Protein 2WYH (pdb70)

Secondary structure (DSSP, 8-state):
-HHHHS--PPPP-EEEEEEEB-B--SSSSS-HHHHHHHHHHHHHHHHHHHHH-TT---EE-TTBTHHHHHHHHH-GGGHHHHHHHHHTTSEE--SBSS-B-STTS-HHHHHHHHHHHHHHHHHHT---SSEEESS-SSB-TTHHHHHHTTT--EEEE-SS-EE--SSS---TT-TTEESSSEEEEE-TT--EEEEEE-TT-TTTT-S--SSHHHHHHHHHHHHHHHHHH-SSSEEEEEE--BTPPP-TTHHHHHHHHHHH-TTEEEEE--HHHHHHHHHHHS-S---EEES-BS-TTS-SSSS-GGGGGTTHHHHHHHHHHHHIIIIIIHHHHHHHHHHHS---HHHHHHHHHHHHTT-BHHHHTT-S-HHHHHHHHHHHHHHHHHHHHHHHHHHHHHHHTB--TTS-TTSEEEEEEE-SSS-EEEEEEEEEEEEEEE-TTS-HHHHHHHHHHHHHT--SEEEEE-TT--B-TT-EEEEEEEEEEEE--SSS--EEEEEEEEEEEEEEEE-TTEEEEEEEEEE----SEETTTTEEE-SSEEEEE-TTS-EEEEETTT--EEEEESEEEEEE--S-SS---PPTT---EEGGGSEEEEEEEEE-SSEEEEEEEEEEEEESSB-THHHHHHHTT--GGG----B-S-EEEEEEEEEEEEETT-SPEEEEEEEEE---SEEEEEEEE-----SEEEEEETTEEEEEESS--TTT---S---EE-SSEEEEE-SSEEEEEEESS--EEEEETTTTEEEEEEEEE-SB--TTS--B-GGGG--EEEEEEEEEEEEETTTHHHHHHHHHHTTSPPEEEE--S---SB-SEEES-B---TTEEEEEEEE-TTT-PEEEEEEES-SS--EE---B-TTEEEEEE-TT--B-SPPPPSEEPTT-EEEEEEEE-/-EEEEEEEB-B--SSSSS-HHHHHHHHHHHHHHHHHHHHH-TT---EE-TTBTHHHHHHHHH-GGGHHHHHHHHHTTSEE--SBSS-B-STTS-HHHHHHHHHHHHHHHHHHT---SSEEESS-SSB-TTHHHHHHTTT--EEEE-SS-EEPPTTS------TTEESSSEEEEE-TT--EEEEEE-TT-TTTT-S--SSHHHHHHHHHHHHHHHHTT-SSSEEEEEE--BTPPP-TTHHHHHHHHHHH-TTEEEEE--HHHHHHHHHHH--S-PPEEES-BS-TTS-SSSS-GGGGGTTHHHHHHHHHHHHIIIIIIHHHHHHHHHHHS---HHHHHHHHHHHHTT-BHHHHTT-S-HHHHHHHHHHHHHHHHHHHHHHHHHHHHHHHHB--TTS-TTSEEEEEEE-SSS-EEEEEEEEEEEEEEE-TTS-HHHHHHHHHHHHHH--S-EEEE-TT--B-TT-EEEEEEEEEEEE--SSS--EEEEEEEEEEEEEEEE-TTEEEEEEEEE---SEETTTTEEE-SSEEEEE-TTS-EEEEETTT--EEEEESEEEEEE--S-SS---PPTT---EEGGGSEEEEEEEEE-SSEEEEEEEEEEEEESSB-HHHHHHHHTT--GGG----B-S-EEEEEEEEEEEEETT-SPEEEEEEEEE---SEEEEEEEE---S-SEEEEEETTEEEEEESS--TTT---S---EE-SSEEEEE-SSEEEEEEESS--EEEEETTTTEEEEEEEEE-SB--TTS--B-GGGG--EEEEEEEEEEEEETTTHHHHHHHHHHTTSPPEEEE--S---SB-SEEES-B---TTEEEEEEEE-TTT--EEEEEEES-SS--EE---B-TTEEEEEE-TT--B-SPPPPSEEPTT-EEEEEEEE-

Foldseek 3Di:
DVCVVVPDDDDAFFEEAEAAEAQEQCAFQHANVVSLVLLLVQVVLLLVLVVVPVQQQAHEYQQALCSVVSNCVPVVVCVVSQLVCVVSHRYAYHQFNFAFQFQLAALVLLLVRNLVSPVSCVVSVHHFQEAEHAEHLKDFQCVLQSSVLSVHQEYEYEDFAAAAFPPDDDDPPDLRYWPAQWAWEAHLLGRTGIYGYPNVGLCLQEPQDLDQVSNCVSCVVSVCSQNRHHQWSYGYHRHYYHSGRTPSCVVSSQVSNCVVDVRYHYGHHHNNVSVVVCVVTPDPHTHYRHGMRQNLFAQQFFSLQLLLFFPLVLSLLSLLLQCLLFQQLFLLQLVLCVQVVDHPPVLSSVLSSLSCVCGHHSRSSNLRFQNRVVVNSVSSVVSNVSSVVNRQVSLCSVVQFAFQQLDDQQKWKKKWWQRFAFKDWDWAWDKDFNDWQWCPVHDVVVSVVVVVVVVVPDDFDKFKFASNRDTDPPKAFPDWDWDWDWDPDPPDHIIITITTMIIIIHGDIAGHGKMFMMIMHTDHDDKQADPVQCWGDACAWIWHQDPLRAIWIAGNVPRDIFPRFWKKKKFFFLAASRGGDGAVPIDIDIQSPADWDKDWPDIGLFKTKIKIKGKDKDFQEKDPQSVVCLQVQPHRVVDRIHGDPDIDIWMKIKIWMDGHPDLKIKIKIKTFDRGARMWMKIKGQDQAPDQWKFAAGNLERDIDGLDRDPVHHNPPFDKHFHDFWIKDDNQFKIKIKGWNSQTIWHQPPVRRMIMTTQHGHHFASHDPHRSGHNCSRVGTMGMIMMIMGIDGPVCVLVSVSCSVSVSPHTDMDIDRNDGHPHHNIDRQKDQRDSQKGKRHFRADPPPRFTKTKIWGHASPDKAFGGIDGPQKDKAWHRSSRHGDPDHDDRMARRSDMTMITIDGD/DFEEEEAAEAQEQCAFQHANVVSLVLLLVQVVLLLVLVVVPVQQQAHEYQQALCSVVSNCVPVVVCVVSVLVCVVSRRYAYHLFNFQFQFQLAALVLLLVRNLVSPVSCVVSVHHFQEAENAEHLWFFLCVLQSSVLSVHQEYEYADQAAEDFLPDDDPCPDLRYWNAQWAFEAHLLRRTGIYRYPNVGLQLQEPQDLDQVSNVVSCVVSVVSQVRHHQFSYGYHRHYYHSGRTPSCVVSSQVSVCVVDVPYHYGHHHNNVSVVVCVVTHDPPTHYHHGIRQNLQAQQFFSLQLLLFFPLVLSLLSLLLQCLLFQQQFLLQLVLCVQVVDHPPVLSSVLSSLSCVQGHHSRSSNQRFQSSVVVNVVSSVVSNVSSVVNRQVSLCSVQQFAQQQLDDQQKWKKKWWQSFAFKDWDFDKDKDFNDWQWCPVHDLVVSVVVVVVCVVPDDFDKFKFASNRDTDPPKAWPDWDWDWDWDPDPPDHIIITITTIIIIIHGDIAGHGKMFMMIMHTDPKQADPVQCWGDAPAWIWHQDPLRAIWIAGNPVRDIFGRFWKKWKFFFLAASRGGDGAVVIDIDIQSVFDWDKDWPDIDLFKTKIKIKGKDKDQQEKDPQSVVCLQVQPPRVPDNIHGDPDIDIWMKIKIWMDGHVDLKIKIKIKTFRRGARMWMKIKGQDQAPDQWKWAAGNLERDIDGLDRDPVHHNPPFNKDFHDFWIWDDRQFKIKIKGWNSQTIWHQPPVRRMIITTQHGHHFASHDPHRRGHNCSRVGTMDMIMMIMGIDTPVCVLVSVSCSVSVSPHIDMDIDRNDGHPDHSIDRQKDFRDSQKGKRHFRADPPPRFTKTKIWGHASPDKAFGGIGGPQKDKFWHRSSRHGDPDDDDRIARRSDITMITIDGD

InterPro domains:
  IPR000602 Glycoside hydrolase family 38, N-terminal domain [PF01074] (5-272)
  IPR011013 Galactose mutarotase-like domain superfamily [SSF74650] (400-879)
  IPR011330 Glycoside hydrolase/deacetylase, beta/alpha-barrel [SSF88713] (4-272)
  IPR011682 Glycosyl hydrolase family 38, C-terminal [PF07748] (532-758)
  IPR015341 Glycoside hydrolase family 38, central domain [PF09261] (296-388)
  IPR015341 Glycoside hydrolase family 38, central domain [SM00872] (297-370)
  IPR027291 Glycoside hydrolase 38, N-terminal domain superfamily [G3DSA:3.20.110.10] (1-288)
  IPR028995 Glycoside hydrolase families 57/38, central domain superfamily [SSF88688] (298-391)
  IPR037094 Glycoside hydrolase family 38, central domain superfamily [G3DSA:1.20.1270.50] (295-395)
  IPR041147 Glycosyl hydrolases family 38, C-terminal domain [PF17677] (831-896)
  IPR041509 Glycosyl hydrolases 38, beta-1 domain [PF18438] (400-510)

Nearest PDB structures (foldseek):
  2wyh-assembly1_B  TM=1.001E+00  e=0.000E+00  Streptococcus pyogenes M1 GAS
  2wyh-assembly1_A  TM=9.999E-01  e=0.000E+00  Streptococcus pyogenes M1 GAS
  2wyi-assembly1_B  TM=9.998E-01  e=0.000E+00  Streptococcus pyogenes M1 GAS
  2wyi-assembly1_A  TM=9.996E-01  e=0.000E+00  Streptococcus pyogenes M1 GAS
  5kbp-assembly1_B  TM=9.771E-01  e=0.000E+00  Enterococcus faecalis V583

Sequence (1796 aa):
GLEVLFQGPAMATKKVHIISHSHWDREWYMAYEQHHMRLINLIDDLLEVFQTDPDFHSFHLDGQTIILDDYLKVRPEREPEIRQAIASGKLRIGPFYILQDDFLTSSESNVRNMLIGKEDCDRWGASVPLGYFPDTFGNMGQTPQLMLKAGLQAAAFGRGIRPTGFNNQVDTSEKYSSQFSEISWQGPDNSRILGLLFANWYSNGNEIPTTEAEARLFWDKKLADAERRFASTKHLLMMNGCDHQPVQLDVTKAIALANQLYPDYEFVHSCFEDYLADLADDLPENLSTVQGEITSQETDGWYTLANTASARIYLKQANTRVSRQLENITEPLAAMAYEVTSTYPHDQLRYAWKTLMQNHPHDSICGCSVDSVHREMMTRFEKAYEEVGHYLAKEAAKQIADAIDTRDFPMDSQPFVLFNTSGHSKTSVAELSLTWKKKYHFGQRFPKEVYQEAQEYLARLSQSFQIIDTSGQVRPEAEILGTSIAFDYDLPKRSFREPYFAIKVRLRLPITLPAMSWKTLALKLGNTVSLYDDSNQCCLENGFLKVMIQTDGRLTITDKQSGLIYQDLLRFEDCGDIGNEYISRQPNHDQPFYADQGTIKLNNIISNTAQVAELEIQQTFAIPISADKLLQAEMEAVIDITERQARRSQEKAELTLTTLIRMEKNNNPRLQFTTRFDNQMTNHRLRVLFPTHLKTDHHHLADSIFETVKRPNHPDATFWKNPSNPQHQECFVSLFDGENGVTIGNYGLNEYEILPDTNTIAITLLRSVGEMGDWGYFPTPEAQCLGKHSLSYSFESITKQTQFASYWRAQEGQVPVITTQTNQHEGTLAAEYSYLTGTNNDQVALTAFKRRLADNALITRSYNLSNDKTCDFSLSLPNYNAKVTNLLEKKDSKQSTPSQLGKAEILTLAWKKQTKKVHIISHSHWDREWYMAYEQHHMRLINLIDDLLEVFQTDPDFHSFHLDGQTIILDDYLKVRPEREPEIRQAIASGKLRIGPFYILQDDFLTSSESNVRNMLIGKEDCDRWGASVPLGYFPDTFGNMGQTPQLMLKAGLQAAAFGRGIRPTGFNNQVDTSEKYSSQFSEISWQGPDNSRILGLLFANWYSNGNEIPTTEAEARLFWDKKLADAERFASTKHLLMMNGCDHQPVQLDVTKAIALANQLYPDYEFVHSCFEDYLADLADDLPENLSTVQGEITSQETDGWYTLANTASARIYLKQANTRVSRQLENITEPLAAMAYEVTSTYPHDQLRYAWKTLMQNHPHDSICGCSVDSVHREMMTRFEKAYEEVGHYLAKEAAKQIADAIDTRDFPMDSQPFVLFNTSGHSKTSVAELSLTWKKYHFGQRFPKEVYQEAQEYLARLSQSFQIIDTSGQVRPEAEILGTSIAFDYDLPKRSFREPYFAIKVRLRRLPITLPAMSWKTLALKLGVSLYDDSNQCCLENGFLKVMIQTDGRLTITDKQSGLIYQDLLRFEDCGDIGNEYISRQPNHDQQPFYADQGTIKLNIISNTAQVAELEIQQTFAIPISADKLLQAEMEAVIDITERQARRSQEKAELTLTTLIRMEKNNPRLQFTTRFDNQMTNHRLRVLFPTHLKTDHHLADSIFETVKRPNHPDATFWKNPSNPQHQECFVSLFDGENGVTIGNYGLNEYEILPDTNTIAITLLRRSVGEMGDWGYFPTPEAQCLGKHSLSYSFESITKQTQFASYWRAQEGQVPVITTQTNNQHEGTLAAEYSYLTGTNDQVALTAFKRRLADNALITRSYNLSNDKTCDFSLSLPNYNAKVTNLLEKDSKQSTPSQLGKAEILTLAWKKQ

Organism: Streptococcus pyogenes serotype M1 (NCBI:txid301447)

Structure (mmCIF, N/CA/C/O backbone):
data_2WYH
#
_entry.id   2WYH
#
_cell.length_a   92.573
_cell.length_b   88.502
_cell.length_c   134.688
_cell.angle_alpha   90.00
_cell.angle_beta   108.97
_cell.angle_gamma   90.00
#
_symmetry.space_group_name_H-M   'P 1 21 1'
#
loop_
_entity.id
_entity.type
_entity.pdbx_description
1 polymer ALPHA-MANNOSIDASE
2 non-polymer 'ZINC ION'
3 non-polymer GLYCEROL
4 non-polymer 2-AMINO-2-HYDROXYMETHYL-PROPANE-1,3-DIOL
5 water water
#
loop_
_atom_site.group_PDB
_atom_site.id
_atom_site.type_symbol
_atom_site.label_atom_id
_atom_site.label_alt_id
_atom_site.label_comp_id
_atom_site.label_asym_id
_atom_site.label_entity_id
_atom_site.label_seq_id
_atom_site.pdbx_PDB_ins_code
_atom_site.Cartn_x
_atom_site.Cartn_y
_atom_site.Cartn_z
_atom_site.occupancy
_atom_site.B_iso_or_equiv
_atom_site.auth_seq_id
_atom_site.auth_comp_id
_atom_site.auth_asym_id
_atom_site.auth_atom_id
_atom_site.pdbx_PDB_model_num
ATOM 1 N N . GLY A 1 13 ? 20.436 10.050 27.240 1.00 33.31 -9 GLY A N 1
ATOM 2 C CA . GLY A 1 13 ? 19.756 9.508 26.030 1.00 33.38 -9 GLY A CA 1
ATOM 3 C C . GLY A 1 13 ? 20.125 10.283 24.779 1.00 33.36 -9 GLY A C 1
ATOM 4 O O . GLY A 1 13 ? 20.770 9.753 23.874 1.00 33.51 -9 GLY A O 1
ATOM 5 N N . LEU A 1 14 ? 19.713 11.544 24.732 1.00 33.08 -8 LEU A N 1
ATOM 6 C CA . LEU A 1 14 ? 20.003 12.411 23.594 1.00 32.82 -8 LEU A CA 1
ATOM 7 C C . LEU A 1 14 ? 21.461 12.873 23.602 1.00 32.58 -8 LEU A C 1
ATOM 8 O O . LEU A 1 14 ? 22.021 13.212 22.556 1.00 32.52 -8 LEU A O 1
ATOM 13 N N . GLU A 1 15 ? 22.058 12.880 24.793 1.00 32.25 -7 GLU A N 1
ATOM 14 C CA . GLU A 1 15 ? 23.464 13.228 24.986 1.00 32.06 -7 GLU A CA 1
ATOM 15 C C . GLU A 1 15 ? 24.414 12.265 24.257 1.00 31.74 -7 GLU A C 1
ATOM 16 O O . GLU A 1 15 ? 25.549 12.626 23.942 1.00 31.89 -7 GLU A O 1
ATOM 18 N N . VAL A 1 16 ? 23.945 11.050 23.979 1.00 31.23 -6 VAL A N 1
ATOM 19 C CA . VAL A 1 16 ? 24.784 10.049 23.310 1.00 30.43 -6 VAL A CA 1
ATOM 20 C C . VAL A 1 16 ? 24.985 10.328 21.810 1.00 29.56 -6 VAL A C 1
ATOM 21 O O . VAL A 1 16 ? 26.086 10.127 21.300 1.00 29.83 -6 VAL A O 1
ATOM 25 N N . LEU A 1 17 ? 23.954 10.803 21.111 1.00 28.36 -5 LEU A N 1
ATOM 26 C CA . LEU A 1 17 ? 24.138 11.203 19.709 1.00 27.17 -5 LEU A CA 1
ATOM 27 C C . LEU A 1 17 ? 24.442 12.691 19.495 1.00 25.99 -5 LEU A C 1
ATOM 28 O O . LEU A 1 17 ? 24.829 13.084 18.397 1.00 25.72 -5 LEU A O 1
ATOM 33 N N . PHE A 1 18 ? 24.281 13.506 20.540 1.00 24.44 -4 PHE A N 1
ATOM 34 C CA . PHE A 1 18 ? 24.669 14.923 20.487 1.00 23.04 -4 PHE A CA 1
ATOM 35 C C . PHE A 1 18 ? 25.455 15.294 21.747 1.00 22.58 -4 PHE A C 1
ATOM 36 O O . PHE A 1 18 ? 24.938 15.947 22.655 1.00 22.21 -4 PHE A O 1
ATOM 44 N N . GLN A 1 19 ? 26.712 14.864 21.789 1.00 21.78 -3 GLN A N 1
ATOM 45 C CA . GLN A 1 19 ? 27.534 14.972 22.996 1.00 21.16 -3 GLN A CA 1
ATOM 46 C C . GLN A 1 19 ? 27.972 16.407 23.289 1.00 20.73 -3 GLN A C 1
ATOM 47 O O . GLN A 1 19 ? 28.390 17.133 22.381 1.00 20.59 -3 GLN A O 1
ATOM 49 N N . GLY A 1 20 ? 27.849 16.811 24.553 1.00 20.16 -2 GLY A N 1
ATOM 50 C CA . GLY A 1 20 ? 28.359 18.102 25.017 1.00 19.77 -2 GLY A CA 1
ATOM 51 C C . GLY A 1 20 ? 29.670 17.904 25.765 1.00 19.45 -2 GLY A C 1
ATOM 52 O O . GLY A 1 20 ? 30.158 16.780 25.851 1.00 19.25 -2 GLY A O 1
ATOM 53 N N . PRO A 1 21 ? 30.256 18.993 26.305 1.00 19.31 -1 PRO A N 1
ATOM 54 C CA . PRO A 1 21 ? 31.498 18.880 27.087 1.00 18.72 -1 PRO A CA 1
ATOM 55 C C . PRO A 1 21 ? 31.372 17.989 28.324 1.00 18.31 -1 PRO A C 1
ATOM 56 O O . PRO A 1 21 ? 30.347 18.014 29.019 1.00 17.89 -1 PRO A O 1
ATOM 60 N N . ALA A 1 22 ? 32.412 17.196 28.573 1.00 17.67 0 ALA A N 1
ATOM 61 C CA . ALA A 1 22 ? 32.519 16.402 29.790 1.00 17.35 0 ALA A CA 1
ATOM 62 C C . ALA A 1 22 ? 32.718 17.371 30.963 1.00 16.89 0 ALA A C 1
ATOM 63 O O . ALA A 1 22 ? 33.594 18.240 30.921 1.00 17.08 0 ALA A O 1
ATOM 65 N N . MET A 1 23 ? 31.883 17.243 31.988 1.00 16.30 1 MET A N 1
ATOM 66 C CA . MET A 1 23 ? 31.914 18.174 33.117 1.00 15.61 1 MET A CA 1
ATOM 67 C C . MET A 1 23 ? 32.589 17.567 34.333 1.00 15.70 1 MET A C 1
ATOM 68 O O . MET A 1 23 ? 32.499 16.357 34.556 1.00 15.50 1 MET A O 1
ATOM 73 N N . ALA A 1 24 ? 33.261 18.412 35.115 1.00 15.36 2 ALA A N 1
ATOM 74 C CA . ALA A 1 24 ? 33.929 17.985 36.342 1.00 15.74 2 ALA A CA 1
ATOM 75 C C . ALA A 1 24 ? 32.924 17.836 37.486 1.00 15.89 2 ALA A C 1
ATOM 76 O O . ALA A 1 24 ? 31.833 18.405 37.447 1.00 15.34 2 ALA A O 1
ATOM 78 N N . THR A 1 25 ? 33.283 17.048 38.492 1.00 16.32 3 THR A N 1
ATOM 79 C CA . THR A 1 25 ? 32.439 16.875 39.666 1.00 16.93 3 THR A CA 1
ATOM 80 C C . THR A 1 25 ? 33.293 17.123 40.906 1.00 16.79 3 THR A C 1
ATOM 81 O O . THR A 1 25 ? 34.525 17.070 40.833 1.00 17.06 3 THR A O 1
ATOM 85 N N . LYS A 1 26 ? 32.649 17.407 42.036 1.00 16.22 4 LYS A N 1
ATOM 86 C CA . LYS A 1 26 ? 33.343 17.439 43.312 1.00 15.40 4 LYS A CA 1
ATOM 87 C C . LYS A 1 26 ? 33.011 16.138 44.030 1.00 15.02 4 LYS A C 1
ATOM 88 O O . LYS A 1 26 ? 31.953 15.547 43.790 1.00 14.90 4 LYS A O 1
ATOM 94 N N . LYS A 1 27 ? 33.917 15.688 44.893 1.00 14.11 5 LYS A N 1
ATOM 95 C CA . LYS A 1 27 ? 33.662 14.508 45.716 1.00 14.09 5 LYS A CA 1
ATOM 96 C C . LYS A 1 27 ? 33.593 14.923 47.179 1.00 13.94 5 LYS A C 1
ATOM 97 O O . LYS A 1 27 ? 34.557 15.469 47.734 1.00 13.44 5 LYS A O 1
ATOM 103 N N . VAL A 1 28 ? 32.434 14.678 47.789 1.00 14.16 6 VAL A N 1
ATOM 104 C CA . VAL A 1 28 ? 32.159 15.112 49.145 1.00 13.46 6 VAL A CA 1
ATOM 105 C C . VAL A 1 28 ? 32.300 13.915 50.085 1.00 13.57 6 VAL A C 1
ATOM 106 O O . VAL A 1 28 ? 31.425 13.063 50.137 1.00 13.55 6 VAL A O 1
ATOM 110 N N . HIS A 1 29 ? 33.419 13.867 50.810 1.00 13.47 7 HIS A N 1
ATOM 111 C CA . HIS A 1 29 ? 33.722 12.798 51.759 1.00 13.71 7 HIS A CA 1
ATOM 112 C C . HIS A 1 29 ? 33.076 13.110 53.106 1.00 13.58 7 HIS A C 1
ATOM 113 O O . HIS A 1 29 ? 33.496 14.048 53.791 1.00 13.76 7 HIS A O 1
ATOM 120 N N . ILE A 1 30 ? 32.054 12.338 53.469 1.00 13.03 8 ILE A N 1
ATOM 121 C CA . ILE A 1 30 ? 31.382 12.500 54.750 1.00 13.49 8 ILE A CA 1
ATOM 122 C C . ILE A 1 30 ? 32.022 11.507 55.714 1.00 13.12 8 ILE A C 1
ATOM 123 O O . ILE A 1 30 ? 31.903 10.294 55.524 1.00 12.51 8 ILE A O 1
ATOM 128 N N . ILE A 1 31 ? 32.714 12.028 56.724 1.00 12.93 9 ILE A N 1
ATOM 129 C CA . ILE A 1 31 ? 33.313 11.180 57.751 1.00 12.68 9 ILE A CA 1
ATOM 130 C C . ILE A 1 31 ? 32.567 11.335 59.075 1.00 12.67 9 ILE A C 1
ATOM 131 O O . ILE A 1 31 ? 32.634 12.392 59.735 1.00 12.77 9 ILE A O 1
ATOM 136 N N . SER A 1 32 ? 31.859 10.273 59.455 1.00 12.10 10 SER A N 1
ATOM 137 C CA . SER A 1 32 ? 31.146 10.245 60.726 1.00 12.15 10 SER A CA 1
ATOM 138 C C . SER A 1 32 ? 32.123 9.993 61.859 1.00 11.97 10 SER A C 1
ATOM 139 O O . SER A 1 32 ? 33.017 9.146 61.758 1.00 11.81 10 SER A O 1
ATOM 142 N N . HIS A 1 33 ? 31.964 10.754 62.932 1.00 12.20 11 HIS A N 1
ATOM 143 C CA . HIS A 1 33 ? 32.884 10.664 64.050 1.00 12.38 11 HIS A CA 1
ATOM 144 C C . HIS A 1 33 ? 32.217 11.222 65.294 1.00 12.36 11 HIS A C 1
ATOM 145 O O . HIS A 1 33 ? 31.116 11.776 65.223 1.00 11.58 11 HIS A O 1
ATOM 152 N N . SER A 1 34 ? 32.883 11.060 66.429 1.00 12.15 12 SER A N 1
ATOM 153 C CA . SER A 1 34 ? 32.521 11.801 67.630 1.00 12.46 12 SER A CA 1
ATOM 154 C C . SER A 1 34 ? 33.811 12.239 68.273 1.00 12.82 12 SER A C 1
ATOM 155 O O . SER A 1 34 ? 34.731 11.442 68.427 1.00 12.75 12 SER A O 1
ATOM 158 N N . HIS A 1 35 ? 33.905 13.517 68.616 1.00 13.21 13 HIS A N 1
ATOM 159 C CA . HIS A 1 35 ? 35.075 13.981 69.312 1.00 13.37 13 HIS A CA 1
ATOM 160 C C . HIS A 1 35 ? 34.808 13.742 70.790 1.00 13.95 13 HIS A C 1
ATOM 161 O O . HIS A 1 35 ? 34.001 14.457 71.410 1.00 14.00 13 HIS A O 1
ATOM 168 N N . TRP A 1 36 ? 35.444 12.704 71.338 1.00 13.76 14 TRP A N 1
ATOM 169 C CA . TRP A 1 36 ? 35.091 12.225 72.676 1.00 14.32 14 TRP A CA 1
ATOM 170 C C . TRP A 1 36 ? 36.125 12.567 73.752 1.00 14.88 14 TRP A C 1
ATOM 171 O O . TRP A 1 36 ? 36.991 11.747 74.100 1.00 14.86 14 TRP A O 1
ATOM 182 N N . ASP A 1 37 ? 36.041 13.795 74.268 1.00 15.03 15 ASP A N 1
ATOM 183 C CA . ASP A 1 37 ? 36.838 14.177 75.432 1.00 15.06 15 ASP A CA 1
ATOM 184 C C . ASP A 1 37 ? 36.539 13.170 76.532 1.00 14.19 15 ASP A C 1
ATOM 185 O O . ASP A 1 37 ? 35.373 12.971 76.912 1.00 14.28 15 ASP A O 1
ATOM 190 N N . ARG A 1 38 ? 37.578 12.497 77.012 1.00 13.54 16 ARG A N 1
ATOM 191 C CA . ARG A 1 38 ? 37.379 11.365 77.937 1.00 13.01 16 ARG A CA 1
ATOM 192 C C . ARG A 1 38 ? 36.658 11.804 79.215 1.00 13.10 16 ARG A C 1
ATOM 193 O O . ARG A 1 38 ? 35.807 11.065 79.757 1.00 13.21 16 ARG A O 1
ATOM 201 N N . GLU A 1 39 ? 37.001 13.005 79.681 1.00 12.63 17 GLU A N 1
ATOM 202 C CA . GLU A 1 39 ? 36.433 13.591 80.901 1.00 12.71 17 GLU A CA 1
ATOM 203 C C . GLU A 1 39 ? 36.596 15.101 80.778 1.00 12.72 17 GLU A C 1
ATOM 204 O O . GLU A 1 39 ? 37.623 15.572 80.278 1.00 13.52 17 GLU A O 1
ATOM 210 N N . TRP A 1 40 ? 35.595 15.870 81.190 1.00 12.59 18 TRP A N 1
ATOM 211 C CA . TRP A 1 40 ? 35.662 17.323 80.969 1.00 12.60 18 TRP A CA 1
ATOM 212 C C . TRP A 1 40 ? 34.697 18.071 81.877 1.00 12.59 18 TRP A C 1
ATOM 213 O O . TRP A 1 40 ? 34.995 18.255 83.068 1.00 12.05 18 TRP A O 1
ATOM 224 N N . TYR A 1 41 ? 33.548 18.498 81.346 1.00 12.33 19 TYR A N 1
ATOM 225 C CA . TYR A 1 41 ? 32.603 19.267 82.161 1.00 11.98 19 TYR A CA 1
ATOM 226 C C . TYR A 1 41 ? 31.774 18.361 83.068 1.00 12.35 19 TYR A C 1
ATOM 227 O O . TYR A 1 41 ? 31.011 18.850 83.905 1.00 12.48 19 TYR A O 1
ATOM 236 N N . MET A 1 42 ? 31.931 17.046 82.900 1.00 11.86 20 MET A N 1
ATOM 237 C CA . MET A 1 42 ? 31.387 16.060 83.855 1.00 12.25 20 MET A CA 1
ATOM 238 C C . MET A 1 42 ? 32.508 15.115 84.273 1.00 12.21 20 MET A C 1
ATOM 239 O O . MET A 1 42 ? 33.559 15.080 83.649 1.00 12.20 20 MET A O 1
ATOM 244 N N . ALA A 1 43 ? 32.279 14.348 85.332 1.00 13.02 21 ALA A N 1
ATOM 245 C CA . ALA A 1 43 ? 33.256 13.369 85.764 1.00 13.24 21 ALA A CA 1
ATOM 246 C C . ALA A 1 43 ? 33.403 12.316 84.680 1.00 12.97 21 ALA A C 1
ATOM 247 O O . ALA A 1 43 ? 32.482 12.110 83.881 1.00 12.80 21 ALA A O 1
ATOM 249 N N . TYR A 1 44 ? 34.559 11.659 84.638 1.00 13.03 22 TYR A N 1
ATOM 250 C CA . TYR A 1 44 ? 34.771 10.578 83.663 1.00 12.82 22 TYR A CA 1
ATOM 251 C C . TYR A 1 44 ? 33.567 9.638 83.493 1.00 12.72 22 TYR A C 1
ATOM 252 O O . TYR A 1 44 ? 33.124 9.401 82.365 1.00 12.29 22 TYR A O 1
ATOM 261 N N . GLU A 1 45 ? 33.050 9.094 84.595 1.00 12.44 23 GLU A N 1
ATOM 262 C CA . GLU A 1 45 ? 31.983 8.080 84.501 1.00 12.25 23 GLU A CA 1
ATOM 263 C C . GLU A 1 45 ? 30.705 8.596 83.830 1.00 12.52 23 GLU A C 1
ATOM 264 O O . GLU A 1 45 ? 29.992 7.827 83.201 1.00 12.24 23 GLU A O 1
ATOM 270 N N . GLN A 1 46 ? 30.402 9.882 83.988 1.00 12.65 24 GLN A N 1
ATOM 271 C CA . GLN A 1 46 ? 29.228 10.472 83.315 1.00 13.65 24 GLN A CA 1
ATOM 272 C C . GLN A 1 46 ? 29.409 10.471 81.795 1.00 13.53 24 GLN A C 1
ATOM 273 O O . GLN A 1 46 ? 28.465 10.188 81.036 1.00 13.09 24 GLN A O 1
ATOM 279 N N . HIS A 1 47 ? 30.622 10.784 81.348 1.00 12.82 25 HIS A N 1
ATOM 280 C CA . HIS A 1 47 ? 30.919 10.735 79.919 1.00 12.64 25 H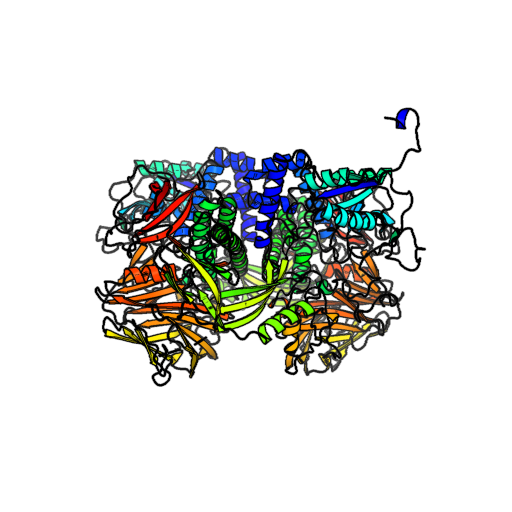IS A CA 1
ATOM 281 C C . HIS A 1 47 ? 30.980 9.267 79.458 1.00 12.21 25 HIS A C 1
ATOM 282 O O . HIS A 1 47 ? 30.503 8.924 78.378 1.00 11.27 25 HIS A O 1
ATOM 289 N N . HIS A 1 48 ? 31.587 8.429 80.299 1.00 11.69 26 HIS A N 1
ATOM 290 C CA . HIS A 1 48 ? 31.803 7.000 80.051 1.00 11.93 26 HIS A CA 1
ATOM 291 C C . HIS A 1 48 ? 30.471 6.287 79.778 1.00 11.41 26 HIS A C 1
ATOM 292 O O . HIS A 1 48 ? 30.381 5.473 78.862 1.00 10.99 26 HIS A O 1
ATOM 299 N N . MET A 1 49 ? 29.440 6.597 80.563 1.00 10.99 27 MET A N 1
ATOM 300 C CA . MET A 1 49 ? 28.133 5.942 80.356 1.00 11.68 27 MET A CA 1
ATOM 301 C C . MET A 1 49 ? 27.517 6.330 79.008 1.00 11.92 27 MET A C 1
ATOM 302 O O . MET A 1 49 ? 26.884 5.497 78.349 1.00 12.04 27 MET A O 1
ATOM 307 N N . ARG A 1 50 ? 27.767 7.564 78.580 1.00 11.58 28 ARG A N 1
ATOM 308 C CA . ARG A 1 50 ? 27.288 8.036 77.281 1.00 12.36 28 ARG A CA 1
ATOM 309 C C . ARG A 1 50 ? 28.124 7.463 76.130 1.00 12.65 28 ARG A C 1
ATOM 310 O O . ARG A 1 50 ? 27.615 7.308 75.018 1.00 13.25 28 ARG A O 1
ATOM 318 N N . LEU A 1 51 ? 29.395 7.145 76.403 1.00 12.48 29 LEU A N 1
ATOM 319 C CA . LEU A 1 51 ? 30.242 6.422 75.443 1.00 12.73 29 LEU A CA 1
ATOM 320 C C . LEU A 1 51 ? 29.707 5.017 75.193 1.00 12.58 29 LEU A C 1
ATOM 321 O O . LEU A 1 51 ? 29.730 4.522 74.055 1.00 12.51 29 LEU A O 1
ATOM 326 N N . ILE A 1 52 ? 29.237 4.366 76.256 1.00 11.95 30 ILE A N 1
ATOM 327 C CA . ILE A 1 52 ? 28.600 3.053 76.098 1.00 11.63 30 ILE A CA 1
ATOM 328 C C . ILE A 1 52 ? 27.426 3.178 75.128 1.00 11.78 30 ILE A C 1
ATOM 329 O O . ILE A 1 52 ? 27.289 2.363 74.208 1.00 11.12 30 ILE A O 1
ATOM 334 N N . ASN A 1 53 ? 26.600 4.211 75.319 1.00 11.81 31 ASN A N 1
ATOM 335 C CA . ASN A 1 53 ? 25.490 4.489 74.394 1.00 11.82 31 ASN A CA 1
ATOM 336 C C . ASN A 1 53 ? 25.951 4.675 72.951 1.00 12.12 31 ASN A C 1
ATOM 337 O O . ASN A 1 53 ? 25.357 4.102 72.032 1.00 11.51 31 ASN A O 1
ATOM 342 N N . LEU A 1 54 ? 27.007 5.471 72.754 1.00 12.36 32 LEU A N 1
ATOM 343 C CA . LEU A 1 54 ? 27.557 5.689 71.400 1.00 12.74 32 LEU A CA 1
ATOM 344 C C . LEU A 1 54 ? 27.972 4.376 70.719 1.00 12.77 32 LEU A C 1
ATOM 345 O O . LEU A 1 54 ? 27.554 4.089 69.593 1.00 12.23 32 LEU A O 1
ATOM 350 N N . ILE A 1 55 ? 28.806 3.589 71.391 1.00 12.84 33 ILE A N 1
ATOM 351 C CA . ILE A 1 55 ? 29.263 2.345 70.779 1.00 13.75 33 ILE A CA 1
ATOM 352 C C . ILE A 1 55 ? 28.091 1.367 70.580 1.00 12.99 33 ILE A C 1
ATOM 353 O O . ILE A 1 55 ? 28.013 0.714 69.536 1.00 13.14 33 ILE A O 1
ATOM 358 N N . ASP A 1 56 ? 27.174 1.295 71.547 1.00 13.11 34 ASP A N 1
ATOM 359 C CA . ASP A 1 56 ? 25.965 0.445 71.413 1.00 13.02 34 ASP A CA 1
ATOM 360 C C . ASP A 1 56 ? 25.194 0.806 70.133 1.00 13.09 34 ASP A C 1
ATOM 361 O O . ASP A 1 56 ? 24.815 -0.075 69.353 1.00 12.74 34 ASP A O 1
ATOM 366 N N . ASP A 1 57 ? 24.958 2.103 69.936 1.00 13.15 35 ASP A N 1
ATOM 367 C CA . ASP A 1 57 ? 24.255 2.600 68.749 1.00 13.41 35 ASP A CA 1
ATOM 368 C C . ASP A 1 57 ? 25.003 2.241 67.475 1.00 13.39 35 ASP A C 1
ATOM 369 O O . ASP A 1 57 ? 24.377 1.877 66.463 1.00 13.48 35 ASP A O 1
ATOM 374 N N . LEU A 1 58 ? 26.333 2.361 67.525 1.00 13.05 36 LEU A N 1
ATOM 375 C CA . LEU A 1 58 ? 27.191 2.013 66.390 1.00 13.32 36 LEU A CA 1
ATOM 376 C C . LEU A 1 58 ? 27.075 0.540 65.994 1.00 13.48 36 LEU A C 1
ATOM 377 O O . LEU A 1 58 ? 26.830 0.216 64.816 1.00 12.87 36 LEU A O 1
ATOM 382 N N . LEU A 1 59 ? 27.245 -0.347 66.970 1.00 13.45 37 LEU A N 1
ATOM 383 C CA . LEU A 1 59 ? 27.100 -1.786 66.718 1.00 14.31 37 LEU A CA 1
ATOM 384 C C . LEU A 1 59 ? 25.727 -2.138 66.160 1.00 14.84 37 LEU A C 1
ATOM 385 O O . LEU A 1 59 ? 25.614 -2.991 65.276 1.00 15.72 37 LEU A O 1
ATOM 390 N N . GLU A 1 60 ? 24.693 -1.467 66.659 1.00 15.35 38 GLU A N 1
ATOM 391 C CA . GLU A 1 60 ? 23.336 -1.652 66.151 1.00 16.42 38 GLU A CA 1
ATOM 392 C C . GLU A 1 60 ? 23.175 -1.154 64.703 1.00 16.04 38 GLU A C 1
ATOM 393 O O . GLU A 1 60 ? 22.574 -1.852 63.877 1.00 15.98 38 GLU A O 1
ATOM 399 N N . VAL A 1 61 ? 23.715 0.028 64.390 1.00 15.66 39 VAL A N 1
ATOM 400 C CA . VAL A 1 61 ? 23.576 0.575 63.037 1.00 15.87 39 VAL A CA 1
ATOM 401 C C . VAL A 1 61 ? 24.330 -0.278 62.001 1.00 15.56 39 VAL A C 1
ATOM 402 O O . VAL A 1 61 ? 23.856 -0.430 60.869 1.00 15.25 39 VAL A O 1
ATOM 406 N N . PHE A 1 62 ? 25.467 -0.854 62.406 1.00 15.36 40 PHE A N 1
ATOM 407 C CA . PHE A 1 62 ? 26.240 -1.727 61.526 1.00 15.67 40 PHE A CA 1
ATOM 408 C C . PHE A 1 62 ? 25.418 -2.947 61.108 1.00 16.50 40 PHE A C 1
ATOM 409 O O . PHE A 1 62 ? 25.610 -3.487 60.011 1.00 15.94 40 PHE A O 1
ATOM 417 N N . GLN A 1 63 ? 24.509 -3.380 61.982 1.00 16.85 41 GLN A N 1
ATOM 418 C CA . GLN A 1 63 ? 23.686 -4.561 61.708 1.00 18.25 41 GLN A CA 1
ATOM 419 C C . GLN A 1 63 ? 22.418 -4.240 60.916 1.00 18.01 41 GLN A C 1
ATOM 420 O O . GLN A 1 63 ? 21.864 -5.121 60.262 1.00 18.66 41 GLN A O 1
ATOM 426 N N . THR A 1 64 ? 21.973 -2.987 60.963 1.00 17.70 42 THR A N 1
ATOM 427 C CA . THR A 1 64 ? 20.690 -2.599 60.373 1.00 17.54 42 THR A CA 1
ATOM 428 C C . THR A 1 64 ? 20.807 -1.795 59.076 1.00 17.30 42 THR A C 1
ATOM 429 O O . THR A 1 64 ? 19.875 -1.780 58.271 1.00 17.03 42 THR A O 1
ATOM 433 N N . ASP A 1 65 ? 21.941 -1.132 58.870 1.00 16.40 43 ASP A N 1
ATOM 434 C CA . ASP A 1 65 ? 22.110 -0.268 57.695 1.00 16.09 43 ASP A CA 1
ATOM 435 C C . ASP A 1 65 ? 23.359 -0.662 56.910 1.00 15.92 43 ASP A C 1
ATOM 436 O O . ASP A 1 65 ? 24.470 -0.294 57.300 1.00 15.47 43 ASP A O 1
ATOM 441 N N . PRO A 1 66 ? 23.177 -1.404 55.795 1.00 16.10 44 PRO A N 1
ATOM 442 C CA . PRO A 1 66 ? 24.275 -1.900 54.964 1.00 16.03 44 PRO A CA 1
ATOM 443 C C . PRO A 1 66 ? 25.056 -0.776 54.284 1.00 15.91 44 PRO A C 1
ATOM 444 O O . PRO A 1 66 ? 26.192 -0.994 53.850 1.00 15.99 44 PRO A O 1
ATOM 448 N N . ASP A 1 67 ? 24.456 0.411 54.204 1.00 15.63 45 ASP A N 1
ATOM 449 C CA . ASP A 1 67 ? 25.090 1.572 53.549 1.00 15.79 45 ASP A CA 1
ATOM 450 C C . ASP A 1 67 ? 25.936 2.456 54.473 1.00 15.53 45 ASP A C 1
ATOM 451 O O . ASP A 1 67 ? 26.632 3.365 53.997 1.00 15.33 45 ASP A O 1
ATOM 456 N N . PHE A 1 68 ? 25.851 2.209 55.781 1.00 15.03 46 PHE A N 1
ATOM 457 C CA . PHE A 1 68 ? 26.689 2.896 56.766 1.00 14.84 46 PHE A CA 1
ATOM 458 C C . PHE A 1 68 ? 28.104 2.313 56.657 1.00 15.20 46 PHE A C 1
ATOM 459 O O . PHE A 1 68 ? 28.350 1.168 57.046 1.00 15.80 46 PHE A O 1
ATOM 467 N N . HIS A 1 69 ? 29.022 3.112 56.124 1.00 15.25 47 HIS A N 1
ATOM 468 C CA . HIS A 1 69 ? 30.359 2.657 55.725 1.00 15.58 47 HIS A CA 1
ATOM 469 C C . HIS A 1 69 ? 31.315 2.469 56.904 1.00 14.82 47 HIS A C 1
ATOM 470 O O . HIS A 1 69 ? 31.931 1.406 57.047 1.00 13.81 47 HIS A O 1
ATOM 477 N N . SER A 1 70 ? 31.468 3.515 57.711 1.00 13.96 48 SER A N 1
ATOM 478 C CA . SER A 1 70 ? 32.395 3.490 58.844 1.00 13.86 48 SER A CA 1
ATOM 479 C C . SER A 1 70 ? 32.150 4.645 59.808 1.00 13.54 48 SER A C 1
ATOM 480 O O . SER A 1 70 ? 31.397 5.578 59.517 1.00 13.41 48 SER A O 1
ATOM 483 N N . PHE A 1 71 ? 32.818 4.567 60.956 1.00 13.28 49 PHE A N 1
ATOM 484 C CA . PHE A 1 71 ? 32.803 5.609 61.958 1.00 12.96 49 PHE A CA 1
ATOM 485 C C . PHE A 1 71 ? 34.224 5.811 62.502 1.00 13.10 49 PHE A C 1
ATOM 486 O O . PHE A 1 71 ? 34.906 4.844 62.864 1.00 12.54 49 PHE A O 1
ATOM 494 N N . HIS A 1 72 ? 34.661 7.069 62.548 1.00 12.41 50 HIS A N 1
ATOM 495 C CA . HIS A 1 72 ? 36.009 7.400 62.986 1.00 12.34 50 HIS A CA 1
ATOM 496 C C . HIS A 1 72 ? 36.055 7.624 64.494 1.00 12.72 50 HIS A C 1
ATOM 497 O O . HIS A 1 72 ? 35.489 8.599 65.008 1.00 13.19 50 HIS A O 1
ATOM 504 N N . LEU A 1 73 ? 36.725 6.723 65.212 1.00 12.61 51 LEU A N 1
ATOM 505 C CA . LEU A 1 73 ? 36.723 6.797 66.676 1.00 12.67 51 LEU A CA 1
ATOM 506 C C . LEU A 1 73 ? 37.764 7.754 67.248 1.00 12.72 51 LEU A C 1
ATOM 507 O O . LEU A 1 73 ? 38.520 7.373 68.140 1.00 12.48 51 LEU A O 1
ATOM 512 N N . ASP A 1 74 ? 37.800 8.979 66.711 1.00 12.31 52 ASP A N 1
ATOM 513 C CA . ASP A 1 74 ? 38.483 10.119 67.327 1.00 12.57 52 ASP A CA 1
ATOM 514 C C . ASP A 1 74 ? 39.988 9.905 67.567 1.00 12.18 52 ASP A C 1
ATOM 515 O O . ASP A 1 74 ? 40.570 10.515 68.456 1.00 12.81 52 ASP A O 1
ATOM 520 N N . GLY A 1 75 ? 40.600 9.038 66.765 1.00 12.08 53 GLY A N 1
ATOM 521 C CA . GLY A 1 75 ? 42.043 8.828 66.784 1.00 11.99 53 GLY A CA 1
ATOM 522 C C . GLY A 1 75 ? 42.624 8.199 68.046 1.00 12.56 53 GLY A C 1
ATOM 523 O O . GLY A 1 75 ? 43.840 8.133 68.186 1.00 13.06 53 GLY A O 1
ATOM 524 N N . GLN A 1 76 ? 41.770 7.723 68.955 1.00 12.34 54 GLN A N 1
ATOM 525 C CA . GLN A 1 76 ? 42.229 7.283 70.272 1.00 12.22 54 GLN A CA 1
ATOM 526 C C . GLN A 1 76 ? 41.748 5.889 70.649 1.00 12.62 54 GLN A C 1
ATOM 527 O O . GLN A 1 76 ? 40.545 5.639 70.758 1.00 12.50 54 GLN A O 1
ATOM 533 N N . THR A 1 77 ? 42.700 4.979 70.836 1.00 12.45 55 THR A N 1
ATOM 534 C CA . THR A 1 77 ? 42.375 3.574 71.100 1.00 12.03 55 THR A CA 1
ATOM 535 C C . THR A 1 77 ? 41.837 3.322 72.503 1.00 12.20 55 THR A C 1
ATOM 536 O O . THR A 1 77 ? 41.221 2.280 72.733 1.00 12.53 55 THR A O 1
ATOM 540 N N . ILE A 1 78 ? 42.045 4.260 73.432 1.00 12.47 56 ILE A N 1
ATOM 541 C CA . ILE A 1 78 ? 41.522 4.098 74.805 1.00 12.02 56 ILE A CA 1
ATOM 542 C C . ILE A 1 78 ? 40.001 3.856 74.817 1.00 12.04 56 ILE A C 1
ATOM 543 O O . ILE A 1 78 ? 39.491 3.132 75.668 1.00 11.48 56 ILE A O 1
ATOM 548 N N . ILE A 1 79 ? 39.296 4.435 73.842 1.00 11.65 57 ILE A N 1
ATOM 549 C CA . ILE A 1 79 ? 37.845 4.290 73.735 1.00 11.89 57 ILE A CA 1
ATOM 550 C C . ILE A 1 79 ? 37.421 2.817 73.715 1.00 11.81 57 ILE A C 1
ATOM 551 O O . ILE A 1 79 ? 36.444 2.445 74.344 1.00 11.34 57 ILE A O 1
ATOM 556 N N . LEU A 1 80 ? 38.168 1.981 73.000 1.00 12.35 58 LEU A N 1
ATOM 557 C CA . LEU A 1 80 ? 37.858 0.553 72.968 1.00 13.17 58 LEU A CA 1
ATOM 558 C C . LEU A 1 80 ? 37.948 -0.109 74.343 1.00 13.20 58 LEU A C 1
ATOM 559 O O . LEU A 1 80 ? 37.060 -0.891 74.703 1.00 13.68 58 LEU A O 1
ATOM 564 N N . ASP A 1 81 ? 39.015 0.187 75.087 1.00 13.45 59 ASP A N 1
ATOM 565 C CA . ASP A 1 81 ? 39.192 -0.340 76.452 1.00 13.83 59 ASP A CA 1
ATOM 566 C C . ASP A 1 81 ? 38.064 0.147 77.353 1.00 13.35 59 ASP A C 1
ATOM 567 O O . ASP A 1 81 ? 37.503 -0.626 78.136 1.00 12.92 59 ASP A O 1
ATOM 572 N N . ASP A 1 82 ? 37.730 1.431 77.236 1.00 12.88 60 ASP A N 1
ATOM 573 C CA . ASP A 1 82 ? 36.673 2.014 78.058 1.00 12.55 60 ASP A CA 1
ATOM 574 C C . ASP A 1 82 ? 35.326 1.313 77.828 1.00 12.31 60 ASP A C 1
ATOM 575 O O . ASP A 1 82 ? 34.588 1.031 78.775 1.00 12.21 60 ASP A O 1
ATOM 580 N N . TYR A 1 83 ? 35.013 1.028 76.570 1.00 11.98 61 TYR A N 1
ATOM 581 C CA . TYR A 1 83 ? 33.781 0.320 76.254 1.00 11.82 61 TYR A CA 1
ATOM 582 C C . TYR A 1 83 ? 33.792 -1.096 76.844 1.00 12.10 61 TYR A C 1
ATOM 583 O O . TYR A 1 83 ? 32.846 -1.512 77.523 1.00 11.99 61 TYR A O 1
ATOM 592 N N . LEU A 1 84 ? 34.874 -1.822 76.591 1.00 12.25 62 LEU A N 1
ATOM 593 C CA . LEU A 1 84 ? 34.960 -3.224 76.963 1.00 13.14 62 LEU A CA 1
ATOM 594 C C . LEU A 1 84 ? 35.090 -3.424 78.474 1.00 13.78 62 LEU A C 1
ATOM 595 O O . LEU A 1 84 ? 34.738 -4.485 78.983 1.00 13.51 62 LEU A O 1
ATOM 600 N N . LYS A 1 85 ? 35.552 -2.400 79.193 1.00 14.47 63 LYS A N 1
ATOM 601 C CA . LYS A 1 85 ? 35.520 -2.431 80.662 1.00 14.96 63 LYS A CA 1
ATOM 602 C C . LYS A 1 85 ? 34.084 -2.591 81.178 1.00 14.58 63 LYS A C 1
ATOM 603 O O . LYS A 1 85 ? 33.857 -3.250 82.185 1.00 14.10 63 LYS A O 1
ATOM 609 N N . VAL A 1 86 ? 33.115 -2.041 80.453 1.00 13.29 64 VAL A N 1
ATOM 610 C CA . VAL A 1 86 ? 31.705 -2.164 80.831 1.00 12.94 64 VAL A CA 1
ATOM 611 C C . VAL A 1 86 ? 31.013 -3.357 80.168 1.00 12.86 64 VAL A C 1
ATOM 612 O O . VAL A 1 86 ? 30.216 -4.056 80.806 1.00 11.94 64 VAL A O 1
ATOM 616 N N . ARG A 1 87 ? 31.317 -3.575 78.891 1.00 12.37 65 ARG A N 1
ATOM 617 C CA . ARG A 1 87 ? 30.693 -4.645 78.115 1.00 13.05 65 ARG A CA 1
ATOM 618 C C . ARG A 1 87 ? 31.747 -5.620 77.567 1.00 13.55 65 ARG A C 1
ATOM 619 O O . ARG A 1 87 ? 31.916 -5.730 76.356 1.00 13.20 65 ARG A O 1
ATOM 627 N N . PRO A 1 88 ? 32.455 -6.340 78.465 1.00 13.91 66 PRO A N 1
ATOM 628 C CA . PRO A 1 88 ? 33.524 -7.231 78.007 1.00 14.82 66 PRO A CA 1
ATOM 629 C C . PRO A 1 88 ? 33.006 -8.320 77.086 1.00 15.13 66 PRO A C 1
ATOM 630 O O . PRO A 1 88 ? 33.754 -8.791 76.242 1.00 15.45 66 PRO A O 1
ATOM 634 N N . GLU A 1 89 ? 31.727 -8.680 77.230 1.00 15.48 67 GLU A N 1
ATOM 635 C CA . GLU A 1 89 ? 31.085 -9.642 76.344 1.00 15.76 67 GLU A CA 1
ATOM 636 C C . GLU A 1 89 ? 30.974 -9.193 74.871 1.00 16.18 67 GLU A C 1
ATOM 637 O O . GLU A 1 89 ? 30.705 -10.010 74.003 1.00 16.13 67 GLU A O 1
ATOM 643 N N . ARG A 1 90 ? 31.190 -7.911 74.592 1.00 16.53 68 ARG A N 1
ATOM 644 C CA . ARG A 1 90 ? 31.076 -7.403 73.214 1.00 17.00 68 ARG A CA 1
ATOM 645 C C . ARG A 1 90 ? 32.389 -7.449 72.454 1.00 16.55 68 ARG A C 1
ATOM 646 O O . ARG A 1 90 ? 32.454 -6.971 71.328 1.00 16.13 68 ARG A O 1
ATOM 654 N N . GLU A 1 91 ? 33.433 -8.004 73.064 1.00 16.88 69 GLU A N 1
ATOM 655 C CA . GLU A 1 91 ? 34.741 -8.065 72.392 1.00 17.34 69 GLU A CA 1
ATOM 656 C C . GLU A 1 91 ? 34.718 -8.676 70.972 1.00 17.17 69 GLU A C 1
ATOM 657 O O . GLU A 1 91 ? 35.308 -8.086 70.055 1.00 16.48 69 GLU A O 1
ATOM 663 N N . PRO A 1 92 ? 34.056 -9.850 70.784 1.00 16.98 70 PRO A N 1
ATOM 664 C CA . PRO A 1 92 ? 33.956 -10.395 69.419 1.00 16.73 70 PRO A CA 1
ATOM 665 C C . PRO A 1 92 ? 33.312 -9.408 68.440 1.00 16.71 70 PRO A C 1
ATOM 666 O O . PRO A 1 92 ? 33.795 -9.250 67.312 1.00 16.23 70 PRO A O 1
ATOM 670 N N . GLU A 1 93 ? 32.252 -8.734 68.878 1.00 16.66 71 GLU A N 1
ATOM 671 C CA . GLU A 1 93 ? 31.535 -7.799 68.005 1.00 17.26 71 GLU A CA 1
ATOM 672 C C . GLU A 1 93 ? 32.404 -6.586 67.657 1.00 16.51 71 GLU A C 1
ATOM 673 O O . GLU A 1 93 ? 32.417 -6.136 66.512 1.00 16.51 71 GLU A O 1
ATOM 679 N N . ILE A 1 94 ? 33.130 -6.077 68.652 1.00 16.26 72 ILE A N 1
ATOM 680 C CA . ILE A 1 94 ? 34.089 -4.986 68.467 1.00 15.83 72 ILE A CA 1
ATOM 681 C C . ILE A 1 94 ? 35.192 -5.402 67.482 1.00 16.02 72 ILE A C 1
ATOM 682 O O . ILE A 1 94 ? 35.509 -4.653 66.545 1.00 15.80 72 ILE A O 1
ATOM 687 N N . ARG A 1 95 ? 35.754 -6.595 67.686 1.00 15.76 73 ARG A N 1
ATOM 688 C CA . ARG A 1 95 ? 36.797 -7.123 66.793 1.00 16.85 73 ARG A CA 1
ATOM 689 C C . ARG A 1 95 ? 36.293 -7.232 65.352 1.00 16.46 73 ARG A C 1
ATOM 690 O O . ARG A 1 95 ? 36.997 -6.848 64.404 1.00 16.10 73 ARG A O 1
ATOM 698 N N . GLN A 1 96 ? 35.070 -7.729 65.190 1.00 16.68 74 GLN A N 1
ATOM 699 C CA . GLN A 1 96 ? 34.499 -7.878 63.848 1.00 17.29 74 GLN A CA 1
ATOM 700 C C . GLN A 1 96 ? 34.242 -6.526 63.168 1.00 16.62 74 GLN A C 1
ATOM 701 O O . GLN A 1 96 ? 34.495 -6.367 61.971 1.00 16.30 74 GLN A O 1
ATOM 707 N N . ALA A 1 97 ? 33.765 -5.547 63.932 1.00 16.55 75 ALA A N 1
ATOM 708 C CA . ALA A 1 97 ? 33.541 -4.208 63.382 1.00 15.99 75 ALA A CA 1
ATOM 709 C C . ALA A 1 97 ? 34.863 -3.551 62.948 1.00 15.71 75 ALA A C 1
ATOM 710 O O . ALA A 1 97 ? 34.903 -2.797 61.977 1.00 16.17 75 ALA A O 1
ATOM 712 N N . ILE A 1 98 ? 35.942 -3.839 63.667 1.00 15.28 76 ILE A N 1
ATOM 713 C CA . ILE A 1 98 ? 37.251 -3.299 63.315 1.00 15.58 76 ILE A CA 1
ATOM 714 C C . ILE A 1 98 ? 37.788 -4.000 62.059 1.00 15.99 76 ILE A C 1
ATOM 715 O O . ILE A 1 98 ? 38.228 -3.338 61.106 1.00 16.36 76 ILE A O 1
ATOM 720 N N . ALA A 1 99 ? 37.711 -5.328 62.053 1.00 16.18 77 ALA A N 1
ATOM 721 C CA . ALA A 1 99 ? 38.145 -6.149 60.914 1.00 16.66 77 ALA A CA 1
ATOM 722 C C . ALA A 1 99 ? 37.416 -5.804 59.611 1.00 16.94 77 ALA A C 1
ATOM 723 O O . ALA A 1 99 ? 38.036 -5.767 58.544 1.00 17.53 77 ALA A O 1
ATOM 725 N N . SER A 1 100 ? 36.108 -5.547 59.697 1.00 16.74 78 SER A N 1
ATOM 726 C CA . SER A 1 100 ? 35.318 -5.164 58.524 1.00 16.63 78 SER A CA 1
ATOM 727 C C . SER A 1 100 ? 35.517 -3.697 58.097 1.00 16.43 78 SER A C 1
ATOM 728 O O . SER A 1 100 ? 35.062 -3.301 57.025 1.00 16.63 78 SER A O 1
ATOM 731 N N . GLY A 1 101 ? 36.169 -2.902 58.940 1.00 15.69 79 GLY A N 1
ATOM 732 C CA . GLY A 1 101 ? 36.444 -1.496 58.639 1.00 15.27 79 GLY A CA 1
ATOM 733 C C . GLY A 1 101 ? 35.353 -0.516 59.056 1.00 14.86 79 GLY A C 1
ATOM 734 O O . GLY A 1 101 ? 35.440 0.686 58.757 1.00 14.27 79 GLY A O 1
ATOM 735 N N . LYS A 1 102 ? 34.330 -1.012 59.751 1.00 13.99 80 LYS A N 1
ATOM 736 C CA . LYS A 1 102 ? 33.221 -0.150 60.165 1.00 14.28 80 LYS A CA 1
ATOM 737 C C . LYS A 1 102 ? 33.581 0.725 61.369 1.00 14.15 80 LYS A C 1
ATOM 738 O O . LYS A 1 102 ? 33.029 1.814 61.521 1.00 14.48 80 LYS A O 1
ATOM 744 N N . LEU A 1 103 ? 34.508 0.257 62.216 1.00 14.04 81 LEU A N 1
ATOM 745 C CA . LEU A 1 103 ? 35.097 1.122 63.245 1.00 13.95 81 LEU A CA 1
ATOM 746 C C . LEU A 1 103 ? 36.531 1.437 62.872 1.00 13.39 81 LEU A C 1
ATOM 747 O O . LEU A 1 103 ? 37.356 0.537 62.763 1.00 13.25 81 LEU A O 1
ATOM 752 N N . ARG A 1 104 ? 36.826 2.714 62.684 1.00 12.85 82 ARG A N 1
ATOM 753 C CA . ARG A 1 104 ? 38.172 3.123 62.304 1.00 12.61 82 ARG A CA 1
ATOM 754 C C . ARG A 1 104 ? 38.881 3.646 63.540 1.00 12.71 82 ARG A C 1
ATOM 755 O O . ARG A 1 104 ? 38.445 4.624 64.146 1.00 12.98 82 ARG A O 1
ATOM 763 N N . ILE A 1 105 ? 39.979 2.987 63.905 1.00 12.36 83 ILE A N 1
ATOM 764 C CA . ILE A 1 105 ? 40.597 3.189 65.221 1.00 11.84 83 ILE A CA 1
ATOM 765 C C . ILE A 1 105 ? 42.027 3.727 65.196 1.00 12.10 83 ILE A C 1
ATOM 766 O O . ILE A 1 105 ? 42.780 3.496 64.247 1.00 12.44 83 ILE A O 1
ATOM 771 N N . GLY A 1 106 ? 42.379 4.420 66.280 1.00 11.81 84 GLY A N 1
ATOM 772 C CA . GLY A 1 106 ? 43.689 5.037 66.503 1.00 11.58 84 GLY A CA 1
ATOM 773 C C . GLY A 1 106 ? 44.129 6.000 65.414 1.00 11.52 84 GLY A C 1
ATOM 774 O O . GLY A 1 106 ? 43.254 6.604 64.775 1.00 11.05 84 GLY A O 1
ATOM 775 N N . PRO A 1 107 ? 45.384 6.467 65.539 1.00 11.30 85 PRO A N 1
ATOM 776 C CA . PRO A 1 107 ? 46.512 5.557 65.684 1.00 11.73 85 PRO A CA 1
ATOM 777 C C . PRO A 1 107 ? 47.115 5.859 67.079 1.00 11.79 85 PRO A C 1
ATOM 778 O O . PRO A 1 107 ? 48.132 5.281 67.423 1.00 12.85 85 PRO A O 1
ATOM 782 N N . PHE A 1 108 ? 46.521 6.785 67.844 1.00 11.39 86 PHE A N 1
ATOM 783 C CA . PHE A 1 108 ? 47.034 7.147 69.179 1.00 11.45 86 PHE A CA 1
ATOM 784 C C . PHE A 1 108 ? 46.279 6.404 70.285 1.00 11.44 86 PHE A C 1
ATOM 785 O O . PHE A 1 108 ? 45.217 5.865 70.045 1.00 11.60 86 PHE A O 1
ATOM 793 N N . TYR A 1 109 ? 46.827 6.400 71.497 1.00 11.61 87 TYR A N 1
ATOM 794 C CA . TYR A 1 109 ? 46.113 5.873 72.673 1.00 11.59 87 TYR A CA 1
ATOM 795 C C . TYR A 1 109 ? 45.124 6.928 73.178 1.00 11.93 87 TYR A C 1
ATOM 796 O O . TYR A 1 109 ? 43.955 6.623 73.417 1.00 12.06 87 TYR A O 1
ATOM 805 N N . ILE A 1 110 ? 45.599 8.164 73.322 1.00 12.46 88 ILE A N 1
ATOM 806 C CA . ILE A 1 110 ? 44.762 9.279 73.793 1.00 12.49 88 ILE A CA 1
ATOM 807 C C . ILE A 1 110 ? 45.033 10.512 72.935 1.00 12.41 88 ILE A C 1
ATOM 808 O O . ILE A 1 110 ? 45.976 10.517 72.152 1.00 13.05 88 ILE A O 1
ATOM 813 N N . LEU A 1 111 ? 44.210 11.550 73.077 1.00 12.58 89 LEU A N 1
ATOM 814 C CA . LEU A 1 111 ? 44.459 12.834 72.401 1.00 12.33 89 LEU A CA 1
ATOM 815 C C . LEU A 1 111 ? 45.010 13.838 73.402 1.00 12.50 89 LEU A C 1
ATOM 816 O O . LEU A 1 111 ? 44.266 14.419 74.201 1.00 12.42 89 LEU A O 1
ATOM 821 N N . GLN A 1 112 ? 46.326 14.032 73.349 1.00 12.69 90 GLN A N 1
ATOM 822 C CA . GLN A 1 112 ? 47.049 14.757 74.387 1.00 12.90 90 GLN A CA 1
ATOM 823 C C . GLN A 1 112 ? 46.966 16.271 74.243 1.00 13.14 90 GLN A C 1
ATOM 824 O O . GLN A 1 112 ? 46.545 16.803 73.207 1.00 12.83 90 GLN A O 1
ATOM 830 N N . ASP A 1 113 ? 47.375 16.972 75.294 1.00 13.10 91 ASP A N 1
ATOM 831 C CA . ASP A 1 113 ? 47.949 18.284 75.061 1.00 13.43 91 ASP A CA 1
ATOM 832 C C . ASP A 1 113 ? 49.422 18.036 74.751 1.00 13.39 91 ASP A C 1
ATOM 833 O O . ASP A 1 113 ? 50.093 17.329 75.500 1.00 14.11 91 ASP A O 1
ATOM 838 N N . ASP A 1 114 ? 49.923 18.598 73.649 1.00 13.81 92 ASP A N 1
ATOM 839 C CA . ASP A 1 114 ? 51.324 18.389 73.228 1.00 14.02 92 ASP A CA 1
ATOM 840 C C . ASP A 1 114 ? 52.315 18.951 74.256 1.00 14.16 92 ASP A C 1
ATOM 841 O O . ASP A 1 114 ? 53.234 18.261 74.700 1.00 14.31 92 ASP A O 1
ATOM 846 N N . PHE A 1 115 ? 52.134 20.227 74.593 1.00 13.87 93 PHE A N 1
ATOM 847 C CA . PHE A 1 115 ? 53.145 20.988 75.324 1.00 13.76 93 PHE A CA 1
ATOM 848 C C . PHE A 1 115 ? 53.255 20.636 76.803 1.00 13.24 93 PHE A C 1
ATOM 849 O O . PHE A 1 115 ? 54.324 20.817 77.400 1.00 12.52 93 PHE A O 1
ATOM 857 N N . LEU A 1 116 ? 52.162 20.118 77.368 1.00 13.02 94 LEU A N 1
ATOM 858 C CA . LEU A 1 116 ? 52.060 19.852 78.797 1.00 12.54 94 LEU A CA 1
ATOM 859 C C . LEU A 1 116 ? 52.301 18.382 79.167 1.00 12.88 94 LEU A C 1
ATOM 860 O O . LEU A 1 116 ? 52.260 18.015 80.350 1.00 12.72 94 LEU A O 1
ATOM 865 N N . THR A 1 117 ? 52.551 17.547 78.157 1.00 11.98 95 THR A N 1
ATOM 866 C CA . THR A 1 117 ? 52.987 16.171 78.378 1.00 11.95 95 THR A CA 1
ATOM 867 C C . THR A 1 117 ? 54.481 16.113 78.014 1.00 11.74 95 THR A C 1
ATOM 868 O O . THR A 1 117 ? 54.958 16.911 77.198 1.00 11.79 95 THR A O 1
ATOM 872 N N . SER A 1 118 ? 55.217 15.196 78.626 1.00 10.95 96 SER A N 1
ATOM 873 C CA . SER A 1 118 ? 56.664 15.104 78.391 1.00 11.24 96 SER A CA 1
ATOM 874 C C . SER A 1 118 ? 56.986 14.765 76.930 1.00 11.01 96 SER A C 1
ATOM 875 O O . SER A 1 118 ? 56.147 14.209 76.203 1.00 11.06 96 SER A O 1
ATOM 878 N N . SER A 1 119 ? 58.198 15.108 76.499 1.00 10.93 97 SER A N 1
ATOM 879 C CA . SER A 1 119 ? 58.665 14.716 75.162 1.00 11.01 97 SER A CA 1
ATOM 880 C C . SER A 1 119 ? 58.439 13.211 74.920 1.00 10.75 97 SER A C 1
ATOM 881 O O . SER A 1 119 ? 57.845 12.804 73.908 1.00 10.04 97 SER A O 1
ATOM 884 N N . GLU A 1 120 ? 58.878 12.386 75.870 1.00 10.72 98 GLU A N 1
ATOM 885 C CA . GLU A 1 120 ? 58.712 10.934 75.757 1.00 10.70 98 GLU A CA 1
ATOM 886 C C . GLU A 1 120 ? 57.238 10.489 75.719 1.00 11.14 98 GLU A C 1
ATOM 887 O O . GLU A 1 120 ? 56.888 9.561 74.986 1.00 11.19 98 GLU A O 1
ATOM 893 N N . SER A 1 121 ? 56.397 11.152 76.510 1.00 10.90 99 SER A N 1
ATOM 894 C CA . SER A 1 121 ? 54.968 10.833 76.589 1.00 11.10 99 SER A CA 1
ATOM 895 C C . SER A 1 121 ? 54.295 10.990 75.228 1.00 11.36 99 SER A C 1
ATOM 896 O O . SER A 1 121 ? 53.395 10.217 74.887 1.00 11.47 99 SER A O 1
ATOM 899 N N . ASN A 1 122 ? 54.732 11.998 74.467 1.00 11.73 100 ASN A N 1
ATOM 900 C CA . ASN A 1 122 ? 54.247 12.218 73.108 1.00 12.32 100 ASN A CA 1
ATOM 901 C C . ASN A 1 122 ? 54.569 11.035 72.194 1.00 12.87 100 ASN A C 1
ATOM 902 O O . ASN A 1 122 ? 53.784 10.722 71.287 1.00 13.69 100 ASN A O 1
ATOM 907 N N . VAL A 1 123 ? 55.719 10.392 72.431 1.00 12.23 101 VAL A N 1
ATOM 908 C CA . VAL A 1 123 ? 56.080 9.134 71.746 1.00 12.07 101 VAL A CA 1
ATOM 909 C C . VAL A 1 123 ? 55.350 7.917 72.337 1.00 11.96 101 VAL A C 1
ATOM 910 O O . VAL A 1 123 ? 54.923 7.038 71.589 1.00 12.01 101 VAL A O 1
ATOM 914 N N . ARG A 1 124 ? 55.221 7.843 73.668 1.00 12.05 102 ARG A N 1
ATOM 915 C CA . ARG A 1 124 ? 54.590 6.654 74.272 1.00 11.65 102 ARG A CA 1
ATOM 916 C C . ARG A 1 124 ? 53.111 6.542 73.882 1.00 12.21 102 ARG A C 1
ATOM 917 O O . ARG A 1 124 ? 52.559 5.432 73.799 1.00 12.59 102 ARG A O 1
ATOM 925 N N . ASN A 1 125 ? 52.472 7.692 73.661 1.00 12.30 103 ASN A N 1
ATOM 926 C CA . ASN A 1 125 ? 51.099 7.737 73.156 1.00 12.70 103 ASN A CA 1
ATOM 927 C C . ASN A 1 125 ? 51.018 6.958 71.839 1.00 12.97 103 ASN A C 1
ATOM 928 O O . ASN A 1 125 ? 50.092 6.171 71.624 1.00 12.71 103 ASN A O 1
ATOM 933 N N . MET A 1 126 ? 52.014 7.142 70.980 1.00 12.96 104 MET A N 1
ATOM 934 C CA . MET A 1 126 ? 52.018 6.484 69.670 1.00 13.75 104 MET A CA 1
ATOM 935 C C . MET A 1 126 ? 52.403 5.008 69.775 1.00 13.94 104 MET A C 1
ATOM 936 O O . MET A 1 126 ? 51.892 4.177 69.037 1.00 13.82 104 MET A O 1
ATOM 941 N N . LEU A 1 127 ? 53.295 4.697 70.713 1.00 14.26 105 LEU A N 1
ATOM 942 C CA . LEU A 1 127 ? 53.754 3.331 70.939 1.00 14.88 105 LEU A CA 1
ATOM 943 C C . LEU A 1 127 ? 52.601 2.444 71.430 1.00 14.81 105 LEU A C 1
ATOM 944 O O . LEU A 1 127 ? 52.364 1.349 70.894 1.00 14.71 105 LEU A O 1
ATOM 949 N N . ILE A 1 128 ? 51.888 2.926 72.447 1.00 14.24 106 ILE A N 1
ATOM 950 C CA . ILE A 1 128 ? 50.725 2.216 72.994 1.00 14.26 106 ILE A CA 1
ATOM 951 C C . ILE A 1 128 ? 49.578 2.163 71.981 1.00 13.75 106 ILE A C 1
ATOM 952 O O . ILE A 1 128 ? 48.929 1.128 71.831 1.00 14.02 106 ILE A O 1
ATOM 957 N N . GLY A 1 129 ? 49.345 3.269 71.278 1.00 13.31 107 GLY A N 1
ATOM 958 C CA . GLY A 1 129 ? 48.322 3.310 70.225 1.00 13.36 107 GLY A CA 1
ATOM 959 C C . GLY A 1 129 ? 48.587 2.297 69.124 1.00 13.43 107 GLY A C 1
ATOM 960 O O . GLY A 1 129 ? 47.675 1.581 68.680 1.00 12.90 107 GLY A O 1
ATOM 961 N N . LYS A 1 130 ? 49.844 2.233 68.686 1.00 13.23 108 LYS A N 1
ATOM 962 C CA . LYS A 1 130 ? 50.261 1.261 67.677 1.00 13.99 108 LYS A CA 1
ATOM 963 C C . LYS A 1 130 ? 50.096 -0.167 68.199 1.00 14.36 108 LYS A C 1
ATOM 964 O O . LYS A 1 130 ? 49.622 -1.051 67.477 1.00 14.30 108 LYS A O 1
ATOM 970 N N . GLU A 1 131 ? 50.489 -0.389 69.452 1.00 14.82 109 GLU A N 1
ATOM 971 C CA . GLU A 1 131 ? 50.337 -1.699 70.076 1.00 15.28 109 GLU A CA 1
ATOM 972 C C . GLU A 1 131 ? 48.866 -2.137 70.116 1.00 15.04 109 GLU A C 1
ATOM 973 O O . GLU A 1 131 ? 48.554 -3.280 69.772 1.00 15.36 109 GLU A O 1
ATOM 979 N N . ASP A 1 132 ? 47.979 -1.233 70.527 1.00 14.63 110 ASP A N 1
ATOM 980 C CA . ASP A 1 132 ? 46.535 -1.502 70.529 1.00 14.73 110 ASP A CA 1
ATOM 981 C C . ASP A 1 132 ? 46.006 -1.785 69.119 1.00 14.56 110 ASP A C 1
ATOM 982 O O . ASP A 1 132 ? 45.225 -2.726 68.914 1.00 14.68 110 ASP A O 1
ATOM 987 N N . CYS A 1 133 ? 46.424 -0.964 68.153 1.00 14.48 111 CYS A N 1
ATOM 988 C CA . CYS A 1 133 ? 46.033 -1.149 66.755 1.00 14.69 111 CYS A CA 1
ATOM 989 C C . CYS A 1 133 ? 46.490 -2.503 66.191 1.00 14.81 111 CYS A C 1
ATOM 990 O O . CYS A 1 133 ? 45.729 -3.164 65.475 1.00 14.29 111 CYS A O 1
ATOM 993 N N . ASP A 1 134 ? 47.720 -2.906 66.522 1.00 15.01 112 ASP A N 1
ATOM 994 C CA . ASP A 1 134 ? 48.251 -4.208 66.092 1.00 16.28 112 ASP A CA 1
ATOM 995 C C . ASP A 1 134 ? 47.394 -5.331 66.675 1.00 16.34 112 ASP A C 1
ATOM 996 O O . ASP A 1 134 ? 47.040 -6.269 65.976 1.00 16.56 112 ASP A O 1
ATOM 1001 N N . ARG A 1 135 ? 47.055 -5.222 67.957 1.00 16.99 113 ARG A N 1
ATOM 1002 C CA . ARG A 1 135 ? 46.207 -6.222 68.625 1.00 17.70 113 ARG A CA 1
ATOM 1003 C C . ARG A 1 135 ? 44.817 -6.342 67.981 1.00 17.12 113 ARG A C 1
ATOM 1004 O O . ARG A 1 135 ? 44.304 -7.448 67.803 1.00 16.50 113 ARG A O 1
ATOM 1012 N N . TRP A 1 136 ? 44.210 -5.207 67.638 1.00 17.04 114 TRP A N 1
ATOM 1013 C CA . TRP A 1 136 ? 42.878 -5.197 67.025 1.00 16.50 114 TRP A CA 1
ATOM 1014 C C . TRP A 1 136 ? 42.926 -5.532 65.539 1.00 16.67 114 TRP A C 1
ATOM 1015 O O . TRP A 1 136 ? 41.953 -6.019 64.987 1.00 16.68 114 TRP A O 1
ATOM 1026 N N . GLY A 1 137 ? 44.060 -5.249 64.898 1.00 16.16 115 GLY A N 1
ATOM 1027 C CA . GLY A 1 137 ? 44.272 -5.590 63.486 1.00 16.02 115 GLY A CA 1
ATOM 1028 C C . GLY A 1 137 ? 43.972 -4.499 62.473 1.00 15.70 115 GLY A C 1
ATOM 1029 O O . GLY A 1 137 ? 43.824 -4.783 61.294 1.00 15.67 115 GLY A O 1
ATOM 1030 N N . ALA A 1 138 ? 43.892 -3.248 62.925 1.00 15.83 116 ALA A N 1
ATOM 1031 C CA . ALA A 1 138 ? 43.629 -2.115 62.030 1.00 15.41 116 ALA A CA 1
ATOM 1032 C C . ALA A 1 138 ? 44.035 -0.802 62.676 1.00 15.70 116 ALA A C 1
ATOM 1033 O O . ALA A 1 138 ? 44.143 -0.696 63.901 1.00 15.54 116 ALA A O 1
ATOM 1035 N N . SER A 1 139 ? 44.258 0.205 61.840 1.00 15.66 117 SER A N 1
ATOM 1036 C CA . SER A 1 139 ? 44.639 1.519 62.313 1.00 16.16 117 SER A CA 1
ATOM 1037 C C . SER A 1 139 ? 44.068 2.554 61.341 1.00 15.95 117 SER A C 1
ATOM 1038 O O . SER A 1 139 ? 43.311 2.204 60.431 1.00 17.19 117 SER A O 1
ATOM 1041 N N . VAL A 1 140 ? 44.398 3.819 61.560 1.00 15.16 118 VAL A N 1
ATOM 1042 C CA . VAL A 1 140 ? 44.090 4.893 60.623 1.00 14.17 118 VAL A CA 1
ATOM 1043 C C . VAL A 1 140 ? 45.408 5.632 60.403 1.00 14.31 118 VAL A C 1
ATOM 1044 O O . VAL A 1 140 ? 46.031 6.053 61.381 1.00 14.13 118 VAL A O 1
ATOM 1048 N N . PRO A 1 141 ? 45.833 5.808 59.131 1.00 14.66 119 PRO A N 1
ATOM 1049 C CA . PRO A 1 141 ? 47.156 6.416 58.863 1.00 14.66 119 PRO A CA 1
ATOM 1050 C C . PRO A 1 141 ? 47.156 7.953 58.971 1.00 14.78 119 PRO A C 1
ATOM 1051 O O . PRO A 1 141 ? 47.537 8.651 58.025 1.00 14.66 119 PRO A O 1
ATOM 1055 N N . LEU A 1 142 ? 46.724 8.472 60.117 1.00 14.14 120 LEU A N 1
ATOM 1056 C CA . LEU A 1 142 ? 46.582 9.917 60.287 1.00 13.91 120 LEU A CA 1
ATOM 1057 C C . LEU A 1 142 ? 46.837 10.330 61.725 1.00 13.67 120 LEU A C 1
ATOM 1058 O O . LEU A 1 142 ? 46.078 9.947 62.629 1.00 13.84 120 LEU A O 1
ATOM 1063 N N . GLY A 1 143 ? 47.898 11.110 61.944 1.00 13.49 121 GLY A N 1
ATOM 1064 C CA . GLY A 1 143 ? 48.092 11.766 63.247 1.00 13.05 121 GLY A CA 1
ATOM 1065 C C . GLY A 1 143 ? 46.895 12.656 63.535 1.00 13.11 121 GLY A C 1
ATOM 1066 O O . GLY A 1 143 ? 46.453 13.403 62.666 1.00 12.34 121 GLY A O 1
ATOM 1067 N N . TYR A 1 144 ? 46.366 12.582 64.751 1.00 12.85 122 TYR A N 1
ATOM 1068 C CA . TYR A 1 144 ? 45.073 13.193 65.021 1.00 13.10 122 TYR A CA 1
ATOM 1069 C C . TYR A 1 144 ? 45.175 14.208 66.154 1.00 13.22 122 TYR A C 1
ATOM 1070 O O . TYR A 1 144 ? 45.358 13.848 67.318 1.00 13.61 122 TYR A O 1
ATOM 1079 N N . PHE A 1 145 ? 45.081 15.481 65.785 1.00 13.24 123 PHE A N 1
ATOM 1080 C CA . PHE A 1 145 ? 45.153 16.597 66.731 1.00 13.51 123 PHE A CA 1
ATOM 1081 C C . PHE A 1 145 ? 44.009 17.591 66.497 1.00 13.97 123 PHE A C 1
ATOM 1082 O O . PHE A 1 145 ? 44.254 18.776 66.282 1.00 13.96 123 PHE A O 1
ATOM 1090 N N . PRO A 1 146 ? 42.749 17.118 66.542 1.00 14.30 124 PRO A N 1
ATOM 1091 C CA . PRO A 1 146 ? 41.626 17.968 66.116 1.00 14.92 124 PRO A CA 1
ATOM 1092 C C . PRO A 1 146 ? 41.439 19.258 66.927 1.00 15.50 124 PRO A C 1
ATOM 1093 O O . PRO A 1 146 ? 41.051 20.287 66.358 1.00 15.98 124 PRO A O 1
ATOM 1097 N N . ASP A 1 147 ? 41.731 19.208 68.223 1.00 15.83 125 ASP A N 1
ATOM 1098 C CA . ASP A 1 147 ? 41.369 20.284 69.141 1.00 17.23 125 ASP A CA 1
ATOM 1099 C C . ASP A 1 147 ? 42.555 20.818 69.966 1.00 16.80 125 ASP A C 1
ATOM 1100 O O . ASP A 1 147 ? 42.389 21.738 70.774 1.00 16.60 125 ASP A O 1
ATOM 1105 N N . THR A 1 148 ? 43.737 20.239 69.760 1.00 16.24 126 THR A N 1
ATOM 1106 C CA . THR A 1 148 ? 44.928 20.536 70.566 1.00 15.55 126 THR A CA 1
ATOM 1107 C C . THR A 1 148 ? 45.232 22.040 70.685 1.00 15.38 126 THR A C 1
ATOM 1108 O O . THR A 1 148 ? 45.240 22.759 69.675 1.00 14.92 126 THR A O 1
ATOM 1112 N N . PHE A 1 149 ? 45.498 22.514 71.905 1.00 14.62 127 PHE A N 1
ATOM 1113 C CA . PHE A 1 149 ? 45.685 23.957 72.123 1.00 14.75 127 PHE A CA 1
ATOM 1114 C C . PHE A 1 149 ? 47.137 24.359 71.851 1.00 14.74 127 PHE A C 1
ATOM 1115 O O . PHE A 1 149 ? 47.903 24.615 72.780 1.00 14.84 127 PHE A O 1
ATOM 1123 N N . GLY A 1 150 ? 47.496 24.440 70.572 1.00 14.74 128 GLY A N 1
ATOM 1124 C CA . GLY A 1 150 ? 48.889 24.615 70.178 1.00 14.47 128 GLY A CA 1
ATOM 1125 C C . GLY A 1 150 ? 49.498 23.286 69.760 1.00 14.51 128 GLY A C 1
ATOM 1126 O O . GLY A 1 150 ? 49.384 22.279 70.475 1.00 15.10 128 GLY A O 1
ATOM 1127 N N . ASN A 1 151 ? 50.131 23.283 68.594 1.00 14.11 129 ASN A N 1
ATOM 1128 C CA . ASN A 1 151 ? 50.764 22.087 68.046 1.00 13.81 129 ASN A CA 1
ATOM 1129 C C . ASN A 1 151 ? 52.281 22.215 68.063 1.00 13.45 129 ASN A C 1
ATOM 1130 O O . ASN A 1 151 ? 52.841 23.197 67.574 1.00 13.66 129 ASN A O 1
ATOM 1135 N N . MET A 1 152 ? 52.927 21.216 68.649 1.00 13.24 130 MET A N 1
ATOM 1136 C CA . MET A 1 152 ? 54.369 21.192 68.814 1.00 13.32 130 MET A CA 1
ATOM 1137 C C . MET A 1 152 ? 55.095 21.240 67.471 1.00 13.12 130 MET A C 1
ATOM 1138 O O . MET A 1 152 ? 54.654 20.629 66.488 1.00 13.24 130 MET A O 1
ATOM 1143 N N . GLY A 1 153 ? 56.213 21.963 67.455 1.00 12.84 131 GLY A N 1
ATOM 1144 C CA . GLY A 1 153 ? 57.003 22.185 66.252 1.00 12.34 131 GLY A CA 1
ATOM 1145 C C . GLY A 1 153 ? 57.558 20.917 65.639 1.00 12.30 131 GLY A C 1
ATOM 1146 O O . GLY A 1 153 ? 57.763 20.853 64.438 1.00 11.87 131 GLY A O 1
ATOM 1147 N N . GLN A 1 154 ? 57.767 19.894 66.459 1.00 12.24 132 GLN A N 1
ATOM 1148 C CA . GLN A 1 154 ? 58.304 18.622 65.965 1.00 11.71 132 GLN A CA 1
ATOM 1149 C C . GLN A 1 154 ? 57.253 17.648 65.429 1.00 11.52 132 GLN A C 1
ATOM 1150 O O . GLN A 1 154 ? 57.588 16.504 65.095 1.00 11.57 132 GLN A O 1
ATOM 1156 N N . THR A 1 155 ? 55.992 18.075 65.333 1.00 11.35 133 THR A N 1
ATOM 1157 C CA . THR A 1 155 ? 54.934 17.181 64.820 1.00 10.95 133 THR A CA 1
ATOM 1158 C C . THR A 1 155 ? 55.326 16.455 63.509 1.00 11.25 133 THR A C 1
ATOM 1159 O O . THR A 1 155 ? 55.079 15.252 63.381 1.00 11.61 133 THR A O 1
ATOM 1163 N N . PRO A 1 156 ? 55.948 17.171 62.541 1.00 10.69 134 PRO A N 1
ATOM 1164 C CA . PRO A 1 156 ? 56.312 16.485 61.299 1.00 10.77 134 PRO A CA 1
ATOM 1165 C C . PRO A 1 156 ? 57.309 15.316 61.468 1.00 10.93 134 PRO A C 1
ATOM 1166 O O . PRO A 1 156 ? 57.062 14.227 60.935 1.00 10.26 134 PRO A O 1
ATOM 1170 N N . GLN A 1 157 ? 58.404 15.535 62.200 1.00 10.76 135 GLN A N 1
ATOM 1171 C CA . GLN A 1 157 ? 59.355 14.460 62.515 1.00 11.36 135 GLN A CA 1
ATOM 1172 C C . GLN A 1 157 ? 58.701 13.329 63.325 1.00 11.61 135 GLN A C 1
ATOM 1173 O O . GLN A 1 157 ? 58.896 12.150 63.032 1.00 11.72 135 GLN A O 1
ATOM 1179 N N . LEU A 1 158 ? 57.935 13.702 64.342 1.00 12.05 136 LEU A N 1
ATOM 1180 C CA . LEU A 1 158 ? 57.263 12.733 65.207 1.00 12.14 136 LEU A CA 1
ATOM 1181 C C . LEU A 1 158 ? 56.305 11.848 64.422 1.00 12.56 136 LEU A C 1
ATOM 1182 O O . LEU A 1 158 ? 56.232 10.657 64.684 1.00 12.53 136 LEU A O 1
ATOM 1187 N N . MET A 1 159 ? 55.589 12.427 63.455 1.00 12.24 137 MET A N 1
ATOM 1188 C CA . MET A 1 159 ? 54.695 11.641 62.597 1.00 12.57 137 MET A CA 1
ATOM 1189 C C . MET A 1 159 ? 55.502 10.722 61.675 1.00 12.68 137 MET A C 1
ATOM 1190 O O . MET A 1 159 ? 55.254 9.511 61.637 1.00 12.84 137 MET A O 1
ATOM 1195 N N . LEU A 1 160 ? 56.461 11.288 60.935 1.00 12.10 138 LEU A N 1
ATOM 1196 C CA . LEU A 1 160 ? 57.220 10.495 59.951 1.00 12.56 138 LEU A CA 1
ATOM 1197 C C . LEU A 1 160 ? 57.939 9.302 60.560 1.00 12.63 138 LEU A C 1
ATOM 1198 O O . LEU A 1 160 ? 57.939 8.212 59.981 1.00 12.39 138 LEU A O 1
ATOM 1203 N N . LYS A 1 161 ? 58.540 9.516 61.726 1.00 12.67 139 LYS A N 1
ATOM 1204 C CA . LYS A 1 161 ? 59.293 8.470 62.406 1.00 13.21 139 LYS A CA 1
ATOM 1205 C C . LYS A 1 161 ? 58.400 7.595 63.290 1.00 13.12 139 LYS A C 1
ATOM 1206 O O . LYS A 1 161 ? 58.887 6.728 64.016 1.00 13.06 139 LYS A O 1
ATOM 1212 N N . ALA A 1 162 ? 57.088 7.817 63.215 1.00 13.40 140 ALA A N 1
ATOM 1213 C CA . ALA A 1 162 ? 56.132 6.827 63.714 1.00 13.58 140 ALA A CA 1
ATOM 1214 C C . ALA A 1 162 ? 55.297 6.267 62.563 1.00 13.42 140 ALA A C 1
ATOM 1215 O O . ALA A 1 162 ? 54.226 5.687 62.775 1.00 13.40 140 ALA A O 1
ATOM 1217 N N . GLY A 1 163 ? 55.811 6.430 61.344 1.00 13.32 141 GLY A N 1
ATOM 1218 C CA . GLY A 1 163 ? 55.215 5.836 60.148 1.00 13.53 141 GLY A CA 1
ATOM 1219 C C . GLY A 1 163 ? 53.943 6.516 59.677 1.00 13.95 141 GLY A C 1
ATOM 1220 O O . GLY A 1 163 ? 53.115 5.888 59.011 1.00 14.17 141 GLY A O 1
ATOM 1221 N N . LEU A 1 164 ? 53.779 7.787 60.035 1.00 13.51 142 LEU A N 1
ATOM 1222 C CA . LEU A 1 164 ? 52.604 8.576 59.622 1.00 14.24 142 LEU A CA 1
ATOM 1223 C C . LEU A 1 164 ? 53.042 9.762 58.749 1.00 14.38 142 LEU A C 1
ATOM 1224 O O . LEU A 1 164 ? 54.028 10.423 59.058 1.00 14.76 142 LEU A O 1
ATOM 1229 N N . GLN A 1 165 ? 52.333 10.008 57.647 1.00 14.97 143 GLN A N 1
ATOM 1230 C CA . GLN A 1 165 ? 52.749 11.048 56.687 1.00 15.46 143 GLN A CA 1
ATOM 1231 C C . GLN A 1 165 ? 51.788 12.235 56.627 1.00 15.19 143 GLN A C 1
ATOM 1232 O O . GLN A 1 165 ? 51.944 13.129 55.793 1.00 14.50 143 GLN A O 1
ATOM 1238 N N . ALA A 1 166 ? 50.819 12.244 57.539 1.00 14.88 144 ALA A N 1
ATOM 1239 C CA . ALA A 1 166 ? 49.781 13.270 57.582 1.00 15.02 144 ALA A CA 1
ATOM 1240 C C . ALA A 1 166 ? 49.316 13.471 59.009 1.00 14.64 144 ALA A C 1
ATOM 1241 O O . ALA A 1 166 ? 49.353 12.540 59.807 1.00 14.91 144 ALA A O 1
ATOM 1243 N N . ALA A 1 167 ? 48.879 14.687 59.320 1.00 14.43 145 ALA A N 1
ATOM 1244 C CA . ALA A 1 167 ? 48.258 14.986 60.607 1.00 14.31 145 ALA A CA 1
ATOM 1245 C C . ALA A 1 167 ? 47.093 15.954 60.402 1.00 14.27 145 ALA A C 1
ATOM 1246 O O . ALA A 1 167 ? 47.194 16.906 59.616 1.00 13.95 145 ALA A O 1
ATOM 1248 N N . ALA A 1 168 ? 45.987 15.714 61.103 1.00 13.72 146 ALA A N 1
ATOM 1249 C CA . ALA A 1 168 ? 44.861 16.636 61.063 1.00 14.06 146 ALA A CA 1
ATOM 1250 C C . ALA A 1 168 ? 44.793 17.460 62.348 1.00 14.35 146 ALA A C 1
ATOM 1251 O O . ALA A 1 168 ? 45.004 16.941 63.458 1.00 13.51 146 ALA A O 1
ATOM 1253 N N . PHE A 1 169 ? 44.517 18.752 62.186 1.00 14.55 147 PHE A N 1
ATOM 1254 C CA . PHE A 1 169 ? 44.446 19.665 63.325 1.00 15.22 147 PHE A CA 1
ATOM 1255 C C . PHE A 1 169 ? 43.457 20.798 63.061 1.00 15.38 147 PHE A C 1
ATOM 1256 O O . PHE A 1 169 ? 43.147 21.113 61.906 1.00 15.40 147 PHE A O 1
ATOM 1264 N N . GLY A 1 170 ? 42.989 21.424 64.137 1.00 15.84 148 GLY A N 1
ATOM 1265 C CA . GLY A 1 170 ? 41.925 22.428 64.034 1.00 16.30 148 GLY A CA 1
ATOM 1266 C C . GLY A 1 170 ? 42.290 23.866 64.365 1.00 16.46 148 GLY A C 1
ATOM 1267 O O . GLY A 1 170 ? 41.584 24.781 63.948 1.00 17.16 148 GLY A O 1
ATOM 1268 N N . ARG A 1 171 ? 43.378 24.082 65.105 1.00 16.40 149 ARG A N 1
ATOM 1269 C CA . ARG A 1 171 ? 43.677 25.427 65.630 1.00 16.87 149 ARG A CA 1
ATOM 1270 C C . ARG A 1 171 ? 44.981 26.007 65.086 1.00 17.24 149 ARG A C 1
ATOM 1271 O O . ARG A 1 171 ? 45.964 25.290 64.941 1.00 17.17 149 ARG A O 1
ATOM 1279 N N . GLY A 1 172 ? 44.975 27.300 64.776 1.00 17.73 150 GLY A N 1
ATOM 1280 C CA . GLY A 1 172 ? 46.223 28.051 64.598 1.00 18.16 150 GLY A CA 1
ATOM 1281 C C . GLY A 1 172 ? 46.633 28.433 63.189 1.00 18.67 150 GLY A C 1
ATOM 1282 O O . GLY A 1 172 ? 47.624 29.130 63.001 1.00 18.09 150 GLY A O 1
ATOM 1283 N N . ILE A 1 173 ? 45.888 27.972 62.194 1.00 19.17 151 ILE A N 1
ATOM 1284 C CA . ILE A 1 173 ? 46.177 28.358 60.815 1.00 19.95 151 ILE A CA 1
ATOM 1285 C C . ILE A 1 173 ? 44.945 29.033 60.225 1.00 21.08 151 ILE A C 1
ATOM 1286 O O . ILE A 1 173 ? 43.821 28.535 60.376 1.00 21.43 151 ILE A O 1
ATOM 1291 N N . ARG A 1 174 ? 45.158 30.173 59.570 1.00 22.51 152 ARG A N 1
ATOM 1292 C CA . ARG A 1 174 ? 44.072 30.904 58.911 1.00 23.71 152 ARG A CA 1
ATOM 1293 C C . ARG A 1 174 ? 44.115 30.649 57.406 1.00 23.94 152 ARG A C 1
ATOM 1294 O O . ARG A 1 174 ? 45.031 31.111 56.717 1.00 24.17 152 ARG A O 1
ATOM 1302 N N . PRO A 1 175 ? 43.136 29.881 56.891 1.00 24.23 153 PRO A N 1
ATOM 1303 C CA . PRO A 1 175 ? 43.111 29.650 55.456 1.00 24.40 153 PRO A CA 1
ATOM 1304 C C . PRO A 1 175 ? 42.514 30.867 54.755 1.00 24.34 153 PRO A C 1
ATOM 1305 O O . PRO A 1 175 ? 41.557 31.468 55.243 1.00 24.12 153 PRO A O 1
ATOM 1309 N N . THR A 1 176 ? 43.105 31.234 53.632 1.00 24.45 154 THR A N 1
ATOM 1310 C CA . THR A 1 176 ? 42.599 32.335 52.831 1.00 24.84 154 THR A CA 1
ATOM 1311 C C . THR A 1 176 ? 42.128 31.682 51.541 1.00 25.10 154 THR A C 1
ATOM 1312 O O . THR A 1 176 ? 42.531 30.574 51.236 1.00 25.79 154 THR A O 1
ATOM 1316 N N . GLY A 1 177 ? 41.269 32.320 50.772 1.00 25.05 155 GLY A N 1
ATOM 1317 C CA . GLY A 1 177 ? 40.775 31.602 49.586 1.00 24.74 155 GLY A CA 1
ATOM 1318 C C . GLY A 1 177 ? 41.785 31.382 48.464 1.00 24.12 155 GLY A C 1
ATOM 1319 O O . GLY A 1 177 ? 43.003 31.536 48.646 1.00 23.97 155 GLY A O 1
ATOM 1320 N N . PHE A 1 178 ? 41.267 31.003 47.300 1.00 23.51 156 PHE A N 1
ATOM 1321 C CA . PHE A 1 178 ? 42.040 30.986 46.066 1.00 23.03 156 PHE A CA 1
ATOM 1322 C C . PHE A 1 178 ? 41.741 32.254 45.264 1.00 23.00 156 PHE A C 1
ATOM 1323 O O . PHE A 1 178 ? 42.067 32.333 44.077 1.00 22.53 156 PHE A O 1
ATOM 1331 N N . ASN A 1 179 ? 41.113 33.231 45.926 1.00 22.80 157 ASN A N 1
ATOM 1332 C CA . ASN A 1 179 ? 40.699 34.496 45.306 1.00 22.84 157 ASN A CA 1
ATOM 1333 C C . ASN A 1 179 ? 41.555 35.706 45.679 1.00 23.40 157 ASN A C 1
ATOM 1334 O O . ASN A 1 179 ? 41.515 36.724 44.998 1.00 23.35 157 ASN A O 1
ATOM 1339 N N . ASN A 1 180 ? 42.304 35.611 46.770 1.00 24.38 158 ASN A N 1
ATOM 1340 C CA . ASN A 1 180 ? 43.119 36.744 47.221 1.00 25.39 158 ASN A CA 1
ATOM 1341 C C . ASN A 1 180 ? 44.624 36.473 47.188 1.00 25.75 158 ASN A C 1
ATOM 1342 O O . ASN A 1 180 ? 45.070 35.341 47.408 1.00 25.43 158 ASN A O 1
ATOM 1347 N N . GLN A 1 181 ? 45.392 37.520 46.885 1.00 26.23 159 GLN A N 1
ATOM 1348 C CA . GLN A 1 181 ? 46.850 37.477 46.968 1.00 26.82 159 GLN A CA 1
ATOM 1349 C C . GLN A 1 181 ? 47.253 37.033 48.375 1.00 27.02 159 GLN A C 1
ATOM 1350 O O . GLN A 1 181 ? 46.770 37.585 49.368 1.00 27.15 159 GLN A O 1
ATOM 1352 N N . VAL A 1 182 ? 48.102 36.011 48.460 1.00 27.37 160 VAL A N 1
ATOM 1353 C CA . VAL A 1 182 ? 48.616 35.553 49.748 1.00 27.39 160 VAL A CA 1
ATOM 1354 C C . VAL A 1 182 ? 49.556 36.624 50.313 1.00 27.39 160 VAL A C 1
ATOM 1355 O O . VAL A 1 182 ? 50.343 37.213 49.566 1.00 27.68 160 VAL A O 1
ATOM 1357 N N . ASP A 1 183 ? 49.444 36.890 51.615 1.00 26.84 161 ASP A N 1
ATOM 1358 C CA . ASP A 1 183 ? 50.311 37.851 52.298 1.00 26.43 161 ASP A CA 1
ATOM 1359 C C . ASP A 1 183 ? 51.531 37.120 52.842 1.00 26.12 161 ASP A C 1
ATOM 1360 O O . ASP A 1 183 ? 51.411 36.318 53.768 1.00 26.06 161 ASP A O 1
ATOM 1365 N N . THR A 1 184 ? 52.699 37.424 52.274 1.00 25.48 162 THR A N 1
ATOM 1366 C CA . THR A 1 184 ? 53.940 36.701 52.572 1.00 25.42 162 THR A CA 1
ATOM 1367 C C . THR A 1 184 ? 54.475 36.935 53.994 1.00 25.09 162 THR A C 1
ATOM 1368 O O . THR A 1 184 ? 55.271 36.141 54.494 1.00 25.66 162 THR A O 1
ATOM 1372 N N . SER A 1 185 ? 54.023 38.004 54.645 1.00 24.37 163 SER A N 1
ATOM 1373 C CA . SER A 1 185 ? 54.381 38.268 56.044 1.00 23.60 163 SER A CA 1
ATOM 1374 C C . SER A 1 185 ? 53.584 37.418 57.057 1.00 23.13 163 SER A C 1
ATOM 1375 O O . SER A 1 185 ? 53.941 37.346 58.236 1.00 22.53 163 SER A O 1
ATOM 1378 N N . GLU A 1 186 ? 52.506 36.781 56.599 1.00 22.37 164 GLU A N 1
ATOM 1379 C CA . GLU A 1 186 ? 51.678 35.966 57.483 1.00 21.59 164 GLU A CA 1
ATOM 1380 C C . GLU A 1 186 ? 52.179 34.527 57.533 1.00 21.18 164 GLU A C 1
ATOM 1381 O O . GLU A 1 186 ? 51.902 33.718 56.639 1.00 21.29 164 GLU A O 1
ATOM 1387 N N . LYS A 1 187 ? 52.934 34.217 58.587 1.00 20.31 165 LYS A N 1
ATOM 1388 C CA . LYS A 1 187 ? 53.588 32.917 58.707 1.00 19.46 165 LYS A CA 1
ATOM 1389 C C . LYS A 1 187 ? 52.588 31.795 58.988 1.00 18.89 165 LYS A C 1
ATOM 1390 O O . LYS A 1 187 ? 52.874 30.633 58.728 1.00 18.29 165 LYS A O 1
ATOM 1392 N N . TYR A 1 188 ? 51.420 32.158 59.515 1.00 18.50 166 TYR A N 1
ATOM 1393 C CA . TYR A 1 188 ? 50.412 31.184 59.946 1.00 18.50 166 TYR A CA 1
ATOM 1394 C C . TYR A 1 188 ? 49.098 31.319 59.187 1.00 18.80 166 TYR A C 1
ATOM 1395 O O . TYR A 1 188 ? 48.034 30.899 59.655 1.00 18.66 166 TYR A O 1
ATOM 1404 N N . SER A 1 189 ? 49.194 31.915 58.000 1.00 19.45 167 SER A N 1
ATOM 1405 C CA . SER A 1 189 ? 48.130 31.838 57.017 1.00 20.04 167 SER A CA 1
ATOM 1406 C C . SER A 1 189 ? 48.447 30.749 55.997 1.00 20.67 167 SER A C 1
ATOM 1407 O O . SER A 1 189 ? 49.607 30.413 55.754 1.00 21.04 167 SER A O 1
ATOM 1410 N N . SER A 1 190 ? 47.393 30.193 55.416 1.00 21.16 168 SER A N 1
ATOM 1411 C CA . SER A 1 190 ? 47.517 29.183 54.393 1.00 21.65 168 SER A CA 1
ATOM 1412 C C . SER A 1 190 ? 46.565 29.552 53.266 1.00 21.70 168 SER A C 1
ATOM 1413 O O . SER A 1 190 ? 45.579 30.255 53.487 1.00 22.15 168 SER A O 1
ATOM 1416 N N . GLN A 1 191 ? 46.865 29.098 52.056 1.00 21.54 169 GLN A N 1
ATOM 1417 C CA . GLN A 1 191 ? 45.916 29.255 50.963 1.00 21.29 169 GLN A CA 1
ATOM 1418 C C . GLN A 1 191 ? 44.760 28.263 51.145 1.00 20.55 169 GLN A C 1
ATOM 1419 O O . GLN A 1 191 ? 43.588 28.640 51.104 1.00 20.51 169 GLN A O 1
ATOM 1425 N N . PHE A 1 192 ? 45.101 27.003 51.395 1.00 19.23 170 PHE A N 1
ATOM 1426 C CA . PHE A 1 192 ? 44.112 25.940 51.418 1.00 17.93 170 PHE A CA 1
ATOM 1427 C C . PHE A 1 192 ? 44.004 25.240 52.775 1.00 17.32 170 PHE A C 1
ATOM 1428 O O . PHE A 1 192 ? 44.754 25.551 53.711 1.00 17.21 170 PHE A O 1
ATOM 1436 N N . SER A 1 193 ? 43.067 24.297 52.875 1.00 16.48 171 SER A N 1
ATOM 1437 C CA . SER A 1 193 ? 42.902 23.484 54.079 1.00 15.65 171 SER A CA 1
ATOM 1438 C C . SER A 1 193 ? 43.898 22.325 54.088 1.00 15.59 171 SER A C 1
ATOM 1439 O O . SER A 1 193 ? 43.894 21.509 55.010 1.00 16.05 171 SER A O 1
ATOM 1442 N N . GLU A 1 194 ? 44.723 22.248 53.043 1.00 15.16 172 GLU A N 1
ATOM 1443 C CA . GLU A 1 194 ? 45.814 21.278 52.969 1.00 15.12 172 GLU A CA 1
ATOM 1444 C C . GLU A 1 194 ? 47.129 22.040 52.868 1.00 14.92 172 GLU A C 1
ATOM 1445 O O . GLU A 1 194 ? 47.265 22.946 52.041 1.00 15.31 172 GLU A O 1
ATOM 1451 N N . ILE A 1 195 ? 48.093 21.675 53.711 1.00 14.69 173 ILE A N 1
ATOM 1452 C CA . ILE A 1 195 ? 49.386 22.364 53.758 1.00 14.12 173 ILE A CA 1
ATOM 1453 C C . ILE A 1 195 ? 50.551 21.383 53.793 1.00 13.99 173 ILE A C 1
ATOM 1454 O O . ILE A 1 195 ? 50.370 20.197 54.095 1.00 13.41 173 ILE A O 1
ATOM 1459 N N . SER A 1 196 ? 51.737 21.892 53.470 1.00 13.49 174 SER A N 1
ATOM 1460 C CA . SER A 1 196 ? 52.974 21.221 53.807 1.00 13.62 174 SER A CA 1
ATOM 1461 C C . SER A 1 196 ? 53.469 21.763 55.149 1.00 13.65 174 SER A C 1
ATOM 1462 O O . SER A 1 196 ? 53.797 22.945 55.276 1.00 13.88 174 SER A O 1
ATOM 1465 N N . TRP A 1 197 ? 53.523 20.891 56.148 1.00 13.29 175 TRP A N 1
ATOM 1466 C CA . TRP A 1 197 ? 53.957 21.278 57.484 1.00 13.25 175 TRP A CA 1
ATOM 1467 C C . TRP A 1 197 ? 55.409 20.817 57.652 1.00 13.74 175 TRP A C 1
ATOM 1468 O O . TRP A 1 197 ? 55.673 19.616 57.684 1.00 13.91 175 TRP A O 1
ATOM 1479 N N . GLN A 1 198 ? 56.335 21.776 57.736 1.00 13.98 176 GLN A N 1
ATOM 1480 C CA . GLN A 1 198 ? 57.775 21.510 57.813 1.00 14.20 176 GLN A CA 1
ATOM 1481 C C . GLN A 1 198 ? 58.318 21.778 59.222 1.00 14.25 176 GLN A C 1
ATOM 1482 O O . GLN A 1 198 ? 58.102 22.847 59.781 1.00 14.63 176 GLN A O 1
ATOM 1488 N N . GLY A 1 199 ? 59.013 20.793 59.783 1.00 14.15 177 GLY A N 1
ATOM 1489 C CA . GLY A 1 199 ? 59.569 20.873 61.132 1.00 13.63 177 GLY A CA 1
ATOM 1490 C C . GLY A 1 199 ? 60.998 21.387 61.156 1.00 13.81 177 GLY A C 1
ATOM 1491 O O . GLY A 1 199 ? 61.609 21.564 60.099 1.00 13.45 177 GLY A O 1
ATOM 1492 N N . PRO A 1 200 ? 61.547 21.624 62.365 1.00 13.62 178 PRO A N 1
ATOM 1493 C CA . PRO A 1 200 ? 62.896 22.191 62.509 1.00 13.63 178 PRO A CA 1
ATOM 1494 C C . PRO A 1 200 ? 64.009 21.300 61.983 1.00 13.20 178 PRO A C 1
ATOM 1495 O O . PRO A 1 200 ? 65.119 21.776 61.810 1.00 13.66 178 PRO A O 1
ATOM 1499 N N . ASP A 1 201 ? 63.725 20.018 61.776 1.00 13.20 179 ASP A N 1
ATOM 1500 C CA . ASP A 1 201 ? 64.702 19.076 61.236 1.00 13.57 179 ASP A CA 1
ATOM 1501 C C . ASP A 1 201 ? 64.502 18.915 59.728 1.00 14.03 179 ASP A C 1
ATOM 1502 O O . ASP A 1 201 ? 65.167 18.111 59.077 1.00 13.73 179 ASP A O 1
ATOM 1507 N N . ASN A 1 202 ? 63.551 19.666 59.194 1.00 14.76 180 ASN A N 1
ATOM 1508 C CA . ASN A 1 202 ? 63.211 19.623 57.773 1.00 15.69 180 ASN A CA 1
ATOM 1509 C C . ASN A 1 202 ? 62.306 18.484 57.332 1.00 15.28 180 ASN A C 1
ATOM 1510 O O . ASN A 1 202 ? 62.073 18.305 56.142 1.00 15.50 180 ASN A O 1
ATOM 1515 N N . SER A 1 203 ? 61.796 17.719 58.283 1.00 14.48 181 SER A N 1
ATOM 1516 C CA . SER A 1 203 ? 60.725 16.780 57.991 1.00 14.11 181 SER A CA 1
ATOM 1517 C C . SER A 1 203 ? 59.487 17.548 57.508 1.00 13.58 181 SER A C 1
ATOM 1518 O O . SER A 1 203 ? 59.151 18.595 58.055 1.00 12.97 181 SER A O 1
ATOM 1521 N N . ARG A 1 204 ? 58.826 17.025 56.479 1.00 13.61 182 ARG A N 1
ATOM 1522 C CA . ARG A 1 204 ? 57.564 17.576 55.991 1.00 13.84 182 ARG A CA 1
ATOM 1523 C C . ARG A 1 204 ? 56.484 16.505 56.034 1.00 14.06 182 ARG A C 1
ATOM 1524 O O . ARG A 1 204 ? 56.725 15.347 55.677 1.00 13.94 182 ARG A O 1
ATOM 1532 N N . ILE A 1 205 ? 55.291 16.908 56.458 1.00 13.69 183 ILE A N 1
ATOM 1533 C CA . ILE A 1 205 ? 54.111 16.060 56.369 1.00 13.70 183 ILE A CA 1
ATOM 1534 C C . ILE A 1 205 ? 52.962 16.834 55.733 1.00 13.67 183 ILE A C 1
ATOM 1535 O O . ILE A 1 205 ? 52.998 18.070 55.638 1.00 13.30 183 ILE A O 1
ATOM 1540 N N . LEU A 1 206 ? 51.950 16.099 55.289 1.00 13.81 184 LEU A N 1
ATOM 1541 C CA . LEU A 1 206 ? 50.693 16.711 54.883 1.00 13.95 184 LEU A CA 1
ATOM 1542 C C . LEU A 1 206 ? 49.978 17.202 56.137 1.00 14.10 184 LEU A C 1
ATOM 1543 O O . LEU A 1 206 ? 49.778 16.438 57.079 1.00 13.60 184 LEU A O 1
ATOM 1548 N N . GLY A 1 207 ? 49.638 18.487 56.162 1.00 13.77 185 GLY A N 1
ATOM 1549 C CA . GLY A 1 207 ? 48.800 19.035 57.223 1.00 14.65 185 GLY A CA 1
ATOM 1550 C C . GLY A 1 207 ? 47.370 19.169 56.728 1.00 14.53 185 GLY A C 1
ATOM 1551 O O . GLY A 1 207 ? 47.121 19.824 55.724 1.00 14.63 185 GLY A O 1
ATOM 1552 N N . LEU A 1 208 ? 46.443 18.530 57.433 1.00 14.78 186 LEU A N 1
ATOM 1553 C CA . LEU A 1 208 ? 45.022 18.603 57.125 1.00 15.24 186 LEU A CA 1
ATOM 1554 C C . LEU A 1 208 ? 44.320 19.506 58.127 1.00 15.06 186 LEU A C 1
ATOM 1555 O O . LEU A 1 208 ? 44.113 19.129 59.286 1.00 14.62 186 LEU A O 1
ATOM 1560 N N . LEU A 1 209 ? 43.946 20.696 57.676 1.00 14.54 187 LEU A N 1
ATOM 1561 C CA . LEU A 1 209 ? 43.349 21.679 58.560 1.00 14.67 187 LEU A CA 1
ATOM 1562 C C . LEU A 1 209 ? 41.831 21.559 58.557 1.00 14.29 187 LEU A C 1
ATOM 1563 O O . LEU A 1 209 ? 41.220 21.555 57.498 1.00 14.51 187 LEU A O 1
ATOM 1568 N N . PHE A 1 210 ? 41.227 21.468 59.736 1.00 14.15 188 PHE A N 1
ATOM 1569 C CA . PHE A 1 210 ? 39.775 21.567 59.852 1.00 13.91 188 PHE A CA 1
ATOM 1570 C C . PHE A 1 210 ? 39.379 23.038 59.730 1.00 13.98 188 PHE A C 1
ATOM 1571 O O . PHE A 1 210 ? 39.022 23.689 60.708 1.00 14.08 188 PHE A O 1
ATOM 1579 N N . ALA A 1 211 ? 39.452 23.536 58.500 1.00 13.55 189 ALA A N 1
ATOM 1580 C CA . ALA A 1 211 ? 39.270 24.953 58.203 1.00 13.55 189 ALA A CA 1
ATOM 1581 C C . ALA A 1 211 ? 37.882 25.455 58.587 1.00 13.59 189 ALA A C 1
ATOM 1582 O O . ALA A 1 211 ? 37.706 26.634 58.855 1.00 13.43 189 ALA A O 1
ATOM 1584 N N . ASN A 1 212 ? 36.908 24.548 58.586 1.00 13.16 190 ASN A N 1
ATOM 1585 C CA . ASN A 1 212 ? 35.548 24.848 58.997 1.00 13.21 190 ASN A CA 1
ATOM 1586 C C . ASN A 1 212 ? 35.170 24.087 60.283 1.00 13.49 190 ASN A C 1
ATOM 1587 O O . ASN A 1 212 ? 33.993 23.886 60.579 1.00 12.89 190 ASN A O 1
ATOM 1592 N N . TRP A 1 213 ? 36.197 23.711 61.046 1.00 13.60 191 TRP A N 1
ATOM 1593 C CA . TRP A 1 213 ? 36.070 22.949 62.296 1.00 14.45 191 TRP A CA 1
ATOM 1594 C C . TRP A 1 213 ? 35.680 21.491 62.051 1.00 14.53 191 TRP A C 1
ATOM 1595 O O . TRP A 1 213 ? 35.231 21.132 60.962 1.00 14.61 191 TRP A O 1
ATOM 1606 N N . TYR A 1 214 ? 35.882 20.641 63.057 1.00 14.77 192 TYR A N 1
ATOM 1607 C CA . TYR A 1 214 ? 35.558 19.217 62.924 1.00 15.02 192 TYR A CA 1
ATOM 1608 C C . TYR A 1 214 ? 34.054 18.945 63.071 1.00 14.81 192 TYR A C 1
ATOM 1609 O O . TYR A 1 214 ? 33.629 17.801 63.205 1.00 15.83 192 TYR A O 1
ATOM 1618 N N . SER A 1 215 ? 33.258 20.006 63.053 1.00 14.48 193 SER A N 1
ATOM 1619 C CA . SER A 1 215 ? 31.814 19.889 63.137 1.00 13.66 193 SER A CA 1
ATOM 1620 C C . SER A 1 215 ? 31.086 20.371 61.878 1.00 13.28 193 SER A C 1
ATOM 1621 O O . SER A 1 215 ? 29.855 20.441 61.878 1.00 12.60 193 SER A O 1
ATOM 1624 N N . ASN A 1 216 ? 31.831 20.712 60.824 1.00 12.76 194 ASN A N 1
ATOM 1625 C CA . ASN A 1 216 ? 31.217 21.275 59.617 1.00 12.90 194 ASN A CA 1
ATOM 1626 C C . ASN A 1 216 ? 30.119 20.403 58.990 1.00 12.49 194 ASN A C 1
ATOM 1627 O O . ASN A 1 216 ? 29.166 20.926 58.422 1.00 12.27 194 ASN A O 1
ATOM 1632 N N . GLY A 1 217 ? 30.247 19.082 59.114 1.00 12.40 195 GLY A N 1
ATOM 1633 C CA . GLY A 1 217 ? 29.223 18.158 58.602 1.00 12.11 195 GLY A CA 1
ATOM 1634 C C . GLY A 1 217 ? 28.286 17.560 59.651 1.00 12.02 195 GLY A C 1
ATOM 1635 O O . GLY A 1 217 ? 27.632 16.560 59.391 1.00 12.60 195 GLY A O 1
ATOM 1636 N N . ASN A 1 218 ? 28.201 18.173 60.830 1.00 12.03 196 ASN A N 1
ATOM 1637 C CA . ASN A 1 218 ? 27.353 17.663 61.922 1.00 11.73 196 ASN A CA 1
ATOM 1638 C C . ASN A 1 218 ? 25.857 17.725 61.602 1.00 12.10 196 ASN A C 1
ATOM 1639 O O . ASN A 1 218 ? 25.409 18.672 60.976 1.00 12.40 196 ASN A O 1
ATOM 1644 N N . GLU A 1 219 ? 25.095 16.707 62.016 1.00 11.41 197 GLU A N 1
ATOM 1645 C CA . GLU A 1 219 ? 23.626 16.716 61.902 1.00 11.68 197 GLU A CA 1
ATOM 1646 C C . GLU A 1 219 ? 23.115 17.125 60.516 1.00 11.50 197 GLU A C 1
ATOM 1647 O O . GLU A 1 219 ? 22.410 18.125 60.373 1.00 11.46 197 GLU A O 1
ATOM 1653 N N . ILE A 1 220 ? 23.466 16.335 59.505 1.00 11.64 198 ILE A N 1
ATOM 1654 C CA . ILE A 1 220 ? 23.051 16.600 58.123 1.00 11.23 198 ILE A CA 1
ATOM 1655 C C . ILE A 1 220 ? 21.547 16.351 57.980 1.00 11.47 198 ILE A C 1
ATOM 1656 O O . ILE A 1 220 ? 21.059 15.278 58.348 1.00 11.23 198 ILE A O 1
ATOM 1661 N N . PRO A 1 221 ? 20.804 17.345 57.455 1.00 11.92 199 PRO A N 1
ATOM 1662 C CA . PRO A 1 221 ? 19.359 17.184 57.327 1.00 12.11 199 PRO A CA 1
ATOM 1663 C C . PRO A 1 221 ? 18.966 16.060 56.364 1.00 12.53 199 PRO A C 1
ATOM 1664 O O . PRO A 1 221 ? 19.725 15.720 55.447 1.00 12.30 199 PRO A O 1
ATOM 1668 N N . THR A 1 222 ? 17.778 15.510 56.602 1.00 12.59 200 THR A N 1
ATOM 1669 C CA . THR A 1 222 ? 17.207 14.430 55.819 1.00 12.80 200 THR A CA 1
ATOM 1670 C C . THR A 1 222 ? 15.906 14.881 55.135 1.00 13.21 200 THR A C 1
ATOM 1671 O O . THR A 1 222 ? 15.154 14.054 54.622 1.00 12.97 200 THR A O 1
ATOM 1675 N N . THR A 1 223 ? 15.649 16.192 55.140 1.00 13.38 201 THR A N 1
ATOM 1676 C CA . THR A 1 223 ? 14.466 16.768 54.501 1.00 14.06 201 THR A CA 1
ATOM 1677 C C . THR A 1 223 ? 14.931 17.865 53.541 1.00 14.44 201 THR A C 1
ATOM 1678 O O . THR A 1 223 ? 15.834 18.644 53.865 1.00 14.36 201 THR A O 1
ATOM 1682 N N . GLU A 1 224 ? 14.326 17.909 52.359 1.00 14.26 202 GLU A N 1
ATOM 1683 C CA . GLU A 1 224 ? 14.879 18.683 51.245 1.00 14.87 202 GLU A CA 1
ATOM 1684 C C . GLU A 1 224 ? 15.158 20.159 51.547 1.00 14.42 202 GLU A C 1
ATOM 1685 O O . GLU A 1 224 ? 16.270 20.634 51.309 1.00 14.57 202 GLU A O 1
ATOM 1691 N N . ALA A 1 225 ? 14.150 20.880 52.037 1.00 14.45 203 ALA A N 1
ATOM 1692 C CA . ALA A 1 225 ? 14.281 22.320 52.314 1.00 14.33 203 ALA A CA 1
ATOM 1693 C C . ALA A 1 225 ? 15.477 22.640 53.214 1.00 14.13 203 ALA A C 1
ATOM 1694 O O . ALA A 1 225 ? 16.304 23.507 52.899 1.00 13.79 203 ALA A O 1
ATOM 1696 N N . GLU A 1 226 ? 15.569 21.922 54.324 1.00 13.72 204 GLU A N 1
ATOM 1697 C CA . GLU A 1 226 ? 16.666 22.074 55.271 1.00 14.04 204 GLU A CA 1
ATOM 1698 C C . GLU A 1 226 ? 18.010 21.603 54.696 1.00 13.54 204 GLU A C 1
ATOM 1699 O O . GLU A 1 226 ? 19.050 22.209 54.969 1.00 13.63 204 GLU A O 1
ATOM 1705 N N . ALA A 1 227 ? 17.989 20.534 53.898 1.00 13.03 205 ALA A N 1
ATOM 1706 C CA . ALA A 1 227 ? 19.218 20.037 53.271 1.00 12.90 205 ALA A CA 1
ATOM 1707 C C . ALA A 1 227 ? 19.791 21.063 52.284 1.00 13.00 205 ALA A C 1
ATOM 1708 O O . ALA A 1 227 ? 21.015 21.255 52.207 1.00 12.78 205 ALA A O 1
ATOM 1710 N N . ARG A 1 228 ? 18.904 21.735 51.551 1.00 12.62 206 ARG A N 1
ATOM 1711 C CA . ARG A 1 228 ? 19.326 22.794 50.627 1.00 13.29 206 ARG A CA 1
ATOM 1712 C C . ARG A 1 228 ? 20.063 23.913 51.351 1.00 13.07 206 ARG A C 1
ATOM 1713 O O . ARG A 1 228 ? 21.173 24.257 50.973 1.00 13.04 206 ARG A O 1
ATOM 1721 N N . LEU A 1 229 ? 19.450 24.456 52.401 1.00 13.02 207 LEU A N 1
ATOM 1722 C CA . LEU A 1 229 ? 20.077 25.483 53.234 1.00 13.44 207 LEU A CA 1
ATOM 1723 C C . LEU A 1 229 ? 21.435 25.032 53.783 1.00 13.64 207 LEU A C 1
ATOM 1724 O O . LEU A 1 229 ? 22.419 25.782 53.748 1.00 14.12 207 LEU A O 1
ATOM 1729 N N . PHE A 1 230 ? 21.474 23.802 54.282 1.00 13.20 208 PHE A N 1
ATOM 1730 C CA . PHE A 1 230 ? 22.677 23.211 54.855 1.00 13.56 208 PHE A CA 1
ATOM 1731 C C . PHE A 1 230 ? 23.802 23.113 53.823 1.00 13.26 208 PHE A C 1
ATOM 1732 O O . PHE A 1 230 ? 24.864 23.719 53.994 1.00 13.50 208 PHE A O 1
ATOM 1740 N N . TRP A 1 231 ? 23.557 22.355 52.754 1.00 13.09 209 TRP A N 1
ATOM 1741 C CA . TRP A 1 231 ? 24.588 22.091 51.746 1.00 12.69 209 TRP A CA 1
ATOM 1742 C C . TRP A 1 231 ? 25.013 23.318 50.953 1.00 12.70 209 TRP A C 1
ATOM 1743 O O . TRP A 1 231 ? 26.184 23.426 50.586 1.00 12.72 209 TRP A O 1
ATOM 1754 N N . ASP A 1 232 ? 24.086 24.245 50.692 1.00 12.82 210 ASP A N 1
ATOM 1755 C CA . ASP A 1 232 ? 24.454 25.460 49.953 1.00 13.19 210 ASP A CA 1
ATOM 1756 C C . ASP A 1 232 ? 25.540 26.186 50.752 1.00 13.59 210 ASP A C 1
ATOM 1757 O O . ASP A 1 232 ? 26.528 26.653 50.185 1.00 13.31 210 ASP A O 1
ATOM 1762 N N . LYS A 1 233 ? 25.377 26.227 52.079 1.00 13.72 211 LYS A N 1
ATOM 1763 C CA . LYS A 1 233 ? 26.379 26.836 52.948 1.00 14.09 211 LYS A CA 1
ATOM 1764 C C . LYS A 1 233 ? 27.634 25.963 53.063 1.00 13.39 211 LYS A C 1
ATOM 1765 O O . LYS A 1 233 ? 28.749 26.437 52.827 1.00 12.94 211 LYS A O 1
ATOM 1771 N N . LYS A 1 234 ? 27.442 24.690 53.400 1.00 12.92 212 LYS A N 1
ATOM 1772 C CA . LYS A 1 234 ? 28.568 23.796 53.710 1.00 12.71 212 LYS A CA 1
ATOM 1773 C C . LYS A 1 234 ? 29.482 23.530 52.519 1.00 12.58 212 LYS A C 1
ATOM 1774 O O . LYS A 1 234 ? 30.708 23.505 52.668 1.00 12.68 212 LYS A O 1
ATOM 1780 N N . LEU A 1 235 ? 28.895 23.336 51.336 1.00 12.45 213 LEU A N 1
ATOM 1781 C CA . LEU A 1 235 ? 29.702 23.105 50.143 1.00 11.92 213 LEU A CA 1
ATOM 1782 C C . LEU A 1 235 ? 30.565 24.333 49.829 1.00 11.97 213 LEU A C 1
ATOM 1783 O O . LEU A 1 235 ? 31.766 24.207 49.566 1.00 11.59 213 LEU A O 1
ATOM 1788 N N . ALA A 1 236 ? 29.944 25.512 49.868 1.00 11.99 214 ALA A N 1
ATOM 1789 C CA . ALA A 1 236 ? 30.656 26.777 49.661 1.00 12.09 214 ALA A CA 1
ATOM 1790 C C . ALA A 1 236 ? 31.769 26.944 50.696 1.00 12.27 214 ALA A C 1
ATOM 1791 O O . ALA A 1 236 ? 32.895 27.346 50.354 1.00 11.98 214 ALA A O 1
ATOM 1793 N N . ASP A 1 237 ? 31.468 26.607 51.953 1.00 12.15 215 ASP A N 1
ATOM 1794 C CA . ASP A 1 237 ? 32.456 26.733 53.025 1.00 12.61 215 ASP A CA 1
ATOM 1795 C C . ASP A 1 237 ? 33.683 25.857 52.742 1.00 12.74 215 ASP A C 1
ATOM 1796 O O . ASP A 1 237 ? 34.824 26.302 52.870 1.00 12.97 215 ASP A O 1
ATOM 1801 N N . ALA A 1 238 ? 33.437 24.614 52.345 1.00 12.81 216 ALA A N 1
ATOM 1802 C CA . ALA A 1 238 ? 34.517 23.658 52.106 1.00 13.34 216 ALA A CA 1
ATOM 1803 C C . ALA A 1 238 ? 35.313 23.992 50.828 1.00 13.62 216 ALA A C 1
ATOM 1804 O O . ALA A 1 238 ? 36.554 23.970 50.834 1.00 13.34 216 ALA A O 1
ATOM 1806 N N . GLU A 1 239 ? 34.597 24.312 49.745 1.00 14.18 217 GLU A N 1
ATOM 1807 C CA . GLU A 1 239 ? 35.218 24.680 48.468 1.00 14.93 217 GLU A CA 1
ATOM 1808 C C . GLU A 1 239 ? 36.096 25.910 48.592 1.00 14.96 217 GLU A C 1
ATOM 1809 O O . GLU A 1 239 ? 37.065 26.048 47.852 1.00 15.59 217 GLU A O 1
ATOM 1815 N N . ARG A 1 240 ? 35.728 26.795 49.519 1.00 14.84 218 ARG A N 1
ATOM 1816 C CA A ARG A 1 240 ? 36.466 28.023 49.807 0.50 15.01 218 ARG A CA 1
ATOM 1817 C CA B ARG A 1 240 ? 36.478 28.025 49.758 0.50 14.56 218 ARG A CA 1
ATOM 1818 C C . ARG A 1 240 ? 37.960 27.733 49.993 1.00 14.80 218 ARG A C 1
ATOM 1819 O O . ARG A 1 240 ? 38.816 28.468 49.494 1.00 14.89 218 ARG A O 1
ATOM 1834 N N . PHE A 1 241 ? 38.267 26.649 50.710 1.00 14.35 219 PHE A N 1
ATOM 1835 C CA . PHE A 1 241 ? 39.667 26.351 51.056 1.00 14.39 219 PHE A CA 1
ATOM 1836 C C . PHE A 1 241 ? 40.273 25.055 50.491 1.00 14.49 219 PHE A C 1
ATOM 1837 O O . PHE A 1 241 ? 41.470 24.797 50.672 1.00 14.56 219 PHE A O 1
ATOM 1845 N N . ALA A 1 242 ? 39.471 24.237 49.821 1.00 14.24 220 ALA A N 1
ATOM 1846 C CA . ALA A 1 242 ? 39.962 22.948 49.322 1.00 13.96 220 ALA A CA 1
ATOM 1847 C C . ALA A 1 242 ? 40.931 23.115 48.147 1.00 13.82 220 ALA A C 1
ATOM 1848 O O . ALA A 1 242 ? 40.640 23.845 47.200 1.00 13.61 220 ALA A O 1
ATOM 1850 N N . SER A 1 243 ? 42.083 22.446 48.206 1.00 13.73 221 SER A N 1
ATOM 1851 C CA . SER A 1 243 ? 43.041 22.507 47.092 1.00 13.71 221 SER A CA 1
ATOM 1852 C C . SER A 1 243 ? 42.704 21.500 45.992 1.00 13.87 221 SER A C 1
ATOM 1853 O O . SER A 1 243 ? 43.320 21.509 44.928 1.00 13.93 221 SER A O 1
ATOM 1856 N N . THR A 1 244 ? 41.756 20.609 46.265 1.00 13.75 222 THR A N 1
ATOM 1857 C CA . THR A 1 244 ? 41.386 19.557 45.309 1.00 13.62 222 THR A CA 1
ATOM 1858 C C . THR A 1 244 ? 39.870 19.471 45.197 1.00 13.67 222 THR A C 1
ATOM 1859 O O . THR A 1 244 ? 39.155 20.143 45.939 1.00 13.05 222 THR A O 1
ATOM 1863 N N . LYS A 1 245 ? 39.386 18.614 44.295 1.00 13.75 223 LYS A N 1
ATOM 1864 C CA . LYS A 1 245 ? 37.946 18.328 44.184 1.00 13.98 223 LYS A CA 1
ATOM 1865 C C . LYS A 1 245 ? 37.365 17.583 45.404 1.00 13.84 223 LYS A C 1
ATOM 1866 O O . LYS A 1 245 ? 36.151 17.379 45.491 1.00 13.53 223 LYS A O 1
ATOM 1872 N N . HIS A 1 246 ? 38.227 17.176 46.337 1.00 13.78 224 HIS A N 1
ATOM 1873 C CA . HIS A 1 246 ? 37.794 16.366 47.482 1.00 13.50 224 HIS A CA 1
ATOM 1874 C C . HIS A 1 246 ? 37.450 17.211 48.712 1.00 13.27 224 HIS A C 1
ATOM 1875 O O . HIS A 1 246 ? 38.328 17.782 49.352 1.00 13.28 224 HIS A O 1
ATOM 1882 N N . LEU A 1 247 ? 36.159 17.278 49.025 1.00 12.87 225 LEU A N 1
ATOM 1883 C CA . LEU A 1 247 ? 35.662 18.089 50.134 1.00 12.96 225 LEU A CA 1
ATOM 1884 C C . LEU A 1 247 ? 35.504 17.238 51.391 1.00 13.22 225 LEU A C 1
ATOM 1885 O O . LEU A 1 247 ? 34.886 16.171 51.352 1.00 13.42 225 LEU A O 1
ATOM 1890 N N . LEU A 1 248 ? 36.056 17.723 52.503 1.00 13.01 226 LEU A N 1
ATOM 1891 C CA . LEU A 1 248 ? 35.976 17.010 53.783 1.00 12.82 226 LEU A CA 1
ATOM 1892 C C . LEU A 1 248 ? 34.838 17.526 54.654 1.00 12.59 226 LEU A C 1
ATOM 1893 O O . LEU A 1 248 ? 34.874 18.664 55.140 1.00 12.21 226 LEU A O 1
ATOM 1898 N N . MET A 1 249 ? 33.830 16.678 54.852 1.00 12.73 227 MET A N 1
ATOM 1899 C CA . MET A 1 249 ? 32.689 17.018 55.700 1.00 12.45 227 MET A CA 1
ATOM 1900 C C . MET A 1 249 ? 32.722 16.178 56.965 1.00 12.66 227 MET A C 1
ATOM 1901 O O . MET A 1 249 ? 32.515 14.966 56.918 1.00 12.89 227 MET A O 1
ATOM 1906 N N . MET A 1 250 ? 32.985 16.828 58.093 1.00 12.57 228 MET A N 1
ATOM 1907 C CA . MET A 1 250 ? 33.129 16.113 59.359 1.00 12.70 228 MET A CA 1
ATOM 1908 C C . MET A 1 250 ? 31.774 15.987 60.055 1.00 12.25 228 MET A C 1
ATOM 1909 O O . MET A 1 250 ? 31.265 16.944 60.635 1.00 12.39 228 MET A O 1
ATOM 1914 N N . ASN A 1 251 ? 31.211 14.786 59.962 1.00 12.16 229 ASN A N 1
ATOM 1915 C CA . ASN A 1 251 ? 29.889 14.451 60.498 1.00 11.95 229 ASN A CA 1
ATOM 1916 C C . ASN A 1 251 ? 29.973 14.033 61.974 1.00 12.04 229 ASN A C 1
ATOM 1917 O O . ASN A 1 251 ? 29.912 12.854 62.320 1.00 11.38 229 ASN A O 1
ATOM 1922 N N . GLY A 1 252 ? 30.116 15.033 62.840 1.00 12.41 230 GLY A N 1
ATOM 1923 C CA . GLY A 1 252 ? 30.293 14.810 64.269 1.00 12.60 230 GLY A CA 1
ATOM 1924 C C . GLY A 1 252 ? 30.577 16.117 64.992 1.00 13.26 230 GLY A C 1
ATOM 1925 O O . GLY A 1 252 ? 30.579 17.190 64.375 1.00 13.84 230 GLY A O 1
ATOM 1926 N N . CYS A 1 253 ? 30.794 16.018 66.298 1.00 12.99 231 CYS A N 1
ATOM 1927 C CA . CYS A 1 253 ? 31.102 17.156 67.172 1.00 13.55 231 CYS A CA 1
ATOM 1928 C C . CYS A 1 253 ? 31.437 16.610 68.561 1.00 13.47 231 CYS A C 1
ATOM 1929 O O . CYS A 1 253 ? 31.554 15.395 68.728 1.00 12.62 231 CYS A O 1
ATOM 1932 N N . ASP A 1 254 ? 31.587 17.505 69.546 1.00 13.92 232 ASP A N 1
ATOM 1933 C CA . ASP A 1 254 ? 31.954 17.124 70.915 1.00 14.29 232 ASP A CA 1
ATOM 1934 C C . ASP A 1 254 ? 30.890 16.214 71.500 1.00 14.00 232 ASP A C 1
ATOM 1935 O O . ASP A 1 254 ? 29.733 16.614 71.609 1.00 14.11 232 ASP A O 1
ATOM 1940 N N . HIS A 1 255 ? 31.286 15.006 71.897 1.00 13.70 233 HIS A N 1
ATOM 1941 C CA . HIS A 1 255 ? 30.369 14.026 72.497 1.00 13.38 233 HIS A CA 1
ATOM 1942 C C . HIS A 1 255 ? 29.091 13.847 71.673 1.00 13.08 233 HIS A C 1
ATOM 1943 O O . HIS A 1 255 ? 28.018 13.608 72.209 1.00 12.14 233 HIS A O 1
ATOM 1950 N N . GLN A 1 256 ? 29.228 13.976 70.360 1.00 12.92 234 GLN A N 1
ATOM 1951 C CA . GLN A 1 256 ? 28.097 13.866 69.456 1.00 13.03 234 GLN A CA 1
ATOM 1952 C C . GLN A 1 256 ? 27.660 12.420 69.312 1.00 12.87 234 GLN A C 1
ATOM 1953 O O . GLN A 1 256 ? 28.491 11.554 69.036 1.00 13.06 234 GLN A O 1
ATOM 1959 N N . PRO A 1 257 ? 26.352 12.154 69.492 1.00 12.83 235 PRO A N 1
ATOM 1960 C CA . PRO A 1 257 ? 25.822 10.823 69.191 1.00 12.57 235 PRO A CA 1
ATOM 1961 C C . PRO A 1 257 ? 25.953 10.531 67.706 1.00 12.73 235 PRO A C 1
ATOM 1962 O O . PRO A 1 257 ? 25.983 11.463 66.896 1.00 12.55 235 PRO A O 1
ATOM 1966 N N . VAL A 1 258 ? 26.015 9.257 67.349 1.00 12.49 236 VAL A N 1
ATOM 1967 C CA . VAL A 1 258 ? 26.084 8.892 65.938 1.00 13.21 236 VAL A CA 1
ATOM 1968 C C . VAL A 1 258 ? 24.797 9.349 65.242 1.00 13.33 236 VAL A C 1
ATOM 1969 O O . VAL A 1 258 ? 23.706 9.250 65.801 1.00 13.74 236 VAL A O 1
ATOM 1973 N N . GLN A 1 259 ? 24.939 9.891 64.040 1.00 13.05 237 GLN A N 1
ATOM 1974 C CA . GLN A 1 259 ? 23.774 10.251 63.265 1.00 13.01 237 GLN A CA 1
ATOM 1975 C C . GLN A 1 259 ? 23.246 8.995 62.582 1.00 12.96 237 GLN A C 1
ATOM 1976 O O . GLN A 1 259 ? 23.780 8.543 61.568 1.00 12.15 237 GLN A O 1
ATOM 1982 N N . LEU A 1 260 ? 22.181 8.448 63.152 1.00 13.29 238 LEU A N 1
ATOM 1983 C CA . LEU A 1 260 ? 21.660 7.144 62.743 1.00 13.43 238 LEU A CA 1
ATOM 1984 C C . LEU A 1 260 ? 21.101 7.144 61.322 1.00 13.63 238 LEU A C 1
ATOM 1985 O O . LEU A 1 260 ? 21.104 6.115 60.650 1.00 13.04 238 LEU A O 1
ATOM 1990 N N . ASP A 1 261 ? 20.650 8.311 60.865 1.00 13.96 239 ASP A N 1
ATOM 1991 C CA . ASP A 1 261 ? 20.060 8.450 59.530 1.00 14.34 239 ASP A CA 1
ATOM 1992 C C . ASP A 1 261 ? 20.981 9.164 58.533 1.00 14.52 239 ASP A C 1
ATOM 1993 O O . ASP A 1 261 ? 20.510 9.800 57.590 1.00 14.27 239 ASP A O 1
ATOM 1998 N N . VAL A 1 262 ? 22.293 9.048 58.725 1.00 14.73 240 VAL A N 1
ATOM 1999 C CA . VAL A 1 262 ? 23.238 9.704 57.820 1.00 14.55 240 VAL A CA 1
ATOM 2000 C C . VAL A 1 262 ? 23.147 9.156 56.387 1.00 14.70 240 VAL A C 1
ATOM 2001 O O . VAL A 1 262 ? 23.341 9.900 55.424 1.00 14.36 240 VAL A O 1
ATOM 2005 N N . THR A 1 263 ? 22.832 7.867 56.253 1.00 14.70 241 THR A N 1
ATOM 2006 C CA . THR A 1 263 ? 22.671 7.248 54.927 1.00 15.05 241 THR A CA 1
ATOM 2007 C C . THR A 1 263 ? 21.574 7.931 54.122 1.00 14.49 241 THR A C 1
ATOM 2008 O O . THR A 1 263 ? 21.780 8.271 52.949 1.00 14.11 241 THR A O 1
ATOM 2012 N N . LYS A 1 264 ? 20.411 8.121 54.751 1.00 14.19 242 LYS A N 1
ATOM 2013 C CA . LYS A 1 264 ? 19.304 8.869 54.152 1.00 14.03 242 LYS A CA 1
ATOM 2014 C C . LYS A 1 264 ? 19.721 10.292 53.746 1.00 13.54 242 LYS A C 1
ATOM 2015 O O . LYS A 1 264 ? 19.370 10.764 52.656 1.00 13.20 242 LYS A O 1
ATOM 2021 N N . ALA A 1 265 ? 20.455 10.962 54.633 1.00 12.90 243 ALA A N 1
ATOM 2022 C CA . ALA A 1 265 ? 20.965 12.312 54.377 1.00 13.21 243 ALA A CA 1
ATOM 2023 C C . ALA A 1 265 ? 21.902 12.354 53.173 1.00 12.77 243 ALA A C 1
ATOM 2024 O O . ALA A 1 265 ? 21.793 13.249 52.345 1.00 12.79 243 ALA A O 1
ATOM 2026 N N . ILE A 1 266 ? 22.818 11.390 53.087 1.00 13.04 244 ILE A N 1
ATOM 2027 C CA . ILE A 1 266 ? 23.731 11.285 51.941 1.00 12.63 244 ILE A CA 1
ATOM 2028 C C . ILE A 1 266 ? 22.971 10.985 50.636 1.00 13.08 244 ILE A C 1
ATOM 2029 O O . ILE A 1 266 ? 23.255 11.589 49.602 1.00 12.96 244 ILE A O 1
ATOM 2034 N N . ALA A 1 267 ? 21.995 10.076 50.692 1.00 13.00 245 ALA A N 1
ATOM 2035 C CA . ALA A 1 267 ? 21.151 9.768 49.520 1.00 13.32 245 ALA A CA 1
ATOM 2036 C C . ALA A 1 267 ? 20.433 11.018 48.997 1.00 13.22 245 ALA A C 1
ATOM 2037 O O . ALA A 1 267 ? 20.424 11.295 47.791 1.00 12.85 245 ALA A O 1
ATOM 2039 N N . LEU A 1 268 ? 19.853 11.779 49.920 1.00 13.27 246 LEU A N 1
ATOM 2040 C CA . LEU A 1 268 ? 19.157 13.022 49.578 1.00 13.52 246 LEU A CA 1
ATOM 2041 C C . LEU A 1 268 ? 20.113 14.032 48.949 1.00 13.25 246 LEU A C 1
ATOM 2042 O O . LEU A 1 268 ? 19.773 14.686 47.960 1.00 13.30 246 LEU A O 1
ATOM 2047 N N . ALA A 1 269 ? 21.310 14.147 49.518 1.00 13.63 247 ALA A N 1
ATOM 2048 C CA . ALA A 1 269 ? 22.305 15.095 49.019 1.00 13.88 247 ALA A CA 1
ATOM 2049 C C . ALA A 1 269 ? 22.678 14.762 47.575 1.00 14.37 247 ALA A C 1
ATOM 2050 O O . ALA A 1 269 ? 22.727 15.653 46.722 1.00 14.60 247 ALA A O 1
ATOM 2052 N N . ASN A 1 270 ? 22.905 13.474 47.301 1.00 14.63 248 ASN A N 1
ATOM 2053 C CA . ASN A 1 270 ? 23.199 13.001 45.944 1.00 14.95 248 ASN A CA 1
ATOM 2054 C C . ASN A 1 270 ? 22.105 13.317 44.916 1.00 15.88 248 ASN A C 1
ATOM 2055 O O . ASN A 1 270 ? 22.414 13.638 43.765 1.00 16.01 248 ASN A O 1
ATOM 2060 N N . GLN A 1 271 ? 20.844 13.230 45.338 1.00 16.54 249 GLN A N 1
ATOM 2061 C CA . GLN A 1 271 ? 19.702 13.619 44.498 1.00 17.64 249 GLN A CA 1
ATOM 2062 C C . GLN A 1 271 ? 19.679 15.118 44.203 1.00 17.47 249 GLN A C 1
ATOM 2063 O O . GLN A 1 271 ? 19.463 15.526 43.071 1.00 17.44 249 GLN A O 1
ATOM 2069 N N . LEU A 1 272 ? 19.910 15.928 45.230 1.00 17.58 250 LEU A N 1
ATOM 2070 C CA . LEU A 1 272 ? 19.795 17.379 45.117 1.00 17.88 250 LEU A CA 1
ATOM 2071 C C . LEU A 1 272 ? 20.932 18.042 44.334 1.00 17.96 250 LEU A C 1
ATOM 2072 O O . LEU A 1 272 ? 20.734 19.099 43.735 1.00 18.17 250 LEU A O 1
ATOM 2077 N N . TYR A 1 273 ? 22.108 17.415 44.330 1.00 17.98 251 TYR A N 1
ATOM 2078 C CA . TYR A 1 273 ? 23.303 18.002 43.714 1.00 18.05 251 TYR A CA 1
ATOM 2079 C C . TYR A 1 273 ? 23.968 17.057 42.702 1.00 18.18 251 TYR A C 1
ATOM 2080 O O . TYR A 1 273 ? 24.875 16.305 43.061 1.00 17.85 251 TYR A O 1
ATOM 2089 N N . PRO A 1 274 ? 23.535 17.116 41.422 1.00 18.59 252 PRO A N 1
ATOM 2090 C CA . PRO A 1 274 ? 24.091 16.275 40.347 1.00 18.83 252 PRO A CA 1
ATOM 2091 C C . PRO A 1 274 ? 25.604 16.430 40.117 1.00 19.05 252 PRO A C 1
ATOM 2092 O O . PRO A 1 274 ? 26.248 15.493 39.648 1.00 18.97 252 PRO A O 1
ATOM 2096 N N . ASP A 1 275 ? 26.158 17.597 40.427 1.00 19.13 253 ASP A N 1
ATOM 2097 C CA . ASP A 1 275 ? 27.584 17.866 40.184 1.00 19.74 253 ASP A CA 1
ATOM 2098 C C . ASP A 1 275 ? 28.497 17.429 41.340 1.00 19.23 253 ASP A C 1
ATOM 2099 O O . ASP A 1 275 ? 29.707 17.649 41.296 1.00 19.14 253 ASP A O 1
ATOM 2104 N N . TYR A 1 276 ? 27.913 16.801 42.359 1.00 18.52 254 TYR A N 1
ATOM 2105 C CA . TYR A 1 276 ? 28.639 16.434 43.578 1.00 17.94 254 TYR A CA 1
ATOM 2106 C C . TYR A 1 276 ? 28.406 14.972 43.913 1.00 17.66 254 TYR A C 1
ATOM 2107 O O . TYR A 1 276 ? 27.267 14.516 43.986 1.00 17.84 254 TYR A O 1
ATOM 2116 N N . GLU A 1 277 ? 29.493 14.242 44.109 1.00 17.03 255 GLU A N 1
ATOM 2117 C CA . GLU A 1 277 ? 29.413 12.852 44.511 1.00 16.75 255 GLU A CA 1
ATOM 2118 C C . GLU A 1 277 ? 29.576 12.772 46.040 1.00 16.07 255 GLU A C 1
ATOM 2119 O O . GLU A 1 277 ? 30.688 12.913 46.564 1.00 15.78 255 GLU A O 1
ATOM 2125 N N . PHE A 1 278 ? 28.464 12.575 46.750 1.00 15.21 256 PHE A N 1
ATOM 2126 C CA . PHE A 1 278 ? 28.503 12.427 48.213 1.00 14.73 256 PHE A CA 1
ATOM 2127 C C . PHE A 1 278 ? 28.754 10.981 48.578 1.00 14.71 256 PHE A C 1
ATOM 2128 O O . PHE A 1 278 ? 28.023 10.095 48.141 1.00 14.31 256 PHE A O 1
ATOM 2136 N N . VAL A 1 279 ? 29.793 10.741 49.370 1.00 14.37 257 VAL A N 1
ATOM 2137 C CA . VAL A 1 279 ? 30.128 9.382 49.789 1.00 14.53 257 VAL A CA 1
ATOM 2138 C C . VAL A 1 279 ? 30.394 9.295 51.289 1.00 14.34 257 VAL A C 1
ATOM 2139 O O . VAL A 1 279 ? 31.076 10.150 51.862 1.00 14.56 257 VAL A O 1
ATOM 2143 N N . HIS A 1 280 ? 29.848 8.263 51.919 1.00 14.04 258 HIS A N 1
ATOM 2144 C CA . HIS A 1 280 ? 30.186 7.968 53.301 1.00 14.33 258 HIS A CA 1
ATOM 2145 C C . HIS A 1 280 ? 31.590 7.383 53.327 1.00 14.63 258 HIS A C 1
ATOM 2146 O O . HIS A 1 280 ? 31.819 6.270 52.862 1.00 15.07 258 HIS A O 1
ATOM 2153 N N . SER A 1 281 ? 32.524 8.150 53.871 1.00 14.15 259 SER A N 1
ATOM 2154 C CA . SER A 1 281 ? 33.938 7.897 53.648 1.00 13.96 259 SER A CA 1
ATOM 2155 C C . SER A 1 281 ? 34.706 7.680 54.958 1.00 13.60 259 SER A C 1
ATOM 2156 O O . SER A 1 281 ? 34.117 7.466 56.018 1.00 13.00 259 SER A O 1
ATOM 2159 N N . CYS A 1 282 ? 36.028 7.726 54.865 1.00 13.64 260 CYS A N 1
ATOM 2160 C CA . CYS A 1 282 ? 36.908 7.538 56.015 1.00 13.63 260 CYS A CA 1
ATOM 2161 C C . CYS A 1 282 ? 38.221 8.224 55.682 1.00 13.26 260 CYS A C 1
ATOM 2162 O O . CYS A 1 282 ? 38.493 8.507 54.521 1.00 12.35 260 CYS A O 1
ATOM 2165 N N . PHE A 1 283 ? 39.032 8.485 56.700 1.00 13.17 261 PHE A N 1
ATOM 2166 C CA . PHE A 1 283 ? 40.285 9.205 56.481 1.00 13.21 261 PHE A CA 1
ATOM 2167 C C . PHE A 1 283 ? 41.273 8.496 55.574 1.00 13.24 261 PHE A C 1
ATOM 2168 O O . PHE A 1 283 ? 41.983 9.142 54.810 1.00 13.49 261 PHE A O 1
ATOM 2176 N N . GLU A 1 284 ? 41.315 7.174 55.637 1.00 13.80 262 GLU A N 1
ATOM 2177 C CA . GLU A 1 284 ? 42.263 6.440 54.808 1.00 14.27 262 GLU A CA 1
ATOM 2178 C C . GLU A 1 284 ? 41.947 6.682 53.335 1.00 14.27 262 GLU A C 1
ATOM 2179 O O . GLU A 1 284 ? 42.846 6.970 52.531 1.00 13.70 262 GLU A O 1
ATOM 2185 N N . ASP A 1 285 ? 40.663 6.594 52.998 1.00 14.30 263 ASP A N 1
ATOM 2186 C CA . ASP A 1 285 ? 40.209 6.790 51.619 1.00 14.62 263 ASP A CA 1
ATOM 2187 C C . ASP A 1 285 ? 40.396 8.236 51.168 1.00 14.98 263 ASP A C 1
ATOM 2188 O O . ASP A 1 285 ? 40.780 8.486 50.021 1.00 15.17 263 ASP A O 1
ATOM 2193 N N . TYR A 1 286 ? 40.101 9.172 52.072 1.00 15.30 264 TYR A N 1
ATOM 2194 C CA . TYR A 1 286 ? 40.268 10.596 51.816 1.00 15.42 264 TYR A CA 1
ATOM 2195 C C . TYR A 1 286 ? 41.718 10.913 51.467 1.00 15.36 264 TYR A C 1
ATOM 2196 O O . TYR A 1 286 ? 41.976 11.634 50.509 1.00 15.56 264 TYR A O 1
ATOM 2205 N N . LEU A 1 287 ? 42.653 10.361 52.243 1.00 15.24 265 LEU A N 1
ATOM 2206 C CA . LEU A 1 287 ? 44.091 10.561 52.018 1.00 15.03 265 LEU A CA 1
ATOM 2207 C C . LEU A 1 287 ? 44.581 9.924 50.720 1.00 14.83 265 LEU A C 1
ATOM 2208 O O . LEU A 1 287 ? 45.443 10.494 50.044 1.00 14.34 265 LEU A O 1
ATOM 2213 N N . ALA A 1 288 ? 44.045 8.749 50.382 1.00 14.87 266 ALA A N 1
ATOM 2214 C CA . ALA A 1 288 ? 44.339 8.100 49.092 1.00 15.47 266 ALA A CA 1
ATOM 2215 C C . ALA A 1 288 ? 43.935 8.989 47.915 1.00 15.81 266 ALA A C 1
ATOM 2216 O O . ALA A 1 288 ? 44.708 9.178 46.972 1.00 15.84 266 ALA A O 1
ATOM 2218 N N . ASP A 1 289 ? 42.726 9.544 47.978 1.00 16.58 267 ASP A N 1
ATOM 2219 C CA . ASP A 1 289 ? 42.239 10.471 46.945 1.00 16.89 267 ASP A CA 1
ATOM 2220 C C . ASP A 1 289 ? 43.089 11.732 46.842 1.00 17.57 267 ASP A C 1
ATOM 2221 O O . ASP A 1 289 ? 43.349 12.224 45.740 1.00 17.08 267 ASP A O 1
ATOM 2226 N N . LEU A 1 290 ? 43.503 12.258 47.993 1.00 18.03 268 LEU A N 1
ATOM 2227 C CA . LEU A 1 290 ? 44.400 13.416 48.033 1.00 18.61 268 LEU A CA 1
ATOM 2228 C C . LEU A 1 290 ? 45.755 13.108 47.404 1.00 19.36 268 LEU A C 1
ATOM 2229 O O . LEU A 1 290 ? 46.302 13.942 46.676 1.00 19.55 268 LEU A O 1
ATOM 2234 N N . ALA A 1 291 ? 46.291 11.913 47.669 1.00 19.87 269 ALA A N 1
ATOM 2235 C CA . ALA A 1 291 ? 47.560 11.494 47.061 1.00 20.43 269 ALA A CA 1
ATOM 2236 C C . ALA A 1 291 ? 47.504 11.602 45.529 1.00 20.98 269 ALA A C 1
ATOM 2237 O O . ALA A 1 291 ? 48.463 12.059 44.893 1.00 21.03 269 ALA A O 1
ATOM 2239 N N . ASP A 1 292 ? 46.374 11.207 44.947 1.00 21.48 270 ASP A N 1
ATOM 2240 C CA . ASP A 1 292 ? 46.173 11.305 43.497 1.00 22.02 270 ASP A CA 1
ATOM 2241 C C . ASP A 1 292 ? 46.074 12.751 42.991 1.00 21.79 270 ASP A C 1
ATOM 2242 O O . ASP A 1 292 ? 46.583 13.058 41.911 1.00 21.70 270 ASP A O 1
ATOM 2247 N N . ASP A 1 293 ? 45.409 13.623 43.758 1.00 21.38 271 ASP A N 1
ATOM 2248 C CA . ASP A 1 293 ? 44.975 14.933 43.238 1.00 21.28 271 ASP A CA 1
ATOM 2249 C C . ASP A 1 293 ? 45.597 16.191 43.853 1.00 21.07 271 ASP A C 1
ATOM 2250 O O . ASP A 1 293 ? 45.390 17.292 43.324 1.00 20.72 271 ASP A O 1
ATOM 2255 N N . LEU A 1 294 ? 46.330 16.051 44.959 1.00 20.87 272 LEU A N 1
ATOM 2256 C CA . LEU A 1 294 ? 46.982 17.205 45.588 1.00 21.35 272 LEU A CA 1
ATOM 2257 C C . LEU A 1 294 ? 47.938 17.897 44.623 1.00 21.88 272 LEU A C 1
ATOM 2258 O O . LEU A 1 294 ? 48.628 17.231 43.863 1.00 21.06 272 LEU A O 1
ATOM 2263 N N . PRO A 1 295 ? 47.975 19.239 44.639 1.00 23.00 273 PRO A N 1
ATOM 2264 C CA . PRO A 1 295 ? 48.987 19.872 43.795 1.00 23.99 273 PRO A CA 1
ATOM 2265 C C . PRO A 1 295 ? 50.392 19.578 44.334 1.00 24.96 273 PRO A C 1
ATOM 2266 O O . PRO A 1 295 ? 50.556 19.366 45.540 1.00 25.35 273 PRO A O 1
ATOM 2270 N N . GLU A 1 296 ? 51.377 19.524 43.435 1.00 25.99 274 GLU A N 1
ATOM 2271 C CA . GLU A 1 296 ? 52.772 19.191 43.780 1.00 26.83 274 GLU A CA 1
ATOM 2272 C C . GLU A 1 296 ? 53.359 20.085 44.880 1.00 27.27 274 GLU A C 1
ATOM 2273 O O . GLU A 1 296 ? 54.158 19.628 45.704 1.00 27.68 274 GLU A O 1
ATOM 2275 N N . ASN A 1 297 ? 52.952 21.352 44.890 1.00 27.51 275 ASN A N 1
ATOM 2276 C CA . ASN A 1 297 ? 53.409 22.308 45.891 1.00 27.47 275 ASN A CA 1
ATOM 2277 C C . ASN A 1 297 ? 52.232 22.967 46.603 1.00 26.90 275 ASN A C 1
ATOM 2278 O O . ASN A 1 297 ? 51.301 23.447 45.947 1.00 27.27 275 ASN A O 1
ATOM 2283 N N . LEU A 1 298 ? 52.279 22.955 47.940 1.00 25.52 276 LEU A N 1
ATOM 2284 C CA . LEU A 1 298 ? 51.290 23.627 48.808 1.00 24.16 276 LEU A CA 1
ATOM 2285 C C . LEU A 1 298 ? 51.980 24.679 49.671 1.00 23.19 276 LEU A C 1
ATOM 2286 O O . LEU A 1 298 ? 53.199 24.609 49.862 1.00 23.29 276 LEU A O 1
ATOM 2291 N N . SER A 1 299 ? 51.205 25.620 50.218 1.00 22.04 277 SER A N 1
ATOM 2292 C CA . SER A 1 299 ? 51.708 26.528 51.264 1.00 21.42 277 SER A CA 1
ATOM 2293 C C . SER A 1 299 ? 52.486 25.748 52.323 1.00 20.61 277 SER A C 1
ATOM 2294 O O . SER A 1 299 ? 52.033 24.698 52.799 1.00 20.55 277 SER A O 1
ATOM 2297 N N . THR A 1 300 ? 53.655 26.266 52.684 1.00 19.83 278 THR A N 1
ATOM 2298 C CA . THR A 1 300 ? 54.441 25.703 53.779 1.00 19.15 278 THR A CA 1
ATOM 2299 C C . THR A 1 300 ? 54.180 26.464 55.090 1.00 18.55 278 THR A C 1
ATOM 2300 O O . THR A 1 300 ? 54.137 27.699 55.114 1.00 18.32 278 THR A O 1
ATOM 2304 N N . VAL A 1 301 ? 53.973 25.715 56.165 1.00 17.70 279 VAL A N 1
ATOM 2305 C CA . VAL A 1 301 ? 54.014 26.264 57.523 1.00 16.71 279 VAL A CA 1
ATOM 2306 C C . VAL A 1 301 ? 55.228 25.644 58.214 1.00 16.42 279 VAL A C 1
ATOM 2307 O O . VAL A 1 301 ? 55.417 24.425 58.172 1.00 16.06 279 VAL A O 1
ATOM 2311 N N . GLN A 1 302 ? 56.051 26.484 58.835 1.00 16.28 280 GLN A N 1
ATOM 2312 C CA . GLN A 1 302 ? 57.279 26.017 59.468 1.00 15.91 280 GLN A CA 1
ATOM 2313 C C . GLN A 1 302 ? 57.156 26.054 60.990 1.00 16.00 280 GLN A C 1
ATOM 2314 O O . GLN A 1 302 ? 56.782 27.081 61.565 1.00 16.22 280 GLN A O 1
ATOM 2316 N N . GLY A 1 303 ? 57.431 24.917 61.629 1.00 15.56 281 GLY A N 1
ATOM 2317 C CA . GLY A 1 303 ? 57.532 24.831 63.085 1.00 15.34 281 GLY A CA 1
ATOM 2318 C C . GLY A 1 303 ? 56.227 24.786 63.870 1.00 15.48 281 GLY A C 1
ATOM 2319 O O . GLY A 1 303 ? 55.191 24.304 63.377 1.00 15.15 281 GLY A O 1
ATOM 2320 N N . GLU A 1 304 ? 56.280 25.300 65.096 1.00 14.68 282 GLU A N 1
ATOM 2321 C CA . GLU A 1 304 ? 55.152 25.216 66.010 1.00 14.88 282 GLU A CA 1
ATOM 2322 C C . GLU A 1 304 ? 53.991 26.126 65.594 1.00 15.00 282 GLU A C 1
ATOM 2323 O O . GLU A 1 304 ? 54.187 27.201 65.010 1.00 15.19 282 GLU A O 1
ATOM 2329 N N . ILE A 1 305 ? 52.785 25.656 65.875 1.00 14.85 283 ILE A N 1
ATOM 2330 C CA . ILE A 1 305 ? 51.549 26.371 65.554 1.00 14.90 283 ILE A CA 1
ATOM 2331 C C . ILE A 1 305 ? 50.847 26.650 66.874 1.00 15.11 283 ILE A C 1
ATOM 2332 O O . ILE A 1 305 ? 50.223 25.750 67.465 1.00 15.27 283 ILE A O 1
ATOM 2337 N N . THR A 1 306 ? 50.983 27.888 67.350 1.00 14.84 284 THR A N 1
ATOM 2338 C CA . THR A 1 306 ? 50.545 28.255 68.690 1.00 14.69 284 THR A CA 1
ATOM 2339 C C . THR A 1 306 ? 49.605 29.456 68.697 1.00 14.63 284 THR A C 1
ATOM 2340 O O . THR A 1 306 ? 49.429 30.105 69.737 1.00 14.45 284 THR A O 1
ATOM 2344 N N . SER A 1 307 ? 48.987 29.725 67.544 1.00 13.99 285 SER A N 1
ATOM 2345 C CA . SER A 1 307 ? 48.093 30.876 67.359 1.00 13.82 285 SER A CA 1
ATOM 2346 C C . SER A 1 307 ? 48.811 32.234 67.507 1.00 14.10 285 SER A C 1
ATOM 2347 O O . SER A 1 307 ? 48.238 33.201 68.005 1.00 14.17 285 SER A O 1
ATOM 2350 N N . GLN A 1 308 ? 50.059 32.290 67.038 1.00 14.16 286 GLN A N 1
ATOM 2351 C CA . GLN A 1 308 ? 50.870 33.519 67.058 1.00 14.49 286 GLN A CA 1
ATOM 2352 C C . GLN A 1 308 ? 50.185 34.689 66.335 1.00 14.50 286 GLN A C 1
ATOM 2353 O O . GLN A 1 308 ? 50.304 35.833 66.750 1.00 14.44 286 GLN A O 1
ATOM 2359 N N . GLU A 1 309 ? 49.471 34.394 65.257 1.00 14.65 287 GLU A N 1
ATOM 2360 C CA . GLU A 1 309 ? 48.870 35.450 64.447 1.00 15.35 287 GLU A CA 1
ATOM 2361 C C . GLU A 1 309 ? 47.368 35.603 64.691 1.00 15.66 287 GLU A C 1
ATOM 2362 O O . GLU A 1 309 ? 46.566 35.633 63.755 1.00 16.01 287 GLU A O 1
ATOM 2368 N N . THR A 1 310 ? 47.015 35.720 65.971 1.00 15.31 288 THR A N 1
ATOM 2369 C CA . THR A 1 310 ? 45.647 35.950 66.410 1.00 15.09 288 THR A CA 1
ATOM 2370 C C . THR A 1 310 ? 45.679 37.061 67.435 1.00 15.39 288 THR A C 1
ATOM 2371 O O . THR A 1 310 ? 46.747 37.607 67.728 1.00 15.21 288 THR A O 1
ATOM 2375 N N . ASP A 1 311 ? 44.521 37.389 67.995 1.00 15.49 289 ASP A N 1
ATOM 2376 C CA . ASP A 1 311 ? 44.458 38.409 69.034 1.00 16.05 289 ASP A CA 1
ATOM 2377 C C . ASP A 1 311 ? 45.088 37.973 70.356 1.00 15.95 289 ASP A C 1
ATOM 2378 O O . ASP A 1 311 ? 45.317 38.790 71.226 1.00 16.11 289 ASP A O 1
ATOM 2383 N N . GLY A 1 312 ? 45.355 36.680 70.490 1.00 15.96 290 GLY A N 1
ATOM 2384 C CA . GLY A 1 312 ? 46.082 36.151 71.642 1.00 16.61 290 GLY A CA 1
ATOM 2385 C C . GLY A 1 312 ? 45.215 35.915 72.865 1.00 16.62 290 GLY A C 1
ATOM 2386 O O . GLY A 1 312 ? 45.717 35.552 73.932 1.00 16.97 290 GLY A O 1
ATOM 2387 N N . TRP A 1 313 ? 43.911 36.120 72.698 1.00 16.14 291 TRP A N 1
ATOM 2388 C CA . TRP A 1 313 ? 42.960 35.987 73.784 1.00 15.93 291 TRP A CA 1
ATOM 2389 C C . TRP A 1 313 ? 42.409 34.578 73.935 1.00 15.59 291 TRP A C 1
ATOM 2390 O O . TRP A 1 313 ? 41.996 34.202 75.023 1.00 15.19 291 TRP A O 1
ATOM 2401 N N . TYR A 1 314 ? 42.415 33.806 72.848 1.00 15.44 292 TYR A N 1
ATOM 2402 C CA . TYR A 1 314 ? 41.777 32.480 72.825 1.00 15.63 292 TYR A CA 1
ATOM 2403 C C . TYR A 1 314 ? 42.730 31.367 72.381 1.00 14.97 292 TYR A C 1
ATOM 2404 O O . TYR A 1 314 ? 42.305 30.376 71.792 1.00 14.93 292 TYR A O 1
ATOM 2413 N N . THR A 1 315 ? 44.015 31.539 72.693 1.00 14.25 293 THR A N 1
ATOM 2414 C CA . THR A 1 315 ? 45.028 30.515 72.464 1.00 13.75 293 THR A CA 1
ATOM 2415 C C . THR A 1 315 ? 44.904 29.391 73.500 1.00 13.26 293 THR A C 1
ATOM 2416 O O . THR A 1 315 ? 45.353 28.271 73.265 1.00 12.83 293 THR A O 1
ATOM 2420 N N . LEU A 1 316 ? 44.304 29.722 74.646 1.00 12.99 294 LEU A N 1
ATOM 2421 C CA . LEU A 1 316 ? 44.108 28.791 75.769 1.00 13.01 294 LEU A CA 1
ATOM 2422 C C . LEU A 1 316 ? 45.437 28.372 76.407 1.00 12.93 294 LEU A C 1
ATOM 2423 O O . LEU A 1 316 ? 45.527 27.330 77.081 1.00 13.42 294 LEU A O 1
ATOM 2428 N N . ALA A 1 317 ? 46.456 29.211 76.220 1.00 12.38 295 ALA A N 1
ATOM 2429 C CA . ALA A 1 317 ? 47.807 28.911 76.707 1.00 12.42 295 ALA A CA 1
ATOM 2430 C C . ALA A 1 317 ? 47.894 28.901 78.230 1.00 12.13 295 ALA A C 1
ATOM 2431 O O . ALA A 1 317 ? 48.736 28.191 78.803 1.00 12.71 295 ALA A O 1
ATOM 2433 N N . ASN A 1 318 ? 47.023 29.672 78.887 1.00 11.51 296 ASN A N 1
ATOM 2434 C CA . ASN A 1 318 ? 46.978 29.703 80.355 1.00 11.09 296 ASN A CA 1
ATOM 2435 C C . ASN A 1 318 ? 46.533 28.383 81.006 1.00 11.05 296 ASN A C 1
ATOM 2436 O O . ASN A 1 318 ? 46.580 28.249 82.226 1.00 10.58 296 ASN A O 1
ATOM 2441 N N . THR A 1 319 ? 46.123 27.400 80.199 1.00 11.52 297 THR A N 1
ATOM 2442 C CA . THR A 1 319 ? 45.980 26.034 80.722 1.00 12.24 297 THR A CA 1
ATOM 2443 C C . THR A 1 319 ? 47.306 25.533 81.327 1.00 11.96 297 THR A C 1
ATOM 2444 O O . THR A 1 319 ? 47.307 24.705 82.228 1.00 12.57 297 THR A O 1
ATOM 2448 N N . ALA A 1 320 ? 48.425 26.058 80.840 1.00 11.87 298 ALA A N 1
ATOM 2449 C CA . ALA A 1 320 ? 49.750 25.726 81.389 1.00 11.81 298 ALA A CA 1
ATOM 2450 C C . ALA A 1 320 ? 49.869 25.998 82.906 1.00 12.05 298 ALA A C 1
ATOM 2451 O O . ALA A 1 320 ? 50.572 25.275 83.619 1.00 12.24 298 ALA A O 1
ATOM 2453 N N . SER A 1 321 ? 49.161 27.015 83.398 1.00 11.73 299 SER A N 1
ATOM 2454 C CA . SER A 1 321 ? 49.196 27.350 84.831 1.00 11.66 299 SER A CA 1
ATOM 2455 C C . SER A 1 321 ? 47.900 27.021 85.592 1.00 11.63 299 SER A C 1
ATOM 2456 O O . SER A 1 321 ? 47.789 27.310 86.798 1.00 11.76 299 SER A O 1
ATOM 2459 N N . ALA A 1 322 ? 46.920 26.423 84.915 1.00 11.26 300 ALA A N 1
ATOM 2460 C CA . ALA A 1 322 ? 45.739 25.934 85.631 1.00 11.66 300 ALA A CA 1
ATOM 2461 C C . ALA A 1 322 ? 46.158 24.740 86.489 1.00 11.34 300 ALA A C 1
ATOM 2462 O O . ALA A 1 322 ? 46.858 23.846 86.006 1.00 11.80 300 ALA A O 1
ATOM 2464 N N . ARG A 1 323 ? 45.766 24.748 87.761 1.00 11.16 301 ARG A N 1
ATOM 2465 C CA . ARG A 1 323 ? 46.049 23.625 88.673 1.00 10.73 301 ARG A CA 1
ATOM 2466 C C . ARG A 1 323 ? 47.476 23.092 88.491 1.00 10.85 301 ARG A C 1
ATOM 2467 O O . ARG A 1 323 ? 47.697 21.965 87.996 1.00 10.45 301 ARG A O 1
ATOM 2475 N N . ILE A 1 324 ? 48.444 23.935 88.848 1.00 10.88 302 ILE A N 1
ATOM 2476 C CA . ILE A 1 324 ? 49.865 23.607 88.700 1.00 10.85 302 ILE A CA 1
ATOM 2477 C C . ILE A 1 324 ? 50.224 22.306 89.436 1.00 10.84 302 ILE A C 1
ATOM 2478 O O . ILE A 1 324 ? 51.051 21.538 88.960 1.00 11.07 302 ILE A O 1
ATOM 2483 N N . TYR A 1 325 ? 49.574 22.044 90.568 1.00 11.33 303 TYR A N 1
ATOM 2484 C CA . TYR A 1 325 ? 49.768 20.750 91.272 1.00 11.31 303 TYR A CA 1
ATOM 2485 C C . TYR A 1 325 ? 49.653 19.507 90.353 1.00 11.23 303 TYR A C 1
ATOM 2486 O O . TYR A 1 325 ? 50.399 18.540 90.527 1.00 10.97 303 TYR A O 1
ATOM 2495 N N . LEU A 1 326 ? 48.736 19.537 89.378 1.00 10.79 304 LEU A N 1
ATOM 2496 C CA . LEU A 1 326 ? 48.649 18.463 88.361 1.00 10.90 304 LEU A CA 1
ATOM 2497 C C . LEU A 1 326 ? 49.911 18.332 87.511 1.00 11.31 304 LEU A C 1
ATOM 2498 O O . LEU A 1 326 ? 50.349 17.215 87.203 1.00 10.97 304 LEU A O 1
ATOM 2503 N N . LYS A 1 327 ? 50.477 19.473 87.105 1.00 11.22 305 LYS A N 1
ATOM 2504 C CA . LYS A 1 327 ? 51.655 19.464 86.236 1.00 11.21 305 LYS A CA 1
ATOM 2505 C C . LYS A 1 327 ? 52.882 18.971 87.004 1.00 11.26 305 LYS A C 1
ATOM 2506 O O . LYS A 1 327 ? 53.734 18.259 86.457 1.00 11.66 305 LYS A O 1
ATOM 2512 N N . GLN A 1 328 ? 52.965 19.352 88.276 1.00 11.24 306 GLN A N 1
ATOM 2513 C CA . GLN A 1 328 ? 54.026 18.876 89.157 1.00 11.45 306 GLN A CA 1
ATOM 2514 C C . GLN A 1 328 ? 53.945 17.361 89.356 1.00 11.67 306 GLN A C 1
ATOM 2515 O O . GLN A 1 328 ? 54.961 16.662 89.274 1.00 10.86 306 GLN A O 1
ATOM 2521 N N . ALA A 1 329 ? 52.735 16.864 89.623 1.00 11.33 307 ALA A N 1
ATOM 2522 C CA . ALA A 1 329 ? 52.508 15.430 89.773 1.00 11.22 307 ALA A CA 1
ATOM 2523 C C . ALA A 1 329 ? 52.897 14.715 88.478 1.00 11.56 307 ALA A C 1
ATOM 2524 O O . ALA A 1 329 ? 53.613 13.705 88.495 1.00 11.19 307 ALA A O 1
ATOM 2526 N N . ASN A 1 330 ? 52.456 15.270 87.352 1.00 11.00 308 ASN A N 1
ATOM 2527 C CA . ASN A 1 330 ? 52.787 14.696 86.048 1.00 11.46 308 ASN A CA 1
ATOM 2528 C C . ASN A 1 330 ? 54.286 14.624 85.800 1.00 11.47 308 ASN A C 1
ATOM 2529 O O . ASN A 1 330 ? 54.794 13.619 85.306 1.00 11.77 308 ASN A O 1
ATOM 2534 N N . THR A 1 331 ? 54.989 15.698 86.150 1.00 11.59 309 THR A N 1
ATOM 2535 C CA . THR A 1 331 ? 56.443 15.745 86.007 1.00 11.95 309 THR A CA 1
ATOM 2536 C C . THR A 1 331 ? 57.100 14.673 86.868 1.00 12.21 309 THR A C 1
ATOM 2537 O O . THR A 1 331 ? 58.030 13.986 86.413 1.00 12.02 309 THR A O 1
ATOM 2541 N N . ARG A 1 332 ? 56.612 14.529 88.102 1.00 12.75 310 ARG A N 1
ATOM 2542 C CA . ARG A 1 332 ? 57.156 13.516 89.018 1.00 13.36 310 ARG A CA 1
ATOM 2543 C C . ARG A 1 332 ? 57.016 12.103 88.449 1.00 12.85 310 ARG A C 1
ATOM 2544 O O . ARG A 1 332 ? 57.977 11.333 88.451 1.00 13.13 310 ARG A O 1
ATOM 2552 N N . VAL A 1 333 ? 55.827 11.758 87.963 1.00 11.98 311 VAL A N 1
ATOM 2553 C CA . VAL A 1 333 ? 55.618 10.412 87.427 1.00 11.51 311 VAL A CA 1
ATOM 2554 C C . VAL A 1 333 ? 56.411 10.203 86.120 1.00 11.32 311 VAL A C 1
ATOM 2555 O O . VAL A 1 333 ? 56.993 9.126 85.905 1.00 11.07 311 VAL A O 1
ATOM 2559 N N . SER A 1 334 ? 56.433 11.228 85.262 1.00 11.10 312 SER A N 1
ATOM 2560 C CA . SER A 1 334 ? 57.156 11.169 83.990 1.00 11.51 312 SER A CA 1
ATOM 2561 C C . SER A 1 334 ? 58.648 10.922 84.209 1.00 11.24 312 SER A C 1
ATOM 2562 O O . SER A 1 334 ? 59.224 10.061 83.558 1.00 11.11 312 SER A O 1
ATOM 2565 N N . ARG A 1 335 ? 59.257 11.665 85.137 1.00 10.98 313 ARG A N 1
ATOM 2566 C CA . ARG A 1 335 ? 60.661 11.448 85.475 1.00 10.84 313 ARG A CA 1
ATOM 2567 C C . ARG A 1 335 ? 60.879 10.069 86.085 1.00 11.09 313 ARG A C 1
ATOM 2568 O O . ARG A 1 335 ? 61.874 9.408 85.771 1.00 10.42 313 ARG A O 1
ATOM 2576 N N . GLN A 1 336 ? 59.956 9.645 86.956 1.00 10.62 314 GLN A N 1
ATOM 2577 C CA . GLN A 1 336 ? 60.038 8.317 87.574 1.00 10.93 314 GLN A CA 1
ATOM 2578 C C . GLN A 1 336 ? 60.112 7.241 86.495 1.00 10.63 314 GLN A C 1
ATOM 2579 O O . GLN A 1 336 ? 61.028 6.431 86.485 1.00 10.51 314 GLN A O 1
ATOM 2585 N N . LEU A 1 337 ? 59.164 7.250 85.570 1.00 10.68 315 LEU A N 1
ATOM 2586 C CA . LEU A 1 337 ? 59.147 6.205 84.537 1.00 10.90 315 LEU A CA 1
ATOM 2587 C C . LEU A 1 337 ? 60.286 6.313 83.533 1.00 11.25 315 LEU A C 1
ATOM 2588 O O . LEU A 1 337 ? 60.975 5.317 83.255 1.00 11.73 315 LEU A O 1
ATOM 2593 N N . GLU A 1 338 ? 60.482 7.511 82.976 1.00 10.84 316 GLU A N 1
ATOM 2594 C CA . GLU A 1 338 ? 61.441 7.699 81.886 1.00 10.61 316 GLU A CA 1
ATOM 2595 C C . GLU A 1 338 ? 62.893 7.642 82.328 1.00 10.85 316 GLU A C 1
ATOM 2596 O O . GLU A 1 338 ? 63.719 7.044 81.648 1.00 10.67 316 GLU A O 1
ATOM 2602 N N . ASN A 1 339 ? 63.194 8.274 83.458 1.00 11.05 317 ASN A N 1
ATOM 2603 C CA . ASN A 1 339 ? 64.575 8.541 83.851 1.00 11.84 317 ASN A CA 1
ATOM 2604 C C . ASN A 1 339 ? 65.069 7.798 85.101 1.00 12.01 317 ASN A C 1
ATOM 2605 O O . ASN A 1 339 ? 66.215 7.956 85.486 1.00 12.74 317 ASN A O 1
ATOM 2610 N N . ILE A 1 340 ? 64.210 7.008 85.736 1.00 11.98 318 ILE A N 1
ATOM 2611 C CA . ILE A 1 340 ? 64.649 6.213 86.897 1.00 12.00 318 ILE A CA 1
ATOM 2612 C C . ILE A 1 340 ? 64.334 4.735 86.681 1.00 11.57 318 ILE A C 1
ATOM 2613 O O . ILE A 1 340 ? 65.229 3.903 86.584 1.00 10.95 318 ILE A O 1
ATOM 2618 N N . THR A 1 341 ? 63.045 4.430 86.592 1.00 11.47 319 THR A N 1
ATOM 2619 C CA . THR A 1 341 ? 62.575 3.055 86.430 1.00 11.25 319 THR A CA 1
ATOM 2620 C C . THR A 1 341 ? 63.115 2.385 85.163 1.00 10.94 319 THR A C 1
ATOM 2621 O O . THR A 1 341 ? 63.740 1.332 85.223 1.00 10.80 319 THR A O 1
ATOM 2625 N N . GLU A 1 342 ? 62.875 3.007 84.013 1.00 11.13 320 GLU A N 1
ATOM 2626 C CA . GLU A 1 342 ? 63.297 2.416 82.745 1.00 11.00 320 GLU A CA 1
ATOM 2627 C C . GLU A 1 342 ? 64.820 2.222 82.642 1.00 11.55 320 GLU A C 1
ATOM 2628 O O . GLU A 1 342 ? 65.261 1.126 82.336 1.00 11.38 320 GLU A O 1
ATOM 2634 N N . PRO A 1 343 ? 65.626 3.274 82.913 1.00 11.57 321 PRO A N 1
ATOM 2635 C CA . PRO A 1 343 ? 67.081 3.067 82.857 1.00 11.42 321 PRO A CA 1
ATOM 2636 C C . PRO A 1 343 ? 67.581 1.964 83.805 1.00 11.58 321 PRO A C 1
ATOM 2637 O O . PRO A 1 343 ? 68.401 1.137 83.400 1.00 11.36 321 PRO A O 1
ATOM 2641 N N . LEU A 1 344 ? 67.091 1.945 85.048 1.00 11.13 322 LEU A N 1
ATOM 2642 C CA . LEU A 1 344 ? 67.502 0.899 86.000 1.00 11.20 322 LEU A CA 1
ATOM 2643 C C . LEU A 1 344 ? 67.118 -0.501 85.530 1.00 11.44 322 LEU A C 1
ATOM 2644 O O . LEU A 1 344 ? 67.947 -1.409 85.545 1.00 11.45 322 LEU A O 1
ATOM 2649 N N . ALA A 1 345 ? 65.870 -0.672 85.103 1.00 11.20 323 ALA A N 1
ATOM 2650 C CA . ALA A 1 345 ? 65.413 -1.981 84.618 1.00 11.75 323 ALA A CA 1
ATOM 2651 C C . ALA A 1 345 ? 66.159 -2.404 83.352 1.00 11.51 323 ALA A C 1
ATOM 2652 O O . ALA A 1 345 ? 66.480 -3.584 83.186 1.00 12.22 323 ALA A O 1
ATOM 2654 N N . ALA A 1 346 ? 66.448 -1.444 82.472 1.00 11.48 324 ALA A N 1
ATOM 2655 C CA . ALA A 1 346 ? 67.220 -1.727 81.262 1.00 11.26 324 ALA A CA 1
ATOM 2656 C C . ALA A 1 346 ? 68.589 -2.294 81.617 1.00 11.27 324 ALA A C 1
ATOM 2657 O O . ALA A 1 346 ? 69.041 -3.254 81.006 1.00 10.93 324 ALA A O 1
ATOM 2659 N N . MET A 1 347 ? 69.248 -1.707 82.612 1.00 11.36 325 MET A N 1
ATOM 2660 C CA . MET A 1 347 ? 70.547 -2.216 83.039 1.00 11.68 325 MET A CA 1
ATOM 2661 C C . MET A 1 347 ? 70.416 -3.536 83.797 1.00 12.04 325 MET A C 1
ATOM 2662 O O . MET A 1 347 ? 71.233 -4.446 83.605 1.00 12.04 325 MET A O 1
ATOM 2667 N N . ALA A 1 348 ? 69.380 -3.642 84.633 1.00 11.83 326 ALA A N 1
ATOM 2668 C CA . ALA A 1 348 ? 69.173 -4.829 85.473 1.00 13.15 326 ALA A CA 1
ATOM 2669 C C . ALA A 1 348 ? 68.956 -6.090 84.635 1.00 13.64 326 ALA A C 1
ATOM 2670 O O . ALA A 1 348 ? 69.229 -7.203 85.097 1.00 14.60 326 ALA A O 1
ATOM 2672 N N . TYR A 1 349 ? 68.480 -5.903 83.406 1.00 14.10 327 TYR A N 1
ATOM 2673 C CA . TYR A 1 349 ? 68.255 -7.007 82.469 1.00 15.12 327 TYR A CA 1
ATOM 2674 C C . TYR A 1 349 ? 69.541 -7.814 82.195 1.00 15.91 327 TYR A C 1
ATOM 2675 O O . TYR A 1 349 ? 69.492 -9.024 81.981 1.00 15.94 327 TYR A O 1
ATOM 2684 N N . GLU A 1 350 ? 70.687 -7.141 82.216 1.00 16.89 328 GLU A N 1
ATOM 2685 C CA . GLU A 1 350 ? 71.970 -7.806 82.002 1.00 17.84 328 GLU A CA 1
ATOM 2686 C C . GLU A 1 350 ? 72.229 -8.899 83.049 1.00 17.74 328 GLU A C 1
ATOM 2687 O O . GLU A 1 350 ? 72.905 -9.892 82.762 1.00 17.84 328 GLU A O 1
ATOM 2693 N N . VAL A 1 351 ? 71.680 -8.690 84.244 1.00 17.17 329 VAL A N 1
ATOM 2694 C CA . VAL A 1 351 ? 71.797 -9.573 85.406 1.00 17.68 329 VAL A CA 1
ATOM 2695 C C . VAL A 1 351 ? 70.678 -10.632 85.451 1.00 17.23 329 VAL A C 1
ATOM 2696 O O . VAL A 1 351 ? 70.928 -11.814 85.717 1.00 16.94 329 VAL A O 1
ATOM 2700 N N . THR A 1 352 ? 69.445 -10.201 85.189 1.00 16.55 330 THR A N 1
ATOM 2701 C CA . THR A 1 352 ? 68.272 -11.043 85.426 1.00 15.84 330 THR A CA 1
ATOM 2702 C C . THR A 1 352 ? 67.716 -11.728 84.174 1.00 15.99 330 THR A C 1
ATOM 2703 O O . THR A 1 352 ? 66.931 -12.671 84.286 1.00 15.95 330 THR A O 1
ATOM 2707 N N . SER A 1 353 ? 68.102 -11.241 82.994 1.00 15.83 331 SER A N 1
ATOM 2708 C CA . SER A 1 353 ? 67.519 -11.672 81.707 1.00 16.22 331 SER A CA 1
ATOM 2709 C C . SER A 1 353 ? 66.002 -11.472 81.628 1.00 16.04 331 SER A C 1
ATOM 2710 O O . SER A 1 353 ? 65.320 -12.172 80.879 1.00 15.80 331 SER A O 1
ATOM 2713 N N . THR A 1 354 ? 65.480 -10.524 82.406 1.00 15.47 332 THR A N 1
ATOM 2714 C CA . THR A 1 354 ? 64.061 -10.153 82.332 1.00 15.24 332 THR A CA 1
ATOM 2715 C C . THR A 1 354 ? 63.854 -8.660 82.617 1.00 14.58 332 THR A C 1
ATOM 2716 O O . THR A 1 354 ? 64.671 -8.018 83.289 1.00 13.98 332 THR A O 1
ATOM 2720 N N . TYR A 1 355 ? 62.762 -8.119 82.079 1.00 13.83 333 TYR A N 1
ATOM 2721 C CA . TYR A 1 355 ? 62.466 -6.686 82.136 1.00 12.97 333 TYR A CA 1
ATOM 2722 C C . TYR A 1 355 ? 60.962 -6.580 82.289 1.00 12.39 333 TYR A C 1
ATOM 2723 O O . TYR A 1 355 ? 60.223 -7.345 81.670 1.00 12.81 333 TYR A O 1
ATOM 2732 N N . PRO A 1 356 ? 60.496 -5.653 83.130 1.00 12.02 334 PRO A N 1
ATOM 2733 C CA . PRO A 1 356 ? 59.075 -5.644 83.488 1.00 11.33 334 PRO A CA 1
ATOM 2734 C C . PRO A 1 356 ? 58.169 -4.971 82.444 1.00 11.03 334 PRO A C 1
ATOM 2735 O O . PRO A 1 356 ? 57.500 -3.972 82.747 1.00 10.20 334 PRO A O 1
ATOM 2739 N N . HIS A 1 357 ? 58.138 -5.527 81.228 1.00 10.57 335 HIS A N 1
ATOM 2740 C CA . HIS A 1 357 ? 57.380 -4.941 80.112 1.00 11.05 335 HIS A CA 1
ATOM 2741 C C . HIS A 1 357 ? 55.898 -4.749 80.461 1.00 10.94 335 HIS A C 1
ATOM 2742 O O . HIS A 1 357 ? 55.353 -3.674 80.216 1.00 10.46 335 HIS A O 1
ATOM 2749 N N . ASP A 1 358 ? 55.256 -5.784 81.033 1.00 10.80 336 ASP A N 1
ATOM 2750 C CA . ASP A 1 358 ? 53.812 -5.736 81.312 1.00 10.56 336 ASP A CA 1
ATOM 2751 C C . ASP A 1 358 ? 53.520 -4.691 82.388 1.00 10.58 336 ASP A C 1
ATOM 2752 O O . ASP A 1 358 ? 52.587 -3.896 82.250 1.00 10.48 336 ASP A O 1
ATOM 2757 N N . GLN A 1 359 ? 54.313 -4.692 83.460 1.00 10.59 337 GLN A N 1
ATOM 2758 C CA . GLN A 1 359 ? 54.105 -3.724 84.544 1.00 11.01 337 GLN A CA 1
ATOM 2759 C C . GLN A 1 359 ? 54.365 -2.289 84.068 1.00 11.11 337 GLN A C 1
ATOM 2760 O O . GLN A 1 359 ? 53.652 -1.360 84.448 1.00 10.77 337 GLN A O 1
ATOM 2766 N N . LEU A 1 360 ? 55.393 -2.110 83.243 1.00 11.52 338 LEU A N 1
ATOM 2767 C CA . LEU A 1 360 ? 55.662 -0.797 82.652 1.00 11.89 338 LEU A CA 1
ATOM 2768 C C . LEU A 1 360 ? 54.533 -0.323 81.743 1.00 12.13 338 LEU A C 1
ATOM 2769 O O . LEU A 1 360 ? 54.165 0.854 81.772 1.00 12.97 338 LEU A O 1
ATOM 2774 N N . ARG A 1 361 ? 53.981 -1.227 80.938 1.00 12.54 339 ARG A N 1
ATOM 2775 C CA . ARG A 1 361 ? 52.847 -0.867 80.081 1.00 12.37 339 ARG A CA 1
ATOM 2776 C C . ARG A 1 361 ? 51.665 -0.399 80.927 1.00 12.18 339 ARG A C 1
ATOM 2777 O O . ARG A 1 361 ? 51.039 0.616 80.622 1.00 11.59 339 ARG A O 1
ATOM 2785 N N . TYR A 1 362 ? 51.379 -1.133 82.003 1.00 11.63 340 TYR A N 1
ATOM 2786 C CA . TYR A 1 362 ? 50.300 -0.782 82.923 1.00 11.68 340 TYR A CA 1
ATOM 2787 C C . TYR A 1 362 ? 50.509 0.615 83.531 1.00 11.60 340 TYR A C 1
ATOM 2788 O O . TYR A 1 362 ? 49.575 1.445 83.579 1.00 11.33 340 TYR A O 1
ATOM 2797 N N . ALA A 1 363 ? 51.737 0.883 83.972 1.00 11.09 341 ALA A N 1
ATOM 2798 C CA . ALA A 1 363 ? 52.089 2.181 84.560 1.00 11.19 341 ALA A CA 1
ATOM 2799 C C . ALA A 1 363 ? 51.896 3.307 83.551 1.00 11.30 341 ALA A C 1
ATOM 2800 O O . ALA A 1 363 ? 51.333 4.370 83.878 1.00 11.72 341 ALA A O 1
ATOM 2802 N N . TRP A 1 364 ? 52.361 3.072 82.328 1.00 11.40 342 TRP A N 1
ATOM 2803 C CA . TRP A 1 364 ? 52.269 4.078 81.275 1.00 11.89 342 TRP A CA 1
ATOM 2804 C C . TRP A 1 364 ? 50.820 4.343 80.869 1.00 12.01 342 TRP A C 1
ATOM 2805 O O . TRP A 1 364 ? 50.432 5.502 80.699 1.00 12.94 342 TRP A O 1
ATOM 2816 N N . LYS A 1 365 ? 50.025 3.285 80.713 1.00 12.04 343 LYS A N 1
ATOM 2817 C CA . LYS A 1 365 ? 48.599 3.459 80.375 1.00 12.55 343 LYS A CA 1
ATOM 2818 C C . LYS A 1 365 ? 47.855 4.200 81.487 1.00 11.92 343 LYS A C 1
ATOM 2819 O O . LYS A 1 365 ? 47.034 5.067 81.218 1.00 12.20 343 LYS A O 1
ATOM 2825 N N . THR A 1 366 ? 48.160 3.866 82.738 1.00 11.78 344 THR A N 1
ATOM 2826 C CA . THR A 1 366 ? 47.634 4.605 83.889 1.00 11.42 344 THR A CA 1
ATOM 2827 C C . THR A 1 366 ? 47.990 6.092 83.839 1.00 11.58 344 THR A C 1
ATOM 2828 O O . THR A 1 366 ? 47.103 6.952 83.988 1.00 11.61 344 THR A O 1
ATOM 2832 N N . LEU A 1 367 ? 49.270 6.404 83.622 1.00 10.58 345 LEU A N 1
ATOM 2833 C CA . LEU A 1 367 ? 49.696 7.803 83.557 1.00 11.04 345 LEU A CA 1
ATOM 2834 C C . LEU A 1 367 ? 49.021 8.531 82.393 1.00 11.20 345 LEU A C 1
ATOM 2835 O O . LEU A 1 367 ? 48.505 9.645 82.553 1.00 11.12 345 LEU A O 1
ATOM 2840 N N . MET A 1 368 ? 49.018 7.898 81.229 1.00 10.88 346 MET A N 1
ATOM 2841 C CA . MET A 1 368 ? 48.465 8.548 80.029 1.00 11.15 346 MET A CA 1
ATOM 2842 C C . MET A 1 368 ? 46.936 8.721 80.045 1.00 11.10 346 MET A C 1
ATOM 2843 O O . MET A 1 368 ? 46.395 9.469 79.241 1.00 11.37 346 MET A O 1
ATOM 2848 N N . GLN A 1 369 ? 46.247 8.049 80.965 1.00 10.91 347 GLN A N 1
ATOM 2849 C CA . GLN A 1 369 ? 44.840 8.370 81.239 1.00 11.72 347 GLN A CA 1
ATOM 2850 C C . GLN A 1 369 ? 44.678 9.792 81.796 1.00 12.03 347 GLN A C 1
ATOM 2851 O O . GLN A 1 369 ? 43.576 10.353 81.787 1.00 12.25 347 GLN A O 1
ATOM 2857 N N . ASN A 1 370 ? 45.783 10.363 82.273 1.00 11.90 348 ASN A N 1
ATOM 2858 C CA . ASN A 1 370 ? 45.817 11.758 82.692 1.00 12.02 348 ASN A CA 1
ATOM 2859 C C . ASN A 1 370 ? 46.286 12.695 81.586 1.00 12.22 348 ASN A C 1
ATOM 2860 O O . ASN A 1 370 ? 46.342 13.893 81.792 1.00 12.76 348 ASN A O 1
ATOM 2865 N N . HIS A 1 371 ? 46.617 12.154 80.416 1.00 11.91 349 HIS A N 1
ATOM 2866 C CA . HIS A 1 371 ? 47.151 12.970 79.327 1.00 11.82 349 HIS A CA 1
ATOM 2867 C C . HIS A 1 371 ? 46.167 13.513 78.267 1.00 12.01 349 HIS A C 1
ATOM 2868 O O . HIS A 1 371 ? 46.548 14.383 77.484 1.00 11.94 349 HIS A O 1
ATOM 2875 N N . PRO A 1 372 ? 44.907 13.033 78.238 1.00 12.28 350 PRO A N 1
ATOM 2876 C CA . PRO A 1 372 ? 43.951 13.713 77.345 1.00 12.85 350 PRO A CA 1
ATOM 2877 C C . PRO A 1 372 ? 43.938 15.216 77.640 1.00 13.41 350 PRO A C 1
ATOM 2878 O O . PRO A 1 372 ? 44.017 15.608 78.796 1.00 12.90 350 PRO A O 1
ATOM 2882 N N . HIS A 1 373 ? 43.872 16.041 76.598 1.00 13.67 351 HIS A N 1
ATOM 2883 C CA . HIS A 1 373 ? 44.060 17.489 76.750 1.00 14.38 351 HIS A CA 1
ATOM 2884 C C . HIS A 1 373 ? 43.274 18.137 77.894 1.00 13.69 351 HIS A C 1
ATOM 2885 O O . HIS A 1 373 ? 43.842 18.911 78.658 1.00 13.61 351 HIS A O 1
ATOM 2892 N N . ASP A 1 374 ? 41.992 17.800 78.038 1.00 13.05 352 ASP A N 1
ATOM 2893 C CA . ASP A 1 374 ? 41.169 18.419 79.077 1.00 13.13 352 ASP A CA 1
ATOM 2894 C C . ASP A 1 374 ? 41.584 17.997 80.485 1.00 12.88 352 ASP A C 1
ATOM 2895 O O . ASP A 1 374 ? 41.288 18.700 81.453 1.00 12.77 352 ASP A O 1
ATOM 2900 N N . SER A 1 375 ? 42.272 16.860 80.582 1.00 12.05 353 SER A N 1
ATOM 2901 C CA . SER A 1 375 ? 42.710 16.332 81.870 1.00 11.77 353 SER A CA 1
ATOM 2902 C C . SER A 1 375 ? 43.969 17.084 82.292 1.00 11.99 353 SER A C 1
ATOM 2903 O O . SER A 1 375 ? 43.943 17.846 83.251 1.00 12.09 353 SER A O 1
ATOM 2906 N N . ILE A 1 376 ? 45.055 16.888 81.550 1.00 12.16 354 ILE A N 1
ATOM 2907 C CA . ILE A 1 376 ? 46.346 17.516 81.877 1.00 12.18 354 ILE A CA 1
ATOM 2908 C C . ILE A 1 376 ? 46.298 19.063 81.829 1.00 12.63 354 ILE A C 1
ATOM 2909 O O . ILE A 1 376 ? 46.991 19.730 82.602 1.00 12.51 354 ILE A O 1
ATOM 2914 N N . CYS A 1 377 ? 45.442 19.626 80.972 1.00 12.57 355 CYS A N 1
ATOM 2915 C CA . CYS A 1 377 ? 45.290 21.090 80.886 1.00 13.10 355 CYS A CA 1
ATOM 2916 C C . CYS A 1 377 ? 44.666 21.728 82.124 1.00 12.83 355 CYS A C 1
ATOM 2917 O O . CYS A 1 377 ? 44.719 22.940 82.278 1.00 12.74 355 CYS A O 1
ATOM 2920 N N . GLY A 1 378 ? 44.061 20.915 82.989 1.00 12.59 356 GLY A N 1
ATOM 2921 C CA . GLY A 1 378 ? 43.431 21.427 84.207 1.00 12.38 356 GLY A CA 1
ATOM 2922 C C . GLY A 1 378 ? 42.170 22.225 83.915 1.00 12.47 356 GLY A C 1
ATOM 2923 O O . GLY A 1 378 ? 41.768 23.049 84.719 1.00 12.79 356 GLY A O 1
ATOM 2924 N N . CYS A 1 379 ? 41.553 21.978 82.760 1.00 12.96 357 CYS A N 1
ATOM 2925 C CA . CYS A 1 379 ? 40.392 22.738 82.314 1.00 12.96 357 CYS A CA 1
ATOM 2926 C C . CYS A 1 379 ? 39.098 21.901 82.339 1.00 13.14 357 CYS A C 1
ATOM 2927 O O . CYS A 1 379 ? 38.229 22.053 81.480 1.00 13.00 357 CYS A O 1
ATOM 2930 N N . SER A 1 380 ? 38.987 21.025 83.344 1.00 13.27 358 SER A N 1
ATOM 2931 C CA . SER A 1 380 ? 37.757 20.266 83.615 1.00 13.17 358 SER A CA 1
ATOM 2932 C C . SER A 1 380 ? 37.151 20.644 84.983 1.00 13.32 358 SER A C 1
ATOM 2933 O O . SER A 1 380 ? 37.596 21.603 85.622 1.00 13.52 358 SER A O 1
ATOM 2936 N N . VAL A 1 381 ? 36.135 19.900 85.427 1.00 13.38 359 VAL A N 1
ATOM 2937 C CA . VAL A 1 381 ? 35.488 20.173 86.713 1.00 12.96 359 VAL A CA 1
ATOM 2938 C C . VAL A 1 381 ? 36.257 19.520 87.862 1.00 13.00 359 VAL A C 1
ATOM 2939 O O . VAL A 1 381 ? 37.167 18.731 87.619 1.00 13.18 359 VAL A O 1
ATOM 2943 N N . ASP A 1 382 ? 35.904 19.864 89.104 1.00 13.06 360 ASP A N 1
ATOM 2944 C CA . ASP A 1 382 ? 36.676 19.438 90.286 1.00 12.95 360 ASP A CA 1
ATOM 2945 C C . ASP A 1 382 ? 36.827 17.916 90.398 1.00 13.03 360 ASP A C 1
ATOM 2946 O O . ASP A 1 382 ? 37.916 17.423 90.696 1.00 12.71 360 ASP A O 1
ATOM 2951 N N . SER A 1 383 ? 35.745 17.176 90.137 1.00 12.72 361 SER A N 1
ATOM 2952 C CA . SER A 1 383 ? 35.763 15.717 90.273 1.00 12.62 361 SER A CA 1
ATOM 2953 C C . SER A 1 383 ? 36.814 15.065 89.378 1.00 12.65 361 SER A C 1
ATOM 2954 O O . SER A 1 383 ? 37.437 14.082 89.772 1.00 11.73 361 SER A O 1
ATOM 2957 N N . VAL A 1 384 ? 36.975 15.614 88.170 1.00 12.23 362 VAL A N 1
ATOM 2958 C CA . VAL A 1 384 ? 37.898 15.086 87.174 1.00 12.03 362 VAL A CA 1
ATOM 2959 C C . VAL A 1 384 ? 39.327 15.185 87.696 1.00 12.05 362 VAL A C 1
ATOM 2960 O O . VAL A 1 384 ? 40.102 14.223 87.626 1.00 11.84 362 VAL A O 1
ATOM 2964 N N . HIS A 1 385 ? 39.676 16.345 88.238 1.00 11.09 363 HIS A N 1
ATOM 2965 C CA . HIS A 1 385 ? 41.043 16.546 88.672 1.00 11.50 363 HIS A CA 1
ATOM 2966 C C . HIS A 1 385 ? 41.413 15.806 89.967 1.00 11.73 363 HIS A C 1
ATOM 2967 O O . HIS A 1 385 ? 42.566 15.402 90.132 1.00 12.06 363 HIS A O 1
ATOM 2974 N N . ARG A 1 386 ? 40.428 15.583 90.837 1.00 11.77 364 ARG A N 1
ATOM 2975 C CA . ARG A 1 386 ? 40.592 14.667 91.986 1.00 11.89 364 ARG A CA 1
ATOM 2976 C C . ARG A 1 386 ? 40.878 13.239 91.506 1.00 11.94 364 ARG A C 1
ATOM 2977 O O . ARG A 1 386 ? 41.759 12.567 92.030 1.00 12.57 364 ARG A O 1
ATOM 2985 N N . GLU A 1 387 ? 40.142 12.780 90.497 1.00 11.68 365 GLU A N 1
ATOM 2986 C CA . GLU A 1 387 ? 40.372 11.435 89.962 1.00 11.86 365 GLU A CA 1
ATOM 2987 C C . GLU A 1 387 ? 41.779 11.310 89.384 1.00 11.57 365 GLU A C 1
ATOM 2988 O O . GLU A 1 387 ? 42.447 10.293 89.590 1.00 11.55 365 GLU A O 1
ATOM 2994 N N . MET A 1 388 ? 42.224 12.359 88.690 1.00 11.03 366 MET A N 1
ATOM 2995 C CA . MET A 1 388 ? 43.563 12.406 88.094 1.00 10.82 366 MET A CA 1
ATOM 2996 C C . MET A 1 388 ? 44.668 12.238 89.123 1.00 10.84 366 MET A C 1
ATOM 2997 O O . MET A 1 388 ? 45.668 11.581 88.863 1.00 10.50 366 MET A O 1
ATOM 3002 N N . MET A 1 389 ? 44.517 12.873 90.280 1.00 10.98 367 MET A N 1
ATOM 3003 C CA . MET A 1 389 ? 45.534 12.744 91.313 1.00 11.24 367 MET A CA 1
ATOM 3004 C C . MET A 1 389 ? 45.722 11.277 91.752 1.00 11.49 367 MET A C 1
ATOM 3005 O O . MET A 1 389 ? 46.843 10.830 91.999 1.00 11.02 367 MET A O 1
ATOM 3010 N N . THR A 1 390 ? 44.621 10.538 91.833 1.00 11.28 368 THR A N 1
ATOM 3011 C CA . THR A 1 390 ? 44.656 9.105 92.151 1.00 11.24 368 THR A CA 1
ATOM 3012 C C . THR A 1 390 ? 45.430 8.305 91.086 1.00 10.79 368 THR A C 1
ATOM 3013 O O . THR A 1 390 ? 46.295 7.485 91.413 1.00 10.14 368 THR A O 1
ATOM 3017 N N . ARG A 1 391 ? 45.139 8.571 89.813 1.00 10.87 369 ARG A N 1
ATOM 3018 C CA . ARG A 1 391 ? 45.877 7.956 88.705 1.00 11.35 369 ARG A CA 1
ATOM 3019 C C . ARG A 1 391 ? 47.378 8.263 88.738 1.00 11.55 369 ARG A C 1
ATOM 3020 O O . ARG A 1 391 ? 48.190 7.368 88.488 1.00 11.49 369 ARG A O 1
ATOM 3028 N N . PHE A 1 392 ? 47.745 9.516 89.018 1.00 11.66 370 PHE A N 1
ATOM 3029 C CA . PHE A 1 392 ? 49.176 9.864 89.177 1.00 11.78 370 PHE A CA 1
ATOM 3030 C C . PHE A 1 392 ? 49.796 9.030 90.290 1.00 12.16 370 PHE A C 1
ATOM 3031 O O . PHE A 1 392 ? 50.900 8.495 90.129 1.00 11.67 370 PHE A O 1
ATOM 3039 N N . GLU A 1 393 ? 49.117 8.953 91.437 1.00 11.90 371 GLU A N 1
ATOM 3040 C CA . GLU A 1 393 ? 49.650 8.143 92.558 1.00 12.89 371 GLU A CA 1
ATOM 3041 C C . GLU A 1 393 ? 49.854 6.684 92.150 1.00 12.36 371 GLU A C 1
ATOM 3042 O O . GLU A 1 393 ? 50.891 6.086 92.463 1.00 11.98 371 GLU A O 1
ATOM 3048 N N . LYS A 1 394 ? 48.866 6.116 91.454 1.00 11.54 372 LYS A N 1
ATOM 3049 C CA . LYS A 1 394 ? 48.916 4.712 91.035 1.00 11.52 372 LYS A CA 1
ATOM 3050 C C . LYS A 1 394 ? 50.103 4.442 90.101 1.00 11.05 372 LYS A C 1
ATOM 3051 O O . LYS A 1 394 ? 50.863 3.501 90.312 1.00 11.11 372 LYS A O 1
ATOM 3057 N N . ALA A 1 395 ? 50.258 5.284 89.081 1.00 11.38 373 ALA A N 1
ATOM 3058 C CA . ALA A 1 395 ? 51.347 5.152 88.111 1.00 11.07 373 ALA A CA 1
ATOM 3059 C C . ALA A 1 395 ? 52.710 5.310 88.784 1.00 11.36 373 ALA A C 1
ATOM 3060 O O . ALA A 1 395 ? 53.654 4.540 88.520 1.00 10.06 373 ALA A O 1
ATOM 3062 N N . TYR A 1 396 ? 52.797 6.297 89.676 1.00 11.46 374 TYR A N 1
ATOM 3063 C CA . TYR A 1 396 ? 54.016 6.524 90.435 1.00 11.77 374 TYR A CA 1
ATOM 3064 C C . TYR A 1 396 ? 54.403 5.305 91.278 1.00 11.48 374 TYR A C 1
ATOM 3065 O O . TYR A 1 396 ? 55.565 4.882 91.261 1.00 11.52 374 TYR A O 1
ATOM 3074 N N . GLU A 1 397 ? 53.443 4.756 92.029 1.00 10.88 375 GLU A N 1
ATOM 3075 C CA A GLU A 1 397 ? 53.668 3.597 92.893 0.50 10.92 375 GLU A CA 1
ATOM 3076 C CA B GLU A 1 397 ? 53.799 3.647 92.902 0.50 11.25 375 GLU A CA 1
ATOM 3077 C C . GLU A 1 397 ? 54.251 2.427 92.085 1.00 10.97 375 GLU A C 1
ATOM 3078 O O . GLU A 1 397 ? 55.219 1.762 92.486 1.00 11.17 375 GLU A O 1
ATOM 3089 N N . VAL A 1 398 ? 53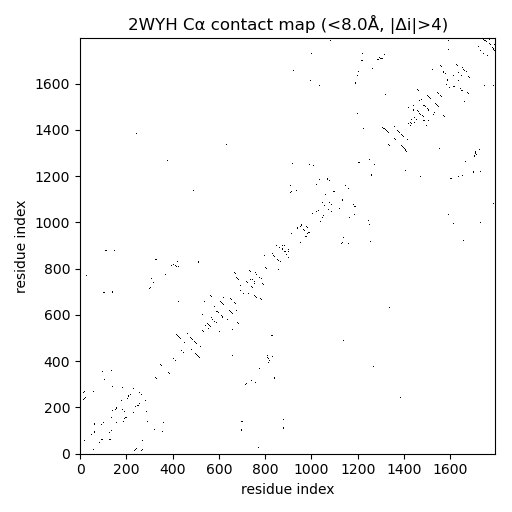.633 2.167 90.933 1.00 10.79 376 VAL A N 1
ATOM 3090 C CA . VAL A 1 398 ? 54.117 1.081 90.061 1.00 10.65 376 VAL A CA 1
ATOM 3091 C C . VAL A 1 398 ? 55.573 1.359 89.629 1.00 10.68 376 VAL A C 1
ATOM 3092 O O . VAL A 1 398 ? 56.435 0.505 89.793 1.00 10.63 376 VAL A O 1
ATOM 3096 N N . GLY A 1 399 ? 55.830 2.557 89.092 1.00 10.96 377 GLY A N 1
ATOM 3097 C CA . GLY A 1 399 ? 57.186 2.949 88.678 1.00 11.35 377 GLY A CA 1
ATOM 3098 C C . GLY A 1 399 ? 58.190 2.874 89.820 1.00 11.79 377 GLY A C 1
ATOM 3099 O O . GLY A 1 399 ? 59.309 2.358 89.658 1.00 11.91 377 GLY A O 1
ATOM 3100 N N . HIS A 1 400 ? 57.785 3.371 90.985 1.00 11.92 378 HIS A N 1
ATOM 3101 C CA . HIS A 1 400 ? 58.661 3.372 92.155 1.00 12.45 378 HIS A CA 1
ATOM 3102 C C . HIS A 1 400 ? 59.013 1.962 92.639 1.00 12.13 378 HIS A C 1
ATOM 3103 O O . HIS A 1 400 ? 60.179 1.680 92.935 1.00 11.80 378 HIS A O 1
ATOM 3110 N N . TYR A 1 401 ? 58.014 1.079 92.701 1.00 12.08 379 TYR A N 1
ATOM 3111 C CA . TYR A 1 401 ? 58.259 -0.339 92.997 1.00 12.18 379 TYR A CA 1
ATOM 3112 C C . TYR A 1 401 ? 59.287 -0.963 92.050 1.00 12.05 379 TYR A C 1
ATOM 3113 O O . TYR A 1 401 ? 60.228 -1.616 92.494 1.00 11.44 379 TYR A O 1
ATOM 3122 N N . LEU A 1 402 ? 59.096 -0.752 90.747 1.00 12.02 380 LEU A N 1
ATOM 3123 C CA . LEU A 1 402 ? 59.956 -1.378 89.733 1.00 11.97 380 LEU A CA 1
ATOM 3124 C C . LEU A 1 402 ? 61.391 -0.845 89.769 1.00 12.11 380 LEU A C 1
ATOM 3125 O O . LEU A 1 402 ? 62.344 -1.601 89.543 1.00 12.21 380 LEU A O 1
ATOM 3130 N N . ALA A 1 403 ? 61.540 0.448 90.058 1.00 12.14 381 ALA A N 1
ATOM 3131 C CA . ALA A 1 403 ? 62.871 1.078 90.133 1.00 11.99 381 ALA A CA 1
ATOM 3132 C C . ALA A 1 403 ? 63.647 0.549 91.331 1.00 12.18 381 ALA A C 1
ATOM 3133 O O . ALA A 1 403 ? 64.835 0.251 91.222 1.00 11.47 381 ALA A O 1
ATOM 3135 N N . LYS A 1 404 ? 62.961 0.426 92.464 1.00 12.57 382 LYS A N 1
ATOM 3136 C CA . LYS A 1 404 ? 63.569 -0.122 93.677 1.00 14.09 382 LYS A CA 1
ATOM 3137 C C . LYS A 1 404 ? 64.048 -1.555 93.458 1.00 13.74 382 LYS A C 1
ATOM 3138 O O . LYS A 1 404 ? 65.174 -1.894 93.836 1.00 13.02 382 LYS A O 1
ATOM 3144 N N . GLU A 1 405 ? 63.195 -2.380 92.842 1.00 13.94 383 GLU A N 1
ATOM 3145 C CA . GLU A 1 405 ? 63.550 -3.754 92.464 1.00 13.69 383 GLU A CA 1
ATOM 3146 C C . GLU A 1 405 ? 64.754 -3.803 91.523 1.00 13.72 383 GLU A C 1
ATOM 3147 O O . GLU A 1 405 ? 65.690 -4.581 91.750 1.00 13.08 383 GLU A O 1
ATOM 3153 N N . ALA A 1 406 ? 64.745 -2.956 90.487 1.00 13.24 384 ALA A N 1
ATOM 3154 C CA . ALA A 1 406 ? 65.839 -2.940 89.510 1.00 12.72 384 ALA A CA 1
ATOM 3155 C C . ALA A 1 406 ? 67.174 -2.542 90.141 1.00 12.74 384 ALA A C 1
ATOM 3156 O O . ALA A 1 406 ? 68.199 -3.166 89.869 1.00 12.33 384 ALA A O 1
ATOM 3158 N N . ALA A 1 407 ? 67.156 -1.502 90.974 1.00 12.68 385 ALA A N 1
ATOM 3159 C CA . ALA A 1 407 ? 68.371 -1.071 91.674 1.00 13.71 385 ALA A CA 1
ATOM 3160 C C . ALA A 1 407 ? 68.933 -2.172 92.582 1.00 14.14 385 ALA A C 1
ATOM 3161 O O . ALA A 1 407 ? 70.156 -2.355 92.669 1.00 14.49 385 ALA A O 1
ATOM 3163 N N . LYS A 1 408 ? 68.040 -2.902 93.247 1.00 14.64 386 LYS A N 1
ATOM 3164 C CA . LYS A 1 408 ? 68.445 -4.012 94.121 1.00 15.56 386 LYS A CA 1
ATOM 3165 C C . LYS A 1 408 ? 69.003 -5.180 93.323 1.00 15.21 386 LYS A C 1
ATOM 3166 O O . LYS A 1 408 ? 69.943 -5.834 93.759 1.00 15.48 386 LYS A O 1
ATOM 3172 N N . GLN A 1 409 ? 68.417 -5.449 92.161 1.00 14.87 387 GLN A N 1
ATOM 3173 C CA . GLN A 1 409 ? 68.908 -6.523 91.303 1.00 14.25 387 GLN A CA 1
ATOM 3174 C C . GLN A 1 409 ? 70.335 -6.222 90.843 1.00 14.06 387 GLN A C 1
ATOM 3175 O O . GLN A 1 409 ? 71.196 -7.101 90.838 1.00 13.40 387 GLN A O 1
ATOM 3181 N N . ILE A 1 410 ? 70.584 -4.971 90.467 1.00 13.75 388 ILE A N 1
ATOM 3182 C CA . ILE A 1 410 ? 71.932 -4.550 90.076 1.00 13.45 388 ILE A CA 1
ATOM 3183 C C . ILE A 1 410 ? 72.914 -4.632 91.258 1.00 13.76 388 ILE A C 1
ATOM 3184 O O . ILE A 1 410 ? 73.982 -5.232 91.133 1.00 13.78 388 ILE A O 1
ATOM 3189 N N . ALA A 1 411 ? 72.547 -4.037 92.394 1.00 13.94 389 ALA A N 1
ATOM 3190 C CA . ALA A 1 411 ? 73.414 -4.025 93.571 1.00 14.68 389 ALA A CA 1
ATOM 3191 C C . ALA A 1 411 ? 73.738 -5.438 94.039 1.00 15.25 389 ALA A C 1
ATOM 3192 O O . ALA A 1 411 ? 74.883 -5.744 94.401 1.00 15.66 389 ALA A O 1
ATOM 3194 N N . ASP A 1 412 ? 72.737 -6.315 94.016 1.00 15.45 390 ASP A N 1
ATOM 3195 C CA . ASP A 1 412 ? 72.954 -7.671 94.502 1.00 15.75 390 ASP A CA 1
ATOM 3196 C C . ASP A 1 412 ? 73.920 -8.473 93.626 1.00 15.71 390 ASP A C 1
ATOM 3197 O O . ASP A 1 412 ? 74.532 -9.424 94.111 1.00 15.13 390 ASP A O 1
ATOM 3202 N N . ALA A 1 413 ? 74.076 -8.057 92.367 1.00 15.39 391 ALA A N 1
ATOM 3203 C CA . ALA A 1 413 ? 74.987 -8.702 91.409 1.00 15.83 391 ALA A CA 1
ATOM 3204 C C . ALA A 1 413 ? 76.388 -8.075 91.366 1.00 16.10 391 ALA A C 1
ATOM 3205 O O . ALA A 1 413 ? 77.269 -8.565 90.650 1.00 16.00 391 ALA A O 1
ATOM 3207 N N . ILE A 1 414 ? 76.579 -6.985 92.106 1.00 15.82 392 ILE A N 1
ATOM 3208 C CA . ILE A 1 414 ? 77.877 -6.299 92.159 1.00 16.01 392 ILE A CA 1
ATOM 3209 C C . ILE A 1 414 ? 78.801 -7.032 93.118 1.00 16.49 392 ILE A C 1
ATOM 3210 O O . ILE A 1 414 ? 78.367 -7.428 94.200 1.00 16.51 392 ILE A O 1
ATOM 3215 N N . ASP A 1 415 ? 80.065 -7.206 92.722 1.00 16.81 393 ASP A N 1
ATOM 3216 C CA . ASP A 1 415 ? 81.089 -7.759 93.617 1.00 16.98 393 ASP A CA 1
ATOM 3217 C C . ASP A 1 415 ? 81.475 -6.697 94.646 1.00 16.85 393 ASP A C 1
ATOM 3218 O O . ASP A 1 415 ? 82.188 -5.736 94.334 1.00 16.22 393 ASP A O 1
ATOM 3223 N N . THR A 1 416 ? 80.973 -6.875 95.867 1.00 16.59 394 THR A N 1
ATOM 3224 C CA . THR A 1 416 ? 81.178 -5.911 96.947 1.00 16.50 394 THR A CA 1
ATOM 3225 C C . THR A 1 416 ? 82.204 -6.400 97.983 1.00 16.63 394 THR A C 1
ATOM 3226 O O . THR A 1 416 ? 82.246 -5.899 99.113 1.00 15.77 394 THR A O 1
ATOM 3230 N N . ARG A 1 417 ? 83.045 -7.358 97.595 1.00 17.05 395 ARG A N 1
ATOM 3231 C CA . ARG A 1 417 ? 83.983 -7.963 98.541 1.00 17.74 395 ARG A CA 1
ATOM 3232 C C . ARG A 1 417 ? 85.107 -7.043 99.027 1.00 18.13 395 ARG A C 1
ATOM 3233 O O . ARG A 1 417 ? 85.718 -7.327 100.062 1.00 17.92 395 ARG A O 1
ATOM 3241 N N . ASP A 1 418 ? 85.367 -5.950 98.304 1.00 18.23 396 ASP A N 1
ATOM 3242 C CA . ASP A 1 418 ? 86.410 -4.977 98.688 1.00 18.90 396 ASP A CA 1
ATOM 3243 C C . ASP A 1 418 ? 86.083 -4.238 99.973 1.00 19.10 396 ASP A C 1
ATOM 3244 O O . ASP A 1 418 ? 86.950 -3.583 100.546 1.00 19.15 396 ASP A O 1
ATOM 3249 N N . PHE A 1 419 ? 84.827 -4.310 100.408 1.00 19.33 397 PHE A N 1
ATOM 3250 C CA . PHE A 1 419 ? 84.409 -3.629 101.629 1.00 19.79 397 PHE A CA 1
ATOM 3251 C C . PHE A 1 419 ? 84.521 -4.556 102.839 1.00 20.71 397 PHE A C 1
ATOM 3252 O O . PHE A 1 419 ? 84.156 -5.730 102.740 1.00 21.02 397 PHE A O 1
ATOM 3260 N N . PRO A 1 420 ? 85.029 -4.031 103.976 1.00 21.43 398 PRO A N 1
ATOM 3261 C CA . PRO A 1 420 ? 85.163 -4.841 105.194 1.00 22.03 398 PRO A CA 1
ATOM 3262 C C . PRO A 1 420 ? 83.812 -5.235 105.792 1.00 22.64 398 PRO A C 1
ATOM 3263 O O . PRO A 1 420 ? 82.805 -4.541 105.587 1.00 22.36 398 PRO A O 1
ATOM 3267 N N . MET A 1 421 ? 83.795 -6.350 106.521 1.00 23.06 399 MET A N 1
ATOM 3268 C CA . MET A 1 421 ? 82.539 -6.917 107.023 1.00 23.99 399 MET A CA 1
ATOM 3269 C C . MET A 1 421 ? 81.827 -6.035 108.044 1.00 23.38 399 MET A C 1
ATOM 3270 O O . MET A 1 421 ? 80.629 -6.187 108.257 1.00 23.55 399 MET A O 1
ATOM 3275 N N . ASP A 1 422 ? 82.564 -5.112 108.655 1.00 22.84 400 ASP A N 1
ATOM 3276 C CA . ASP A 1 422 ? 81.990 -4.150 109.597 1.00 22.59 400 ASP A CA 1
ATOM 3277 C C . ASP A 1 422 ? 81.499 -2.866 108.904 1.00 21.72 400 ASP A C 1
ATOM 3278 O O . ASP A 1 422 ? 81.275 -1.839 109.560 1.00 22.37 400 ASP A O 1
ATOM 3283 N N . SER A 1 423 ? 81.352 -2.914 107.580 1.00 19.96 401 SER A N 1
ATOM 3284 C CA . SER A 1 423 ? 80.825 -1.771 106.840 1.00 18.00 401 SER A CA 1
ATOM 3285 C C . SER A 1 423 ? 79.529 -2.125 106.110 1.00 17.22 401 SER A C 1
ATOM 3286 O O . SER A 1 423 ? 79.226 -3.305 105.909 1.00 16.81 401 SER A O 1
ATOM 3289 N N . GLN A 1 424 ? 78.766 -1.099 105.739 1.00 15.73 402 GLN A N 1
ATOM 3290 C CA . GLN A 1 424 ? 77.493 -1.287 105.034 1.00 15.30 402 GLN A CA 1
ATOM 3291 C C . GLN A 1 424 ? 77.579 -0.716 103.618 1.00 14.32 402 GLN A C 1
ATOM 3292 O O . GLN A 1 424 ? 77.520 0.493 103.432 1.00 14.22 402 GLN A O 1
ATOM 3298 N N . PRO A 1 425 ? 77.761 -1.588 102.617 1.00 13.83 403 PRO A N 1
ATOM 3299 C CA . PRO A 1 425 ? 77.837 -1.079 101.258 1.00 13.35 403 PRO A CA 1
ATOM 3300 C C . PRO A 1 425 ? 76.538 -0.447 100.776 1.00 13.45 403 PRO A C 1
ATOM 3301 O O . PRO A 1 425 ? 75.431 -0.851 101.187 1.00 13.26 403 PRO A O 1
ATOM 3305 N N . PHE A 1 426 ? 76.692 0.568 99.935 1.00 12.98 404 PHE A N 1
ATOM 3306 C CA . PHE A 1 426 ? 75.570 1.137 99.205 1.00 13.13 404 PHE A CA 1
ATOM 3307 C C . PHE A 1 426 ? 76.044 1.566 97.822 1.00 12.93 404 PHE A C 1
ATOM 3308 O O . PHE A 1 426 ? 77.215 1.920 97.634 1.00 12.94 404 PHE A O 1
ATOM 3316 N N . VAL A 1 427 ? 75.131 1.493 96.858 1.00 12.96 405 VAL A N 1
ATOM 3317 C CA . VAL A 1 427 ? 75.423 1.818 95.469 1.00 13.02 405 VAL A CA 1
ATOM 3318 C C . VAL A 1 427 ? 74.690 3.098 95.107 1.00 12.90 405 VAL A C 1
ATOM 3319 O O . VAL A 1 427 ? 73.519 3.281 95.462 1.00 13.07 405 VAL A O 1
ATOM 3323 N N . LEU A 1 428 ? 75.395 3.997 94.431 1.00 13.23 406 LEU A N 1
ATOM 3324 C CA . LEU A 1 428 ? 74.796 5.244 93.942 1.00 13.12 406 LEU A CA 1
ATOM 3325 C C . LEU A 1 428 ? 74.714 5.190 92.423 1.00 13.41 406 LEU A C 1
ATOM 3326 O O . LEU A 1 428 ? 75.705 4.843 91.760 1.00 12.56 406 LEU A O 1
ATOM 3331 N N . PHE A 1 429 ? 73.540 5.541 91.888 1.00 12.77 407 PHE A N 1
ATOM 3332 C CA . PHE A 1 429 ? 73.277 5.510 90.445 1.00 12.80 407 PHE A CA 1
ATOM 3333 C C . PHE A 1 429 ? 72.992 6.908 89.913 1.00 12.71 407 PHE A C 1
ATOM 3334 O O . PHE A 1 429 ? 72.185 7.646 90.494 1.00 13.05 407 PHE A O 1
ATOM 3342 N N . ASN A 1 430 ? 73.631 7.255 88.797 1.00 12.24 408 ASN A N 1
ATOM 3343 C CA . ASN A 1 430 ? 73.183 8.364 87.960 1.00 11.77 408 ASN A CA 1
ATOM 3344 C C . ASN A 1 430 ? 72.493 7.776 86.735 1.00 11.51 408 ASN A C 1
ATOM 3345 O O . ASN A 1 430 ? 73.135 7.175 85.881 1.00 11.04 408 ASN A O 1
ATOM 3350 N N . THR A 1 431 ? 71.175 7.939 86.677 1.00 11.36 409 THR A N 1
ATOM 3351 C CA . THR A 1 431 ? 70.350 7.338 85.625 1.00 11.29 409 THR A CA 1
ATOM 3352 C C . THR A 1 431 ? 70.064 8.332 84.491 1.00 11.64 409 THR A C 1
ATOM 3353 O O . THR A 1 431 ? 69.189 8.085 83.639 1.00 11.73 409 THR A O 1
ATOM 3357 N N . SER A 1 432 ? 70.792 9.452 84.490 1.00 11.86 410 SER A N 1
ATOM 3358 C CA . SER A 1 432 ? 70.655 10.503 83.464 1.00 12.17 410 SER A CA 1
ATOM 3359 C C . SER A 1 432 ? 71.724 10.403 82.373 1.00 12.46 410 SER A C 1
ATOM 3360 O O . SER A 1 432 ? 72.699 9.657 82.515 1.00 12.56 410 SER A O 1
ATOM 3363 N N . GLY A 1 433 ? 71.543 11.169 81.295 1.00 12.54 411 GLY A N 1
ATOM 3364 C CA . GLY A 1 433 ? 72.395 11.065 80.105 1.00 12.86 411 GLY A CA 1
ATOM 3365 C C . GLY A 1 433 ? 73.690 11.864 80.074 1.00 13.21 411 GLY A C 1
ATOM 3366 O O . GLY A 1 433 ? 74.470 11.727 79.135 1.00 13.13 411 GLY A O 1
ATOM 3367 N N . HIS A 1 434 ? 73.911 12.708 81.079 1.00 13.36 412 HIS A N 1
ATOM 3368 C CA . HIS A 1 434 ? 75.182 13.417 81.226 1.00 13.70 412 HIS A CA 1
ATOM 3369 C C . HIS A 1 434 ? 75.728 13.229 82.647 1.00 13.99 412 HIS A C 1
ATOM 3370 O O . HIS A 1 434 ? 75.040 12.695 83.522 1.00 13.80 412 HIS A O 1
ATOM 3377 N N . SER A 1 435 ? 76.967 13.664 82.868 1.00 14.36 413 SER A N 1
ATOM 3378 C CA . SER A 1 435 ? 77.571 13.656 84.199 1.00 14.81 413 SER A CA 1
ATOM 3379 C C . SER A 1 435 ? 76.670 14.371 85.207 1.00 15.02 413 SER A C 1
ATOM 3380 O O . SER A 1 435 ? 76.053 15.391 84.889 1.00 15.41 413 SER A O 1
ATOM 3383 N N . LYS A 1 436 ? 76.575 13.823 86.416 1.00 14.98 414 LYS A N 1
ATOM 3384 C CA . LYS A 1 436 ? 75.723 14.403 87.450 1.00 15.30 414 LYS A CA 1
ATOM 3385 C C . LYS A 1 436 ? 76.576 14.753 88.661 1.00 15.78 414 LYS A C 1
ATOM 3386 O O . LYS A 1 436 ? 77.107 13.864 89.329 1.00 14.92 414 LYS A O 1
ATOM 3392 N N . THR A 1 437 ? 76.745 16.053 88.890 1.00 16.33 415 THR A N 1
ATOM 3393 C CA . THR A 1 437 ? 77.389 16.555 90.093 1.00 17.27 415 THR A CA 1
ATOM 3394 C C . THR A 1 437 ? 76.310 17.041 91.047 1.00 17.63 415 THR A C 1
ATOM 3395 O O . THR A 1 437 ? 75.535 17.939 90.718 1.00 17.29 415 THR A O 1
ATOM 3399 N N . SER A 1 438 ? 76.240 16.439 92.228 1.00 18.62 416 SER A N 1
ATOM 3400 C CA . SER A 1 438 ? 75.273 16.882 93.231 1.00 19.83 416 SER A CA 1
ATOM 3401 C C . SER A 1 438 ? 75.721 16.545 94.646 1.00 20.18 416 SER A C 1
ATOM 3402 O O . SER A 1 438 ? 76.696 15.813 94.841 1.00 20.14 416 SER A O 1
ATOM 3405 N N . VAL A 1 439 ? 75.029 17.122 95.627 1.00 20.66 417 VAL A N 1
ATOM 3406 C CA . VAL A 1 439 ? 75.234 16.761 97.021 1.00 20.85 417 VAL A CA 1
ATOM 3407 C C . VAL A 1 439 ? 74.042 15.898 97.393 1.00 21.17 417 VAL A C 1
ATOM 3408 O O . VAL A 1 439 ? 72.945 16.414 97.674 1.00 21.89 417 VAL A O 1
ATOM 3412 N N . ALA A 1 440 ? 74.257 14.584 97.351 1.00 20.57 418 ALA A N 1
ATOM 3413 C CA . ALA A 1 440 ? 73.210 13.608 97.608 1.00 20.35 418 ALA A CA 1
ATOM 3414 C C . ALA A 1 440 ? 72.780 13.668 99.070 1.00 20.12 418 ALA A C 1
ATOM 3415 O O . ALA A 1 440 ? 73.624 13.705 99.967 1.00 19.93 418 ALA A O 1
ATOM 3417 N N . GLU A 1 441 ? 71.469 13.704 99.294 1.00 19.64 419 GLU A N 1
ATOM 3418 C CA . GLU A 1 441 ? 70.907 13.741 100.634 1.00 19.16 419 GLU A CA 1
ATOM 3419 C C . GLU A 1 441 ? 70.431 12.339 100.991 1.00 18.92 419 GLU A C 1
ATOM 3420 O O . GLU A 1 441 ? 69.413 11.878 100.483 1.00 18.37 419 GLU A O 1
ATOM 3426 N N . LEU A 1 442 ? 71.170 11.671 101.873 1.00 18.49 420 LEU A N 1
ATOM 3427 C CA . LEU A 1 442 ? 70.977 10.241 102.116 1.00 18.23 420 LEU A CA 1
ATOM 3428 C C . LEU A 1 442 ? 70.488 9.943 103.520 1.00 18.06 420 LEU A C 1
ATOM 3429 O O . LEU A 1 442 ? 70.760 10.697 104.459 1.00 17.74 420 LEU A O 1
ATOM 3434 N N . SER A 1 443 ? 69.770 8.830 103.645 1.00 17.91 421 SER A N 1
ATOM 3435 C CA . SER A 1 443 ? 69.435 8.247 104.933 1.00 18.36 421 SER A CA 1
ATOM 3436 C C . SER A 1 443 ? 69.709 6.740 104.864 1.00 17.87 421 SER A C 1
ATOM 3437 O O . SER A 1 443 ? 68.937 5.990 104.267 1.00 18.40 421 SER A O 1
ATOM 3440 N N . LEU A 1 444 ? 70.815 6.307 105.459 1.00 16.48 422 LEU A N 1
ATOM 3441 C CA . LEU A 1 444 ? 71.261 4.921 105.339 1.00 16.02 422 LEU A CA 1
ATOM 3442 C C . LEU A 1 444 ? 70.933 4.105 106.581 1.00 15.45 422 LEU A C 1
ATOM 3443 O O . LEU A 1 444 ? 70.904 4.640 107.680 1.00 15.04 422 LEU A O 1
ATOM 3448 N N . THR A 1 445 ? 70.695 2.808 106.395 1.00 15.09 423 THR A N 1
ATOM 3449 C CA . THR A 1 445 ? 70.477 1.899 107.528 1.00 14.63 423 THR A CA 1
ATOM 3450 C C . THR A 1 445 ? 71.798 1.266 107.945 1.00 14.61 423 THR A C 1
ATOM 3451 O O . THR A 1 445 ? 72.402 0.485 107.196 1.00 14.69 423 THR A O 1
ATOM 3455 N N . TRP A 1 446 ? 72.229 1.620 109.149 1.00 14.20 424 TRP A N 1
ATOM 3456 C CA . TRP A 1 446 ? 73.470 1.123 109.734 1.00 14.57 424 TRP A CA 1
ATOM 3457 C C . TRP A 1 446 ? 73.323 -0.281 110.312 1.00 14.55 424 TRP A C 1
ATOM 3458 O O . TRP A 1 446 ? 74.161 -1.151 110.052 1.00 14.40 424 TRP A O 1
ATOM 3469 N N . LYS A 1 447 ? 72.264 -0.487 111.097 1.00 14.18 425 LYS A N 1
ATOM 3470 C CA A LYS A 1 447 ? 72.010 -1.773 111.745 0.50 14.73 425 LYS A CA 1
ATOM 3471 C CA B LYS A 1 447 ? 72.018 -1.753 111.787 0.50 14.67 425 LYS A CA 1
ATOM 3472 C C . LYS A 1 447 ? 70.511 -1.986 111.907 1.00 14.59 425 LYS A C 1
ATOM 3473 O O . LYS A 1 447 ? 69.747 -1.032 111.985 1.00 14.34 425 LYS A O 1
ATOM 3484 N N . LYS A 1 448 ? 70.104 -3.251 111.948 1.00 14.72 426 LYS A N 1
ATOM 3485 C CA . LYS A 1 448 ? 68.696 -3.614 112.096 1.00 14.99 426 LYS A CA 1
ATOM 3486 C C . LYS A 1 448 ? 68.503 -4.441 113.365 1.00 15.34 426 LYS A C 1
ATOM 3487 O O . LYS A 1 448 ? 69.255 -5.387 113.618 1.00 15.82 426 LYS A O 1
ATOM 3493 N N . TYR A 1 449 ? 67.528 -4.056 114.182 1.00 15.37 427 TYR A N 1
ATOM 3494 C CA . TYR A 1 449 ? 67.142 -4.835 115.363 1.00 15.57 427 TYR A CA 1
ATOM 3495 C C . TYR A 1 449 ? 65.762 -5.423 115.120 1.00 15.94 427 TYR A C 1
ATOM 3496 O O . TYR A 1 449 ? 64.740 -4.733 115.273 1.00 15.57 427 TYR A O 1
ATOM 3505 N N . HIS A 1 450 ? 65.736 -6.691 114.720 1.00 16.16 428 HIS A N 1
ATOM 3506 C CA . HIS A 1 450 ? 64.480 -7.360 114.382 1.00 17.08 428 HIS A CA 1
ATOM 3507 C C . HIS A 1 450 ? 63.600 -7.620 115.610 1.00 17.82 428 HIS A C 1
ATOM 3508 O O . HIS A 1 450 ? 64.107 -7.880 116.704 1.00 17.34 428 HIS A O 1
ATOM 3515 N N . PHE A 1 451 ? 62.286 -7.533 115.414 1.00 18.77 429 PHE A N 1
ATOM 3516 C CA . PHE A 1 451 ? 61.304 -7.762 116.478 1.00 20.09 429 PHE A CA 1
ATOM 3517 C C . PHE A 1 451 ? 61.413 -9.174 117.044 1.00 21.37 429 PHE A C 1
ATOM 3518 O O . PHE A 1 451 ? 61.491 -9.358 118.265 1.00 21.16 429 PHE A O 1
ATOM 3526 N N . GLY A 1 452 ? 61.441 -10.170 116.158 1.00 22.69 430 GLY A N 1
ATOM 3527 C CA . GLY A 1 452 ? 61.440 -11.567 116.586 1.00 24.35 430 GLY A CA 1
ATOM 3528 C C . GLY A 1 452 ? 60.209 -11.858 117.432 1.00 25.33 430 GLY A C 1
ATOM 3529 O O . GLY A 1 452 ? 59.090 -11.494 117.059 1.00 25.38 430 GLY A O 1
ATOM 3530 N N . GLN A 1 453 ? 60.420 -12.484 118.585 1.00 26.44 431 GLN A N 1
ATOM 3531 C CA . GLN A 1 453 ? 59.317 -12.825 119.483 1.00 27.42 431 GLN A CA 1
ATOM 3532 C C . GLN A 1 453 ? 59.347 -11.955 120.744 1.00 27.81 431 GLN A C 1
ATOM 3533 O O . GLN A 1 453 ? 58.696 -12.273 121.747 1.00 28.12 431 GLN A O 1
ATOM 3535 N N . ARG A 1 454 ? 60.099 -10.855 120.687 1.00 27.80 432 ARG A N 1
ATOM 3536 C CA . ARG A 1 454 ? 60.200 -9.932 121.823 1.00 27.58 432 ARG A CA 1
ATOM 3537 C C . ARG A 1 454 ? 59.136 -8.833 121.698 1.00 26.57 432 ARG A C 1
ATOM 3538 O O . ARG A 1 454 ? 58.553 -8.642 120.629 1.00 26.51 432 ARG A O 1
ATOM 3546 N N . PHE A 1 455 ? 58.880 -8.122 122.794 1.00 25.73 433 PHE A N 1
ATOM 3547 C CA . PHE A 1 455 ? 58.060 -6.911 122.744 1.00 24.69 433 PHE A CA 1
ATOM 3548 C C . PHE A 1 455 ? 58.881 -5.832 122.050 1.00 23.37 433 PHE A C 1
ATOM 3549 O O . PHE A 1 455 ? 60.030 -5.608 122.421 1.00 22.85 433 PHE A O 1
ATOM 3557 N N . PRO A 1 456 ? 58.305 -5.169 121.028 1.00 22.35 434 PRO A N 1
ATOM 3558 C CA . PRO A 1 456 ? 59.019 -4.109 120.306 1.00 21.82 434 PRO A CA 1
ATOM 3559 C C . PRO A 1 456 ? 59.732 -3.104 121.232 1.00 21.57 434 PRO A C 1
ATOM 3560 O O . PRO A 1 456 ? 60.872 -2.731 120.969 1.00 21.01 434 PRO A O 1
ATOM 3564 N N . LYS A 1 457 ? 59.060 -2.699 122.310 1.00 21.40 435 LYS A N 1
ATOM 3565 C CA . LYS A 1 457 ? 59.611 -1.789 123.326 1.00 21.71 435 LYS A CA 1
ATOM 3566 C C . LYS A 1 457 ? 61.006 -2.183 123.831 1.00 21.40 435 LYS A C 1
ATOM 3567 O O . LYS A 1 457 ? 61.877 -1.322 124.023 1.00 21.01 435 LYS A O 1
ATOM 3573 N N . GLU A 1 458 ? 61.199 -3.481 124.056 1.00 21.30 436 GLU A N 1
ATOM 3574 C CA . GLU A 1 458 ? 62.482 -4.023 124.501 1.00 21.39 436 GLU A CA 1
ATOM 3575 C C . GLU A 1 458 ? 63.542 -3.935 123.404 1.00 20.67 436 GLU A C 1
ATOM 3576 O O . GLU A 1 458 ? 64.703 -3.622 123.673 1.00 20.55 436 GLU A O 1
ATOM 3582 N N . VAL A 1 459 ? 63.127 -4.215 122.170 1.00 20.14 437 VAL A N 1
ATOM 3583 C CA . VAL A 1 459 ? 63.991 -4.102 120.998 1.00 19.88 437 VAL A CA 1
ATOM 3584 C C . VAL A 1 459 ? 64.347 -2.631 120.760 1.00 19.69 437 VAL A C 1
ATOM 3585 O O . VAL A 1 459 ? 65.491 -2.303 120.441 1.00 19.22 437 VAL A O 1
ATOM 3589 N N . TYR A 1 460 ? 63.362 -1.753 120.928 1.00 19.47 438 TYR A N 1
ATOM 3590 C CA . TYR A 1 460 ? 63.590 -0.310 120.842 1.00 20.02 438 TYR A CA 1
ATOM 3591 C C . TYR A 1 460 ? 64.663 0.142 121.842 1.00 20.17 438 TYR A C 1
ATOM 3592 O O . TYR A 1 460 ? 65.596 0.857 121.475 1.00 19.93 438 TYR A O 1
ATOM 3601 N N . GLN A 1 461 ? 64.539 -0.307 123.090 1.00 20.98 439 GLN A N 1
ATOM 3602 C CA . GLN A 1 461 ? 65.508 0.032 124.139 1.00 21.85 439 GLN A CA 1
ATOM 3603 C C . GLN A 1 461 ? 66.926 -0.408 123.801 1.00 21.62 439 GLN A C 1
ATOM 3604 O O . GLN A 1 461 ? 67.875 0.319 124.066 1.00 21.52 439 GLN A O 1
ATOM 3610 N N . GLU A 1 462 ? 67.061 -1.606 123.232 1.00 21.81 440 GLU A N 1
ATOM 3611 C CA . GLU A 1 462 ? 68.363 -2.118 122.827 1.00 22.21 440 GLU A CA 1
ATOM 3612 C C . GLU A 1 462 ? 69.018 -1.199 121.792 1.00 21.94 440 GLU A C 1
ATOM 3613 O O . GLU A 1 462 ? 70.208 -0.905 121.889 1.00 21.62 440 GLU A O 1
ATOM 3619 N N . ALA A 1 463 ? 68.237 -0.727 120.820 1.00 21.70 441 ALA A N 1
ATOM 3620 C CA . ALA A 1 463 ? 68.765 0.175 119.794 1.00 22.17 441 ALA A CA 1
ATOM 3621 C C . ALA A 1 463 ? 69.189 1.513 120.396 1.00 22.34 441 ALA A C 1
ATOM 3622 O O . ALA A 1 463 ? 70.249 2.054 120.048 1.00 22.55 441 ALA A O 1
ATOM 3624 N N . GLN A 1 464 ? 68.369 2.032 121.306 1.00 22.79 442 GLN A N 1
ATOM 3625 C CA . GLN A 1 464 ? 68.688 3.265 122.028 1.00 23.24 442 GLN A CA 1
ATOM 3626 C C . GLN A 1 464 ? 70.016 3.153 122.766 1.00 23.45 442 GLN A C 1
ATOM 3627 O O . GLN A 1 464 ? 70.851 4.053 122.691 1.00 23.43 442 GLN A O 1
ATOM 3633 N N . GLU A 1 465 ? 70.193 2.050 123.489 1.00 23.63 443 GLU A N 1
ATOM 3634 C CA . GLU A 1 465 ? 71.407 1.830 124.266 1.00 24.27 443 GLU A CA 1
ATOM 3635 C C . GLU A 1 465 ? 72.628 1.730 123.361 1.00 23.99 443 GLU A C 1
ATOM 3636 O O . GLU A 1 465 ? 73.716 2.184 123.728 1.00 23.55 443 GLU A O 1
ATOM 3642 N N . TYR A 1 466 ? 72.443 1.147 122.176 1.00 23.73 444 TYR A N 1
ATOM 3643 C CA . TYR A 1 466 ? 73.513 1.101 121.186 1.00 23.75 444 TYR A CA 1
ATOM 3644 C C . TYR A 1 466 ? 73.974 2.500 120.777 1.00 23.69 444 TYR A C 1
ATOM 3645 O O . TYR A 1 466 ? 75.169 2.786 120.786 1.00 23.39 444 TYR A O 1
ATOM 3654 N N . LEU A 1 467 ? 73.023 3.361 120.426 1.00 24.13 445 LEU A N 1
ATOM 3655 C CA . LEU A 1 467 ? 73.320 4.744 120.050 1.00 24.76 445 LEU A CA 1
ATOM 3656 C C . LEU A 1 467 ? 73.915 5.540 121.192 1.00 25.14 445 LEU A C 1
ATOM 3657 O O . LEU A 1 467 ? 74.812 6.353 120.977 1.00 25.24 445 LEU A O 1
ATOM 3662 N N . ALA A 1 468 ? 73.415 5.301 122.403 1.00 25.52 446 ALA A N 1
ATOM 3663 C CA . ALA A 1 468 ? 73.918 5.974 123.598 1.00 26.10 446 ALA A CA 1
ATOM 3664 C C . ALA A 1 468 ? 75.391 5.645 123.855 1.00 26.37 446 ALA A C 1
ATOM 3665 O O . ALA A 1 468 ? 76.157 6.511 124.265 1.00 26.55 446 ALA A O 1
ATOM 3667 N N . ARG A 1 469 ? 75.779 4.397 123.595 1.00 26.85 447 ARG A N 1
ATOM 3668 C CA . ARG A 1 469 ? 77.135 3.914 123.875 1.00 26.88 447 ARG A CA 1
ATOM 3669 C C . ARG A 1 469 ? 78.120 4.174 122.727 1.00 27.28 447 ARG A C 1
ATOM 3670 O O . ARG A 1 469 ? 79.310 3.854 122.832 1.00 27.35 447 ARG A O 1
ATOM 3672 N N . LEU A 1 470 ? 77.629 4.758 121.635 1.00 27.39 448 LEU A N 1
ATOM 3673 C CA . LEU A 1 470 ? 78.440 4.961 120.441 1.00 27.62 448 LEU A CA 1
ATOM 3674 C C . LEU A 1 470 ? 79.490 6.030 120.701 1.00 27.53 448 LEU A C 1
ATOM 3675 O O . LEU A 1 470 ? 79.156 7.139 121.117 1.00 27.72 448 LEU A O 1
ATOM 3680 N N . SER A 1 471 ? 80.754 5.696 120.463 1.00 27.27 449 SER A N 1
ATOM 3681 C CA . SER A 1 471 ? 81.826 6.670 120.638 1.00 27.47 449 SER A CA 1
ATOM 3682 C C . SER A 1 471 ? 82.506 7.062 119.324 1.00 27.16 449 SER A C 1
ATOM 3683 O O . SER A 1 471 ? 83.047 8.159 119.224 1.00 27.89 449 SER A O 1
ATOM 3686 N N . GLN A 1 472 ? 82.460 6.182 118.325 1.00 26.41 450 GLN A N 1
ATOM 3687 C CA . GLN A 1 472 ? 83.062 6.447 117.013 1.00 25.39 450 GLN A CA 1
ATOM 3688 C C . GLN A 1 472 ? 82.147 7.266 116.091 1.00 24.44 450 GLN A C 1
ATOM 3689 O O . GLN A 1 472 ? 80.946 7.393 116.348 1.00 24.20 450 GLN A O 1
ATOM 3695 N N . SER A 1 473 ? 82.722 7.801 115.013 1.00 23.13 451 SER A N 1
ATOM 3696 C CA . SER A 1 473 ? 81.980 8.617 114.048 1.00 22.36 451 SER A CA 1
ATOM 3697 C C . SER A 1 473 ? 81.749 7.841 112.768 1.00 21.20 451 SER A C 1
ATOM 3698 O O . SER A 1 473 ? 82.576 7.006 112.382 1.00 20.90 451 SER A O 1
ATOM 3701 N N . PHE A 1 474 ? 80.637 8.129 112.098 1.00 19.85 452 PHE A N 1
ATOM 3702 C CA . PHE A 1 474 ? 80.364 7.511 110.807 1.00 18.68 452 PHE A CA 1
ATOM 3703 C C . PHE A 1 474 ? 81.181 8.151 109.694 1.00 18.61 452 PHE A C 1
ATOM 3704 O O . PHE A 1 474 ? 81.387 9.363 109.691 1.00 18.19 452 PHE A O 1
ATOM 3712 N N . GLN A 1 475 ? 81.662 7.310 108.775 1.00 17.63 453 GLN A N 1
ATOM 3713 C CA . GLN A 1 475 ? 82.464 7.729 107.629 1.00 16.97 453 GLN A CA 1
ATOM 3714 C C . GLN A 1 475 ? 82.011 6.945 106.404 1.00 16.00 453 GLN A C 1
ATOM 3715 O O . GLN A 1 475 ? 81.475 5.839 106.526 1.00 15.54 453 GLN A O 1
ATOM 3721 N N . ILE A 1 476 ? 82.265 7.518 105.233 1.00 15.24 454 ILE A N 1
ATOM 3722 C CA . ILE A 1 476 ? 81.966 6.897 103.946 1.00 14.11 454 ILE A CA 1
ATOM 3723 C C . ILE A 1 476 ? 83.298 6.537 103.291 1.00 14.15 454 ILE A C 1
ATOM 3724 O O . ILE A 1 476 ? 84.192 7.368 103.204 1.00 13.93 454 ILE A O 1
ATOM 3729 N N . ILE A 1 477 ? 83.418 5.294 102.840 1.00 14.08 455 ILE A N 1
ATOM 3730 C CA . ILE A 1 477 ? 84.645 4.806 102.189 1.00 14.19 455 ILE A CA 1
ATOM 3731 C C . ILE A 1 477 ? 84.371 4.237 100.802 1.00 14.61 455 ILE A C 1
ATOM 3732 O O . ILE A 1 477 ? 83.241 3.839 100.488 1.00 13.45 455 ILE A O 1
ATOM 3737 N N . ASP A 1 478 ? 85.423 4.176 99.985 1.00 15.11 456 ASP A N 1
ATOM 3738 C CA . ASP A 1 478 ? 85.342 3.512 98.693 1.00 15.79 456 ASP A CA 1
ATOM 3739 C C . ASP A 1 478 ? 85.982 2.128 98.744 1.00 16.03 456 ASP A C 1
ATOM 3740 O O . ASP A 1 478 ? 86.293 1.612 99.833 1.00 15.93 456 ASP A O 1
ATOM 3745 N N . THR A 1 479 ? 86.178 1.530 97.571 1.00 15.98 457 THR A N 1
ATOM 3746 C CA . THR A 1 479 ? 86.671 0.170 97.490 1.00 16.68 457 THR A CA 1
ATOM 3747 C C . THR A 1 479 ? 88.111 0.036 97.975 1.00 17.02 457 THR A C 1
ATOM 3748 O O . THR A 1 479 ? 88.532 -1.045 98.383 1.00 16.93 457 THR A O 1
ATOM 3752 N N . SER A 1 480 ? 88.867 1.126 97.913 1.00 17.09 458 SER A N 1
ATOM 3753 C CA . SER A 1 480 ? 90.259 1.115 98.387 1.00 17.49 458 SER A CA 1
ATOM 3754 C C . SER A 1 480 ? 90.343 1.434 99.881 1.00 17.03 458 SER A C 1
ATOM 3755 O O . SER A 1 480 ? 91.433 1.509 100.449 1.00 17.04 458 SER A O 1
ATOM 3758 N N . GLY A 1 481 ? 89.193 1.631 100.516 1.00 16.68 459 GLY A N 1
ATOM 3759 C CA . GLY A 1 481 ? 89.151 1.936 101.937 1.00 16.32 459 GLY A CA 1
ATOM 3760 C C . GLY A 1 481 ? 89.352 3.410 102.256 1.00 16.52 459 GLY A C 1
ATOM 3761 O O . GLY A 1 481 ? 89.332 3.801 103.423 1.00 16.28 459 GLY A O 1
ATOM 3762 N N . GLN A 1 482 ? 89.538 4.234 101.227 1.00 16.40 460 GLN A N 1
ATOM 3763 C CA . GLN A 1 482 ? 89.716 5.669 101.437 1.00 16.96 460 GLN A CA 1
ATOM 3764 C C . GLN A 1 482 ? 88.425 6.351 101.889 1.00 16.92 460 GLN A C 1
ATOM 3765 O O . GLN A 1 482 ? 87.382 6.199 101.259 1.00 16.08 460 GLN A O 1
ATOM 3771 N N . VAL A 1 483 ? 88.534 7.104 102.982 1.00 17.27 461 VAL A N 1
ATOM 3772 C CA . VAL A 1 483 ? 87.462 7.940 103.513 1.00 17.55 461 VAL A CA 1
ATOM 3773 C C . VAL A 1 483 ? 87.217 9.159 102.625 1.00 18.25 461 VAL A C 1
ATOM 3774 O O . VAL A 1 483 ? 88.159 9.757 102.089 1.00 17.41 461 VAL A O 1
ATOM 3778 N N . ARG A 1 484 ? 85.941 9.505 102.473 1.00 18.59 462 ARG A N 1
ATOM 3779 C CA . ARG A 1 484 ? 85.519 10.692 101.748 1.00 19.73 462 ARG A CA 1
ATOM 3780 C C . ARG A 1 484 ? 85.296 11.819 102.753 1.00 20.01 462 ARG A C 1
ATOM 3781 O O . ARG A 1 484 ? 84.268 11.847 103.419 1.00 19.70 462 ARG A O 1
ATOM 3789 N N . PRO A 1 485 ? 86.255 12.758 102.856 1.00 21.07 463 PRO A N 1
ATOM 3790 C CA . PRO A 1 485 ? 86.167 13.798 103.877 1.00 21.53 463 PRO A CA 1
ATOM 3791 C C . PRO A 1 485 ? 85.054 14.832 103.636 1.00 21.38 463 PRO A C 1
ATOM 3792 O O . PRO A 1 485 ? 84.595 15.440 104.595 1.00 21.63 463 PRO A O 1
ATOM 3796 N N . GLU A 1 486 ? 84.617 15.014 102.389 1.00 21.80 464 GLU A N 1
ATOM 3797 C CA . GLU A 1 486 ? 83.510 15.949 102.072 1.00 22.36 464 GLU A CA 1
ATOM 3798 C C . GLU A 1 486 ? 82.151 15.522 102.652 1.00 21.55 464 GLU A C 1
ATOM 3799 O O . GLU A 1 486 ? 81.252 16.354 102.800 1.00 21.53 464 GLU A O 1
ATOM 3805 N N . ALA A 1 487 ? 81.989 14.237 102.955 1.00 20.74 465 ALA A N 1
ATOM 3806 C CA . ALA A 1 487 ? 80.718 13.732 103.483 1.00 20.29 465 ALA A CA 1
ATOM 3807 C C . ALA A 1 487 ? 80.401 14.390 104.821 1.00 20.24 465 ALA A C 1
ATOM 3808 O O . ALA A 1 487 ? 81.306 14.636 105.615 1.00 19.98 465 ALA A O 1
ATOM 3810 N N . GLU A 1 488 ? 79.126 14.694 105.057 1.00 19.69 466 GLU A N 1
ATOM 3811 C CA . GLU A 1 488 ? 78.700 15.330 106.299 1.00 19.81 466 GLU A CA 1
ATOM 3812 C C . GLU A 1 488 ? 77.614 14.516 107.006 1.00 19.46 466 GLU A C 1
ATOM 3813 O O . GLU A 1 488 ? 76.491 14.431 106.513 1.00 19.22 466 GLU A O 1
ATOM 3819 N N . ILE A 1 489 ? 77.951 13.940 108.157 1.00 19.22 467 ILE A N 1
ATOM 3820 C CA . ILE A 1 489 ? 76.963 13.230 108.984 1.00 19.02 467 ILE A CA 1
ATOM 3821 C C . ILE A 1 489 ? 76.056 14.260 109.657 1.00 19.73 467 ILE A C 1
ATOM 3822 O O . ILE A 1 489 ? 76.517 15.052 110.486 1.00 19.66 467 ILE A O 1
ATOM 3827 N N . LEU A 1 490 ? 74.777 14.250 109.298 1.00 19.63 468 LEU A N 1
ATOM 3828 C CA . LEU A 1 490 ? 73.805 15.199 109.855 1.00 20.24 468 LEU A CA 1
ATOM 3829 C C . LEU A 1 490 ? 73.174 14.727 111.156 1.00 20.41 468 LEU A C 1
ATOM 3830 O O . LEU A 1 490 ? 72.823 15.544 112.020 1.00 20.58 468 LEU A O 1
ATOM 3835 N N . GLY A 1 491 ? 73.004 13.414 111.289 1.00 20.26 469 GLY A N 1
ATOM 3836 C CA . GLY A 1 491 ? 72.450 12.850 112.519 1.00 19.79 469 GLY A CA 1
ATOM 3837 C C . GLY A 1 491 ? 72.201 11.358 112.462 1.00 19.48 469 GLY A C 1
ATOM 3838 O O . GLY A 1 491 ? 72.331 10.718 111.409 1.00 19.13 469 GLY A O 1
ATOM 3839 N N . THR A 1 492 ? 71.849 10.807 113.617 1.00 19.14 470 THR A N 1
ATOM 3840 C CA . THR A 1 492 ? 71.486 9.403 113.736 1.00 19.13 470 THR A CA 1
ATOM 3841 C C . THR A 1 492 ? 70.117 9.352 114.381 1.00 18.98 470 THR A C 1
ATOM 3842 O O . THR A 1 492 ? 69.731 10.278 115.115 1.00 19.40 470 THR A O 1
ATOM 3846 N N . SER A 1 493 ? 69.380 8.279 114.115 1.00 18.49 471 SER A N 1
ATOM 3847 C CA . SER A 1 493 ? 68.060 8.095 114.693 1.00 18.18 471 SER A CA 1
ATOM 3848 C C . SER A 1 493 ? 67.670 6.627 114.715 1.00 17.99 471 SER A C 1
ATOM 3849 O O . SER A 1 493 ? 68.356 5.779 114.154 1.00 18.01 471 SER A O 1
ATOM 3852 N N . ILE A 1 494 ? 66.563 6.341 115.385 1.00 17.56 472 ILE A N 1
ATOM 3853 C CA . ILE A 1 494 ? 65.973 5.015 115.363 1.00 17.34 472 ILE A CA 1
ATOM 3854 C C . ILE A 1 494 ? 64.646 5.152 114.646 1.00 17.12 472 ILE A C 1
ATOM 3855 O O . ILE A 1 494 ? 63.864 6.030 114.968 1.00 16.46 472 ILE A O 1
ATOM 3860 N N . ALA A 1 495 ? 64.408 4.295 113.661 1.00 16.89 473 ALA A N 1
ATOM 3861 C CA . ALA A 1 495 ? 63.150 4.313 112.935 1.00 16.61 473 ALA A CA 1
ATOM 3862 C C . ALA A 1 495 ? 62.664 2.897 112.665 1.00 16.59 473 ALA A C 1
ATOM 3863 O O . ALA A 1 495 ? 63.435 2.041 112.208 1.00 16.18 473 ALA A O 1
ATOM 3865 N N . PHE A 1 496 ? 61.379 2.662 112.933 1.00 15.90 474 PHE A N 1
ATOM 3866 C CA . PHE A 1 496 ? 60.718 1.438 112.477 1.00 15.24 474 PHE A CA 1
ATOM 3867 C C . PHE A 1 496 ? 60.871 1.302 110.966 1.00 14.90 474 PHE A C 1
ATOM 3868 O O . PHE A 1 496 ? 60.750 2.271 110.226 1.00 15.05 474 PHE A O 1
ATOM 3876 N N . ASP A 1 497 ? 61.144 0.090 110.511 1.00 14.67 475 ASP A N 1
ATOM 3877 C CA . ASP A 1 497 ? 61.193 -0.194 109.086 1.00 13.96 475 ASP A CA 1
ATOM 3878 C C . ASP A 1 497 ? 60.924 -1.680 108.920 1.00 12.90 475 ASP A C 1
ATOM 3879 O O . ASP A 1 497 ? 60.770 -2.407 109.900 1.00 12.61 475 ASP A O 1
ATOM 3884 N N . TYR A 1 498 ? 60.851 -2.130 107.677 1.00 12.55 476 TYR A N 1
ATOM 3885 C CA . TYR A 1 498 ? 60.515 -3.511 107.403 1.00 12.33 476 TYR A CA 1
ATOM 3886 C C . TYR A 1 498 ? 61.005 -3.918 106.025 1.00 12.09 476 TYR A C 1
ATOM 3887 O O . TYR A 1 498 ? 61.135 -3.082 105.123 1.00 12.50 476 TYR A O 1
ATOM 3896 N N . ASP A 1 499 ? 61.299 -5.203 105.883 1.00 11.76 477 ASP A N 1
ATOM 3897 C CA . ASP A 1 499 ? 61.688 -5.784 104.610 1.00 11.76 477 ASP A CA 1
ATOM 3898 C C . ASP A 1 499 ? 60.605 -6.772 104.159 1.00 11.35 477 ASP A C 1
ATOM 3899 O O . ASP A 1 499 ? 59.969 -7.427 104.983 1.00 11.04 477 ASP A O 1
ATOM 3904 N N . LEU A 1 500 ? 60.429 -6.873 102.848 1.00 10.80 478 LEU A N 1
ATOM 3905 C CA . LEU A 1 500 ? 59.457 -7.785 102.259 1.00 10.58 478 LEU A CA 1
ATOM 3906 C C . LEU A 1 500 ? 60.182 -8.780 101.351 1.00 11.19 478 LEU A C 1
ATOM 3907 O O . LEU A 1 500 ? 60.253 -8.572 100.147 1.00 11.53 478 LEU A O 1
ATOM 3912 N N . PRO A 1 501 ? 60.717 -9.872 101.933 1.00 11.43 479 PRO A N 1
ATOM 3913 C CA . PRO A 1 501 ? 61.455 -10.863 101.143 1.00 11.96 479 PRO A CA 1
ATOM 3914 C C . PRO A 1 501 ? 60.609 -11.494 100.037 1.00 12.36 479 PRO A C 1
ATOM 3915 O O . PRO A 1 501 ? 59.370 -11.554 100.148 1.00 11.89 479 PRO A O 1
ATOM 3919 N N . LYS A 1 502 ? 61.283 -11.963 98.987 1.00 12.58 480 LYS A N 1
ATOM 3920 C CA . LYS A 1 502 ? 60.632 -12.678 97.889 1.00 13.25 480 LYS A CA 1
ATOM 3921 C C . LYS A 1 502 ? 60.045 -14.024 98.280 1.00 12.90 480 LYS A C 1
ATOM 3922 O O . LYS A 1 502 ? 59.074 -14.471 97.671 1.00 13.18 480 LYS A O 1
ATOM 3928 N N . ARG A 1 503 ? 60.644 -14.680 99.268 1.00 12.72 481 ARG A N 1
ATOM 3929 C CA . ARG A 1 503 ? 60.321 -16.075 99.555 1.00 12.99 481 ARG A CA 1
ATOM 3930 C C . ARG A 1 503 ? 59.895 -16.348 100.986 1.00 13.09 481 ARG A C 1
ATOM 3931 O O . ARG A 1 503 ? 59.808 -17.505 101.388 1.00 13.83 481 ARG A O 1
ATOM 3939 N N . SER A 1 504 ? 59.646 -15.298 101.761 1.00 12.78 482 SER A N 1
ATOM 3940 C CA . SER A 1 504 ? 59.200 -15.476 103.140 1.00 13.05 482 SER A CA 1
ATOM 3941 C C . SER A 1 504 ? 58.428 -14.258 103.654 1.00 12.85 482 SER A C 1
ATOM 3942 O O . SER A 1 504 ? 58.207 -13.296 102.917 1.00 12.45 482 SER A O 1
ATOM 3945 N N . PHE A 1 505 ? 58.037 -14.322 104.927 1.00 12.69 483 PHE A N 1
ATOM 3946 C CA . PHE A 1 505 ? 57.132 -13.357 105.548 1.00 12.36 483 PHE A CA 1
ATOM 3947 C C . PHE A 1 505 ? 57.807 -11.998 105.763 1.00 12.12 483 PHE A C 1
ATOM 3948 O O . PHE A 1 505 ? 59.037 -11.919 105.829 1.00 11.57 483 PHE A O 1
ATOM 3956 N N . ARG A 1 506 ? 57.002 -10.938 105.877 1.00 11.61 484 ARG A N 1
ATOM 3957 C CA . ARG A 1 506 ? 57.507 -9.594 106.216 1.00 11.68 484 ARG A CA 1
ATOM 3958 C C . ARG A 1 506 ? 58.403 -9.598 107.455 1.00 11.72 484 ARG A C 1
ATOM 3959 O O . ARG A 1 506 ? 58.185 -10.389 108.384 1.00 11.22 484 ARG A O 1
ATOM 3967 N N . GLU A 1 507 ? 59.396 -8.707 107.464 1.00 11.83 485 GLU A N 1
ATOM 3968 C CA . GLU A 1 507 ? 60.399 -8.664 108.533 1.00 12.77 485 GLU A CA 1
ATOM 3969 C C . GLU A 1 507 ? 60.493 -7.265 109.151 1.00 12.73 485 GLU A C 1
ATOM 3970 O O . GLU A 1 507 ? 61.167 -6.384 108.616 1.00 13.43 485 GLU A O 1
ATOM 3976 N N . PRO A 1 508 ? 59.794 -7.057 110.273 1.00 13.13 486 PRO A N 1
ATOM 3977 C CA . PRO A 1 508 ? 59.794 -5.766 110.950 1.00 12.94 486 PRO A CA 1
ATOM 3978 C C . PRO A 1 508 ? 61.051 -5.582 111.789 1.00 12.75 486 PRO A C 1
ATOM 3979 O O . PRO A 1 508 ? 61.560 -6.551 112.365 1.00 12.35 486 PRO A O 1
ATOM 3983 N N . TYR A 1 509 ? 61.533 -4.343 111.875 1.00 12.68 487 TYR A N 1
ATOM 3984 C CA . TYR A 1 509 ? 62.705 -4.033 112.713 1.00 12.89 487 TYR A CA 1
ATOM 3985 C C . TYR A 1 509 ? 62.784 -2.562 113.104 1.00 12.92 487 TYR A C 1
ATOM 3986 O O . TYR A 1 509 ? 62.102 -1.709 112.520 1.00 12.93 487 TYR A O 1
ATOM 3995 N N . PHE A 1 510 ? 63.613 -2.275 114.108 1.00 13.31 488 PHE A N 1
ATOM 3996 C CA . PHE A 1 510 ? 64.042 -0.909 114.361 1.00 13.59 488 PHE A CA 1
ATOM 3997 C C . PHE A 1 510 ? 65.418 -0.744 113.741 1.00 13.77 488 PHE A C 1
ATOM 3998 O O . PHE A 1 510 ? 66.329 -1.521 114.023 1.00 13.86 488 PHE A O 1
ATOM 4006 N N . ALA A 1 511 ? 65.535 0.236 112.853 1.00 14.11 489 ALA A N 1
ATOM 4007 C CA . ALA A 1 511 ? 66.781 0.512 112.159 1.00 14.10 489 ALA A CA 1
ATOM 4008 C C . ALA A 1 511 ? 67.504 1.681 112.814 1.00 14.49 489 ALA A C 1
ATOM 4009 O O . ALA A 1 511 ? 66.872 2.675 113.170 1.00 14.63 489 ALA A O 1
ATOM 4011 N N . ILE A 1 512 ? 68.820 1.546 112.974 1.00 14.19 490 ILE A N 1
ATOM 4012 C CA . ILE A 1 512 ? 69.690 2.689 113.241 1.00 14.78 490 ILE A CA 1
ATOM 4013 C C . ILE A 1 512 ? 69.915 3.366 111.893 1.00 14.63 490 ILE A C 1
ATOM 4014 O O . ILE A 1 512 ? 70.494 2.770 110.972 1.00 15.00 490 ILE A O 1
ATOM 4019 N N . LYS A 1 513 ? 69.436 4.595 111.771 1.00 14.63 491 LYS A N 1
ATOM 4020 C CA . LYS A 1 513 ? 69.515 5.323 110.508 1.00 15.03 491 LYS A CA 1
ATOM 4021 C C . LYS A 1 513 ? 70.562 6.426 110.601 1.00 14.98 491 LYS A C 1
ATOM 4022 O O . LYS A 1 513 ? 70.618 7.155 111.599 1.00 14.93 491 LYS A O 1
ATOM 4028 N N . VAL A 1 514 ? 71.390 6.537 109.567 1.00 14.76 492 VAL A N 1
ATOM 4029 C CA . VAL A 1 514 ? 72.393 7.596 109.499 1.00 14.95 492 VAL A CA 1
ATOM 4030 C C . VAL A 1 514 ? 72.021 8.534 108.372 1.00 15.26 492 VAL A C 1
ATOM 4031 O O . VAL A 1 514 ? 71.948 8.133 107.213 1.00 14.83 492 VAL A O 1
ATOM 4035 N N . ARG A 1 515 ? 71.768 9.784 108.742 1.00 16.05 493 ARG A N 1
ATOM 4036 C CA . ARG A 1 515 ? 71.389 10.831 107.809 1.00 16.57 493 ARG A CA 1
ATOM 4037 C C . ARG A 1 515 ? 72.651 11.612 107.449 1.00 16.58 493 ARG A C 1
ATOM 4038 O O . ARG A 1 515 ? 73.398 12.039 108.335 1.00 16.79 493 ARG A O 1
ATOM 4046 N N . LEU A 1 516 ? 72.900 11.787 106.155 1.00 16.44 494 LEU A N 1
ATOM 4047 C CA . LEU A 1 516 ? 74.131 12.440 105.717 1.00 17.01 494 LEU A CA 1
ATOM 4048 C C . LEU A 1 516 ? 73.995 13.060 104.333 1.00 17.06 494 LEU A C 1
ATOM 4049 O O . LEU A 1 516 ? 73.089 12.701 103.565 1.00 16.88 494 LEU A O 1
ATOM 4054 N N . ARG A 1 517 ? 74.909 13.980 104.030 1.00 16.95 495 ARG A N 1
ATOM 4055 C CA . ARG A 1 517 ? 75.052 14.520 102.685 1.00 17.60 495 ARG A CA 1
ATOM 4056 C C . ARG A 1 517 ? 76.360 14.039 102.099 1.00 17.24 495 ARG A C 1
ATOM 4057 O O . ARG A 1 517 ? 77.387 14.010 102.789 1.00 17.03 495 ARG A O 1
ATOM 4065 N N . LEU A 1 518 ? 76.312 13.683 100.822 1.00 17.19 496 LEU A N 1
ATOM 4066 C CA . LEU A 1 518 ? 77.462 13.161 100.123 1.00 17.18 496 LEU A CA 1
ATOM 4067 C C . LEU A 1 518 ? 77.637 13.888 98.796 1.00 17.13 496 LEU A C 1
ATOM 4068 O O . LEU A 1 518 ? 76.924 13.603 97.830 1.00 17.36 496 LEU A O 1
ATOM 4073 N N . PRO A 1 519 ? 78.590 14.833 98.745 1.00 16.70 497 PRO A N 1
ATOM 4074 C CA . PRO A 1 519 ? 78.957 15.438 97.469 1.00 16.69 497 PRO A CA 1
ATOM 4075 C C . PRO A 1 519 ? 79.530 14.349 96.577 1.00 16.59 497 PRO A C 1
ATOM 4076 O O . PRO A 1 519 ? 80.378 13.580 97.028 1.00 16.13 497 PRO A O 1
ATOM 4080 N N . ILE A 1 520 ? 79.057 14.268 95.337 1.00 16.44 498 ILE A N 1
ATOM 4081 C CA . ILE A 1 520 ? 79.516 13.218 94.421 1.00 16.68 498 ILE A CA 1
ATOM 4082 C C . ILE A 1 520 ? 79.324 13.623 92.958 1.00 16.71 498 ILE A C 1
ATOM 4083 O O . ILE A 1 520 ? 78.359 14.306 92.610 1.00 16.86 498 ILE A O 1
ATOM 4088 N N . THR A 1 521 ? 80.273 13.228 92.115 1.00 16.32 499 THR A N 1
ATOM 4089 C CA . THR A 1 521 ? 80.118 13.369 90.676 1.00 16.05 499 THR A CA 1
ATOM 4090 C C . THR A 1 521 ? 80.109 11.976 90.054 1.00 15.81 499 THR A C 1
ATOM 4091 O O . THR A 1 521 ? 81.030 11.170 90.277 1.00 15.10 499 THR A O 1
ATOM 4095 N N . LEU A 1 522 ? 79.050 11.693 89.298 1.00 15.28 500 LEU A N 1
ATOM 4096 C CA . LEU A 1 522 ? 78.858 10.398 88.658 1.00 14.90 500 LEU A CA 1
ATOM 4097 C C . LEU A 1 522 ? 78.747 10.578 87.147 1.00 14.97 500 LEU A C 1
ATOM 4098 O O . LEU A 1 522 ? 77.956 11.417 86.690 1.00 15.24 500 LEU A O 1
ATOM 4103 N N . PRO A 1 523 ? 79.519 9.791 86.361 1.00 14.62 501 PRO A N 1
ATOM 4104 C CA . PRO A 1 523 ? 79.365 9.875 84.905 1.00 14.35 501 PRO A CA 1
ATOM 4105 C C . PRO A 1 523 ? 77.954 9.482 84.459 1.00 14.06 501 PRO A C 1
ATOM 4106 O O . PRO A 1 523 ? 77.191 8.897 85.239 1.00 13.45 501 PRO A O 1
ATOM 4110 N N . ALA A 1 524 ? 77.602 9.834 83.224 1.00 13.45 502 ALA A N 1
ATOM 4111 C CA . ALA A 1 524 ? 76.305 9.461 82.650 1.00 12.80 502 ALA A CA 1
ATOM 4112 C C . ALA A 1 524 ? 76.026 7.969 82.805 1.00 12.58 502 ALA A C 1
ATOM 4113 O O . ALA A 1 524 ? 76.916 7.154 82.597 1.00 12.77 502 ALA A O 1
ATOM 4115 N N . MET A 1 525 ? 74.786 7.628 83.160 1.00 12.58 503 MET A N 1
ATOM 4116 C CA . MET A 1 525 ? 74.313 6.233 83.214 1.00 12.88 503 MET A CA 1
ATOM 4117 C C . MET A 1 525 ? 75.332 5.299 83.873 1.00 13.35 503 MET A C 1
ATOM 4118 O O . MET A 1 525 ? 75.787 4.319 83.266 1.00 13.13 503 MET A O 1
ATOM 4123 N N . SER A 1 526 ? 75.679 5.618 85.121 1.00 13.83 504 SER A N 1
ATOM 4124 C CA . SER A 1 526 ? 76.759 4.944 85.834 1.00 14.56 504 SER A CA 1
ATOM 4125 C C . SER A 1 526 ? 76.369 4.623 87.254 1.00 14.46 504 SER A C 1
ATOM 4126 O O . SER A 1 526 ? 75.441 5.217 87.807 1.00 14.92 504 SER A O 1
ATOM 4129 N N . TRP A 1 527 ? 77.098 3.692 87.854 1.00 14.43 505 TRP A N 1
ATOM 4130 C CA . TRP A 1 527 ? 76.998 3.487 89.293 1.00 14.79 505 TRP A CA 1
ATOM 4131 C C . TRP A 1 527 ? 78.379 3.479 89.955 1.00 14.78 505 TRP A C 1
ATOM 4132 O O . TRP A 1 527 ? 79.406 3.270 89.296 1.00 14.82 505 TRP A O 1
ATOM 4143 N N . LYS A 1 528 ? 78.377 3.734 91.258 1.00 14.84 506 LYS A N 1
ATOM 4144 C CA . LYS A 1 528 ? 79.562 3.639 92.093 1.00 15.21 506 LYS A CA 1
ATOM 4145 C C . LYS A 1 528 ? 79.155 3.093 93.454 1.00 14.50 506 LYS A C 1
ATOM 4146 O O . LYS A 1 528 ? 78.162 3.525 94.035 1.00 14.24 506 LYS A O 1
ATOM 4152 N N . THR A 1 529 ? 79.932 2.143 93.955 1.00 14.00 507 THR A N 1
ATOM 4153 C CA . THR A 1 529 ? 79.656 1.548 95.257 1.00 13.48 507 THR A CA 1
ATOM 4154 C C . THR A 1 529 ? 80.579 2.146 96.309 1.00 13.56 507 THR A C 1
ATOM 4155 O O . THR A 1 529 ? 81.796 2.246 96.102 1.00 13.11 507 THR A O 1
ATOM 4159 N N . LEU A 1 530 ? 79.976 2.554 97.423 1.00 13.24 508 LEU A N 1
ATOM 4160 C CA . LEU A 1 530 ? 80.694 3.052 98.594 1.00 13.53 508 LEU A CA 1
ATOM 4161 C C . LEU A 1 530 ? 80.226 2.231 99.800 1.00 13.31 508 LEU A C 1
ATOM 4162 O O . LEU A 1 530 ? 79.447 1.286 99.643 1.00 14.19 508 LEU A O 1
ATOM 4167 N N . ALA A 1 531 ? 80.709 2.553 100.994 1.00 13.19 509 ALA A N 1
ATOM 4168 C CA . ALA A 1 531 ? 80.173 1.931 102.204 1.00 13.35 509 ALA A CA 1
ATOM 4169 C C . ALA A 1 531 ? 80.211 2.866 103.401 1.00 13.42 509 ALA A C 1
ATOM 4170 O O . ALA A 1 531 ? 81.096 3.719 103.500 1.00 13.47 509 ALA A O 1
ATOM 4172 N N . LEU A 1 532 ? 79.240 2.691 104.293 1.00 13.46 510 LEU A N 1
ATOM 4173 C CA . LEU A 1 532 ? 79.185 3.382 105.574 1.00 13.89 510 LEU A CA 1
ATOM 4174 C C . LEU A 1 532 ? 79.897 2.523 106.615 1.00 14.59 510 LEU A C 1
ATOM 4175 O O . LEU A 1 532 ? 79.676 1.317 106.682 1.00 14.63 510 LEU A O 1
ATOM 4180 N N . LYS A 1 533 ? 80.757 3.142 107.419 1.00 15.57 511 LYS A N 1
ATOM 4181 C CA . LYS A 1 533 ? 81.404 2.441 108.530 1.00 16.71 511 LYS A CA 1
ATOM 4182 C C . LYS A 1 533 ? 81.602 3.375 109.720 1.00 17.33 511 LYS A C 1
ATOM 4183 O O . LYS A 1 533 ? 81.297 4.569 109.638 1.00 17.84 511 LYS A O 1
ATOM 4189 N N . LEU A 1 534 ? 82.106 2.826 110.822 1.00 17.82 512 LEU A N 1
ATOM 4190 C CA . LEU A 1 534 ? 82.525 3.638 111.962 1.00 18.35 512 LEU A CA 1
ATOM 4191 C C . LEU A 1 534 ? 84.046 3.790 111.979 1.00 19.17 512 LEU A C 1
ATOM 4192 O O . LEU A 1 534 ? 84.772 2.868 111.629 1.00 18.76 512 LEU A O 1
ATOM 4197 N N . GLY A 1 535 ? 84.515 4.963 112.390 1.00 20.21 513 GLY A N 1
ATOM 4198 C CA . GLY A 1 535 ? 85.943 5.270 112.409 1.00 21.60 513 GLY A CA 1
ATOM 4199 C C . GLY A 1 535 ? 86.252 6.308 113.470 1.00 22.47 513 GLY A C 1
ATOM 4200 O O . GLY A 1 535 ? 85.360 6.766 114.177 1.00 22.34 513 GLY A O 1
ATOM 4201 N N . ASN A 1 536 ? 87.518 6.687 113.583 1.00 23.78 514 ASN A N 1
ATOM 4202 C CA . ASN A 1 536 ? 87.924 7.651 114.607 1.00 25.17 514 ASN A CA 1
ATOM 4203 C C . ASN A 1 536 ? 88.041 9.086 114.095 1.00 25.58 514 ASN A C 1
ATOM 4204 O O . ASN A 1 536 ? 88.478 9.320 112.968 1.00 26.43 514 ASN A O 1
ATOM 4209 N N . THR A 1 543 ? 85.630 24.302 105.245 1.00 31.11 521 THR A N 1
ATOM 4210 C CA . THR A 1 543 ? 86.241 25.187 106.239 1.00 30.98 521 THR A CA 1
ATOM 4211 C C . THR A 1 543 ? 85.603 26.593 106.234 1.00 30.31 521 THR A C 1
ATOM 4212 O O . THR A 1 543 ? 84.917 26.954 107.194 1.00 30.69 521 THR A O 1
ATOM 4216 N N . VAL A 1 544 ? 85.810 27.381 105.175 1.00 29.18 522 VAL A N 1
ATOM 4217 C CA . VAL A 1 544 ? 85.004 28.596 104.981 1.00 28.06 522 VAL A CA 1
ATOM 4218 C C . VAL A 1 544 ? 83.642 28.165 104.414 1.00 26.89 522 VAL A C 1
ATOM 4219 O O . VAL A 1 544 ? 83.573 27.492 103.381 1.00 26.66 522 VAL A O 1
ATOM 4223 N N . SER A 1 545 ? 82.570 28.532 105.111 1.00 25.29 523 SER A N 1
ATOM 4224 C CA . SER A 1 545 ? 81.211 28.177 104.702 1.00 24.20 523 SER A CA 1
ATOM 4225 C C . SER A 1 545 ? 80.757 28.988 103.497 1.00 22.89 523 SER A C 1
ATOM 4226 O O . SER A 1 545 ? 81.283 30.073 103.249 1.00 22.61 523 SER A O 1
ATOM 4229 N N . LEU A 1 546 ? 79.786 28.458 102.749 1.00 21.32 524 LEU A N 1
ATOM 4230 C CA . LEU A 1 546 ? 79.308 29.127 101.534 1.00 20.25 524 LEU A CA 1
ATOM 4231 C C . LEU A 1 546 ? 78.543 30.422 101.824 1.00 19.73 524 LEU A C 1
ATOM 4232 O O . LEU A 1 546 ? 78.496 31.311 100.977 1.00 19.12 524 LEU A O 1
ATOM 4237 N N . TYR A 1 547 ? 77.950 30.525 103.013 1.00 19.48 525 TYR A N 1
ATOM 4238 C CA . TYR A 1 547 ? 77.193 31.725 103.372 1.00 19.42 525 TYR A CA 1
ATOM 4239 C C . TYR A 1 547 ? 77.913 32.582 104.408 1.00 19.88 525 TYR A C 1
ATOM 4240 O O . TYR A 1 547 ? 78.356 32.088 105.440 1.00 19.06 525 TYR A O 1
ATOM 4249 N N . ASP A 1 548 ? 78.000 33.870 104.110 1.00 20.25 526 ASP A N 1
ATOM 4250 C CA . ASP A 1 548 ? 78.602 34.852 104.995 1.00 21.59 526 ASP A CA 1
ATOM 4251 C C . ASP A 1 548 ? 77.474 35.719 105.545 1.00 22.17 526 ASP A C 1
ATOM 4252 O O . ASP A 1 548 ? 76.875 36.498 104.799 1.00 22.17 526 ASP A O 1
ATOM 4257 N N . ASP A 1 549 ? 77.179 35.581 106.839 1.00 23.42 527 ASP A N 1
ATOM 4258 C CA . ASP A 1 549 ? 76.046 36.294 107.450 1.00 24.80 527 ASP A CA 1
ATOM 4259 C C . ASP A 1 549 ? 76.267 37.796 107.626 1.00 24.96 527 ASP A C 1
ATOM 4260 O O . ASP A 1 549 ? 75.316 38.576 107.538 1.00 25.28 527 ASP A O 1
ATOM 4265 N N . SER A 1 550 ? 77.514 38.195 107.859 1.00 24.80 528 SER A N 1
ATOM 4266 C CA . SER A 1 550 ? 77.872 39.610 107.994 1.00 25.05 528 SER A CA 1
ATOM 4267 C C . SER A 1 550 ? 77.585 40.393 106.707 1.00 25.29 528 SER A C 1
ATOM 4268 O O . SER A 1 550 ? 77.367 41.608 106.733 1.00 25.29 528 SER A O 1
ATOM 4271 N N . ASN A 1 551 ? 77.550 39.653 105.603 1.00 25.00 529 ASN A N 1
ATOM 4272 C CA . ASN A 1 551 ? 77.545 40.151 104.237 1.00 24.86 529 ASN A CA 1
ATOM 4273 C C . ASN A 1 551 ? 76.226 39.796 103.531 1.00 24.05 529 ASN A C 1
ATOM 4274 O O . ASN A 1 551 ? 75.906 40.353 102.467 1.00 23.78 529 ASN A O 1
ATOM 4279 N N . GLN A 1 552 ? 75.474 38.878 104.144 1.00 22.70 530 GLN A N 1
ATOM 4280 C CA . GLN A 1 552 ? 74.292 38.238 103.552 1.00 21.68 530 GLN A CA 1
ATOM 4281 C C . GLN A 1 552 ? 74.589 37.759 102.130 1.00 20.70 530 GLN A C 1
ATOM 4282 O O . GLN A 1 552 ? 73.834 38.042 101.190 1.00 20.32 530 GLN A O 1
ATOM 4288 N N . CYS A 1 553 ? 75.693 37.021 102.002 1.00 19.67 531 CYS A N 1
ATOM 4289 C CA A CYS A 1 553 ? 76.201 36.609 100.692 0.50 19.11 531 CYS A CA 1
ATOM 4290 C CA B CYS A 1 553 ? 76.205 36.613 100.708 0.50 19.35 531 CYS A CA 1
ATOM 4291 C C . CYS A 1 553 ? 76.473 35.108 100.620 1.00 18.83 531 CYS A C 1
ATOM 4292 O O . CYS A 1 553 ? 77.226 34.555 101.433 1.00 18.35 531 CYS A O 1
ATOM 4297 N N . LEU A 1 554 ? 75.848 34.454 99.642 1.00 18.45 532 LEU A N 1
ATOM 4298 C CA . LEU A 1 554 ? 76.154 33.064 99.289 1.00 18.23 532 LEU A CA 1
ATOM 4299 C C . LEU A 1 554 ? 77.183 33.130 98.177 1.00 17.72 532 LEU A C 1
ATOM 4300 O O . LEU A 1 554 ? 76.962 33.811 97.182 1.00 17.83 532 LEU A O 1
ATOM 4305 N N . GLU A 1 555 ? 78.302 32.430 98.324 1.00 17.03 533 GLU A N 1
ATOM 4306 C CA . GLU A 1 555 ? 79.325 32.489 97.294 1.00 16.60 533 GLU A CA 1
ATOM 4307 C C . GLU A 1 555 ? 80.032 31.156 97.061 1.00 16.28 533 GLU A C 1
ATOM 4308 O O . GLU A 1 555 ? 80.525 30.540 97.998 1.00 15.54 533 GLU A O 1
ATOM 4314 N N . ASN A 1 556 ? 80.040 30.712 95.806 1.00 15.98 534 ASN A N 1
ATOM 4315 C CA . ASN A 1 556 ? 80.902 29.610 95.383 1.00 15.71 534 ASN A CA 1
ATOM 4316 C C . ASN A 1 556 ? 81.798 30.076 94.232 1.00 15.95 534 ASN A C 1
ATOM 4317 O O . ASN A 1 556 ? 81.962 31.286 94.026 1.00 15.79 534 ASN A O 1
ATOM 4322 N N . GLY A 1 557 ? 82.371 29.133 93.483 1.00 15.83 535 GLY A N 1
ATOM 4323 C CA . GLY A 1 557 ? 83.280 29.478 92.392 1.00 15.66 535 GLY A CA 1
ATOM 4324 C C . GLY A 1 557 ? 82.587 30.098 91.194 1.00 15.55 535 GLY A C 1
ATOM 4325 O O . GLY A 1 557 ? 83.221 30.760 90.371 1.00 14.94 535 GLY A O 1
ATOM 4326 N N . PHE A 1 558 ? 81.277 29.893 91.109 1.00 15.15 536 PHE A N 1
ATOM 4327 C CA . PHE A 1 558 ? 80.502 30.330 89.957 1.00 15.16 536 PHE A CA 1
ATOM 4328 C C . PHE A 1 558 ? 79.785 31.651 90.201 1.00 15.30 536 PHE A C 1
ATOM 4329 O O . PHE A 1 558 ? 79.783 32.522 89.343 1.00 15.44 536 PHE A O 1
ATOM 4337 N N . LEU A 1 559 ? 79.167 31.779 91.369 1.00 15.02 537 LEU A N 1
ATOM 4338 C CA . LEU A 1 559 ? 78.262 32.887 91.640 1.00 15.03 537 LEU A CA 1
ATOM 4339 C C . LEU A 1 559 ? 78.514 33.557 92.988 1.00 15.69 537 LEU A C 1
ATOM 4340 O O . LEU A 1 559 ? 78.840 32.892 93.976 1.00 15.77 537 LEU A O 1
ATOM 4345 N N . LYS A 1 560 ? 78.351 34.878 93.013 1.00 16.17 538 LYS A N 1
ATOM 4346 C CA . LYS A 1 560 ? 78.214 35.615 94.262 1.00 16.84 538 LYS A CA 1
ATOM 4347 C C . LYS A 1 560 ? 76.753 36.047 94.341 1.00 16.80 538 LYS A C 1
ATOM 4348 O O . LYS A 1 560 ? 76.256 36.703 93.429 1.00 17.01 538 LYS A O 1
ATOM 4354 N N . VAL A 1 561 ? 76.062 35.637 95.404 1.00 16.34 539 VAL A N 1
ATOM 4355 C CA . VAL A 1 561 ? 74.627 35.893 95.553 1.00 16.31 539 VAL A CA 1
ATOM 4356 C C . VAL A 1 561 ? 74.414 36.721 96.816 1.00 16.70 539 VAL A C 1
ATOM 4357 O O . VAL A 1 561 ? 74.494 36.197 97.932 1.00 16.74 539 VAL A O 1
ATOM 4361 N N . MET A 1 562 ? 74.167 38.014 96.630 1.00 16.84 540 MET A N 1
ATOM 4362 C CA . MET A 1 562 ? 73.835 38.912 97.735 1.00 17.36 540 MET A CA 1
ATOM 4363 C C . MET A 1 562 ? 72.326 38.948 97.924 1.00 16.78 540 MET A C 1
ATOM 4364 O O . MET A 1 562 ? 71.580 39.252 96.986 1.00 16.52 540 MET A O 1
ATOM 4369 N N . ILE A 1 563 ? 71.882 38.606 99.131 1.00 16.28 541 ILE A N 1
ATOM 4370 C CA . ILE A 1 563 ? 70.484 38.776 99.511 1.00 15.90 541 ILE A CA 1
ATOM 4371 C C . ILE A 1 563 ? 70.288 40.235 99.923 1.00 15.92 541 ILE A C 1
ATOM 4372 O O . ILE A 1 563 ? 70.855 40.695 100.921 1.00 15.24 541 ILE A O 1
ATOM 4377 N N . GLN A 1 564 ? 69.518 40.961 99.117 1.00 15.70 542 GLN A N 1
ATOM 4378 C CA . GLN A 1 564 ? 69.248 42.380 99.347 1.00 16.06 542 GLN A CA 1
ATOM 4379 C C . GLN A 1 564 ? 68.422 42.570 100.612 1.00 16.24 542 GLN A C 1
ATOM 4380 O O . GLN A 1 564 ? 67.826 41.612 101.122 1.00 16.07 542 GLN A O 1
ATOM 4386 N N . THR A 1 565 ? 68.376 43.800 101.124 1.00 16.40 543 THR A N 1
ATOM 4387 C CA . THR A 1 565 ? 67.575 44.068 102.317 1.00 16.35 543 THR A CA 1
ATOM 4388 C C . THR A 1 565 ? 66.095 43.732 102.070 1.00 16.09 543 THR A C 1
ATOM 4389 O O . THR A 1 565 ? 65.391 43.351 102.996 1.00 16.43 543 THR A O 1
ATOM 4393 N N . ASP A 1 566 ? 65.636 43.841 100.822 1.00 15.55 544 ASP A N 1
ATOM 4394 C CA . ASP A 1 566 ? 64.220 43.560 100.491 1.00 14.69 544 ASP A CA 1
ATOM 4395 C C . ASP A 1 566 ? 63.960 42.099 100.090 1.00 14.52 544 ASP A C 1
ATOM 4396 O O . ASP A 1 566 ? 62.834 41.731 99.730 1.00 14.63 544 ASP A O 1
ATOM 4401 N N . GLY A 1 567 ? 65.001 41.276 100.137 1.00 14.07 545 GLY A N 1
ATOM 4402 C CA . GLY A 1 567 ? 64.855 39.844 99.900 1.00 13.85 545 GLY A CA 1
ATOM 4403 C C . GLY A 1 567 ? 65.020 39.410 98.456 1.00 13.70 545 GLY A C 1
ATOM 4404 O O . GLY A 1 567 ? 65.095 38.213 98.181 1.00 14.15 545 GLY A O 1
ATOM 4405 N N . ARG A 1 568 ? 65.077 40.369 97.531 1.00 13.02 546 ARG A N 1
ATOM 4406 C CA . ARG A 1 568 ? 65.464 40.065 96.155 1.00 12.79 546 ARG A CA 1
ATOM 4407 C C . ARG A 1 568 ? 66.972 39.827 96.130 1.00 12.87 546 ARG A C 1
ATOM 4408 O O . ARG A 1 568 ? 67.659 40.092 97.129 1.00 12.96 546 ARG A O 1
ATOM 4416 N N . LEU A 1 569 ? 67.479 39.307 95.011 1.00 12.38 547 LEU A N 1
ATOM 4417 C CA . LEU A 1 569 ? 68.883 38.903 94.915 1.00 12.15 547 LEU A CA 1
ATOM 4418 C C . LEU A 1 569 ? 69.683 39.710 93.894 1.00 12.29 547 LEU A C 1
ATOM 4419 O O . LEU A 1 569 ? 69.183 40.040 92.816 1.00 12.02 547 LEU A O 1
ATOM 4424 N N . THR A 1 570 ? 70.927 40.024 94.254 1.00 12.25 548 THR A N 1
ATOM 4425 C CA . THR A 1 570 ? 71.904 40.545 93.304 1.00 12.70 548 THR A CA 1
ATOM 4426 C C . THR A 1 570 ? 72.915 39.421 93.059 1.00 13.07 548 THR A C 1
ATOM 4427 O O . THR A 1 570 ? 73.612 38.978 93.987 1.00 13.53 548 THR A O 1
ATOM 4431 N N . ILE A 1 571 ? 72.968 38.935 91.823 1.00 13.51 549 ILE A N 1
ATOM 4432 C CA . ILE A 1 571 ? 73.846 37.803 91.488 1.00 13.96 549 ILE A CA 1
ATOM 4433 C C . ILE A 1 571 ? 74.952 38.230 90.534 1.00 14.49 549 ILE A C 1
ATOM 4434 O O . ILE A 1 571 ? 74.682 38.798 89.475 1.00 14.33 549 ILE A O 1
ATOM 4439 N N . THR A 1 572 ? 76.196 37.955 90.929 1.00 14.83 550 THR A N 1
ATOM 4440 C CA . THR A 1 572 ? 77.356 38.244 90.099 1.00 14.92 550 THR A CA 1
ATOM 4441 C C . THR A 1 572 ? 77.917 36.942 89.537 1.00 15.04 550 THR A C 1
ATOM 4442 O O . THR A 1 572 ? 78.248 36.011 90.282 1.00 14.71 550 THR A O 1
ATOM 4446 N N . ASP A 1 573 ? 77.989 36.883 88.212 1.00 15.32 551 ASP A N 1
ATOM 4447 C CA . ASP A 1 573 ? 78.643 35.785 87.527 1.00 15.97 551 ASP A CA 1
ATOM 4448 C C . ASP A 1 573 ? 80.149 36.008 87.657 1.00 16.27 551 ASP A C 1
ATOM 4449 O O . ASP A 1 573 ? 80.700 36.948 87.080 1.00 16.67 551 ASP A O 1
ATOM 4454 N N . LYS A 1 574 ? 80.803 35.145 88.427 1.00 16.83 552 LYS A N 1
ATOM 4455 C CA . LYS A 1 574 ? 82.225 35.293 88.726 1.00 17.67 552 LYS A CA 1
ATOM 4456 C C . LYS A 1 574 ? 83.156 35.024 87.536 1.00 17.93 552 LYS A C 1
ATOM 4457 O O . LYS A 1 574 ? 84.286 35.493 87.523 1.00 18.11 552 LYS A O 1
ATOM 4463 N N . GLN A 1 575 ? 82.676 34.284 86.543 1.00 18.69 553 GLN A N 1
ATOM 4464 C CA . GLN A 1 575 ? 83.450 34.050 85.321 1.00 19.25 553 GLN A CA 1
ATOM 4465 C C . GLN A 1 575 ? 83.394 35.251 84.358 1.00 18.67 553 GLN A C 1
ATOM 4466 O O . GLN A 1 575 ? 84.431 35.729 83.899 1.00 18.55 553 GLN A O 1
ATOM 4472 N N . SER A 1 576 ? 82.190 35.735 84.064 1.00 18.09 554 SER A N 1
ATOM 4473 C CA . SER A 1 576 ? 81.981 36.807 83.086 1.00 17.70 554 SER A CA 1
ATOM 4474 C C . SER A 1 576 ? 81.963 38.221 83.682 1.00 17.43 554 SER A C 1
ATOM 4475 O O . SER A 1 576 ? 82.118 39.193 82.955 1.00 17.01 554 SER A O 1
ATOM 4478 N N . GLY A 1 577 ? 81.720 38.333 84.986 1.00 16.92 555 GLY A N 1
ATOM 4479 C CA . GLY A 1 577 ? 81.653 39.635 85.635 1.00 16.84 555 GLY A CA 1
ATOM 4480 C C . GLY A 1 577 ? 80.287 40.305 85.581 1.00 16.75 555 GLY A C 1
ATOM 4481 O O . GLY A 1 577 ? 80.095 41.362 86.180 1.00 16.23 555 GLY A O 1
ATOM 4482 N N . LEU A 1 578 ? 79.335 39.706 84.863 1.00 16.72 556 LEU A N 1
ATOM 4483 C CA . LEU A 1 578 ? 78.009 40.315 84.702 1.00 16.74 556 LEU A CA 1
ATOM 4484 C C . LEU A 1 578 ? 77.258 40.328 86.031 1.00 16.89 556 LEU A C 1
ATOM 4485 O O . LEU A 1 578 ? 77.363 39.377 86.815 1.00 16.89 556 LEU A O 1
ATOM 4490 N N . ILE A 1 579 ? 76.500 41.400 86.267 1.00 16.45 557 ILE A N 1
ATOM 4491 C CA . ILE A 1 579 ? 75.757 41.582 87.513 1.00 16.37 557 ILE A CA 1
ATOM 4492 C C . ILE A 1 579 ? 74.255 41.682 87.236 1.00 16.24 557 ILE A C 1
ATOM 4493 O O . ILE A 1 579 ? 73.830 42.459 86.375 1.00 16.10 557 ILE A O 1
ATOM 4498 N N . TYR A 1 580 ? 73.467 40.888 87.962 1.00 15.47 558 TYR A N 1
ATOM 4499 C CA . TYR A 1 580 ? 72.012 40.945 87.885 1.00 15.54 558 TYR A CA 1
ATOM 4500 C C . TYR A 1 580 ? 71.411 41.362 89.227 1.00 15.47 558 TYR A C 1
ATOM 4501 O O . TYR A 1 580 ? 71.421 40.585 90.181 1.00 15.48 558 TYR A O 1
ATOM 4510 N N . GLN A 1 581 ? 70.883 42.583 89.291 1.00 15.28 559 GLN A N 1
ATOM 4511 C CA . GLN A 1 581 ? 70.223 43.090 90.504 1.00 15.40 559 GLN A CA 1
ATOM 4512 C C . GLN A 1 581 ? 68.730 42.762 90.498 1.00 14.95 559 GLN A C 1
ATOM 4513 O O . GLN A 1 581 ? 68.151 42.488 89.440 1.00 14.63 559 GLN A O 1
ATOM 4519 N N . ASP A 1 582 ? 68.116 42.810 91.681 1.00 14.03 560 ASP A N 1
ATOM 4520 C CA . ASP A 1 582 ? 66.655 42.698 91.829 1.00 14.12 560 ASP A CA 1
ATOM 4521 C C . ASP A 1 582 ? 66.038 41.416 91.217 1.00 13.54 560 ASP A C 1
ATOM 4522 O O . ASP A 1 582 ? 64.910 41.434 90.689 1.00 13.57 560 ASP A O 1
ATOM 4527 N N . LEU A 1 583 ? 66.774 40.309 91.297 1.00 13.38 561 LEU A N 1
ATOM 4528 C CA . LEU A 1 583 ? 66.234 39.001 90.884 1.00 12.98 561 LEU A CA 1
ATOM 4529 C C . LEU A 1 583 ? 65.357 38.393 91.961 1.00 12.48 561 LEU A C 1
ATOM 4530 O O . LEU A 1 583 ? 65.474 38.742 93.138 1.00 12.21 561 LEU A O 1
ATOM 4535 N N . LEU A 1 584 ? 64.480 37.478 91.541 1.00 12.14 562 LEU A N 1
ATOM 4536 C CA . LEU A 1 584 ? 63.607 36.714 92.434 1.00 11.96 562 LEU A CA 1
ATOM 4537 C C . LEU A 1 584 ? 62.513 37.586 93.070 1.00 12.25 562 LEU A C 1
ATOM 4538 O O . LEU A 1 584 ? 62.314 37.555 94.284 1.00 11.94 562 LEU A O 1
ATOM 4543 N N . ARG A 1 585 ? 61.813 38.368 92.252 1.00 12.34 563 ARG A N 1
ATOM 4544 C CA . ARG A 1 585 ? 60.699 39.177 92.753 1.00 12.51 563 ARG A CA 1
ATOM 4545 C C . ARG A 1 585 ? 59.410 38.386 92.651 1.00 12.59 563 ARG A C 1
ATOM 4546 O O . ARG A 1 585 ? 59.123 37.788 91.610 1.00 12.49 563 ARG A O 1
ATOM 4554 N N . PHE A 1 586 ? 58.651 38.370 93.745 1.00 12.15 564 PHE A N 1
ATOM 4555 C CA . PHE A 1 586 ? 57.374 37.680 93.786 1.00 12.19 564 PHE A CA 1
ATOM 4556 C C . PHE A 1 586 ? 56.257 38.681 93.602 1.00 12.35 564 PHE A C 1
ATOM 4557 O O . PHE A 1 586 ? 56.159 39.679 94.330 1.00 12.30 564 PHE A O 1
ATOM 4565 N N . GLU A 1 587 ? 55.427 38.383 92.610 1.00 12.35 565 GLU A N 1
ATOM 4566 C CA . GLU A 1 587 ? 54.430 39.297 92.092 1.00 12.69 565 GLU A CA 1
ATOM 4567 C C . GLU A 1 587 ? 53.068 38.613 92.179 1.00 12.52 565 GLU A C 1
ATOM 4568 O O . GLU A 1 587 ? 52.870 37.530 91.613 1.00 12.40 565 GLU A O 1
ATOM 4574 N N . ASP A 1 588 ? 52.141 39.247 92.884 1.00 12.23 566 ASP A N 1
ATOM 4575 C CA . ASP A 1 588 ? 50.750 38.776 92.951 1.00 12.76 566 ASP A CA 1
ATOM 4576 C C . ASP A 1 588 ? 49.794 39.726 92.221 1.00 12.84 566 ASP A C 1
ATOM 4577 O O . ASP A 1 588 ? 49.772 40.931 92.492 1.00 13.03 566 ASP A O 1
ATOM 4582 N N . CYS A 1 589 ? 49.027 39.168 91.285 1.00 13.04 567 CYS A N 1
ATOM 4583 C CA . CYS A 1 589 ? 48.067 39.899 90.478 1.00 13.16 567 CYS A CA 1
ATOM 4584 C C . CYS A 1 589 ? 46.695 39.246 90.611 1.00 13.38 567 CYS A C 1
ATOM 4585 O O . CYS A 1 589 ? 46.592 38.085 91.022 1.00 13.66 567 CYS A O 1
ATOM 4588 N N . GLY A 1 590 ? 45.647 39.975 90.239 1.00 13.17 568 GLY A N 1
ATOM 4589 C CA . GLY A 1 590 ? 44.308 39.387 90.200 1.00 13.11 568 GLY A CA 1
ATOM 4590 C C . GLY A 1 590 ? 44.152 38.529 88.961 1.00 12.92 568 GLY A C 1
ATOM 4591 O O . GLY A 1 590 ? 44.876 38.693 87.976 1.00 12.68 568 GLY A O 1
ATOM 4592 N N . ASP A 1 591 ? 43.209 37.599 89.017 1.00 12.96 569 ASP A N 1
ATOM 4593 C CA . ASP A 1 591 ? 42.850 36.805 87.852 1.00 12.56 569 ASP A CA 1
ATOM 4594 C C . ASP A 1 591 ? 41.350 36.568 87.893 1.00 12.64 569 ASP A C 1
ATOM 4595 O O . ASP A 1 591 ? 40.857 35.897 88.780 1.00 11.84 569 ASP A O 1
ATOM 4600 N N . ILE A 1 592 ? 40.635 37.147 86.937 1.00 13.31 570 ILE A N 1
ATOM 4601 C CA . ILE A 1 592 ? 39.175 37.033 86.888 1.00 13.50 570 ILE A CA 1
ATOM 4602 C C . ILE A 1 592 ? 38.761 36.206 85.668 1.00 13.63 570 ILE A C 1
ATOM 4603 O O . ILE A 1 592 ? 37.669 36.371 85.099 1.00 13.55 570 ILE A O 1
ATOM 4608 N N . GLY A 1 593 ? 39.648 35.295 85.280 1.00 13.28 571 GLY A N 1
ATOM 4609 C CA . GLY A 1 593 ? 39.404 34.440 84.136 1.00 13.11 571 GLY A CA 1
ATOM 4610 C C . GLY A 1 593 ? 38.940 33.064 84.560 1.00 13.05 571 GLY A C 1
ATOM 4611 O O . GLY A 1 593 ? 38.163 32.922 85.507 1.00 12.73 571 GLY A O 1
ATOM 4612 N N . ASN A 1 594 ? 39.443 32.054 83.859 1.00 12.92 572 ASN A N 1
ATOM 4613 C CA . ASN A 1 594 ? 39.006 30.678 84.026 1.00 12.77 572 ASN A CA 1
ATOM 4614 C C . ASN A 1 594 ? 40.187 29.715 83.880 1.00 12.95 572 ASN A C 1
ATOM 4615 O O . ASN A 1 594 ? 41.349 30.146 83.892 1.00 12.69 572 ASN A O 1
ATOM 4620 N N . GLU A 1 595 ? 39.903 28.423 83.739 1.00 13.22 573 GLU A N 1
ATOM 4621 C CA . GLU A 1 595 ? 40.957 27.415 83.674 1.00 13.10 573 GLU A CA 1
ATOM 4622 C C . GLU A 1 595 ? 41.747 27.483 82.355 1.00 13.14 573 GLU A C 1
ATOM 4623 O O . GLU A 1 595 ? 42.885 27.017 82.286 1.00 13.34 573 GLU A O 1
ATOM 4629 N N . TYR A 1 596 ? 41.152 28.093 81.327 1.00 12.84 574 TYR A N 1
ATOM 4630 C CA . TYR A 1 596 ? 41.805 28.234 80.035 1.00 12.81 574 TYR A CA 1
ATOM 4631 C C . TYR A 1 596 ? 42.577 29.541 79.879 1.00 12.46 574 TYR A C 1
ATOM 4632 O O . TYR A 1 596 ? 43.598 29.570 79.184 1.00 12.54 574 TYR A O 1
ATOM 4641 N N . ILE A 1 597 ? 42.059 30.617 80.472 1.00 12.12 575 ILE A N 1
ATOM 4642 C CA . ILE A 1 597 ? 42.514 31.976 80.142 1.00 12.28 575 ILE A CA 1
ATOM 4643 C C . ILE A 1 597 ? 42.686 32.820 81.400 1.00 12.56 575 ILE A C 1
ATOM 4644 O O . ILE A 1 597 ? 41.786 32.903 82.236 1.00 11.95 575 ILE A O 1
ATOM 4649 N N . SER A 1 598 ? 43.854 33.439 81.533 1.00 13.01 576 SER A N 1
ATOM 4650 C CA . SER A 1 598 ? 44.093 34.363 82.634 1.00 13.59 576 SER A CA 1
ATOM 4651 C C . SER A 1 598 ? 43.700 35.775 82.206 1.00 14.38 576 SER A C 1
ATOM 4652 O O . SER A 1 598 ? 44.020 36.197 81.094 1.00 14.35 576 SER A O 1
ATOM 4655 N N . ARG A 1 599 ? 43.001 36.489 83.090 1.00 14.93 577 ARG A N 1
ATOM 4656 C CA . ARG A 1 599 ? 42.661 37.889 82.874 1.00 16.00 577 ARG A CA 1
ATOM 4657 C C . ARG A 1 599 ? 42.902 38.707 84.146 1.00 15.69 577 ARG A C 1
ATOM 4658 O O . ARG A 1 599 ? 42.271 38.470 85.181 1.00 15.76 577 ARG A O 1
ATOM 4666 N N . GLN A 1 600 ? 43.840 39.642 84.060 1.00 15.32 578 GLN A N 1
ATOM 4667 C CA . GLN A 1 600 ? 44.045 40.631 85.107 1.00 15.82 578 GLN A CA 1
ATOM 4668 C C . GLN A 1 600 ? 42.966 41.704 84.975 1.00 15.90 578 GLN A C 1
ATOM 4669 O O . GLN A 1 600 ? 42.711 42.188 83.868 1.00 16.03 578 GLN A O 1
ATOM 4675 N N . PRO A 1 601 ? 42.320 42.064 86.098 1.00 16.18 579 PRO A N 1
ATOM 4676 C CA . PRO A 1 601 ? 41.242 43.072 86.076 1.00 16.47 579 PRO A CA 1
ATOM 4677 C C . PRO A 1 601 ? 41.685 44.428 85.507 1.00 17.28 579 PRO A C 1
ATOM 4678 O O . PRO A 1 601 ? 42.879 44.744 85.525 1.00 16.77 579 PRO A O 1
ATOM 4682 N N . ASN A 1 602 ? 40.727 45.218 85.010 1.00 18.33 580 ASN A N 1
ATOM 4683 C CA . ASN A 1 602 ? 40.999 46.603 84.592 1.00 19.39 580 ASN A CA 1
ATOM 4684 C C . ASN A 1 602 ? 41.742 47.348 85.697 1.00 19.49 580 ASN A C 1
ATOM 4685 O O . ASN A 1 602 ? 41.305 47.340 86.847 1.00 19.70 580 ASN A O 1
ATOM 4690 N N . HIS A 1 603 ? 42.877 47.954 85.347 1.00 20.12 581 HIS A N 1
ATOM 4691 C CA . HIS A 1 603 ? 43.668 48.799 86.264 1.00 21.08 581 HIS A CA 1
ATOM 4692 C C . HIS A 1 603 ? 44.317 48.055 87.438 1.00 20.70 581 HIS A C 1
ATOM 4693 O O . HIS A 1 603 ? 44.680 48.663 88.457 1.00 20.80 581 HIS A O 1
ATOM 4700 N N . ASP A 1 604 ? 44.473 46.743 87.279 1.00 20.43 582 ASP A N 1
ATOM 4701 C CA . ASP A 1 604 ? 45.107 45.889 88.281 1.00 20.08 582 ASP A CA 1
ATOM 4702 C C . ASP A 1 604 ? 46.540 46.363 88.539 1.00 20.00 582 ASP A C 1
ATOM 4703 O O . ASP A 1 604 ? 47.299 46.595 87.602 1.00 19.76 582 ASP A O 1
ATOM 4708 N N . GLN A 1 605 ? 46.891 46.527 89.810 1.00 19.73 583 GLN A N 1
ATOM 4709 C CA . GLN A 1 605 ? 48.262 46.853 90.183 1.00 20.18 583 GLN A CA 1
ATOM 4710 C C . GLN A 1 605 ? 48.830 45.690 90.975 1.00 19.07 583 GLN A C 1
ATOM 4711 O O . GLN A 1 605 ? 48.195 45.225 91.928 1.00 19.24 583 GLN A O 1
ATOM 4717 N N . PRO A 1 606 ? 50.020 45.203 90.585 1.00 18.33 584 PRO A N 1
ATOM 4718 C CA . PRO A 1 606 ? 50.605 44.054 91.277 1.00 17.51 584 PRO A CA 1
ATOM 4719 C C . PRO A 1 606 ? 50.989 44.340 92.735 1.00 16.95 584 PRO A C 1
ATOM 4720 O O . PRO A 1 606 ? 51.295 45.481 93.087 1.00 16.57 584 PRO A O 1
ATOM 4724 N N . PHE A 1 607 ? 50.949 43.302 93.567 1.00 15.89 585 PHE A N 1
ATOM 4725 C CA . PHE A 1 607 ? 51.494 43.359 94.921 1.00 15.73 585 PHE A CA 1
ATOM 4726 C C . PHE A 1 607 ? 52.820 42.616 94.909 1.00 15.71 585 PHE A C 1
ATOM 4727 O O . PHE A 1 607 ? 52.919 41.517 94.354 1.00 15.70 585 PHE A O 1
ATOM 4735 N N . TYR A 1 608 ? 53.841 43.232 95.496 1.00 15.21 586 TYR A N 1
ATOM 4736 C CA . TYR A 1 608 ? 55.184 42.667 95.484 1.00 14.71 586 TYR A CA 1
ATOM 4737 C C . TYR A 1 608 ? 55.595 42.241 96.878 1.00 14.40 586 TYR A C 1
ATOM 4738 O O . TYR A 1 608 ? 55.472 43.025 97.831 1.00 14.55 586 TYR A O 1
ATOM 4747 N N . ALA A 1 609 ? 56.083 41.006 97.000 1.00 13.78 587 ALA A N 1
ATOM 4748 C CA . ALA A 1 609 ? 56.441 40.443 98.310 1.00 13.66 587 ALA A CA 1
ATOM 4749 C C . ALA A 1 609 ? 57.580 41.208 98.988 1.00 13.80 587 ALA A C 1
ATOM 4750 O O . ALA A 1 609 ? 57.620 41.301 100.224 1.00 13.72 587 ALA A O 1
ATOM 4752 N N . ASP A 1 610 ? 58.496 41.742 98.174 1.00 13.95 588 ASP A N 1
ATOM 4753 C CA . ASP A 1 610 ? 59.637 42.519 98.655 1.00 14.49 588 ASP A CA 1
ATOM 4754 C C . ASP A 1 610 ? 59.237 43.827 99.340 1.00 14.88 588 ASP A C 1
ATOM 4755 O O . ASP A 1 610 ? 60.067 44.458 99.992 1.00 14.15 588 ASP A O 1
ATOM 4760 N N . GLN A 1 611 ? 57.981 44.235 99.178 1.00 15.23 589 GLN A N 1
ATOM 4761 C CA . GLN A 1 611 ? 57.494 45.439 99.844 1.00 15.87 589 GLN A CA 1
ATOM 4762 C C . GLN A 1 611 ? 56.763 45.127 101.153 1.00 15.77 589 GLN A C 1
ATOM 4763 O O . GLN A 1 611 ? 56.290 46.036 101.842 1.00 15.25 589 GLN A O 1
ATOM 4769 N N . GLY A 1 612 ? 56.693 43.838 101.492 1.00 15.47 590 GLY A N 1
ATOM 4770 C CA . GLY A 1 612 ? 56.132 43.404 102.765 1.00 15.56 590 GLY A CA 1
ATOM 4771 C C . GLY A 1 612 ? 57.174 43.297 103.871 1.00 16.07 590 GLY A C 1
ATOM 4772 O O . GLY A 1 612 ? 58.174 44.025 103.873 1.00 15.65 590 GLY A O 1
ATOM 4773 N N . THR A 1 613 ? 56.926 42.389 104.812 1.00 16.37 591 THR A N 1
ATOM 4774 C CA . THR A 1 613 ? 57.819 42.138 105.937 1.00 17.03 591 THR A CA 1
ATOM 4775 C C . THR A 1 613 ? 58.800 41.032 105.569 1.00 17.28 591 THR A C 1
ATOM 4776 O O . THR A 1 613 ? 58.396 39.909 105.250 1.00 17.50 591 THR A O 1
ATOM 4780 N N . ILE A 1 614 ? 60.088 41.355 105.622 1.00 17.26 592 ILE A N 1
ATOM 4781 C CA . ILE A 1 614 ? 61.126 40.453 105.134 1.00 17.43 592 ILE A CA 1
ATOM 4782 C C . ILE A 1 614 ? 61.894 39.851 106.300 1.00 17.59 592 ILE A C 1
ATOM 4783 O O . ILE A 1 614 ? 62.330 40.571 107.188 1.00 16.60 592 ILE A O 1
ATOM 4788 N N . LYS A 1 615 ? 62.064 38.533 106.300 1.00 18.51 593 LYS A N 1
ATOM 4789 C CA . LYS A 1 615 ? 63.004 37.933 107.242 1.00 19.87 593 LYS A CA 1
ATOM 4790 C C . LYS A 1 615 ? 63.856 36.828 106.627 1.00 20.07 593 LYS A C 1
ATOM 4791 O O . LYS A 1 615 ? 63.458 36.165 105.660 1.00 20.51 593 LYS A O 1
ATOM 4797 N N . LEU A 1 616 ? 65.033 36.640 107.205 1.00 20.12 594 LEU A N 1
ATOM 4798 C CA . LEU A 1 616 ? 66.020 35.733 106.650 1.00 21.03 594 LEU A CA 1
ATOM 4799 C C . LEU A 1 616 ? 66.391 34.686 107.680 1.00 21.01 594 LEU A C 1
ATOM 4800 O O . LEU A 1 616 ? 66.605 35.011 108.854 1.00 21.23 594 LEU A O 1
ATOM 4805 N N . ASN A 1 617 ? 66.479 33.433 107.237 1.00 20.92 595 ASN A N 1
ATOM 4806 C CA A ASN A 1 617 ? 66.779 32.317 108.128 0.50 20.72 595 ASN A CA 1
ATOM 4807 C CA B ASN A 1 617 ? 66.783 32.317 108.127 0.50 20.82 595 ASN A CA 1
ATOM 4808 C C . ASN A 1 617 ? 67.834 31.399 107.513 1.00 20.95 595 ASN A C 1
ATOM 4809 O O . ASN A 1 617 ? 67.691 30.960 106.371 1.00 20.43 595 ASN A O 1
ATOM 4818 N N . ILE A 1 618 ? 68.893 31.123 108.274 1.00 20.56 596 ILE A N 1
ATOM 4819 C CA . ILE A 1 618 ? 69.924 30.183 107.837 1.00 20.36 596 ILE A CA 1
ATOM 4820 C C . ILE A 1 618 ? 69.472 28.785 108.228 1.00 20.31 596 ILE A C 1
ATOM 4821 O O . ILE A 1 618 ? 69.278 28.499 109.407 1.00 19.82 596 ILE A O 1
ATOM 4826 N N . ILE A 1 619 ? 69.287 27.929 107.229 1.00 19.56 597 ILE A N 1
ATOM 4827 C CA . ILE A 1 619 ? 68.847 26.563 107.462 1.00 19.60 597 ILE A CA 1
ATOM 4828 C C . ILE A 1 619 ? 70.059 25.657 107.653 1.00 19.57 597 ILE A C 1
ATOM 4829 O O . ILE A 1 619 ? 70.098 24.878 108.586 1.00 20.18 597 ILE A O 1
ATOM 4834 N N . SER A 1 620 ? 71.042 25.767 106.768 1.00 19.10 598 SER A N 1
ATOM 4835 C CA . SER A 1 620 ? 72.300 25.044 106.915 1.00 18.96 598 SER A CA 1
ATOM 4836 C C . SER A 1 620 ? 73.389 25.856 106.222 1.00 18.40 598 SER A C 1
ATOM 4837 O O . SER A 1 620 ? 73.100 26.653 105.334 1.00 17.91 598 SER A O 1
ATOM 4840 N N . ASN A 1 621 ? 74.639 25.640 106.622 1.00 17.95 599 ASN A N 1
ATOM 4841 C CA . ASN A 1 621 ? 75.742 26.426 106.094 1.00 17.61 599 ASN A CA 1
ATOM 4842 C C . ASN A 1 621 ? 77.065 25.722 106.312 1.00 17.36 599 ASN A C 1
ATOM 4843 O O . ASN A 1 621 ? 77.621 25.761 107.407 1.00 17.48 599 ASN A O 1
ATOM 4848 N N . THR A 1 622 ? 77.551 25.057 105.274 1.00 16.55 600 THR A N 1
ATOM 4849 C CA . THR A 1 622 ? 78.859 24.428 105.313 1.00 16.42 600 THR A CA 1
ATOM 4850 C C . THR A 1 622 ? 79.642 24.848 104.072 1.00 16.13 600 THR A C 1
ATOM 4851 O O . THR A 1 622 ? 79.168 25.669 103.273 1.00 15.75 600 THR A O 1
ATOM 4855 N N . ALA A 1 623 ? 80.832 24.269 103.908 1.00 15.64 601 ALA A N 1
ATOM 4856 C CA . ALA A 1 623 ? 81.645 24.487 102.723 1.00 15.54 601 ALA A CA 1
ATOM 4857 C C . ALA A 1 623 ? 81.051 23.806 101.499 1.00 15.52 601 ALA A C 1
ATOM 4858 O O . ALA A 1 623 ? 81.349 24.200 100.376 1.00 15.22 601 ALA A O 1
ATOM 4860 N N . GLN A 1 624 ? 80.232 22.776 101.725 1.00 15.43 602 GLN A N 1
ATOM 4861 C CA . GLN A 1 624 ? 79.641 21.959 100.652 1.00 15.49 602 GLN A CA 1
ATOM 4862 C C . GLN A 1 624 ? 78.249 22.426 100.208 1.00 15.62 602 GLN A C 1
ATOM 4863 O O . GLN A 1 624 ? 77.925 22.376 99.013 1.00 15.55 602 GLN A O 1
ATOM 4869 N N . VAL A 1 625 ? 77.435 22.865 101.169 1.00 15.21 603 VAL A N 1
ATOM 4870 C CA . VAL A 1 625 ? 76.059 23.306 100.913 1.00 15.39 603 VAL A CA 1
ATOM 4871 C C . VAL A 1 625 ? 75.637 24.423 101.868 1.00 15.34 603 VAL A C 1
ATOM 4872 O O . VAL A 1 625 ? 75.990 24.418 103.049 1.00 14.60 603 VAL A O 1
ATOM 4876 N N . ALA A 1 626 ? 74.893 25.384 101.335 1.00 15.23 604 ALA A N 1
ATOM 4877 C CA . ALA A 1 626 ? 74.233 26.387 102.163 1.00 15.67 604 ALA A CA 1
ATOM 4878 C C . ALA A 1 626 ? 72.771 26.461 101.753 1.00 15.87 604 ALA A C 1
ATOM 4879 O O . ALA A 1 626 ? 72.459 26.441 100.561 1.00 15.62 604 ALA A O 1
ATOM 4881 N N . GLU A 1 627 ? 71.889 26.492 102.753 1.00 16.36 605 GLU A N 1
ATOM 4882 C CA . GLU A 1 627 ? 70.458 26.635 102.544 1.00 16.48 605 GLU A CA 1
ATOM 4883 C C . GLU A 1 627 ? 69.965 27.854 103.316 1.00 16.51 605 GLU A C 1
ATOM 4884 O O . GLU A 1 627 ? 70.065 27.901 104.550 1.00 16.21 605 GLU A O 1
ATOM 4890 N N . LEU A 1 628 ? 69.467 28.844 102.577 1.00 16.20 606 LEU A N 1
ATOM 4891 C CA . LEU A 1 628 ? 68.914 30.077 103.161 1.00 16.71 606 LEU A CA 1
ATOM 4892 C C . LEU A 1 628 ? 67.432 30.186 102.865 1.00 17.00 606 LEU A C 1
ATOM 4893 O O . LEU A 1 628 ? 67.008 29.933 101.741 1.00 16.47 606 LEU A O 1
ATOM 4898 N N . GLU A 1 629 ? 66.649 30.574 103.867 1.00 17.19 607 GLU A N 1
ATOM 4899 C CA . GLU A 1 629 ? 65.240 30.871 103.637 1.00 17.95 607 GLU A CA 1
ATOM 4900 C C . GLU A 1 629 ? 64.986 32.376 103.644 1.00 18.24 607 GLU A C 1
ATOM 4901 O O . GLU A 1 629 ? 65.328 33.071 104.610 1.00 18.62 607 GLU A O 1
ATOM 4907 N N . ILE A 1 630 ? 64.424 32.878 102.549 1.00 18.17 608 ILE A N 1
ATOM 4908 C CA . ILE A 1 630 ? 63.919 34.248 102.513 1.00 18.27 608 ILE A CA 1
ATOM 4909 C C . ILE A 1 630 ? 62.413 34.154 102.725 1.00 18.27 608 ILE A C 1
ATOM 4910 O O . ILE A 1 630 ? 61.712 33.442 102.002 1.00 17.58 608 ILE A O 1
ATOM 4915 N N . GLN A 1 631 ? 61.928 34.857 103.735 1.00 18.15 609 GLN A N 1
ATOM 4916 C CA . GLN A 1 631 ? 60.510 34.833 104.050 1.00 18.47 609 GLN A CA 1
ATOM 4917 C C . GLN A 1 631 ? 59.939 36.243 103.914 1.00 18.23 609 GLN A C 1
ATOM 4918 O O . GLN A 1 631 ? 60.493 37.203 104.477 1.00 18.26 609 GLN A O 1
ATOM 4924 N N . GLN A 1 632 ? 58.859 36.367 103.139 1.00 17.64 610 GLN A N 1
ATOM 4925 C CA . GLN A 1 632 ? 58.134 37.630 103.013 1.00 17.37 610 GLN A CA 1
ATOM 4926 C C . GLN A 1 632 ? 56.664 37.457 103.390 1.00 17.10 610 GLN A C 1
ATOM 4927 O O . GLN A 1 632 ? 56.015 36.479 103.003 1.00 16.47 610 GLN A O 1
ATOM 4933 N N . THR A 1 633 ? 56.152 38.416 104.155 1.00 16.65 611 THR A N 1
ATOM 4934 C CA . THR A 1 633 ? 54.736 38.476 104.470 1.00 16.05 611 THR A CA 1
ATOM 4935 C C . THR A 1 633 ? 54.179 39.771 103.895 1.00 15.82 611 THR A C 1
ATOM 4936 O O . THR A 1 633 ? 54.654 40.870 104.216 1.00 15.87 611 THR A O 1
ATOM 4940 N N . PHE A 1 634 ? 53.185 39.632 103.028 1.00 15.48 612 PHE A N 1
ATOM 4941 C CA . PHE A 1 634 ? 52.575 40.777 102.378 1.00 14.85 612 PHE A CA 1
ATOM 4942 C C . PHE A 1 634 ? 51.079 40.584 102.252 1.00 14.94 612 PHE A C 1
ATOM 4943 O O . PHE A 1 634 ? 50.605 39.448 102.091 1.00 14.87 612 PHE A O 1
ATOM 4951 N N . ALA A 1 635 ? 50.342 41.688 102.372 1.00 14.41 613 ALA A N 1
ATOM 4952 C CA . ALA A 1 635 ? 48.883 41.658 102.311 1.00 14.76 613 ALA A CA 1
ATOM 4953 C C . ALA A 1 635 ? 48.390 41.702 100.872 1.00 14.83 613 ALA A C 1
ATOM 4954 O O . ALA A 1 635 ? 48.745 42.607 100.100 1.00 15.09 613 ALA A O 1
ATOM 4956 N N . ILE A 1 636 ? 47.567 40.722 100.516 1.00 14.34 614 ILE A N 1
ATOM 4957 C CA . ILE A 1 636 ? 46.931 40.696 99.204 1.00 14.56 614 ILE A CA 1
ATOM 4958 C C . ILE A 1 636 ? 45.413 40.543 99.350 1.00 14.47 614 ILE A C 1
ATOM 4959 O O . ILE A 1 636 ? 44.943 40.018 100.362 1.00 14.28 614 ILE A O 1
ATOM 4964 N N . PRO A 1 637 ? 44.647 40.999 98.343 1.00 14.85 615 PRO A N 1
ATOM 4965 C CA . PRO A 1 637 ? 43.194 40.791 98.362 1.00 15.26 615 PRO A CA 1
ATOM 4966 C C . PRO A 1 637 ? 42.836 39.326 98.610 1.00 15.92 615 PRO A C 1
ATOM 4967 O O . PRO A 1 637 ? 43.483 38.428 98.050 1.00 15.67 615 PRO A O 1
ATOM 4971 N N . ILE A 1 638 ? 41.833 39.084 99.456 1.00 16.12 616 ILE A N 1
ATOM 4972 C CA . ILE A 1 638 ? 41.439 37.701 99.786 1.00 16.81 616 ILE A CA 1
ATOM 4973 C C . ILE A 1 638 ? 40.733 36.991 98.622 1.00 16.38 616 ILE A C 1
ATOM 4974 O O . ILE A 1 638 ? 40.714 35.761 98.553 1.00 16.32 616 ILE A O 1
ATOM 4979 N N . SER A 1 639 ? 40.154 37.776 97.717 1.00 16.18 617 SER A N 1
ATOM 4980 C CA . SER A 1 639 ? 39.310 37.249 96.656 1.00 15.96 617 SER A CA 1
ATOM 4981 C C . SER A 1 639 ? 39.087 38.310 95.589 1.00 15.89 617 SER A C 1
ATOM 4982 O O . SER A 1 639 ? 39.659 39.392 95.660 1.00 16.35 617 SER A O 1
ATOM 4985 N N . ALA A 1 640 ? 38.284 37.978 94.581 1.00 16.15 618 ALA A N 1
ATOM 4986 C CA . ALA A 1 640 ? 37.791 38.962 93.629 1.00 16.01 618 ALA A CA 1
ATOM 4987 C C . ALA A 1 640 ? 36.618 39.662 94.296 1.00 16.27 618 ALA A C 1
ATOM 4988 O O . ALA A 1 640 ? 36.111 39.170 95.310 1.00 16.33 618 ALA A O 1
ATOM 4990 N N . ASP A 1 641 ? 36.180 40.789 93.734 1.00 16.60 619 ASP A N 1
ATOM 4991 C CA . ASP A 1 641 ? 35.028 41.511 94.311 1.00 17.45 619 ASP A CA 1
ATOM 4992 C C . ASP A 1 641 ? 33.720 40.766 94.033 1.00 17.74 619 ASP A C 1
ATOM 4993 O O . ASP A 1 641 ? 33.729 39.701 93.406 1.00 17.49 619 ASP A O 1
ATOM 4998 N N . LYS A 1 642 ? 32.605 41.319 94.503 1.00 17.89 620 LYS A N 1
ATOM 4999 C CA . LYS A 1 642 ? 31.323 40.626 94.413 1.00 18.27 620 LYS A CA 1
ATOM 5000 C C . LYS A 1 642 ? 30.820 40.508 92.974 1.00 18.25 620 LYS A C 1
ATOM 5001 O O . LYS A 1 642 ? 30.068 39.583 92.657 1.00 18.87 620 LYS A O 1
ATOM 5003 N N . LEU A 1 643 ? 31.265 41.407 92.097 1.00 17.77 621 LEU A N 1
ATOM 5004 C CA . LEU A 1 643 ? 30.816 41.401 90.709 1.00 17.92 621 LEU A CA 1
ATOM 5005 C C . LEU A 1 643 ? 31.246 40.147 89.919 1.00 17.53 621 LEU A C 1
ATOM 5006 O O . LEU A 1 643 ? 30.543 39.720 88.991 1.00 17.62 621 LEU A O 1
ATOM 5011 N N . LEU A 1 644 ? 32.382 39.550 90.273 1.00 17.04 622 LEU A N 1
ATOM 5012 C CA . LEU A 1 644 ? 32.860 38.399 89.501 1.00 16.83 622 LEU A CA 1
ATOM 5013 C C . LEU A 1 644 ? 31.839 37.256 89.441 1.00 17.07 622 LEU A C 1
ATOM 5014 O O . LEU A 1 644 ? 31.618 36.682 88.372 1.00 16.98 622 LEU A O 1
ATOM 5019 N N . GLN A 1 645 ? 31.221 36.929 90.576 1.00 17.38 623 GLN A N 1
ATOM 5020 C CA . GLN A 1 645 ? 30.208 35.866 90.620 1.00 17.81 623 GLN A CA 1
ATOM 5021 C C . GLN A 1 645 ? 29.077 36.067 89.599 1.00 17.75 623 GLN A C 1
ATOM 5022 O O . GLN A 1 645 ? 28.734 35.141 88.852 1.00 17.98 623 GLN A O 1
ATOM 5028 N N . ALA A 1 646 ? 28.518 37.271 89.558 1.00 17.39 624 ALA A N 1
ATOM 5029 C CA . ALA A 1 646 ? 27.450 37.577 88.600 1.00 17.30 624 ALA A CA 1
ATOM 5030 C C . ALA A 1 646 ? 27.939 37.442 87.159 1.00 16.77 624 ALA A C 1
ATOM 5031 O O . ALA A 1 646 ? 27.202 36.975 86.301 1.00 16.48 624 ALA A O 1
ATOM 5033 N N . GLU A 1 647 ? 29.186 37.846 86.901 1.00 16.41 625 GLU A N 1
ATOM 5034 C CA . GLU A 1 647 ? 29.745 37.797 85.544 1.00 16.10 625 GLU A CA 1
ATOM 5035 C C . GLU A 1 647 ? 29.996 36.351 85.105 1.00 15.77 625 GLU A C 1
ATOM 5036 O O . GLU A 1 647 ? 29.787 36.003 83.939 1.00 15.49 625 GLU A O 1
ATOM 5042 N N . MET A 1 648 ? 30.424 35.511 86.046 1.00 15.45 626 MET A N 1
ATOM 5043 C CA . MET A 1 648 ? 30.579 34.081 85.763 1.00 15.60 626 MET A CA 1
ATOM 5044 C C . MET A 1 648 ? 29.213 33.437 85.515 1.00 15.42 626 MET A C 1
ATOM 5045 O O . MET A 1 648 ? 29.027 32.720 84.532 1.00 14.89 626 MET A O 1
ATOM 5050 N N . GLU A 1 649 ? 28.255 33.723 86.394 1.00 15.76 627 GLU A N 1
ATOM 5051 C CA . GLU A 1 649 ? 26.910 33.158 86.276 1.00 16.20 627 GLU A CA 1
ATOM 5052 C C . GLU A 1 649 ? 26.189 33.515 84.979 1.00 16.25 627 GLU A C 1
ATOM 5053 O O . GLU A 1 649 ? 25.394 32.711 84.475 1.00 16.09 627 GLU A O 1
ATOM 5059 N N . ALA A 1 650 ? 26.478 34.701 84.433 1.00 16.16 628 ALA A N 1
ATOM 5060 C CA . ALA A 1 650 ? 25.867 35.140 83.182 1.00 15.57 628 ALA A CA 1
ATOM 5061 C C . ALA A 1 650 ? 26.720 34.804 81.950 1.00 15.57 628 ALA A C 1
ATOM 5062 O O . ALA A 1 650 ? 26.370 35.176 80.833 1.00 15.45 628 ALA A O 1
ATOM 5064 N N . VAL A 1 651 ? 27.821 34.078 82.162 1.00 15.28 629 VAL A N 1
ATOM 5065 C CA . VAL A 1 651 ? 28.709 33.633 81.077 1.00 15.39 629 VAL A CA 1
ATOM 5066 C C . VAL A 1 651 ? 29.165 34.849 80.245 1.00 15.36 629 VAL A C 1
ATOM 5067 O O . VAL A 1 651 ? 29.105 34.843 79.015 1.00 15.26 629 VAL A O 1
ATOM 5071 N N . ILE A 1 652 ? 29.589 35.901 80.949 1.00 15.76 630 ILE A N 1
ATOM 5072 C CA . ILE A 1 652 ? 30.207 37.075 80.319 1.00 16.12 630 ILE A CA 1
ATOM 5073 C C . ILE A 1 652 ? 31.627 36.719 79.901 1.00 16.40 630 ILE A C 1
ATOM 5074 O O . ILE A 1 652 ? 32.396 36.196 80.702 1.00 16.24 630 ILE A O 1
ATOM 5079 N N . ASP A 1 653 ? 31.972 37.012 78.652 1.00 16.96 631 ASP A N 1
ATOM 5080 C CA . ASP A 1 653 ? 33.307 36.723 78.151 1.00 18.21 631 ASP A CA 1
ATOM 5081 C C . ASP A 1 653 ? 34.374 37.394 79.022 1.00 17.97 631 ASP A C 1
ATOM 5082 O O . ASP A 1 653 ? 34.183 38.509 79.528 1.00 17.23 631 ASP A O 1
ATOM 5087 N N . ILE A 1 654 ? 35.482 36.685 79.219 1.00 18.19 632 ILE A N 1
ATOM 5088 C CA . ILE A 1 654 ? 36.545 37.142 80.107 1.00 18.44 632 ILE A CA 1
ATOM 5089 C C . ILE A 1 654 ? 37.082 38.535 79.752 1.00 18.25 632 ILE A C 1
ATOM 5090 O O . ILE A 1 654 ? 37.461 39.288 80.649 1.00 18.26 632 ILE A O 1
ATOM 5095 N N . THR A 1 655 ? 37.095 38.874 78.460 1.00 18.34 633 THR A N 1
ATOM 5096 C CA . THR A 1 655 ? 37.601 40.181 77.999 1.00 19.01 633 THR A CA 1
ATOM 5097 C C . THR A 1 655 ? 36.667 41.345 78.340 1.00 19.00 633 THR A C 1
ATOM 5098 O O . THR A 1 655 ? 37.077 42.501 78.282 1.00 18.84 633 THR A O 1
ATOM 5102 N N . GLU A 1 656 ? 35.416 41.037 78.679 1.00 19.31 634 GLU A N 1
ATOM 5103 C CA . GLU A 1 656 ? 34.412 42.074 78.940 1.00 19.70 634 GLU A CA 1
ATOM 5104 C C . GLU A 1 656 ? 34.166 42.274 80.435 1.00 19.06 634 GLU A C 1
ATOM 5105 O O . GLU A 1 656 ? 33.397 43.156 80.838 1.00 18.76 634 GLU A O 1
ATOM 5111 N N . ARG A 1 657 ? 34.834 41.464 81.255 1.00 18.24 635 ARG A N 1
ATOM 5112 C CA . ARG A 1 657 ? 34.596 41.440 82.697 1.00 17.45 635 ARG A CA 1
ATOM 5113 C C . ARG A 1 657 ? 35.092 42.686 83.427 1.00 17.64 635 ARG A C 1
ATOM 5114 O O . ARG A 1 657 ? 36.214 43.149 83.208 1.00 17.30 635 ARG A O 1
ATOM 5122 N N . GLN A 1 658 ? 34.246 43.203 84.312 1.00 17.29 636 GLN A N 1
ATOM 5123 C CA . GLN A 1 658 ? 34.519 44.441 85.027 1.00 17.84 636 GLN A CA 1
ATOM 5124 C C . GLN A 1 658 ? 34.907 44.201 86.481 1.00 17.37 636 GLN A C 1
ATOM 5125 O O . GLN A 1 658 ? 35.248 45.142 87.195 1.00 16.64 636 GLN A O 1
ATOM 5131 N N . ALA A 1 659 ? 34.850 42.943 86.920 1.00 17.35 637 ALA A N 1
ATOM 5132 C CA . ALA A 1 659 ? 35.255 42.597 88.278 1.00 17.27 637 ALA A CA 1
ATOM 5133 C C . ALA A 1 659 ? 36.688 43.036 88.567 1.00 17.32 637 ALA A C 1
ATOM 5134 O O . ALA A 1 659 ? 37.557 42.984 87.701 1.00 16.86 637 ALA A O 1
ATOM 5136 N N . ARG A 1 660 ? 36.899 43.491 89.793 1.00 17.90 638 ARG A N 1
ATOM 5137 C CA . ARG A 1 660 ? 38.225 43.829 90.291 1.00 18.77 638 ARG A CA 1
ATOM 5138 C C . ARG A 1 660 ? 38.509 42.986 91.527 1.00 18.19 638 ARG A C 1
ATOM 5139 O O . ARG A 1 660 ? 37.703 42.120 91.888 1.00 18.46 638 ARG A O 1
ATOM 5147 N N . ARG A 1 661 ? 39.659 43.204 92.157 1.00 17.67 639 ARG A N 1
ATOM 5148 C CA . ARG A 1 661 ? 40.020 42.440 93.353 1.00 17.67 639 ARG A CA 1
ATOM 5149 C C . ARG A 1 661 ? 39.258 42.982 94.563 1.00 18.12 639 ARG A C 1
ATOM 5150 O O . ARG A 1 661 ? 38.798 44.130 94.546 1.00 17.68 639 ARG A O 1
ATOM 5158 N N . SER A 1 662 ? 39.112 42.167 95.604 1.00 18.61 640 SER A N 1
ATOM 5159 C CA . SER A 1 662 ? 38.397 42.626 96.801 1.00 19.55 640 SER A CA 1
ATOM 5160 C C . SER A 1 662 ? 39.176 43.718 97.528 1.00 20.04 640 SER A C 1
ATOM 5161 O O . SER A 1 662 ? 40.412 43.787 97.445 1.00 19.40 640 SER A O 1
ATOM 5164 N N . GLN A 1 663 ? 38.431 44.573 98.222 1.00 20.51 641 GLN A N 1
ATOM 5165 C CA . GLN A 1 663 ? 39.007 45.559 99.130 1.00 21.36 641 GLN A CA 1
ATOM 5166 C C . GLN A 1 663 ? 39.714 44.881 100.293 1.00 20.94 641 GLN A C 1
ATOM 5167 O O . GLN A 1 663 ? 40.811 45.295 100.682 1.00 21.32 641 GLN A O 1
ATOM 5173 N N . GLU A 1 664 ? 39.083 43.842 100.843 1.00 20.38 642 GLU A N 1
ATOM 5174 C CA . GLU A 1 664 ? 39.626 43.127 101.993 1.00 20.03 642 GLU A CA 1
ATOM 5175 C C . GLU A 1 664 ? 40.874 42.317 101.635 1.00 19.36 642 GLU A C 1
ATOM 5176 O O . GLU A 1 664 ? 40.897 41.606 100.625 1.00 18.48 642 GLU A O 1
ATOM 5182 N N . LYS A 1 665 ? 41.886 42.419 102.496 1.00 18.59 643 LYS A N 1
ATOM 5183 C CA . LYS A 1 665 ? 43.168 41.756 102.294 1.00 18.32 643 LYS A CA 1
ATOM 5184 C C . LYS A 1 665 ? 43.488 40.830 103.452 1.00 17.87 643 LYS A C 1
ATOM 5185 O O . LYS A 1 665 ? 42.919 40.957 104.531 1.00 17.52 643 LYS A O 1
ATOM 5191 N N . ALA A 1 666 ? 44.395 39.889 103.199 1.00 17.39 644 ALA A N 1
ATOM 5192 C CA . ALA A 1 666 ? 44.986 39.063 104.236 1.00 17.08 644 ALA A CA 1
ATOM 5193 C C . ALA A 1 666 ? 46.473 38.866 103.949 1.00 17.10 644 ALA A C 1
ATOM 5194 O O . ALA A 1 666 ? 46.933 39.010 102.802 1.00 16.52 644 ALA A O 1
ATOM 5196 N N . GLU A 1 667 ? 47.212 38.548 105.006 1.00 16.80 645 GLU A N 1
ATOM 5197 C CA . GLU A 1 667 ? 48.650 38.287 104.937 1.00 17.49 645 GLU A CA 1
ATOM 5198 C C . GLU A 1 667 ? 48.965 36.974 104.230 1.00 16.76 645 GLU A C 1
ATOM 5199 O O . GLU A 1 667 ? 48.467 35.919 104.620 1.00 17.14 645 GLU A O 1
ATOM 5205 N N . LEU A 1 668 ? 49.781 37.042 103.185 1.00 16.37 646 LEU A N 1
ATOM 5206 C CA . LEU A 1 668 ? 50.323 35.840 102.555 1.00 15.83 646 LEU A CA 1
ATOM 5207 C C . LEU A 1 668 ? 51.807 35.730 102.889 1.00 15.68 646 LEU A C 1
ATOM 5208 O O . LEU A 1 668 ? 52.568 36.656 102.613 1.00 15.66 646 LEU A O 1
ATOM 5213 N N . THR A 1 669 ? 52.212 34.613 103.490 1.00 14.95 647 THR A N 1
ATOM 5214 C CA . THR A 1 669 ? 53.623 34.401 103.813 1.00 15.06 647 THR A CA 1
ATOM 5215 C C . THR A 1 669 ? 54.266 33.434 102.819 1.00 14.72 647 THR A C 1
ATOM 5216 O O . THR A 1 669 ? 53.819 32.299 102.678 1.00 14.64 647 THR A O 1
ATOM 5220 N N . LEU A 1 670 ? 55.293 33.911 102.117 1.00 14.59 648 LEU A N 1
ATOM 5221 C CA . LEU A 1 670 ? 56.078 33.076 101.201 1.00 14.81 648 LEU A CA 1
ATOM 5222 C C . LEU A 1 670 ? 57.425 32.766 101.834 1.00 14.95 648 LEU A C 1
ATOM 5223 O O . LEU A 1 670 ? 58.072 33.653 102.390 1.00 15.28 648 LEU A O 1
ATOM 5228 N N . THR A 1 671 ? 57.836 31.506 101.765 1.00 14.98 649 THR A N 1
ATOM 5229 C CA . THR A 1 671 ? 59.158 31.113 102.222 1.00 14.97 649 THR A CA 1
ATOM 5230 C C . THR A 1 671 ? 59.875 30.454 101.067 1.00 14.90 649 THR A C 1
ATOM 5231 O O . THR A 1 671 ? 59.377 29.487 100.483 1.00 14.80 649 THR A O 1
ATOM 5235 N N . THR A 1 672 ? 61.041 30.991 100.732 1.00 14.63 650 THR A N 1
ATOM 5236 C CA . THR A 1 672 ? 61.823 30.459 99.630 1.00 14.62 650 THR A CA 1
ATOM 5237 C C . THR A 1 672 ? 63.164 29.972 100.135 1.00 14.63 650 THR A C 1
ATOM 5238 O O . THR A 1 672 ? 63.967 30.755 100.654 1.00 14.56 650 THR A O 1
ATOM 5242 N N . LEU A 1 673 ? 63.382 28.669 99.995 1.00 14.73 651 LEU A N 1
ATOM 5243 C CA . LEU A 1 673 ? 64.647 28.071 100.355 1.00 15.10 651 LEU A CA 1
ATOM 5244 C C . LEU A 1 673 ? 65.565 28.133 99.145 1.00 15.19 651 LEU A C 1
ATOM 5245 O O . LEU A 1 673 ? 65.253 27.571 98.087 1.00 14.79 651 LEU A O 1
ATOM 5250 N N . ILE A 1 674 ? 66.685 28.831 99.310 1.00 14.61 652 ILE A N 1
ATOM 5251 C CA . ILE A 1 674 ? 67.738 28.889 98.304 1.00 14.90 652 ILE A CA 1
ATOM 5252 C C . ILE A 1 674 ? 68.834 27.906 98.686 1.00 14.88 652 ILE A C 1
ATOM 5253 O O . ILE A 1 674 ? 69.381 27.994 99.786 1.00 15.08 652 ILE A O 1
ATOM 5258 N N . ARG A 1 675 ? 69.143 26.973 97.784 1.00 14.62 653 ARG A N 1
ATOM 5259 C CA . ARG A 1 675 ? 70.218 26.011 98.007 1.00 14.58 653 ARG A CA 1
ATOM 5260 C C . ARG A 1 675 ? 71.356 26.232 97.014 1.00 14.36 653 ARG A C 1
ATOM 5261 O O . ARG A 1 675 ? 71.173 26.098 95.799 1.00 14.15 653 ARG A O 1
ATOM 5269 N N . MET A 1 676 ? 72.521 26.572 97.550 1.00 14.02 654 MET A N 1
ATOM 5270 C CA . MET A 1 676 ? 73.738 26.638 96.772 1.00 13.95 654 MET A CA 1
ATOM 5271 C C . MET A 1 676 ? 74.609 25.448 97.132 1.00 14.05 654 MET A C 1
ATOM 5272 O O . MET A 1 676 ? 74.766 25.120 98.318 1.00 13.07 654 MET A O 1
ATOM 5277 N N . GLU A 1 677 ? 75.166 24.806 96.108 1.00 13.95 655 GLU A N 1
ATOM 5278 C CA . GLU A 1 677 ? 76.131 23.739 96.304 1.00 14.78 655 GLU A CA 1
ATOM 5279 C C . GLU A 1 677 ? 77.524 24.149 95.822 1.00 15.12 655 GLU A C 1
ATOM 5280 O O . GLU A 1 677 ? 77.662 24.879 94.832 1.00 15.44 655 GLU A O 1
ATOM 5286 N N . LYS A 1 678 ? 78.551 23.670 96.523 1.00 15.67 656 LYS A N 1
ATOM 5287 C CA . LYS A 1 678 ? 79.940 24.046 96.225 1.00 16.36 656 LYS A CA 1
ATOM 5288 C C . LYS A 1 678 ? 80.295 24.025 94.727 1.00 16.84 656 LYS A C 1
ATOM 5289 O O . LYS A 1 678 ? 80.703 25.045 94.174 1.00 17.37 656 LYS A O 1
ATOM 5295 N N . ASN A 1 679 ? 80.138 22.884 94.068 1.00 17.14 657 ASN A N 1
ATOM 5296 C CA A ASN A 1 679 ? 80.592 22.740 92.687 0.50 17.46 657 ASN A CA 1
ATOM 5297 C CA B ASN A 1 679 ? 80.602 22.771 92.678 0.50 16.74 657 ASN A CA 1
ATOM 5298 C C . ASN A 1 679 ? 79.436 22.723 91.695 1.00 17.02 657 ASN A C 1
ATOM 5299 O O . ASN A 1 679 ? 79.472 21.996 90.702 1.00 17.34 657 ASN A O 1
ATOM 5308 N N . ASN A 1 680 ? 78.409 23.523 91.985 1.00 16.62 658 ASN A N 1
ATOM 5309 C CA . ASN A 1 680 ? 77.192 23.602 91.179 1.00 15.85 658 ASN A CA 1
ATOM 5310 C C . ASN A 1 680 ? 76.905 25.042 90.726 1.00 15.17 658 ASN A C 1
ATOM 5311 O O . ASN A 1 680 ? 76.726 25.937 91.562 1.00 14.51 658 ASN A O 1
ATOM 5316 N N . PRO A 1 681 ? 76.858 25.270 89.398 1.00 15.06 659 PRO A N 1
ATOM 5317 C CA . PRO A 1 681 ? 76.563 26.605 88.873 1.00 15.12 659 PRO A CA 1
ATOM 5318 C C . PRO A 1 681 ? 75.073 26.961 88.956 1.00 15.61 659 PRO A C 1
ATOM 5319 O O . PRO A 1 681 ? 74.706 28.116 88.740 1.00 15.40 659 PRO A O 1
ATOM 5323 N N . ARG A 1 682 ? 74.244 25.968 89.274 1.00 15.70 660 ARG A N 1
ATOM 5324 C CA . ARG A 1 682 ? 72.795 26.111 89.304 1.00 16.05 660 ARG A CA 1
ATOM 5325 C C . ARG A 1 682 ? 72.334 26.364 90.736 1.00 15.83 660 ARG A C 1
ATOM 5326 O O . ARG A 1 682 ? 72.611 25.578 91.643 1.00 15.55 660 ARG A O 1
ATOM 5334 N N . LEU A 1 683 ? 71.665 27.498 90.934 1.00 15.77 661 LEU A N 1
ATOM 5335 C CA . LEU A 1 683 ? 71.132 27.889 92.227 1.00 15.61 661 LEU A CA 1
ATOM 5336 C C . LEU A 1 683 ? 69.701 27.348 92.315 1.00 15.45 661 LEU A C 1
ATOM 5337 O O . LEU A 1 683 ? 68.896 27.612 91.425 1.00 15.35 661 LEU A O 1
ATOM 5342 N N . GLN A 1 684 ? 69.394 26.577 93.357 1.00 15.13 662 GLN A N 1
ATOM 5343 C CA . GLN A 1 684 ? 68.075 25.929 93.465 1.00 15.28 662 GLN A CA 1
ATOM 5344 C C . GLN A 1 684 ? 67.148 26.688 94.416 1.00 15.00 662 GLN A C 1
ATOM 5345 O O . GLN A 1 684 ? 67.579 27.128 95.494 1.00 15.06 662 GLN A O 1
ATOM 5351 N N . PHE A 1 685 ? 65.890 26.842 93.995 1.00 13.90 663 PHE A N 1
ATOM 5352 C CA . PHE A 1 685 ? 64.868 27.568 94.741 1.00 13.48 663 PHE A CA 1
ATOM 5353 C C . PHE A 1 685 ? 63.676 26.660 95.002 1.00 13.40 663 PHE A C 1
ATOM 5354 O O . PHE A 1 685 ? 63.265 25.908 94.125 1.00 12.82 663 PHE A O 1
ATOM 5362 N N . THR A 1 686 ? 63.117 26.747 96.205 1.00 13.63 664 THR A N 1
ATOM 5363 C CA . THR A 1 686 ? 61.835 26.117 96.500 1.00 13.82 664 THR A CA 1
ATOM 5364 C C . THR A 1 686 ? 60.982 27.108 97.280 1.00 13.59 664 THR A C 1
ATOM 5365 O O . THR A 1 686 ? 61.308 27.454 98.417 1.00 13.80 664 THR A O 1
ATOM 5369 N N . THR A 1 687 ? 59.887 27.545 96.670 1.00 13.19 665 THR A N 1
ATOM 5370 C CA . THR A 1 687 ? 58.993 28.505 97.298 1.00 13.09 665 THR A CA 1
ATOM 5371 C C . THR A 1 687 ? 57.752 27.794 97.828 1.00 13.35 665 THR A C 1
ATOM 5372 O O . THR A 1 687 ? 57.072 27.068 97.090 1.00 12.59 665 THR A O 1
ATOM 5376 N N . ARG A 1 688 ? 57.462 28.020 99.106 1.00 13.39 666 ARG A N 1
ATOM 5377 C CA . ARG A 1 688 ? 56.311 27.403 99.754 1.00 14.30 666 ARG A CA 1
ATOM 5378 C C . ARG A 1 688 ? 55.419 28.440 100.436 1.00 13.79 666 ARG A C 1
ATOM 5379 O O . ARG A 1 688 ? 55.874 29.505 100.853 1.00 14.01 666 ARG A O 1
ATOM 5387 N N . PHE A 1 689 ? 54.140 28.105 100.539 1.00 13.53 667 PHE A N 1
ATOM 5388 C CA . PHE A 1 689 ? 53.151 28.978 101.133 1.00 12.98 667 PHE A CA 1
ATOM 5389 C C . PHE A 1 689 ? 51.871 28.185 101.249 1.00 12.87 667 PHE A C 1
ATOM 5390 O O . PHE A 1 689 ? 51.733 27.109 100.668 1.00 12.80 667 PHE A O 1
ATOM 5398 N N . ASP A 1 690 ? 50.935 28.741 101.997 1.00 12.91 668 ASP A N 1
ATOM 5399 C CA . ASP A 1 690 ? 49.623 28.165 102.127 1.00 13.37 668 ASP A CA 1
ATOM 5400 C C . ASP A 1 690 ? 48.675 29.157 101.505 1.00 13.19 668 ASP A C 1
ATOM 5401 O O . ASP A 1 690 ? 48.409 30.215 102.087 1.00 13.32 668 ASP A O 1
ATOM 5406 N N . ASN A 1 691 ? 48.200 28.831 100.302 1.00 13.20 669 ASN A N 1
ATOM 5407 C CA . ASN A 1 691 ? 47.275 29.696 99.602 1.00 13.49 669 ASN A CA 1
ATOM 5408 C C . ASN A 1 691 ? 45.865 29.674 100.188 1.00 13.71 669 ASN A C 1
ATOM 5409 O O . ASN A 1 691 ? 45.202 28.641 100.190 1.00 13.68 669 ASN A O 1
ATOM 5414 N N . GLN A 1 692 ? 45.410 30.828 100.667 1.00 14.11 670 GLN A N 1
ATOM 5415 C CA . GLN A 1 692 ? 44.061 30.955 101.211 1.00 14.51 670 GLN A CA 1
ATOM 5416 C C . GLN A 1 692 ? 43.333 32.143 100.584 1.00 14.18 670 GLN A C 1
ATOM 5417 O O . GLN A 1 692 ? 42.498 32.787 101.222 1.00 14.05 670 GLN A O 1
ATOM 5423 N N . MET A 1 693 ? 43.676 32.435 99.334 1.00 13.34 671 MET A N 1
ATOM 5424 C CA . MET A 1 693 ? 43.094 33.565 98.615 1.00 13.17 671 MET A CA 1
ATOM 5425 C C . MET A 1 693 ? 42.662 33.089 97.246 1.00 12.89 671 MET A C 1
ATOM 5426 O O . MET A 1 693 ? 43.279 32.187 96.674 1.00 13.48 671 MET A O 1
ATOM 5431 N N . THR A 1 694 ? 41.609 33.692 96.710 1.00 12.61 672 THR A N 1
ATOM 5432 C CA . THR A 1 694 ? 41.029 33.209 95.466 1.00 12.15 672 THR A CA 1
ATOM 5433 C C . THR A 1 694 ? 41.212 34.221 94.346 1.00 12.44 672 THR A C 1
ATOM 5434 O O . THR A 1 694 ? 41.445 35.403 94.602 1.00 12.04 672 THR A O 1
ATOM 5438 N N . ASN A 1 695 ? 41.119 33.743 93.103 1.00 12.53 673 ASN A N 1
ATOM 5439 C CA . ASN A 1 695 ? 41.190 34.606 91.922 1.00 12.75 673 ASN A CA 1
ATOM 5440 C C . ASN A 1 695 ? 42.413 35.494 91.897 1.00 12.70 673 ASN A C 1
ATOM 5441 O O . ASN A 1 695 ? 42.319 36.731 91.862 1.00 12.75 673 ASN A O 1
ATOM 5446 N N . HIS A 1 696 ? 43.567 34.840 91.930 1.00 12.51 674 HIS A N 1
ATOM 5447 C CA . HIS A 1 696 ? 44.833 35.535 91.837 1.00 12.95 674 HIS A CA 1
ATOM 5448 C C . HIS A 1 696 ? 45.908 34.686 91.164 1.00 13.19 674 HIS A C 1
ATOM 5449 O O . HIS A 1 696 ? 45.707 33.496 90.913 1.00 13.39 674 HIS A O 1
ATOM 5456 N N . ARG A 1 697 ? 47.030 35.329 90.860 1.00 13.00 675 ARG A N 1
ATOM 5457 C CA . ARG A 1 697 ? 48.154 34.684 90.198 1.00 13.16 675 ARG A CA 1
ATOM 5458 C C . ARG A 1 697 ? 49.437 35.113 90.892 1.00 12.95 675 ARG A C 1
ATOM 5459 O O . ARG A 1 697 ? 49.658 36.305 91.105 1.00 12.92 675 ARG A O 1
ATOM 5467 N N . LEU A 1 698 ? 50.271 34.139 91.248 1.00 12.83 676 LEU A N 1
ATOM 5468 C CA . LEU A 1 698 ? 51.586 34.423 91.809 1.00 12.75 676 LEU A CA 1
ATOM 5469 C C . LEU A 1 698 ? 52.683 34.033 90.831 1.00 12.65 676 LEU A C 1
ATOM 5470 O O . LEU A 1 698 ? 52.710 32.900 90.341 1.00 13.02 676 LEU A O 1
ATOM 5475 N N . ARG A 1 699 ? 53.588 34.971 90.555 1.00 12.61 677 ARG A N 1
ATOM 5476 C CA . ARG A 1 699 ? 54.730 34.705 89.683 1.00 12.80 677 ARG A CA 1
ATOM 5477 C C . ARG A 1 699 ? 56.050 35.072 90.357 1.00 12.56 677 ARG A C 1
ATOM 5478 O O . ARG A 1 699 ? 56.079 35.899 91.267 1.00 12.91 677 ARG A O 1
ATOM 5486 N N . VAL A 1 700 ? 57.133 34.440 89.913 1.00 12.49 678 VAL A N 1
ATOM 5487 C CA . VAL A 1 700 ? 58.486 34.857 90.291 1.00 12.19 678 VAL A CA 1
ATOM 5488 C C . VAL A 1 700 ? 59.179 35.417 89.052 1.00 12.33 678 VAL A C 1
ATOM 5489 O O . VAL A 1 700 ? 59.090 34.829 87.961 1.00 12.67 678 VAL A O 1
ATOM 5493 N N . LEU A 1 701 ? 59.847 36.556 89.227 1.00 12.13 679 LEU A N 1
ATOM 5494 C CA . LEU A 1 701 ? 60.404 37.335 88.114 1.00 12.47 679 LEU A CA 1
ATOM 5495 C C . LEU A 1 701 ? 61.920 37.415 88.179 1.00 12.25 679 LEU A C 1
ATOM 5496 O O . LEU A 1 701 ? 62.489 37.603 89.266 1.00 12.34 679 LEU A O 1
ATOM 5501 N N . PHE A 1 702 ? 62.547 37.279 87.010 1.00 11.80 680 PHE A N 1
ATOM 5502 C CA . PHE A 1 702 ? 63.989 37.379 86.842 1.00 12.06 680 PHE A CA 1
ATOM 5503 C C . PHE A 1 702 ? 64.281 38.417 85.740 1.00 11.96 680 PHE A C 1
ATOM 5504 O O . PHE A 1 702 ? 64.354 38.071 84.555 1.00 11.91 680 PHE A O 1
ATOM 5512 N N . PRO A 1 703 ? 64.412 39.702 86.119 1.00 12.99 681 PRO A N 1
ATOM 5513 C CA . PRO A 1 703 ? 64.765 40.718 85.112 1.00 13.38 681 PRO A CA 1
ATOM 5514 C C . PRO A 1 703 ? 66.228 40.567 84.674 1.00 13.88 681 PRO A C 1
ATOM 5515 O O . PRO A 1 703 ? 67.132 40.613 85.509 1.00 14.82 681 PRO A O 1
ATOM 5519 N N . THR A 1 704 ? 66.465 40.372 83.382 1.00 13.87 682 THR A N 1
ATOM 5520 C CA . THR A 1 704 ? 67.839 40.163 82.896 1.00 13.51 682 THR A CA 1
ATOM 5521 C C . THR A 1 704 ? 68.485 41.391 82.230 1.00 13.93 682 THR A C 1
ATOM 5522 O O . THR A 1 704 ? 69.708 41.557 82.274 1.00 13.49 682 THR A O 1
ATOM 5526 N N . HIS A 1 705 ? 67.654 42.228 81.609 1.00 14.17 683 HIS A N 1
ATOM 5527 C CA . HIS A 1 705 ? 68.093 43.349 80.755 1.00 14.89 683 HIS A CA 1
ATOM 5528 C C . HIS A 1 705 ? 69.034 42.909 79.635 1.00 14.70 683 HIS A C 1
ATOM 5529 O O . HIS A 1 705 ? 69.814 43.712 79.127 1.00 14.73 683 HIS A O 1
ATOM 5536 N N . LEU A 1 706 ? 68.961 41.634 79.255 1.00 14.62 684 LEU A N 1
ATOM 5537 C CA . LEU A 1 706 ? 69.806 41.108 78.189 1.00 14.16 684 LEU A CA 1
ATOM 5538 C C . LEU A 1 706 ? 69.348 41.661 76.850 1.00 14.75 684 LEU A C 1
ATOM 5539 O O . LEU A 1 706 ? 68.151 41.815 76.612 1.00 15.23 684 LEU A O 1
ATOM 5544 N N . LYS A 1 707 ? 70.309 41.948 75.977 1.00 14.90 685 LYS A N 1
ATOM 5545 C CA . LYS A 1 707 ? 70.019 42.537 74.672 1.00 15.60 685 LYS A CA 1
ATOM 5546 C C . LYS A 1 707 ? 69.830 41.449 73.619 1.00 15.36 685 LYS A C 1
ATOM 5547 O O . LYS A 1 707 ? 70.791 40.976 73.007 1.00 14.84 685 LYS A O 1
ATOM 5553 N N . THR A 1 708 ? 68.576 41.037 73.449 1.00 15.20 686 THR A N 1
ATOM 5554 C CA . THR A 1 708 ? 68.202 40.008 72.483 1.00 15.04 686 THR A CA 1
ATOM 5555 C C . THR A 1 708 ? 66.694 40.096 72.222 1.00 15.35 686 THR A C 1
ATOM 5556 O O . THR A 1 708 ? 65.921 40.410 73.131 1.00 15.38 686 THR A O 1
ATOM 5560 N N . ASP A 1 709 ? 66.283 39.837 70.985 1.00 14.86 687 ASP A N 1
ATOM 5561 C CA . ASP A 1 709 ? 64.866 39.908 70.606 1.00 15.41 687 ASP A CA 1
ATOM 5562 C C . ASP A 1 709 ? 64.133 38.563 70.630 1.00 14.21 687 ASP A C 1
ATOM 5563 O O . ASP A 1 709 ? 62.931 38.499 70.325 1.00 14.50 687 ASP A O 1
ATOM 5568 N N . HIS A 1 710 ? 64.860 37.502 70.975 1.00 13.84 688 HIS A N 1
ATOM 5569 C CA A HIS A 1 710 ? 64.292 36.163 71.009 0.50 13.39 688 HIS A CA 1
ATOM 5570 C CA B HIS A 1 710 ? 64.325 36.144 70.991 0.50 13.61 688 HIS A CA 1
ATOM 5571 C C . HIS A 1 710 ? 64.673 35.459 72.313 1.00 13.44 688 HIS A C 1
ATOM 5572 O O . HIS A 1 710 ? 65.517 35.947 73.075 1.00 13.25 688 HIS A O 1
ATOM 5585 N N . HIS A 1 711 ? 64.021 34.331 72.579 1.00 13.11 689 HIS A N 1
ATOM 5586 C CA . HIS A 1 711 ? 64.335 33.502 73.728 1.00 12.48 689 HIS A CA 1
ATOM 5587 C C . HIS A 1 711 ? 64.191 32.049 73.288 1.00 12.76 689 HIS A C 1
ATOM 5588 O O . HIS A 1 711 ? 63.707 31.775 72.178 1.00 12.30 689 HIS A O 1
ATOM 5595 N N . LEU A 1 712 ? 64.647 31.131 74.139 1.00 12.25 690 LEU A N 1
ATOM 5596 C CA . LEU A 1 712 ? 64.644 29.708 73.832 1.00 12.57 690 LEU A CA 1
ATOM 5597 C C . LEU A 1 712 ? 63.895 28.956 74.914 1.00 12.40 690 LEU A C 1
ATOM 5598 O O . LEU A 1 712 ? 64.180 29.133 76.103 1.00 12.76 690 LEU A O 1
ATOM 5603 N N . ALA A 1 713 ? 62.932 28.129 74.517 1.00 11.88 691 ALA A N 1
ATOM 5604 C CA . ALA A 1 713 ? 62.158 27.378 75.493 1.00 11.96 691 ALA A CA 1
ATOM 5605 C C . ALA A 1 713 ? 62.295 25.890 75.262 1.00 12.08 691 ALA A C 1
ATOM 5606 O O . ALA A 1 713 ? 62.400 25.434 74.118 1.00 12.63 691 ALA A O 1
ATOM 5608 N N . ASP A 1 714 ? 62.308 25.136 76.356 1.00 12.29 692 ASP A N 1
ATOM 5609 C CA . ASP A 1 714 ? 62.321 23.687 76.266 1.00 12.55 692 ASP A CA 1
ATOM 5610 C C . ASP A 1 714 ? 60.941 23.231 75.781 1.00 12.86 692 ASP A C 1
ATOM 5611 O O . ASP A 1 714 ? 59.922 23.438 76.447 1.00 13.20 692 ASP A O 1
ATOM 5616 N N . SER A 1 715 ? 60.917 22.643 74.591 1.00 12.97 693 SER A N 1
ATOM 5617 C CA . SER A 1 715 ? 59.684 22.129 74.010 1.00 12.77 693 SER A CA 1
ATOM 5618 C C . SER A 1 715 ? 59.852 20.650 73.621 1.00 12.96 693 SER A C 1
ATOM 5619 O O . SER A 1 715 ? 60.854 20.023 73.977 1.00 12.54 693 SER A O 1
ATOM 5622 N N . ILE A 1 716 ? 58.873 20.097 72.897 1.00 13.01 694 ILE A N 1
ATOM 5623 C CA . ILE A 1 716 ? 58.841 18.667 72.619 1.00 12.75 694 ILE A CA 1
ATOM 5624 C C . ILE A 1 716 ? 59.964 18.267 71.666 1.00 12.51 694 ILE A C 1
ATOM 5625 O O . ILE A 1 716 ? 59.920 18.562 70.470 1.00 12.34 694 ILE A O 1
ATOM 5630 N N . PHE A 1 717 ? 60.985 17.620 72.222 1.00 12.34 695 PHE A N 1
ATOM 5631 C CA . PHE A 1 717 ? 62.207 17.286 71.484 1.00 12.37 695 PHE A CA 1
ATOM 5632 C C . PHE A 1 717 ? 62.807 18.465 70.718 1.00 12.47 695 PHE A C 1
ATOM 5633 O O . PHE A 1 717 ? 63.361 18.273 69.642 1.00 12.40 695 PHE A O 1
ATOM 5641 N N . GLU A 1 718 ? 62.707 19.676 71.264 1.00 12.07 696 GLU A N 1
ATOM 5642 C CA . GLU A 1 718 ? 63.380 20.830 70.651 1.00 12.48 696 GLU A CA 1
ATOM 5643 C C . GLU A 1 718 ? 63.504 21.996 71.616 1.00 12.44 696 GLU A C 1
ATOM 5644 O O . GLU A 1 718 ? 62.604 22.250 72.416 1.00 11.74 696 GLU A O 1
ATOM 5650 N N . THR A 1 719 ? 64.625 22.702 71.495 1.00 12.76 697 THR A N 1
ATOM 5651 C CA . THR A 1 719 ? 64.807 23.992 72.113 1.00 12.82 697 THR A CA 1
ATOM 5652 C C . THR A 1 719 ? 64.304 25.008 71.083 1.00 12.91 697 THR A C 1
ATOM 5653 O O . THR A 1 719 ? 65.030 25.397 70.154 1.00 12.90 697 THR A O 1
ATOM 5657 N N . VAL A 1 720 ? 63.043 25.398 71.228 1.00 12.92 698 VAL A N 1
ATOM 5658 C CA . VAL A 1 720 ? 62.397 26.231 70.223 1.00 12.97 698 VAL A CA 1
ATOM 5659 C C . VAL A 1 720 ? 62.722 27.719 70.427 1.00 13.61 698 VAL A C 1
ATOM 5660 O O . VAL A 1 720 ? 62.780 28.199 71.556 1.00 13.47 698 VAL A O 1
ATOM 5664 N N . LYS A 1 721 ? 62.962 28.420 69.327 1.00 13.42 699 LYS A N 1
ATOM 5665 C CA . LYS A 1 721 ? 63.230 29.854 69.354 1.00 13.96 699 LYS A CA 1
ATOM 5666 C C . LYS A 1 721 ? 61.910 30.589 69.175 1.00 13.61 699 LYS A C 1
ATOM 5667 O O . LYS A 1 721 ? 61.121 30.248 68.302 1.00 13.44 699 LYS A O 1
ATOM 5673 N N . ARG A 1 722 ? 61.674 31.582 70.024 1.00 13.28 700 ARG A N 1
ATOM 5674 C CA . ARG A 1 722 ? 60.442 32.353 69.989 1.00 13.55 700 ARG A CA 1
ATOM 5675 C C . ARG A 1 722 ? 60.778 33.835 70.121 1.00 13.74 700 ARG A C 1
ATOM 5676 O O . ARG A 1 722 ? 61.769 34.163 70.759 1.00 13.30 700 ARG A O 1
ATOM 5684 N N . PRO A 1 723 ? 59.951 34.725 69.526 1.00 14.04 701 PRO A N 1
ATOM 5685 C CA . PRO A 1 723 ? 60.146 36.173 69.692 1.00 14.38 701 PRO A CA 1
ATOM 5686 C C . PRO A 1 723 ? 59.813 36.627 71.125 1.00 14.41 701 PRO A C 1
ATOM 5687 O O . PRO A 1 723 ? 59.002 35.987 71.801 1.00 14.36 701 PRO A O 1
ATOM 5691 N N . ASN A 1 724 ? 60.451 37.702 71.583 1.00 14.94 702 ASN A N 1
ATOM 5692 C CA . ASN A 1 724 ? 60.183 38.263 72.911 1.00 15.24 702 ASN A CA 1
ATOM 5693 C C . ASN A 1 724 ? 58.950 39.174 72.942 1.00 15.85 702 ASN A C 1
ATOM 5694 O O . ASN A 1 724 ? 58.393 39.434 74.010 1.00 15.77 702 ASN A O 1
ATOM 5699 N N . HIS A 1 725 ? 58.552 39.661 71.769 1.00 16.74 703 HIS A N 1
ATOM 5700 C CA . HIS A 1 725 ? 57.321 40.435 71.584 1.00 17.40 703 HIS A CA 1
ATOM 5701 C C . HIS A 1 725 ? 56.377 39.559 70.777 1.00 17.40 703 HIS A C 1
ATOM 5702 O O . HIS A 1 725 ? 56.824 38.912 69.821 1.00 17.14 703 HIS A O 1
ATOM 5709 N N . PRO A 1 726 ? 55.072 39.543 71.131 1.00 17.31 704 PRO A N 1
ATOM 5710 C CA . PRO A 1 726 ? 54.111 38.900 70.233 1.00 17.56 704 PRO A CA 1
ATOM 5711 C C . PRO A 1 726 ? 53.925 39.727 68.952 1.00 17.87 704 PRO A C 1
ATOM 5712 O O . PRO A 1 726 ? 54.529 40.796 68.812 1.00 17.53 704 PRO A O 1
ATOM 5716 N N . ASP A 1 727 ? 53.118 39.226 68.020 1.00 17.87 705 ASP A N 1
ATOM 5717 C CA . ASP A 1 727 ? 52.963 39.864 66.715 1.00 18.75 705 ASP A CA 1
ATOM 5718 C C . ASP A 1 727 ? 51.952 41.016 66.807 1.00 18.78 705 ASP A C 1
ATOM 5719 O O . ASP A 1 727 ? 50.749 40.787 66.831 1.00 18.78 705 ASP A O 1
ATOM 5724 N N . ALA A 1 728 ? 52.463 42.246 66.859 1.00 19.89 706 ALA A N 1
ATOM 5725 C CA . ALA A 1 728 ? 51.639 43.457 67.041 1.00 20.47 706 ALA A CA 1
ATOM 5726 C C . ALA A 1 728 ? 50.658 43.756 65.900 1.00 20.58 706 ALA A C 1
ATOM 5727 O O . ALA A 1 728 ? 49.738 44.561 66.065 1.00 21.18 706 ALA A O 1
ATOM 5729 N N . THR A 1 729 ? 50.847 43.120 64.748 1.00 20.53 707 THR A N 1
ATOM 5730 C CA . THR A 1 729 ? 49.859 43.201 63.668 1.00 20.59 707 THR A CA 1
ATOM 5731 C C . THR A 1 729 ? 48.528 42.586 64.113 1.00 20.03 707 THR A C 1
ATOM 5732 O O . THR A 1 729 ? 47.458 43.082 63.752 1.00 19.66 707 THR A O 1
ATOM 5736 N N . PHE A 1 730 ? 48.604 41.523 64.913 1.00 19.37 708 PHE A N 1
ATOM 5737 C CA . PHE A 1 730 ? 47.418 40.760 65.314 1.00 19.20 708 PHE A CA 1
ATOM 5738 C C . PHE A 1 730 ? 47.092 40.783 66.814 1.00 18.59 708 PHE A C 1
ATOM 5739 O O . PHE A 1 730 ? 45.924 40.754 67.202 1.00 18.06 708 PHE A O 1
ATOM 5747 N N . TRP A 1 731 ? 48.124 40.824 67.650 1.00 17.86 709 TRP A N 1
ATOM 5748 C CA . TRP A 1 731 ? 47.970 40.507 69.075 1.00 17.45 709 TRP A CA 1
ATOM 5749 C C . TRP A 1 731 ? 47.304 41.645 69.863 1.00 17.23 709 TRP A C 1
ATOM 5750 O O . TRP A 1 731 ? 47.697 42.808 69.727 1.00 17.20 709 TRP A O 1
ATOM 5761 N N . LYS A 1 732 ? 46.293 41.306 70.666 1.00 16.97 710 LYS A N 1
ATOM 5762 C CA . LYS A 1 732 ? 45.597 42.286 71.517 1.00 16.61 710 LYS A CA 1
ATOM 5763 C C . LYS A 1 732 ? 45.756 42.001 73.010 1.00 16.21 710 LYS A C 1
ATOM 5764 O O . LYS A 1 732 ? 45.757 42.925 73.833 1.00 15.75 710 LYS A O 1
ATOM 5770 N N . ASN A 1 733 ? 45.856 40.725 73.371 1.00 15.28 711 ASN A N 1
ATOM 5771 C CA . ASN A 1 733 ? 46.080 40.345 74.766 1.00 15.02 711 ASN A CA 1
ATOM 5772 C C . ASN A 1 733 ? 47.314 41.076 75.302 1.00 14.81 711 ASN A C 1
ATOM 5773 O O . ASN A 1 733 ? 48.378 41.000 74.694 1.00 15.31 711 ASN A O 1
ATOM 5778 N N . PRO A 1 734 ? 47.180 41.806 76.428 1.00 14.91 712 PRO A N 1
ATOM 5779 C CA . PRO A 1 734 ? 48.376 42.442 76.999 1.00 15.06 712 PRO A CA 1
ATOM 5780 C C . PRO A 1 734 ? 49.461 41.440 77.415 1.00 15.08 712 PRO A C 1
ATOM 5781 O O . PRO A 1 734 ? 50.635 41.805 77.495 1.00 14.71 712 PRO A O 1
ATOM 5785 N N . SER A 1 735 ? 49.073 40.189 77.663 1.00 14.55 713 SER A N 1
ATOM 5786 C CA . SER A 1 735 ? 50.033 39.166 78.061 1.00 14.59 713 SER A CA 1
ATOM 5787 C C . SER A 1 735 ? 50.353 38.197 76.922 1.00 13.95 713 SER A C 1
ATOM 5788 O O . SER A 1 735 ? 49.588 38.062 75.959 1.00 14.08 713 SER A O 1
ATOM 5791 N N . ASN A 1 736 ? 51.496 37.527 77.044 1.00 13.30 714 ASN A N 1
ATOM 5792 C CA . ASN A 1 736 ? 51.904 36.512 76.078 1.00 12.55 714 ASN A CA 1
ATOM 5793 C C . ASN A 1 736 ? 52.430 35.248 76.780 1.00 11.98 714 ASN A C 1
ATOM 5794 O O . ASN A 1 736 ? 53.612 34.916 76.659 1.00 12.30 714 ASN A O 1
ATOM 5799 N N . PRO A 1 737 ? 51.551 34.530 77.516 1.00 11.45 715 PRO A N 1
ATOM 5800 C CA . PRO A 1 737 ? 51.999 33.312 78.205 1.00 11.57 715 PRO A CA 1
ATOM 5801 C C . PRO A 1 737 ? 52.450 32.239 77.217 1.00 11.82 715 PRO A C 1
ATOM 5802 O O . PRO A 1 737 ? 51.824 32.059 76.172 1.00 12.70 715 PRO A O 1
ATOM 5806 N N . GLN A 1 738 ? 53.536 31.546 77.540 1.00 11.69 716 GLN A N 1
ATOM 5807 C CA . GLN A 1 738 ? 54.050 30.486 76.666 1.00 11.44 716 GLN A CA 1
ATOM 5808 C C . GLN A 1 738 ? 54.280 29.213 77.470 1.00 11.28 716 GLN A C 1
ATOM 5809 O O . GLN A 1 738 ? 54.330 29.264 78.704 1.00 11.27 716 GLN A O 1
ATOM 5815 N N . HIS A 1 739 ? 54.394 28.086 76.765 1.00 11.32 717 HIS A N 1
ATOM 5816 C CA . HIS A 1 739 ? 54.589 26.768 77.366 1.00 12.08 717 HIS A CA 1
ATOM 5817 C C . HIS A 1 739 ? 56.072 26.441 77.411 1.00 11.98 717 HIS A C 1
ATOM 5818 O O . HIS A 1 739 ? 56.823 26.820 76.510 1.00 12.63 717 HIS A O 1
ATOM 5825 N N . GLN A 1 740 ? 56.480 25.710 78.444 1.00 11.91 718 GLN A N 1
ATOM 5826 C CA . GLN A 1 740 ? 57.841 25.173 78.544 1.00 11.81 718 GLN A CA 1
ATOM 5827 C C . GLN A 1 740 ? 57.812 23.816 79.223 1.00 12.22 718 GLN A C 1
ATOM 5828 O O . GLN A 1 740 ? 56.936 23.541 80.045 1.00 11.80 718 GLN A O 1
ATOM 5834 N N . GLU A 1 741 ? 58.785 22.975 78.879 1.00 12.15 719 GLU A N 1
ATOM 5835 C CA . GLU A 1 741 ? 58.995 21.732 79.599 1.00 11.75 719 GLU A CA 1
ATOM 5836 C C . GLU A 1 741 ? 59.891 22.032 80.803 1.00 11.90 719 GLU A C 1
ATOM 5837 O O . GLU A 1 741 ? 59.394 22.529 81.818 1.00 12.03 719 GLU A O 1
ATOM 5843 N N . CYS A 1 742 ? 61.202 21.792 80.675 1.00 11.27 720 CYS A N 1
ATOM 5844 C CA . CYS A 1 742 ? 62.133 21.886 81.808 1.00 11.80 720 CYS A CA 1
ATOM 5845 C C . CYS A 1 742 ? 62.798 23.246 82.050 1.00 11.65 720 CYS A C 1
ATOM 5846 O O . CYS A 1 742 ? 63.307 23.500 83.152 1.00 11.93 720 CYS A O 1
ATOM 5849 N N . PHE A 1 743 ? 62.799 24.115 81.040 1.00 11.46 721 PHE A N 1
ATOM 5850 C CA . PHE A 1 743 ? 63.517 25.391 81.145 1.00 11.50 721 PHE A CA 1
ATOM 5851 C C . PHE A 1 743 ? 63.126 26.422 80.086 1.00 11.50 721 PHE A C 1
ATOM 5852 O O . PHE A 1 743 ? 62.481 26.108 79.093 1.00 11.58 721 PHE A O 1
ATOM 5860 N N . VAL A 1 744 ? 63.570 27.650 80.318 1.00 11.85 722 VAL A N 1
ATOM 5861 C CA . VAL A 1 744 ? 63.467 28.742 79.359 1.00 11.79 722 VAL A CA 1
ATOM 5862 C C . VAL A 1 744 ? 64.756 29.556 79.494 1.00 11.91 722 VAL A C 1
ATOM 5863 O O . VAL A 1 744 ? 65.372 29.581 80.565 1.00 12.23 722 VAL A O 1
ATOM 5867 N N . SER A 1 745 ? 65.191 30.194 78.417 1.00 11.87 723 SER A N 1
ATOM 5868 C CA . SER A 1 745 ? 66.513 30.797 78.422 1.00 12.44 723 SER A CA 1
ATOM 5869 C C . SER A 1 745 ? 66.557 32.030 77.537 1.00 12.85 723 SER A C 1
ATOM 5870 O O . SER A 1 745 ? 65.887 32.080 76.496 1.00 13.34 723 SER A O 1
ATOM 5873 N N . LEU A 1 746 ? 67.313 33.032 77.988 1.00 12.92 724 LEU A N 1
ATOM 5874 C CA . LEU A 1 746 ? 67.674 34.206 77.184 1.00 12.75 724 LEU A CA 1
ATOM 5875 C C . LEU A 1 746 ? 69.177 34.171 77.003 1.00 13.01 724 LEU A C 1
ATOM 5876 O O . LEU A 1 746 ? 69.919 33.872 77.944 1.00 12.73 724 LEU A O 1
ATOM 5881 N N . PHE A 1 747 ? 69.625 34.447 75.786 1.00 13.63 725 PHE A N 1
ATOM 5882 C CA . PHE A 1 747 ? 71.041 34.395 75.472 1.00 14.32 725 PHE A CA 1
ATOM 5883 C C . PHE A 1 747 ? 71.346 35.423 74.382 1.00 14.93 725 PHE A C 1
ATOM 5884 O O . PHE A 1 747 ? 70.694 35.429 73.334 1.00 15.10 725 PHE A O 1
ATOM 5892 N N . ASP A 1 748 ? 72.316 36.301 74.643 1.00 15.59 726 ASP A N 1
ATOM 5893 C CA . ASP A 1 748 ? 72.623 37.404 73.723 1.00 16.05 726 ASP A CA 1
ATOM 5894 C C . ASP A 1 748 ? 73.707 37.089 72.682 1.00 15.82 726 ASP A C 1
ATOM 5895 O O . ASP A 1 748 ? 74.075 37.955 71.890 1.00 15.99 726 ASP A O 1
ATOM 5900 N N . GLY A 1 749 ? 74.218 35.863 72.703 1.00 15.68 727 GLY A N 1
ATOM 5901 C CA . GLY A 1 749 ? 75.311 35.454 71.811 1.00 15.31 727 GLY A CA 1
ATOM 5902 C C . GLY A 1 749 ? 76.611 35.197 72.556 1.00 15.34 727 GLY A C 1
ATOM 5903 O O . GLY A 1 749 ? 77.453 34.428 72.087 1.00 15.26 727 GLY A O 1
ATOM 5904 N N . GLU A 1 750 ? 76.767 35.834 73.720 1.00 14.86 728 GLU A N 1
ATOM 5905 C CA . GLU A 1 750 ? 77.927 35.614 74.587 1.00 14.60 728 GLU A CA 1
ATOM 5906 C C . GLU A 1 750 ? 77.510 35.226 76.009 1.00 14.53 728 GLU A C 1
ATOM 5907 O O . GLU A 1 750 ? 78.113 34.348 76.610 1.00 14.25 728 GLU A O 1
ATOM 5909 N N . ASN A 1 751 ? 76.475 35.882 76.535 1.00 14.34 729 ASN A N 1
ATOM 5910 C CA . ASN A 1 751 ? 76.015 35.655 77.906 1.00 13.83 729 ASN A CA 1
ATOM 5911 C C . ASN A 1 751 ? 74.505 35.501 77.982 1.00 13.37 729 ASN A C 1
ATOM 5912 O O . ASN A 1 751 ? 73.782 36.004 77.129 1.00 13.50 729 ASN A O 1
ATOM 5917 N N . GLY A 1 752 ? 74.036 34.784 79.000 1.00 12.95 730 GLY A N 1
ATOM 5918 C CA . GLY A 1 752 ? 72.605 34.596 79.183 1.00 12.28 730 GLY A CA 1
ATOM 5919 C C . GLY A 1 752 ? 72.214 34.046 80.537 1.00 11.81 730 GLY A C 1
ATOM 5920 O O . GLY A 1 752 ? 73.033 33.947 81.456 1.00 11.01 730 GLY A O 1
ATOM 5921 N N . VAL A 1 753 ? 70.941 33.679 80.641 1.00 11.98 731 VAL A N 1
ATOM 5922 C CA . VAL A 1 753 ? 70.348 33.189 81.867 1.00 12.09 731 VAL A CA 1
ATOM 5923 C C . VAL A 1 753 ? 69.479 31.991 81.456 1.00 12.71 731 VAL A C 1
ATOM 5924 O O . VAL A 1 753 ? 68.811 32.027 80.413 1.00 13.23 731 VAL A O 1
ATOM 5928 N N . THR A 1 754 ? 69.537 30.925 82.246 1.00 12.27 732 THR A N 1
ATOM 5929 C CA . THR A 1 754 ? 68.655 29.773 82.081 1.00 12.04 732 THR A CA 1
ATOM 5930 C C . THR A 1 754 ? 67.893 29.593 83.376 1.00 11.79 732 THR A C 1
ATOM 5931 O O . THR A 1 754 ? 68.491 29.463 84.446 1.00 11.10 732 THR A O 1
ATOM 5935 N N . ILE A 1 755 ? 66.566 29.604 83.272 1.00 11.55 733 ILE A N 1
ATOM 5936 C CA . ILE A 1 755 ? 65.707 29.301 84.403 1.00 11.22 733 ILE A CA 1
ATOM 5937 C C . ILE A 1 755 ? 65.120 27.911 84.202 1.00 11.31 733 ILE A C 1
ATOM 5938 O O . ILE A 1 755 ? 64.425 27.665 83.223 1.00 11.09 733 ILE A O 1
ATOM 5943 N N . GLY A 1 756 ? 65.428 27.008 85.124 1.00 11.43 734 GLY A N 1
ATOM 5944 C CA . GLY A 1 756 ? 64.838 25.680 85.127 1.00 11.42 734 GLY A CA 1
ATOM 5945 C C . GLY A 1 756 ? 63.581 25.664 85.980 1.00 11.79 734 GLY A C 1
ATOM 5946 O O . GLY A 1 756 ? 63.365 26.550 86.804 1.00 11.59 734 GLY A O 1
ATOM 5947 N N . ASN A 1 757 ? 62.757 24.642 85.795 1.00 12.16 735 ASN A N 1
ATOM 5948 C CA . ASN A 1 757 ? 61.555 24.485 86.602 1.00 12.76 735 ASN A CA 1
ATOM 5949 C C . ASN A 1 757 ? 61.233 23.015 86.821 1.00 13.21 735 ASN A C 1
ATOM 5950 O O . ASN A 1 757 ? 61.760 22.147 86.131 1.00 13.57 735 ASN A O 1
ATOM 5955 N N . TYR A 1 758 ? 60.347 22.747 87.775 1.00 13.17 736 TYR A N 1
ATOM 5956 C CA . TYR A 1 758 ? 59.820 21.402 87.963 1.00 13.13 736 TYR A CA 1
ATOM 5957 C C . TYR A 1 758 ? 58.300 21.467 87.907 1.00 13.14 736 TYR A C 1
ATOM 5958 O O . TYR A 1 758 ? 57.650 21.803 88.907 1.00 12.43 736 TYR A O 1
ATOM 5967 N N . GLY A 1 759 ? 57.747 21.157 86.734 1.00 12.51 737 GLY A N 1
ATOM 5968 C CA . GLY A 1 759 ? 56.303 21.202 86.519 1.00 12.72 737 GLY A CA 1
ATOM 5969 C C . GLY A 1 759 ? 55.675 22.593 86.557 1.00 12.53 737 GLY A C 1
ATOM 5970 O O . GLY A 1 759 ? 54.482 22.718 86.806 1.00 12.80 737 GLY A O 1
ATOM 5971 N N . LEU A 1 760 ? 56.473 23.629 86.299 1.00 12.47 738 LEU A N 1
ATOM 5972 C CA . LEU A 1 760 ? 55.974 25.010 86.234 1.00 12.45 738 LEU A CA 1
ATOM 5973 C C . LEU A 1 760 ? 56.039 25.406 84.771 1.00 12.48 738 LEU A C 1
ATOM 5974 O O . LEU A 1 760 ? 57.049 25.953 84.290 1.00 11.90 738 LEU A O 1
ATOM 5979 N N . ASN A 1 761 ? 54.971 25.059 84.058 1.00 11.87 739 ASN A N 1
ATOM 5980 C CA . ASN A 1 761 ? 55.030 24.956 82.611 1.00 11.85 739 ASN A CA 1
ATOM 5981 C C . ASN A 1 761 ? 54.660 26.233 81.879 1.00 12.01 739 ASN A C 1
ATOM 5982 O O . ASN A 1 761 ? 54.684 26.263 80.661 1.00 11.58 739 ASN A O 1
ATOM 5987 N N . GLU A 1 762 ? 54.301 27.274 82.623 1.00 11.54 740 GLU A N 1
ATOM 5988 C CA . GLU A 1 762 ? 53.966 28.553 82.019 1.00 11.36 740 GLU A CA 1
ATOM 5989 C C . GLU A 1 762 ? 55.001 29.590 82.400 1.00 11.37 740 GLU A C 1
ATOM 5990 O O . GLU A 1 762 ? 55.312 29.767 83.582 1.00 11.58 740 GLU A O 1
ATOM 5996 N N . TYR A 1 763 ? 55.513 30.283 81.390 1.00 10.93 741 TYR A N 1
ATOM 5997 C CA . TYR A 1 763 ? 56.406 31.408 81.591 1.00 10.96 741 TYR A CA 1
ATOM 5998 C C . TYR A 1 763 ? 55.927 32.551 80.696 1.00 10.86 741 TYR A C 1
ATOM 5999 O O . TYR A 1 763 ? 55.077 32.361 79.819 1.00 10.65 741 TYR A O 1
ATOM 6008 N N . GLU A 1 764 ? 56.457 33.741 80.938 1.00 11.56 742 GLU A N 1
ATOM 6009 C CA . GLU A 1 764 ? 56.273 34.860 80.015 1.00 12.12 742 GLU A CA 1
ATOM 6010 C C . GLU A 1 764 ? 57.567 35.643 79.991 1.00 12.39 742 GLU A C 1
ATOM 6011 O O . GLU A 1 764 ? 58.237 35.759 81.019 1.00 12.37 742 GLU A O 1
ATOM 6017 N N . ILE A 1 765 ? 57.923 36.161 78.821 1.00 12.94 743 ILE A N 1
ATOM 6018 C CA . ILE A 1 765 ? 59.009 37.136 78.713 1.00 12.93 743 ILE A CA 1
ATOM 6019 C C . ILE A 1 765 ? 58.378 38.532 78.695 1.00 13.53 743 ILE A C 1
ATOM 6020 O O . ILE A 1 765 ? 57.469 38.806 77.912 1.00 13.30 743 ILE A O 1
ATOM 6025 N N . LEU A 1 766 ? 58.854 39.399 79.580 1.00 13.83 744 LEU A N 1
ATOM 6026 C CA . LEU A 1 766 ? 58.437 40.793 79.589 1.00 14.51 744 LEU A CA 1
ATOM 6027 C C . LEU A 1 766 ? 59.524 41.554 78.828 1.00 14.93 744 LEU A C 1
ATOM 6028 O O . LEU A 1 766 ? 60.591 41.806 79.386 1.00 14.69 744 LEU A O 1
ATOM 6033 N N . PRO A 1 767 ? 59.261 41.890 77.542 1.00 15.61 745 PRO A N 1
ATOM 6034 C CA . PRO A 1 767 ? 60.270 42.335 76.575 1.00 16.63 745 PRO A CA 1
ATOM 6035 C C . PRO A 1 767 ? 60.972 43.655 76.864 1.00 17.37 745 PRO A C 1
ATOM 6036 O O . PRO A 1 767 ? 62.086 43.861 76.378 1.00 17.61 745 PRO A O 1
ATOM 6040 N N . ASP A 1 768 ? 60.346 44.547 77.623 1.00 17.66 746 ASP A N 1
ATOM 6041 C CA . ASP A 1 768 ? 60.961 45.859 77.878 1.00 18.58 746 ASP A CA 1
ATOM 6042 C C . ASP A 1 768 ? 62.214 45.754 78.741 1.00 18.12 746 ASP A C 1
ATOM 6043 O O . ASP A 1 768 ? 63.135 46.556 78.605 1.00 17.46 746 ASP A O 1
ATOM 6048 N N . THR A 1 769 ? 62.248 44.739 79.606 1.00 17.67 747 THR A N 1
ATOM 6049 C CA . THR A 1 769 ? 63.383 44.500 80.497 1.00 17.20 747 THR A CA 1
ATOM 6050 C C . THR A 1 769 ? 63.969 43.094 80.316 1.00 16.59 747 THR A C 1
ATOM 6051 O O . THR A 1 769 ? 64.902 42.719 81.024 1.00 16.57 747 THR A O 1
ATOM 6055 N N . ASN A 1 770 ? 63.430 42.342 79.350 1.00 15.94 748 ASN A N 1
ATOM 6056 C CA . ASN A 1 770 ? 63.674 40.902 79.207 1.00 15.14 748 ASN A CA 1
ATOM 6057 C C . ASN A 1 770 ? 63.665 40.173 80.545 1.00 14.55 748 ASN A C 1
ATOM 6058 O O . ASN A 1 770 ? 64.646 39.548 80.952 1.00 14.41 748 ASN A O 1
ATOM 6063 N N . THR A 1 771 ? 62.524 40.288 81.217 1.00 13.75 749 THR A N 1
ATOM 6064 C CA . THR A 1 771 ? 62.262 39.584 82.460 1.00 13.21 749 THR A CA 1
ATOM 6065 C C . THR A 1 771 ? 61.658 38.223 82.129 1.00 12.69 749 THR A C 1
ATOM 6066 O O . THR A 1 771 ? 60.736 38.134 81.327 1.00 12.41 749 THR A O 1
ATOM 6070 N N . ILE A 1 772 ? 62.215 37.177 82.735 1.00 12.11 750 ILE A N 1
ATOM 6071 C CA . ILE A 1 772 ? 61.634 35.851 82.712 1.00 11.70 750 ILE A CA 1
ATOM 6072 C C . ILE A 1 772 ? 60.710 35.752 83.925 1.00 11.52 750 ILE A C 1
ATOM 6073 O O . ILE A 1 772 ? 61.165 35.858 85.068 1.00 10.74 750 ILE A O 1
ATOM 6078 N N . ALA A 1 773 ? 59.419 35.560 83.652 1.00 10.65 751 ALA A N 1
ATOM 6079 C CA . ALA A 1 773 ? 58.389 35.416 84.675 1.00 10.93 751 ALA A CA 1
ATOM 6080 C C . ALA A 1 773 ? 57.879 33.978 84.700 1.00 10.85 751 ALA A C 1
ATOM 6081 O O . ALA A 1 773 ? 57.347 33.495 83.696 1.00 10.74 751 ALA A O 1
ATOM 6083 N N . ILE A 1 774 ? 58.026 33.299 85.838 1.00 10.66 752 ILE A N 1
ATOM 6084 C CA . ILE A 1 774 ? 57.546 31.910 85.975 1.00 10.93 752 ILE A CA 1
ATOM 6085 C C . ILE A 1 774 ? 56.275 31.902 86.819 1.00 11.31 752 ILE A C 1
ATOM 6086 O O . ILE A 1 774 ? 56.260 32.492 87.902 1.00 11.26 752 ILE A O 1
ATOM 6091 N N . THR A 1 775 ? 55.220 31.237 86.347 1.00 11.39 753 THR A N 1
ATOM 6092 C CA . THR A 1 775 ? 53.970 31.201 87.107 1.00 11.59 753 THR A CA 1
ATOM 6093 C C . THR A 1 775 ? 54.036 30.103 88.160 1.00 11.16 753 THR A C 1
ATOM 6094 O O . THR A 1 775 ? 54.265 28.936 87.836 1.00 11.30 753 THR A O 1
ATOM 6098 N N . LEU A 1 776 ? 53.867 30.509 89.419 1.00 10.89 754 LEU A N 1
ATOM 6099 C CA . LEU A 1 776 ? 53.928 29.612 90.578 1.00 10.73 754 LEU A CA 1
ATOM 6100 C C . LEU A 1 776 ? 52.553 29.143 91.026 1.00 11.05 754 LEU A C 1
ATOM 6101 O O . LEU A 1 776 ? 52.410 28.073 91.644 1.00 11.44 754 LEU A O 1
ATOM 6106 N N . LEU A 1 777 ? 51.544 29.950 90.731 1.00 11.11 755 LEU A N 1
ATOM 6107 C CA . LEU A 1 777 ? 50.177 29.693 91.183 1.00 11.52 755 LEU A CA 1
ATOM 6108 C C . LEU A 1 777 ? 49.222 30.501 90.334 1.00 11.87 755 LEU A C 1
ATOM 6109 O O . LEU A 1 777 ? 49.444 31.699 90.122 1.00 12.39 755 LEU A O 1
ATOM 6114 N N . ARG A 1 778 ? 48.158 29.854 89.860 1.00 12.14 756 ARG A N 1
ATOM 6115 C CA . ARG A 1 778 ? 47.042 30.571 89.266 1.00 12.44 756 ARG A CA 1
ATOM 6116 C C . ARG A 1 778 ? 45.744 30.004 89.831 1.00 12.88 756 ARG A C 1
ATOM 6117 O O . ARG A 1 778 ? 45.466 28.809 89.681 1.00 13.23 756 ARG A O 1
ATOM 6125 N N . SER A 1 779 ? 44.971 30.875 90.480 1.00 12.53 757 SER A N 1
ATOM 6126 C CA . SER A 1 779 ? 43.754 30.501 91.195 1.00 12.66 757 SER A CA 1
ATOM 6127 C C . SER A 1 779 ? 42.536 31.131 90.538 1.00 12.58 757 SER A C 1
ATOM 6128 O O . SER A 1 779 ? 42.436 32.356 90.486 1.00 12.51 757 SER A O 1
ATOM 6131 N N . VAL A 1 780 ? 41.624 30.289 90.033 1.00 12.47 758 VAL A N 1
ATOM 6132 C CA . VAL A 1 780 ? 40.347 30.725 89.430 1.00 12.65 758 VAL A CA 1
ATOM 6133 C C . VAL A 1 780 ? 39.196 29.844 89.940 1.00 12.58 758 VAL A C 1
ATOM 6134 O O . VAL A 1 780 ? 39.435 28.816 90.568 1.00 12.56 758 VAL A O 1
ATOM 6138 N N . GLY A 1 781 ? 37.959 30.246 89.670 1.00 12.61 759 GLY A N 1
ATOM 6139 C CA . GLY A 1 781 ? 36.794 29.566 90.236 1.00 12.52 759 GLY A CA 1
ATOM 6140 C C . GLY A 1 781 ? 35.799 28.941 89.274 1.00 12.37 759 GLY A C 1
ATOM 6141 O O . GLY A 1 781 ? 34.723 28.506 89.695 1.00 12.22 759 GLY A O 1
ATOM 6142 N N . GLU A 1 782 ? 36.131 28.895 87.986 1.00 12.62 760 GLU A N 1
ATOM 6143 C CA . GLU A 1 782 ? 35.248 28.232 87.013 1.00 12.56 760 GLU A CA 1
ATOM 6144 C C . GLU A 1 782 ? 36.059 27.594 85.897 1.00 12.41 760 GLU A C 1
ATOM 6145 O O . GLU A 1 782 ? 37.206 27.969 85.663 1.00 13.06 760 GLU A O 1
ATOM 6151 N N . MET A 1 783 ? 35.460 26.632 85.213 1.00 12.37 761 MET A N 1
ATOM 6152 C CA . MET A 1 783 ? 36.122 25.944 84.096 1.00 12.76 761 MET A CA 1
ATOM 6153 C C . MET A 1 783 ? 36.321 26.887 82.913 1.00 12.80 761 MET A C 1
ATOM 6154 O O . MET A 1 783 ? 37.423 27.049 82.421 1.00 12.46 761 MET A O 1
ATOM 6159 N N . GLY A 1 784 ? 35.229 27.511 82.485 1.00 13.60 762 GLY A N 1
ATOM 6160 C CA . GLY A 1 784 ? 35.231 28.379 81.310 1.00 13.72 762 GLY A CA 1
ATOM 6161 C C . GLY A 1 784 ? 34.494 27.769 80.127 1.00 14.17 762 GLY A C 1
ATOM 6162 O O . GLY A 1 784 ? 33.599 26.925 80.289 1.00 13.89 762 GLY A O 1
ATOM 6163 N N . ASP A 1 785 ? 34.856 28.235 78.933 1.00 14.38 763 ASP A N 1
ATOM 6164 C CA . ASP A 1 785 ? 34.351 27.680 77.673 1.00 15.03 763 ASP A CA 1
ATOM 6165 C C . ASP A 1 785 ? 32.834 27.911 77.527 1.00 14.71 763 ASP A C 1
ATOM 6166 O O . ASP A 1 785 ? 32.374 29.021 77.736 1.00 14.10 763 ASP A O 1
ATOM 6171 N N . TRP A 1 786 ? 32.071 26.862 77.228 1.00 15.04 764 TRP A N 1
ATOM 6172 C CA . TRP A 1 786 ? 30.695 27.017 76.737 1.00 15.65 764 TRP A CA 1
ATOM 6173 C C . TRP A 1 786 ? 29.581 27.296 77.759 1.00 15.84 764 TRP A C 1
ATOM 6174 O O . TRP A 1 786 ? 28.431 27.525 77.373 1.00 15.38 764 TRP A O 1
ATOM 6185 N N . GLY A 1 787 ? 29.911 27.264 79.049 1.00 15.70 765 GLY A N 1
ATOM 6186 C CA . GLY A 1 787 ? 28.925 27.546 80.083 1.00 15.62 765 GLY A CA 1
ATOM 6187 C C . GLY A 1 787 ? 29.554 27.983 81.389 1.00 15.28 765 GLY A C 1
ATOM 6188 O O . GLY A 1 787 ? 30.752 28.253 81.446 1.00 15.64 765 GLY A O 1
ATOM 6189 N N . TYR A 1 788 ? 28.731 28.059 82.430 1.00 14.66 766 TYR A N 1
ATOM 6190 C CA . TYR A 1 788 ? 29.196 28.303 83.781 1.00 14.28 766 TYR A CA 1
ATOM 6191 C C . TYR A 1 788 ? 29.338 26.974 84.533 1.00 14.02 766 TYR A C 1
ATOM 6192 O O . TYR A 1 788 ? 28.345 26.323 84.865 1.00 12.42 766 TYR A O 1
ATOM 6201 N N . PHE A 1 789 ? 30.585 26.585 84.776 1.00 13.51 767 PHE A N 1
ATOM 6202 C CA . PHE A 1 789 ? 30.893 25.363 85.498 1.00 13.62 767 PHE A CA 1
ATOM 6203 C C . PHE A 1 789 ? 31.787 25.724 86.676 1.00 13.54 767 PHE A C 1
ATOM 6204 O O . PHE A 1 789 ? 32.994 25.813 86.520 1.00 13.63 767 PHE A O 1
ATOM 6212 N N . PRO A 1 790 ? 31.192 25.959 87.858 1.00 13.66 768 PRO A N 1
ATOM 6213 C CA . PRO A 1 790 ? 32.014 26.379 88.991 1.00 13.61 768 PRO A CA 1
ATOM 6214 C C . PRO A 1 790 ? 33.009 25.293 89.373 1.00 13.40 768 PRO A C 1
ATOM 6215 O O . PRO A 1 790 ? 32.677 24.098 89.356 1.00 13.10 768 PRO A O 1
ATOM 6219 N N . THR A 1 791 ? 34.232 25.718 89.666 1.00 13.09 769 THR A N 1
ATOM 6220 C CA . THR A 1 791 ? 35.307 24.807 90.033 1.00 13.16 769 THR A CA 1
ATOM 6221 C C . THR A 1 791 ? 36.062 25.410 91.222 1.00 13.52 769 THR A C 1
ATOM 6222 O O . THR A 1 791 ? 37.120 26.004 91.036 1.00 14.43 769 THR A O 1
ATOM 6226 N N . PRO A 1 792 ? 35.504 25.297 92.445 1.00 13.71 770 PRO A N 1
ATOM 6227 C CA . PRO A 1 792 ? 36.181 25.935 93.593 1.00 13.29 770 PRO A CA 1
ATOM 6228 C C . PRO A 1 792 ? 37.583 25.365 93.861 1.00 13.20 770 PRO A C 1
ATOM 6229 O O . PRO A 1 792 ? 38.466 26.088 94.320 1.00 12.71 770 PRO A O 1
ATOM 6233 N N . GLU A 1 793 ? 37.797 24.091 93.560 1.00 13.04 771 GLU A N 1
ATOM 6234 C CA . GLU A 1 793 ? 39.122 23.510 93.774 1.00 13.11 771 GLU A CA 1
ATOM 6235 C C . GLU A 1 793 ? 40.173 23.995 92.793 1.00 12.99 771 GLU A C 1
ATOM 6236 O O . GLU A 1 793 ? 41.377 23.810 93.030 1.00 13.23 771 GLU A O 1
ATOM 6242 N N . ALA A 1 794 ? 39.737 24.647 91.712 1.00 12.74 772 ALA A N 1
ATOM 6243 C CA . ALA A 1 794 ? 40.688 25.299 90.801 1.00 12.93 772 ALA A CA 1
ATOM 6244 C C . ALA A 1 794 ? 41.329 26.530 91.452 1.00 13.03 772 ALA A C 1
ATOM 6245 O O . ALA A 1 794 ? 42.248 27.128 90.881 1.00 12.61 772 ALA A O 1
ATOM 6247 N N . GLN A 1 795 ? 40.839 26.902 92.634 1.00 12.90 773 GLN A N 1
ATOM 6248 C CA . GLN A 1 795 ? 41.455 27.982 93.411 1.00 13.55 773 GLN A CA 1
ATOM 6249 C C . GLN A 1 795 ? 42.767 27.530 94.037 1.00 13.33 773 GLN A C 1
ATOM 6250 O O . GLN A 1 795 ? 43.545 28.354 94.511 1.00 13.19 773 GLN A O 1
ATOM 6256 N N . CYS A 1 796 ? 43.005 26.215 94.048 1.00 13.52 774 CYS A N 1
ATOM 6257 C CA . CYS A 1 796 ? 44.269 25.656 94.537 1.00 13.59 774 CYS A CA 1
ATOM 6258 C C . CYS A 1 796 ? 44.590 26.146 95.956 1.00 13.87 774 CYS A C 1
ATOM 6259 O O . CYS A 1 796 ? 45.704 26.613 96.235 1.00 13.53 774 CYS A O 1
ATOM 6262 N N . LEU A 1 797 ? 43.600 26.060 96.840 1.00 14.27 775 LEU A N 1
ATOM 6263 C CA . LEU A 1 797 ? 43.797 26.435 98.241 1.00 15.04 775 LEU A CA 1
ATOM 6264 C C . LEU A 1 797 ? 44.674 25.393 98.929 1.00 15.07 775 LEU A C 1
ATOM 6265 O O . LEU A 1 797 ? 44.720 24.239 98.508 1.00 15.68 775 LEU A O 1
ATOM 6270 N N . GLY A 1 798 ? 45.384 25.801 99.975 1.00 15.18 776 GLY A N 1
ATOM 6271 C CA . GLY A 1 798 ? 46.214 24.870 100.719 1.00 15.08 776 GLY A CA 1
ATOM 6272 C C . GLY A 1 798 ? 47.690 25.068 100.432 1.00 15.56 776 GLY A C 1
ATOM 6273 O O . GLY A 1 798 ? 48.081 26.052 99.802 1.00 14.75 776 GLY A O 1
ATOM 6274 N N . LYS A 1 799 ? 48.507 24.118 100.881 1.00 15.80 777 LYS A N 1
ATOM 6275 C CA . LYS A 1 799 ? 49.968 24.267 100.827 1.00 16.32 777 LYS A CA 1
ATOM 6276 C C . LYS A 1 799 ? 50.504 23.993 99.436 1.00 15.99 777 LYS A C 1
ATOM 6277 O O . LYS A 1 799 ? 50.035 23.082 98.766 1.00 15.33 777 LYS A O 1
ATOM 6283 N N . HIS A 1 800 ? 51.484 24.794 99.013 1.00 15.40 778 HIS A N 1
ATOM 6284 C CA . HIS A 1 800 ? 52.168 24.597 97.737 1.00 15.30 778 HIS A CA 1
ATOM 6285 C C . HIS A 1 800 ? 53.676 24.639 97.934 1.00 14.79 778 HIS A C 1
ATOM 6286 O O . HIS A 1 800 ? 54.173 25.286 98.850 1.00 13.81 778 HIS A O 1
ATOM 6293 N N . SER A 1 801 ? 54.390 23.911 97.089 1.00 14.28 779 SER A N 1
ATOM 6294 C CA . SER A 1 801 ? 55.844 23.943 97.106 1.00 14.61 779 SER A CA 1
ATOM 6295 C C . SER A 1 801 ? 56.331 23.883 95.666 1.00 14.42 779 SER A C 1
ATOM 6296 O O . SER A 1 801 ? 56.150 22.868 94.989 1.00 14.63 779 SER A O 1
ATOM 6299 N N . LEU A 1 802 ? 56.909 24.984 95.189 1.00 13.50 780 LEU A N 1
ATOM 6300 C CA . LEU A 1 802 ? 57.327 25.093 93.787 1.00 13.06 780 LEU A CA 1
ATOM 6301 C C . LEU A 1 802 ? 58.839 25.172 93.667 1.00 13.07 780 LEU A C 1
ATOM 6302 O O . LEU A 1 802 ? 59.473 25.953 94.380 1.00 13.19 780 LEU A O 1
ATOM 6307 N N . SER A 1 803 ? 59.399 24.379 92.754 1.00 12.74 781 SER A N 1
ATOM 6308 C CA . SER A 1 803 ? 60.845 24.289 92.573 1.00 13.15 781 SER A CA 1
ATOM 6309 C C . SER A 1 803 ? 61.301 24.756 91.192 1.00 12.76 781 SER A C 1
ATOM 6310 O O . SER A 1 803 ? 60.665 24.459 90.177 1.00 13.05 781 SER A O 1
ATOM 6313 N N . TYR A 1 804 ? 62.413 25.489 91.183 1.00 11.96 782 TYR A N 1
ATOM 6314 C CA . TYR A 1 804 ? 62.925 26.153 89.987 1.00 11.75 782 TYR A CA 1
ATOM 6315 C C . TYR A 1 804 ? 64.379 26.563 90.252 1.00 11.61 782 TYR A C 1
ATOM 6316 O O . TYR A 1 804 ? 64.884 26.417 91.376 1.00 11.86 782 TYR A O 1
ATOM 6325 N N . SER A 1 805 ? 65.069 27.036 89.224 1.00 11.73 783 SER A N 1
ATOM 6326 C CA . SER A 1 805 ? 66.509 27.260 89.356 1.00 11.21 783 SER A CA 1
ATOM 6327 C C . SER A 1 805 ? 66.992 28.415 88.507 1.00 11.22 783 SER A C 1
ATOM 6328 O O . SER A 1 805 ? 66.341 28.787 87.531 1.00 10.71 783 SER A O 1
ATOM 6331 N N . PHE A 1 806 ? 68.155 28.950 88.880 1.00 10.63 784 PHE A N 1
ATOM 6332 C CA . PHE A 1 806 ? 68.825 29.996 88.123 1.00 10.89 784 PHE A CA 1
ATOM 6333 C C . PHE A 1 806 ? 70.221 29.524 87.761 1.00 11.02 784 PHE A C 1
ATOM 6334 O O . PHE A 1 806 ? 70.933 28.968 88.598 1.00 11.15 784 PHE A O 1
ATOM 6342 N N . GLU A 1 807 ? 70.611 29.733 86.509 1.00 11.22 785 GLU A N 1
ATOM 6343 C CA . GLU A 1 807 ? 72.010 29.545 86.118 1.00 11.82 785 GLU A CA 1
ATOM 6344 C C . GLU A 1 807 ? 72.407 30.663 85.161 1.00 11.97 785 GLU A C 1
ATOM 6345 O O . GLU A 1 807 ? 71.662 30.978 84.230 1.00 12.32 785 GLU A O 1
ATOM 6351 N N . SER A 1 808 ? 73.567 31.264 85.404 1.00 12.30 786 SER A N 1
ATOM 6352 C CA . SER A 1 808 ? 74.121 32.293 84.509 1.00 12.39 786 SER A CA 1
ATOM 6353 C C . SER A 1 808 ? 75.040 31.587 83.513 1.00 12.38 786 SER A C 1
ATOM 6354 O O . SER A 1 808 ? 75.920 30.828 83.905 1.00 11.96 786 SER A O 1
ATOM 6357 N N . ILE A 1 809 ? 74.803 31.807 82.225 1.00 12.59 787 ILE A N 1
ATOM 6358 C CA . ILE A 1 809 ? 75.490 31.037 81.194 1.00 12.76 787 ILE A CA 1
ATOM 6359 C C . ILE A 1 809 ? 76.355 31.886 80.267 1.00 13.58 787 ILE A C 1
ATOM 6360 O O . ILE A 1 809 ? 76.135 33.095 80.123 1.00 13.40 787 ILE A O 1
ATOM 6365 N N . THR A 1 810 ? 77.348 31.229 79.663 1.00 14.00 788 THR A N 1
ATOM 6366 C CA . THR A 1 810 ? 78.137 31.783 78.575 1.00 14.54 788 THR A CA 1
ATOM 6367 C C . THR A 1 810 ? 77.929 30.874 77.363 1.00 15.07 788 THR A C 1
ATOM 6368 O O . THR A 1 810 ? 77.235 29.853 77.453 1.00 14.87 788 THR A O 1
ATOM 6372 N N . LYS A 1 811 ? 78.542 31.244 76.238 1.00 15.41 789 LYS A N 1
ATOM 6373 C CA . LYS A 1 811 ? 78.541 30.405 75.039 1.00 15.73 789 LYS A CA 1
ATOM 6374 C C . LYS A 1 811 ? 79.013 28.975 75.350 1.00 15.33 789 LYS A C 1
ATOM 6375 O O . LYS A 1 811 ? 78.420 28.011 74.860 1.00 14.89 789 LYS A O 1
ATOM 6381 N N . GLN A 1 812 ? 80.053 28.863 76.184 1.00 14.61 790 GLN A N 1
ATOM 6382 C CA . GLN A 1 812 ? 80.678 27.581 76.548 1.00 14.69 790 GLN A CA 1
ATOM 6383 C C . GLN A 1 812 ? 79.824 26.680 77.454 1.00 14.03 790 GLN A C 1
ATOM 6384 O O . GLN A 1 812 ? 80.066 25.478 77.524 1.00 14.00 790 GLN A O 1
ATOM 6390 N N . THR A 1 813 ? 78.852 27.258 78.158 1.00 13.06 791 THR A N 1
ATOM 6391 C CA . THR A 1 813 ? 78.065 26.497 79.136 1.00 12.51 791 THR A CA 1
ATOM 6392 C C . THR A 1 813 ? 76.568 26.472 78.812 1.00 12.36 791 THR A C 1
ATOM 6393 O O . THR A 1 813 ? 75.793 25.861 79.537 1.00 12.40 791 THR A O 1
ATOM 6397 N N . GLN A 1 814 ? 76.170 27.142 77.733 1.00 12.37 792 GLN A N 1
ATOM 6398 C CA . GLN A 1 814 ? 74.757 27.246 77.348 1.00 12.64 792 GLN A CA 1
ATOM 6399 C C . GLN A 1 814 ? 74.040 25.894 77.301 1.00 12.35 792 GLN A C 1
ATOM 6400 O O . GLN A 1 814 ? 72.998 25.716 77.935 1.00 12.38 792 GLN A O 1
ATOM 6406 N N . PHE A 1 815 ? 74.588 24.950 76.531 1.00 12.53 793 PHE A N 1
ATOM 6407 C CA . PHE A 1 815 ? 73.909 23.680 76.330 1.00 12.38 793 PHE A CA 1
ATOM 6408 C C . PHE A 1 815 ? 73.938 22.820 77.584 1.00 12.05 793 PHE A C 1
ATOM 6409 O O . PHE A 1 815 ? 72.965 22.133 77.884 1.00 11.24 793 PHE A O 1
ATOM 6417 N N . ALA A 1 816 ? 75.032 22.886 78.337 1.00 12.01 794 ALA A N 1
ATOM 6418 C CA . ALA A 1 816 ? 75.090 22.144 79.604 1.00 11.97 794 ALA A CA 1
ATOM 6419 C C . ALA A 1 816 ? 74.063 22.689 80.598 1.00 11.94 794 ALA A C 1
ATOM 6420 O O . ALA A 1 816 ? 73.519 21.936 81.406 1.00 12.06 794 ALA A O 1
ATOM 6422 N N . SER A 1 817 ? 73.780 23.987 80.533 1.00 12.01 795 SER A N 1
ATOM 6423 C CA . SER A 1 817 ? 72.720 24.549 81.388 1.00 12.01 795 SER A CA 1
ATOM 6424 C C . SER A 1 817 ? 71.357 23.969 81.030 1.00 11.94 795 SER A C 1
ATOM 6425 O O . SER A 1 817 ? 70.468 23.915 81.875 1.00 11.91 795 SER A O 1
ATOM 6428 N N . TYR A 1 818 ? 71.189 23.560 79.771 1.00 11.64 796 TYR A N 1
ATOM 6429 C CA . TYR A 1 818 ? 69.916 22.975 79.320 1.00 12.09 796 TYR A CA 1
ATOM 6430 C C . TYR A 1 818 ? 69.752 21.538 79.822 1.00 12.21 796 TYR A C 1
ATOM 6431 O O . TYR A 1 818 ? 68.726 21.205 80.412 1.00 12.00 796 TYR A O 1
ATOM 6440 N N . TRP A 1 819 ? 70.756 20.687 79.612 1.00 12.37 797 TRP A N 1
ATOM 6441 C CA . TRP A 1 819 ? 70.650 19.335 80.162 1.00 12.54 797 TRP A CA 1
ATOM 6442 C C . TRP A 1 819 ? 70.684 19.311 81.698 1.00 12.57 797 TRP A C 1
ATOM 6443 O O . TRP A 1 819 ? 70.086 18.426 82.312 1.00 12.32 797 TRP A O 1
ATOM 6454 N N . ARG A 1 820 ? 71.349 20.285 82.327 1.00 12.44 798 ARG A N 1
ATOM 6455 C CA . ARG A 1 820 ? 71.276 20.394 83.800 1.00 12.72 798 ARG A CA 1
ATOM 6456 C C . ARG A 1 820 ? 69.844 20.666 84.276 1.00 12.61 798 ARG A C 1
ATOM 6457 O O . ARG A 1 820 ? 69.394 20.090 85.263 1.00 12.16 798 ARG A O 1
ATOM 6465 N N . ALA A 1 821 ? 69.138 21.551 83.580 1.00 12.11 799 ALA A N 1
ATOM 6466 C CA . ALA A 1 821 ? 67.742 21.834 83.935 1.00 11.99 799 ALA A CA 1
ATOM 6467 C C . ALA A 1 821 ? 66.848 20.603 83.761 1.00 12.35 799 ALA A C 1
ATOM 6468 O O . ALA A 1 821 ? 65.935 20.374 84.568 1.00 12.61 799 ALA A O 1
ATOM 6470 N N . GLN A 1 822 ? 67.126 19.804 82.730 1.00 12.66 800 GLN A N 1
ATOM 6471 C CA . GLN A 1 822 ? 66.360 18.588 82.485 1.00 12.99 800 GLN A CA 1
ATOM 6472 C C . GLN A 1 822 ? 66.731 17.495 83.492 1.00 12.82 800 GLN A C 1
ATOM 6473 O O . GLN A 1 822 ? 65.865 16.946 84.159 1.00 12.14 800 GLN A O 1
ATOM 6479 N N . GLU A 1 823 ? 68.025 17.195 83.597 1.00 12.68 801 GLU A N 1
ATOM 6480 C CA . GLU A 1 823 ? 68.488 16.052 84.396 1.00 13.01 801 GLU A CA 1
ATOM 6481 C C . GLU A 1 823 ? 68.505 16.362 85.887 1.00 12.92 801 GLU A C 1
ATOM 6482 O O . GLU A 1 823 ? 68.433 15.453 86.722 1.00 13.44 801 GLU A O 1
ATOM 6488 N N . GLY A 1 824 ? 68.563 17.654 86.213 1.00 13.20 802 GLY A N 1
ATOM 6489 C CA . GLY A 1 824 ? 68.485 18.125 87.597 1.00 13.37 802 GLY A CA 1
ATOM 6490 C C . GLY A 1 824 ? 67.128 17.875 88.245 1.00 13.64 802 GLY A C 1
ATOM 6491 O O . GLY A 1 824 ? 66.968 18.051 89.448 1.00 13.29 802 GLY A O 1
ATOM 6492 N N . GLN A 1 825 ? 66.147 17.451 87.450 1.00 13.47 803 GLN A N 1
ATOM 6493 C CA . GLN A 1 825 ? 64.864 16.989 87.986 1.00 13.56 803 GLN A CA 1
ATOM 6494 C C . GLN A 1 825 ? 64.931 15.558 88.535 1.00 13.20 803 GLN A C 1
ATOM 6495 O O . GLN A 1 825 ? 63.960 15.057 89.100 1.00 13.72 803 GLN A O 1
ATOM 6501 N N . VAL A 1 826 ? 66.059 14.892 88.342 1.00 12.95 804 VAL A N 1
ATOM 6502 C CA . VAL A 1 826 ? 66.172 13.475 88.681 1.00 12.71 804 VAL A CA 1
ATOM 6503 C C . VAL A 1 826 ? 67.297 13.299 89.707 1.00 13.23 804 VAL A C 1
ATOM 6504 O O . VAL A 1 826 ? 68.455 13.590 89.404 1.00 13.12 804 VAL A O 1
ATOM 6508 N N . PRO A 1 827 ? 66.967 12.833 90.926 1.00 13.61 805 PRO A N 1
ATOM 6509 C CA . PRO A 1 827 ? 68.023 12.696 91.931 1.00 13.62 805 PRO A CA 1
ATOM 6510 C C . PRO A 1 827 ? 68.939 11.500 91.672 1.00 13.90 805 PRO A C 1
ATOM 6511 O O . PRO A 1 827 ? 68.552 10.564 90.957 1.00 13.63 805 PRO A O 1
ATOM 6515 N N . VAL A 1 828 ? 70.143 11.540 92.247 1.00 13.84 806 VAL A N 1
ATOM 6516 C CA . VAL A 1 828 ? 70.969 10.332 92.396 1.00 13.58 806 VAL A CA 1
ATOM 6517 C C . VAL A 1 828 ? 70.114 9.268 93.112 1.00 13.73 806 VAL A C 1
ATOM 6518 O O . VAL A 1 828 ? 69.388 9.590 94.060 1.00 13.02 806 VAL A O 1
ATOM 6522 N N . ILE A 1 829 ? 70.178 8.024 92.634 1.00 13.14 807 ILE A N 1
ATOM 6523 C CA . ILE A 1 829 ? 69.429 6.903 93.219 1.00 13.96 807 ILE A CA 1
ATOM 6524 C C . ILE A 1 829 ? 70.367 6.078 94.095 1.00 14.76 807 ILE A C 1
ATOM 6525 O O . ILE A 1 829 ? 71.527 5.864 93.731 1.00 14.36 807 ILE A O 1
ATOM 6530 N N . THR A 1 830 ? 69.879 5.607 95.240 1.00 15.55 808 THR A N 1
ATOM 6531 C CA . THR A 1 830 ? 70.715 4.742 96.067 1.00 16.01 808 THR A CA 1
ATOM 6532 C C . THR A 1 830 ? 70.003 3.476 96.517 1.00 15.60 808 THR A C 1
ATOM 6533 O O . THR A 1 830 ? 68.777 3.434 96.629 1.00 14.69 808 THR A O 1
ATOM 6537 N N . THR A 1 831 ? 70.794 2.442 96.772 1.00 15.18 809 THR A N 1
ATOM 6538 C CA . THR A 1 831 ? 70.285 1.220 97.365 1.00 14.95 809 THR A CA 1
ATOM 6539 C C . THR A 1 831 ? 71.410 0.596 98.163 1.00 14.87 809 THR A C 1
ATOM 6540 O O . THR A 1 831 ? 72.579 0.823 97.855 1.00 14.15 809 THR A O 1
ATOM 6544 N N . GLN A 1 832 ? 71.050 -0.177 99.187 1.00 14.40 810 GLN A N 1
ATOM 6545 C CA . GLN A 1 832 ? 72.035 -0.856 100.014 1.00 15.05 810 GLN A CA 1
ATOM 6546 C C . GLN A 1 832 ? 72.109 -2.330 99.637 1.00 15.18 810 GLN A C 1
ATOM 6547 O O . GLN A 1 832 ? 71.130 -2.922 99.170 1.00 14.96 810 GLN A O 1
ATOM 6553 N N . THR A 1 833 ? 73.288 -2.910 99.826 1.00 15.00 811 THR A N 1
ATOM 6554 C CA . THR A 1 833 ? 73.492 -4.335 99.625 1.00 15.31 811 THR A CA 1
ATOM 6555 C C . THR A 1 833 ? 74.596 -4.791 100.574 1.00 16.25 811 THR A C 1
ATOM 6556 O O . THR A 1 833 ? 75.369 -3.965 101.063 1.00 15.63 811 THR A O 1
ATOM 6560 N N . ASN A 1 834 ? 74.661 -6.094 100.840 1.00 17.02 812 ASN A N 1
ATOM 6561 C CA . ASN A 1 834 ? 75.698 -6.645 101.719 1.00 18.88 812 ASN A CA 1
ATOM 6562 C C . ASN A 1 834 ? 76.979 -7.007 100.946 1.00 18.73 812 ASN A C 1
ATOM 6563 O O . ASN A 1 834 ? 77.079 -6.732 99.751 1.00 18.78 812 ASN A O 1
ATOM 6568 N N . GLN A 1 835 ? 77.953 -7.603 101.635 1.00 19.18 813 GLN A N 1
ATOM 6569 C CA . GLN A 1 835 ? 79.198 -8.067 101.012 1.00 19.54 813 GLN A CA 1
ATOM 6570 C C . GLN A 1 835 ? 78.961 -9.413 100.357 1.00 19.29 813 GLN A C 1
ATOM 6571 O O . GLN A 1 835 ? 78.505 -10.361 101.004 1.00 18.89 813 GLN A O 1
ATOM 6577 N N . HIS A 1 836 ? 79.277 -9.488 99.071 1.00 19.13 814 HIS A N 1
ATOM 6578 C CA . HIS A 1 836 ? 79.095 -10.708 98.288 1.00 19.28 814 HIS A CA 1
ATOM 6579 C C . HIS A 1 836 ? 79.914 -10.671 97.008 1.00 19.27 814 HIS A C 1
ATOM 6580 O O . HIS A 1 836 ? 80.257 -9.591 96.502 1.00 18.84 814 HIS A O 1
ATOM 6587 N N . GLU A 1 837 ? 80.220 -11.860 96.493 1.00 19.42 815 GLU A N 1
ATOM 6588 C CA . GLU A 1 837 ? 80.760 -12.027 95.147 1.00 19.94 815 GLU A CA 1
ATOM 6589 C C . GLU A 1 837 ? 79.742 -11.460 94.168 1.00 19.46 815 GLU A C 1
ATOM 6590 O O . GLU A 1 837 ? 78.571 -11.329 94.513 1.00 19.13 815 GLU A O 1
ATOM 6596 N N . GLY A 1 838 ? 80.181 -11.121 92.959 1.00 19.13 816 GLY A N 1
ATOM 6597 C CA . GLY A 1 838 ? 79.260 -10.664 91.925 1.00 19.13 816 GLY A CA 1
ATOM 6598 C C . GLY A 1 838 ? 79.874 -10.646 90.544 1.00 19.41 816 GLY A C 1
ATOM 6599 O O . GLY A 1 838 ? 81.099 -10.696 90.403 1.00 19.27 816 GLY A O 1
ATOM 6600 N N . THR A 1 839 ? 79.018 -10.577 89.526 1.00 19.01 817 THR A N 1
ATOM 6601 C CA . THR A 1 839 ? 79.463 -10.523 88.135 1.00 19.17 817 THR A CA 1
ATOM 6602 C C . THR A 1 839 ? 79.645 -9.091 87.642 1.00 18.74 817 THR A C 1
ATOM 6603 O O . THR A 1 839 ? 80.246 -8.871 86.595 1.00 19.25 817 THR A O 1
ATOM 6607 N N . LEU A 1 840 ? 79.124 -8.120 88.390 1.00 18.12 818 LEU A N 1
ATOM 6608 C CA . LEU A 1 840 ? 79.279 -6.712 88.033 1.00 17.44 818 LEU A CA 1
ATOM 6609 C C . LEU A 1 840 ? 80.383 -6.026 88.845 1.00 17.23 818 LEU A C 1
ATOM 6610 O O . LEU A 1 840 ? 80.614 -6.363 90.014 1.00 16.94 818 LEU A O 1
ATOM 6615 N N . ALA A 1 841 ? 81.053 -5.069 88.207 1.00 16.55 819 ALA A N 1
ATOM 6616 C CA . ALA A 1 841 ? 82.069 -4.241 88.850 1.00 16.52 819 ALA A CA 1
ATOM 6617 C C . ALA A 1 841 ? 81.396 -3.248 89.793 1.00 16.62 819 ALA A C 1
ATOM 6618 O O . ALA A 1 841 ? 80.231 -2.868 89.577 1.00 15.98 819 ALA A O 1
ATOM 6620 N N . ALA A 1 842 ? 82.125 -2.834 90.830 1.00 16.30 820 ALA A N 1
ATOM 6621 C CA . ALA A 1 842 ? 81.595 -1.929 91.853 1.00 16.76 820 ALA A CA 1
ATOM 6622 C C . ALA A 1 842 ? 81.412 -0.504 91.320 1.00 16.76 820 ALA A C 1
ATOM 6623 O O . ALA A 1 842 ? 80.692 0.305 91.909 1.00 16.73 820 ALA A O 1
ATOM 6625 N N . GLU A 1 843 ? 82.083 -0.208 90.210 1.00 16.93 821 GLU A N 1
ATOM 6626 C CA . GLU A 1 843 ? 81.983 1.087 89.551 1.00 17.44 821 GLU A CA 1
ATOM 6627 C C . GLU A 1 843 ? 81.952 0.812 88.053 1.00 17.30 821 GLU A C 1
ATOM 6628 O O . GLU A 1 843 ? 82.807 0.088 87.536 1.00 17.27 821 GLU A O 1
ATOM 6634 N N . TYR A 1 844 ? 80.958 1.367 87.362 1.00 16.79 822 TYR A N 1
ATOM 6635 C CA . TYR A 1 844 ? 80.763 1.064 85.946 1.00 16.68 822 TYR A CA 1
ATOM 6636 C C . TYR A 1 844 ? 79.951 2.140 85.235 1.00 16.37 822 TYR A C 1
ATOM 6637 O O . TYR A 1 844 ? 78.975 2.655 85.781 1.00 15.85 822 TYR A O 1
ATOM 6646 N N . SER A 1 845 ? 80.368 2.470 84.018 1.00 16.33 823 SER A N 1
ATOM 6647 C CA . SER A 1 845 ? 79.609 3.374 83.159 1.00 16.39 823 SER A CA 1
ATOM 6648 C C . SER A 1 845 ? 79.000 2.574 82.024 1.00 16.56 823 SER A C 1
ATOM 6649 O O . SER A 1 845 ? 79.713 1.885 81.288 1.00 16.82 823 SER A O 1
ATOM 6652 N N . TYR A 1 846 ? 77.677 2.654 81.899 1.00 17.12 824 TYR A N 1
ATOM 6653 C CA . TYR A 1 846 ? 76.930 1.865 80.930 1.00 17.20 824 TYR A CA 1
ATOM 6654 C C . TYR A 1 846 ? 76.954 2.462 79.524 1.00 17.64 824 TYR A C 1
ATOM 6655 O O . TYR A 1 846 ? 76.746 1.758 78.532 1.00 17.71 824 TYR A O 1
ATOM 6664 N N . LEU A 1 847 ? 77.186 3.765 79.447 1.00 17.74 825 LEU A N 1
ATOM 6665 C CA . LEU A 1 847 ? 77.343 4.447 78.173 1.00 18.05 825 LEU A CA 1
ATOM 6666 C C . LEU A 1 847 ? 78.517 5.416 78.261 1.00 18.06 825 LEU A C 1
ATOM 6667 O O . LEU A 1 847 ? 78.897 5.856 79.359 1.00 18.21 825 LEU A O 1
ATOM 6672 N N . THR A 1 848 ? 79.096 5.729 77.103 1.00 18.11 826 THR A N 1
ATOM 6673 C CA . THR A 1 848 ? 80.116 6.771 76.968 1.00 18.13 826 THR A CA 1
ATOM 6674 C C . THR A 1 848 ? 79.755 7.622 75.748 1.00 18.26 826 THR A C 1
ATOM 6675 O O . THR A 1 848 ? 78.732 7.371 75.089 1.00 18.36 826 THR A O 1
ATOM 6679 N N . GLY A 1 849 ? 80.585 8.622 75.448 1.00 18.29 827 GLY A N 1
ATOM 6680 C CA . GLY A 1 849 ? 80.387 9.466 74.267 1.00 18.43 827 GLY A CA 1
ATOM 6681 C C . GLY A 1 849 ? 79.249 10.468 74.404 1.00 18.67 827 GLY A C 1
ATOM 6682 O O . GLY A 1 849 ? 78.458 10.656 73.473 1.00 19.33 827 GLY A O 1
ATOM 6683 N N . THR A 1 850 ? 79.173 11.112 75.566 1.00 18.11 828 THR A N 1
ATOM 6684 C CA . THR A 1 850 ? 78.191 12.162 75.818 1.00 18.12 828 THR A CA 1
ATOM 6685 C C . THR A 1 850 ? 78.591 13.452 75.091 1.00 17.52 828 THR A C 1
ATOM 6686 O O . THR A 1 850 ? 79.779 13.684 74.834 1.00 17.17 828 THR A O 1
ATOM 6690 N N . ASN A 1 851 ? 77.590 14.265 74.744 1.00 16.85 829 ASN A N 1
ATOM 6691 C CA A ASN A 1 851 ? 77.790 15.559 74.095 0.50 16.62 829 ASN A CA 1
ATOM 6692 C CA B ASN A 1 851 ? 77.808 15.578 74.121 0.50 16.60 829 ASN A CA 1
ATOM 6693 C C . ASN A 1 851 ? 76.876 16.581 74.786 1.00 16.34 829 ASN A C 1
ATOM 6694 O O . ASN A 1 851 ? 75.697 16.291 75.009 1.00 16.10 829 ASN A O 1
ATOM 6703 N N . ASP A 1 852 ? 77.395 17.762 75.124 1.00 15.65 830 ASP A N 1
ATOM 6704 C CA . ASP A 1 852 ? 76.543 18.785 75.761 1.00 15.26 830 ASP A CA 1
ATOM 6705 C C . ASP A 1 852 ? 75.318 19.127 74.908 1.00 14.41 830 ASP A C 1
ATOM 6706 O O . ASP A 1 852 ? 74.258 19.449 75.437 1.00 14.47 830 ASP A O 1
ATOM 6711 N N . GLN A 1 853 ? 75.471 19.052 73.591 1.00 13.93 831 GLN A N 1
ATOM 6712 C CA . GLN A 1 853 ? 74.393 19.440 72.673 1.00 13.41 831 GLN A CA 1
ATOM 6713 C C . GLN A 1 853 ? 73.393 18.317 72.381 1.00 13.19 831 GLN A C 1
ATOM 6714 O O . GLN A 1 853 ? 72.411 18.529 71.674 1.00 13.37 831 GLN A O 1
ATOM 6720 N N . VAL A 1 854 ? 73.644 17.122 72.906 1.00 12.82 832 VAL A N 1
ATOM 6721 C CA . VAL A 1 854 ? 72.761 15.978 72.645 1.00 13.00 832 VAL A CA 1
ATOM 6722 C C . VAL A 1 854 ? 72.059 15.581 73.936 1.00 12.86 832 VAL A C 1
ATOM 6723 O O . VAL A 1 854 ? 72.720 15.201 74.894 1.00 12.95 832 VAL A O 1
ATOM 6727 N N . ALA A 1 855 ? 70.731 15.688 73.973 1.00 13.01 833 ALA A N 1
ATOM 6728 C CA . ALA A 1 855 ? 69.978 15.237 75.144 1.00 13.21 833 ALA A CA 1
ATOM 6729 C C . ALA A 1 855 ? 69.629 13.754 75.041 1.00 13.39 833 ALA A C 1
ATOM 6730 O O . ALA A 1 855 ? 69.317 13.268 73.961 1.00 13.82 833 ALA A O 1
ATOM 6732 N N . LEU A 1 856 ? 69.693 13.032 76.160 1.00 13.36 834 LEU A N 1
ATOM 6733 C CA . LEU A 1 856 ? 69.190 11.658 76.213 1.00 13.06 834 LEU A CA 1
ATOM 6734 C C . LEU A 1 856 ? 67.810 11.657 76.850 1.00 13.11 834 LEU A C 1
ATOM 6735 O O . LEU A 1 856 ? 67.639 12.180 77.954 1.00 13.45 834 LEU A O 1
ATOM 6740 N N . THR A 1 857 ? 66.817 11.089 76.169 1.00 12.81 835 THR A N 1
ATOM 6741 C CA . THR A 1 857 ? 65.459 11.087 76.734 1.00 12.45 835 THR A CA 1
ATOM 6742 C C . THR A 1 857 ? 64.905 9.705 77.067 1.00 12.73 835 THR A C 1
ATOM 6743 O O . THR A 1 857 ? 64.000 9.589 77.906 1.00 12.28 835 THR A O 1
ATOM 6747 N N . ALA A 1 858 ? 65.417 8.670 76.401 1.00 12.90 836 ALA A N 1
ATOM 6748 C CA . ALA A 1 858 ? 64.991 7.289 76.684 1.00 13.19 836 ALA A CA 1
ATOM 6749 C C . ALA A 1 858 ? 66.180 6.348 76.831 1.00 13.70 836 ALA A C 1
ATOM 6750 O O . ALA A 1 858 ? 67.183 6.472 76.122 1.00 13.72 836 ALA A O 1
ATOM 6752 N N . PHE A 1 859 ? 66.052 5.428 77.782 1.00 13.65 837 PHE A N 1
ATOM 6753 C CA . PHE A 1 859 ? 67.015 4.363 78.000 1.00 13.86 837 PHE A CA 1
ATOM 6754 C C . PHE A 1 859 ? 66.176 3.214 78.548 1.00 13.98 837 PHE A C 1
ATOM 6755 O O . PHE A 1 859 ? 65.885 3.153 79.741 1.00 14.15 837 PHE A O 1
ATOM 6763 N N . LYS A 1 860 ? 65.744 2.330 77.656 1.00 13.92 838 LYS A N 1
ATOM 6764 C CA . LYS A 1 860 ? 64.724 1.339 78.004 1.00 13.79 838 LYS A CA 1
ATOM 6765 C C . LYS A 1 860 ? 65.017 0.041 77.261 1.00 14.00 838 LYS A C 1
ATOM 6766 O O . LYS A 1 860 ? 66.082 -0.100 76.660 1.00 13.41 838 LYS A O 1
ATOM 6772 N N . ARG A 1 861 ? 64.076 -0.899 77.289 1.00 14.49 839 ARG A N 1
ATOM 6773 C CA . ARG A 1 861 ? 64.193 -2.109 76.457 1.00 15.10 839 ARG A CA 1
ATOM 6774 C C . ARG A 1 861 ? 62.997 -2.256 75.528 1.00 15.46 839 ARG A C 1
ATOM 6775 O O . ARG A 1 861 ? 61.923 -1.715 75.796 1.00 15.20 839 ARG A O 1
ATOM 6783 N N . ARG A 1 862 ? 63.202 -3.010 74.449 1.00 15.60 840 ARG A N 1
ATOM 6784 C CA . ARG A 1 862 ? 62.201 -3.253 73.417 1.00 16.00 840 ARG A CA 1
ATOM 6785 C C . ARG A 1 862 ? 61.428 -4.544 73.705 1.00 16.46 840 ARG A C 1
ATOM 6786 O O . ARG A 1 862 ? 62.019 -5.572 74.045 1.00 16.25 840 ARG A O 1
ATOM 6794 N N . LEU A 1 863 ? 60.109 -4.493 73.540 1.00 17.23 841 LEU A N 1
ATOM 6795 C CA . LEU A 1 863 ? 59.238 -5.630 73.855 1.00 18.22 841 LEU A CA 1
ATOM 6796 C C . LEU A 1 863 ? 59.570 -6.902 73.063 1.00 18.25 841 LEU A C 1
ATOM 6797 O O . LEU A 1 863 ? 59.690 -7.970 73.648 1.00 19.09 841 LEU A O 1
ATOM 6802 N N . ALA A 1 864 ? 59.742 -6.780 71.749 1.00 18.69 842 ALA A N 1
ATOM 6803 C CA . ALA A 1 864 ? 60.005 -7.939 70.869 1.00 18.72 842 ALA A CA 1
ATOM 6804 C C . ALA A 1 864 ? 61.191 -8.818 71.279 1.00 18.38 842 ALA A C 1
ATOM 6805 O O . ALA A 1 864 ? 61.072 -10.051 71.339 1.00 18.95 842 ALA A O 1
ATOM 6807 N N . ASP A 1 865 ? 62.330 -8.199 71.571 1.00 17.33 843 ASP A N 1
ATOM 6808 C CA . ASP A 1 865 ? 63.577 -8.953 71.684 1.00 16.81 843 ASP A CA 1
ATOM 6809 C C . ASP A 1 865 ? 64.477 -8.480 72.821 1.00 16.61 843 ASP A C 1
ATOM 6810 O O . ASP A 1 865 ? 65.630 -8.907 72.915 1.00 16.17 843 ASP A O 1
ATOM 6815 N N . ASN A 1 866 ? 63.965 -7.574 73.657 1.00 16.07 844 ASN A N 1
ATOM 6816 C CA . ASN A 1 866 ? 64.741 -6.998 74.762 1.00 16.01 844 ASN A CA 1
ATOM 6817 C C . ASN A 1 866 ? 66.030 -6.280 74.341 1.00 15.72 844 ASN A C 1
ATOM 6818 O O . ASN A 1 866 ? 66.972 -6.189 75.124 1.00 15.75 844 ASN A O 1
ATOM 6823 N N . ALA A 1 867 ? 66.074 -5.764 73.113 1.00 15.12 845 ALA A N 1
ATOM 6824 C CA . ALA A 1 867 ? 67.171 -4.878 72.734 1.00 14.62 845 ALA A CA 1
ATOM 6825 C C . ALA A 1 867 ? 67.073 -3.648 73.615 1.00 14.42 845 ALA A C 1
ATOM 6826 O O . ALA A 1 867 ? 65.979 -3.252 74.039 1.00 13.95 845 ALA A O 1
ATOM 6828 N N . LEU A 1 868 ? 68.216 -3.049 73.907 1.00 14.35 846 LEU A N 1
ATOM 6829 C CA . LEU A 1 868 ? 68.212 -1.820 74.676 1.00 14.31 846 LEU A CA 1
ATOM 6830 C C . LEU A 1 868 ? 67.951 -0.637 73.732 1.00 13.63 846 LEU A C 1
ATOM 6831 O O . LEU A 1 868 ? 68.692 -0.426 72.792 1.00 13.86 846 LEU A O 1
ATOM 6836 N N . ILE A 1 869 ? 66.887 0.118 73.990 1.00 13.66 847 ILE A N 1
ATOM 6837 C CA . ILE A 1 869 ? 66.523 1.258 73.142 1.00 13.05 847 ILE A CA 1
ATOM 6838 C C . ILE A 1 869 ? 67.036 2.553 73.767 1.00 13.23 847 ILE A C 1
ATOM 6839 O O . ILE A 1 869 ? 66.800 2.811 74.951 1.00 13.10 847 ILE A O 1
ATOM 6844 N N . THR A 1 870 ? 67.750 3.361 72.986 1.00 12.71 848 THR A N 1
ATOM 6845 C CA . THR A 1 870 ? 68.089 4.723 73.421 1.00 12.02 848 THR A CA 1
ATOM 6846 C C . THR A 1 870 ? 67.404 5.743 72.515 1.00 11.92 848 THR A C 1
ATOM 6847 O O . THR A 1 870 ? 67.158 5.478 71.337 1.00 11.72 848 THR A O 1
ATOM 6851 N N . ARG A 1 871 ? 67.075 6.902 73.070 1.00 12.14 849 ARG A N 1
ATOM 6852 C CA . ARG A 1 871 ? 66.615 8.022 72.241 1.00 12.29 849 ARG A CA 1
ATOM 6853 C C . ARG A 1 871 ? 67.326 9.289 72.676 1.00 12.34 849 ARG A C 1
ATOM 6854 O O . ARG A 1 871 ? 67.391 9.603 73.869 1.00 12.46 849 ARG A O 1
ATOM 6862 N N . SER A 1 872 ? 67.872 9.990 71.684 1.00 12.49 850 SER A N 1
ATOM 6863 C CA . SER A 1 872 ? 68.609 11.220 71.882 1.00 11.84 850 SER A CA 1
ATOM 6864 C C . SER A 1 872 ? 68.065 12.248 70.898 1.00 11.76 850 SER A C 1
ATOM 6865 O O . SER A 1 872 ? 67.525 11.881 69.844 1.00 10.73 850 SER A O 1
ATOM 6868 N N . TYR A 1 873 ? 68.210 13.530 71.228 1.00 11.44 851 TYR A N 1
ATOM 6869 C CA . TYR A 1 873 ? 67.891 14.585 70.263 1.00 11.41 851 TYR A CA 1
ATOM 6870 C C . TYR A 1 873 ? 68.846 15.764 70.369 1.00 11.75 851 TYR A C 1
ATOM 6871 O O . TYR A 1 873 ? 69.488 15.982 71.405 1.00 11.20 851 TYR A O 1
ATOM 6880 N N . ASN A 1 874 ? 68.926 16.517 69.277 1.00 11.36 852 ASN A N 1
ATOM 6881 C CA . ASN A 1 874 ? 69.789 17.675 69.177 1.00 11.67 852 ASN A CA 1
ATOM 6882 C C . ASN A 1 874 ? 69.145 18.850 69.913 1.00 11.79 852 ASN A C 1
ATOM 6883 O O . ASN A 1 874 ? 68.056 19.309 69.538 1.00 11.45 852 ASN A O 1
ATOM 6888 N N . LEU A 1 875 ? 69.817 19.330 70.958 1.00 11.53 853 LEU A N 1
ATOM 6889 C CA . LEU A 1 875 ? 69.332 20.505 71.706 1.00 11.75 853 LEU A CA 1
ATOM 6890 C C . LEU A 1 875 ? 69.348 21.835 70.951 1.00 12.22 853 LEU A C 1
ATOM 6891 O O . LEU A 1 875 ? 68.973 22.878 71.518 1.00 12.82 853 LEU A O 1
ATOM 6896 N N . SER A 1 876 ? 69.791 21.810 69.698 1.00 12.04 854 SER A N 1
ATOM 6897 C CA . SER A 1 876 ? 69.764 23.002 68.849 1.00 12.32 854 SER A CA 1
ATOM 6898 C C . SER A 1 876 ? 68.926 22.783 67.603 1.00 12.81 854 SER A C 1
ATOM 6899 O O . SER A 1 876 ? 69.021 21.730 66.962 1.00 12.55 854 SER A O 1
ATOM 6902 N N . ASN A 1 877 ? 68.105 23.780 67.272 1.00 13.58 855 ASN A N 1
ATOM 6903 C CA . ASN A 1 877 ? 67.427 23.847 65.974 1.00 14.80 855 ASN A CA 1
ATOM 6904 C C . ASN A 1 877 ? 68.279 24.527 64.890 1.00 15.54 855 ASN A C 1
ATOM 6905 O O . ASN A 1 877 ? 67.880 24.574 63.717 1.00 15.18 855 ASN A O 1
ATOM 6910 N N . ASP A 1 878 ? 69.437 25.055 65.288 1.00 16.46 856 ASP A N 1
ATOM 6911 C CA . ASP A 1 878 ? 70.236 25.932 64.421 1.00 17.45 856 ASP A CA 1
ATOM 6912 C C . ASP A 1 878 ? 71.518 25.296 63.886 1.00 17.67 856 ASP A C 1
ATOM 6913 O O . ASP A 1 878 ? 72.017 25.696 62.822 1.00 17.65 856 ASP A O 1
ATOM 6918 N N . LYS A 1 879 ? 72.057 24.324 64.618 1.00 17.53 857 LYS A N 1
ATOM 6919 C CA . LYS A 1 879 ? 73.353 23.730 64.274 1.00 18.19 857 LYS A CA 1
ATOM 6920 C C . LYS A 1 879 ? 73.376 22.224 64.426 1.00 17.56 857 LYS A C 1
ATOM 6921 O O . LYS A 1 879 ? 72.775 21.674 65.341 1.00 17.61 857 LYS A O 1
ATOM 6927 N N . THR A 1 880 ? 74.100 21.561 63.529 1.00 17.43 858 THR A N 1
ATOM 6928 C CA . THR A 1 880 ? 74.371 20.134 63.661 1.00 17.20 858 THR A CA 1
ATOM 6929 C C . THR A 1 880 ? 75.361 19.956 64.825 1.00 17.16 858 THR A C 1
ATOM 6930 O O . THR A 1 880 ? 75.872 20.938 65.370 1.00 17.15 858 THR A O 1
ATOM 6934 N N . CYS A 1 881 ? 75.628 18.715 65.204 1.00 17.02 859 CYS A N 1
ATOM 6935 C CA . CYS A 1 881 ? 76.656 18.415 66.212 1.00 17.42 859 CYS A CA 1
ATOM 6936 C C . CYS A 1 881 ? 77.119 16.976 66.071 1.00 16.97 859 CYS A C 1
ATOM 6937 O O . CYS A 1 881 ? 76.451 16.168 65.441 1.00 16.08 859 CYS A O 1
ATOM 6940 N N . ASP A 1 882 ? 78.266 16.663 66.663 1.00 17.26 860 ASP A N 1
ATOM 6941 C CA . ASP A 1 882 ? 78.766 15.300 66.678 1.00 17.93 860 ASP A CA 1
ATOM 6942 C C . ASP A 1 882 ? 77.818 14.375 67.458 1.00 17.68 860 ASP A C 1
ATOM 6943 O O . ASP A 1 882 ? 77.197 14.798 68.432 1.00 17.46 860 ASP A O 1
ATOM 6948 N N . PHE A 1 883 ? 77.686 13.132 67.003 1.00 17.42 861 PHE A N 1
ATOM 6949 C CA . PHE A 1 883 ? 76.965 12.118 67.765 1.00 17.62 861 PHE A CA 1
ATOM 6950 C C . PHE A 1 883 ? 77.919 10.972 68.095 1.00 18.07 861 PHE A C 1
ATOM 6951 O O . PHE A 1 883 ? 78.298 10.189 67.214 1.00 18.65 861 PHE A O 1
ATOM 6959 N N . SER A 1 884 ? 78.284 10.890 69.371 1.00 18.70 862 SER A N 1
ATOM 6960 C CA . SER A 1 884 ? 79.317 9.968 69.856 1.00 19.06 862 SER A CA 1
ATOM 6961 C C . SER A 1 884 ? 78.776 8.816 70.702 1.00 18.32 862 SER A C 1
ATOM 6962 O O . SER A 1 884 ? 79.540 7.942 71.107 1.00 18.44 862 SER A O 1
ATOM 6965 N N . LEU A 1 885 ? 77.476 8.813 70.985 1.00 17.97 863 LEU A N 1
ATOM 6966 C CA . LEU A 1 885 ? 76.916 7.858 71.947 1.00 17.52 863 LEU A CA 1
ATOM 6967 C C . LEU A 1 885 ? 77.402 6.432 71.690 1.00 17.64 863 LEU A C 1
ATOM 6968 O O . LEU A 1 885 ? 77.300 5.918 70.573 1.00 17.87 863 LEU A O 1
ATOM 6973 N N . SER A 1 886 ? 77.949 5.806 72.727 1.00 17.82 864 SER A N 1
ATOM 6974 C CA . SER A 1 886 ? 78.379 4.421 72.646 1.00 18.06 864 SER A CA 1
ATOM 6975 C C . SER A 1 886 ? 78.024 3.652 73.919 1.00 18.03 864 SER A C 1
ATOM 6976 O O . SER A 1 886 ? 78.198 4.163 75.030 1.00 18.06 864 SER A O 1
ATOM 6979 N N . LEU A 1 887 ? 77.517 2.434 73.749 1.00 17.88 865 LEU A N 1
ATOM 6980 C CA . LEU A 1 887 ? 77.300 1.520 74.870 1.00 17.91 865 LEU A CA 1
ATOM 6981 C C . LEU A 1 887 ? 78.328 0.394 74.786 1.00 18.42 865 LEU A C 1
ATOM 6982 O O . LEU A 1 887 ? 78.282 -0.417 73.851 1.00 18.88 865 LEU A O 1
ATOM 6987 N N . PRO A 1 888 ? 79.271 0.344 75.744 1.00 18.89 866 PRO A N 1
ATOM 6988 C CA . PRO A 1 888 ? 80.296 -0.701 75.694 1.00 19.36 866 PRO A CA 1
ATOM 6989 C C . PRO A 1 888 ? 79.664 -2.089 75.701 1.00 19.83 866 PRO A C 1
ATOM 6990 O O . PRO A 1 888 ? 78.700 -2.323 76.435 1.00 20.00 866 PRO A O 1
ATOM 6994 N N . ASN A 1 889 ? 80.204 -2.983 74.877 1.00 20.01 867 ASN A N 1
ATOM 6995 C CA . ASN A 1 889 ? 79.722 -4.361 74.731 1.00 20.80 867 ASN A CA 1
ATOM 6996 C C . ASN A 1 889 ? 78.486 -4.499 73.834 1.00 20.41 867 ASN A C 1
ATOM 6997 O O . ASN A 1 889 ? 77.963 -5.600 73.675 1.00 20.57 867 ASN A O 1
ATOM 7002 N N . TYR A 1 890 ? 78.026 -3.388 73.252 1.00 19.96 868 TYR A N 1
ATOM 7003 C CA . TYR A 1 890 ? 76.838 -3.386 72.393 1.00 19.58 868 TYR A CA 1
ATOM 7004 C C . TYR A 1 890 ? 77.119 -2.798 71.018 1.00 19.27 868 TYR A C 1
ATOM 7005 O O . TYR A 1 890 ? 78.026 -1.983 70.846 1.00 18.64 868 TYR A O 1
ATOM 7014 N N . ASN A 1 891 ? 76.311 -3.213 70.048 1.00 19.17 869 ASN A N 1
ATOM 7015 C CA . ASN A 1 891 ? 76.283 -2.603 68.727 1.00 19.17 869 ASN A CA 1
ATOM 7016 C C . ASN A 1 891 ? 74.900 -2.016 68.490 1.00 18.76 869 ASN A C 1
ATOM 7017 O O . ASN A 1 891 ? 73.908 -2.573 68.960 1.00 18.98 869 ASN A O 1
ATOM 7022 N N . ALA A 1 892 ? 74.838 -0.920 67.736 1.00 18.47 870 ALA A N 1
ATOM 7023 C CA . ALA A 1 892 ? 73.582 -0.209 67.501 1.00 18.20 870 ALA A CA 1
ATOM 7024 C C . ALA A 1 892 ? 73.089 -0.345 66.073 1.00 18.02 870 ALA A C 1
ATOM 7025 O O . ALA A 1 892 ? 73.882 -0.417 65.130 1.00 17.94 870 ALA A O 1
ATOM 7027 N N . LYS A 1 893 ? 71.769 -0.367 65.929 1.00 17.83 871 LYS A N 1
ATOM 7028 C CA . LYS A 1 893 ? 71.147 -0.015 64.672 1.00 17.82 871 LYS A CA 1
ATOM 7029 C C . LYS A 1 893 ? 70.002 0.978 64.865 1.00 17.24 871 LYS A C 1
ATOM 7030 O O . LYS A 1 893 ? 69.414 1.093 65.955 1.00 16.44 871 LYS A O 1
ATOM 7036 N N . VAL A 1 894 ? 69.730 1.727 63.804 1.00 16.38 872 VAL A N 1
ATOM 7037 C CA . VAL A 1 894 ? 68.734 2.788 63.831 1.00 16.19 872 VAL A CA 1
ATOM 7038 C C . VAL A 1 894 ? 67.333 2.174 63.803 1.00 15.78 872 VAL A C 1
ATOM 7039 O O . VAL A 1 894 ? 67.088 1.215 63.076 1.00 15.97 872 VAL A O 1
ATOM 7043 N N . THR A 1 895 ? 66.423 2.718 64.607 1.00 15.21 873 THR A N 1
ATOM 7044 C CA . THR A 1 895 ? 65.015 2.289 64.593 1.00 14.81 873 THR A CA 1
ATOM 7045 C C . THR A 1 895 ? 64.157 3.533 64.413 1.00 14.53 873 THR A C 1
ATOM 7046 O O . THR A 1 895 ? 64.663 4.648 64.532 1.00 14.69 873 THR A O 1
ATOM 7050 N N . ASN A 1 896 ? 62.864 3.374 64.135 1.00 14.10 874 ASN A N 1
ATOM 7051 C CA . ASN A 1 896 ? 62.005 4.546 64.203 1.00 14.24 874 ASN A CA 1
ATOM 7052 C C . ASN A 1 896 ? 61.563 4.748 65.659 1.00 14.01 874 ASN A C 1
ATOM 7053 O O . ASN A 1 896 ? 62.047 4.047 66.557 1.00 13.68 874 ASN A O 1
ATOM 7058 N N . LEU A 1 897 ? 60.656 5.696 65.894 1.00 14.66 875 LEU A N 1
ATOM 7059 C CA . LEU A 1 897 ? 60.210 6.005 67.255 1.00 14.35 875 LEU A CA 1
ATOM 7060 C C . LEU A 1 897 ? 59.466 4.835 67.868 1.00 15.01 875 LEU A C 1
ATOM 7061 O O . LEU A 1 897 ? 59.439 4.675 69.098 1.00 15.76 875 LEU A O 1
ATOM 7066 N N . LEU A 1 898 ? 58.855 4.032 67.005 1.00 14.86 876 LEU A N 1
ATOM 7067 C CA . LEU A 1 898 ? 58.096 2.873 67.435 1.00 15.72 876 LEU A CA 1
ATOM 7068 C C . LEU A 1 898 ? 58.984 1.643 67.631 1.00 15.59 876 LEU A C 1
ATOM 7069 O O . LEU A 1 898 ? 58.479 0.555 67.860 1.00 15.40 876 LEU A O 1
ATOM 7074 N N . GLU A 1 899 ? 60.301 1.842 67.558 1.00 15.35 877 GLU A N 1
ATOM 7075 C CA . GLU A 1 899 ? 61.298 0.797 67.828 1.00 16.41 877 GLU A CA 1
ATOM 7076 C C . GLU A 1 899 ? 61.385 -0.284 66.742 1.00 17.21 877 GLU A C 1
ATOM 7077 O O . GLU A 1 899 ? 61.906 -1.378 66.983 1.00 17.69 877 GLU A O 1
ATOM 7083 N N . LYS A 1 900 ? 60.896 0.036 65.545 1.00 18.03 878 LYS A N 1
ATOM 7084 C CA A LYS A 1 900 ? 61.029 -0.864 64.409 0.50 18.66 878 LYS A CA 1
ATOM 7085 C CA B LYS A 1 900 ? 61.028 -0.864 64.398 0.50 18.58 878 LYS A CA 1
ATOM 7086 C C . LYS A 1 900 ? 62.355 -0.593 63.695 1.00 18.92 878 LYS A C 1
ATOM 7087 O O . LYS A 1 900 ? 62.648 0.550 63.305 1.00 18.43 878 LYS A O 1
ATOM 7098 N N . ASP A 1 901 ? 63.164 -1.640 63.549 1.00 19.72 879 ASP A N 1
ATOM 7099 C CA . ASP A 1 901 ? 64.470 -1.540 62.895 1.00 20.90 879 ASP A CA 1
ATOM 7100 C C . ASP A 1 901 ? 64.332 -0.858 61.539 1.00 21.50 879 ASP A C 1
ATOM 7101 O O . ASP A 1 901 ? 63.398 -1.146 60.785 1.00 21.31 879 ASP A O 1
ATOM 7106 N N . SER A 1 902 ? 65.223 0.083 61.254 1.00 22.12 880 SER A N 1
ATOM 7107 C CA . SER A 1 902 ? 65.307 0.622 59.913 1.00 23.15 880 SER A CA 1
ATOM 7108 C C . SER A 1 902 ? 66.586 0.087 59.264 1.00 23.79 880 SER A C 1
ATOM 7109 O O . SER A 1 902 ? 67.354 -0.641 59.895 1.00 23.74 880 SER A O 1
ATOM 7112 N N . LYS A 1 903 ? 66.793 0.434 58.002 1.00 24.55 881 LYS A N 1
ATOM 7113 C CA . LYS A 1 903 ? 67.989 0.020 57.278 1.00 25.48 881 LYS A CA 1
ATOM 7114 C C . LYS A 1 903 ? 69.008 1.158 57.227 1.00 25.80 881 LYS A C 1
ATOM 7115 O O . LYS A 1 903 ? 70.074 1.024 56.628 1.00 25.96 881 LYS A O 1
ATOM 7121 N N . GLN A 1 904 ? 68.672 2.272 57.875 1.00 26.05 882 GLN A N 1
ATOM 7122 C CA . GLN A 1 904 ? 69.525 3.456 57.904 1.00 26.31 882 GLN A CA 1
ATOM 7123 C C . GLN A 1 904 ? 70.778 3.182 58.739 1.00 25.86 882 GLN A C 1
ATOM 7124 O O . GLN A 1 904 ? 70.708 2.513 59.769 1.00 24.86 882 GLN A O 1
ATOM 7130 N N . SER A 1 905 ? 71.928 3.680 58.289 1.00 25.83 883 SER A N 1
ATOM 7131 C CA . SER A 1 905 ? 73.160 3.510 59.065 1.00 25.93 883 SER A CA 1
ATOM 7132 C C . SER A 1 905 ? 73.213 4.507 60.228 1.00 25.63 883 SER A C 1
ATOM 7133 O O . SER A 1 905 ? 72.602 5.579 60.171 1.00 25.59 883 SER A O 1
ATOM 7136 N N . THR A 1 906 ? 73.921 4.133 61.287 1.00 24.96 884 THR A N 1
ATOM 7137 C CA . THR A 1 906 ? 74.035 4.972 62.472 1.00 24.67 884 THR A CA 1
ATOM 7138 C C . THR A 1 906 ? 74.829 6.232 62.121 1.00 24.07 884 THR A C 1
ATOM 7139 O O . THR A 1 906 ? 75.944 6.135 61.631 1.00 23.55 884 THR A O 1
ATOM 7143 N N . PRO A 1 907 ? 74.237 7.420 62.340 1.00 23.62 885 PRO A N 1
ATOM 7144 C CA . PRO A 1 907 ? 74.973 8.637 62.003 1.00 23.21 885 PRO A CA 1
ATOM 7145 C C . PRO A 1 907 ? 76.100 8.938 62.980 1.00 22.62 885 PRO A C 1
ATOM 7146 O O . PRO A 1 907 ? 76.075 8.488 64.131 1.00 22.80 885 PRO A O 1
ATOM 7150 N N . SER A 1 908 ? 77.082 9.697 62.510 1.00 21.83 886 SER A N 1
ATOM 7151 C CA . SER A 1 908 ? 78.168 10.156 63.357 1.00 21.30 886 SER A CA 1
ATOM 7152 C C . SER A 1 908 ? 77.922 11.610 63.766 1.00 20.87 886 SER A C 1
ATOM 7153 O O . SER A 1 908 ? 78.670 12.169 64.563 1.00 20.58 886 SER A O 1
ATOM 7156 N N . GLN A 1 909 ? 76.873 12.208 63.203 1.00 20.36 887 GLN A N 1
ATOM 7157 C CA . GLN A 1 909 ? 76.458 13.576 63.517 1.00 20.16 887 GLN A CA 1
ATOM 7158 C C . GLN A 1 909 ? 74.952 13.599 63.660 1.00 19.01 887 GLN A C 1
ATOM 7159 O O . GLN A 1 909 ? 74.272 12.760 63.076 1.00 19.09 887 GLN A O 1
ATOM 7165 N N . LEU A 1 910 ? 74.428 14.559 64.421 1.00 17.54 888 LEU A N 1
ATOM 7166 C CA . LEU A 1 910 ? 72.992 14.815 64.431 1.00 16.48 888 LEU A CA 1
ATOM 7167 C C . LEU A 1 910 ? 72.668 16.031 63.581 1.00 15.92 888 LEU A C 1
ATOM 7168 O O . LEU A 1 910 ? 73.285 17.083 63.750 1.00 15.22 888 LEU A O 1
ATOM 7173 N N . GLY A 1 911 ? 71.702 15.886 62.672 1.00 15.00 889 GLY A N 1
ATOM 7174 C CA . GLY A 1 911 ? 71.146 17.042 61.967 1.00 14.20 889 GLY A CA 1
ATOM 7175 C C . GLY A 1 911 ? 70.475 17.995 62.958 1.00 13.71 889 GLY A C 1
ATOM 7176 O O . GLY A 1 911 ? 70.203 17.622 64.111 1.00 12.81 889 GLY A O 1
ATOM 7177 N N . LYS A 1 912 ? 70.241 19.232 62.519 1.00 12.80 890 LYS A N 1
ATOM 7178 C CA . LYS A 1 912 ? 69.478 20.219 63.289 1.00 13.36 890 LYS A CA 1
ATOM 7179 C C . LYS A 1 912 ? 68.181 19.567 63.780 1.00 12.84 890 LYS A C 1
ATOM 7180 O O . LYS A 1 912 ? 67.481 18.935 62.987 1.00 13.29 890 LYS A O 1
ATOM 7186 N N . ALA A 1 913 ? 67.885 19.700 65.075 1.00 12.67 891 ALA A N 1
ATOM 7187 C CA . ALA A 1 913 ? 66.644 19.167 65.683 1.00 12.09 891 ALA A CA 1
ATOM 7188 C C . ALA A 1 913 ? 66.374 17.667 65.433 1.00 11.94 891 ALA A C 1
ATOM 7189 O O . ALA A 1 913 ? 65.221 17.208 65.507 1.00 11.43 891 ALA A O 1
ATOM 7191 N N . GLU A 1 914 ? 67.413 16.898 65.141 1.00 11.64 892 GLU A N 1
ATOM 7192 C CA . GLU A 1 914 ? 67.199 15.482 64.846 1.00 11.95 892 GLU A CA 1
ATOM 7193 C C . GLU A 1 914 ? 66.899 14.684 66.115 1.00 11.84 892 GLU A C 1
ATOM 7194 O O . GLU A 1 914 ? 67.578 14.862 67.134 1.00 11.33 892 GLU A O 1
ATOM 7200 N N . ILE A 1 915 ? 65.874 13.825 66.039 1.00 11.86 893 ILE A N 1
ATOM 7201 C CA . ILE A 1 915 ? 65.579 12.819 67.072 1.00 11.93 893 ILE A CA 1
ATOM 7202 C C . ILE A 1 915 ? 66.070 11.446 66.595 1.00 12.61 893 ILE A C 1
ATOM 7203 O O . ILE A 1 915 ? 65.622 10.947 65.552 1.00 12.03 893 ILE A O 1
ATOM 7208 N N . LEU A 1 916 ? 66.976 10.832 67.359 1.00 12.64 894 LEU A N 1
ATOM 7209 C CA . LEU A 1 916 ? 67.602 9.580 66.922 1.00 12.73 894 LEU A CA 1
ATOM 7210 C C . LEU A 1 916 ? 67.337 8.471 67.915 1.00 12.71 894 LEU A C 1
ATOM 7211 O O . LEU A 1 916 ? 67.735 8.560 69.081 1.00 12.31 894 LEU A O 1
ATOM 7216 N N . THR A 1 917 ? 66.684 7.423 67.426 1.00 13.03 895 THR A N 1
ATOM 7217 C CA . THR A 1 917 ? 66.311 6.265 68.242 1.00 13.15 895 THR A CA 1
ATOM 7218 C C . THR A 1 917 ? 67.148 5.082 67.767 1.00 13.24 895 THR A C 1
ATOM 7219 O O . THR A 1 917 ? 67.233 4.816 66.562 1.00 13.20 895 THR A O 1
ATOM 7223 N N . LEU A 1 918 ? 67.796 4.411 68.716 1.00 13.06 896 LEU A N 1
ATOM 7224 C CA . LEU A 1 918 ? 68.690 3.293 68.414 1.00 13.25 896 LEU A CA 1
ATOM 7225 C C . LEU A 1 918 ? 68.334 2.039 69.207 1.00 13.70 896 LEU A C 1
ATOM 7226 O O . LEU A 1 918 ? 67.931 2.130 70.370 1.00 13.50 896 LEU A O 1
ATOM 7231 N N . ALA A 1 919 ? 68.499 0.871 68.581 1.00 13.61 897 ALA A N 1
ATOM 7232 C CA . ALA A 1 919 ? 68.431 -0.404 69.299 1.00 14.04 897 ALA A CA 1
ATOM 7233 C C . ALA A 1 919 ? 69.832 -0.958 69.451 1.00 14.62 897 ALA A C 1
ATOM 7234 O O . ALA A 1 919 ? 70.569 -1.071 68.461 1.00 14.13 897 ALA A O 1
ATOM 7236 N N . TRP A 1 920 ? 70.186 -1.302 70.687 1.00 15.35 898 TRP A N 1
ATOM 7237 C CA . TRP A 1 920 ? 71.507 -1.829 71.002 1.00 16.32 898 TRP A CA 1
ATOM 7238 C C . TRP A 1 920 ? 71.394 -3.303 71.403 1.00 18.08 898 TRP A C 1
ATOM 7239 O O . TRP A 1 920 ? 70.522 -3.678 72.197 1.00 17.70 898 TRP A O 1
ATOM 7250 N N . LYS A 1 921 ? 72.271 -4.131 70.835 1.00 20.16 899 LYS A N 1
ATOM 7251 C CA . LYS A 1 921 ? 72.325 -5.564 71.131 1.00 22.43 899 LYS A CA 1
ATOM 7252 C C . LYS A 1 921 ? 73.767 -5.969 71.434 1.00 23.73 899 LYS A C 1
ATOM 7253 O O . LYS A 1 921 ? 74.701 -5.453 70.815 1.00 23.31 899 LYS A O 1
ATOM 7259 N N . LYS A 1 922 ? 73.944 -6.902 72.371 1.00 25.86 900 LYS A N 1
ATOM 7260 C CA . LYS A 1 922 ? 75.289 -7.313 72.812 1.00 27.92 900 LYS A CA 1
ATOM 7261 C C . LYS A 1 922 ? 76.161 -7.837 71.675 1.00 28.90 900 LYS A C 1
ATOM 7262 O O . LYS A 1 922 ? 75.659 -8.460 70.734 1.00 29.47 900 LYS A O 1
ATOM 7268 N N . GLN A 1 923 ? 77.462 -7.562 71.768 1.00 29.97 901 GLN A N 1
ATOM 7269 C CA . GLN A 1 923 ? 78.413 -7.867 70.702 1.00 30.66 901 GLN A CA 1
ATOM 7270 C C . GLN A 1 923 ? 78.997 -9.266 70.861 1.00 31.07 901 GLN A C 1
ATOM 7271 O O . GLN A 1 923 ? 78.900 -10.089 69.947 1.00 31.72 901 GLN A O 1
ATOM 7273 N N . THR B 1 25 ? 45.964 -42.668 113.867 1.00 23.97 3 THR B N 1
ATOM 7274 C CA . THR B 1 25 ? 46.518 -42.277 112.533 1.00 23.90 3 THR B CA 1
ATOM 7275 C C . THR B 1 25 ? 45.792 -41.057 111.930 1.00 22.94 3 THR B C 1
ATOM 7276 O O . THR B 1 25 ? 44.668 -41.151 111.417 1.00 23.90 3 THR B O 1
ATOM 7280 N N . LYS B 1 26 ? 46.465 -39.918 111.975 1.00 21.23 4 LYS B N 1
ATOM 7281 C CA . LYS B 1 26 ? 45.880 -38.659 111.555 1.00 19.48 4 LYS B CA 1
ATOM 7282 C C . LYS B 1 26 ? 46.184 -38.369 110.092 1.00 18.11 4 LYS B C 1
ATOM 7283 O O . LYS B 1 26 ? 47.176 -38.847 109.548 1.00 18.00 4 LYS B O 1
ATOM 7289 N N . LYS B 1 27 ? 45.322 -37.583 109.465 1.00 16.15 5 LYS B N 1
ATOM 7290 C CA . LYS B 1 27 ? 45.569 -37.093 108.120 1.00 14.96 5 LYS B CA 1
ATOM 7291 C C . LYS B 1 27 ? 45.809 -35.588 108.208 1.00 14.03 5 LYS B C 1
ATOM 7292 O O . LYS B 1 27 ? 44.932 -34.829 108.643 1.00 13.16 5 LYS B O 1
ATOM 7298 N N . VAL B 1 28 ? 47.013 -35.174 107.818 1.00 12.75 6 VAL B N 1
ATOM 7299 C CA . VAL B 1 28 ? 47.420 -33.787 107.946 1.00 12.21 6 VAL B CA 1
ATOM 7300 C C . VAL B 1 28 ? 47.280 -33.100 106.588 1.00 12.25 6 VAL B C 1
ATOM 7301 O O . VAL B 1 28 ? 48.082 -33.329 105.676 1.00 12.05 6 VAL B O 1
ATOM 7305 N N . HIS B 1 29 ? 46.237 -32.285 106.456 1.00 12.04 7 HIS B N 1
ATOM 7306 C CA . HIS B 1 29 ? 45.958 -31.594 105.196 1.00 12.50 7 HIS B CA 1
ATOM 7307 C C . HIS B 1 29 ? 46.715 -30.277 105.146 1.00 12.29 7 HIS B C 1
ATOM 7308 O O . HIS B 1 29 ? 46.448 -29.368 105.944 1.00 12.42 7 HIS B O 1
ATOM 7315 N N . ILE B 1 30 ? 47.648 -30.167 104.208 1.00 12.36 8 ILE B N 1
ATOM 7316 C CA . ILE B 1 30 ? 48.378 -28.923 104.011 1.00 12.73 8 ILE B CA 1
ATOM 7317 C C . ILE B 1 30 ? 47.683 -28.149 102.896 1.00 12.46 8 ILE B C 1
ATOM 7318 O O . ILE B 1 30 ? 47.653 -28.616 101.745 1.00 12.95 8 ILE B O 1
ATOM 7323 N N . ILE B 1 31 ? 47.122 -26.985 103.234 1.00 11.44 9 ILE B N 1
ATOM 7324 C CA . ILE B 1 31 ? 46.523 -26.107 102.221 1.00 11.05 9 ILE B CA 1
ATOM 7325 C C . ILE B 1 31 ? 47.407 -24.877 102.017 1.00 11.24 9 ILE B C 1
ATOM 7326 O O . ILE B 1 31 ? 47.486 -24.004 102.890 1.00 11.13 9 ILE B O 1
ATOM 7331 N N . SER B 1 32 ? 48.082 -24.823 100.875 1.00 10.89 10 SER B N 1
ATOM 7332 C CA . SER B 1 32 ? 48.865 -23.641 100.509 1.00 10.91 10 SER B CA 1
ATOM 7333 C C . SER B 1 32 ? 47.948 -22.487 100.100 1.00 11.29 10 SER B C 1
ATOM 7334 O O . SER B 1 32 ? 46.975 -22.680 99.354 1.00 10.83 10 SER B O 1
ATOM 7337 N N . HIS B 1 33 ? 48.266 -21.290 100.597 1.00 11.33 11 HIS B N 1
ATOM 7338 C CA . HIS B 1 33 ? 47.427 -20.110 100.399 1.00 11.65 11 HIS B CA 1
ATOM 7339 C C . HIS B 1 33 ? 48.238 -18.840 100.638 1.00 12.14 11 HIS B C 1
ATOM 7340 O O . HIS B 1 33 ? 49.379 -18.892 101.116 1.00 12.04 11 HIS B O 1
ATOM 7347 N N . SER B 1 34 ? 47.656 -17.703 100.262 1.00 12.04 12 SER B N 1
ATOM 7348 C CA . SER B 1 34 ? 48.166 -16.407 100.675 1.00 12.01 12 SER B CA 1
ATOM 7349 C C . SER B 1 34 ? 46.975 -15.570 101.093 1.00 12.15 12 SER B C 1
ATOM 7350 O O . SER B 1 34 ? 45.973 -15.510 100.386 1.00 12.57 12 SER B O 1
ATOM 7353 N N . HIS B 1 35 ? 47.059 -14.969 102.269 1.00 12.16 13 HIS B N 1
ATOM 7354 C CA . HIS B 1 35 ? 46.014 -14.061 102.686 1.00 12.47 13 HIS B CA 1
ATOM 7355 C C . HIS B 1 35 ? 46.370 -12.698 102.123 1.00 12.80 13 HIS B C 1
ATOM 7356 O O . HIS B 1 35 ? 47.281 -12.026 102.619 1.00 12.92 13 HIS B O 1
ATOM 7363 N N . TRP B 1 36 ? 45.684 -12.324 101.044 1.00 12.68 14 TRP B N 1
ATOM 7364 C CA . TRP B 1 36 ? 46.114 -11.183 100.258 1.00 12.50 14 TRP B CA 1
ATOM 7365 C C . TRP B 1 36 ? 45.221 -9.958 100.443 1.00 12.72 14 TRP B C 1
ATOM 7366 O O . TRP B 1 36 ? 44.332 -9.698 99.625 1.00 12.92 14 TRP B O 1
ATOM 7377 N N . ASP B 1 37 ? 45.462 -9.211 101.522 1.00 12.88 15 ASP B N 1
ATOM 7378 C CA . ASP B 1 37 ? 44.789 -7.929 101.729 1.00 13.67 15 ASP B CA 1
ATOM 7379 C C . ASP B 1 37 ? 45.080 -7.023 100.543 1.00 12.77 15 ASP B C 1
ATOM 7380 O O . ASP B 1 37 ? 46.237 -6.739 100.251 1.00 12.76 15 ASP B O 1
ATOM 7385 N N . ARG B 1 38 ? 44.033 -6.575 99.854 1.00 12.04 16 ARG B N 1
ATOM 7386 C CA . ARG B 1 38 ? 44.221 -5.948 98.530 1.00 11.40 16 ARG B CA 1
ATOM 7387 C C . ARG B 1 38 ? 45.071 -4.678 98.617 1.00 11.79 16 ARG B C 1
ATOM 7388 O O . ARG B 1 38 ? 45.856 -4.363 97.706 1.00 11.21 16 ARG B O 1
ATOM 7396 N N . GLU B 1 39 ? 44.892 -3.954 99.722 1.00 11.32 17 GLU B N 1
ATOM 7397 C CA . GLU B 1 39 ? 45.597 -2.709 99.983 1.00 12.09 17 GLU B CA 1
ATOM 7398 C C . GLU B 1 39 ? 45.572 -2.558 101.495 1.00 11.79 17 GLU B C 1
ATOM 7399 O O . GLU B 1 39 ? 44.572 -2.891 102.127 1.00 12.31 17 GLU B O 1
ATOM 7405 N N . TRP B 1 40 ? 46.674 -2.110 102.090 1.00 11.60 18 TRP B N 1
ATOM 7406 C CA . TRP B 1 40 ? 46.728 -2.069 103.553 1.00 11.25 18 TRP B CA 1
ATOM 7407 C C . TRP B 1 40 ? 47.835 -1.144 104.045 1.00 11.29 18 TRP B C 1
ATOM 7408 O O . TRP B 1 40 ? 47.639 0.066 104.080 1.00 11.63 18 TRP B O 1
ATOM 7419 N N . TYR B 1 41 ? 48.999 -1.685 104.388 1.00 11.18 19 TYR B N 1
ATOM 7420 C CA . TYR B 1 41 ? 50.071 -0.834 104.927 1.00 11.22 19 TYR B CA 1
ATOM 7421 C C . TYR B 1 41 ? 50.880 -0.175 103.810 1.00 10.88 19 TYR B C 1
ATOM 7422 O O . TYR B 1 41 ? 51.760 0.632 104.073 1.00 11.05 19 TYR B O 1
ATOM 7431 N N . MET B 1 42 ? 50.588 -0.555 102.567 1.00 11.03 20 MET B N 1
ATOM 7432 C CA . MET B 1 42 ? 51.100 0.124 101.382 1.00 10.83 20 MET B CA 1
ATOM 7433 C C . MET B 1 42 ? 49.909 0.404 100.466 1.00 11.18 20 MET B C 1
ATOM 7434 O O . MET B 1 42 ? 48.839 -0.181 100.635 1.00 10.66 20 MET B O 1
ATOM 7439 N N . ALA B 1 43 ? 50.114 1.283 99.484 1.00 11.34 21 ALA B N 1
ATOM 7440 C CA . ALA B 1 43 ? 49.083 1.605 98.513 1.00 11.79 21 ALA B CA 1
ATOM 7441 C C . ALA B 1 43 ? 48.768 0.352 97.718 1.00 11.62 21 ALA B C 1
ATOM 7442 O O . ALA B 1 43 ? 49.624 -0.532 97.610 1.00 12.32 21 ALA B O 1
ATOM 7444 N N . TYR B 1 44 ? 47.555 0.272 97.172 1.00 11.61 22 TYR B N 1
ATOM 7445 C CA . TYR B 1 44 ? 47.131 -0.875 96.364 1.00 11.82 22 TYR B CA 1
ATOM 7446 C C . TYR B 1 44 ? 48.215 -1.335 95.387 1.00 11.66 22 TYR B C 1
ATOM 7447 O O . TYR B 1 44 ? 48.513 -2.526 95.320 1.00 11.06 22 TYR B O 1
ATOM 7456 N N . GLU B 1 45 ? 48.782 -0.394 94.623 1.00 11.81 23 GLU B N 1
ATOM 7457 C CA . GLU B 1 45 ? 49.713 -0.756 93.552 1.00 11.86 23 GLU B CA 1
ATOM 7458 C C . GLU B 1 45 ? 50.983 -1.443 94.055 1.00 11.87 23 GLU B C 1
ATOM 7459 O O . GLU B 1 45 ? 51.551 -2.267 93.358 1.00 11.07 23 GLU B O 1
ATOM 7465 N N . GLN B 1 46 ? 51.438 -1.087 95.254 1.00 11.78 24 GLN B N 1
ATOM 7466 C CA . GLN B 1 46 ? 52.586 -1.774 95.854 1.00 11.98 24 GLN B CA 1
ATOM 7467 C C . GLN B 1 46 ? 52.273 -3.231 96.185 1.00 11.60 24 GLN B C 1
ATOM 7468 O O . GLN B 1 46 ? 53.109 -4.114 95.966 1.00 10.91 24 GLN B O 1
ATOM 7474 N N . HIS B 1 47 ? 51.078 -3.478 96.724 1.00 11.25 25 HIS B N 1
ATOM 7475 C CA . HIS B 1 47 ? 50.625 -4.847 96.978 1.00 11.42 25 HIS B CA 1
ATOM 7476 C C . HIS B 1 47 ? 50.374 -5.548 95.627 1.00 11.63 25 HIS B C 1
ATOM 7477 O O . HIS B 1 47 ? 50.747 -6.706 95.436 1.00 11.95 25 HIS B O 1
ATOM 7484 N N . HIS B 1 48 ? 49.750 -4.825 94.697 1.00 11.62 26 HIS B N 1
ATOM 7485 C CA . HIS B 1 48 ? 49.406 -5.329 93.350 1.00 11.59 26 HIS B CA 1
ATOM 7486 C C . HIS B 1 48 ? 50.604 -5.891 92.600 1.00 11.54 26 HIS B C 1
ATOM 7487 O O . HIS B 1 48 ? 50.510 -6.953 91.967 1.00 11.64 26 HIS B O 1
ATOM 7494 N N . MET B 1 49 ? 51.739 -5.181 92.656 1.00 11.28 27 MET B N 1
ATOM 7495 C CA . MET B 1 49 ? 52.925 -5.630 91.931 1.00 11.02 27 MET B CA 1
ATOM 7496 C C . MET B 1 49 ? 53.487 -6.916 92.541 1.00 11.19 27 MET B C 1
ATOM 7497 O O . MET B 1 49 ? 53.952 -7.795 91.817 1.00 11.41 27 MET B O 1
ATOM 7502 N N . ARG B 1 50 ? 53.396 -7.040 93.864 1.00 11.19 28 ARG B N 1
ATOM 7503 C CA . ARG B 1 50 ? 53.808 -8.261 94.556 1.00 11.54 28 ARG B CA 1
ATOM 7504 C C . ARG B 1 50 ? 52.837 -9.420 94.295 1.00 11.54 28 ARG B C 1
ATOM 7505 O O . ARG B 1 50 ? 53.251 -10.594 94.259 1.00 11.23 28 ARG B O 1
ATOM 7513 N N . LEU B 1 51 ? 51.564 -9.090 94.068 1.00 11.37 29 LEU B N 1
ATOM 7514 C CA . LEU B 1 51 ? 50.577 -10.083 93.624 1.00 11.54 29 LEU B CA 1
ATOM 7515 C C . LEU B 1 51 ? 50.952 -10.681 92.269 1.00 11.54 29 LEU B C 1
ATOM 7516 O O . LEU B 1 51 ? 50.814 -11.889 92.073 1.00 11.55 29 LEU B O 1
ATOM 7521 N N . ILE B 1 52 ? 51.437 -9.848 91.345 1.00 11.07 30 ILE B N 1
ATOM 7522 C CA . ILE B 1 52 ? 51.929 -10.355 90.060 1.00 11.70 30 ILE B CA 1
ATOM 7523 C C . ILE B 1 52 ? 53.051 -11.377 90.277 1.00 11.59 30 ILE B C 1
ATOM 7524 O O . ILE B 1 52 ? 53.076 -12.423 89.627 1.00 11.30 30 ILE B O 1
ATOM 7529 N N . ASN B 1 53 ? 53.970 -11.071 91.193 1.00 11.40 31 ASN B N 1
ATOM 7530 C CA . ASN B 1 53 ? 55.017 -12.016 91.567 1.00 11.45 31 ASN B CA 1
ATOM 7531 C C . ASN B 1 53 ? 54.445 -13.340 92.075 1.00 11.45 31 ASN B C 1
ATOM 7532 O O . ASN B 1 53 ? 54.906 -14.403 91.654 1.00 11.29 31 ASN B O 1
ATOM 7537 N N . LEU B 1 54 ? 53.459 -13.271 92.972 1.00 11.05 32 LEU B N 1
ATOM 7538 C CA . LEU B 1 54 ? 52.839 -14.487 93.542 1.00 11.22 32 LEU B CA 1
ATOM 7539 C C . LEU B 1 54 ? 52.277 -15.403 92.452 1.00 11.38 32 LEU B C 1
ATOM 7540 O O . LEU B 1 54 ? 52.607 -16.590 92.402 1.00 11.19 32 LEU B O 1
ATOM 7545 N N . ILE B 1 55 ? 51.422 -14.846 91.592 1.00 11.51 33 ILE B N 1
ATOM 7546 C CA . ILE B 1 55 ? 50.798 -15.634 90.522 1.00 11.74 33 ILE B CA 1
ATOM 7547 C C . ILE B 1 55 ? 51.820 -16.123 89.494 1.00 11.64 33 ILE B C 1
ATOM 7548 O O . ILE B 1 55 ? 51.715 -17.264 89.015 1.00 12.06 33 ILE B O 1
ATOM 7553 N N . ASP B 1 56 ? 52.802 -15.278 89.148 1.00 11.86 34 ASP B N 1
ATOM 7554 C CA . ASP B 1 56 ? 53.911 -15.711 88.293 1.00 11.94 34 ASP B CA 1
ATOM 7555 C C . ASP B 1 56 ? 54.585 -16.958 88.876 1.00 11.89 34 ASP B C 1
ATOM 7556 O O . ASP B 1 56 ? 54.853 -17.931 88.151 1.00 11.75 34 ASP B O 1
ATOM 7561 N N . ASP B 1 57 ? 54.861 -16.914 90.176 1.00 11.65 35 ASP B N 1
ATOM 7562 C CA . ASP B 1 57 ? 55.504 -18.031 90.867 1.00 12.26 35 ASP B CA 1
ATOM 7563 C C . ASP B 1 57 ? 54.631 -19.283 90.857 1.00 11.82 35 ASP B C 1
ATOM 7564 O O . ASP B 1 57 ? 55.141 -20.396 90.717 1.00 11.93 35 ASP B O 1
ATOM 7569 N N . LEU B 1 58 ? 53.320 -19.093 91.008 1.00 12.03 36 LEU B N 1
ATOM 7570 C CA . LEU B 1 58 ? 52.365 -20.195 90.975 1.00 12.12 36 LEU B CA 1
ATOM 7571 C C . LEU B 1 58 ? 52.343 -20.880 89.606 1.00 12.34 36 LEU B C 1
ATOM 7572 O O . LEU B 1 58 ? 52.527 -22.099 89.518 1.00 11.83 36 LEU B O 1
ATOM 7577 N N . LEU B 1 59 ? 52.136 -20.100 88.541 1.00 12.68 37 LEU B N 1
ATOM 7578 C CA . LEU B 1 59 ? 52.123 -20.665 87.181 1.00 13.41 37 LEU B CA 1
ATOM 7579 C C . LEU B 1 59 ? 53.409 -21.433 86.841 1.00 14.25 37 LEU B C 1
ATOM 7580 O O . LEU B 1 59 ? 53.370 -22.471 86.160 1.00 14.39 37 LEU B O 1
ATOM 7585 N N . GLU B 1 60 ? 54.548 -20.927 87.312 1.00 14.80 38 GLU B N 1
ATOM 7586 C CA . GLU B 1 60 ? 55.826 -21.580 87.077 1.00 15.54 38 GLU B CA 1
ATOM 7587 C C . GLU B 1 60 ? 55.951 -22.886 87.881 1.00 15.16 38 GLU B C 1
ATOM 7588 O O . GLU B 1 60 ? 56.375 -23.920 87.339 1.00 14.38 38 GLU B O 1
ATOM 7594 N N . VAL B 1 61 ? 55.572 -22.843 89.156 1.00 14.96 39 VAL B N 1
ATOM 7595 C CA . VAL B 1 61 ? 55.644 -24.047 89.987 1.00 15.07 39 VAL B CA 1
ATOM 7596 C C . VAL B 1 61 ? 54.679 -25.158 89.529 1.00 14.96 39 VAL B C 1
ATOM 7597 O O . VAL B 1 61 ? 55.016 -26.346 89.645 1.00 14.50 39 VAL B O 1
ATOM 7601 N N . PHE B 1 62 ? 53.516 -24.780 88.988 1.00 14.75 40 PHE B N 1
ATOM 7602 C CA . PHE B 1 62 ? 52.594 -25.765 88.410 1.00 15.27 40 PHE B CA 1
ATOM 7603 C C . PHE B 1 62 ? 53.275 -26.518 87.251 1.00 16.10 40 PHE B C 1
ATOM 7604 O O . PHE B 1 62 ? 52.929 -27.660 86.951 1.00 15.91 40 PHE B O 1
ATOM 7612 N N . GLN B 1 63 ? 54.241 -25.868 86.611 1.00 16.78 41 GLN B N 1
ATOM 7613 C CA . GLN B 1 63 ? 54.972 -26.474 85.493 1.00 18.48 41 GLN B CA 1
ATOM 7614 C C . GLN B 1 63 ? 56.158 -27.315 85.943 1.00 18.27 41 GLN B C 1
ATOM 7615 O O . GLN B 1 63 ? 56.392 -28.402 85.403 1.00 18.67 41 GLN B O 1
ATOM 7621 N N . THR B 1 64 ? 56.907 -26.814 86.921 1.00 17.82 42 THR B N 1
ATOM 7622 C CA . THR B 1 64 ? 58.155 -27.457 87.335 1.00 17.94 42 THR B CA 1
ATOM 7623 C C . THR B 1 64 ? 57.953 -28.545 88.406 1.00 17.35 42 THR B C 1
ATOM 7624 O O . THR B 1 64 ? 58.801 -29.421 88.556 1.00 16.70 42 THR B O 1
ATOM 7628 N N . ASP B 1 65 ? 56.847 -28.478 89.146 1.00 16.38 43 ASP B N 1
ATOM 7629 C CA . ASP B 1 65 ? 56.567 -29.449 90.216 1.00 16.49 43 ASP B CA 1
ATOM 7630 C C . ASP B 1 65 ? 55.188 -30.080 90.036 1.00 16.66 43 ASP B C 1
ATOM 7631 O O . ASP B 1 65 ? 54.171 -29.528 90.477 1.00 15.49 43 ASP B O 1
ATOM 7636 N N . PRO B 1 66 ? 55.152 -31.253 89.383 1.00 17.33 44 PRO B N 1
ATOM 7637 C CA . PRO B 1 66 ? 53.910 -31.998 89.138 1.00 17.73 44 PRO B CA 1
ATOM 7638 C C . PRO B 1 66 ? 53.184 -32.426 90.418 1.00 17.94 44 PRO B C 1
ATOM 7639 O O . PRO B 1 66 ? 51.994 -32.724 90.363 1.00 18.79 44 PRO B O 1
ATOM 7643 N N . ASP B 1 67 ? 53.885 -32.461 91.550 1.00 17.35 45 ASP B N 1
ATOM 7644 C CA . ASP B 1 67 ? 53.283 -32.897 92.821 1.00 17.51 45 ASP B CA 1
ATOM 7645 C C . ASP B 1 67 ? 52.642 -31.745 93.604 1.00 16.63 45 ASP B C 1
ATOM 7646 O O . ASP B 1 67 ? 51.994 -31.977 94.631 1.00 17.06 45 ASP B O 1
ATOM 7651 N N . PHE B 1 68 ? 52.845 -30.510 93.142 1.00 15.53 46 PHE B N 1
ATOM 7652 C CA . PHE B 1 68 ? 52.194 -29.346 93.755 1.00 14.73 46 PHE B CA 1
ATOM 7653 C C . PHE B 1 68 ? 50.687 -29.438 93.462 1.00 14.34 46 PHE B C 1
ATOM 7654 O O . PHE B 1 68 ? 50.253 -29.268 92.321 1.00 14.25 46 PHE B O 1
ATOM 7662 N N . HIS B 1 69 ? 49.904 -29.735 94.498 1.00 13.90 47 HIS B N 1
ATOM 7663 C CA . HIS B 1 69 ? 48.480 -30.046 94.341 1.00 13.87 47 HIS B CA 1
ATOM 7664 C C . HIS B 1 69 ? 47.636 -28.863 93.889 1.00 13.17 47 HIS B C 1
ATOM 7665 O O . HIS B 1 69 ? 46.962 -28.937 92.864 1.00 12.99 47 HIS B O 1
ATOM 7672 N N . SER B 1 70 ? 47.657 -27.791 94.677 1.00 12.63 48 SER B N 1
ATOM 7673 C CA . SER B 1 70 ? 46.792 -26.647 94.467 1.00 12.42 48 SER B CA 1
ATOM 7674 C C . SER B 1 70 ? 47.204 -25.493 95.374 1.00 12.79 48 SER B C 1
ATOM 7675 O O . SER B 1 70 ? 48.022 -25.658 96.296 1.00 13.03 48 SER B O 1
ATOM 7678 N N . PHE B 1 71 ? 46.608 -24.336 95.111 1.00 12.75 49 PHE B N 1
ATOM 7679 C CA . PHE B 1 71 ? 46.813 -23.134 95.897 1.00 12.38 49 PHE B CA 1
ATOM 7680 C C . PHE B 1 71 ? 45.473 -22.441 96.056 1.00 12.70 49 PHE B C 1
ATOM 7681 O O . PHE B 1 71 ? 44.767 -22.189 95.073 1.00 13.01 49 PHE B O 1
ATOM 7689 N N . HIS B 1 72 ? 45.158 -22.097 97.297 1.00 12.55 50 HIS B N 1
ATOM 7690 C CA . HIS B 1 72 ? 43.913 -21.449 97.627 1.00 12.48 50 HIS B CA 1
ATOM 7691 C C . HIS B 1 72 ? 44.067 -19.941 97.533 1.00 12.48 50 HIS B C 1
ATOM 7692 O O . HIS B 1 72 ? 44.775 -19.340 98.347 1.00 12.14 50 HIS B O 1
ATOM 7699 N N . LEU B 1 73 ? 43.401 -19.331 96.554 1.00 12.34 51 LEU B N 1
ATOM 7700 C CA . LEU B 1 73 ? 43.509 -17.880 96.344 1.00 12.92 51 LEU B CA 1
ATOM 7701 C C . LEU B 1 73 ? 42.612 -17.050 97.256 1.00 12.65 51 LEU B C 1
ATOM 7702 O O . LEU B 1 73 ? 41.856 -16.186 96.784 1.00 12.19 51 LEU B O 1
ATOM 7707 N N . ASP B 1 74 ? 42.689 -17.335 98.561 1.00 12.33 52 ASP B N 1
ATOM 7708 C CA . ASP B 1 74 ? 42.172 -16.441 99.601 1.00 11.91 52 ASP B CA 1
ATOM 7709 C C . ASP B 1 74 ? 40.671 -16.124 99.487 1.00 12.17 52 ASP B C 1
ATOM 7710 O O . ASP B 1 74 ? 40.208 -15.104 99.999 1.00 11.90 52 ASP B O 1
ATOM 7715 N N . GLY B 1 75 ? 39.928 -17.007 98.826 1.00 11.60 53 GLY B N 1
ATOM 7716 C CA . GLY B 1 75 ? 38.487 -16.888 98.702 1.00 11.55 53 GLY B CA 1
ATOM 7717 C C . GLY B 1 75 ? 37.905 -15.734 97.903 1.00 11.40 53 GLY B C 1
ATOM 7718 O O . GLY B 1 75 ? 36.692 -15.544 97.924 1.00 11.44 53 GLY B O 1
ATOM 7719 N N . GLN B 1 76 ? 38.743 -14.983 97.187 1.00 11.35 54 GLN B N 1
ATOM 7720 C CA . GLN B 1 76 ? 38.315 -13.737 96.536 1.00 12.00 54 GLN B CA 1
ATOM 7721 C C . GLN B 1 76 ? 38.684 -13.707 95.053 1.00 11.74 54 GLN B C 1
ATOM 7722 O O . GLN B 1 76 ? 39.864 -13.746 94.703 1.00 11.44 54 GLN B O 1
ATOM 7728 N N . THR B 1 77 ? 37.679 -13.639 94.182 1.00 11.33 55 THR B N 1
ATOM 7729 C CA . THR B 1 77 ? 37.919 -13.727 92.730 1.00 10.95 55 THR B CA 1
ATOM 7730 C C . THR B 1 77 ? 38.583 -12.466 92.165 1.00 11.28 55 THR B C 1
ATOM 7731 O O . THR B 1 77 ? 39.161 -12.499 91.072 1.00 11.23 55 THR B O 1
ATOM 7735 N N . ILE B 1 78 ? 38.504 -11.345 92.885 1.00 10.67 56 ILE B N 1
ATOM 7736 C CA . ILE B 1 78 ? 39.106 -10.094 92.366 1.00 11.18 56 ILE B CA 1
ATOM 7737 C C . ILE B 1 78 ? 40.594 -10.264 92.032 1.00 11.02 56 ILE B C 1
ATOM 7738 O O . ILE B 1 78 ? 41.129 -9.568 91.161 1.00 11.21 56 ILE B O 1
ATOM 7743 N N . ILE B 1 79 ? 41.252 -11.181 92.737 1.00 11.07 57 ILE B N 1
ATOM 7744 C CA . ILE B 1 79 ? 42.674 -11.480 92.507 1.00 11.43 57 ILE B CA 1
ATOM 7745 C C . ILE B 1 79 ? 42.935 -11.808 91.026 1.00 11.66 57 ILE B C 1
ATOM 7746 O O . ILE B 1 79 ? 43.879 -11.282 90.415 1.00 11.67 57 ILE B O 1
ATOM 7751 N N . LEU B 1 80 ? 42.068 -12.638 90.440 1.00 11.54 58 LEU B N 1
ATOM 7752 C CA . LEU B 1 80 ? 42.224 -13.019 89.044 1.00 12.40 58 LEU B CA 1
ATOM 7753 C C . LEU B 1 80 ? 42.179 -11.812 88.099 1.00 12.42 58 LEU B C 1
ATOM 7754 O O . LEU B 1 80 ? 43.037 -11.693 87.205 1.00 12.59 58 LEU B O 1
ATOM 7759 N N . ASP B 1 81 ? 41.217 -10.917 88.327 1.00 12.85 59 ASP B N 1
ATOM 7760 C CA . ASP B 1 81 ? 41.090 -9.661 87.570 1.00 13.78 59 ASP B CA 1
ATOM 7761 C C . ASP B 1 81 ? 42.310 -8.775 87.744 1.00 13.29 59 ASP B C 1
ATOM 7762 O O . ASP B 1 81 ? 42.792 -8.188 86.780 1.00 12.77 59 ASP B O 1
ATOM 7767 N N . ASP B 1 82 ? 42.781 -8.650 88.986 1.00 12.63 60 ASP B N 1
ATOM 7768 C CA . ASP B 1 82 ? 43.949 -7.806 89.280 1.00 12.68 60 ASP B CA 1
ATOM 7769 C C . ASP B 1 82 ? 45.202 -8.291 88.555 1.00 12.31 60 ASP B C 1
ATOM 7770 O O . ASP B 1 82 ? 45.992 -7.477 88.052 1.00 12.55 60 ASP B O 1
ATOM 7775 N N . TYR B 1 83 ? 45.375 -9.609 88.497 1.00 12.24 61 TYR B N 1
ATOM 7776 C CA . TYR B 1 83 ? 46.512 -10.209 87.796 1.00 12.02 61 TYR B CA 1
ATOM 7777 C C . TYR B 1 83 ? 46.418 -9.936 86.306 1.00 12.21 61 TYR B C 1
ATOM 7778 O O . TYR B 1 83 ? 47.354 -9.388 85.706 1.00 12.54 61 TYR B O 1
ATOM 7787 N N . LEU B 1 84 ? 45.286 -10.308 85.718 1.00 12.57 62 LEU B N 1
ATOM 7788 C CA . LEU B 1 84 ? 45.056 -10.129 84.281 1.00 13.34 62 LEU B CA 1
ATOM 7789 C C . LEU B 1 84 ? 45.003 -8.673 83.802 1.00 13.54 62 LEU B C 1
ATOM 7790 O O . LEU B 1 84 ? 45.187 -8.424 82.615 1.00 13.44 62 LEU B O 1
ATOM 7795 N N . LYS B 1 85 ? 44.747 -7.714 84.704 1.00 13.81 63 LYS B N 1
ATOM 7796 C CA . LYS B 1 85 ? 44.827 -6.289 84.331 1.00 14.68 63 LYS B CA 1
ATOM 7797 C C . LYS B 1 85 ? 46.262 -5.942 83.945 1.00 14.25 63 LYS B C 1
ATOM 7798 O O . LYS B 1 85 ? 46.496 -5.079 83.094 1.00 14.27 63 LYS B O 1
ATOM 7804 N N . VAL B 1 86 ? 47.218 -6.640 84.555 1.00 13.21 64 VAL B N 1
ATOM 7805 C CA . VAL B 1 86 ? 48.636 -6.447 84.238 1.00 12.55 64 VAL B CA 1
ATOM 7806 C C . VAL B 1 86 ? 49.175 -7.406 83.174 1.00 12.95 64 VAL B C 1
ATOM 7807 O O . VAL B 1 86 ? 49.962 -6.995 82.311 1.00 12.99 64 VAL B O 1
ATOM 7811 N N . ARG B 1 87 ? 48.761 -8.671 83.234 1.00 12.69 65 ARG B N 1
ATOM 7812 C CA . ARG B 1 87 ? 49.219 -9.679 82.276 1.00 12.87 65 ARG B CA 1
ATOM 7813 C C . ARG B 1 87 ? 48.031 -10.299 81.529 1.00 13.31 65 ARG B C 1
ATOM 7814 O O . ARG B 1 87 ? 47.746 -11.496 81.711 1.00 13.16 65 ARG B O 1
ATOM 7822 N N . PRO B 1 88 ? 47.328 -9.497 80.688 1.00 13.88 66 PRO B N 1
ATOM 7823 C CA . PRO B 1 88 ? 46.135 -10.044 80.016 1.00 14.15 66 PRO B CA 1
ATOM 7824 C C . PRO B 1 88 ? 46.455 -11.256 79.152 1.00 14.36 66 PRO B C 1
ATOM 7825 O O . PRO B 1 88 ? 45.618 -12.149 79.033 1.00 14.63 66 PRO B O 1
ATOM 7829 N N . GLU B 1 89 ? 47.662 -11.294 78.583 1.00 14.58 67 GLU B N 1
ATOM 7830 C CA . GLU B 1 89 ? 48.114 -12.424 77.740 1.00 15.03 67 GLU B CA 1
ATOM 7831 C C . GLU B 1 89 ? 48.172 -13.778 78.475 1.00 15.21 67 GLU B C 1
ATOM 7832 O O . GLU B 1 89 ? 48.240 -14.830 77.837 1.00 15.03 67 GLU B O 1
ATOM 7838 N N . ARG B 1 90 ? 48.159 -13.744 79.811 1.00 15.29 68 ARG B N 1
ATOM 7839 C CA . ARG B 1 90 ? 48.191 -14.962 80.621 1.00 15.57 68 ARG B CA 1
ATOM 7840 C C . ARG B 1 90 ? 46.812 -15.574 80.888 1.00 15.20 68 ARG B C 1
ATOM 7841 O O . ARG B 1 90 ? 46.714 -16.567 81.605 1.00 15.26 68 ARG B O 1
ATOM 7849 N N . GLU B 1 91 ? 45.758 -15.000 80.324 1.00 15.26 69 GLU B N 1
ATOM 7850 C CA . GLU B 1 91 ? 44.407 -15.547 80.526 1.00 15.98 69 GLU B CA 1
ATOM 7851 C C . GLU B 1 91 ? 44.269 -17.056 80.205 1.00 15.46 69 GLU B C 1
ATOM 7852 O O . GLU B 1 91 ? 43.662 -17.792 80.991 1.00 15.91 69 GLU B O 1
ATOM 7858 N N . PRO B 1 92 ? 44.830 -17.530 79.067 1.00 15.61 70 PRO B N 1
ATOM 7859 C CA . PRO B 1 92 ? 44.728 -18.991 78.842 1.00 15.04 70 PRO B CA 1
ATOM 7860 C C . PRO B 1 92 ? 45.397 -19.849 79.929 1.00 14.96 70 PRO B C 1
ATOM 7861 O O . PRO B 1 92 ? 44.843 -20.882 80.326 1.00 14.46 70 PRO B O 1
ATOM 7865 N N . GLU B 1 93 ? 46.575 -19.435 80.400 1.00 14.58 71 GLU B N 1
ATOM 7866 C CA . GLU B 1 93 ? 47.269 -20.160 81.464 1.00 14.59 71 GLU B CA 1
ATOM 7867 C C . GLU B 1 93 ? 46.503 -20.109 82.789 1.00 13.75 71 GLU B C 1
ATOM 7868 O O . GLU B 1 93 ? 46.461 -21.105 83.533 1.00 13.48 71 GLU B O 1
ATOM 7874 N N . ILE B 1 94 ? 45.902 -18.958 83.079 1.00 13.12 72 ILE B N 1
ATOM 7875 C CA . ILE B 1 94 ? 45.056 -18.811 84.272 1.00 12.56 72 ILE B CA 1
ATOM 7876 C C . ILE B 1 94 ? 43.848 -19.755 84.174 1.00 12.77 72 ILE B C 1
ATOM 7877 O O . ILE B 1 94 ? 43.577 -20.504 85.113 1.00 11.33 72 ILE B O 1
ATOM 7882 N N . ARG B 1 95 ? 43.153 -19.737 83.031 1.00 11.97 73 ARG B N 1
ATOM 7883 C CA . ARG B 1 95 ? 41.992 -20.622 82.819 1.00 12.59 73 ARG B CA 1
ATOM 7884 C C . ARG B 1 95 ? 42.339 -22.112 82.981 1.00 12.61 73 ARG B C 1
ATOM 7885 O O . ARG B 1 95 ? 41.585 -22.876 83.599 1.00 12.79 73 ARG B O 1
ATOM 7893 N N . GLN B 1 96 ? 43.492 -22.506 82.441 1.00 12.78 74 GLN B N 1
ATOM 7894 C CA . GLN B 1 96 ? 43.979 -23.880 82.516 1.00 13.07 74 GLN B CA 1
ATOM 7895 C C . GLN B 1 96 ? 44.299 -24.298 83.954 1.00 13.45 74 GLN B C 1
ATOM 7896 O O . GLN B 1 96 ? 43.975 -25.417 84.369 1.00 13.25 74 GLN B O 1
ATOM 7898 N N . ALA B 1 97 ? 44.916 -23.393 84.715 1.00 13.31 75 ALA B N 1
ATOM 7899 C CA . ALA B 1 97 ? 45.271 -23.682 86.100 1.00 13.76 75 ALA B CA 1
ATOM 7900 C C . ALA B 1 97 ? 44.009 -23.855 86.945 1.00 13.89 75 ALA B C 1
ATOM 7901 O O . ALA B 1 97 ? 43.968 -24.675 87.875 1.00 14.26 75 ALA B O 1
ATOM 7903 N N . ILE B 1 98 ? 42.972 -23.089 86.613 1.00 13.67 76 ILE B N 1
ATOM 7904 C CA . ILE B 1 98 ? 41.694 -23.235 87.294 1.00 14.04 76 ILE B CA 1
ATOM 7905 C C . ILE B 1 98 ? 41.000 -24.541 86.887 1.00 14.30 76 ILE B C 1
ATOM 7906 O O . ILE B 1 98 ? 40.491 -25.277 87.747 1.00 14.41 76 ILE B O 1
ATOM 7911 N N . ALA B 1 99 ? 40.977 -24.816 85.582 1.00 14.55 77 ALA B N 1
ATOM 7912 C CA . ALA B 1 99 ? 40.401 -26.059 85.047 1.00 14.96 77 ALA B CA 1
ATOM 7913 C C . ALA B 1 99 ? 41.005 -27.325 85.655 1.00 15.11 77 ALA B C 1
ATOM 7914 O O . ALA B 1 99 ? 40.285 -28.283 85.920 1.00 15.43 77 ALA B O 1
ATOM 7916 N N . SER B 1 100 ? 42.317 -27.324 85.882 1.00 14.93 78 SER B N 1
ATOM 7917 C CA . SER B 1 100 ? 42.998 -28.481 86.473 1.00 15.35 78 SER B CA 1
ATOM 7918 C C . SER B 1 100 ? 42.877 -28.541 87.999 1.00 15.20 78 SER B C 1
ATOM 7919 O O . SER B 1 100 ? 43.297 -29.514 88.614 1.00 15.76 78 SER B O 1
ATOM 7922 N N . GLY B 1 101 ? 42.342 -27.491 88.611 1.00 14.82 79 GLY B N 1
ATOM 7923 C CA . GLY B 1 101 ? 42.232 -27.436 90.069 1.00 14.56 79 GLY B CA 1
ATOM 7924 C C . GLY B 1 101 ? 43.481 -26.950 90.787 1.00 14.47 79 GLY B C 1
ATOM 7925 O O . GLY B 1 101 ? 43.528 -26.949 92.019 1.00 14.30 79 GLY B O 1
ATOM 7926 N N . LYS B 1 102 ? 44.494 -26.525 90.035 1.00 13.83 80 LYS B N 1
ATOM 7927 C CA . LYS B 1 102 ? 45.727 -26.028 90.662 1.00 13.93 80 LYS B CA 1
ATOM 7928 C C . LYS B 1 102 ? 45.552 -24.651 91.307 1.00 13.59 80 LYS B C 1
ATOM 7929 O O . LYS B 1 102 ? 46.211 -24.350 92.297 1.00 13.32 80 LYS B O 1
ATOM 7935 N N . LEU B 1 103 ? 44.654 -23.832 90.762 1.00 13.43 81 LEU B N 1
ATOM 7936 C CA . LEU B 1 103 ? 44.236 -22.600 91.431 1.00 12.99 81 LEU B CA 1
ATOM 7937 C C . LEU B 1 103 ? 42.825 -22.752 91.935 1.00 13.09 81 LEU B C 1
ATOM 7938 O O . LEU B 1 103 ? 41.914 -22.955 91.140 1.00 12.89 81 LEU B O 1
ATOM 7943 N N . ARG B 1 104 ? 42.639 -22.642 93.249 1.00 12.53 82 ARG B N 1
ATOM 7944 C CA . ARG B 1 104 ? 41.316 -22.801 93.841 1.00 12.17 82 ARG B CA 1
ATOM 7945 C C . ARG B 1 104 ? 40.752 -21.422 94.164 1.00 12.00 82 ARG B C 1
ATOM 7946 O O . ARG B 1 104 ? 41.336 -20.675 94.964 1.00 11.99 82 ARG B O 1
ATOM 7954 N N . ILE B 1 105 ? 39.620 -21.088 93.541 1.00 12.08 83 ILE B N 1
ATOM 7955 C CA . ILE B 1 105 ? 39.142 -19.704 93.496 1.00 11.77 83 ILE B CA 1
ATOM 7956 C C . ILE B 1 105 ? 37.805 -19.439 94.164 1.00 11.94 83 ILE B C 1
ATOM 7957 O O . ILE B 1 105 ? 36.956 -20.321 94.250 1.00 12.42 83 ILE B O 1
ATOM 7962 N N . GLY B 1 106 ? 37.638 -18.191 94.600 1.00 12.28 84 GLY B N 1
ATOM 7963 C CA . GLY B 1 106 ? 36.447 -17.685 95.312 1.00 12.14 84 GLY B CA 1
ATOM 7964 C C . GLY B 1 106 ? 35.972 -18.570 96.452 1.00 11.87 84 GLY B C 1
ATOM 7965 O O . GLY B 1 106 ? 36.819 -19.206 97.082 1.00 12.17 84 GLY B O 1
ATOM 7966 N N . PRO B 1 107 ? 34.767 -18.258 96.970 1.00 11.58 85 PRO B N 1
ATOM 7967 C CA . PRO B 1 107 ? 33.565 -18.200 96.137 1.00 11.48 85 PRO B CA 1
ATOM 7968 C C . PRO B 1 107 ? 33.099 -16.714 96.154 1.00 11.73 85 PRO B C 1
ATOM 7969 O O . PRO B 1 107 ? 32.082 -16.390 95.556 1.00 11.79 85 PRO B O 1
ATOM 7973 N N . PHE B 1 108 ? 33.854 -15.828 96.823 1.00 11.64 86 PHE B N 1
ATOM 7974 C CA . PHE B 1 108 ? 33.496 -14.399 96.959 1.00 11.40 86 PHE B CA 1
ATOM 7975 C C . PHE B 1 108 ? 34.250 -13.521 95.955 1.00 11.36 86 PHE B C 1
ATOM 7976 O O . PHE B 1 108 ? 35.223 -13.949 95.355 1.00 11.98 86 PHE B O 1
ATOM 7984 N N . TYR B 1 109 ? 33.798 -12.283 95.786 1.00 11.24 87 TYR B N 1
ATOM 7985 C CA . TYR B 1 109 ? 34.549 -11.300 95.001 1.00 10.96 87 TYR B CA 1
ATOM 7986 C C . TYR B 1 109 ? 35.686 -10.711 95.847 1.00 11.03 87 TYR B C 1
ATOM 7987 O O . TYR B 1 109 ? 36.847 -10.683 95.424 1.00 10.78 87 TYR B O 1
ATOM 7996 N N . ILE B 1 110 ? 35.339 -10.269 97.053 1.00 10.96 88 ILE B N 1
ATOM 7997 C CA . ILE B 1 110 ? 36.306 -9.694 97.999 1.00 10.44 88 ILE B CA 1
ATOM 7998 C C . ILE B 1 110 ? 36.095 -10.288 99.392 1.00 10.68 88 ILE B C 1
ATOM 7999 O O . ILE B 1 110 ? 35.098 -11.001 99.640 1.00 10.30 88 ILE B O 1
ATOM 8004 N N . LEU B 1 111 ? 37.033 -10.004 100.299 1.00 10.52 89 LEU B N 1
ATOM 8005 C CA . LEU B 1 111 ? 36.900 -10.420 101.695 1.00 10.88 89 LEU B CA 1
ATOM 8006 C C . LEU B 1 111 ? 36.514 -9.199 102.513 1.00 11.11 89 LEU B C 1
ATOM 8007 O O . LEU B 1 111 ? 37.361 -8.365 102.833 1.00 11.77 89 LEU B O 1
ATOM 8012 N N . GLN B 1 112 ? 35.232 -9.095 102.833 1.00 10.58 90 GLN B N 1
ATOM 8013 C CA . GLN B 1 112 ? 34.672 -7.869 103.398 1.00 10.99 90 GLN B CA 1
ATOM 8014 C C . GLN B 1 112 ? 34.888 -7.713 104.894 1.00 11.32 90 GLN B C 1
ATOM 8015 O O . GLN B 1 112 ? 35.296 -8.651 105.586 1.00 10.98 90 GLN B O 1
ATOM 8021 N N . ASP B 1 113 ? 34.595 -6.513 105.385 1.00 11.21 91 ASP B N 1
ATOM 8022 C CA . ASP B 1 113 ? 34.133 -6.394 106.746 1.00 11.84 91 ASP B CA 1
ATOM 8023 C C . ASP B 1 113 ? 32.626 -6.588 106.683 1.00 11.72 91 ASP B C 1
ATOM 8024 O O . ASP B 1 113 ? 31.955 -5.887 105.915 1.00 11.61 91 ASP B O 1
ATOM 8029 N N . ASP B 1 114 ? 32.108 -7.533 107.476 1.00 11.61 92 ASP B N 1
ATOM 8030 C CA . ASP B 1 114 ? 30.673 -7.864 107.497 1.00 11.94 92 ASP B CA 1
ATOM 8031 C C . ASP B 1 114 ? 29.835 -6.664 107.917 1.00 11.98 92 ASP B C 1
ATOM 8032 O O . ASP B 1 114 ? 28.877 -6.300 107.243 1.00 11.62 92 ASP B O 1
ATOM 8037 N N . PHE B 1 115 ? 30.200 -6.074 109.061 1.00 12.23 93 PHE B N 1
ATOM 8038 C CA . PHE B 1 115 ? 29.338 -5.122 109.763 1.00 12.43 93 PHE B CA 1
ATOM 8039 C C . PHE B 1 115 ? 29.314 -3.730 109.154 1.00 12.50 93 PHE B C 1
ATOM 8040 O O . PHE B 1 115 ? 28.344 -2.992 109.338 1.00 12.77 93 PHE B O 1
ATOM 8048 N N . LEU B 1 116 ? 30.374 -3.383 108.434 1.00 12.33 94 LEU B N 1
ATOM 8049 C CA . LEU B 1 116 ? 30.525 -2.051 107.884 1.00 12.15 94 LEU B CA 1
ATOM 8050 C C . LEU B 1 116 ? 30.189 -1.963 106.397 1.00 12.58 94 LEU B C 1
ATOM 8051 O O . LEU B 1 116 ? 30.351 -0.902 105.788 1.00 13.03 94 LEU B O 1
ATOM 8056 N N . THR B 1 117 ? 29.768 -3.082 105.811 1.00 12.06 95 THR B N 1
ATOM 8057 C CA . THR B 1 117 ? 29.207 -3.072 104.467 1.00 11.82 95 THR B CA 1
ATOM 8058 C C . THR B 1 117 ? 27.694 -3.311 104.605 1.00 11.74 95 THR B C 1
ATOM 8059 O O . THR B 1 117 ? 27.234 -3.935 105.575 1.00 11.54 95 THR B O 1
ATOM 8063 N N . SER B 1 118 ? 26.920 -2.791 103.658 1.00 11.23 96 SER B N 1
ATOM 8064 C CA . SER B 1 118 ? 25.461 -2.862 103.767 1.00 11.00 96 SER B CA 1
ATOM 8065 C C . SER B 1 118 ? 24.994 -4.310 103.752 1.00 10.85 96 SER B C 1
ATOM 8066 O O . SER B 1 118 ? 25.718 -5.202 103.283 1.00 10.68 96 SER B O 1
ATOM 8069 N N . SER B 1 119 ? 23.784 -4.550 104.254 1.00 11.05 97 SER B N 1
ATOM 8070 C CA . SER B 1 119 ? 23.206 -5.886 104.195 1.00 11.32 97 SER B CA 1
ATOM 8071 C C . SER B 1 119 ? 23.254 -6.417 102.755 1.00 11.29 97 SER B C 1
ATO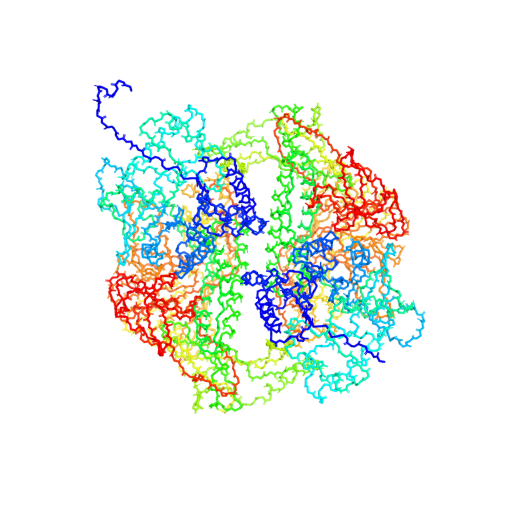M 8072 O O . SER B 1 119 ? 23.730 -7.524 102.510 1.00 11.58 97 SER B O 1
ATOM 8075 N N . GLU B 1 120 ? 22.791 -5.611 101.805 1.00 10.97 98 GLU B N 1
ATOM 8076 C CA . GLU B 1 120 ? 22.815 -6.007 100.386 1.00 10.54 98 GLU B CA 1
ATOM 8077 C C . GLU B 1 120 ? 24.221 -6.299 99.848 1.00 10.39 98 GLU B C 1
ATOM 8078 O O . GLU B 1 120 ? 24.417 -7.282 99.120 1.00 9.89 98 GLU B O 1
ATOM 8084 N N . SER B 1 121 ? 25.187 -5.456 100.217 1.00 10.03 99 SER B N 1
ATOM 8085 C CA . SER B 1 121 ? 26.589 -5.646 99.815 1.00 9.99 99 SER B CA 1
ATOM 8086 C C . SER B 1 121 ? 27.133 -7.027 100.180 1.00 10.14 99 SER B C 1
ATOM 8087 O O . SER B 1 121 ? 27.890 -7.625 99.410 1.00 10.21 99 SER B O 1
ATOM 8090 N N . ASN B 1 122 ? 26.760 -7.517 101.358 1.00 10.77 100 ASN B N 1
ATOM 8091 C CA . ASN B 1 122 ? 27.133 -8.867 101.794 1.00 11.49 100 ASN B CA 1
ATOM 8092 C C . ASN B 1 122 ? 26.639 -9.969 100.842 1.00 12.06 100 ASN B C 1
ATOM 8093 O O . ASN B 1 122 ? 27.328 -10.967 100.623 1.00 12.82 100 ASN B O 1
ATOM 8098 N N . VAL B 1 123 ? 25.460 -9.762 100.263 1.00 12.07 101 VAL B N 1
ATOM 8099 C CA . VAL B 1 123 ? 24.935 -10.637 99.215 1.00 11.57 101 VAL B CA 1
ATOM 8100 C C . VAL B 1 123 ? 25.579 -10.367 97.830 1.00 11.92 101 VAL B C 1
ATOM 8101 O O . VAL B 1 123 ? 25.939 -11.313 97.115 1.00 11.87 101 VAL B O 1
ATOM 8105 N N . ARG B 1 124 ? 25.736 -9.095 97.446 1.00 10.90 102 ARG B N 1
ATOM 8106 C CA . ARG B 1 124 ? 26.341 -8.796 96.131 1.00 10.50 102 ARG B CA 1
ATOM 8107 C C . ARG B 1 124 ? 27.766 -9.347 96.010 1.00 10.17 102 ARG B C 1
ATOM 8108 O O . ARG B 1 124 ? 28.175 -9.777 94.929 1.00 9.65 102 ARG B O 1
ATOM 8116 N N . ASN B 1 125 ? 28.513 -9.330 97.119 1.00 9.97 103 ASN B N 1
ATOM 8117 C CA . ASN B 1 125 ? 29.843 -9.959 97.169 1.00 10.30 103 ASN B CA 1
ATOM 8118 C C . ASN B 1 125 ? 29.772 -11.413 96.656 1.00 10.67 103 ASN B C 1
ATOM 8119 O O . ASN B 1 125 ? 30.653 -11.870 95.914 1.00 10.51 103 ASN B O 1
ATOM 8124 N N . MET B 1 126 ? 28.707 -12.119 97.042 1.00 10.86 104 MET B N 1
ATOM 8125 C CA . MET B 1 126 ? 28.522 -13.523 96.692 1.00 11.11 104 MET B CA 1
ATOM 8126 C C . MET B 1 126 ? 27.969 -13.686 95.271 1.00 12.02 104 MET B C 1
ATOM 8127 O O . MET B 1 126 ? 28.321 -14.632 94.577 1.00 11.83 104 MET B O 1
ATOM 8132 N N . LEU B 1 127 ? 27.108 -12.757 94.852 1.00 12.79 105 LEU B N 1
ATOM 8133 C CA . LEU B 1 127 ? 26.533 -12.753 93.515 1.00 13.09 105 LEU B CA 1
ATOM 8134 C C . LEU B 1 127 ? 27.627 -12.551 92.466 1.00 13.43 105 LEU B C 1
ATOM 8135 O O . LEU B 1 127 ? 27.718 -13.313 91.493 1.00 12.39 105 LEU B O 1
ATOM 8140 N N . ILE B 1 128 ? 28.474 -11.547 92.686 1.00 13.13 106 ILE B N 1
ATOM 8141 C CA . ILE B 1 128 ? 29.597 -11.276 91.789 1.00 13.90 106 ILE B CA 1
ATOM 8142 C C . ILE B 1 128 ? 30.634 -12.396 91.859 1.00 13.53 106 ILE B C 1
ATOM 8143 O O . ILE B 1 128 ? 31.104 -12.856 90.832 1.00 12.86 106 ILE B O 1
ATOM 8148 N N . GLY B 1 129 ? 30.966 -12.832 93.072 1.00 13.82 107 GLY B N 1
ATOM 8149 C CA . GLY B 1 129 ? 31.867 -13.964 93.271 1.00 13.51 107 GLY B CA 1
ATOM 8150 C C . GLY B 1 129 ? 31.442 -15.183 92.469 1.00 13.42 107 GLY B C 1
ATOM 8151 O O . GLY B 1 129 ? 32.259 -15.790 91.772 1.00 13.50 107 GLY B O 1
ATOM 8152 N N . LYS B 1 130 ? 30.160 -15.531 92.570 1.00 13.31 108 LYS B N 1
ATOM 8153 C CA . LYS B 1 130 ? 29.580 -16.655 91.819 1.00 13.57 108 LYS B CA 1
ATOM 8154 C C . LYS B 1 130 ? 29.618 -16.432 90.308 1.00 13.31 108 LYS B C 1
ATOM 8155 O O . LYS B 1 130 ? 29.902 -17.369 89.546 1.00 13.04 108 LYS B O 1
ATOM 8161 N N . GLU B 1 131 ? 29.304 -15.209 89.873 1.00 13.29 109 GLU B N 1
ATOM 8162 C CA . GLU B 1 131 ? 29.366 -14.873 88.451 1.00 13.77 109 GLU B CA 1
ATOM 8163 C C . GLU B 1 131 ? 30.787 -15.117 87.917 1.00 13.94 109 GLU B C 1
ATOM 8164 O O . GLU B 1 131 ? 30.977 -15.758 86.866 1.00 12.97 109 GLU B O 1
ATOM 8170 N N . ASP B 1 132 ? 31.778 -14.614 88.654 1.00 13.33 110 ASP B N 1
ATOM 8171 C CA . ASP B 1 132 ? 33.189 -14.816 88.294 1.00 14.36 110 ASP B CA 1
ATOM 8172 C C . ASP B 1 132 ? 33.562 -16.299 88.279 1.00 14.22 110 ASP B C 1
ATOM 8173 O O . ASP B 1 132 ? 34.204 -16.770 87.350 1.00 14.21 110 ASP B O 1
ATOM 8178 N N . CYS B 1 133 ? 33.175 -17.034 89.319 1.00 14.45 111 CYS B N 1
ATOM 8179 C CA . CYS B 1 133 ? 33.476 -18.465 89.370 1.00 14.59 111 CYS B CA 1
ATOM 8180 C C . CYS B 1 133 ? 32.846 -19.212 88.205 1.00 14.80 111 CYS B C 1
ATOM 8181 O O . CYS B 1 133 ? 33.476 -20.094 87.634 1.00 14.35 111 CYS B O 1
ATOM 8184 N N . ASP B 1 134 ? 31.606 -18.857 87.866 1.00 15.05 112 ASP B N 1
ATOM 8185 C CA . ASP B 1 134 ? 30.909 -19.484 86.739 1.00 15.99 112 ASP B CA 1
ATOM 8186 C C . ASP B 1 134 ? 31.650 -19.225 85.432 1.00 16.08 112 ASP B C 1
ATOM 8187 O O . ASP B 1 134 ? 31.773 -20.113 84.595 1.00 16.65 112 ASP B O 1
ATOM 8192 N N . ARG B 1 135 ? 32.135 -18.001 85.267 1.00 16.50 113 ARG B N 1
ATOM 8193 C CA . ARG B 1 135 ? 32.919 -17.621 84.094 1.00 16.81 113 ARG B CA 1
ATOM 8194 C C . ARG B 1 135 ? 34.218 -18.430 83.986 1.00 16.03 113 ARG B C 1
ATOM 8195 O O . ARG B 1 135 ? 34.560 -18.895 82.905 1.00 15.67 113 ARG B O 1
ATOM 8203 N N . TRP B 1 136 ? 34.926 -18.603 85.103 1.00 15.52 114 TRP B N 1
ATOM 8204 C CA . TRP B 1 136 ? 36.190 -19.372 85.111 1.00 15.17 114 TRP B CA 1
ATOM 8205 C C . TRP B 1 136 ? 36.012 -20.883 85.112 1.00 15.57 114 TRP B C 1
ATOM 8206 O O . TRP B 1 136 ? 36.924 -21.602 84.714 1.00 15.85 114 TRP B O 1
ATOM 8217 N N . GLY B 1 137 ? 34.853 -21.356 85.576 1.00 14.87 115 GLY B N 1
ATOM 8218 C CA . GLY B 1 137 ? 34.532 -22.775 85.568 1.00 15.14 115 GLY B CA 1
ATOM 8219 C C . GLY B 1 137 ? 34.807 -23.548 86.852 1.00 15.02 115 GLY B C 1
ATOM 8220 O O . GLY B 1 137 ? 34.841 -24.772 86.830 1.00 15.30 115 GLY B O 1
ATOM 8221 N N . ALA B 1 138 ? 35.006 -22.860 87.971 1.00 14.65 116 ALA B N 1
ATOM 8222 C CA . ALA B 1 138 ? 35.235 -23.566 89.243 1.00 14.49 116 ALA B CA 1
ATOM 8223 C C . ALA B 1 138 ? 35.060 -22.640 90.431 1.00 14.80 116 ALA B C 1
ATOM 8224 O O . ALA B 1 138 ? 35.117 -21.416 90.296 1.00 14.29 116 ALA B O 1
ATOM 8226 N N . SER B 1 139 ? 34.883 -23.234 91.601 1.00 14.81 117 SER B N 1
ATOM 8227 C CA . SER B 1 139 ? 34.718 -22.462 92.824 1.00 15.68 117 SER B CA 1
ATOM 8228 C C . SER B 1 139 ? 35.329 -23.271 93.976 1.00 15.64 117 SER B C 1
ATOM 8229 O O . SER B 1 139 ? 35.933 -24.327 93.754 1.00 17.36 117 SER B O 1
ATOM 8232 N N . VAL B 1 140 ? 35.238 -22.738 95.185 1.00 14.56 118 VAL B N 1
ATOM 8233 C CA . VAL B 1 140 ? 35.549 -23.467 96.406 1.00 13.02 118 VAL B CA 1
ATOM 8234 C C . VAL B 1 140 ? 34.269 -23.388 97.244 1.00 13.32 118 VAL B C 1
ATOM 8235 O O . VAL B 1 140 ? 33.748 -22.301 97.451 1.00 13.26 118 VAL B O 1
ATOM 8239 N N . PRO B 1 141 ? 33.746 -24.545 97.701 1.00 13.30 119 PRO B N 1
ATOM 8240 C CA . PRO B 1 141 ? 32.492 -24.586 98.485 1.00 13.12 119 PRO B CA 1
ATOM 8241 C C . PRO B 1 141 ? 32.699 -24.237 99.970 1.00 13.19 119 PRO B C 1
ATOM 8242 O O . PRO B 1 141 ? 32.371 -25.032 100.875 1.00 13.33 119 PRO B O 1
ATOM 8246 N N . LEU B 1 142 ? 33.235 -23.041 100.211 1.00 12.70 120 LEU B N 1
ATOM 8247 C CA . LEU B 1 142 ? 33.562 -22.580 101.558 1.00 11.93 120 LEU B CA 1
ATOM 8248 C C . LEU B 1 142 ? 33.450 -21.054 101.668 1.00 11.95 120 LEU B C 1
ATOM 8249 O O . LEU B 1 142 ? 34.223 -20.330 101.041 1.00 11.47 120 LEU B O 1
ATOM 8254 N N . GLY B 1 143 ? 32.503 -20.575 102.470 1.00 11.80 121 GLY B N 1
ATOM 8255 C CA . GLY B 1 143 ? 32.441 -19.154 102.802 1.00 11.86 121 GLY B CA 1
ATOM 8256 C C . GLY B 1 143 ? 33.710 -18.798 103.563 1.00 12.16 121 GLY B C 1
ATOM 8257 O O . GLY B 1 143 ? 34.072 -19.475 104.529 1.00 11.86 121 GLY B O 1
ATOM 8258 N N . TYR B 1 144 ? 34.390 -17.742 103.123 1.00 11.76 122 TYR B N 1
ATOM 8259 C CA . TYR B 1 144 ? 35.753 -17.490 103.574 1.00 11.73 122 TYR B CA 1
ATOM 8260 C C . TYR B 1 144 ? 35.837 -16.163 104.323 1.00 11.28 122 TYR B C 1
ATOM 8261 O O . TYR B 1 144 ? 35.685 -15.093 103.735 1.00 11.27 122 TYR B O 1
ATOM 8270 N N . PHE B 1 145 ? 36.061 -16.257 105.629 1.00 11.30 123 PHE B N 1
ATOM 8271 C CA . PHE B 1 145 ? 36.098 -15.093 106.527 1.00 12.00 123 PHE B CA 1
ATOM 8272 C C . PHE B 1 145 ? 37.323 -15.209 107.448 1.00 12.62 123 PHE B C 1
ATOM 8273 O O . PHE B 1 145 ? 37.192 -15.099 108.680 1.00 12.62 123 PHE B O 1
ATOM 8281 N N . PRO B 1 146 ? 38.523 -15.434 106.865 1.00 12.71 124 PRO B N 1
ATOM 8282 C CA . PRO B 1 146 ? 39.682 -15.795 107.694 1.00 13.02 124 PRO B CA 1
ATOM 8283 C C . PRO B 1 146 ? 40.068 -14.734 108.746 1.00 13.71 124 PRO B C 1
ATOM 8284 O O . PRO B 1 146 ? 40.470 -15.093 109.855 1.00 13.60 124 PRO B O 1
ATOM 8288 N N . ASP B 1 147 ? 39.910 -13.459 108.395 1.00 13.84 125 ASP B N 1
ATOM 8289 C CA . ASP B 1 147 ? 40.438 -12.340 109.183 1.00 15.00 125 ASP B CA 1
ATOM 8290 C C . ASP B 1 147 ? 39.358 -11.368 109.639 1.00 14.02 125 ASP B C 1
ATOM 8291 O O . ASP B 1 147 ? 39.664 -10.393 110.326 1.00 13.62 125 ASP B O 1
ATOM 8296 N N . THR B 1 148 ? 38.110 -11.626 109.253 1.00 13.78 126 THR B N 1
ATOM 8297 C CA . THR B 1 148 ? 36.991 -10.690 109.491 1.00 13.66 126 THR B CA 1
ATOM 8298 C C . THR B 1 148 ? 36.893 -10.258 110.965 1.00 13.69 126 THR B C 1
ATOM 8299 O O . THR B 1 148 ? 36.937 -11.099 111.866 1.00 13.81 126 THR B O 1
ATOM 8303 N N . PHE B 1 149 ? 36.773 -8.949 111.198 1.00 13.84 127 PHE B N 1
ATOM 8304 C CA . PHE B 1 149 ? 36.780 -8.391 112.559 1.00 13.83 127 PHE B CA 1
ATOM 8305 C C . PHE B 1 149 ? 35.391 -8.543 113.200 1.00 14.20 127 PHE B C 1
ATOM 8306 O O . PHE B 1 149 ? 34.672 -7.559 113.389 1.00 14.17 127 PHE B O 1
ATOM 8314 N N . GLY B 1 150 ? 35.031 -9.779 113.533 1.00 14.09 128 GLY B N 1
ATOM 8315 C CA . GLY B 1 150 ? 33.693 -10.087 114.029 1.00 13.84 128 GLY B CA 1
ATOM 8316 C C . GLY B 1 150 ? 32.849 -10.618 112.889 1.00 13.57 128 GLY B C 1
ATOM 8317 O O . GLY B 1 150 ? 32.938 -10.121 111.755 1.00 13.63 128 GLY B O 1
ATOM 8318 N N . ASN B 1 151 ? 32.020 -11.614 113.188 1.00 13.09 129 ASN B N 1
ATOM 8319 C CA . ASN B 1 151 ? 31.220 -12.285 112.167 1.00 13.00 129 ASN B CA 1
ATOM 8320 C C . ASN B 1 151 ? 29.738 -12.106 112.416 1.00 12.47 129 ASN B C 1
ATOM 8321 O O . ASN B 1 151 ? 29.247 -12.341 113.528 1.00 12.44 129 ASN B O 1
ATOM 8326 N N . MET B 1 152 ? 29.039 -11.672 111.374 1.00 11.83 130 MET B N 1
ATOM 8327 C CA . MET B 1 152 ? 27.607 -11.355 111.462 1.00 11.63 130 MET B CA 1
ATOM 8328 C C . MET B 1 152 ? 26.786 -12.575 111.868 1.00 11.59 130 MET B C 1
ATOM 8329 O O . MET B 1 152 ? 27.096 -13.704 111.477 1.00 11.21 130 MET B O 1
ATOM 8334 N N . GLY B 1 153 ? 25.738 -12.335 112.653 1.00 11.14 131 GLY B N 1
ATOM 8335 C CA . GLY B 1 153 ? 24.876 -13.411 113.157 1.00 11.21 131 GLY B CA 1
ATOM 8336 C C . GLY B 1 153 ? 24.194 -14.217 112.066 1.00 11.23 131 GLY B C 1
ATOM 8337 O O . GLY B 1 153 ? 23.872 -15.391 112.270 1.00 10.70 131 GLY B O 1
ATOM 8338 N N . GLN B 1 154 ? 24.009 -13.598 110.899 1.00 10.80 132 GLN B N 1
ATOM 8339 C CA . GLN B 1 154 ? 23.266 -14.235 109.810 1.00 10.86 132 GLN B CA 1
ATOM 8340 C C . GLN B 1 154 ? 24.147 -15.044 108.855 1.00 10.88 132 GLN B C 1
ATOM 8341 O O . GLN B 1 154 ? 23.669 -15.500 107.814 1.00 11.35 132 GLN B O 1
ATOM 8347 N N . THR B 1 155 ? 25.422 -15.240 109.210 1.00 10.69 133 THR B N 1
ATOM 8348 C CA . THR B 1 155 ? 26.323 -16.032 108.364 1.00 11.21 133 THR B CA 1
ATOM 8349 C C . THR B 1 155 ? 25.738 -17.403 107.959 1.00 10.69 133 THR B C 1
ATOM 8350 O O . THR B 1 155 ? 25.811 -17.770 106.784 1.00 11.00 133 THR B O 1
ATOM 8354 N N . PRO B 1 156 ? 25.157 -18.162 108.913 1.00 10.69 134 PRO B N 1
ATOM 8355 C CA . PRO B 1 156 ? 24.563 -19.448 108.525 1.00 10.62 134 PRO B CA 1
ATOM 8356 C C . PRO B 1 156 ? 23.486 -19.344 107.430 1.00 10.51 134 PRO B C 1
ATOM 8357 O O . PRO B 1 156 ? 23.570 -20.065 106.430 1.00 10.20 134 PRO B O 1
ATOM 8361 N N . GLN B 1 157 ? 22.499 -18.460 107.600 1.00 10.41 135 GLN B N 1
ATOM 8362 C CA . GLN B 1 157 ? 21.467 -18.289 106.567 1.00 10.61 135 GLN B CA 1
ATOM 8363 C C . GLN B 1 157 ? 22.066 -17.759 105.257 1.00 10.70 135 GLN B C 1
ATOM 8364 O O . GLN B 1 157 ? 21.727 -18.236 104.158 1.00 11.06 135 GLN B O 1
ATOM 8370 N N . LEU B 1 158 ? 22.979 -16.802 105.383 1.00 10.53 136 LEU B N 1
ATOM 8371 C CA . LEU B 1 158 ? 23.629 -16.214 104.205 1.00 10.89 136 LEU B CA 1
ATOM 8372 C C . LEU B 1 158 ? 24.410 -17.272 103.411 1.00 11.19 136 LEU B C 1
ATOM 8373 O O . LEU B 1 158 ? 24.350 -17.286 102.194 1.00 11.07 136 LEU B O 1
ATOM 8378 N N . MET B 1 159 ? 25.070 -18.201 104.111 1.00 11.27 137 MET B N 1
ATOM 8379 C CA . MET B 1 159 ? 25.808 -19.278 103.438 1.00 11.57 137 MET B CA 1
ATOM 8380 C C . MET B 1 159 ? 24.871 -20.279 102.772 1.00 11.50 137 MET B C 1
ATOM 8381 O O . MET B 1 159 ? 25.016 -20.571 101.580 1.00 11.72 137 MET B O 1
ATOM 8386 N N . LEU B 1 160 ? 23.918 -20.809 103.544 1.00 11.97 138 LEU B N 1
ATOM 8387 C CA . LEU B 1 160 ? 22.970 -21.822 103.036 1.00 11.89 138 LEU B CA 1
ATOM 8388 C C . LEU B 1 160 ? 22.236 -21.342 101.788 1.00 12.41 138 LEU B C 1
ATOM 8389 O O . LEU B 1 160 ? 22.088 -22.086 100.809 1.00 12.09 138 LEU B O 1
ATOM 8394 N N . LYS B 1 161 ? 21.797 -20.090 101.819 1.00 12.29 139 LYS B N 1
ATOM 8395 C CA . LYS B 1 161 ? 21.050 -19.523 100.699 1.00 13.18 139 LYS B CA 1
ATOM 8396 C C . LYS B 1 161 ? 21.947 -18.945 99.602 1.00 13.34 139 LYS B C 1
ATOM 8397 O O . LYS B 1 161 ? 21.462 -18.285 98.681 1.00 13.96 139 LYS B O 1
ATOM 8403 N N . ALA B 1 162 ? 23.250 -19.220 99.696 1.00 13.43 140 ALA B N 1
ATOM 8404 C CA . ALA B 1 162 ? 24.196 -18.951 98.620 1.00 13.41 140 ALA B CA 1
ATOM 8405 C C . ALA B 1 162 ? 24.855 -20.248 98.154 1.00 13.51 140 ALA B C 1
ATOM 8406 O O . ALA B 1 162 ? 25.899 -20.224 97.494 1.00 13.38 140 ALA B O 1
ATOM 8408 N N . GLY B 1 163 ? 24.264 -21.373 98.537 1.00 13.00 141 GLY B N 1
ATOM 8409 C CA . GLY B 1 163 ? 24.728 -22.692 98.082 1.00 13.63 141 GLY B CA 1
ATOM 8410 C C . GLY B 1 163 ? 25.954 -23.195 98.828 1.00 13.77 141 GLY B C 1
ATOM 8411 O O . GLY B 1 163 ? 26.661 -24.078 98.338 1.00 13.10 141 GLY B O 1
ATOM 8412 N N . LEU B 1 164 ? 26.200 -22.633 100.014 1.00 13.70 142 LEU B N 1
ATOM 8413 C CA . LEU B 1 164 ? 27.375 -22.978 100.819 1.00 14.22 142 LEU B CA 1
ATOM 8414 C C . LEU B 1 164 ? 26.950 -23.544 102.173 1.00 14.30 142 LEU B C 1
ATOM 8415 O O . LEU B 1 164 ? 25.975 -23.079 102.760 1.00 14.49 142 LEU B O 1
ATOM 8420 N N . GLN B 1 165 ? 27.659 -24.562 102.654 1.00 14.30 143 GLN B N 1
ATOM 8421 C CA . GLN B 1 165 ? 27.252 -25.217 103.902 1.00 14.51 143 GLN B CA 1
ATOM 8422 C C . GLN B 1 165 ? 28.290 -25.118 105.021 1.00 13.57 143 GLN B C 1
ATOM 8423 O O . GLN B 1 165 ? 28.143 -25.739 106.080 1.00 13.73 143 GLN B O 1
ATOM 8429 N N . ALA B 1 166 ? 29.307 -24.293 104.789 1.00 12.44 144 ALA B N 1
ATOM 8430 C CA . ALA B 1 166 ? 30.422 -24.130 105.712 1.00 12.24 144 ALA B CA 1
ATOM 8431 C C . ALA B 1 166 ? 31.010 -22.737 105.562 1.00 12.37 144 ALA B C 1
ATOM 8432 O O . ALA B 1 166 ? 30.943 -22.134 104.486 1.00 12.05 144 ALA B O 1
ATOM 8434 N N . ALA B 1 167 ? 31.557 -22.215 106.657 1.00 12.93 145 ALA B N 1
ATOM 8435 C CA . ALA B 1 167 ? 32.298 -20.972 106.625 1.00 12.90 145 ALA B CA 1
ATOM 8436 C C . ALA B 1 167 ? 33.534 -21.146 107.494 1.00 13.24 145 ALA B C 1
ATOM 8437 O O . ALA B 1 167 ? 33.465 -21.754 108.571 1.00 13.67 145 ALA B O 1
ATOM 8439 N N . ALA B 1 168 ? 34.663 -20.630 107.017 1.00 13.01 146 ALA B N 1
ATOM 8440 C CA . ALA B 1 168 ? 35.906 -20.644 107.790 1.00 13.38 146 ALA B CA 1
ATOM 8441 C C . ALA B 1 168 ? 36.209 -19.252 108.312 1.00 13.61 146 ALA B C 1
ATOM 8442 O O . ALA B 1 168 ? 36.145 -18.282 107.562 1.00 13.68 146 ALA B O 1
ATOM 8444 N N . PHE B 1 169 ? 36.566 -19.162 109.590 1.00 15.06 147 PHE B N 1
ATOM 8445 C CA . PHE B 1 169 ? 36.844 -17.870 110.215 1.00 16.36 147 PHE B CA 1
ATOM 8446 C C . PHE B 1 169 ? 37.949 -17.976 111.266 1.00 16.99 147 PHE B C 1
ATOM 8447 O O . PHE B 1 169 ? 38.139 -19.027 111.869 1.00 17.01 147 PHE B O 1
ATOM 8455 N N . GLY B 1 170 ? 38.677 -16.887 111.476 1.00 17.97 148 GLY B N 1
ATOM 8456 C CA . GLY B 1 170 ? 39.758 -16.878 112.459 1.00 19.23 148 GLY B CA 1
ATOM 8457 C C . GLY B 1 170 ? 39.497 -16.057 113.711 1.00 20.54 148 GLY B C 1
ATOM 8458 O O . GLY B 1 170 ? 40.166 -16.256 114.724 1.00 20.59 148 GLY B O 1
ATOM 8459 N N . ARG B 1 171 ? 38.531 -15.141 113.652 1.00 21.98 149 ARG B N 1
ATOM 8460 C CA . ARG B 1 171 ? 38.288 -14.218 114.763 1.00 23.78 149 ARG B CA 1
ATOM 8461 C C . ARG B 1 171 ? 36.905 -14.335 115.384 1.00 25.74 149 ARG B C 1
ATOM 8462 O O . ARG B 1 171 ? 35.960 -14.803 114.748 1.00 25.53 149 ARG B O 1
ATOM 8470 N N . GLY B 1 172 ? 36.798 -13.877 116.628 1.00 27.65 150 GLY B N 1
ATOM 8471 C CA . GLY B 1 172 ? 35.502 -13.703 117.271 1.00 30.26 150 GLY B CA 1
ATOM 8472 C C . GLY B 1 172 ? 35.229 -14.749 118.328 1.00 31.98 150 GLY B C 1
ATOM 8473 O O . GLY B 1 172 ? 34.387 -14.557 119.201 1.00 32.71 150 GLY B O 1
ATOM 8474 N N . ILE B 1 173 ? 35.921 -15.872 118.230 1.00 33.63 151 ILE B N 1
ATOM 8475 C CA . ILE B 1 173 ? 35.786 -16.930 119.208 1.00 35.40 151 ILE B CA 1
ATOM 8476 C C . ILE B 1 173 ? 37.169 -17.445 119.563 1.00 36.76 151 ILE B C 1
ATOM 8477 O O . ILE B 1 173 ? 38.093 -17.402 118.743 1.00 37.21 151 ILE B O 1
ATOM 8482 N N . ARG B 1 174 ? 37.303 -17.891 120.805 1.00 38.36 152 ARG B N 1
ATOM 8483 C CA . ARG B 1 174 ? 38.519 -18.496 121.303 1.00 39.94 152 ARG B CA 1
ATOM 8484 C C . ARG B 1 174 ? 38.195 -19.944 121.652 1.00 41.06 152 ARG B C 1
ATOM 8485 O O . ARG B 1 174 ? 37.261 -20.204 122.415 1.00 41.17 152 ARG B O 1
ATOM 8487 N N . PRO B 1 175 ? 38.955 -20.898 121.090 1.00 42.21 153 PRO B N 1
ATOM 8488 C CA . PRO B 1 175 ? 38.613 -22.280 121.383 1.00 43.12 153 PRO B CA 1
ATOM 8489 C C . PRO B 1 175 ? 39.014 -22.617 122.810 1.00 44.14 153 PRO B C 1
ATOM 8490 O O . PRO B 1 175 ? 40.171 -22.416 123.196 1.00 44.08 153 PRO B O 1
ATOM 8494 N N . THR B 1 176 ? 38.042 -23.074 123.595 1.00 45.41 154 THR B N 1
ATOM 8495 C CA . THR B 1 176 ? 38.322 -23.649 124.901 1.00 46.60 154 THR B CA 1
ATOM 8496 C C . THR B 1 176 ? 39.067 -24.940 124.620 1.00 47.47 154 THR B C 1
ATOM 8497 O O . THR B 1 176 ? 38.982 -25.483 123.514 1.00 47.61 154 THR B O 1
ATOM 8499 N N . GLY B 1 177 ? 39.817 -25.423 125.600 1.00 48.56 155 GLY B N 1
ATOM 8500 C CA . GLY B 1 177 ? 40.444 -26.728 125.462 1.00 49.72 155 GLY B CA 1
ATOM 8501 C C . GLY B 1 177 ? 39.392 -27.744 125.068 1.00 50.54 155 GLY B C 1
ATOM 8502 O O . GLY B 1 177 ? 38.306 -27.787 125.661 1.00 50.42 155 GLY B O 1
ATOM 8503 N N . PHE B 1 178 ? 39.701 -28.541 124.046 1.00 51.50 156 PHE B N 1
ATOM 8504 C CA . PHE B 1 178 ? 38.865 -29.692 123.686 1.00 52.41 156 PHE B CA 1
ATOM 8505 C C . PHE B 1 178 ? 38.842 -30.682 124.846 1.00 52.93 156 PHE B C 1
ATOM 8506 O O . PHE B 1 178 ? 38.203 -31.743 124.772 1.00 53.15 156 PHE B O 1
ATOM 8508 N N . ASN B 1 179 ? 39.536 -30.288 125.922 1.00 53.58 157 ASN B N 1
ATOM 8509 C CA . ASN B 1 179 ? 39.793 -31.124 127.088 1.00 54.03 157 ASN B CA 1
ATOM 8510 C C . ASN B 1 179 ? 38.816 -30.954 128.252 1.00 54.38 157 ASN B C 1
ATOM 8511 O O . ASN B 1 179 ? 38.513 -31.924 128.952 1.00 54.37 157 ASN B O 1
ATOM 8513 N N . ASN B 1 180 ? 38.339 -29.720 128.450 1.00 54.81 158 ASN B N 1
ATOM 8514 C CA . ASN B 1 180 ? 37.542 -29.340 129.629 1.00 55.09 158 ASN B CA 1
ATOM 8515 C C . ASN B 1 180 ? 36.118 -29.911 129.693 1.00 55.31 158 ASN B C 1
ATOM 8516 O O . ASN B 1 180 ? 35.534 -30.287 128.667 1.00 55.33 158 ASN B O 1
ATOM 8518 N N . GLN B 1 181 ? 35.578 -29.962 130.912 1.00 55.45 159 GLN B N 1
ATOM 8519 C CA . GLN B 1 181 ? 34.209 -30.425 131.178 1.00 55.67 159 GLN B CA 1
ATOM 8520 C C . GLN B 1 181 ? 33.143 -29.418 130.706 1.00 55.86 159 GLN B C 1
ATOM 8521 O O . GLN B 1 181 ? 33.471 -28.291 130.309 1.00 55.96 159 GLN B O 1
ATOM 8523 N N . VAL B 1 182 ? 31.875 -29.833 130.774 1.00 55.94 160 VAL B N 1
ATOM 8524 C CA . VAL B 1 182 ? 30.749 -29.120 130.147 1.00 55.86 160 VAL B CA 1
ATOM 8525 C C . VAL B 1 182 ? 30.477 -27.691 130.646 1.00 55.84 160 VAL B C 1
ATOM 8526 O O . VAL B 1 182 ? 30.531 -26.747 129.847 1.00 55.97 160 VAL B O 1
ATOM 8528 N N . ASP B 1 183 ? 30.186 -27.539 131.946 1.00 55.65 161 ASP B N 1
ATOM 8529 C CA . ASP B 1 183 ? 29.864 -26.229 132.563 1.00 55.35 161 ASP B CA 1
ATOM 8530 C C . ASP B 1 183 ? 28.908 -25.350 131.721 1.00 55.05 161 ASP B C 1
ATOM 8531 O O . ASP B 1 183 ? 27.712 -25.242 132.039 1.00 55.24 161 ASP B O 1
ATOM 8533 N N . THR B 1 184 ? 29.456 -24.719 130.675 1.00 54.34 162 THR B N 1
ATOM 8534 C CA . THR B 1 184 ? 28.688 -24.058 129.599 1.00 53.50 162 THR B CA 1
ATOM 8535 C C . THR B 1 184 ? 28.097 -22.679 129.934 1.00 52.85 162 THR B C 1
ATOM 8536 O O . THR B 1 184 ? 27.162 -22.223 129.268 1.00 52.86 162 THR B O 1
ATOM 8538 N N . SER B 1 185 ? 28.652 -22.015 130.950 1.00 51.83 163 SER B N 1
ATOM 8539 C CA . SER B 1 185 ? 28.325 -20.610 131.215 1.00 50.62 163 SER B CA 1
ATOM 8540 C C . SER B 1 185 ? 28.962 -19.719 130.137 1.00 49.71 163 SER B C 1
ATOM 8541 O O . SER B 1 185 ? 28.563 -18.567 129.951 1.00 49.72 163 SER B O 1
ATOM 8543 N N . GLU B 1 186 ? 29.948 -20.275 129.428 1.00 48.39 164 GLU B N 1
ATOM 8544 C CA . GLU B 1 186 ? 30.636 -19.584 128.345 1.00 46.94 164 GLU B CA 1
ATOM 8545 C C . GLU B 1 186 ? 29.974 -19.884 126.987 1.00 45.86 164 GLU B C 1
ATOM 8546 O O . GLU B 1 186 ? 30.214 -20.931 126.376 1.00 45.92 164 GLU B O 1
ATOM 8548 N N . LYS B 1 187 ? 29.140 -18.948 126.533 1.00 44.16 165 LYS B N 1
ATOM 8549 C CA . LYS B 1 187 ? 28.368 -19.079 125.291 1.00 42.31 165 LYS B CA 1
ATOM 8550 C C . LYS B 1 187 ? 29.223 -19.140 124.032 1.00 40.87 165 LYS B C 1
ATOM 8551 O O . LYS B 1 187 ? 28.803 -19.689 123.012 1.00 40.71 165 LYS B O 1
ATOM 8557 N N . TYR B 1 188 ? 30.410 -18.551 124.102 1.00 38.97 166 TYR B N 1
ATOM 8558 C CA . TYR B 1 188 ? 31.271 -18.415 122.939 1.00 37.28 166 TYR B CA 1
ATOM 8559 C C . TYR B 1 188 ? 32.585 -19.146 123.133 1.00 36.38 166 TYR B C 1
ATOM 8560 O O . TYR B 1 188 ? 33.635 -18.723 122.656 1.00 36.32 166 TYR B O 1
ATOM 8569 N N . SER B 1 189 ? 32.508 -20.253 123.854 1.00 35.16 167 SER B N 1
ATOM 8570 C CA . SER B 1 189 ? 33.624 -21.168 123.932 1.00 34.00 167 SER B CA 1
ATOM 8571 C C . SER B 1 189 ? 33.316 -22.353 123.039 1.00 32.78 167 SER B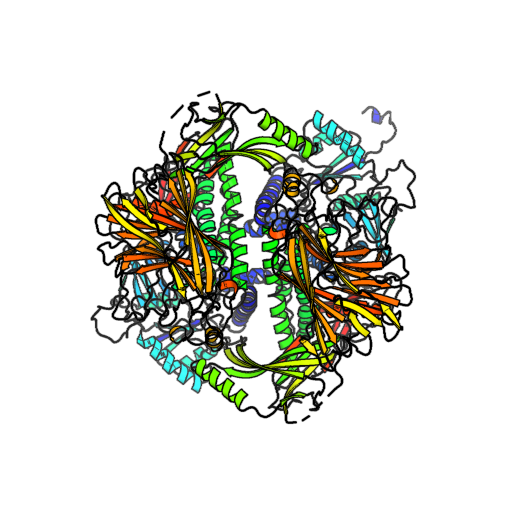 C 1
ATOM 8572 O O . SER B 1 189 ? 32.153 -22.662 122.754 1.00 32.22 167 SER B O 1
ATOM 8575 N N . SER B 1 190 ? 34.376 -22.983 122.564 1.00 31.29 168 SER B N 1
ATOM 8576 C CA . SER B 1 190 ? 34.244 -24.143 121.712 1.00 29.90 168 SER B CA 1
ATOM 8577 C C . SER B 1 190 ? 35.285 -25.154 122.121 1.00 28.61 168 SER B C 1
ATOM 8578 O O . SER B 1 190 ? 36.467 -24.827 122.244 1.00 28.21 168 SER B O 1
ATOM 8581 N N . GLN B 1 191 ? 34.835 -26.383 122.323 1.00 27.03 169 GLN B N 1
ATOM 8582 C CA . GLN B 1 191 ? 35.735 -27.488 122.571 1.00 25.71 169 GLN B CA 1
ATOM 8583 C C . GLN B 1 191 ? 36.683 -27.634 121.370 1.00 24.39 169 GLN B C 1
ATOM 8584 O O . GLN B 1 191 ? 37.907 -27.720 121.530 1.00 24.14 169 GLN B O 1
ATOM 8590 N N . PHE B 1 192 ? 36.106 -27.588 120.173 1.00 22.56 170 PHE B N 1
ATOM 8591 C CA . PHE B 1 192 ? 36.802 -27.974 118.953 1.00 20.88 170 PHE B CA 1
ATOM 8592 C C . PHE B 1 192 ? 37.023 -26.832 117.950 1.00 19.48 170 PHE B C 1
ATOM 8593 O O . PHE B 1 192 ? 36.459 -25.740 118.094 1.00 18.92 170 PHE B O 1
ATOM 8601 N N . SER B 1 193 ? 37.859 -27.098 116.945 1.00 17.63 171 SER B N 1
ATOM 8602 C CA . SER B 1 193 ? 38.062 -26.192 115.809 1.00 16.32 171 SER B CA 1
ATOM 8603 C C . SER B 1 193 ? 36.958 -26.337 114.746 1.00 15.88 171 SER B C 1
ATOM 8604 O O . SER B 1 193 ? 36.995 -25.677 113.697 1.00 15.45 171 SER B O 1
ATOM 8607 N N . GLU B 1 194 ? 35.981 -27.203 115.020 1.00 15.05 172 GLU B N 1
ATOM 8608 C CA . GLU B 1 194 ? 34.802 -27.345 114.170 1.00 14.92 172 GLU B CA 1
ATOM 8609 C C . GLU B 1 194 ? 33.573 -27.143 115.046 1.00 15.25 172 GLU B C 1
ATOM 8610 O O . GLU B 1 194 ? 33.476 -27.736 116.134 1.00 14.90 172 GLU B O 1
ATOM 8616 N N . ILE B 1 195 ? 32.650 -26.303 114.586 1.00 14.69 173 ILE B N 1
ATOM 8617 C CA . ILE B 1 195 ? 31.451 -25.984 115.361 1.00 15.05 173 ILE B CA 1
ATOM 8618 C C . ILE B 1 195 ? 30.170 -26.142 114.542 1.00 14.87 173 ILE B C 1
ATOM 8619 O O . ILE B 1 195 ? 30.197 -26.108 113.305 1.00 14.53 173 ILE B O 1
ATOM 8624 N N . SER B 1 196 ? 29.050 -26.311 115.235 1.00 14.42 174 SER B N 1
ATOM 8625 C CA . SER B 1 196 ? 27.765 -26.149 114.580 1.00 14.61 174 SER B CA 1
ATOM 8626 C C . SER B 1 196 ? 27.336 -24.708 114.817 1.00 14.53 174 SER B C 1
ATOM 8627 O O . SER B 1 196 ? 27.059 -24.314 115.951 1.00 14.56 174 SER B O 1
ATOM 8630 N N . TRP B 1 197 ? 27.311 -23.918 113.745 1.00 14.09 175 TRP B N 1
ATOM 8631 C CA . TRP B 1 197 ? 27.027 -22.485 113.847 1.00 13.98 175 TRP B CA 1
ATOM 8632 C C . TRP B 1 197 ? 25.577 -22.244 113.467 1.00 14.16 175 TRP B C 1
ATOM 8633 O O . TRP B 1 197 ? 25.182 -22.444 112.308 1.00 13.70 175 TRP B O 1
ATOM 8644 N N . GLN B 1 198 ? 24.786 -21.836 114.455 1.00 14.14 176 GLN B N 1
ATOM 8645 C CA . GLN B 1 198 ? 23.350 -21.635 114.282 1.00 14.38 176 GLN B CA 1
ATOM 8646 C C . GLN B 1 198 ? 23.020 -20.139 114.275 1.00 14.12 176 GLN B C 1
ATOM 8647 O O . GLN B 1 198 ? 23.453 -19.402 115.157 1.00 14.29 176 GLN B O 1
ATOM 8653 N N . GLY B 1 199 ? 22.269 -19.699 113.264 1.00 13.49 177 GLY B N 1
ATOM 8654 C CA . GLY B 1 199 ? 21.889 -18.300 113.143 1.00 13.17 177 GLY B CA 1
ATOM 8655 C C . GLY B 1 199 ? 20.519 -18.047 113.746 1.00 12.86 177 GLY B C 1
ATOM 8656 O O . GLY B 1 199 ? 19.854 -18.988 114.148 1.00 12.62 177 GLY B O 1
ATOM 8657 N N . PRO B 1 200 ? 20.091 -16.774 113.803 1.00 13.12 178 PRO B N 1
ATOM 8658 C CA . PRO B 1 200 ? 18.814 -16.403 114.456 1.00 13.42 178 PRO B CA 1
ATOM 8659 C C . PRO B 1 200 ? 17.570 -16.974 113.758 1.00 13.62 178 PRO B C 1
ATOM 8660 O O . PRO B 1 200 ? 16.497 -17.004 114.358 1.00 13.88 178 PRO B O 1
ATOM 8664 N N . ASP B 1 201 ? 17.711 -17.414 112.505 1.00 13.37 179 ASP B N 1
ATOM 8665 C CA . ASP B 1 201 ? 16.610 -18.058 111.781 1.00 13.91 179 ASP B CA 1
ATOM 8666 C C . ASP B 1 201 ? 16.615 -19.595 111.930 1.00 14.43 179 ASP B C 1
ATOM 8667 O O . ASP B 1 201 ? 15.799 -20.279 111.302 1.00 13.79 179 ASP B O 1
ATOM 8672 N N . ASN B 1 202 ? 17.539 -20.115 112.751 1.00 14.65 180 ASN B N 1
ATOM 8673 C CA . ASN B 1 202 ? 17.764 -21.567 112.943 1.00 15.21 180 ASN B CA 1
ATOM 8674 C C . ASN B 1 202 ? 18.520 -22.282 111.803 1.00 14.99 180 ASN B C 1
ATOM 8675 O O . ASN B 1 202 ? 18.677 -23.507 111.840 1.00 14.77 180 ASN B O 1
ATOM 8680 N N . SER B 1 203 ? 19.000 -21.531 110.802 1.00 14.33 181 SER B N 1
ATOM 8681 C CA . SER B 1 203 ? 19.912 -22.100 109.800 1.00 13.80 181 SER B CA 1
ATOM 8682 C C . SER B 1 203 ? 21.166 -22.586 110.514 1.00 13.56 181 SER B C 1
ATOM 8683 O O . SER B 1 203 ? 21.603 -21.971 111.488 1.00 13.06 181 SER B O 1
ATOM 8686 N N . ARG B 1 204 ? 21.722 -23.700 110.048 1.00 13.23 182 ARG B N 1
ATOM 8687 C CA . ARG B 1 204 ? 22.954 -24.236 110.622 1.00 13.52 182 ARG B CA 1
ATOM 8688 C C . ARG B 1 204 ? 23.957 -24.542 109.532 1.00 13.14 182 ARG B C 1
ATOM 8689 O O . ARG B 1 204 ? 23.605 -25.117 108.489 1.00 12.84 182 ARG B O 1
ATOM 8697 N N . ILE B 1 205 ? 25.208 -24.173 109.797 1.00 12.60 183 ILE B N 1
ATOM 8698 C CA . ILE B 1 205 ? 26.337 -24.515 108.929 1.00 12.50 183 ILE B CA 1
ATOM 8699 C C . ILE B 1 205 ? 27.510 -25.042 109.757 1.00 12.34 183 ILE B C 1
ATOM 8700 O O . ILE B 1 205 ? 27.545 -24.880 110.978 1.00 11.83 183 ILE B O 1
ATOM 8705 N N . LEU B 1 206 ? 28.466 -25.680 109.090 1.00 13.04 184 LEU B N 1
ATOM 8706 C CA . LEU B 1 206 ? 29.745 -25.988 109.715 1.00 13.28 184 LEU B CA 1
ATOM 8707 C C . LEU B 1 206 ? 30.555 -24.704 109.851 1.00 13.71 184 LEU B C 1
ATOM 8708 O O . LEU B 1 206 ? 30.766 -23.987 108.866 1.00 13.85 184 LEU B O 1
ATOM 8713 N N . GLY B 1 207 ? 30.988 -24.399 111.072 1.00 13.33 185 GLY B N 1
ATOM 8714 C CA . GLY B 1 207 ? 31.952 -23.329 111.288 1.00 13.63 185 GLY B CA 1
ATOM 8715 C C . GLY B 1 207 ? 33.311 -23.974 111.463 1.00 13.56 185 GLY B C 1
ATOM 8716 O O . GLY B 1 207 ? 33.493 -24.828 112.335 1.00 13.79 185 GLY B O 1
ATOM 8717 N N . LEU B 1 208 ? 34.248 -23.603 110.596 1.00 13.43 186 LEU B N 1
ATOM 8718 C CA . LEU B 1 208 ? 35.609 -24.098 110.669 1.00 13.38 186 LEU B CA 1
ATOM 8719 C C . LEU B 1 208 ? 36.458 -22.979 111.242 1.00 13.63 186 LEU B C 1
ATOM 8720 O O . LEU B 1 208 ? 36.708 -21.986 110.574 1.00 13.25 186 LEU B O 1
ATOM 8725 N N . LEU B 1 209 ? 36.873 -23.142 112.493 1.00 13.46 187 LEU B N 1
ATOM 8726 C CA . LEU B 1 209 ? 37.648 -22.128 113.184 1.00 14.21 187 LEU B CA 1
ATOM 8727 C C . LEU B 1 209 ? 39.130 -22.366 112.970 1.00 14.40 187 LEU B C 1
ATOM 8728 O O . LEU B 1 209 ? 39.625 -23.462 113.232 1.00 14.96 187 LEU B O 1
ATOM 8733 N N . PHE B 1 210 ? 39.833 -21.343 112.488 1.00 13.96 188 PHE B N 1
ATOM 8734 C CA . PHE B 1 210 ? 41.285 -21.393 112.406 1.00 13.87 188 PHE B CA 1
ATOM 8735 C C . PHE B 1 210 ? 41.840 -21.212 113.814 1.00 13.92 188 PHE B C 1
ATOM 8736 O O . PHE B 1 210 ? 42.310 -20.138 114.157 1.00 14.48 188 PHE B O 1
ATOM 8744 N N . ALA B 1 211 ? 41.778 -22.261 114.623 1.00 13.66 189 ALA B N 1
ATOM 8745 C CA . ALA B 1 211 ? 42.092 -22.165 116.053 1.00 13.64 189 ALA B CA 1
ATOM 8746 C C . ALA B 1 211 ? 43.549 -21.819 116.325 1.00 13.71 189 ALA B C 1
ATOM 8747 O O . ALA B 1 211 ? 43.884 -21.283 117.380 1.00 13.52 189 ALA B O 1
ATOM 8749 N N . ASN B 1 212 ? 44.409 -22.159 115.378 1.00 13.16 190 ASN B N 1
ATOM 8750 C CA . ASN B 1 212 ? 45.818 -21.833 115.461 1.00 13.74 190 ASN B CA 1
ATOM 8751 C C . ASN B 1 212 ? 46.216 -20.763 114.453 1.00 13.92 190 ASN B C 1
ATOM 8752 O O . ASN B 1 212 ? 47.392 -20.614 114.107 1.00 14.11 190 ASN B O 1
ATOM 8757 N N . TRP B 1 213 ? 45.207 -20.000 114.029 1.00 13.86 191 TRP B N 1
ATOM 8758 C CA . TRP B 1 213 ? 45.326 -18.960 113.001 1.00 14.12 191 TRP B CA 1
ATOM 8759 C C . TRP B 1 213 ? 45.530 -19.528 111.594 1.00 14.19 191 TRP B C 1
ATOM 8760 O O . TRP B 1 213 ? 45.816 -20.710 111.430 1.00 14.02 191 TRP B O 1
ATOM 8771 N N . TYR B 1 214 ? 45.377 -18.672 110.583 1.00 14.03 192 TYR B N 1
ATOM 8772 C CA . TYR B 1 214 ? 45.522 -19.102 109.198 1.00 14.02 192 TYR B CA 1
ATOM 8773 C C . TYR B 1 214 ? 46.984 -19.190 108.750 1.00 13.80 192 TYR B C 1
ATOM 8774 O O . TYR B 1 214 ? 47.266 -19.316 107.562 1.00 14.23 192 TYR B O 1
ATOM 8783 N N . SER B 1 215 ? 47.904 -19.121 109.708 1.00 13.16 193 SER B N 1
ATOM 8784 C CA . SER B 1 215 ? 49.324 -19.218 109.426 1.00 12.28 193 SER B CA 1
ATOM 8785 C C . SER B 1 215 ? 49.977 -20.439 110.112 1.00 11.97 193 SER B C 1
ATOM 8786 O O . SER B 1 215 ? 51.204 -20.549 110.160 1.00 11.33 193 SER B O 1
ATOM 8789 N N . ASN B 1 216 ? 49.167 -21.360 110.638 1.00 11.35 194 ASN B N 1
ATOM 8790 C CA . ASN B 1 216 ? 49.741 -22.418 111.476 1.00 10.97 194 ASN B CA 1
ATOM 8791 C C . ASN B 1 216 ? 50.699 -23.337 110.715 1.00 10.54 194 ASN B C 1
ATOM 8792 O O . ASN B 1 216 ? 51.621 -23.875 111.306 1.00 10.46 194 ASN B O 1
ATOM 8797 N N . GLY B 1 217 ? 50.493 -23.487 109.409 1.00 10.39 195 GLY B N 1
ATOM 8798 C CA . GLY B 1 217 ? 51.410 -24.277 108.580 1.00 11.33 195 GLY B CA 1
ATOM 8799 C C . GLY B 1 217 ? 52.336 -23.451 107.695 1.00 11.60 195 GLY B C 1
ATOM 8800 O O . GLY B 1 217 ? 52.845 -23.952 106.670 1.00 11.47 195 GLY B O 1
ATOM 8801 N N . ASN B 1 218 ? 52.554 -22.190 108.063 1.00 11.87 196 ASN B N 1
ATOM 8802 C CA . ASN B 1 218 ? 53.415 -21.309 107.256 1.00 12.41 196 ASN B CA 1
ATOM 8803 C C . ASN B 1 218 ? 54.879 -21.741 107.307 1.00 12.91 196 ASN B C 1
ATOM 8804 O O . ASN B 1 218 ? 55.377 -22.140 108.366 1.00 13.00 196 ASN B O 1
ATOM 8809 N N . GLU B 1 219 ? 55.547 -21.677 106.156 1.00 12.53 197 GLU B N 1
ATOM 8810 C CA . GLU B 1 219 ? 56.993 -21.932 106.052 1.00 12.63 197 GLU B CA 1
ATOM 8811 C C . GLU B 1 219 ? 57.444 -23.265 106.683 1.00 12.49 197 GLU B C 1
ATOM 8812 O O . GLU B 1 219 ? 58.214 -23.296 107.653 1.00 12.16 197 GLU B O 1
ATOM 8818 N N . ILE B 1 220 ? 56.949 -24.365 106.123 1.00 12.43 198 ILE B N 1
ATOM 8819 C CA . ILE B 1 220 ? 57.287 -25.710 106.603 1.00 11.88 198 ILE B CA 1
ATOM 8820 C C . ILE B 1 220 ? 58.753 -26.002 106.271 1.00 11.90 198 ILE B C 1
ATOM 8821 O O . ILE B 1 220 ? 59.149 -25.880 105.108 1.00 12.55 198 ILE B O 1
ATOM 8826 N N . PRO B 1 221 ? 59.554 -26.393 107.278 1.00 11.76 199 PRO B N 1
ATOM 8827 C CA . PRO B 1 221 ? 60.977 -26.701 107.042 1.00 12.06 199 PRO B CA 1
ATOM 8828 C C . PRO B 1 221 ? 61.226 -27.895 106.117 1.00 12.00 199 PRO B C 1
ATOM 8829 O O . PRO B 1 221 ? 60.404 -28.803 106.033 1.00 12.15 199 PRO B O 1
ATOM 8833 N N . THR B 1 222 ? 62.375 -27.888 105.448 1.00 12.45 200 THR B N 1
ATOM 8834 C CA . THR B 1 222 ? 62.745 -28.951 104.526 1.00 13.01 200 THR B CA 1
ATOM 8835 C C . THR B 1 222 ? 63.992 -29.673 105.021 1.00 13.48 200 THR B C 1
ATOM 8836 O O . THR B 1 222 ? 64.570 -30.484 104.307 1.00 13.87 200 THR B O 1
ATOM 8840 N N . THR B 1 223 ? 64.386 -29.382 106.259 1.00 14.21 201 THR B N 1
ATOM 8841 C CA . THR B 1 223 ? 65.527 -30.023 106.897 1.00 14.82 201 THR B CA 1
ATOM 8842 C C . THR B 1 223 ? 65.090 -30.662 108.209 1.00 15.56 201 THR B C 1
ATOM 8843 O O . THR B 1 223 ? 64.290 -30.085 108.951 1.00 15.42 201 THR B O 1
ATOM 8847 N N . GLU B 1 224 ? 65.652 -31.835 108.499 1.00 15.87 202 GLU B N 1
ATOM 8848 C CA . GLU B 1 224 ? 65.150 -32.709 109.557 1.00 16.62 202 GLU B CA 1
ATOM 8849 C C . GLU B 1 224 ? 65.010 -32.061 110.938 1.00 16.56 202 GLU B C 1
ATOM 8850 O O . GLU B 1 224 ? 63.924 -32.077 111.512 1.00 16.20 202 GLU B O 1
ATOM 8856 N N . ALA B 1 225 ? 66.093 -31.484 111.461 1.00 16.76 203 ALA B N 1
ATOM 8857 C CA . ALA B 1 225 ? 66.073 -30.942 112.827 1.00 16.66 203 ALA B CA 1
ATOM 8858 C C . ALA B 1 225 ? 65.013 -29.858 112.999 1.00 16.32 203 ALA B C 1
ATOM 8859 O O . ALA B 1 225 ? 64.224 -29.903 113.939 1.00 16.50 203 ALA B O 1
ATOM 8861 N N . GLU B 1 226 ? 64.980 -28.910 112.068 1.00 15.82 204 GLU B N 1
ATOM 8862 C CA . GLU B 1 226 ? 63.985 -27.837 112.063 1.00 15.83 204 GLU B CA 1
ATOM 8863 C C . GLU B 1 226 ? 62.566 -28.374 111.851 1.00 14.94 204 GLU B C 1
ATOM 8864 O O . GLU B 1 226 ? 61.621 -27.901 112.489 1.00 13.88 204 GLU B O 1
ATOM 8870 N N . ALA B 1 227 ? 62.427 -29.361 110.964 1.00 14.29 205 ALA B N 1
ATOM 8871 C CA . ALA B 1 227 ? 61.117 -29.971 110.687 1.00 14.33 205 ALA B CA 1
ATOM 8872 C C . ALA B 1 227 ? 60.559 -30.673 111.926 1.00 13.98 205 ALA B C 1
ATOM 8873 O O . ALA B 1 227 ? 59.367 -30.586 112.208 1.00 14.03 205 ALA B O 1
ATOM 8875 N N . ARG B 1 228 ? 61.428 -31.362 112.665 1.00 13.97 206 ARG B N 1
ATOM 8876 C CA . ARG B 1 228 ? 61.017 -32.005 113.916 1.00 14.35 206 ARG B CA 1
ATOM 8877 C C . ARG B 1 228 ? 60.471 -31.012 114.940 1.00 13.85 206 ARG B C 1
ATOM 8878 O O . ARG B 1 228 ? 59.389 -31.224 115.484 1.00 13.71 206 ARG B O 1
ATOM 8886 N N . LEU B 1 229 ? 61.204 -29.923 115.179 1.00 13.79 207 LEU B N 1
ATOM 8887 C CA . LEU B 1 229 ? 60.757 -28.875 116.120 1.00 13.79 207 LEU B CA 1
ATOM 8888 C C . LEU B 1 229 ? 59.442 -28.221 115.683 1.00 13.50 207 LEU B C 1
ATOM 8889 O O . LEU B 1 229 ? 58.550 -27.969 116.504 1.00 13.65 207 LEU B O 1
ATOM 8894 N N . PHE B 1 230 ? 59.339 -27.950 114.382 1.00 12.71 208 PHE B N 1
ATOM 8895 C CA . PHE B 1 230 ? 58.137 -27.389 113.782 1.00 11.72 208 PHE B CA 1
ATOM 8896 C C . PHE B 1 230 ? 56.943 -28.332 113.958 1.00 11.36 208 PHE B C 1
ATOM 8897 O O . PHE B 1 230 ? 55.934 -27.933 114.529 1.00 10.51 208 PHE B O 1
ATOM 8905 N N . TRP B 1 231 ? 57.059 -29.569 113.469 1.00 10.86 209 TRP B N 1
ATOM 8906 C CA . TRP B 1 231 ? 55.913 -30.486 113.465 1.00 11.22 209 TRP B CA 1
ATOM 8907 C C . TRP B 1 231 ? 55.469 -30.944 114.855 1.00 11.26 209 TRP B C 1
ATOM 8908 O O . TRP B 1 231 ? 54.274 -31.101 115.098 1.00 11.24 209 TRP B O 1
ATOM 8919 N N . ASP B 1 232 ? 56.413 -31.129 115.776 1.00 11.69 210 ASP B N 1
ATOM 8920 C CA . ASP B 1 232 ? 56.021 -31.539 117.127 1.00 11.96 210 ASP B CA 1
ATOM 8921 C C . ASP B 1 232 ? 55.124 -30.473 117.744 1.00 12.06 210 ASP B C 1
ATOM 8922 O O . ASP B 1 232 ? 54.134 -30.796 118.409 1.00 11.29 210 ASP B O 1
ATOM 8927 N N . LYS B 1 233 ? 55.456 -29.207 117.496 1.00 11.80 211 LYS B N 1
ATOM 8928 C CA . LYS B 1 233 ? 54.612 -28.102 117.949 1.00 12.66 211 LYS B CA 1
ATOM 8929 C C . LYS B 1 233 ? 53.274 -28.066 117.197 1.00 12.28 211 LYS B C 1
ATOM 8930 O O . LYS B 1 233 ? 52.205 -28.109 117.813 1.00 12.46 211 LYS B O 1
ATOM 8936 N N . LYS B 1 234 ? 53.346 -28.009 115.869 1.00 11.89 212 LYS B N 1
ATOM 8937 C CA . LYS B 1 234 ? 52.162 -27.823 115.030 1.00 11.76 212 LYS B CA 1
ATOM 8938 C C . LYS B 1 234 ? 51.120 -28.943 115.149 1.00 11.50 212 LYS B C 1
ATOM 8939 O O . LYS B 1 234 ? 49.923 -28.667 115.192 1.00 11.21 212 LYS B O 1
ATOM 8945 N N . LEU B 1 235 ? 51.583 -30.191 115.211 1.00 11.43 213 LEU B N 1
ATOM 8946 C CA . LEU B 1 235 ? 50.691 -31.352 115.354 1.00 11.72 213 LEU B CA 1
ATOM 8947 C C . LEU B 1 235 ? 49.945 -31.314 116.681 1.00 12.08 213 LEU B C 1
ATOM 8948 O O . LEU B 1 235 ? 48.710 -31.442 116.712 1.00 12.51 213 LEU B O 1
ATOM 8953 N N . ALA B 1 236 ? 50.687 -31.097 117.767 1.00 12.23 214 ALA B N 1
ATOM 8954 C CA . ALA B 1 236 ? 50.090 -30.942 119.096 1.00 11.99 214 ALA B CA 1
ATOM 8955 C C . ALA B 1 236 ? 49.088 -29.795 119.125 1.00 12.14 214 ALA B C 1
ATOM 8956 O O . ALA B 1 236 ? 47.974 -29.960 119.637 1.00 12.24 214 ALA B O 1
ATOM 8958 N N . ASP B 1 237 ? 49.474 -28.645 118.560 1.00 12.04 215 ASP B N 1
ATOM 8959 C CA . ASP B 1 237 ? 48.597 -27.475 118.506 1.00 12.53 215 ASP B CA 1
ATOM 8960 C C . ASP B 1 237 ? 47.257 -27.798 117.827 1.00 12.52 215 ASP B C 1
ATOM 8961 O O . ASP B 1 237 ? 46.195 -27.449 118.339 1.00 12.74 215 ASP B O 1
ATOM 8966 N N . ALA B 1 238 ? 47.310 -28.457 116.673 1.00 12.32 216 ALA B N 1
ATOM 8967 C CA . ALA B 1 238 ? 46.091 -28.771 115.921 1.00 12.35 216 ALA B CA 1
ATOM 8968 C C . ALA B 1 238 ? 45.234 -29.845 116.633 1.00 12.87 216 ALA B C 1
ATOM 8969 O O . ALA B 1 238 ? 44.003 -29.727 116.706 1.00 12.63 216 ALA B O 1
ATOM 8971 N N . GLU B 1 239 ? 45.898 -30.859 117.185 1.00 13.45 217 GLU B N 1
ATOM 8972 C CA . GLU B 1 239 ? 45.236 -31.940 117.931 1.00 14.54 217 GLU B CA 1
ATOM 8973 C C . GLU B 1 239 ? 44.538 -31.470 119.203 1.00 15.62 217 GLU B C 1
ATOM 8974 O O . GLU B 1 239 ? 43.574 -32.089 119.654 1.00 16.06 217 GLU B O 1
ATOM 8980 N N . ARG B 1 240 ? 45.033 -30.377 119.772 1.00 16.41 218 ARG B N 1
ATOM 8981 C CA . ARG B 1 240 ? 44.418 -29.733 120.924 1.00 17.47 218 ARG B CA 1
ATOM 8982 C C . ARG B 1 240 ? 42.930 -29.425 120.692 1.00 17.13 218 ARG B C 1
ATOM 8983 O O . ARG B 1 240 ? 42.143 -29.447 121.633 1.00 16.44 218 ARG B O 1
ATOM 8991 N N . PHE B 1 241 ? 42.552 -29.154 119.440 1.00 16.78 219 PHE B N 1
ATOM 8992 C CA . PHE B 1 241 ? 41.187 -28.721 119.112 1.00 16.58 219 PHE B CA 1
ATOM 8993 C C . PHE B 1 241 ? 40.433 -29.554 118.063 1.00 16.13 219 PHE B C 1
ATOM 8994 O O . PHE B 1 241 ? 39.218 -29.407 117.921 1.00 15.95 219 PHE B O 1
ATOM 9002 N N . ALA B 1 242 ? 41.130 -30.415 117.324 1.00 15.36 220 ALA B N 1
ATOM 9003 C CA . ALA B 1 242 ? 40.483 -31.164 116.243 1.00 14.47 220 ALA B CA 1
ATOM 9004 C C . ALA B 1 242 ? 39.430 -32.143 116.772 1.00 14.32 220 ALA B C 1
ATOM 9005 O O . ALA B 1 242 ? 39.697 -32.892 117.706 1.00 13.61 220 ALA B O 1
ATOM 9007 N N . SER B 1 243 ? 38.245 -32.142 116.168 1.00 13.80 221 SER B N 1
ATOM 9008 C CA . SER B 1 243 ? 37.204 -33.104 116.539 1.00 14.04 221 SER B CA 1
ATOM 9009 C C . SER B 1 243 ? 37.304 -34.397 115.724 1.00 13.86 221 SER B C 1
ATOM 9010 O O . SER B 1 243 ? 36.587 -35.367 115.994 1.00 13.34 221 SER B O 1
ATOM 9013 N N . THR B 1 244 ? 38.166 -34.392 114.702 1.00 13.30 222 THR B N 1
ATOM 9014 C CA . THR B 1 244 ? 38.392 -35.571 113.857 1.00 12.99 222 THR B CA 1
ATOM 9015 C C . THR B 1 244 ? 39.885 -35.835 113.692 1.00 12.83 222 THR B C 1
ATOM 9016 O O . THR B 1 244 ? 40.709 -35.056 114.150 1.00 12.31 222 THR B O 1
ATOM 9020 N N . LYS B 1 245 ? 40.218 -36.918 112.992 1.00 13.00 223 LYS B N 1
ATOM 9021 C CA . LYS B 1 245 ? 41.604 -37.232 112.636 1.00 13.52 223 LYS B CA 1
ATOM 9022 C C . LYS B 1 245 ? 42.181 -36.282 111.567 1.00 13.61 223 LYS B C 1
ATOM 9023 O O . LYS B 1 245 ? 43.388 -36.323 111.271 1.00 13.64 223 LYS B O 1
ATOM 9029 N N . HIS B 1 246 ? 41.327 -35.435 110.992 1.00 13.12 224 HIS B N 1
ATOM 9030 C CA . HIS B 1 246 ? 41.753 -34.505 109.941 1.00 13.24 224 HIS B CA 1
ATOM 9031 C C . HIS B 1 246 ? 42.241 -33.160 110.481 1.00 12.79 224 HIS B C 1
ATOM 9032 O O . HIS B 1 246 ? 41.459 -32.318 110.938 1.00 13.51 224 HIS B O 1
ATOM 9039 N N . LEU B 1 247 ? 43.550 -32.979 110.421 1.00 11.91 225 LEU B N 1
ATOM 9040 C CA . LEU B 1 247 ? 44.194 -31.789 110.941 1.00 11.66 225 LEU B CA 1
ATOM 9041 C C . LEU B 1 247 ? 44.418 -30.820 109.797 1.00 11.85 225 LEU B C 1
ATOM 9042 O O . LEU B 1 247 ? 44.866 -31.224 108.726 1.00 12.78 225 LEU B O 1
ATOM 9047 N N . LEU B 1 248 ? 44.117 -29.548 110.033 1.00 11.38 226 LEU B N 1
ATOM 9048 C CA . LEU B 1 248 ? 44.247 -28.516 109.009 1.00 11.83 226 LEU B CA 1
ATOM 9049 C C . LEU B 1 248 ? 45.494 -27.656 109.240 1.00 11.52 226 LEU B C 1
ATOM 9050 O O . LEU B 1 248 ? 45.592 -26.964 110.247 1.00 11.93 226 LEU B O 1
ATOM 9055 N N . MET B 1 249 ? 46.434 -27.717 108.303 1.00 11.70 227 MET B N 1
ATOM 9056 C CA . MET B 1 249 ? 47.640 -26.891 108.333 1.00 11.73 227 MET B CA 1
ATOM 9057 C C . MET B 1 249 ? 47.588 -25.892 107.193 1.00 11.67 227 MET B C 1
ATOM 9058 O O . MET B 1 249 ? 47.622 -26.275 106.017 1.00 11.73 227 MET B O 1
ATOM 9063 N N . MET B 1 250 ? 47.504 -24.617 107.565 1.00 11.51 228 MET B N 1
ATOM 9064 C CA . MET B 1 250 ? 47.341 -23.507 106.625 1.00 11.83 228 MET B CA 1
ATOM 9065 C C . MET B 1 250 ? 48.708 -22.977 106.249 1.00 11.46 228 MET B C 1
ATOM 9066 O O . MET B 1 250 ? 49.336 -22.268 107.031 1.00 11.30 228 MET B O 1
ATOM 9071 N N . ASN B 1 251 ? 49.156 -23.348 105.051 1.00 11.01 229 ASN B N 1
ATOM 9072 C CA . ASN B 1 251 ? 50.501 -23.071 104.574 1.00 10.65 229 ASN B CA 1
ATOM 9073 C C . ASN B 1 251 ? 50.534 -21.718 103.846 1.00 10.82 229 ASN B C 1
ATOM 9074 O O . ASN B 1 251 ? 50.480 -21.630 102.631 1.00 9.79 229 ASN B O 1
ATOM 9079 N N . GLY B 1 252 ? 50.580 -20.655 104.635 1.00 10.91 230 GLY B N 1
ATOM 9080 C CA . GLY B 1 252 ? 50.558 -19.303 104.107 1.00 11.53 230 GLY B CA 1
ATOM 9081 C C . GLY B 1 252 ? 50.358 -18.330 105.250 1.00 11.62 230 GLY B C 1
ATOM 9082 O O . GLY B 1 252 ? 50.280 -18.740 106.407 1.00 11.28 230 GLY B O 1
ATOM 9083 N N . CYS B 1 253 ? 50.288 -17.046 104.908 1.00 11.75 231 CYS B N 1
ATOM 9084 C CA . CYS B 1 253 ? 50.075 -15.945 105.859 1.00 12.25 231 CYS B CA 1
ATOM 9085 C C . CYS B 1 253 ? 49.767 -14.652 105.068 1.00 12.13 231 CYS B C 1
ATOM 9086 O O . CYS B 1 253 ? 49.509 -14.721 103.867 1.00 11.69 231 CYS B O 1
ATOM 9089 N N . ASP B 1 254 ? 49.763 -13.496 105.744 1.00 12.45 232 ASP B N 1
ATOM 9090 C CA . ASP B 1 254 ? 49.502 -12.197 105.080 1.00 13.11 232 ASP B CA 1
ATOM 9091 C C . ASP B 1 254 ? 50.535 -11.945 103.990 1.00 12.55 232 ASP B C 1
ATOM 9092 O O . ASP B 1 254 ? 51.729 -11.924 104.272 1.00 12.72 232 ASP B O 1
ATOM 9097 N N . HIS B 1 255 ? 50.075 -11.754 102.754 1.00 12.44 233 HIS B N 1
ATOM 9098 C CA . HIS B 1 255 ? 50.955 -11.514 101.595 1.00 11.96 233 HIS B CA 1
ATOM 9099 C C . HIS B 1 255 ? 52.159 -12.457 101.499 1.00 11.87 233 HIS B C 1
ATOM 9100 O O . HIS B 1 255 ? 53.227 -12.064 101.030 1.00 11.81 233 HIS B O 1
ATOM 9107 N N . GLN B 1 256 ? 51.979 -13.688 101.968 1.00 11.16 234 GLN B N 1
ATOM 9108 C CA . GLN B 1 256 ? 53.037 -14.679 101.968 1.00 10.78 234 GLN B CA 1
ATOM 9109 C C . GLN B 1 256 ? 53.294 -15.187 100.555 1.00 11.35 234 GLN B C 1
ATOM 9110 O O . GLN B 1 256 ? 52.344 -15.622 99.876 1.00 11.93 234 GLN B O 1
ATOM 9116 N N . PRO B 1 257 ? 54.568 -15.158 100.110 1.00 11.23 235 PRO B N 1
ATOM 9117 C CA . PRO B 1 257 ? 54.956 -15.797 98.842 1.00 11.70 235 PRO B CA 1
ATOM 9118 C C . PRO B 1 257 ? 54.660 -17.303 98.871 1.00 11.68 235 PRO B C 1
ATOM 9119 O O . PRO B 1 257 ? 54.665 -17.903 99.937 1.00 12.14 235 PRO B O 1
ATOM 9123 N N . VAL B 1 258 ? 54.407 -17.914 97.716 1.00 12.12 236 VAL B N 1
ATOM 9124 C CA . VAL B 1 258 ? 54.130 -19.349 97.702 1.00 11.38 236 VAL B CA 1
ATOM 9125 C C . VAL B 1 258 ? 55.365 -20.110 98.197 1.00 11.09 236 VAL B C 1
ATOM 9126 O O . VAL B 1 258 ? 56.502 -19.715 97.905 1.00 11.09 236 VAL B O 1
ATOM 9130 N N . GLN B 1 259 ? 55.153 -21.155 98.998 1.00 10.60 237 GLN B N 1
ATOM 9131 C CA . GLN B 1 259 ? 56.274 -21.997 99.419 1.00 10.74 237 GLN B CA 1
ATOM 9132 C C . GLN B 1 259 ? 56.683 -22.924 98.282 1.00 11.13 237 GLN B C 1
ATOM 9133 O O . GLN B 1 259 ? 56.077 -23.977 98.076 1.00 10.97 237 GLN B O 1
ATOM 9139 N N . LEU B 1 260 ? 57.735 -22.547 97.566 1.00 11.75 238 LEU B N 1
ATOM 9140 C CA . LEU B 1 260 ? 58.113 -23.252 96.336 1.00 12.47 238 LEU B CA 1
ATOM 9141 C C . LEU B 1 260 ? 58.617 -24.676 96.551 1.00 12.66 238 LEU B C 1
ATOM 9142 O O . LEU B 1 260 ? 58.531 -25.517 95.641 1.00 12.15 238 LEU B O 1
ATOM 9147 N N . ASP B 1 261 ? 59.141 -24.944 97.746 1.00 12.55 239 ASP B N 1
ATOM 9148 C CA . ASP B 1 261 ? 59.642 -26.278 98.074 1.00 12.68 239 ASP B CA 1
ATOM 9149 C C . ASP B 1 261 ? 58.709 -27.067 99.009 1.00 12.62 239 ASP B C 1
ATOM 9150 O O . ASP B 1 261 ? 59.158 -27.947 99.753 1.00 12.68 239 ASP B O 1
ATOM 9155 N N . VAL B 1 262 ? 57.411 -26.766 98.961 1.00 12.55 240 VAL B N 1
ATOM 9156 C CA . VAL B 1 262 ? 56.453 -27.406 99.871 1.00 12.37 240 VAL B CA 1
ATOM 9157 C C . VAL B 1 262 ? 56.333 -28.914 99.661 1.00 12.34 240 VAL B C 1
ATOM 9158 O O . VAL B 1 262 ? 56.118 -29.656 100.616 1.00 11.49 240 VAL B O 1
ATOM 9162 N N . THR B 1 263 ? 56.494 -29.371 98.419 1.00 12.75 241 THR B N 1
ATOM 9163 C CA . THR B 1 263 ? 56.483 -30.817 98.128 1.00 12.94 241 THR B CA 1
ATOM 9164 C C . THR B 1 263 ? 57.585 -31.565 98.885 1.00 12.63 241 THR B C 1
ATOM 9165 O O . THR B 1 263 ? 57.332 -32.599 99.530 1.00 12.54 241 THR B O 1
ATOM 9169 N N . LYS B 1 264 ? 58.800 -31.034 98.811 1.00 12.32 242 LYS B N 1
ATOM 9170 C CA . LYS B 1 264 ? 59.921 -31.558 99.580 1.00 11.98 242 LYS B CA 1
ATOM 9171 C C . LYS B 1 264 ? 59.590 -31.559 101.077 1.00 11.71 242 LYS B C 1
ATOM 9172 O O . LYS B 1 264 ? 59.878 -32.533 101.784 1.00 11.21 242 LYS B O 1
ATOM 9178 N N . ALA B 1 265 ? 58.964 -30.480 101.550 1.00 10.86 243 ALA B N 1
ATOM 9179 C CA . ALA B 1 265 ? 58.616 -30.357 102.964 1.00 10.86 243 ALA B CA 1
ATOM 9180 C C . ALA B 1 265 ? 57.633 -31.451 103.398 1.00 10.86 243 ALA B C 1
ATOM 9181 O O . ALA B 1 265 ? 57.799 -32.073 104.459 1.00 10.39 243 ALA B O 1
ATOM 9183 N N . ILE B 1 266 ? 56.624 -31.691 102.563 1.00 10.49 244 ILE B N 1
ATOM 9184 C CA . ILE B 1 266 ? 55.608 -32.697 102.859 1.00 10.80 244 ILE B CA 1
ATOM 9185 C C . ILE B 1 266 ? 56.192 -34.112 102.800 1.00 10.97 244 ILE B C 1
ATOM 9186 O O . ILE B 1 266 ? 55.893 -34.943 103.661 1.00 11.44 244 ILE B O 1
ATOM 9191 N N . ALA B 1 267 ? 57.050 -34.372 101.816 1.00 11.07 245 ALA B N 1
ATOM 9192 C CA . ALA B 1 267 ? 57.722 -35.676 101.719 1.00 11.15 245 ALA B CA 1
ATOM 9193 C C . ALA B 1 267 ? 58.577 -35.964 102.962 1.00 11.20 245 ALA B C 1
ATOM 9194 O O . ALA B 1 267 ? 58.538 -37.075 103.506 1.00 12.02 245 ALA B O 1
ATOM 9196 N N . LEU B 1 268 ? 59.328 -34.961 103.419 1.00 10.91 246 LEU B N 1
ATOM 9197 C CA . LEU B 1 268 ? 60.118 -35.077 104.651 1.00 10.50 246 LEU B CA 1
ATOM 9198 C C . LEU B 1 268 ? 59.242 -35.400 105.858 1.00 10.31 246 LEU B C 1
ATOM 9199 O O . LEU B 1 268 ? 59.550 -36.308 106.643 1.00 9.91 246 LEU B O 1
ATOM 9204 N N . ALA B 1 269 ? 58.154 -34.646 106.007 1.00 10.43 247 ALA B N 1
ATOM 9205 C CA . ALA B 1 269 ? 57.222 -34.837 107.113 1.00 10.06 247 ALA B CA 1
ATOM 9206 C C . ALA B 1 269 ? 56.686 -36.277 107.168 1.00 10.01 247 ALA B C 1
ATOM 9207 O O . ALA B 1 269 ? 56.621 -36.883 108.239 1.00 9.50 247 ALA B O 1
ATOM 9209 N N . ASN B 1 270 ? 56.291 -36.819 106.016 1.00 10.41 248 ASN B N 1
ATOM 9210 C CA . ASN B 1 270 ? 55.868 -38.221 105.945 1.00 10.99 248 ASN B CA 1
ATOM 9211 C C . ASN B 1 270 ? 56.958 -39.199 106.372 1.00 11.22 248 ASN B C 1
ATOM 9212 O O . ASN B 1 270 ? 56.665 -40.217 107.007 1.00 11.39 248 ASN B O 1
ATOM 9217 N N . GLN B 1 271 ? 58.211 -38.889 106.042 1.00 11.47 249 GLN B N 1
ATOM 9218 C CA . GLN B 1 271 ? 59.340 -39.745 106.433 1.00 11.96 249 GLN B CA 1
ATOM 9219 C C . GLN B 1 271 ? 59.625 -39.684 107.929 1.00 11.96 249 GLN B C 1
ATOM 9220 O O . GLN B 1 271 ? 60.000 -40.683 108.545 1.00 11.42 249 GLN B O 1
ATOM 9226 N N . LEU B 1 272 ? 59.421 -38.513 108.515 1.00 12.50 250 LEU B N 1
ATOM 9227 C CA . LEU B 1 272 ? 59.677 -38.334 109.944 1.00 12.94 250 LEU B CA 1
ATOM 9228 C C . LEU B 1 272 ? 58.552 -38.856 110.849 1.00 13.08 250 LEU B C 1
ATOM 9229 O O . LEU B 1 272 ? 58.806 -39.202 112.009 1.00 12.50 250 LEU B O 1
ATOM 9234 N N . TYR B 1 273 ? 57.325 -38.909 110.322 1.00 13.33 251 TYR B N 1
ATOM 9235 C CA . TYR B 1 273 ? 56.137 -39.274 111.117 1.00 14.19 251 TYR B CA 1
ATOM 9236 C C . TYR B 1 273 ? 55.314 -40.385 110.480 1.00 14.76 251 TYR B C 1
ATOM 9237 O O . TYR B 1 273 ? 54.283 -40.118 109.867 1.00 14.52 251 TYR B O 1
ATOM 9246 N N . PRO B 1 274 ? 55.759 -41.639 110.644 1.00 16.10 252 PRO B N 1
ATOM 9247 C CA . PRO B 1 274 ? 55.060 -42.814 110.092 1.00 16.85 252 PRO B CA 1
ATOM 9248 C C . PRO B 1 274 ? 53.568 -42.914 110.474 1.00 17.57 252 PRO B C 1
ATOM 9249 O O . PRO B 1 274 ? 52.789 -43.512 109.724 1.00 17.72 252 PRO B O 1
ATOM 9253 N N . ASP B 1 275 ? 53.172 -42.331 111.608 1.00 17.70 253 ASP B N 1
ATOM 9254 C CA . ASP B 1 275 ? 51.773 -42.399 112.064 1.00 18.31 253 ASP B CA 1
ATOM 9255 C C . ASP B 1 275 ? 50.882 -41.258 111.586 1.00 17.97 253 ASP B C 1
ATOM 9256 O O . ASP B 1 275 ? 49.718 -41.183 111.980 1.00 18.48 253 ASP B O 1
ATOM 9261 N N . TYR B 1 276 ? 51.429 -40.374 110.751 1.00 17.12 254 TYR B N 1
ATOM 9262 C CA . TYR B 1 276 ? 50.702 -39.209 110.239 1.00 16.62 254 TYR B CA 1
ATOM 9263 C C . TYR B 1 276 ? 50.800 -39.196 108.724 1.00 16.59 254 TYR B C 1
ATOM 9264 O O . TYR B 1 276 ? 51.907 -39.261 108.167 1.00 17.33 254 TYR B O 1
ATOM 9273 N N . GLU B 1 277 ? 49.649 -39.116 108.066 1.00 15.72 255 GLU B N 1
ATOM 9274 C CA . GLU B 1 277 ? 49.594 -39.032 106.619 1.00 15.44 255 GLU B CA 1
ATOM 9275 C C . GLU B 1 277 ? 49.511 -37.558 106.201 1.00 14.73 255 GLU B C 1
ATOM 9276 O O . GLU B 1 277 ? 48.462 -36.922 106.356 1.00 14.27 255 GLU B O 1
ATOM 9282 N N . PHE B 1 278 ? 50.623 -37.028 105.692 1.00 13.76 256 PHE B N 1
ATOM 9283 C CA . PHE B 1 278 ? 50.703 -35.634 105.279 1.00 13.49 256 PHE B CA 1
ATOM 9284 C C . PHE B 1 278 ? 50.340 -35.555 103.813 1.00 13.30 256 PHE B C 1
ATOM 9285 O O . PHE B 1 278 ? 50.893 -36.298 102.994 1.00 12.88 256 PHE B O 1
ATOM 9293 N N . VAL B 1 279 ? 49.405 -34.665 103.481 1.00 12.93 257 VAL B N 1
ATOM 9294 C CA . VAL B 1 279 ? 48.958 -34.519 102.095 1.00 13.36 257 VAL B CA 1
ATOM 9295 C C . VAL B 1 279 ? 48.779 -33.057 101.701 1.00 12.94 257 VAL B C 1
ATOM 9296 O O . VAL B 1 279 ? 48.221 -32.248 102.464 1.00 12.62 257 VAL B O 1
ATOM 9300 N N . HIS B 1 280 ? 49.254 -32.724 100.509 1.00 12.88 258 HIS B N 1
ATOM 9301 C CA . HIS B 1 280 ? 48.989 -31.419 99.938 1.00 12.90 258 HIS B CA 1
ATOM 9302 C C . HIS B 1 280 ? 47.527 -31.412 99.497 1.00 12.87 258 HIS B C 1
ATOM 9303 O O . HIS B 1 280 ? 47.146 -32.136 98.583 1.00 12.84 258 HIS B O 1
ATOM 9310 N N . SER B 1 281 ? 46.715 -30.603 100.165 1.00 12.85 259 SER B N 1
ATOM 9311 C CA . SER B 1 281 ? 45.263 -30.714 100.052 1.00 12.93 259 SER B CA 1
ATOM 9312 C C . SER B 1 281 ? 44.610 -29.412 99.575 1.00 12.57 259 SER B C 1
ATOM 9313 O O . SER B 1 281 ? 45.289 -28.479 99.148 1.00 12.05 259 SER B O 1
ATOM 9316 N N . CYS B 1 282 ? 43.282 -29.378 99.616 1.00 12.41 260 CYS B N 1
ATOM 9317 C CA . CYS B 1 282 ? 42.520 -28.181 99.299 1.00 12.71 260 CYS B CA 1
ATOM 9318 C C . CYS B 1 282 ? 41.270 -28.186 100.183 1.00 12.74 260 CYS B C 1
ATOM 9319 O O . CYS B 1 282 ? 40.947 -29.209 100.803 1.00 11.94 260 CYS B O 1
ATOM 9322 N N . PHE B 1 283 ? 40.576 -27.049 100.237 1.00 12.31 261 PHE B N 1
ATOM 9323 C CA . PHE B 1 283 ? 39.424 -26.927 101.117 1.00 12.72 261 PHE B CA 1
ATOM 9324 C C . PHE B 1 283 ? 38.271 -27.857 100.763 1.00 13.02 261 PHE B C 1
ATOM 9325 O O . PHE B 1 283 ? 37.618 -28.412 101.657 1.00 13.24 261 PHE B O 1
ATOM 9333 N N . GLU B 1 284 ? 38.050 -28.064 99.469 1.00 13.22 262 GLU B N 1
ATOM 9334 C CA . GLU B 1 284 ? 37.002 -28.984 99.006 1.00 13.66 262 GLU B CA 1
ATOM 9335 C C . GLU B 1 284 ? 37.217 -30.415 99.531 1.00 13.69 262 GLU B C 1
ATOM 9336 O O . GLU B 1 284 ? 36.284 -31.036 100.053 1.00 13.16 262 GLU B O 1
ATOM 9342 N N . ASP B 1 285 ? 38.443 -30.926 99.394 1.00 13.47 263 ASP B N 1
ATOM 9343 C CA . ASP B 1 285 ? 38.772 -32.267 99.891 1.00 13.36 263 ASP B CA 1
ATOM 9344 C C . ASP B 1 285 ? 38.730 -32.326 101.417 1.00 13.31 263 ASP B C 1
ATOM 9345 O O . ASP B 1 285 ? 38.288 -33.323 101.998 1.00 12.55 263 ASP B O 1
ATOM 9350 N N . TYR B 1 286 ? 39.204 -31.260 102.057 1.00 12.85 264 TYR B N 1
ATOM 9351 C CA . TYR B 1 286 ? 39.191 -31.187 103.514 1.00 13.65 264 TYR B CA 1
ATOM 9352 C C . TYR B 1 286 ? 37.765 -31.305 104.058 1.00 13.64 264 TYR B C 1
ATOM 9353 O O . TYR B 1 286 ? 37.509 -32.087 104.972 1.00 12.50 264 TYR B O 1
ATOM 9362 N N . LEU B 1 287 ? 36.845 -30.536 103.484 1.00 14.29 265 LEU B N 1
ATOM 9363 C CA . LEU B 1 287 ? 35.437 -30.570 103.887 1.00 15.42 265 LEU B CA 1
ATOM 9364 C C . LEU B 1 287 ? 34.811 -31.939 103.633 1.00 15.83 265 LEU B C 1
ATOM 9365 O O . LEU B 1 287 ? 34.074 -32.452 104.475 1.00 16.08 265 LEU B O 1
ATOM 9370 N N . ALA B 1 288 ? 35.127 -32.533 102.483 1.00 16.55 266 ALA B N 1
ATOM 9371 C CA . ALA B 1 288 ? 34.669 -33.883 102.157 1.00 16.95 266 ALA B CA 1
ATOM 9372 C C . ALA B 1 288 ? 35.079 -34.880 103.237 1.00 17.46 266 ALA B C 1
ATOM 9373 O O . ALA B 1 288 ? 34.250 -35.669 103.705 1.00 16.89 266 ALA B O 1
ATOM 9375 N N . ASP B 1 289 ? 36.352 -34.829 103.635 1.00 17.89 267 ASP B N 1
ATOM 9376 C CA . ASP B 1 289 ? 36.879 -35.696 104.691 1.00 19.04 267 ASP B CA 1
ATOM 9377 C C . ASP B 1 289 ? 36.238 -35.424 106.051 1.00 19.47 267 ASP B C 1
ATOM 9378 O O . ASP B 1 289 ? 35.922 -36.362 106.795 1.00 19.65 267 ASP B O 1
ATOM 9383 N N . LEU B 1 290 ? 36.057 -34.144 106.378 1.00 20.34 268 LEU B N 1
ATOM 9384 C CA . LEU B 1 290 ? 35.362 -33.757 107.611 1.00 21.39 268 LEU B CA 1
ATOM 9385 C C . LEU B 1 290 ? 33.946 -34.320 107.668 1.00 22.39 268 LEU B C 1
ATOM 9386 O O . LEU B 1 290 ? 33.535 -34.882 108.693 1.00 22.74 268 LEU B O 1
ATOM 9391 N N . ALA B 1 291 ? 33.220 -34.188 106.555 1.00 23.35 269 ALA B N 1
ATOM 9392 C CA . ALA B 1 291 ? 31.836 -34.653 106.437 1.00 24.03 269 ALA B CA 1
ATOM 9393 C C . ALA B 1 291 ? 31.689 -36.116 106.840 1.00 24.57 269 ALA B C 1
ATOM 9394 O O . ALA B 1 291 ? 30.707 -36.494 107.484 1.00 24.72 269 ALA B O 1
ATOM 9396 N N . ASP B 1 292 ? 32.668 -36.931 106.459 1.00 24.89 270 ASP B N 1
ATOM 9397 C CA . ASP B 1 292 ? 32.650 -38.349 106.790 1.00 25.06 270 ASP B CA 1
ATOM 9398 C C . ASP B 1 292 ? 32.863 -38.610 108.275 1.00 24.99 270 ASP B C 1
ATOM 9399 O O . ASP B 1 292 ? 32.284 -39.546 108.821 1.00 24.83 270 ASP B O 1
ATOM 9404 N N . ASP B 1 293 ? 33.680 -37.780 108.922 1.00 24.63 271 ASP B N 1
ATOM 9405 C CA . ASP B 1 293 ? 34.187 -38.091 110.263 1.00 24.65 271 ASP B CA 1
ATOM 9406 C C . ASP B 1 293 ? 33.686 -37.230 111.425 1.00 24.43 271 ASP B C 1
ATOM 9407 O O . ASP B 1 293 ? 33.978 -37.532 112.584 1.00 23.87 271 ASP B O 1
ATOM 9412 N N . LEU B 1 294 ? 32.940 -36.168 111.127 1.00 24.42 272 LEU B N 1
ATOM 9413 C CA . LEU B 1 294 ? 32.475 -35.257 112.180 1.00 25.16 272 LEU B CA 1
ATOM 9414 C C . LEU B 1 294 ? 31.662 -35.992 113.244 1.00 25.71 272 LEU B C 1
ATOM 9415 O O . LEU B 1 294 ? 30.792 -36.791 112.906 1.00 25.77 272 LEU B O 1
ATOM 9420 N N . PRO B 1 295 ? 31.952 -35.734 114.533 1.00 26.42 273 PRO B N 1
ATOM 9421 C CA . PRO B 1 295 ? 31.167 -36.359 115.598 1.00 27.26 273 PRO B CA 1
ATOM 9422 C C . PRO B 1 295 ? 29.832 -35.628 115.783 1.00 28.49 273 PRO B C 1
ATOM 9423 O O . PRO B 1 295 ? 29.574 -34.635 115.090 1.00 28.40 273 PRO B O 1
ATOM 9427 N N . GLU B 1 296 ? 28.990 -36.118 116.693 1.00 29.76 274 GLU B N 1
ATOM 9428 C CA . GLU B 1 296 ? 27.689 -35.487 116.956 1.00 30.77 274 GLU B CA 1
ATOM 9429 C C . GLU B 1 296 ? 27.778 -34.478 118.094 1.00 30.90 274 GLU B C 1
ATOM 9430 O O . GLU B 1 296 ? 26.802 -33.795 118.401 1.00 31.46 274 GLU B O 1
ATOM 9436 N N . ASN B 1 297 ? 28.952 -34.381 118.715 1.00 31.13 275 ASN B N 1
ATOM 9437 C CA . ASN B 1 297 ? 29.133 -33.538 119.896 1.00 30.79 275 ASN B CA 1
ATOM 9438 C C . ASN B 1 297 ? 29.874 -32.223 119.619 1.00 30.38 275 ASN B C 1
ATOM 9439 O O . ASN B 1 297 ? 30.652 -31.739 120.457 1.00 30.44 275 ASN B O 1
ATOM 9444 N N . LEU B 1 298 ? 29.628 -31.637 118.447 1.00 29.50 276 LEU B N 1
ATOM 9445 C CA . LEU B 1 298 ? 30.165 -30.314 118.163 1.00 28.19 276 LEU B CA 1
ATOM 9446 C C . LEU B 1 298 ? 29.443 -29.294 119.032 1.00 27.56 276 LEU B C 1
ATOM 9447 O O . LEU B 1 298 ? 28.226 -29.380 119.212 1.00 27.96 276 LEU B O 1
ATOM 9452 N N . SER B 1 299 ? 30.194 -28.351 119.591 1.00 26.52 277 SER B N 1
ATOM 9453 C CA . SER B 1 299 ? 29.590 -27.240 120.304 1.00 25.41 277 SER B CA 1
ATOM 9454 C C . SER B 1 299 ? 28.688 -26.487 119.333 1.00 24.58 277 SER B C 1
ATOM 9455 O O . SER B 1 299 ? 29.002 -26.374 118.139 1.00 24.09 277 SER B O 1
ATOM 9458 N N . THR B 1 300 ? 27.561 -25.993 119.840 1.00 23.15 278 THR B N 1
ATOM 9459 C CA . THR B 1 300 ? 26.756 -25.052 119.087 1.00 21.96 278 THR B CA 1
ATOM 9460 C C . THR B 1 300 ? 27.154 -23.638 119.473 1.00 21.04 278 THR B C 1
ATOM 9461 O O . THR B 1 300 ? 27.382 -23.341 120.645 1.00 20.78 278 THR B O 1
ATOM 9465 N N . VAL B 1 301 ? 27.270 -22.778 118.470 1.00 19.75 279 VAL B N 1
ATOM 9466 C CA . VAL B 1 301 ? 27.412 -21.357 118.707 1.00 18.68 279 VAL B CA 1
ATOM 9467 C C . VAL B 1 301 ? 26.246 -20.697 117.989 1.00 18.08 279 VAL B C 1
ATOM 9468 O O . VAL B 1 301 ? 26.009 -20.951 116.807 1.00 16.95 279 VAL B O 1
ATOM 9472 N N . GLN B 1 302 ? 25.499 -19.887 118.733 1.00 17.49 280 GLN B N 1
ATOM 9473 C CA . GLN B 1 302 ? 24.310 -19.223 118.227 1.00 17.56 280 GLN B CA 1
ATOM 9474 C C . GLN B 1 302 ? 24.570 -17.734 117.932 1.00 16.43 280 GLN B C 1
ATOM 9475 O O . GLN B 1 302 ? 24.980 -16.986 118.812 1.00 16.00 280 GLN B O 1
ATOM 9481 N N . GLY B 1 303 ? 24.340 -17.323 116.692 1.00 15.07 281 GLY B N 1
ATOM 9482 C CA . GLY B 1 303 ? 24.303 -15.896 116.357 1.00 14.69 281 GLY B CA 1
ATOM 9483 C C . GLY B 1 303 ? 25.657 -15.292 116.052 1.00 14.37 281 GLY B C 1
ATOM 9484 O O . GLY B 1 303 ? 26.574 -15.993 115.609 1.00 13.70 281 GLY B O 1
ATOM 9485 N N . GLU B 1 304 ? 25.776 -13.985 116.284 1.00 14.03 282 GLU B N 1
ATOM 9486 C CA . GLU B 1 304 ? 26.982 -13.247 115.918 1.00 14.30 282 GLU B CA 1
ATOM 9487 C C . GLU B 1 304 ? 28.143 -13.640 116.817 1.00 14.64 282 GLU B C 1
ATOM 9488 O O . GLU B 1 304 ? 27.949 -14.018 117.976 1.00 14.88 282 GLU B O 1
ATOM 9494 N N . ILE B 1 305 ? 29.345 -13.545 116.262 1.00 15.00 283 ILE B N 1
ATOM 9495 C CA . ILE B 1 305 ? 30.570 -13.911 116.955 1.00 15.84 283 ILE B CA 1
ATOM 9496 C C . ILE B 1 305 ? 31.495 -12.686 116.926 1.00 15.49 283 ILE B C 1
ATOM 9497 O O . ILE B 1 305 ? 32.094 -12.362 115.895 1.00 15.08 283 ILE B O 1
ATOM 9502 N N . THR B 1 306 ? 31.554 -11.978 118.052 1.00 15.45 284 THR B N 1
ATOM 9503 C CA . THR B 1 306 ? 32.175 -10.657 118.104 1.00 15.79 284 THR B CA 1
ATOM 9504 C C . THR B 1 306 ? 33.081 -10.505 119.318 1.00 16.04 284 THR B C 1
ATOM 9505 O O . THR B 1 306 ? 33.206 -9.400 119.872 1.00 16.41 284 THR B O 1
ATOM 9509 N N . SER B 1 307 ? 33.705 -11.610 119.716 1.00 15.82 285 SER B N 1
ATOM 9510 C CA . SER B 1 307 ? 34.679 -11.642 120.809 1.00 15.88 285 SER B CA 1
ATOM 9511 C C . SER B 1 307 ? 34.092 -11.251 122.168 1.00 16.04 285 SER B C 1
ATOM 9512 O O . SER B 1 307 ? 34.779 -10.648 122.995 1.00 16.15 285 SER B O 1
ATOM 9515 N N . GLN B 1 308 ? 32.827 -11.630 122.387 1.00 15.98 286 GLN B N 1
ATOM 9516 C CA . GLN B 1 308 ? 32.075 -11.291 123.599 1.00 15.66 286 GLN B CA 1
ATOM 9517 C C . GLN B 1 308 ? 32.774 -11.798 124.870 1.00 15.82 286 GLN B C 1
ATOM 9518 O O . GLN B 1 308 ? 32.779 -11.112 125.889 1.00 15.74 286 GLN B O 1
ATOM 9524 N N . GLU B 1 309 ? 33.372 -12.983 124.790 1.00 15.94 287 GLU B N 1
ATOM 9525 C CA . GLU B 1 309 ? 34.043 -13.588 125.943 1.00 16.32 287 GLU B CA 1
ATOM 9526 C C . GLU B 1 309 ? 35.567 -13.481 125.836 1.00 16.31 287 GLU B C 1
ATOM 9527 O O . GLU B 1 309 ? 36.298 -14.457 126.011 1.00 16.91 287 GLU B O 1
ATOM 9533 N N . THR B 1 310 ? 36.021 -12.269 125.530 1.00 15.91 288 THR B N 1
ATOM 9534 C CA . THR B 1 310 ? 37.430 -11.914 125.535 1.00 15.56 288 THR B CA 1
ATOM 9535 C C . THR B 1 310 ? 37.609 -10.712 126.460 1.00 15.80 288 THR B C 1
ATOM 9536 O O . THR B 1 310 ? 36.640 -10.260 127.084 1.00 15.95 288 THR B O 1
ATOM 9540 N N . ASP B 1 311 ? 38.830 -10.174 126.537 1.00 15.71 289 ASP B N 1
ATOM 9541 C CA . ASP B 1 311 ? 39.083 -8.983 127.351 1.00 16.06 289 ASP B CA 1
ATOM 9542 C C . ASP B 1 311 ? 38.579 -7.693 126.704 1.00 15.89 289 ASP B C 1
ATOM 9543 O O . ASP B 1 311 ? 38.594 -6.641 127.327 1.00 15.52 289 ASP B O 1
ATOM 9548 N N . GLY B 1 312 ? 38.142 -7.790 125.451 1.00 15.86 290 GLY B N 1
ATOM 9549 C CA . GLY B 1 312 ? 37.513 -6.665 124.754 1.00 15.82 290 GLY B CA 1
ATOM 9550 C C . GLY B 1 312 ? 38.455 -5.630 124.159 1.00 15.81 290 GLY B C 1
ATOM 9551 O O . GLY B 1 312 ? 38.013 -4.665 123.542 1.00 15.88 290 GLY B O 1
ATOM 9552 N N . TRP B 1 313 ? 39.755 -5.819 124.351 1.00 15.59 291 TRP B N 1
ATOM 9553 C CA . TRP B 1 313 ? 40.742 -4.859 123.863 1.00 15.24 291 TRP B CA 1
ATOM 9554 C C . TRP B 1 313 ? 41.116 -5.035 122.395 1.00 14.88 291 TRP B C 1
ATOM 9555 O O . TRP B 1 313 ? 41.585 -4.092 121.770 1.00 14.81 291 TRP B O 1
ATOM 9566 N N . TYR B 1 314 ? 40.921 -6.230 121.852 1.00 14.86 292 TYR B N 1
ATOM 9567 C CA . TYR B 1 314 ? 41.407 -6.529 120.501 1.00 15.45 292 TYR B CA 1
ATOM 9568 C C . TYR B 1 314 ? 40.333 -7.062 119.549 1.00 14.99 292 TYR B C 1
ATOM 9569 O O . TYR B 1 314 ? 40.612 -7.898 118.683 1.00 15.59 292 TYR B O 1
ATOM 9578 N N . THR B 1 315 ? 39.110 -6.556 119.719 1.00 13.98 293 THR B N 1
ATOM 9579 C CA . THR B 1 315 ? 37.987 -6.844 118.834 1.00 13.42 293 THR B CA 1
ATOM 9580 C C . THR B 1 315 ? 38.147 -6.067 117.524 1.00 13.36 293 THR B C 1
ATOM 9581 O O . THR B 1 315 ? 37.615 -6.466 116.477 1.00 13.18 293 THR B O 1
ATOM 9585 N N . LEU B 1 316 ? 38.896 -4.962 117.598 1.00 12.92 294 LEU B N 1
ATOM 9586 C CA . LEU B 1 316 ? 39.121 -4.063 116.460 1.00 12.40 294 LEU B CA 1
ATOM 9587 C C . LEU B 1 316 ? 37.814 -3.390 116.018 1.00 12.09 294 LEU B C 1
ATOM 9588 O O . LEU B 1 316 ? 37.722 -2.883 114.892 1.00 11.75 294 LEU B O 1
ATOM 9593 N N . ALA B 1 317 ? 36.824 -3.377 116.920 1.00 11.73 295 ALA B N 1
ATOM 9594 C CA . ALA B 1 317 ? 35.499 -2.781 116.649 1.00 11.26 295 ALA B CA 1
ATOM 9595 C C . ALA B 1 317 ? 35.560 -1.286 116.364 1.00 11.38 295 ALA B C 1
ATOM 9596 O O . ALA B 1 317 ? 34.685 -0.740 115.670 1.00 10.59 295 ALA B O 1
ATOM 9598 N N . ASN B 1 318 ? 36.597 -0.625 116.880 1.00 11.00 296 ASN B N 1
ATOM 9599 C CA . ASN B 1 318 ? 36.725 0.819 116.663 1.00 11.16 296 ASN B CA 1
ATOM 9600 C C . ASN B 1 318 ? 37.074 1.194 115.230 1.00 10.85 296 ASN B C 1
ATOM 9601 O O . ASN B 1 318 ? 37.125 2.383 114.898 1.00 10.77 296 ASN B O 1
ATOM 9606 N N . THR B 1 319 ? 37.300 0.186 114.380 1.00 11.10 297 THR B N 1
ATOM 9607 C CA . THR B 1 319 ? 37.347 0.421 112.930 1.00 10.85 297 THR B CA 1
ATOM 9608 C C . THR B 1 319 ? 36.036 1.055 112.448 1.00 10.80 297 THR B C 1
ATOM 9609 O O . THR B 1 319 ? 36.010 1.727 111.420 1.00 10.83 297 THR B O 1
ATOM 9613 N N . ALA B 1 320 ? 34.948 0.845 113.191 1.00 10.56 298 ALA B N 1
ATOM 9614 C CA . ALA B 1 320 ? 33.650 1.405 112.812 1.00 10.57 298 ALA B CA 1
ATOM 9615 C C . ALA B 1 320 ? 33.647 2.939 112.800 1.00 10.96 298 ALA B C 1
ATOM 9616 O O . ALA B 1 320 ? 32.917 3.556 112.028 1.00 11.35 298 ALA B O 1
ATOM 9618 N N . SER B 1 321 ? 34.479 3.544 113.645 1.00 11.19 299 SER B N 1
ATOM 9619 C CA . SER B 1 321 ? 34.594 5.006 113.687 1.00 11.20 299 SER B CA 1
ATOM 9620 C C . SER B 1 321 ? 35.910 5.567 113.113 1.00 10.65 299 SER B C 1
ATOM 9621 O O . SER B 1 321 ? 36.129 6.783 113.147 1.00 11.54 299 SER B O 1
ATOM 9624 N N . ALA B 1 322 ? 36.788 4.700 112.606 1.00 10.99 300 ALA B N 1
ATOM 9625 C CA . ALA B 1 322 ? 37.977 5.165 111.873 1.00 11.15 300 ALA B CA 1
ATOM 9626 C C . ALA B 1 322 ? 37.522 5.814 110.570 1.00 11.02 300 ALA B C 1
ATOM 9627 O O . ALA B 1 322 ? 36.725 5.229 109.828 1.00 11.03 300 ALA B O 1
ATOM 9629 N N . ARG B 1 323 ? 38.000 7.029 110.306 1.00 11.14 301 ARG B N 1
ATOM 9630 C CA . ARG B 1 323 ? 37.686 7.726 109.048 1.00 10.72 301 ARG B CA 1
ATOM 9631 C C . ARG B 1 323 ? 36.205 7.613 108.684 1.00 10.88 301 ARG B C 1
ATOM 9632 O O . ARG B 1 323 ? 35.841 7.041 107.645 1.00 10.90 301 ARG B O 1
ATOM 9640 N N . ILE B 1 324 ? 35.356 8.170 109.544 1.00 10.39 302 ILE B N 1
ATOM 9641 C CA . ILE B 1 324 ? 33.899 8.115 109.371 1.00 10.35 302 ILE B CA 1
ATOM 9642 C C . ILE B 1 324 ? 33.450 8.588 107.981 1.00 10.39 302 ILE B C 1
ATOM 9643 O O . ILE B 1 324 ? 32.505 8.034 107.403 1.00 10.44 302 ILE B O 1
ATOM 9648 N N . TYR B 1 325 ? 34.151 9.576 107.435 1.00 10.43 303 TYR B N 1
ATOM 9649 C CA . TYR B 1 325 ? 33.875 10.046 106.073 1.00 10.57 303 TYR B CA 1
ATOM 9650 C C . TYR B 1 325 ? 33.826 8.923 105.026 1.00 10.73 303 TYR B C 1
ATOM 9651 O O . TYR B 1 325 ? 33.080 9.035 104.049 1.00 10.55 303 TYR B O 1
ATOM 9660 N N . LEU B 1 326 ? 34.619 7.861 105.211 1.00 10.27 304 LEU B N 1
ATOM 9661 C CA . LEU B 1 326 ? 34.550 6.674 104.321 1.00 10.45 304 LEU B CA 1
ATOM 9662 C C . LEU B 1 326 ? 33.227 5.930 104.437 1.00 10.22 304 LEU B C 1
ATOM 9663 O O . LEU B 1 326 ? 32.637 5.488 103.427 1.00 8.82 304 LEU B O 1
ATOM 9668 N N . LYS B 1 327 ? 32.770 5.783 105.675 1.00 9.78 305 LYS B N 1
ATOM 9669 C CA . LYS B 1 327 ? 31.520 5.086 105.944 1.00 10.02 305 LYS B CA 1
ATOM 9670 C C . LYS B 1 327 ? 30.327 5.895 105.440 1.00 10.57 305 LYS B C 1
ATOM 9671 O O . LYS B 1 327 ? 29.337 5.328 104.977 1.00 10.86 305 LYS B O 1
ATOM 9677 N N . GLN B 1 328 ? 30.414 7.218 105.557 1.00 10.73 306 GLN B N 1
ATOM 9678 C CA . GLN B 1 328 ? 29.368 8.097 105.024 1.00 11.76 306 GLN B CA 1
ATOM 9679 C C . GLN B 1 328 ? 29.289 7.984 103.509 1.00 11.39 306 GLN B C 1
ATOM 9680 O O . GLN B 1 328 ? 28.194 7.931 102.941 1.00 11.61 306 GLN B O 1
ATOM 9686 N N . ALA B 1 329 ? 30.454 7.958 102.862 1.00 11.48 307 ALA B N 1
ATOM 9687 C CA . ALA B 1 329 ? 30.528 7.836 101.404 1.00 11.75 307 ALA B CA 1
ATOM 9688 C C . ALA B 1 329 ? 29.990 6.463 100.979 1.00 11.68 307 ALA B C 1
ATOM 9689 O O . ALA B 1 329 ? 29.176 6.368 100.057 1.00 11.53 307 ALA B O 1
ATOM 9691 N N . ASN B 1 330 ? 30.412 5.409 101.680 1.00 11.03 308 ASN B N 1
ATOM 9692 C CA . ASN B 1 330 ? 29.883 4.055 101.428 1.00 11.49 308 ASN B CA 1
ATOM 9693 C C . ASN B 1 330 ? 28.350 3.989 101.539 1.00 11.18 308 ASN B C 1
ATOM 9694 O O . ASN B 1 330 ? 27.676 3.396 100.687 1.00 11.41 308 ASN B O 1
ATOM 9699 N N . THR B 1 331 ? 27.806 4.614 102.577 1.00 10.95 309 THR B N 1
ATOM 9700 C CA . THR B 1 331 ? 26.351 4.638 102.786 1.00 10.94 309 THR B CA 1
ATOM 9701 C C . THR B 1 331 ? 25.628 5.322 101.622 1.00 11.33 309 THR B C 1
ATOM 9702 O O . THR B 1 331 ? 24.603 4.828 101.122 1.00 10.80 309 THR B O 1
ATOM 9706 N N . ARG B 1 332 ? 26.175 6.455 101.191 1.00 11.78 310 ARG B N 1
ATOM 9707 C CA . ARG B 1 332 ? 25.638 7.194 100.055 1.00 12.60 310 ARG B CA 1
ATOM 9708 C C . ARG B 1 332 ? 25.600 6.368 98.765 1.00 11.84 310 ARG B C 1
ATOM 9709 O O . ARG B 1 332 ? 24.574 6.357 98.069 1.00 11.53 310 ARG B O 1
ATOM 9717 N N . VAL B 1 333 ? 26.699 5.686 98.445 1.00 11.05 311 VAL B N 1
ATOM 9718 C CA . VAL B 1 333 ? 26.746 4.870 97.217 1.00 10.31 311 VAL B CA 1
ATOM 9719 C C . VAL B 1 333 ? 25.842 3.631 97.345 1.00 10.54 311 VAL B C 1
ATOM 9720 O O . VAL B 1 333 ? 25.187 3.223 96.366 1.00 10.95 311 VAL B O 1
ATOM 9724 N N . SER B 1 334 ? 25.816 3.034 98.539 1.00 9.74 312 SER B N 1
ATOM 9725 C CA . SER B 1 334 ? 25.025 1.839 98.776 1.00 9.95 312 SER B CA 1
ATOM 9726 C C . SER B 1 334 ? 23.543 2.172 98.606 1.00 9.76 312 SER B C 1
ATOM 9727 O O . SER B 1 334 ? 22.846 1.479 97.886 1.00 8.14 312 SER B O 1
ATOM 9730 N N . ARG B 1 335 ? 23.081 3.256 99.245 1.00 9.59 313 ARG B N 1
ATOM 9731 C CA . ARG B 1 335 ? 21.696 3.701 99.089 1.00 10.15 313 ARG B CA 1
ATOM 9732 C C . ARG B 1 335 ? 21.388 4.038 97.637 1.00 10.16 313 ARG B C 1
ATOM 9733 O O . ARG B 1 335 ? 20.306 3.718 97.132 1.00 10.01 313 ARG B O 1
ATOM 9741 N N . GLN B 1 336 ? 22.341 4.677 96.964 1.00 10.22 314 GLN B N 1
ATOM 9742 C CA . GLN B 1 336 ? 22.148 5.039 95.560 1.00 10.44 314 GLN B CA 1
ATOM 9743 C C . GLN B 1 336 ? 21.868 3.797 94.725 1.00 10.16 314 GLN B C 1
ATOM 9744 O O . GLN B 1 336 ? 20.870 3.737 93.999 1.00 9.91 314 GLN B O 1
ATOM 9750 N N . LEU B 1 337 ? 22.748 2.801 94.825 1.00 10.04 315 LEU B N 1
ATOM 9751 C CA . LEU B 1 337 ? 22.593 1.600 93.996 1.00 9.98 315 LEU B CA 1
ATOM 9752 C C . LEU B 1 337 ? 21.382 0.772 94.400 1.00 10.02 315 LEU B C 1
ATOM 9753 O O . LEU B 1 337 ? 20.548 0.444 93.555 1.00 10.95 315 LEU B O 1
ATOM 9758 N N . GLU B 1 338 ? 21.278 0.449 95.690 1.00 10.03 316 GLU B N 1
ATOM 9759 C CA . GLU B 1 338 ? 20.266 -0.510 96.189 1.00 9.90 316 GLU B CA 1
ATOM 9760 C C . GLU B 1 338 ? 18.855 0.051 96.182 1.00 9.94 316 GLU B C 1
ATOM 9761 O O . GLU B 1 338 ? 17.901 -0.664 95.878 1.00 9.84 316 GLU B O 1
ATOM 9767 N N . ASN B 1 339 ? 18.732 1.321 96.563 1.00 9.96 317 ASN B N 1
ATOM 9768 C CA . ASN B 1 339 ? 17.437 1.904 96.907 1.00 10.05 317 ASN B CA 1
ATOM 9769 C C . ASN B 1 339 ? 16.941 2.992 95.976 1.00 10.06 317 ASN B C 1
ATOM 9770 O O . ASN B 1 339 ? 15.820 3.462 96.128 1.00 9.93 317 ASN B O 1
ATOM 9775 N N . ILE B 1 340 ? 17.770 3.392 95.020 1.00 10.13 318 ILE B N 1
ATOM 9776 C CA . ILE B 1 340 ? 17.361 4.399 94.046 1.00 9.98 318 ILE B CA 1
ATOM 9777 C C . ILE B 1 340 ? 17.519 3.832 92.637 1.00 10.08 318 ILE B C 1
ATOM 9778 O O . ILE B 1 340 ? 16.529 3.633 91.939 1.00 10.58 318 ILE B O 1
ATOM 9783 N N . THR B 1 341 ? 18.756 3.559 92.231 1.00 9.92 319 THR B N 1
ATOM 9784 C CA . THR B 1 341 ? 19.036 3.086 90.867 1.00 9.96 319 THR B CA 1
ATOM 9785 C C . THR B 1 341 ? 18.335 1.779 90.520 1.00 9.97 319 THR B C 1
ATOM 9786 O O . THR B 1 341 ? 17.608 1.706 89.537 1.00 9.91 319 THR B O 1
ATOM 9790 N N . GLU B 1 342 ? 18.568 0.737 91.307 1.00 9.65 320 GLU B N 1
ATOM 9791 C CA . GLU B 1 342 ? 17.977 -0.545 90.989 1.00 9.71 320 GLU B CA 1
ATOM 9792 C C . GLU B 1 342 ? 16.442 -0.505 90.967 1.00 9.88 320 GLU B C 1
ATOM 9793 O O . GLU B 1 342 ? 15.851 -0.964 89.998 1.00 10.83 320 GLU B O 1
ATOM 9799 N N . PRO B 1 343 ? 15.799 0.064 91.999 1.00 9.68 321 PRO B N 1
ATOM 9800 C CA . PRO B 1 343 ? 14.338 0.122 91.957 1.00 9.92 321 PRO B CA 1
ATOM 9801 C C . PRO B 1 343 ? 13.800 0.882 90.736 1.00 10.27 321 PRO B C 1
ATOM 9802 O O . PRO B 1 343 ? 12.914 0.371 90.053 1.00 9.94 321 PRO B O 1
ATOM 9806 N N . LEU B 1 344 ? 14.359 2.054 90.428 1.00 9.97 322 LEU B N 1
ATOM 9807 C CA . LEU B 1 344 ? 13.910 2.809 89.253 1.00 9.98 322 LEU B CA 1
ATOM 9808 C C . LEU B 1 344 ? 14.123 2.045 87.949 1.00 10.12 322 LEU B C 1
ATOM 9809 O O . LEU B 1 344 ? 13.210 1.957 87.119 1.00 10.21 322 LEU B O 1
ATOM 9814 N N . ALA B 1 345 ? 15.321 1.502 87.768 1.00 9.62 323 ALA B N 1
ATOM 9815 C CA . ALA B 1 345 ? 15.616 0.697 86.579 1.00 9.95 323 ALA B CA 1
ATOM 9816 C C . ALA B 1 345 ? 14.705 -0.523 86.473 1.00 10.00 323 ALA B C 1
ATOM 9817 O O . ALA B 1 345 ? 14.286 -0.885 85.378 1.00 10.69 323 ALA B O 1
ATOM 9819 N N . ALA B 1 346 ? 14.399 -1.157 87.602 1.00 10.08 324 ALA B N 1
ATOM 9820 C CA . ALA B 1 346 ? 13.485 -2.287 87.612 1.00 10.63 324 ALA B CA 1
ATOM 9821 C C . ALA B 1 346 ? 12.122 -1.880 87.067 1.00 10.70 324 ALA B C 1
ATOM 9822 O O . ALA B 1 346 ? 11.537 -2.590 86.249 1.00 11.45 324 ALA B O 1
ATOM 9824 N N . MET B 1 347 ? 11.621 -0.734 87.511 1.00 10.52 325 MET B N 1
ATOM 9825 C CA . MET B 1 347 ? 10.310 -0.254 87.053 1.00 10.86 325 MET B CA 1
ATOM 9826 C C . MET B 1 347 ? 10.357 0.238 85.595 1.00 10.69 325 MET B C 1
ATOM 9827 O O . MET B 1 347 ? 9.427 -0.007 84.826 1.00 10.44 325 MET B O 1
ATOM 9832 N N . ALA B 1 348 ? 11.463 0.880 85.214 1.00 10.67 326 ALA B N 1
ATOM 9833 C CA . ALA B 1 348 ? 11.616 1.441 83.866 1.00 11.11 326 ALA B CA 1
ATOM 9834 C C . ALA B 1 348 ? 11.579 0.368 82.760 1.00 11.86 326 ALA B C 1
ATOM 9835 O O . ALA B 1 348 ? 11.217 0.659 81.619 1.00 11.24 326 ALA B O 1
ATOM 9837 N N . TYR B 1 349 ? 11.951 -0.861 83.108 1.00 12.83 327 TYR B N 1
ATOM 9838 C CA . TYR B 1 349 ? 11.915 -1.993 82.172 1.00 14.38 327 TYR B CA 1
ATOM 9839 C C . TYR B 1 349 ? 10.536 -2.153 81.500 1.00 15.71 327 TYR B C 1
ATOM 9840 O O . TYR B 1 349 ? 10.454 -2.540 80.331 1.00 15.64 327 TYR B O 1
ATOM 9849 N N . GLU B 1 350 ? 9.463 -1.839 82.229 1.00 16.69 328 GLU B N 1
ATOM 9850 C CA . GLU B 1 350 ? 8.110 -1.823 81.657 1.00 18.18 328 GLU B CA 1
ATOM 9851 C C . GLU B 1 350 ? 8.028 -0.968 80.377 1.00 18.21 328 GLU B C 1
ATOM 9852 O O . GLU B 1 350 ? 7.343 -1.345 79.412 1.00 18.37 328 GLU B O 1
ATOM 9858 N N . VAL B 1 351 ? 8.754 0.151 80.369 1.00 17.80 329 VAL B N 1
ATOM 9859 C CA . VAL B 1 351 ? 8.768 1.104 79.248 1.00 17.99 329 VAL B CA 1
ATOM 9860 C C . VAL B 1 351 ? 9.715 0.663 78.136 1.00 17.46 329 VAL B C 1
ATOM 9861 O O . VAL B 1 351 ? 9.361 0.688 76.957 1.00 16.96 329 VAL B O 1
ATOM 9865 N N . THR B 1 352 ? 10.915 0.242 78.525 1.00 16.80 330 THR B N 1
ATOM 9866 C CA . THR B 1 352 ? 12.015 0.076 77.587 1.00 16.50 330 THR B CA 1
ATOM 9867 C C . THR B 1 352 ? 12.328 -1.369 77.202 1.00 15.86 330 THR B C 1
ATOM 9868 O O . THR B 1 352 ? 13.018 -1.595 76.220 1.00 15.57 330 THR B O 1
ATOM 9872 N N . SER B 1 353 ? 11.856 -2.333 77.997 1.00 15.50 331 SER B N 1
ATOM 9873 C CA . SER B 1 353 ? 12.214 -3.756 77.839 1.00 15.64 331 SER B CA 1
ATOM 9874 C C . SER B 1 353 ? 13.711 -4.003 77.947 1.00 15.11 331 SER B C 1
ATOM 9875 O O . SER B 1 353 ? 14.238 -4.962 77.378 1.00 14.52 331 SER B O 1
ATOM 9878 N N . THR B 1 354 ? 14.397 -3.130 78.680 1.00 14.00 332 THR B N 1
ATOM 9879 C CA . THR B 1 354 ? 15.817 -3.329 78.941 1.00 13.99 332 THR B CA 1
ATOM 9880 C C . THR B 1 354 ? 16.177 -2.857 80.357 1.00 12.83 332 THR B C 1
ATOM 9881 O O . THR B 1 354 ? 15.441 -2.087 80.975 1.00 13.17 332 THR B O 1
ATOM 9885 N N . TYR B 1 355 ? 17.288 -3.363 80.869 1.00 12.05 333 TYR B N 1
ATOM 9886 C CA . TYR B 1 355 ? 17.732 -3.084 82.229 1.00 11.42 333 TYR B CA 1
ATOM 9887 C C . TYR B 1 355 ? 19.248 -3.094 82.172 1.00 11.15 333 TYR B C 1
ATOM 9888 O O . TYR B 1 355 ? 19.829 -3.956 81.508 1.00 11.20 333 TYR B O 1
ATOM 9897 N N . PRO B 1 356 ? 19.898 -2.120 82.838 1.00 11.45 334 PRO B N 1
ATOM 9898 C CA . PRO B 1 356 ? 21.345 -1.908 82.624 1.00 11.32 334 PRO B CA 1
ATOM 9899 C C . PRO B 1 356 ? 22.241 -2.841 83.453 1.00 11.72 334 PRO B C 1
ATOM 9900 O O . PRO B 1 356 ? 22.960 -2.383 84.356 1.00 11.77 334 PRO B O 1
ATOM 9904 N N . HIS B 1 357 ? 22.210 -4.136 83.140 1.00 11.72 335 HIS B N 1
ATOM 9905 C CA . HIS B 1 357 ? 22.976 -5.133 83.905 1.00 11.87 335 HIS B CA 1
ATOM 9906 C C . HIS B 1 357 ? 24.485 -4.891 83.877 1.00 11.74 335 HIS B C 1
ATOM 9907 O O . HIS B 1 357 ? 25.160 -4.992 84.905 1.00 11.22 335 HIS B O 1
ATOM 9914 N N . ASP B 1 358 ? 25.013 -4.580 82.702 1.00 11.75 336 ASP B N 1
ATOM 9915 C CA . ASP B 1 358 ? 26.458 -4.388 82.559 1.00 11.85 336 ASP B CA 1
ATOM 9916 C C . ASP B 1 358 ? 26.928 -3.163 83.333 1.00 11.81 336 ASP B C 1
ATOM 9917 O O . ASP B 1 358 ? 27.943 -3.224 84.042 1.00 11.33 336 ASP B O 1
ATOM 9922 N N . GLN B 1 359 ? 26.190 -2.061 83.201 1.00 11.96 337 GLN B N 1
ATOM 9923 C CA . GLN B 1 359 ? 26.559 -0.811 83.887 1.00 11.74 337 GLN B CA 1
ATOM 9924 C C . GLN B 1 359 ? 26.429 -0.960 85.402 1.00 11.77 337 GLN B C 1
ATOM 9925 O O . GLN B 1 359 ? 27.249 -0.435 86.159 1.00 10.86 337 GLN B O 1
ATOM 9931 N N . LEU B 1 360 ? 25.401 -1.688 85.839 1.00 11.60 338 LEU B N 1
ATOM 9932 C CA . LEU B 1 360 ? 25.236 -1.944 87.274 1.00 11.59 338 LEU B CA 1
ATOM 9933 C C . LEU B 1 360 ? 26.336 -2.823 87.839 1.00 11.79 338 LEU B C 1
ATOM 9934 O O . LEU B 1 360 ? 26.787 -2.586 88.967 1.00 11.97 338 LEU B O 1
ATOM 9939 N N . ARG B 1 361 ? 26.740 -3.847 87.084 1.00 10.97 339 ARG B N 1
ATOM 9940 C CA . ARG B 1 361 ? 27.837 -4.721 87.510 1.00 11.32 339 ARG B CA 1
ATOM 9941 C C . ARG B 1 361 ? 29.103 -3.893 87.666 1.00 11.03 339 ARG B C 1
ATOM 9942 O O . ARG B 1 361 ? 29.833 -4.046 88.642 1.00 10.48 339 ARG B O 1
ATOM 9950 N N . TYR B 1 362 ? 29.351 -3.031 86.686 1.00 10.85 340 TYR B N 1
ATOM 9951 C CA . TYR B 1 362 ? 30.523 -2.159 86.704 1.00 11.28 340 TYR B CA 1
ATOM 9952 C C . TYR B 1 362 ? 30.499 -1.266 87.959 1.00 11.17 340 TYR B C 1
ATOM 9953 O O . TYR B 1 362 ? 31.506 -1.165 88.668 1.00 10.66 340 TYR B O 1
ATOM 9962 N N . ALA B 1 363 ? 29.343 -0.664 88.258 1.00 10.94 341 ALA B N 1
ATOM 9963 C CA . ALA B 1 363 ? 29.189 0.169 89.462 1.00 10.96 341 ALA B CA 1
ATOM 9964 C C . ALA B 1 363 ? 29.386 -0.622 90.758 1.00 10.93 341 ALA B C 1
ATOM 9965 O O . ALA B 1 363 ? 30.033 -0.132 91.696 1.00 10.24 341 ALA B O 1
ATOM 9967 N N . TRP B 1 364 ? 28.813 -1.830 90.809 1.00 10.60 342 TRP B N 1
ATOM 9968 C CA . TRP B 1 364 ? 28.887 -2.658 92.004 1.00 11.02 342 TRP B CA 1
ATOM 9969 C C . TRP B 1 364 ? 30.308 -3.162 92.265 1.00 11.37 342 TRP B C 1
ATOM 9970 O O . TRP B 1 364 ? 30.773 -3.143 93.414 1.00 11.55 342 TRP B O 1
ATOM 9981 N N . LYS B 1 365 ? 30.989 -3.602 91.207 1.00 11.42 343 LYS B N 1
ATOM 9982 C CA . LYS B 1 365 ? 32.378 -4.037 91.332 1.00 11.99 343 LYS B CA 1
ATOM 9983 C C . LYS B 1 365 ? 33.275 -2.883 91.757 1.00 11.67 343 LYS B C 1
ATOM 9984 O O . LYS B 1 365 ? 34.159 -3.074 92.588 1.00 11.47 343 LYS B O 1
ATOM 9990 N N . THR B 1 366 ? 33.052 -1.699 91.176 1.00 11.36 344 THR B N 1
ATOM 9991 C CA . THR B 1 366 ? 33.791 -0.499 91.579 1.00 11.52 344 THR B CA 1
ATOM 9992 C C . THR B 1 366 ? 33.600 -0.189 93.067 1.00 11.33 344 THR B C 1
ATOM 9993 O O . THR B 1 366 ? 34.580 0.064 93.780 1.00 11.49 344 THR B O 1
ATOM 9997 N N . LEU B 1 367 ? 32.344 -0.194 93.526 1.00 11.28 345 LEU B N 1
ATOM 9998 C CA . LEU B 1 367 ? 32.033 0.047 94.939 1.00 11.62 345 LEU B CA 1
ATOM 9999 C C . LEU B 1 367 ? 32.684 -1.003 95.840 1.00 11.69 345 LEU B C 1
ATOM 10000 O O . LEU B 1 367 ? 33.282 -0.669 96.876 1.00 11.43 345 LEU B O 1
ATOM 10005 N N . MET B 1 368 ? 32.582 -2.267 95.437 1.00 11.39 346 MET B N 1
ATOM 10006 C CA . MET B 1 368 ? 33.072 -3.379 96.276 1.00 11.59 346 MET B CA 1
ATOM 10007 C C . MET B 1 368 ? 34.594 -3.460 96.345 1.00 11.53 346 MET B C 1
ATOM 10008 O O . MET B 1 368 ? 35.142 -4.121 97.221 1.00 11.52 346 MET B O 1
ATOM 10013 N N . GLN B 1 369 ? 35.266 -2.747 95.452 1.00 11.57 347 GLN B N 1
ATOM 10014 C CA . GLN B 1 369 ? 36.713 -2.595 95.551 1.00 11.92 347 GLN B CA 1
ATOM 10015 C C . GLN B 1 369 ? 37.086 -1.802 96.799 1.00 11.72 347 GLN B C 1
ATOM 10016 O O . GLN B 1 369 ? 38.233 -1.824 97.226 1.00 11.24 347 GLN B O 1
ATOM 10022 N N . ASN B 1 370 ? 36.095 -1.121 97.373 1.00 11.26 348 ASN B N 1
ATOM 10023 C CA . ASN B 1 370 ? 36.236 -0.430 98.648 1.00 11.63 348 ASN B CA 1
ATOM 10024 C C . ASN B 1 370 ? 35.776 -1.265 99.836 1.00 11.65 348 ASN B C 1
ATOM 10025 O O . ASN B 1 370 ? 35.844 -0.803 100.967 1.00 12.55 348 ASN B O 1
ATOM 10030 N N . HIS B 1 371 ? 35.282 -2.476 99.574 1.00 11.57 349 HIS B N 1
ATOM 10031 C CA . HIS B 1 371 ? 34.771 -3.351 100.626 1.00 11.45 349 HIS B CA 1
ATOM 10032 C C . HIS B 1 371 ? 35.718 -4.368 101.287 1.00 11.68 349 HIS B C 1
ATOM 10033 O O . HIS B 1 371 ? 35.356 -4.933 102.324 1.00 11.55 349 HIS B O 1
ATOM 10040 N N . PRO B 1 372 ? 36.915 -4.621 100.715 1.00 11.48 350 PRO B N 1
ATOM 10041 C CA . PRO B 1 372 ? 37.847 -5.438 101.506 1.00 11.77 350 PRO B CA 1
ATOM 10042 C C . PRO B 1 372 ? 38.006 -4.868 102.915 1.00 11.67 350 PRO B C 1
ATOM 10043 O O . PRO B 1 372 ? 38.052 -3.660 103.080 1.00 11.96 350 PRO B O 1
ATOM 10047 N N . HIS B 1 373 ? 38.084 -5.736 103.916 1.00 11.84 351 HIS B N 1
ATOM 10048 C CA . HIS B 1 373 ? 38.079 -5.266 105.305 1.00 12.44 351 HIS B CA 1
ATOM 10049 C C . HIS B 1 373 ? 39.028 -4.095 105.597 1.00 12.10 351 HIS B C 1
ATOM 10050 O O . HIS B 1 373 ? 38.600 -3.105 106.155 1.00 12.86 351 HIS B O 1
ATOM 10057 N N . ASP B 1 374 ? 40.292 -4.175 105.191 1.00 12.35 352 ASP B N 1
ATOM 10058 C CA . ASP B 1 374 ? 41.247 -3.091 105.507 1.00 12.44 352 ASP B CA 1
ATOM 10059 C C . ASP B 1 374 ? 40.915 -1.757 104.832 1.00 12.32 352 ASP B C 1
ATOM 10060 O O . ASP B 1 374 ? 41.368 -0.693 105.268 1.00 12.66 352 ASP B O 1
ATOM 10065 N N . SER B 1 375 ? 40.128 -1.829 103.765 1.00 11.81 353 SER B N 1
ATOM 10066 C CA . SER B 1 375 ? 39.717 -0.643 103.030 1.00 11.31 353 SER B CA 1
ATOM 10067 C C . SER B 1 375 ? 38.558 0.040 103.770 1.00 10.94 353 SER B C 1
ATOM 10068 O O . SER B 1 375 ? 38.742 1.107 104.356 1.00 11.52 353 SER B O 1
ATOM 10071 N N . ILE B 1 376 ? 37.385 -0.587 103.786 1.00 10.46 354 ILE B N 1
ATOM 10072 C CA . ILE B 1 376 ? 36.207 -0.008 104.477 1.00 10.67 354 ILE B CA 1
ATOM 10073 C C . ILE B 1 376 ? 36.432 0.245 105.982 1.00 10.75 354 ILE B C 1
ATOM 10074 O O . ILE B 1 376 ? 35.910 1.208 106.531 1.00 10.98 354 ILE B O 1
ATOM 10079 N N . CYS B 1 377 ? 37.232 -0.598 106.638 1.00 11.15 355 CYS B N 1
ATOM 10080 C CA . CYS B 1 377 ? 37.518 -0.422 108.061 1.00 11.55 355 CYS B CA 1
ATOM 10081 C C . CYS B 1 377 ? 38.342 0.835 108.369 1.00 11.45 355 CYS B C 1
ATOM 10082 O O . CYS B 1 377 ? 38.485 1.223 109.535 1.00 11.36 355 CYS B O 1
ATOM 10085 N N . GLY B 1 378 ? 38.874 1.479 107.334 1.00 11.78 356 GLY B N 1
ATOM 10086 C CA . GLY B 1 378 ? 39.672 2.684 107.529 1.00 11.92 356 GLY B CA 1
ATOM 10087 C C . GLY B 1 378 ? 40.955 2.412 108.302 1.00 12.06 356 GLY B C 1
ATOM 10088 O O . GLY B 1 378 ? 41.463 3.305 109.001 1.00 11.91 356 GLY B O 1
ATOM 10089 N N . CYS B 1 379 ? 41.478 1.187 108.180 1.00 11.76 357 CYS B N 1
ATOM 10090 C CA . CYS B 1 379 ? 42.676 0.780 108.931 1.00 11.85 357 CYS B CA 1
ATOM 10091 C C . CYS B 1 379 ? 43.897 0.513 108.032 1.00 11.98 357 CYS B C 1
ATOM 10092 O O . CYS B 1 379 ? 44.712 -0.389 108.289 1.00 11.41 357 CYS B O 1
ATOM 10095 N N . SER B 1 380 ? 44.031 1.336 106.993 1.00 11.79 358 SER B N 1
ATOM 10096 C CA . SER B 1 380 ? 45.191 1.292 106.109 1.00 12.22 358 SER B CA 1
ATOM 10097 C C . SER B 1 380 ? 45.934 2.639 106.123 1.00 12.13 358 SER B C 1
ATOM 10098 O O . SER B 1 380 ? 45.606 3.544 106.918 1.00 12.40 358 SER B O 1
ATOM 10101 N N . VAL B 1 381 ? 46.935 2.787 105.256 1.00 12.11 359 VAL B N 1
ATOM 10102 C CA . VAL B 1 381 ? 47.682 4.063 105.185 1.00 11.95 359 VAL B CA 1
ATOM 10103 C C . VAL B 1 381 ? 46.929 5.152 104.390 1.00 12.20 359 VAL B C 1
ATOM 10104 O O . VAL B 1 381 ? 45.923 4.859 103.725 1.00 12.52 359 VAL B O 1
ATOM 10108 N N . ASP B 1 382 ? 47.396 6.399 104.469 1.00 11.98 360 ASP B N 1
ATOM 10109 C CA . ASP B 1 382 ? 46.670 7.524 103.855 1.00 12.26 360 ASP B CA 1
ATOM 10110 C C . ASP B 1 382 ? 46.389 7.341 102.364 1.00 12.49 360 ASP B C 1
ATOM 10111 O O . ASP B 1 382 ? 45.271 7.612 101.912 1.00 12.82 360 ASP B O 1
ATOM 10116 N N . SER B 1 383 ? 47.393 6.911 101.601 1.00 12.49 361 SER B N 1
ATOM 10117 C CA . SER B 1 383 ? 47.234 6.732 100.141 1.00 12.53 361 SER B CA 1
ATOM 10118 C C . SER B 1 383 ? 46.049 5.826 99.796 1.00 12.37 361 SER B C 1
ATOM 10119 O O . SER B 1 383 ? 45.314 6.077 98.832 1.00 11.99 361 SER B O 1
ATOM 10122 N N . VAL B 1 384 ? 45.874 4.766 100.584 1.00 12.20 362 VAL B N 1
ATOM 10123 C CA . VAL B 1 384 ? 44.792 3.806 100.352 1.00 11.57 362 VAL B CA 1
ATOM 10124 C C . VAL B 1 384 ? 43.432 4.490 100.465 1.00 11.62 362 VAL B C 1
ATOM 10125 O O . VAL B 1 384 ? 42.575 4.327 99.602 1.00 11.04 362 VAL B O 1
ATOM 10129 N N . HIS B 1 385 ? 43.239 5.282 101.514 1.00 11.04 363 HIS B N 1
ATOM 10130 C CA . HIS B 1 385 ? 41.930 5.883 101.717 1.00 11.28 363 HIS B CA 1
ATOM 10131 C C . HIS B 1 385 ? 41.612 7.026 100.732 1.00 10.55 363 HIS B C 1
ATOM 10132 O O . HIS B 1 385 ? 40.455 7.206 100.365 1.00 10.70 363 HIS B O 1
ATOM 10139 N N . ARG B 1 386 ? 42.632 7.741 100.263 1.00 10.58 364 ARG B N 1
ATOM 10140 C CA . ARG B 1 386 ? 42.448 8.689 99.147 1.00 10.42 364 ARG B CA 1
ATOM 10141 C C . ARG B 1 386 ? 41.995 7.961 97.880 1.00 10.69 364 ARG B C 1
ATOM 10142 O O . ARG B 1 386 ? 41.091 8.435 97.176 1.00 11.09 364 ARG B O 1
ATOM 10150 N N . GLU B 1 387 ? 42.609 6.812 97.587 1.00 10.02 365 GLU B N 1
ATOM 10151 C CA . GLU B 1 387 ? 42.206 6.025 96.405 1.00 10.09 365 GLU B CA 1
ATOM 10152 C C . GLU B 1 387 ? 40.748 5.561 96.510 1.00 10.46 365 GLU B C 1
ATOM 10153 O O . GLU B 1 387 ? 39.993 5.644 95.526 1.00 10.04 365 GLU B O 1
ATOM 10159 N N . MET B 1 388 ? 40.351 5.110 97.706 1.00 10.05 366 MET B N 1
ATOM 10160 C CA . MET B 1 388 ? 38.959 4.715 97.989 1.00 10.30 366 MET B CA 1
ATOM 10161 C C . MET B 1 388 ? 37.936 5.820 97.712 1.00 10.59 366 MET B C 1
ATOM 10162 O O . MET B 1 388 ? 36.853 5.557 97.183 1.00 9.80 366 MET B O 1
ATOM 10167 N N . MET B 1 389 ? 38.261 7.053 98.088 1.00 10.70 367 MET B N 1
ATOM 10168 C CA . MET B 1 389 ? 37.348 8.166 97.840 1.00 11.08 367 MET B CA 1
ATOM 10169 C C . MET B 1 389 ? 37.041 8.317 96.339 1.00 11.50 367 MET B C 1
ATOM 10170 O O . MET B 1 389 ? 35.893 8.566 95.956 1.00 11.28 367 MET B O 1
ATOM 10175 N N . THR B 1 390 ? 38.068 8.160 95.508 1.00 11.55 368 THR B N 1
ATOM 10176 C CA . THR B 1 390 ? 37.908 8.184 94.049 1.00 11.67 368 THR B CA 1
ATOM 10177 C C . THR B 1 390 ? 36.983 7.049 93.595 1.00 11.40 368 THR B C 1
ATOM 10178 O O . THR B 1 390 ? 36.080 7.280 92.792 1.00 10.92 368 THR B O 1
ATOM 10182 N N . ARG B 1 391 ? 37.198 5.837 94.116 1.00 11.27 369 ARG B N 1
ATOM 10183 C CA . ARG B 1 391 ? 36.320 4.702 93.784 1.00 11.37 369 ARG B CA 1
ATOM 10184 C C . ARG B 1 391 ? 34.871 4.980 94.160 1.00 10.64 369 ARG B C 1
ATOM 10185 O O . ARG B 1 391 ? 33.966 4.645 93.398 1.00 10.75 369 ARG B O 1
ATOM 10193 N N . PHE B 1 392 ? 34.641 5.575 95.332 1.00 10.42 370 PHE B N 1
ATOM 10194 C CA . PHE B 1 392 ? 33.273 5.927 95.739 1.00 10.09 370 PHE B CA 1
ATOM 10195 C C . PHE B 1 392 ? 32.624 6.878 94.740 1.00 10.26 370 PHE B C 1
ATOM 10196 O O . PHE B 1 392 ? 31.460 6.687 94.362 1.00 10.43 370 PHE B O 1
ATOM 10204 N N . GLU B 1 393 ? 33.376 7.902 94.335 1.00 10.02 371 GLU B N 1
ATOM 10205 C CA . GLU B 1 393 ? 32.883 8.890 93.392 1.00 10.77 371 GLU B CA 1
ATOM 10206 C C . GLU B 1 393 ? 32.502 8.228 92.067 1.00 10.16 371 GLU B C 1
ATOM 10207 O O . GLU B 1 393 ? 31.439 8.494 91.531 1.00 9.67 371 GLU B O 1
ATOM 10213 N N . LYS B 1 394 ? 33.361 7.341 91.577 1.00 9.63 372 LYS B N 1
ATOM 10214 C CA . LYS B 1 394 ? 33.119 6.648 90.303 1.00 9.96 372 LYS B CA 1
ATOM 10215 C C . LYS B 1 394 ? 31.831 5.804 90.351 1.00 9.92 372 LYS B C 1
ATOM 10216 O O . LYS B 1 394 ? 30.951 5.941 89.484 1.00 10.31 372 LYS B O 1
ATOM 10222 N N . ALA B 1 395 ? 31.689 4.977 91.391 1.00 10.09 373 ALA B N 1
ATOM 10223 C CA . ALA B 1 395 ? 30.502 4.131 91.534 1.00 9.99 373 ALA B CA 1
ATOM 10224 C C . ALA B 1 395 ? 29.248 4.968 91.711 1.00 10.43 373 ALA B C 1
ATOM 10225 O O . ALA B 1 395 ? 28.202 4.648 91.149 1.00 11.02 373 ALA B O 1
ATOM 10227 N N . TYR B 1 396 ? 29.347 6.032 92.502 1.00 10.77 374 TYR B N 1
ATOM 10228 C CA . TYR B 1 396 ? 28.222 6.939 92.666 1.00 11.33 374 TYR B CA 1
ATOM 10229 C C . TYR B 1 396 ? 27.761 7.525 91.331 1.00 11.02 374 TYR B C 1
ATOM 10230 O O . TYR B 1 396 ? 26.563 7.519 91.031 1.00 11.42 374 TYR B O 1
ATOM 10239 N N A GLU B 1 397 ? 28.720 8.034 90.558 0.50 10.87 375 GLU B N 1
ATOM 10240 N N B GLU B 1 397 ? 28.692 8.042 90.535 0.50 11.22 375 GLU B N 1
ATOM 10241 C CA A GLU B 1 397 ? 28.450 8.694 89.276 0.50 10.72 375 GLU B CA 1
ATOM 10242 C CA B GLU B 1 397 ? 28.298 8.728 89.300 0.50 11.30 375 GLU B CA 1
ATOM 10243 C C A GLU B 1 397 ? 27.677 7.773 88.328 0.50 10.80 375 GLU B C 1
ATOM 10244 C C B GLU B 1 397 ? 27.677 7.781 88.263 0.50 11.18 375 GLU B C 1
ATOM 10245 O O A GLU B 1 397 ? 26.683 8.182 87.716 0.50 10.57 375 GLU B O 1
ATOM 10246 O O B GLU B 1 397 ? 26.779 8.184 87.516 0.50 10.93 375 GLU B O 1
ATOM 10257 N N . VAL B 1 398 ? 28.134 6.526 88.233 1.00 10.98 376 VAL B N 1
ATOM 10258 C CA . VAL B 1 398 ? 27.470 5.495 87.404 1.00 10.95 376 VAL B CA 1
ATOM 10259 C C . VAL B 1 398 ? 26.043 5.228 87.901 1.00 11.25 376 VAL B C 1
ATOM 10260 O O . VAL B 1 398 ? 25.095 5.259 87.114 1.00 11.11 376 VAL B O 1
ATOM 10264 N N . GLY B 1 399 ? 25.881 4.970 89.204 1.00 11.61 377 GLY B N 1
ATOM 10265 C CA . GLY B 1 399 ? 24.544 4.789 89.766 1.00 12.21 377 GLY B CA 1
ATOM 10266 C C . GLY B 1 399 ? 23.621 5.991 89.552 1.00 12.83 377 GLY B C 1
ATOM 10267 O O . GLY B 1 399 ? 22.427 5.832 89.224 1.00 12.33 377 GLY B O 1
ATOM 10268 N N . HIS B 1 400 ? 24.172 7.191 89.748 1.00 12.89 378 HIS B N 1
ATOM 10269 C CA . HIS B 1 400 ? 23.424 8.441 89.582 1.00 13.07 378 HIS B CA 1
ATOM 10270 C C . HIS B 1 400 ? 22.960 8.632 88.132 1.00 12.32 378 HIS B C 1
ATOM 10271 O O . HIS B 1 400 ? 21.796 8.991 87.893 1.00 11.39 378 HIS B O 1
ATOM 10278 N N . TYR B 1 401 ? 23.856 8.373 87.176 1.00 11.72 379 TYR B N 1
ATOM 10279 C CA . TYR B 1 401 ? 23.493 8.448 85.764 1.00 11.49 379 TYR B CA 1
ATOM 10280 C C . TYR B 1 401 ? 22.318 7.507 85.455 1.00 11.54 379 TYR B C 1
ATOM 10281 O O . TYR B 1 401 ? 21.325 7.914 84.846 1.00 11.59 379 TYR B O 1
ATOM 10290 N N . LEU B 1 402 ? 22.441 6.257 85.888 1.00 11.37 380 LEU B N 1
ATOM 10291 C CA . LEU B 1 402 ? 21.431 5.239 85.610 1.00 11.50 380 LEU B CA 1
ATOM 10292 C C . LEU B 1 402 ? 20.087 5.547 86.273 1.00 11.57 380 LEU B C 1
ATOM 10293 O O . LEU B 1 402 ? 19.035 5.305 85.682 1.00 11.01 380 LEU B O 1
ATOM 10298 N N . ALA B 1 403 ? 20.129 6.095 87.486 1.00 11.31 381 ALA B N 1
ATOM 10299 C CA . ALA B 1 403 ? 18.900 6.448 88.204 1.00 12.15 381 ALA B CA 1
ATOM 10300 C C . ALA B 1 403 ? 18.153 7.576 87.493 1.00 12.09 381 ALA B C 1
ATOM 10301 O O . ALA B 1 403 ? 16.924 7.529 87.353 1.00 12.03 381 ALA B O 1
ATOM 10303 N N . LYS B 1 404 ? 18.889 8.591 87.049 1.00 12.67 382 LYS B N 1
ATOM 10304 C CA . LYS B 1 404 ? 18.268 9.726 86.365 1.00 13.77 382 LYS B CA 1
ATOM 10305 C C . LYS B 1 404 ? 17.673 9.250 85.045 1.00 13.58 382 LYS B C 1
ATOM 10306 O O . LYS B 1 404 ? 16.564 9.660 84.681 1.00 13.61 382 LYS B O 1
ATOM 10312 N N . GLU B 1 405 ? 18.407 8.389 84.337 1.00 12.76 383 GLU B N 1
ATOM 10313 C CA . GLU B 1 405 ? 17.912 7.824 83.077 1.00 13.27 383 GLU B CA 1
ATOM 10314 C C . GLU B 1 405 ? 16.631 7.001 83.263 1.00 12.87 383 GLU B C 1
ATOM 10315 O O . GLU B 1 405 ? 15.695 7.124 82.471 1.00 12.59 383 GLU B O 1
ATOM 10321 N N . ALA B 1 406 ? 16.596 6.160 84.297 1.00 11.96 384 ALA B N 1
ATOM 10322 C CA . ALA B 1 406 ? 15.419 5.333 84.577 1.00 12.03 384 ALA B CA 1
ATOM 10323 C C . ALA B 1 406 ? 14.187 6.181 84.952 1.00 12.17 384 ALA B C 1
ATOM 10324 O O . ALA B 1 406 ? 13.077 5.939 84.463 1.00 11.96 384 ALA B O 1
ATOM 10326 N N . ALA B 1 407 ? 14.390 7.178 85.815 1.00 12.35 385 ALA B N 1
ATOM 10327 C CA . ALA B 1 407 ? 13.312 8.069 86.233 1.00 12.78 385 ALA B CA 1
ATOM 10328 C C . ALA B 1 407 ? 12.715 8.791 85.023 1.00 13.32 385 ALA B C 1
ATOM 10329 O O . ALA B 1 407 ? 11.490 8.903 84.906 1.00 12.79 385 ALA B O 1
ATOM 10331 N N . LYS B 1 408 ? 13.583 9.261 84.121 1.00 14.24 386 LYS B N 1
ATOM 10332 C CA . LYS B 1 408 ? 13.144 9.959 82.897 1.00 15.28 386 LYS B CA 1
ATOM 10333 C C . LYS B 1 408 ? 12.342 9.036 81.991 1.00 14.97 386 LYS B C 1
ATOM 10334 O O . LYS B 1 408 ? 11.330 9.443 81.429 1.00 15.10 386 LYS B O 1
ATOM 10340 N N . GLN B 1 409 ? 12.810 7.796 81.851 1.00 14.88 387 GLN B N 1
ATOM 10341 C CA . GLN B 1 409 ? 12.143 6.788 81.014 1.00 15.08 387 GLN B CA 1
ATOM 10342 C C . GLN B 1 409 ? 10.703 6.565 81.462 1.00 14.89 387 GLN B C 1
ATOM 10343 O O . GLN B 1 409 ? 9.782 6.508 80.635 1.00 14.36 387 GLN B O 1
ATOM 10349 N N . ILE B 1 410 ? 10.511 6.447 82.774 1.00 14.68 388 ILE B N 1
ATOM 10350 C CA . ILE B 1 410 ? 9.170 6.310 83.339 1.00 14.76 388 ILE B CA 1
ATOM 10351 C C . ILE B 1 410 ? 8.346 7.582 83.118 1.00 15.02 388 ILE B C 1
ATOM 10352 O O . ILE B 1 410 ? 7.219 7.510 82.612 1.00 15.29 388 ILE B O 1
ATOM 10357 N N . ALA B 1 411 ? 8.905 8.736 83.487 1.00 14.94 389 ALA B N 1
ATOM 10358 C CA . ALA B 1 411 ? 8.168 10.003 83.400 1.00 15.36 389 ALA B CA 1
ATOM 10359 C C . ALA B 1 411 ? 7.759 10.324 81.970 1.00 15.59 389 ALA B C 1
ATOM 10360 O O . ALA B 1 411 ? 6.636 10.798 81.733 1.00 16.24 389 ALA B O 1
ATOM 10362 N N . ASP B 1 412 ? 8.659 10.073 81.023 1.00 15.60 390 ASP B N 1
ATOM 10363 C CA . ASP B 1 412 ? 8.362 10.334 79.612 1.00 16.36 390 ASP B CA 1
ATOM 10364 C C . ASP B 1 412 ? 7.281 9.399 79.048 1.00 16.17 390 ASP B C 1
ATOM 10365 O O . ASP B 1 412 ? 6.691 9.698 78.009 1.00 16.02 390 ASP B O 1
ATOM 10370 N N . ALA B 1 413 ? 7.026 8.285 79.735 1.00 15.83 391 ALA B N 1
ATOM 10371 C CA . ALA B 1 413 ? 5.994 7.318 79.334 1.00 15.71 391 ALA B CA 1
ATOM 10372 C C . ALA B 1 413 ? 4.667 7.471 80.093 1.00 15.42 391 ALA B C 1
ATOM 10373 O O . ALA B 1 413 ? 3.696 6.749 79.807 1.00 15.55 391 ALA B O 1
ATOM 10375 N N . ILE B 1 414 ? 4.634 8.376 81.071 1.00 14.58 392 ILE B N 1
ATOM 10376 C CA . ILE B 1 414 ? 3.398 8.691 81.793 1.00 14.29 392 ILE B CA 1
ATOM 10377 C C . ILE B 1 414 ? 2.477 9.545 80.928 1.00 14.91 392 ILE B C 1
ATOM 10378 O O . ILE B 1 414 ? 2.938 10.454 80.227 1.00 14.62 392 ILE B O 1
ATOM 10383 N N . ASP B 1 415 ? 1.181 9.228 80.969 1.00 14.85 393 ASP B N 1
ATOM 10384 C CA . ASP B 1 415 ? 0.139 10.071 80.385 1.00 15.88 393 ASP B CA 1
ATOM 10385 C C . ASP B 1 415 ? -0.025 11.333 81.228 1.00 15.71 393 ASP B C 1
ATOM 10386 O O . ASP B 1 415 ? -0.684 11.320 82.264 1.00 15.60 393 ASP B O 1
ATOM 10391 N N . THR B 1 416 ? 0.588 12.417 80.772 1.00 15.90 394 THR B N 1
ATOM 10392 C CA . THR B 1 416 ? 0.565 13.692 81.496 1.00 16.57 394 THR B CA 1
ATOM 10393 C C . THR B 1 416 ? -0.408 14.702 80.867 1.00 16.94 394 THR B C 1
ATOM 10394 O O . THR B 1 416 ? -0.266 15.909 81.062 1.00 17.12 394 THR B O 1
ATOM 10398 N N . ARG B 1 417 ? -1.394 14.203 80.121 1.00 17.40 395 ARG B N 1
ATOM 10399 C CA . ARG B 1 417 ? -2.325 15.075 79.393 1.00 18.10 395 ARG B CA 1
ATOM 10400 C C . ARG B 1 417 ? -3.298 15.851 80.281 1.00 18.55 395 ARG B C 1
ATOM 10401 O O . ARG B 1 417 ? -3.853 16.856 79.844 1.00 18.78 395 ARG B O 1
ATOM 10409 N N . ASP B 1 418 ? -3.505 15.395 81.515 1.00 19.05 396 ASP B N 1
ATOM 10410 C CA . ASP B 1 418 ? -4.394 16.097 82.456 1.00 20.06 396 ASP B CA 1
ATOM 10411 C C . ASP B 1 418 ? -3.867 17.461 82.933 1.00 19.99 396 ASP B C 1
ATOM 10412 O O . ASP B 1 418 ? -4.627 18.268 83.476 1.00 19.69 396 ASP B O 1
ATOM 10417 N N . PHE B 1 419 ? -2.572 17.705 82.738 1.00 19.97 397 PHE B N 1
ATOM 10418 C CA . PHE B 1 419 ? -1.959 18.976 83.122 1.00 19.98 397 PHE B CA 1
ATOM 10419 C C . PHE B 1 419 ? -2.039 20.002 81.980 1.00 20.94 397 PHE B C 1
ATOM 10420 O O . PHE B 1 419 ? -1.772 19.664 80.822 1.00 20.89 397 PHE B O 1
ATOM 10428 N N . PRO B 1 420 ? -2.407 21.259 82.307 1.00 21.74 398 PRO B N 1
ATOM 10429 C CA . PRO B 1 420 ? -2.488 22.350 81.324 1.00 22.42 398 PRO B CA 1
ATOM 10430 C C . PRO B 1 420 ? -1.154 22.604 80.615 1.00 23.15 398 PRO B C 1
ATOM 10431 O O . PRO B 1 420 ? -0.088 22.319 81.169 1.00 22.75 398 PRO B O 1
ATOM 10435 N N . MET B 1 421 ? -1.211 23.153 79.405 1.00 23.85 399 MET B N 1
ATOM 10436 C CA . MET B 1 421 ? 0.012 23.449 78.643 1.00 24.87 399 MET B CA 1
ATOM 10437 C C . MET B 1 421 ? 0.867 24.550 79.258 1.00 24.44 399 MET B C 1
ATOM 10438 O O . MET B 1 421 ? 2.061 24.636 78.978 1.00 24.99 399 MET B O 1
ATOM 10443 N N . ASP B 1 422 ? 0.255 25.386 80.093 1.00 23.96 400 ASP B N 1
ATOM 10444 C CA . ASP B 1 422 ? 0.986 26.431 80.808 1.00 23.39 400 ASP B CA 1
ATOM 10445 C C . ASP B 1 422 ? 1.509 25.940 82.175 1.00 22.16 400 ASP B C 1
ATOM 10446 O O . ASP B 1 422 ? 1.756 26.746 83.079 1.00 22.25 400 ASP B O 1
ATOM 10451 N N . SER B 1 423 ? 1.678 24.620 82.311 1.00 20.27 401 SER B N 1
ATOM 10452 C CA . SER B 1 423 ? 2.239 24.032 83.533 1.00 18.25 401 SER B CA 1
ATOM 10453 C C . SER B 1 423 ? 3.472 23.167 83.244 1.00 17.08 401 SER B C 1
ATOM 10454 O O . SER B 1 423 ? 3.713 22.765 82.098 1.00 16.73 401 SER B O 1
ATOM 10457 N N . GLN B 1 424 ? 4.248 22.880 84.285 1.00 15.05 402 GLN B N 1
ATOM 10458 C CA . GLN B 1 424 ? 5.442 22.052 84.138 1.00 14.35 402 GLN B CA 1
ATOM 10459 C C . GLN B 1 424 ? 5.290 20.801 84.995 1.00 13.28 402 GLN B C 1
ATOM 10460 O O . GLN B 1 424 ? 5.429 20.872 86.214 1.00 12.42 402 GLN B O 1
ATOM 10466 N N . PRO B 1 425 ? 4.935 19.668 84.364 1.00 12.84 403 PRO B N 1
ATOM 10467 C CA . PRO B 1 425 ? 4.772 18.423 85.119 1.00 12.49 403 PRO B CA 1
ATOM 10468 C C . PRO B 1 425 ? 6.075 17.927 85.760 1.00 12.28 403 PRO B C 1
ATOM 10469 O O . PRO B 1 425 ? 7.169 18.156 85.235 1.00 11.50 403 PRO B O 1
ATOM 10473 N N . PHE B 1 426 ? 5.945 17.274 86.907 1.00 12.40 404 PHE B N 1
ATOM 10474 C CA . PHE B 1 426 ? 7.075 16.598 87.528 1.00 12.38 404 PHE B CA 1
ATOM 10475 C C . PHE B 1 426 ? 6.564 15.381 88.279 1.00 12.39 404 PHE B C 1
ATOM 10476 O O . PHE B 1 426 ? 5.438 15.384 88.800 1.00 12.89 404 PHE B O 1
ATOM 10484 N N . VAL B 1 427 ? 7.386 14.339 88.300 1.00 12.79 405 VAL B N 1
ATOM 10485 C CA . VAL B 1 427 ? 7.013 13.056 88.888 1.00 12.50 405 VAL B CA 1
ATOM 10486 C C . VAL B 1 427 ? 7.850 12.838 90.138 1.00 12.86 405 VAL B C 1
ATOM 10487 O O . VAL B 1 427 ? 9.076 13.009 90.111 1.00 12.95 405 VAL B O 1
ATOM 10491 N N . LEU B 1 428 ? 7.185 12.447 91.222 1.00 12.64 406 LEU B N 1
ATOM 10492 C CA . LEU B 1 428 ? 7.853 12.169 92.489 1.00 12.99 406 LEU B CA 1
ATOM 10493 C C . LEU B 1 428 ? 7.777 10.674 92.766 1.00 12.81 406 LEU B C 1
ATOM 10494 O O . LEU B 1 428 ? 6.700 10.082 92.662 1.00 13.23 406 LEU B O 1
ATOM 10499 N N . PHE B 1 429 ? 8.917 10.079 93.121 1.00 11.84 407 PHE B N 1
ATOM 10500 C CA . PHE B 1 429 ? 9.019 8.643 93.366 1.00 11.75 407 PHE B CA 1
ATOM 10501 C C . PHE B 1 429 ? 9.405 8.362 94.814 1.00 11.61 407 PHE B C 1
ATOM 10502 O O . PHE B 1 429 ? 10.285 9.022 95.375 1.00 11.39 407 PHE B O 1
ATOM 10510 N N . ASN B 1 430 ? 8.742 7.376 95.400 1.00 11.14 408 ASN B N 1
ATOM 10511 C CA . ASN B 1 430 ? 9.222 6.730 96.603 1.00 11.57 408 ASN B CA 1
ATOM 10512 C C . ASN B 1 430 ? 9.735 5.341 96.214 1.00 11.32 408 ASN B C 1
ATOM 10513 O O . ASN B 1 430 ? 8.956 4.451 95.891 1.00 10.91 408 ASN B O 1
ATOM 10518 N N . THR B 1 431 ? 11.057 5.193 96.236 1.00 11.42 409 THR B N 1
ATOM 10519 C CA . THR B 1 431 ? 11.747 3.969 95.824 1.00 11.42 409 THR B CA 1
ATOM 10520 C C . THR B 1 431 ? 12.026 3.025 97.005 1.00 11.70 409 THR B C 1
ATOM 10521 O O . THR B 1 431 ? 12.738 2.016 96.861 1.00 12.08 409 THR B O 1
ATOM 10525 N N . SER B 1 432 ? 11.466 3.359 98.166 1.00 11.72 410 SER B N 1
ATOM 10526 C CA . SER B 1 432 ? 11.604 2.536 99.377 1.00 11.23 410 SER B CA 1
ATOM 10527 C C . SER B 1 432 ? 10.430 1.570 99.579 1.00 11.27 410 SER B C 1
ATOM 10528 O O . SER B 1 432 ? 9.398 1.670 98.905 1.00 11.30 410 SER B O 1
ATOM 10531 N N . GLY B 1 433 ? 10.596 0.649 100.532 1.00 11.57 411 GLY B N 1
ATOM 10532 C CA . GLY B 1 433 ? 9.646 -0.439 100.758 1.00 11.76 411 GLY B CA 1
ATOM 10533 C C . GLY B 1 433 ? 8.429 -0.168 101.624 1.00 11.89 411 GLY B C 1
ATOM 10534 O O . GLY B 1 433 ? 7.542 -1.020 101.705 1.00 12.21 411 GLY B O 1
ATOM 10535 N N . HIS B 1 434 ? 8.383 0.988 102.288 1.00 11.85 412 HIS B N 1
ATOM 10536 C CA . HIS B 1 434 ? 7.190 1.390 103.055 1.00 12.25 412 HIS B CA 1
ATOM 10537 C C . HIS B 1 434 ? 6.771 2.816 102.687 1.00 12.40 412 HIS B C 1
ATOM 10538 O O . HIS B 1 434 ? 7.485 3.516 101.965 1.00 12.58 412 HIS B O 1
ATOM 10545 N N . SER B 1 435 ? 5.621 3.251 103.198 1.00 12.43 413 SER B N 1
ATOM 10546 C CA . SER B 1 435 ? 5.125 4.592 102.930 1.00 12.79 413 SER B CA 1
ATOM 10547 C C . SER B 1 435 ? 6.145 5.642 103.372 1.00 12.88 413 SER B C 1
ATOM 10548 O O . SER B 1 435 ? 6.753 5.512 104.431 1.00 12.94 413 SER B O 1
ATOM 10551 N N . LYS B 1 436 ? 6.343 6.662 102.547 1.00 12.79 414 LYS B N 1
ATOM 10552 C CA . LYS B 1 436 ? 7.332 7.705 102.831 1.00 12.90 414 LYS B CA 1
ATOM 10553 C C . LYS B 1 436 ? 6.618 9.043 102.997 1.00 13.15 414 LYS B C 1
ATOM 10554 O O . LYS B 1 436 ? 6.053 9.575 102.036 1.00 12.73 414 LYS B O 1
ATOM 10560 N N . THR B 1 437 ? 6.636 9.572 104.217 1.00 13.37 415 THR B N 1
ATOM 10561 C CA . THR B 1 437 ? 6.093 10.899 104.477 1.00 14.24 415 THR B CA 1
ATOM 10562 C C . THR B 1 437 ? 7.240 11.865 104.745 1.00 15.42 415 THR B C 1
ATOM 10563 O O . THR B 1 437 ? 8.039 11.654 105.660 1.00 15.36 415 THR B O 1
ATOM 10567 N N . SER B 1 438 ? 7.331 12.908 103.927 1.00 16.47 416 SER B N 1
ATOM 10568 C CA . SER B 1 438 ? 8.396 13.891 104.072 1.00 17.92 416 SER B CA 1
ATOM 10569 C C . SER B 1 438 ? 8.016 15.248 103.491 1.00 18.10 416 SER B C 1
ATOM 10570 O O . SER B 1 438 ? 7.060 15.375 102.714 1.00 17.97 416 SER B O 1
ATOM 10573 N N . VAL B 1 439 ? 8.771 16.261 103.896 1.00 18.17 417 VAL B N 1
ATOM 10574 C CA . VAL B 1 439 ? 8.677 17.571 103.286 1.00 18.41 417 VAL B CA 1
ATOM 10575 C C . VAL B 1 439 ? 9.836 17.601 102.319 1.00 18.54 417 VAL B C 1
ATOM 10576 O O . VAL B 1 439 ? 10.987 17.799 102.723 1.00 19.24 417 VAL B O 1
ATOM 10580 N N . ALA B 1 440 ? 9.529 17.359 101.048 1.00 18.62 418 ALA B N 1
ATOM 10581 C CA . ALA B 1 440 ? 10.538 17.279 99.991 1.00 18.72 418 ALA B CA 1
ATOM 10582 C C . ALA B 1 440 ? 11.080 18.658 99.646 1.00 18.70 418 ALA B C 1
ATOM 10583 O O . ALA B 1 440 ? 10.315 19.615 99.494 1.00 18.43 418 ALA B O 1
ATOM 10585 N N . GLU B 1 441 ? 12.400 18.758 99.529 1.00 18.32 419 GLU B N 1
ATOM 10586 C CA . GLU B 1 441 ? 13.032 20.020 99.160 1.00 18.44 419 GLU B CA 1
ATOM 10587 C C . GLU B 1 441 ? 13.400 20.022 97.677 1.00 18.23 419 GLU B C 1
ATOM 10588 O O . GLU B 1 441 ? 14.311 19.305 97.250 1.00 18.17 419 GLU B O 1
ATOM 10594 N N . LEU B 1 442 ? 12.690 20.845 96.908 1.00 17.90 420 LEU B N 1
ATOM 10595 C CA . LEU B 1 442 ? 12.761 20.818 95.450 1.00 17.78 420 LEU B CA 1
ATOM 10596 C C . LEU B 1 442 ? 13.321 22.086 94.806 1.00 17.54 420 LEU B C 1
ATOM 10597 O O . LEU B 1 442 ? 13.175 23.193 95.329 1.00 16.87 420 LEU B O 1
ATOM 10602 N N . SER B 1 443 ? 13.956 21.888 93.657 1.00 16.85 421 SER B N 1
ATOM 10603 C CA . SER B 1 443 ? 14.343 22.962 92.756 1.00 17.33 421 SER B CA 1
ATOM 10604 C C . SER B 1 443 ? 13.870 22.555 91.363 1.00 17.11 421 SER B C 1
ATOM 10605 O O . SER B 1 443 ? 14.458 21.674 90.736 1.00 17.92 421 SER B O 1
ATOM 10608 N N . LEU B 1 444 ? 12.796 23.182 90.893 1.00 16.36 422 LEU B N 1
ATOM 10609 C CA . LEU B 1 444 ? 12.218 22.854 89.590 1.00 15.54 422 LEU B CA 1
ATOM 10610 C C . LEU B 1 444 ? 12.571 23.888 88.533 1.00 15.39 422 LEU B C 1
ATOM 10611 O O . LEU B 1 444 ? 12.704 25.062 88.836 1.00 14.93 422 LEU B O 1
ATOM 10616 N N . THR B 1 445 ? 12.728 23.433 87.293 1.00 15.08 423 THR B N 1
ATOM 10617 C CA . THR B 1 445 ? 12.904 24.341 86.164 1.00 15.22 423 THR B CA 1
ATOM 10618 C C . THR B 1 445 ? 11.551 24.771 85.611 1.00 15.38 423 THR B C 1
ATOM 10619 O O . THR B 1 445 ? 10.765 23.945 85.144 1.00 15.64 423 THR B O 1
ATOM 10623 N N . TRP B 1 446 ? 11.292 26.072 85.664 1.00 15.47 424 TRP B N 1
ATOM 10624 C CA . TRP B 1 446 ? 10.043 26.635 85.174 1.00 15.36 424 TRP B CA 1
ATOM 10625 C C . TRP B 1 446 ? 10.090 26.915 83.665 1.00 15.41 424 TRP B C 1
ATOM 10626 O O . TRP B 1 446 ? 9.148 26.589 82.930 1.00 15.34 424 TRP B O 1
ATOM 10637 N N . LYS B 1 447 ? 11.192 27.513 83.216 1.00 15.18 425 LYS B N 1
ATOM 10638 C CA . LYS B 1 447 ? 11.359 27.950 81.832 1.00 15.56 425 LYS B CA 1
ATOM 10639 C C . LYS B 1 447 ? 12.818 27.846 81.441 1.00 15.16 425 LYS B C 1
ATOM 10640 O O . LYS B 1 447 ? 13.712 28.032 82.282 1.00 14.72 425 LYS B O 1
ATOM 10646 N N . LYS B 1 448 ? 13.061 27.546 80.169 1.00 14.29 426 LYS B N 1
ATOM 10647 C CA . LYS B 1 448 ? 14.424 27.499 79.647 1.00 14.27 426 LYS B CA 1
ATOM 10648 C C . LYS B 1 448 ? 14.617 28.569 78.587 1.00 14.29 426 LYS B C 1
ATOM 10649 O O . LYS B 1 448 ? 13.819 28.675 77.651 1.00 14.50 426 LYS B O 1
ATOM 10655 N N . TYR B 1 449 ? 15.681 29.354 78.729 1.00 14.04 427 TYR B N 1
ATOM 10656 C CA . TYR B 1 449 ? 16.060 30.318 77.705 1.00 14.40 427 TYR B CA 1
ATOM 10657 C C . TYR B 1 449 ? 17.329 29.826 77.028 1.00 14.71 427 TYR B C 1
ATOM 10658 O O . TYR B 1 449 ? 18.419 29.921 77.590 1.00 14.45 427 TYR B O 1
ATOM 10667 N N . HIS B 1 450 ? 17.191 29.264 75.831 1.00 15.14 428 HIS B N 1
ATOM 10668 C CA . HIS B 1 450 ? 18.338 28.639 75.163 1.00 15.28 428 HIS B CA 1
ATOM 10669 C C . HIS B 1 450 ? 19.314 29.677 74.619 1.00 15.53 428 HIS B C 1
ATOM 10670 O O . HIS B 1 450 ? 18.900 30.758 74.208 1.00 14.54 428 HIS B O 1
ATOM 10677 N N . PHE B 1 451 ? 20.609 29.348 74.646 1.00 15.75 429 PHE B N 1
ATOM 10678 C CA . PHE B 1 451 ? 21.658 30.238 74.131 1.00 16.95 429 PHE B CA 1
ATOM 10679 C C . PHE B 1 451 ? 21.443 30.550 72.646 1.00 17.61 429 PHE B C 1
ATOM 10680 O O . PHE B 1 451 ? 21.550 31.705 72.223 1.00 18.01 429 PHE B O 1
ATOM 10688 N N . GLY B 1 452 ? 21.135 29.519 71.858 1.00 18.60 430 GLY B N 1
ATOM 10689 C CA . GLY B 1 452 ? 21.041 29.671 70.405 1.00 19.64 430 GLY B CA 1
ATOM 10690 C C . GLY B 1 452 ? 22.349 30.247 69.894 1.00 20.14 430 GLY B C 1
ATOM 10691 O O . GLY B 1 452 ? 23.423 29.815 70.316 1.00 20.19 430 GLY B O 1
ATOM 10692 N N . GLN B 1 453 ? 22.255 31.234 69.008 1.00 20.79 431 GLN B N 1
ATOM 10693 C CA . GLN B 1 453 ? 23.432 31.943 68.492 1.00 21.69 431 GLN B CA 1
ATOM 10694 C C . GLN B 1 453 ? 23.608 33.328 69.138 1.00 21.88 431 GLN B C 1
ATOM 10695 O O . GLN B 1 453 ? 24.420 34.139 68.677 1.00 22.30 431 GLN B O 1
ATOM 10697 N N . ARG B 1 454 ? 22.847 33.600 70.196 1.00 21.68 432 ARG B N 1
ATOM 10698 C CA . ARG B 1 454 ? 22.887 34.915 70.844 1.00 21.19 432 ARG B CA 1
ATOM 10699 C C . ARG B 1 454 ? 24.030 34.952 71.862 1.00 20.29 432 ARG B C 1
ATOM 10700 O O . ARG B 1 454 ? 24.568 33.910 72.234 1.00 19.57 432 ARG B O 1
ATOM 10708 N N . PHE B 1 455 ? 24.409 36.156 72.301 1.00 19.29 433 PHE B N 1
ATOM 10709 C CA . PHE B 1 455 ? 25.344 36.288 73.414 1.00 18.31 433 PHE B CA 1
ATOM 10710 C C . PHE B 1 455 ? 24.636 35.846 74.699 1.00 17.63 433 PHE B C 1
ATOM 10711 O O . PHE B 1 455 ? 23.522 36.298 74.971 1.00 16.97 433 PHE B O 1
ATOM 10719 N N . PRO B 1 456 ? 25.275 34.972 75.496 1.00 17.51 434 PRO B N 1
ATOM 10720 C CA . PRO B 1 456 ? 24.649 34.548 76.758 1.00 17.26 434 PRO B CA 1
ATOM 10721 C C . PRO B 1 456 ? 24.085 35.732 77.560 1.00 17.20 434 PRO B C 1
ATOM 10722 O O . PRO B 1 456 ? 22.993 35.635 78.135 1.00 16.82 434 PRO B O 1
ATOM 10726 N N . LYS B 1 457 ? 24.819 36.841 77.572 1.00 16.93 435 LYS B N 1
ATOM 10727 C CA . LYS B 1 457 ? 24.392 38.069 78.243 1.00 17.34 435 LYS B CA 1
ATOM 10728 C C . LYS B 1 457 ? 22.969 38.502 77.841 1.00 17.15 435 LYS B C 1
ATOM 10729 O O . LYS B 1 457 ? 22.165 38.867 78.703 1.00 16.99 435 LYS B O 1
ATOM 10735 N N . GLU B 1 458 ? 22.657 38.453 76.543 1.00 17.04 436 GLU B N 1
ATOM 10736 C CA . GLU B 1 458 ? 21.328 38.861 76.050 1.00 16.97 436 GLU B CA 1
ATOM 10737 C C . GLU B 1 458 ? 20.243 37.943 76.602 1.00 16.44 436 GLU B C 1
ATOM 10738 O O . GLU B 1 458 ? 19.131 38.388 76.924 1.00 16.25 436 GLU B O 1
ATOM 10744 N N . VAL B 1 459 ? 20.572 36.652 76.652 1.00 15.84 437 VAL B N 1
ATOM 10745 C CA . VAL B 1 459 ? 19.651 35.601 77.081 1.00 15.88 437 VAL B CA 1
ATOM 10746 C C . VAL B 1 459 ? 19.407 35.708 78.591 1.00 15.63 437 VAL B C 1
ATOM 10747 O O . VAL B 1 459 ? 18.261 35.592 79.073 1.00 15.10 437 VAL B O 1
ATOM 10751 N N . TYR B 1 460 ? 20.491 35.954 79.325 1.00 15.39 438 TYR B N 1
ATOM 10752 C CA . TYR B 1 460 ? 20.420 36.173 80.766 1.00 15.83 438 TYR B CA 1
ATOM 10753 C C . TYR B 1 460 ? 19.476 37.327 81.096 1.00 15.79 438 TYR B C 1
ATOM 10754 O O . TYR B 1 460 ? 18.635 37.199 81.984 1.00 15.43 438 TYR B O 1
ATOM 10763 N N . GLN B 1 461 ? 19.602 38.431 80.361 1.00 16.32 439 GLN B N 1
ATOM 10764 C CA . GLN B 1 461 ? 18.784 39.626 80.603 1.00 17.37 439 GLN B CA 1
ATOM 10765 C C . GLN B 1 461 ? 17.309 39.385 80.311 1.00 17.48 439 GLN B C 1
ATOM 10766 O O . GLN B 1 461 ? 16.438 39.882 81.031 1.00 17.21 439 GLN B O 1
ATOM 10772 N N . GLU B 1 462 ? 17.030 38.606 79.269 1.00 17.45 440 GLU B N 1
ATOM 10773 C CA . GLU B 1 462 ? 15.654 38.227 78.963 1.00 17.74 440 GLU B CA 1
ATOM 10774 C C . GLU B 1 462 ? 15.025 37.468 80.136 1.00 17.46 440 GLU B C 1
ATOM 10775 O O . GLU B 1 462 ? 13.872 37.717 80.493 1.00 17.27 440 GLU B O 1
ATOM 10781 N N . ALA B 1 463 ? 15.789 36.554 80.735 1.00 17.39 441 ALA B N 1
ATOM 10782 C CA . ALA B 1 463 ? 15.337 35.822 81.922 1.00 17.84 441 ALA B CA 1
ATOM 10783 C C . ALA B 1 463 ? 15.110 36.763 83.116 1.00 18.00 441 ALA B C 1
ATOM 10784 O O . ALA B 1 463 ? 14.108 36.640 83.838 1.00 17.68 441 ALA B O 1
ATOM 10786 N N . GLN B 1 464 ? 16.037 37.699 83.315 1.00 18.37 442 GLN B N 1
ATOM 10787 C CA . GLN B 1 464 ? 15.905 38.711 84.366 1.00 19.20 442 GLN B CA 1
ATOM 10788 C C . GLN B 1 464 ? 14.628 39.517 84.189 1.00 19.68 442 GLN B C 1
ATOM 10789 O O . GLN B 1 464 ? 13.919 39.783 85.162 1.00 19.76 442 GLN B O 1
ATOM 10795 N N . GLU B 1 465 ? 14.339 39.905 82.947 1.00 20.26 443 GLU B N 1
ATOM 10796 C CA . GLU B 1 465 ? 13.158 40.724 82.657 1.00 21.24 443 GLU B CA 1
ATOM 10797 C C . GLU B 1 465 ? 11.845 39.962 82.881 1.00 20.98 443 GLU B C 1
ATOM 10798 O O . GLU B 1 465 ? 10.875 40.538 83.368 1.00 20.96 443 GLU B O 1
ATOM 10804 N N . TYR B 1 466 ? 11.823 38.674 82.543 1.00 20.95 444 TYR B N 1
ATOM 10805 C CA . TYR B 1 466 ? 10.670 37.811 82.843 1.00 21.00 444 TYR B CA 1
ATOM 10806 C C . TYR B 1 466 ? 10.342 37.786 84.340 1.00 20.84 444 TYR B C 1
ATOM 10807 O O . TYR B 1 466 ? 9.187 37.968 84.730 1.00 21.02 444 TYR B O 1
ATOM 10816 N N . LEU B 1 467 ? 11.358 37.558 85.169 1.00 20.81 445 LEU B N 1
ATOM 10817 C CA . LEU B 1 467 ? 11.181 37.561 86.625 1.00 21.07 445 LEU B CA 1
ATOM 10818 C C . LEU B 1 467 ? 10.807 38.943 87.168 1.00 21.51 445 LEU B C 1
ATOM 10819 O O . LEU B 1 467 ? 9.986 39.042 88.080 1.00 21.46 445 LEU B O 1
ATOM 10824 N N . ALA B 1 468 ? 11.397 39.999 86.605 1.00 21.59 446 ALA B N 1
ATOM 10825 C CA . ALA B 1 468 ? 11.047 41.379 86.988 1.00 22.30 446 ALA B CA 1
ATOM 10826 C C . ALA B 1 468 ? 9.573 41.705 86.716 1.00 22.73 446 ALA B C 1
ATOM 10827 O O . ALA B 1 468 ? 8.942 42.441 87.472 1.00 22.46 446 ALA B O 1
ATOM 10829 N N . ARG B 1 469 ? 9.039 41.151 85.630 1.00 23.51 447 ARG B N 1
ATOM 10830 C CA . ARG B 1 469 ? 7.656 41.381 85.215 1.00 24.54 447 ARG B CA 1
ATOM 10831 C C . ARG B 1 469 ? 6.654 40.430 85.890 1.00 24.63 447 ARG B C 1
ATOM 10832 O O . ARG B 1 469 ? 5.451 40.643 85.793 1.00 24.62 447 ARG B O 1
ATOM 10840 N N . LEU B 1 470 ? 7.155 39.388 86.559 1.00 24.87 448 LEU B N 1
ATOM 10841 C CA . LEU B 1 470 ? 6.314 38.352 87.179 1.00 25.21 448 LEU B CA 1
ATOM 10842 C C . LEU B 1 470 ? 5.425 38.931 88.273 1.00 25.31 448 LEU B C 1
ATOM 10843 O O . LEU B 1 470 ? 5.926 39.505 89.234 1.00 25.32 448 LEU B O 1
ATOM 10848 N N . SER B 1 471 ? 4.112 38.765 88.134 1.00 25.70 449 SER B N 1
ATOM 10849 C CA . SER B 1 471 ? 3.166 39.256 89.148 1.00 26.18 449 SER B CA 1
ATOM 10850 C C . SER B 1 471 ? 2.343 38.150 89.819 1.00 26.25 449 SER B C 1
ATOM 10851 O O . SER B 1 471 ? 1.766 38.364 90.886 1.00 26.83 449 SER B O 1
ATOM 10854 N N . GLN B 1 472 ? 2.297 36.979 89.187 1.00 25.73 450 GLN B N 1
ATOM 10855 C CA . GLN B 1 472 ? 1.565 35.830 89.712 1.00 25.37 450 GLN B CA 1
ATOM 10856 C C . GLN B 1 472 ? 2.451 35.016 90.647 1.00 24.70 450 GLN B C 1
ATOM 10857 O O . GLN B 1 472 ? 3.658 35.260 90.733 1.00 24.53 450 GLN B O 1
ATOM 10863 N N . SER B 1 473 ? 1.848 34.056 91.348 1.00 23.86 451 SER B N 1
ATOM 10864 C CA . SER B 1 473 ? 2.570 33.202 92.296 1.00 23.42 451 SER B CA 1
ATOM 10865 C C . SER B 1 473 ? 2.631 31.754 91.818 1.00 22.20 451 SER B C 1
ATOM 10866 O O . SER B 1 473 ? 1.655 31.239 91.252 1.00 21.85 451 SER B O 1
ATOM 10869 N N . PHE B 1 474 ? 3.763 31.096 92.076 1.00 20.71 452 PHE B N 1
ATOM 10870 C CA . PHE B 1 474 ? 3.905 29.669 91.765 1.00 19.38 452 PHE B CA 1
ATOM 10871 C C . PHE B 1 474 ? 3.051 28.780 92.667 1.00 18.94 452 PHE B C 1
ATOM 10872 O O . PHE B 1 474 ? 2.911 29.036 93.863 1.00 18.53 452 PHE B O 1
ATOM 10880 N N . GLN B 1 475 ? 2.472 27.740 92.065 1.00 17.81 453 GLN B N 1
ATOM 10881 C CA . GLN B 1 475 ? 1.593 26.802 92.768 1.00 17.07 453 GLN B CA 1
ATOM 10882 C C . GLN B 1 475 ? 1.823 25.386 92.257 1.00 15.88 453 GLN B C 1
ATOM 10883 O O . GLN B 1 475 ? 2.293 25.197 91.136 1.00 15.64 453 GLN B O 1
ATOM 10889 N N . ILE B 1 476 ? 1.465 24.403 93.083 1.00 14.89 454 ILE B N 1
ATOM 10890 C CA . ILE B 1 476 ? 1.591 22.998 92.734 1.00 14.10 454 ILE B CA 1
ATOM 10891 C C . ILE B 1 476 ? 0.190 22.390 92.611 1.00 14.09 454 ILE B C 1
ATOM 10892 O O . ILE B 1 476 ? -0.620 22.499 93.536 1.00 13.14 454 ILE B O 1
ATOM 10897 N N . ILE B 1 477 ? -0.072 21.756 91.469 1.00 13.60 455 ILE B N 1
ATOM 10898 C CA . ILE B 1 477 ? -1.364 21.143 91.184 1.00 13.87 455 ILE B CA 1
ATOM 10899 C C . ILE B 1 477 ? -1.245 19.633 90.951 1.00 13.99 455 ILE B C 1
ATOM 10900 O O . ILE B 1 477 ? -0.166 19.134 90.637 1.00 13.82 455 ILE B O 1
ATOM 10905 N N . ASP B 1 478 ? -2.349 18.908 91.131 1.00 14.30 456 ASP B N 1
ATOM 10906 C CA . ASP B 1 478 ? -2.405 17.497 90.741 1.00 14.48 456 ASP B CA 1
ATOM 10907 C C . ASP B 1 478 ? -3.144 17.353 89.411 1.00 14.44 456 ASP B C 1
ATOM 10908 O O . ASP B 1 478 ? -3.472 18.358 88.784 1.00 13.66 456 ASP B O 1
ATOM 10913 N N . THR B 1 479 ? -3.396 16.118 88.971 1.00 14.77 457 THR B N 1
ATOM 10914 C CA . THR B 1 479 ? -4.033 15.891 87.670 1.00 15.49 457 THR B CA 1
ATOM 10915 C C . THR B 1 479 ? -5.449 16.496 87.582 1.00 15.96 457 THR B C 1
ATOM 10916 O O . THR B 1 479 ? -5.906 16.838 86.484 1.00 15.61 457 THR B O 1
ATOM 10920 N N . SER B 1 480 ? -6.125 16.637 88.728 1.00 16.34 458 SER B N 1
ATOM 10921 C CA . SER B 1 480 ? -7.495 17.194 88.755 1.00 17.13 458 SER B CA 1
ATOM 10922 C C . SER B 1 480 ? -7.500 18.718 88.671 1.00 17.10 458 SER B C 1
ATOM 10923 O O . SER B 1 480 ? -8.558 19.330 88.534 1.00 16.92 458 SER B O 1
ATOM 10926 N N . GLY B 1 481 ? -6.313 19.318 88.762 1.00 17.27 459 GLY B N 1
ATOM 10927 C CA . GLY B 1 481 ? -6.158 20.773 88.737 1.00 17.94 459 GLY B CA 1
ATOM 10928 C C . GLY B 1 481 ? -6.149 21.385 90.124 1.00 18.44 459 GLY B C 1
ATOM 10929 O O . GLY B 1 481 ? -5.998 22.592 90.269 1.00 18.57 459 GLY B O 1
ATOM 10930 N N . GLN B 1 482 ? -6.313 20.540 91.140 1.00 18.67 460 GLN B N 1
ATOM 10931 C CA . GLN B 1 482 ? -6.356 20.969 92.529 1.00 19.81 460 GLN B CA 1
ATOM 10932 C C . GLN B 1 482 ? -5.002 21.474 93.044 1.00 19.29 460 GLN B C 1
ATOM 10933 O O . GLN B 1 482 ? -3.987 20.789 92.891 1.00 19.01 460 GLN B O 1
ATOM 10939 N N . VAL B 1 483 ? -5.010 22.654 93.668 1.00 19.38 461 VAL B N 1
ATOM 10940 C CA . VAL B 1 483 ? -3.803 23.262 94.264 1.00 19.59 461 VAL B CA 1
ATOM 10941 C C . VAL B 1 483 ? -3.482 22.619 95.618 1.00 19.77 461 VAL B C 1
ATOM 10942 O O . VAL B 1 483 ? -4.383 22.399 96.430 1.00 19.57 461 VAL B O 1
ATOM 10946 N N . ARG B 1 484 ? -2.201 22.330 95.849 1.00 19.85 462 ARG B N 1
ATOM 10947 C CA . ARG B 1 484 ? -1.715 21.842 97.139 1.00 20.24 462 ARG B CA 1
ATOM 10948 C C . ARG B 1 484 ? -1.294 23.024 98.018 1.00 20.61 462 ARG B C 1
ATOM 10949 O O . ARG B 1 484 ? -0.228 23.617 97.802 1.00 20.32 462 ARG B O 1
ATOM 10957 N N . PRO B 1 485 ? -2.126 23.367 99.019 1.00 21.31 463 PRO B N 1
ATOM 10958 C CA . PRO B 1 485 ? -1.906 24.594 99.791 1.00 21.84 463 PRO B CA 1
ATOM 10959 C C . PRO B 1 485 ? -0.665 24.545 100.692 1.00 21.64 463 PRO B C 1
ATOM 10960 O O . PRO B 1 485 ? -0.104 25.598 101.011 1.00 21.96 463 PRO B O 1
ATOM 10964 N N . GLU B 1 486 ? -0.230 23.335 101.051 1.00 21.59 464 GLU B N 1
ATOM 10965 C CA . GLU B 1 486 ? 0.883 23.129 101.986 1.00 21.65 464 GLU B CA 1
ATOM 10966 C C . GLU B 1 486 ? 2.253 23.361 101.362 1.00 20.97 464 GLU B C 1
ATOM 10967 O O . GLU B 1 486 ? 3.248 23.454 102.086 1.00 20.64 464 GLU B O 1
ATOM 10973 N N . ALA B 1 487 ? 2.309 23.415 100.030 1.00 20.18 465 ALA B N 1
ATOM 10974 C CA . ALA B 1 487 ? 3.556 23.719 99.324 1.00 19.28 465 ALA B CA 1
ATOM 10975 C C . ALA B 1 487 ? 4.013 25.128 99.695 1.00 19.25 465 ALA B C 1
ATOM 10976 O O . ALA B 1 487 ? 3.191 26.033 99.843 1.00 18.72 465 ALA B O 1
ATOM 10978 N N . GLU B 1 488 ? 5.318 25.304 99.867 1.00 18.56 466 GLU B N 1
ATOM 10979 C CA . GLU B 1 488 ? 5.862 26.617 100.194 1.00 18.81 466 GLU B CA 1
ATOM 10980 C C . GLU B 1 488 ? 6.911 27.009 99.154 1.00 18.40 466 GLU B C 1
ATOM 10981 O O . GLU B 1 488 ? 7.914 26.313 98.992 1.00 18.27 466 GLU B O 1
ATOM 10987 N N . ILE B 1 489 ? 6.654 28.098 98.436 1.00 18.17 467 ILE B N 1
ATOM 10988 C CA . ILE B 1 489 ? 7.624 28.626 97.475 1.00 18.04 467 ILE B CA 1
ATOM 10989 C C . ILE B 1 489 ? 8.685 29.390 98.257 1.00 18.32 467 ILE B C 1
ATOM 10990 O O . ILE B 1 489 ? 8.370 30.355 98.960 1.00 18.60 467 ILE B O 1
ATOM 10995 N N . LEU B 1 490 ? 9.931 28.942 98.160 1.00 18.11 468 LEU B N 1
ATOM 10996 C CA . LEU B 1 490 ? 11.017 29.573 98.903 1.00 18.34 468 LEU B CA 1
ATOM 10997 C C . LEU B 1 490 ? 11.675 30.717 98.127 1.00 18.26 468 LEU B C 1
ATOM 10998 O O . LEU B 1 490 ? 12.087 31.714 98.719 1.00 18.50 468 LEU B O 1
ATOM 11003 N N . GLY B 1 491 ? 11.742 30.593 96.806 1.00 17.58 469 GLY B N 1
ATOM 11004 C CA . GLY B 1 491 ? 12.312 31.649 95.981 1.00 17.30 469 GLY B CA 1
ATOM 11005 C C . GLY B 1 491 ? 12.442 31.254 94.521 1.00 17.18 469 GLY B C 1
ATOM 11006 O O . GLY B 1 491 ? 12.125 30.121 94.140 1.00 16.29 469 GLY B O 1
ATOM 11007 N N . THR B 1 492 ? 12.881 32.213 93.709 1.00 16.87 470 THR B N 1
ATOM 11008 C CA . THR B 1 492 ? 13.138 31.994 92.290 1.00 16.99 470 THR B CA 1
ATOM 11009 C C . THR B 1 492 ? 14.555 32.483 91.992 1.00 16.93 470 THR B C 1
ATOM 11010 O O . THR B 1 492 ? 15.072 33.368 92.683 1.00 16.97 470 THR B O 1
ATOM 11014 N N . SER B 1 493 ? 15.186 31.896 90.982 1.00 16.39 471 SER B N 1
ATOM 11015 C CA . SER B 1 493 ? 16.524 32.321 90.560 1.00 16.24 471 SER B CA 1
ATOM 11016 C C . SER B 1 493 ? 16.752 31.960 89.101 1.00 15.60 471 SER B C 1
ATOM 11017 O O . SER B 1 493 ? 15.939 31.264 88.478 1.00 15.45 471 SER B O 1
ATOM 11020 N N . ILE B 1 494 ? 17.864 32.450 88.565 1.00 15.00 472 ILE B N 1
ATOM 11021 C CA . ILE B 1 494 ? 18.315 32.101 87.227 1.00 14.31 472 ILE B CA 1
ATOM 11022 C C . ILE B 1 494 ? 19.584 31.280 87.374 1.00 14.59 472 ILE B C 1
ATOM 11023 O O . ILE B 1 494 ? 20.487 31.661 88.122 1.00 14.67 472 ILE B O 1
ATOM 11028 N N . ALA B 1 495 ? 19.654 30.160 86.667 1.00 14.06 473 ALA B N 1
ATOM 11029 C CA . ALA B 1 495 ? 20.825 29.306 86.755 1.00 14.14 473 ALA B CA 1
ATOM 11030 C C . ALA B 1 495 ? 21.137 28.706 85.402 1.00 13.98 473 ALA B C 1
ATOM 11031 O O . ALA B 1 495 ? 20.242 28.201 84.715 1.00 14.12 473 ALA B O 1
ATOM 11033 N N . PHE B 1 496 ? 22.408 28.775 85.017 1.00 13.54 474 PHE B N 1
ATOM 11034 C CA . PHE B 1 496 ? 22.895 28.031 83.863 1.00 13.22 474 PHE B CA 1
ATOM 11035 C C . PHE B 1 496 ? 22.629 26.538 84.044 1.00 13.45 474 PHE B C 1
ATOM 11036 O O . PHE B 1 496 ? 22.798 25.994 85.136 1.00 13.41 474 PHE B O 1
ATOM 11044 N N . ASP B 1 497 ? 22.204 25.882 82.969 1.00 13.70 475 ASP B N 1
ATOM 11045 C CA . ASP B 1 497 ? 21.993 24.429 82.979 1.00 13.88 475 ASP B CA 1
ATOM 11046 C C . ASP B 1 497 ? 22.094 23.961 81.532 1.00 13.25 475 ASP B C 1
ATOM 11047 O O . ASP B 1 497 ? 22.216 24.782 80.620 1.00 13.19 475 ASP B O 1
ATOM 11052 N N . TYR B 1 498 ? 22.075 22.650 81.320 1.00 13.23 476 TYR B N 1
ATOM 11053 C CA . TYR B 1 498 ? 22.173 22.102 79.969 1.00 13.11 476 TYR B CA 1
ATOM 11054 C C . TYR B 1 498 ? 21.512 20.740 79.878 1.00 12.84 476 TYR B C 1
ATOM 11055 O O . TYR B 1 498 ? 21.389 20.031 80.879 1.00 12.59 476 TYR B O 1
ATOM 11064 N N . ASP B 1 499 ? 21.088 20.386 78.668 1.00 12.80 477 ASP B N 1
ATOM 11065 C CA . ASP B 1 499 ? 20.547 19.063 78.394 1.00 13.27 477 ASP B CA 1
ATOM 11066 C C . ASP B 1 499 ? 21.473 18.334 77.433 1.00 13.22 477 ASP B C 1
ATOM 11067 O O . ASP B 1 499 ? 22.102 18.957 76.564 1.00 13.50 477 ASP B O 1
ATOM 11072 N N . LEU B 1 500 ? 21.550 17.018 77.598 1.00 12.70 478 LEU B N 1
ATOM 11073 C CA . LEU B 1 500 ? 22.353 16.181 76.725 1.00 12.90 478 LEU B CA 1
ATOM 11074 C C . LEU B 1 500 ? 21.443 15.185 76.019 1.00 13.09 478 LEU B C 1
ATOM 11075 O O . LEU B 1 500 ? 21.267 14.073 76.497 1.00 12.97 478 LEU B O 1
ATOM 11080 N N . PRO B 1 501 ? 20.867 15.591 74.869 1.00 13.53 479 PRO B N 1
ATOM 11081 C CA . PRO B 1 501 ? 19.933 14.725 74.147 1.00 13.86 479 PRO B CA 1
ATOM 11082 C C . PRO B 1 501 ? 20.627 13.457 73.649 1.00 13.85 479 PRO B C 1
ATOM 11083 O O . PRO B 1 501 ? 21.853 13.457 73.448 1.00 13.79 479 PRO B O 1
ATOM 11087 N N . LYS B 1 502 ? 19.841 12.401 73.438 1.00 13.98 480 LYS B N 1
ATOM 11088 C CA . LYS B 1 502 ? 20.350 11.119 72.926 1.00 13.86 480 LYS B CA 1
ATOM 11089 C C . LYS B 1 502 ? 20.814 11.158 71.485 1.00 13.75 480 LYS B C 1
ATOM 11090 O O . LYS B 1 502 ? 21.645 10.332 71.084 1.00 13.54 480 LYS B O 1
ATOM 11096 N N . ARG B 1 503 ? 20.245 12.073 70.693 1.00 13.20 481 ARG B N 1
ATOM 11097 C CA . ARG B 1 503 ? 20.430 12.048 69.237 1.00 13.05 481 ARG B CA 1
ATOM 11098 C C . ARG B 1 503 ? 20.942 13.369 68.661 1.00 13.18 481 ARG B C 1
ATOM 11099 O O . ARG B 1 503 ? 20.957 13.566 67.443 1.00 13.42 481 ARG B O 1
ATOM 11107 N N . SER B 1 504 ? 21.345 14.287 69.532 1.00 13.09 482 SER B N 1
ATOM 11108 C CA . SER B 1 504 ? 21.864 15.574 69.064 1.00 12.93 482 SER B CA 1
ATOM 11109 C C . SER B 1 504 ? 22.828 16.188 70.070 1.00 12.67 482 SER B C 1
ATOM 11110 O O . SER B 1 504 ? 23.057 15.626 71.143 1.00 12.66 482 SER B O 1
ATOM 11113 N N . PHE B 1 505 ? 23.405 17.324 69.680 1.00 12.44 483 PHE B N 1
ATOM 11114 C CA . PHE B 1 505 ? 24.442 18.052 70.431 1.00 12.61 483 PHE B CA 1
ATOM 11115 C C . PHE B 1 505 ? 23.894 18.646 71.739 1.00 12.39 483 PHE B C 1
ATOM 11116 O O . PHE B 1 505 ? 22.684 18.876 71.855 1.00 12.09 483 PHE B O 1
ATOM 11124 N N . ARG B 1 506 ? 24.786 18.906 72.702 1.00 12.36 484 ARG B N 1
ATOM 11125 C CA . ARG B 1 506 ? 24.445 19.570 73.980 1.00 12.43 484 ARG B CA 1
ATOM 11126 C C . ARG B 1 506 ? 23.630 20.861 73.801 1.00 12.64 484 ARG B C 1
ATOM 11127 O O . ARG B 1 506 ? 23.798 21.591 72.812 1.00 12.05 484 ARG B O 1
ATOM 11135 N N . GLU B 1 507 ? 22.766 21.146 74.777 1.00 12.50 485 GLU B N 1
ATOM 11136 C CA . GLU B 1 507 ? 21.844 22.277 74.678 1.00 13.08 485 GLU B CA 1
ATOM 11137 C C . GLU B 1 507 ? 21.942 23.150 75.928 1.00 12.72 485 GLU B C 1
ATOM 11138 O O . GLU B 1 507 ? 21.312 22.843 76.936 1.00 12.42 485 GLU B O 1
ATOM 11144 N N . PRO B 1 508 ? 22.752 24.227 75.866 1.00 12.82 486 PRO B N 1
ATOM 11145 C CA . PRO B 1 508 ? 22.909 25.110 77.025 1.00 12.54 486 PRO B CA 1
ATOM 11146 C C . PRO B 1 508 ? 21.746 26.094 77.136 1.00 12.14 486 PRO B C 1
ATOM 11147 O O . PRO B 1 508 ? 21.155 26.480 76.122 1.00 11.84 486 PRO B O 1
ATOM 11151 N N . TYR B 1 509 ? 21.431 26.502 78.361 1.00 11.65 487 TYR B N 1
ATOM 11152 C CA . TYR B 1 509 ? 20.373 27.479 78.588 1.00 11.48 487 TYR B CA 1
ATOM 11153 C C . TYR B 1 509 ? 20.496 28.098 79.973 1.00 11.70 487 TYR B C 1
ATOM 11154 O O . TYR B 1 509 ? 21.206 27.576 80.839 1.00 11.43 487 TYR B O 1
ATOM 11163 N N . PHE B 1 510 ? 19.815 29.224 80.159 1.00 11.78 488 PHE B N 1
ATOM 11164 C CA . PHE B 1 510 ? 19.529 29.740 81.489 1.00 12.01 488 PHE B CA 1
ATOM 11165 C C . PHE B 1 510 ? 18.129 29.290 81.880 1.00 11.95 488 PHE B C 1
ATOM 11166 O O . PHE B 1 510 ? 17.166 29.513 81.145 1.00 11.88 488 PHE B O 1
ATOM 11174 N N . ALA B 1 511 ? 18.039 28.619 83.026 1.00 12.14 489 ALA B N 1
ATOM 11175 C CA . ALA B 1 511 ? 16.768 28.137 83.546 1.00 12.02 489 ALA B CA 1
ATOM 11176 C C . ALA B 1 511 ? 16.247 29.124 84.573 1.00 12.23 489 ALA B C 1
ATOM 11177 O O . ALA B 1 511 ? 17.024 29.658 85.373 1.00 11.85 489 ALA B O 1
ATOM 11179 N N . ILE B 1 512 ? 14.942 29.370 84.547 1.00 12.31 490 ILE B N 1
ATOM 11180 C CA . ILE B 1 512 ? 14.276 29.980 85.691 1.00 13.10 490 ILE B CA 1
ATOM 11181 C C . ILE B 1 512 ? 13.991 28.845 86.648 1.00 13.25 490 ILE B C 1
ATOM 11182 O O . ILE B 1 512 ? 13.259 27.916 86.303 1.00 13.50 490 ILE B O 1
ATOM 11187 N N . LYS B 1 513 ? 14.576 28.932 87.842 1.00 13.42 491 LYS B N 1
ATOM 11188 C CA . LYS B 1 513 ? 14.469 27.879 88.845 1.00 14.86 491 LYS B CA 1
ATOM 11189 C C . LYS B 1 513 ? 13.514 28.276 89.947 1.00 14.72 491 LYS B C 1
ATOM 11190 O O . LYS B 1 513 ? 13.556 29.405 90.433 1.00 14.75 491 LYS B O 1
ATOM 11196 N N . VAL B 1 514 ? 12.650 27.344 90.332 1.00 14.51 492 VAL B N 1
ATOM 11197 C CA . VAL B 1 514 ? 11.751 27.569 91.455 1.00 14.73 492 VAL B CA 1
ATOM 11198 C C . VAL B 1 514 ? 12.130 26.631 92.602 1.00 15.14 492 VAL B C 1
ATOM 11199 O O . VAL B 1 514 ? 12.109 25.400 92.455 1.00 15.34 492 VAL B O 1
ATOM 11203 N N . ARG B 1 515 ? 12.490 27.237 93.732 1.00 15.58 493 ARG B N 1
ATOM 11204 C CA . ARG B 1 515 ? 12.875 26.520 94.942 1.00 16.03 493 ARG B CA 1
ATOM 11205 C C . ARG B 1 515 ? 11.635 26.432 95.833 1.00 16.32 493 ARG B C 1
ATOM 11206 O O . ARG B 1 515 ? 10.972 27.452 96.099 1.00 16.68 493 ARG B O 1
ATOM 11214 N N . LEU B 1 516 ? 11.308 25.219 96.269 1.00 16.41 494 LEU B N 1
ATOM 11215 C CA . LEU B 1 516 ? 10.121 24.996 97.100 1.00 16.85 494 LEU B CA 1
ATOM 11216 C C . LEU B 1 516 ? 10.200 23.788 98.038 1.00 16.78 494 LEU B C 1
ATOM 11217 O O . LEU B 1 516 ? 11.003 22.859 97.833 1.00 16.96 494 LEU B O 1
ATOM 11222 N N . ARG B 1 517 ? 9.340 23.835 99.056 1.00 16.57 495 ARG B N 1
ATOM 11223 C CA A ARG B 1 517 ? 9.117 22.721 99.981 0.50 16.81 495 ARG B CA 1
ATOM 11224 C CA B ARG B 1 517 ? 9.127 22.718 99.969 0.50 16.91 495 ARG B CA 1
ATOM 11225 C C . ARG B 1 517 ? 7.775 22.099 99.655 1.00 16.53 495 ARG B C 1
ATOM 11226 O O . ARG B 1 517 ? 6.785 22.815 99.499 1.00 16.18 495 ARG B O 1
ATOM 11241 N N . LEU B 1 518 ? 7.728 20.773 99.579 1.00 16.35 496 LEU B N 1
ATOM 11242 C CA . LEU B 1 518 ? 6.481 20.086 99.260 1.00 16.48 496 LEU B CA 1
ATOM 11243 C C . LEU B 1 518 ? 6.195 18.930 100.224 1.00 16.18 496 LEU B C 1
ATOM 11244 O O . LEU B 1 518 ? 6.751 17.842 100.056 1.00 16.24 496 LEU B O 1
ATOM 11249 N N . PRO B 1 519 ? 5.330 19.161 101.235 1.00 16.30 497 PRO B N 1
ATOM 11250 C CA . PRO B 1 519 ? 4.878 18.043 102.073 1.00 16.03 497 PRO B CA 1
ATOM 11251 C C . PRO B 1 519 ? 4.164 17.011 101.196 1.00 15.99 497 PRO B C 1
ATOM 11252 O O . PRO B 1 519 ? 3.303 17.373 100.390 1.00 16.05 497 PRO B O 1
ATOM 11256 N N . ILE B 1 520 ? 4.563 15.750 101.310 1.00 15.47 498 ILE B N 1
ATOM 11257 C CA . ILE B 1 520 ? 3.973 14.679 100.497 1.00 15.07 498 ILE B CA 1
ATOM 11258 C C . ILE B 1 520 ? 4.070 13.347 101.210 1.00 14.94 498 ILE B C 1
ATOM 11259 O O . ILE B 1 520 ? 5.040 13.083 101.932 1.00 14.82 498 ILE B O 1
ATOM 11264 N N . THR B 1 521 ? 3.045 12.524 101.004 1.00 14.70 499 THR B N 1
ATOM 11265 C CA . THR B 1 521 ? 3.062 11.122 101.392 1.00 14.09 499 THR B CA 1
ATOM 11266 C C . THR B 1 521 ? 2.952 10.276 100.124 1.00 13.92 499 THR B C 1
ATOM 11267 O O . THR B 1 521 ? 2.054 10.492 99.299 1.00 13.37 499 THR B O 1
ATOM 11271 N N . LEU B 1 522 ? 3.897 9.353 99.964 1.00 13.18 500 LEU B N 1
ATOM 11272 C CA . LEU B 1 522 ? 3.930 8.418 98.836 1.00 13.48 500 LEU B CA 1
ATOM 11273 C C . LEU B 1 522 ? 3.999 6.991 99.363 1.00 13.20 500 LEU B C 1
ATOM 11274 O O . LEU B 1 522 ? 4.865 6.690 100.179 1.00 13.52 500 LEU B O 1
ATOM 11279 N N . PRO B 1 523 ? 3.087 6.111 98.908 1.00 13.04 501 PRO B N 1
ATOM 11280 C CA . PRO B 1 523 ? 3.143 4.722 99.346 1.00 12.83 501 PRO B CA 1
ATOM 11281 C C . PRO B 1 523 ? 4.437 4.061 98.866 1.00 12.51 501 PRO B C 1
ATOM 11282 O O . PRO B 1 523 ? 5.126 4.614 98.009 1.00 12.37 501 PRO B O 1
ATOM 11286 N N . ALA B 1 524 ? 4.758 2.904 99.432 1.00 11.89 502 ALA B N 1
ATOM 11287 C CA . ALA B 1 524 ? 5.914 2.104 99.017 1.00 11.99 502 ALA B CA 1
ATOM 11288 C C . ALA B 1 524 ? 5.992 1.921 97.505 1.00 12.06 502 ALA B C 1
ATOM 11289 O O . ALA B 1 524 ? 4.976 1.651 96.857 1.00 11.74 502 ALA B O 1
ATOM 11291 N N . MET B 1 525 ? 7.203 2.054 96.965 1.00 12.10 503 MET B N 1
ATOM 11292 C CA . MET B 1 525 ? 7.492 1.785 95.546 1.00 12.45 503 MET B CA 1
ATOM 11293 C C . MET B 1 525 ? 6.436 2.380 94.605 1.00 12.97 503 MET B C 1
ATOM 11294 O O . MET B 1 525 ? 5.812 1.668 93.812 1.00 12.80 503 MET B O 1
ATOM 11299 N N . SER B 1 526 ? 6.238 3.693 94.718 1.00 13.55 504 SER B N 1
ATOM 11300 C CA . SER B 1 526 ? 5.134 4.383 94.045 1.00 13.63 504 SER B CA 1
ATOM 11301 C C . SER B 1 526 ? 5.609 5.675 93.434 1.00 13.74 504 SER B C 1
ATOM 11302 O O . SER B 1 526 ? 6.642 6.230 93.846 1.00 13.68 504 SER B O 1
ATOM 11305 N N . TRP B 1 527 ? 4.825 6.166 92.477 1.00 13.37 505 TRP B N 1
ATOM 11306 C CA . TRP B 1 527 ? 5.016 7.498 91.937 1.00 13.30 505 TRP B CA 1
ATOM 11307 C C . TRP B 1 527 ? 3.711 8.295 91.899 1.00 13.16 505 TRP B C 1
ATOM 11308 O O . TRP B 1 527 ? 2.609 7.734 91.939 1.00 12.86 505 TRP B O 1
ATOM 11319 N N . LYS B 1 528 ? 3.869 9.611 91.841 1.00 13.21 506 LYS B N 1
ATOM 11320 C CA . LYS B 1 528 ? 2.758 10.550 91.719 1.00 12.89 506 LYS B CA 1
ATOM 11321 C C . LYS B 1 528 ? 3.232 11.694 90.840 1.00 12.75 506 LYS B C 1
ATOM 11322 O O . LYS B 1 528 ? 4.326 12.224 91.049 1.00 13.21 506 LYS B O 1
ATOM 11328 N N . THR B 1 529 ? 2.422 12.065 89.854 1.00 12.33 507 THR B N 1
ATOM 11329 C CA . THR B 1 529 ? 2.728 13.212 88.999 1.00 12.21 507 THR B CA 1
ATOM 11330 C C . THR B 1 529 ? 1.969 14.444 89.490 1.00 11.79 507 THR B C 1
ATOM 11331 O O . THR B 1 529 ? 0.772 14.377 89.781 1.00 10.87 507 THR B O 1
ATOM 11335 N N . LEU B 1 530 ? 2.688 15.559 89.590 1.00 11.58 508 LEU B N 1
ATOM 11336 C CA . LEU B 1 530 ? 2.111 16.861 89.896 1.00 11.93 508 LEU B CA 1
ATOM 11337 C C . LEU B 1 530 ? 2.623 17.859 88.853 1.00 12.00 508 LEU B C 1
ATOM 11338 O O . LEU B 1 530 ? 3.349 17.480 87.932 1.00 12.38 508 LEU B O 1
ATOM 11343 N N . ALA B 1 531 ? 2.251 19.125 88.985 1.00 12.20 509 ALA B N 1
ATOM 11344 C CA . ALA B 1 531 ? 2.810 20.148 88.10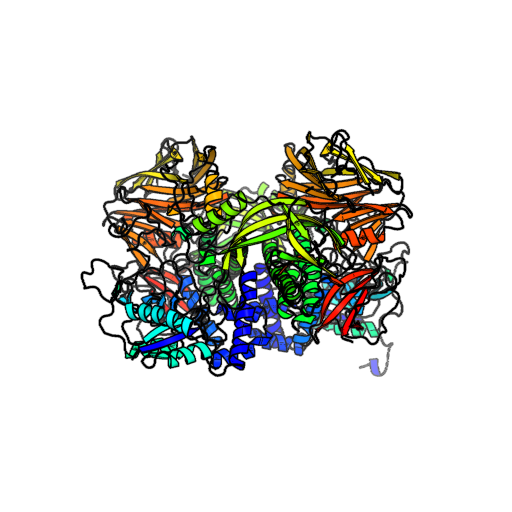3 1.00 12.57 509 ALA B CA 1
ATOM 11345 C C . ALA B 1 531 ? 2.966 21.515 88.766 1.00 13.03 509 ALA B C 1
ATOM 11346 O O . ALA B 1 531 ? 2.211 21.876 89.675 1.00 12.52 509 ALA B O 1
ATOM 11348 N N . LEU B 1 532 ? 3.969 22.260 88.302 1.00 13.75 510 LEU B N 1
ATOM 11349 C CA . LEU B 1 532 ? 4.205 23.633 88.731 1.00 14.14 510 LEU B CA 1
ATOM 11350 C C . LEU B 1 532 ? 3.482 24.558 87.761 1.00 14.49 510 LEU B C 1
ATOM 11351 O O . LEU B 1 532 ? 3.561 24.375 86.548 1.00 13.80 510 LEU B O 1
ATOM 11356 N N . LYS B 1 533 ? 2.773 25.547 88.297 1.00 15.56 511 LYS B N 1
ATOM 11357 C CA . LYS B 1 533 ? 2.060 26.517 87.461 1.00 16.91 511 LYS B CA 1
ATOM 11358 C C . LYS B 1 533 ? 2.061 27.895 88.112 1.00 17.45 511 LYS B C 1
ATOM 11359 O O . LYS B 1 533 ? 2.446 28.030 89.271 1.00 17.82 511 LYS B O 1
ATOM 11365 N N . LEU B 1 534 ? 1.632 28.905 87.352 1.00 18.19 512 LEU B N 1
ATOM 11366 C CA . LEU B 1 534 ? 1.383 30.246 87.878 1.00 18.76 512 LEU B CA 1
ATOM 11367 C C . LEU B 1 534 ? -0.107 30.422 88.140 1.00 19.38 512 LEU B C 1
ATOM 11368 O O . LEU B 1 534 ? -0.924 30.038 87.312 1.00 19.24 512 LEU B O 1
ATOM 11373 N N . GLY B 1 535 ? -0.456 30.989 89.292 1.00 20.11 513 GLY B N 1
ATOM 11374 C CA . GLY B 1 535 ? -1.865 31.222 89.644 1.00 20.90 513 GLY B CA 1
ATOM 11375 C C . GLY B 1 535 ? -2.076 32.451 90.509 1.00 21.29 513 GLY B C 1
ATOM 11376 O O . GLY B 1 535 ? -1.131 33.204 90.763 1.00 21.84 513 GLY B O 1
ATOM 11377 N N . VAL B 1 544 ? -0.095 28.650 112.663 1.00 25.95 522 VAL B N 1
ATOM 11378 C CA . VAL B 1 544 ? 0.779 28.482 113.822 1.00 25.67 522 VAL B CA 1
ATOM 11379 C C . VAL B 1 544 ? 1.996 27.642 113.453 1.00 25.56 522 VAL B C 1
ATOM 11380 O O . VAL B 1 544 ? 1.865 26.484 113.040 1.00 25.94 522 VAL B O 1
ATOM 11384 N N . SER B 1 545 ? 3.172 28.238 113.624 1.00 24.89 523 SER B N 1
ATOM 11385 C CA . SER B 1 545 ? 4.445 27.607 113.289 1.00 24.55 523 SER B CA 1
ATOM 11386 C C . SER B 1 545 ? 4.831 26.503 114.272 1.00 23.83 523 SER B C 1
ATOM 11387 O O . SER B 1 545 ? 4.298 26.434 115.384 1.00 23.62 523 SER B O 1
ATOM 11390 N N . LEU B 1 546 ? 5.755 25.640 113.852 1.00 22.78 524 LEU B N 1
ATOM 11391 C CA . LEU B 1 546 ? 6.205 24.526 114.684 1.00 21.95 524 LEU B CA 1
ATOM 11392 C C . LEU B 1 546 ? 7.106 24.941 115.853 1.00 21.71 524 LEU B C 1
ATOM 11393 O O . LEU B 1 546 ? 7.105 24.287 116.896 1.00 21.39 524 LEU B O 1
ATOM 11398 N N . TYR B 1 547 ? 7.861 26.025 115.679 1.00 21.41 525 TYR B N 1
ATOM 11399 C CA . TYR B 1 547 ? 8.758 26.526 116.727 1.00 21.27 525 TYR B CA 1
ATOM 11400 C C . TYR B 1 547 ? 8.188 27.754 117.426 1.00 21.38 525 TYR B C 1
ATOM 11401 O O . TYR B 1 547 ? 7.625 28.635 116.783 1.00 21.15 525 TYR B O 1
ATOM 11410 N N . ASP B 1 548 ? 8.349 27.794 118.743 1.00 21.66 526 ASP B N 1
ATOM 11411 C CA . ASP B 1 548 ? 7.882 28.902 119.564 1.00 22.15 526 ASP B CA 1
ATOM 11412 C C . ASP B 1 548 ? 9.103 29.554 120.200 1.00 22.89 526 ASP B C 1
ATOM 11413 O O . ASP B 1 548 ? 9.709 28.979 121.104 1.00 22.46 526 ASP B O 1
ATOM 11418 N N . ASP B 1 549 ? 9.454 30.750 119.726 1.00 23.81 527 ASP B N 1
ATOM 11419 C CA . ASP B 1 549 ? 10.666 31.440 120.175 1.00 25.22 527 ASP B CA 1
ATOM 11420 C C . ASP B 1 549 ? 10.644 31.892 121.638 1.00 25.50 527 ASP B C 1
ATOM 11421 O O . ASP B 1 549 ? 11.698 31.960 122.281 1.00 25.96 527 ASP B O 1
ATOM 11426 N N . SER B 1 550 ? 9.459 32.202 122.160 1.00 25.53 528 SER B N 1
ATOM 11427 C CA . SER B 1 550 ? 9.318 32.644 123.553 1.00 25.70 528 SER B CA 1
ATOM 11428 C C . SER B 1 550 ? 9.499 31.478 124.529 1.00 25.80 528 SER B C 1
ATOM 11429 O O . SER B 1 550 ? 9.774 31.670 125.714 1.00 25.67 528 SER B O 1
ATOM 11432 N N . ASN B 1 551 ? 9.351 30.271 123.993 1.00 25.66 529 ASN B N 1
ATOM 11433 C CA . ASN B 1 551 ? 9.313 29.035 124.748 1.00 25.37 529 ASN B CA 1
ATOM 11434 C C . ASN B 1 551 ? 10.535 28.173 124.410 1.00 24.59 529 ASN B C 1
ATOM 11435 O O . ASN B 1 551 ? 10.854 27.216 125.124 1.00 23.93 529 ASN B O 1
ATOM 11440 N N . GLN B 1 552 ? 11.208 28.530 123.314 1.00 23.67 530 GLN B N 1
ATOM 11441 C CA . GLN B 1 552 ? 12.293 27.723 122.734 1.00 23.28 530 GLN B CA 1
ATOM 11442 C C . GLN B 1 552 ? 11.870 26.264 122.590 1.00 22.42 530 GLN B C 1
ATOM 11443 O O . GLN B 1 552 ? 12.625 25.343 122.917 1.00 22.68 530 GLN B O 1
ATOM 11449 N N . CYS B 1 553 ? 10.652 26.086 122.083 1.00 21.51 531 CYS B N 1
ATOM 11450 C CA A CYS B 1 553 ? 10.038 24.778 121.957 0.50 21.26 531 CYS B CA 1
ATOM 11451 C CA B CYS B 1 553 ? 10.037 24.765 121.955 0.50 21.16 531 CYS B CA 1
ATOM 11452 C C . CYS B 1 553 ? 9.618 24.451 120.518 1.00 20.91 531 CYS B C 1
ATOM 11453 O O . CYS B 1 553 ? 8.869 25.212 119.892 1.00 20.27 531 CYS B O 1
ATOM 11458 N N . LEU B 1 554 ? 10.115 23.323 120.001 1.00 20.72 532 LEU B N 1
ATOM 11459 C CA . LEU B 1 554 ? 9.633 22.750 118.744 1.00 20.34 532 LEU B CA 1
ATOM 11460 C C . LEU B 1 554 ? 8.536 21.745 119.103 1.00 20.47 532 LEU B C 1
ATOM 11461 O O . LEU B 1 554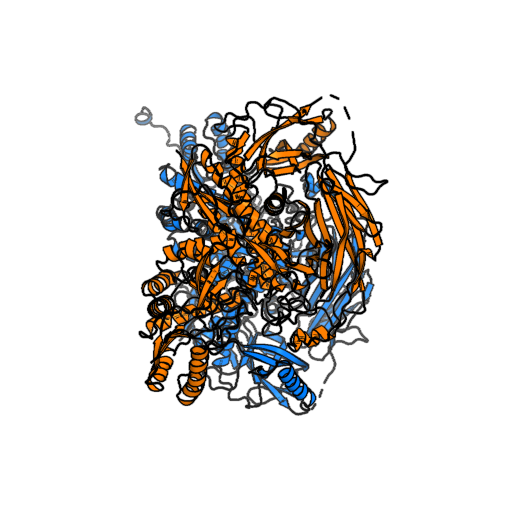 ? 8.738 20.882 119.971 1.00 20.46 532 LEU B O 1
ATOM 11466 N N . GLU B 1 555 ? 7.376 21.852 118.458 1.00 20.09 533 GLU B N 1
ATOM 11467 C CA . GLU B 1 555 ? 6.265 20.958 118.784 1.00 19.85 533 GLU B CA 1
ATOM 11468 C C . GLU B 1 555 ? 5.437 20.554 117.571 1.00 19.45 533 GLU B C 1
ATOM 11469 O O . GLU B 1 555 ? 5.021 21.405 116.787 1.00 19.70 533 GLU B O 1
ATOM 11475 N N . ASN B 1 556 ? 5.220 19.248 117.421 1.00 18.61 534 ASN B N 1
ATOM 11476 C CA . ASN B 1 556 ? 4.237 18.725 116.479 1.00 18.17 534 ASN B CA 1
ATOM 11477 C C . ASN B 1 556 ? 3.279 17.762 117.193 1.00 18.16 534 ASN B C 1
ATOM 11478 O O . ASN B 1 556 ? 3.227 17.740 118.426 1.00 17.89 534 ASN B O 1
ATOM 11483 N N . GLY B 1 557 ? 2.525 16.981 116.425 1.00 18.10 535 GLY B N 1
ATOM 11484 C CA . GLY B 1 557 ? 1.581 16.017 116.980 1.00 17.91 535 GLY B CA 1
ATOM 11485 C C . GLY B 1 557 ? 2.228 14.907 117.798 1.00 17.93 535 GLY B C 1
ATOM 11486 O O . GLY B 1 557 ? 1.564 14.295 118.627 1.00 17.91 535 GLY B O 1
ATOM 11487 N N . PHE B 1 558 ? 3.523 14.660 117.573 1.00 17.63 536 PHE B N 1
ATOM 11488 C CA . PHE B 1 558 ? 4.259 13.566 118.236 1.00 17.19 536 PHE B CA 1
ATOM 11489 C C . PHE B 1 558 ? 5.143 13.989 119.420 1.00 17.54 536 PHE B C 1
ATOM 11490 O O . PHE B 1 558 ? 5.175 13.308 120.460 1.00 17.66 536 PHE B O 1
ATOM 11498 N N . LEU B 1 559 ? 5.864 15.101 119.256 1.00 17.07 537 LEU B N 1
ATOM 11499 C CA . LEU B 1 559 ? 6.900 15.495 120.199 1.00 17.12 537 LEU B CA 1
ATOM 11500 C C . LEU B 1 559 ? 6.822 16.968 120.570 1.00 17.27 537 LEU B C 1
ATOM 11501 O O . LEU B 1 559 ? 6.484 17.814 119.739 1.00 17.21 537 LEU B O 1
ATOM 11506 N N . LYS B 1 560 ? 7.124 17.251 121.835 1.00 17.34 538 LYS B N 1
ATOM 11507 C CA . LYS B 1 560 ? 7.437 18.593 122.296 1.00 17.44 538 LYS B CA 1
ATOM 11508 C C . LYS B 1 560 ? 8.931 18.587 122.647 1.00 17.36 538 LYS B C 1
ATOM 11509 O O . LYS B 1 560 ? 9.375 17.779 123.467 1.00 17.33 538 LYS B O 1
ATOM 11515 N N . VAL B 1 561 ? 9.693 19.466 121.993 1.00 17.23 539 VAL B N 1
ATOM 11516 C CA . VAL B 1 561 ? 11.158 19.501 122.083 1.00 17.38 539 VAL B CA 1
ATOM 11517 C C . VAL B 1 561 ? 11.597 20.842 122.672 1.00 17.90 539 VAL B C 1
ATOM 11518 O O . VAL B 1 561 ? 11.583 21.864 121.982 1.00 18.59 539 VAL B O 1
ATOM 11522 N N . MET B 1 562 ? 11.969 20.840 123.946 1.00 18.14 540 MET B N 1
ATOM 11523 C CA . MET B 1 562 ? 12.448 22.059 124.585 1.00 18.67 540 MET B CA 1
ATOM 11524 C C . MET B 1 562 ? 13.964 22.182 124.510 1.00 17.90 540 MET B C 1
ATOM 11525 O O . MET B 1 562 ? 14.699 21.332 125.018 1.00 17.62 540 MET B O 1
ATOM 11530 N N . ILE B 1 563 ? 14.428 23.247 123.867 1.00 17.40 541 ILE B N 1
ATOM 11531 C CA . ILE B 1 563 ? 15.859 23.522 123.827 1.00 17.22 541 ILE B CA 1
ATOM 11532 C C . ILE B 1 563 ? 16.244 24.153 125.166 1.00 17.11 541 ILE B C 1
ATOM 11533 O O . ILE B 1 563 ? 15.761 25.233 125.511 1.00 16.73 541 ILE B O 1
ATOM 11538 N N . GLN B 1 564 ? 17.082 23.458 125.930 1.00 16.76 542 GLN B N 1
ATOM 11539 C CA . GLN B 1 564 ? 17.488 23.934 127.255 1.00 16.88 542 GLN B CA 1
ATOM 11540 C C . GLN B 1 564 ? 18.444 25.113 127.134 1.00 17.03 542 GLN B C 1
ATOM 11541 O O . GLN B 1 564 ? 18.972 25.382 126.055 1.00 17.02 542 GLN B O 1
ATOM 11547 N N . THR B 1 565 ? 18.665 25.817 128.243 1.00 17.34 543 THR B N 1
ATOM 11548 C CA . THR B 1 565 ? 19.590 26.943 128.237 1.00 17.57 543 THR B CA 1
ATOM 11549 C C . THR B 1 565 ? 21.019 26.506 127.827 1.00 17.55 543 THR B C 1
ATOM 11550 O O . THR B 1 565 ? 21.713 27.254 127.143 1.00 17.57 543 THR B O 1
ATOM 11554 N N . ASP B 1 566 ? 21.414 25.278 128.182 1.00 17.13 544 ASP B N 1
ATOM 11555 C CA . ASP B 1 566 ? 22.740 24.736 127.821 1.00 16.83 544 ASP B CA 1
ATOM 11556 C C . ASP B 1 566 ? 22.810 24.081 126.422 1.00 16.68 544 ASP B C 1
ATOM 11557 O O . ASP B 1 566 ? 23.868 23.574 126.013 1.00 17.02 544 ASP B O 1
ATOM 11562 N N . GLY B 1 567 ? 21.699 24.117 125.685 1.00 16.07 545 GLY B N 1
ATOM 11563 C CA . GLY B 1 567 ? 21.647 23.573 124.321 1.00 16.10 545 GLY B CA 1
ATOM 11564 C C . GLY B 1 567 ? 21.242 22.107 124.235 1.00 15.94 545 GLY B C 1
ATOM 11565 O O . GLY B 1 567 ? 20.997 21.583 123.144 1.00 16.29 545 GLY B O 1
ATOM 11566 N N . ARG B 1 568 ? 21.184 21.430 125.377 1.00 15.33 546 ARG B N 1
ATOM 11567 C CA . ARG B 1 568 ? 20.666 20.068 125.417 1.00 15.07 546 ARG B CA 1
ATOM 11568 C C . ARG B 1 568 ? 19.139 20.098 125.275 1.00 15.17 546 ARG B C 1
ATOM 11569 O O . ARG B 1 568 ? 18.522 21.163 125.402 1.00 14.93 546 ARG B O 1
ATOM 11577 N N . LEU B 1 569 ? 18.534 18.946 124.993 1.00 15.25 547 LEU B N 1
ATOM 11578 C CA . LEU B 1 569 ? 17.095 18.903 124.728 1.00 15.13 547 LEU B CA 1
ATOM 11579 C C . LEU B 1 569 ? 16.307 18.163 125.788 1.00 15.29 547 LEU B C 1
ATOM 11580 O O . LEU B 1 569 ? 16.734 17.114 126.263 1.00 15.17 547 LEU B O 1
ATOM 11585 N N . THR B 1 570 ? 15.147 18.718 126.143 1.00 15.16 548 THR B N 1
ATOM 11586 C CA . THR B 1 570 ? 14.130 17.975 126.882 1.00 15.37 548 THR B CA 1
ATOM 11587 C C . THR B 1 570 ? 12.998 17.623 125.918 1.00 15.64 548 THR B C 1
ATOM 11588 O O . THR B 1 570 ? 12.309 18.512 125.403 1.00 15.88 548 THR B O 1
ATOM 11592 N N . ILE B 1 571 ? 12.822 16.327 125.673 1.00 15.67 549 ILE B N 1
ATOM 11593 C CA . ILE B 1 571 ? 11.828 15.856 124.714 1.00 15.78 549 ILE B CA 1
ATOM 11594 C C . ILE B 1 571 ? 10.692 15.109 125.414 1.00 16.11 549 ILE B C 1
ATOM 11595 O O . ILE B 1 571 ? 10.928 14.154 126.158 1.00 15.96 549 ILE B O 1
ATOM 11600 N N . THR B 1 572 ? 9.462 15.554 125.166 1.00 16.50 550 THR B N 1
ATOM 11601 C CA . THR B 1 572 ? 8.276 14.901 125.710 1.00 17.13 550 THR B CA 1
ATOM 11602 C C . THR B 1 572 ? 7.548 14.148 124.611 1.00 17.65 550 THR B C 1
ATOM 11603 O O . THR B 1 572 ? 7.206 14.726 123.578 1.00 17.80 550 THR B O 1
ATOM 11607 N N . ASP B 1 573 ? 7.308 12.861 124.843 1.00 17.94 551 ASP B N 1
ATOM 11608 C CA . ASP B 1 573 ? 6.483 12.070 123.945 1.00 18.51 551 ASP B CA 1
ATOM 11609 C C . ASP B 1 573 ? 5.017 12.385 124.241 1.00 18.76 551 ASP B C 1
ATOM 11610 O O . ASP B 1 573 ? 4.523 12.112 125.338 1.00 18.64 551 ASP B O 1
ATOM 11615 N N . LYS B 1 574 ? 4.326 12.955 123.257 1.00 19.49 552 LYS B N 1
ATOM 11616 C CA . LYS B 1 574 ? 2.940 13.419 123.442 1.00 20.03 552 LYS B CA 1
ATOM 11617 C C . LYS B 1 574 ? 1.863 12.321 123.467 1.00 20.40 552 LYS B C 1
ATOM 11618 O O . LYS B 1 574 ? 0.705 12.596 123.792 1.00 20.36 552 LYS B O 1
ATOM 11624 N N . GLN B 1 575 ? 2.234 11.091 123.119 1.00 20.65 553 GLN B N 1
ATOM 11625 C CA . GLN B 1 575 ? 1.308 9.955 123.208 1.00 20.96 553 GLN B CA 1
ATOM 11626 C C . GLN B 1 575 ? 1.467 9.214 124.524 1.00 20.41 553 GLN B C 1
ATOM 11627 O O . GLN B 1 575 ? 0.481 8.883 125.191 1.00 20.76 553 GLN B O 1
ATOM 11633 N N . SER B 1 576 ? 2.715 8.948 124.889 1.00 19.46 554 SER B N 1
ATOM 11634 C CA . SER B 1 576 ? 3.020 8.152 126.065 1.00 18.39 554 SER B CA 1
ATOM 11635 C C . SER B 1 576 ? 3.159 9.016 127.310 1.00 18.16 554 SER B C 1
ATOM 11636 O O . SER B 1 576 ? 2.948 8.539 128.424 1.00 17.29 554 SER B O 1
ATOM 11639 N N . GLY B 1 577 ? 3.541 10.277 127.117 1.00 17.76 555 GLY B N 1
ATOM 11640 C CA . GLY B 1 577 ? 3.722 11.204 128.231 1.00 17.96 555 GLY B CA 1
ATOM 11641 C C . GLY B 1 577 ? 5.122 11.172 128.829 1.00 17.98 555 GLY B C 1
ATOM 11642 O O . GLY B 1 577 ? 5.435 11.958 129.717 1.00 18.08 555 GLY B O 1
ATOM 11643 N N . LEU B 1 578 ? 5.968 10.264 128.348 1.00 18.21 556 LEU B N 1
ATOM 11644 C CA . LEU B 1 578 ? 7.330 10.136 128.865 1.00 18.11 556 LEU B CA 1
ATOM 11645 C C . LEU B 1 578 ? 8.155 11.379 128.534 1.00 18.05 556 LEU B C 1
ATOM 11646 O O . LEU B 1 578 ? 8.006 11.963 127.457 1.00 17.65 556 LEU B O 1
ATOM 11651 N N . ILE B 1 579 ? 9.002 11.783 129.478 1.00 17.56 557 ILE B N 1
ATOM 11652 C CA . ILE B 1 579 ? 9.857 12.959 129.322 1.00 17.42 557 ILE B CA 1
ATOM 11653 C C . ILE B 1 579 ? 11.328 12.532 129.348 1.00 17.15 557 ILE B C 1
ATOM 11654 O O . ILE B 1 579 ? 11.738 11.782 130.237 1.00 17.01 557 ILE B O 1
ATOM 11659 N N . TYR B 1 580 ? 12.110 13.012 128.380 1.00 16.61 558 TYR B N 1
ATOM 11660 C CA . TYR B 1 580 ? 13.559 12.768 128.348 1.00 16.68 558 TYR B CA 1
ATOM 11661 C C . TYR B 1 580 ? 14.323 14.081 128.432 1.00 16.54 558 TYR B C 1
ATOM 11662 O O . TYR B 1 580 ? 14.277 14.879 127.498 1.00 17.03 558 TYR B O 1
ATOM 11671 N N . GLN B 1 581 ? 15.037 14.287 129.540 1.00 16.36 559 GLN B N 1
ATOM 11672 C CA . GLN B 1 581 ? 15.824 15.504 129.766 1.00 15.84 559 GLN B CA 1
ATOM 11673 C C . GLN B 1 581 ? 17.276 15.316 129.341 1.00 15.05 559 GLN B C 1
ATOM 11674 O O . GLN B 1 581 ? 17.770 14.194 129.302 1.00 14.94 559 GLN B O 1
ATOM 11680 N N . ASP B 1 582 ? 17.949 16.422 129.034 1.00 14.10 560 ASP B N 1
ATOM 11681 C CA . ASP B 1 582 ? 19.393 16.432 128.802 1.00 14.01 560 ASP B CA 1
ATOM 11682 C C . ASP B 1 582 ? 19.815 15.526 127.642 1.00 13.84 560 ASP B C 1
ATOM 11683 O O . ASP B 1 582 ? 20.880 14.905 127.675 1.00 13.56 560 ASP B O 1
ATOM 11688 N N . LEU B 1 583 ? 18.976 15.466 126.614 1.00 13.68 561 LEU B N 1
ATOM 11689 C CA . LEU B 1 583 ? 19.326 14.760 125.383 1.00 13.75 561 LEU B CA 1
ATOM 11690 C C . LEU B 1 583 ? 20.286 15.592 124.544 1.00 13.42 561 LEU B C 1
ATOM 11691 O O . LEU B 1 583 ? 20.370 16.812 124.714 1.00 13.60 561 LEU B O 1
ATOM 11696 N N . LEU B 1 584 ? 21.000 14.917 123.646 1.00 13.39 562 LEU B N 1
ATOM 11697 C CA . LEU B 1 584 ? 21.861 15.554 122.635 1.00 12.55 562 LEU B CA 1
ATOM 11698 C C . LEU B 1 584 ? 23.078 16.239 123.277 1.00 13.02 562 LEU B C 1
ATOM 11699 O O . LEU B 1 584 ? 23.350 17.420 123.031 1.00 13.03 562 LEU B O 1
ATOM 11704 N N . ARG B 1 585 ? 23.807 15.499 124.103 1.00 12.97 563 ARG B N 1
ATOM 11705 C CA . ARG B 1 585 ? 25.013 16.041 124.732 1.00 13.23 563 ARG B CA 1
ATOM 11706 C C . ARG B 1 585 ? 26.209 15.688 123.869 1.00 13.19 563 ARG B C 1
ATOM 11707 O O . ARG B 1 585 ? 26.385 14.525 123.498 1.00 13.12 563 ARG B O 1
ATOM 11715 N N . PHE B 1 586 ? 27.026 16.691 123.548 1.00 13.09 564 PHE B N 1
ATOM 11716 C CA . PHE B 1 586 ? 28.247 16.466 122.778 1.00 12.53 564 PHE B CA 1
ATOM 11717 C C . PHE B 1 586 ? 29.453 16.328 123.697 1.00 12.44 564 PHE B C 1
ATOM 11718 O O . PHE B 1 586 ? 29.692 17.169 124.572 1.00 11.86 564 PHE B O 1
ATOM 11726 N N . GLU B 1 587 ? 30.201 15.252 123.481 1.00 11.86 565 GLU B N 1
ATOM 11727 C CA . GLU B 1 587 ? 31.215 14.780 124.417 1.00 12.14 565 GLU B CA 1
ATOM 11728 C C . GLU B 1 587 ? 32.535 14.605 123.670 1.00 12.17 565 GLU B C 1
ATOM 11729 O O . GLU B 1 587 ? 32.608 13.836 122.707 1.00 11.62 565 GLU B O 1
ATOM 11735 N N . ASP B 1 588 ? 33.568 15.321 124.103 1.00 11.88 566 ASP B N 1
ATOM 11736 C CA . ASP B 1 588 ? 34.885 15.203 123.473 1.00 11.93 566 ASP B CA 1
ATOM 11737 C C . ASP B 1 588 ? 35.898 14.564 124.416 1.00 12.22 566 ASP B C 1
ATOM 11738 O O . ASP B 1 588 ? 36.133 15.083 125.521 1.00 11.85 566 ASP B O 1
ATOM 11743 N N . CYS B 1 589 ? 36.482 13.437 123.978 1.00 11.78 567 CYS B N 1
ATOM 11744 C CA . CYS B 1 589 ? 37.462 12.687 124.766 1.00 11.80 567 CYS B CA 1
ATOM 11745 C C . CYS B 1 589 ? 38.790 12.568 124.025 1.00 11.85 567 CYS B C 1
ATOM 11746 O O . CYS B 1 589 ? 38.832 12.738 122.809 1.00 11.92 567 CYS B O 1
ATOM 11749 N N . GLY B 1 590 ? 39.864 12.259 124.755 1.00 11.45 568 GLY B N 1
ATOM 11750 C CA . GLY B 1 590 ? 41.148 11.938 124.118 1.00 11.24 568 GLY B CA 1
ATOM 11751 C C . GLY B 1 590 ? 41.098 10.590 123.406 1.00 11.63 568 GLY B C 1
ATOM 11752 O O . GLY B 1 590 ? 40.305 9.714 123.767 1.00 11.53 568 GLY B O 1
ATOM 11753 N N . ASP B 1 591 ? 41.921 10.427 122.375 1.00 11.30 569 ASP B N 1
ATOM 11754 C CA . ASP B 1 591 ? 42.139 9.105 121.793 1.00 11.43 569 ASP B CA 1
ATOM 11755 C C . ASP B 1 591 ? 43.608 8.952 121.422 1.00 11.10 569 ASP B C 1
ATOM 11756 O O . ASP B 1 591 ? 44.105 9.615 120.518 1.00 11.64 569 ASP B O 1
ATOM 11761 N N . ILE B 1 592 ? 44.301 8.087 122.153 1.00 11.05 570 ILE B N 1
ATOM 11762 C CA . ILE B 1 592 ? 45.733 7.861 121.944 1.00 11.31 570 ILE B CA 1
ATOM 11763 C C . ILE B 1 592 ? 45.969 6.502 121.287 1.00 11.27 570 ILE B C 1
ATOM 11764 O O . ILE B 1 592 ? 47.060 5.922 121.378 1.00 11.54 570 ILE B O 1
ATOM 11769 N N . GLY B 1 593 ? 44.929 5.999 120.627 1.00 11.17 571 GLY B N 1
ATOM 11770 C CA . GLY B 1 593 ? 44.984 4.691 119.976 1.00 10.86 571 GLY B CA 1
ATOM 11771 C C . GLY B 1 593 ? 45.340 4.798 118.508 1.00 11.49 571 GLY B C 1
ATOM 11772 O O . GLY B 1 593 ? 46.136 5.658 118.107 1.00 12.06 571 GLY B O 1
ATOM 11773 N N . ASN B 1 594 ? 44.716 3.940 117.706 1.00 11.46 572 ASN B N 1
ATOM 11774 C CA . ASN B 1 594 ? 45.020 3.807 116.289 1.00 11.39 572 ASN B CA 1
ATOM 11775 C C . ASN B 1 594 ? 43.741 3.613 115.466 1.00 11.31 572 ASN B C 1
ATOM 11776 O O . ASN B 1 594 ? 42.633 3.758 115.992 1.00 10.62 572 ASN B O 1
ATOM 11781 N N . GLU B 1 595 ? 43.880 3.271 114.183 1.00 11.64 573 GLU B N 1
ATOM 11782 C CA . GLU B 1 595 ? 42.696 3.104 113.322 1.00 11.43 573 GLU B CA 1
ATOM 11783 C C . GLU B 1 595 ? 41.814 1.902 113.709 1.00 11.91 573 GLU B C 1
ATOM 11784 O O . GLU B 1 595 ? 40.659 1.835 113.309 1.00 11.88 573 GLU B O 1
ATOM 11790 N N . TYR B 1 596 ? 42.359 0.969 114.489 1.00 11.65 574 TYR B N 1
ATOM 11791 C CA . TYR B 1 596 ? 41.617 -0.235 114.892 1.00 11.72 574 TYR B CA 1
ATOM 11792 C C . TYR B 1 596 ? 40.960 -0.107 116.264 1.00 11.16 574 TYR B C 1
ATOM 11793 O O . TYR B 1 596 ? 39.902 -0.695 116.512 1.00 11.11 574 TYR B O 1
ATOM 11802 N N . ILE B 1 597 ? 41.630 0.603 117.167 1.00 10.87 575 ILE B N 1
ATOM 11803 C CA . ILE B 1 597 ? 41.303 0.567 118.596 1.00 11.22 575 ILE B CA 1
ATOM 11804 C C . ILE B 1 597 ? 41.373 1.975 119.202 1.00 11.21 575 ILE B C 1
ATOM 11805 O O . ILE B 1 597 ? 42.402 2.648 119.096 1.00 11.28 575 ILE B O 1
ATOM 11810 N N . SER B 1 598 ? 40.282 2.393 119.845 1.00 11.40 576 SER B N 1
ATOM 11811 C CA . SER B 1 598 ? 40.223 3.670 120.561 1.00 11.48 576 SER B CA 1
ATOM 11812 C C . SER B 1 598 ? 40.720 3.479 121.985 1.00 12.21 576 SER B C 1
ATOM 11813 O O . SER B 1 598 ? 40.339 2.515 122.657 1.00 12.58 576 SER B O 1
ATOM 11816 N N . ARG B 1 599 ? 41.575 4.389 122.436 1.00 12.14 577 ARG B N 1
ATOM 11817 C CA . ARG B 1 599 ? 42.071 4.348 123.806 1.00 12.74 577 ARG B CA 1
ATOM 11818 C C . ARG B 1 599 ? 41.994 5.745 124.399 1.00 12.33 577 ARG B C 1
ATOM 11819 O O . ARG B 1 599 ? 42.611 6.677 123.886 1.00 11.75 577 ARG B O 1
ATOM 11827 N N . GLN B 1 600 ? 41.209 5.899 125.462 1.00 12.70 578 GLN B N 1
ATOM 11828 C CA . GLN B 1 600 ? 41.190 7.179 126.180 1.00 12.74 578 GLN B CA 1
ATOM 11829 C C . GLN B 1 600 ? 42.355 7.185 127.163 1.00 13.04 578 GLN B C 1
ATOM 11830 O O . GLN B 1 600 ? 42.609 6.161 127.798 1.00 12.88 578 GLN B O 1
ATOM 11836 N N . PRO B 1 601 ? 43.075 8.334 127.283 1.00 13.16 579 PRO B N 1
ATOM 11837 C CA . PRO B 1 601 ? 44.204 8.438 128.210 1.00 13.01 579 PRO B CA 1
ATOM 11838 C C . PRO B 1 601 ? 43.818 8.082 129.640 1.00 12.93 579 PRO B C 1
ATOM 11839 O O . PRO B 1 601 ? 42.647 8.155 130.002 1.00 12.88 579 PRO B O 1
ATOM 11843 N N . ASN B 1 602 ? 44.796 7.669 130.436 1.00 13.34 580 ASN B N 1
ATOM 11844 C CA . ASN B 1 602 ? 44.560 7.440 131.854 1.00 14.02 580 ASN B CA 1
ATOM 11845 C C . ASN B 1 602 ? 44.003 8.725 132.445 1.00 13.24 580 ASN B C 1
ATOM 11846 O O . ASN B 1 602 ? 44.478 9.808 132.107 1.00 12.81 580 ASN B O 1
ATOM 11851 N N . HIS B 1 603 ? 42.970 8.588 133.279 1.00 12.42 581 HIS B N 1
ATOM 11852 C CA . HIS B 1 603 ? 42.313 9.718 133.950 1.00 12.37 581 HIS B CA 1
ATOM 11853 C C . HIS B 1 603 ? 41.579 10.691 133.021 1.00 12.13 581 HIS B C 1
ATOM 11854 O O . HIS B 1 603 ? 41.248 11.803 133.434 1.00 11.84 581 HIS B O 1
ATOM 11861 N N . ASP B 1 604 ? 41.300 10.268 131.787 1.00 12.03 582 ASP B N 1
ATOM 11862 C CA . ASP B 1 604 ? 40.659 11.150 130.813 1.00 12.51 582 ASP B CA 1
ATOM 11863 C C . ASP B 1 604 ? 39.304 11.634 131.319 1.00 12.49 582 ASP B C 1
ATOM 11864 O O . ASP B 1 604 ? 38.520 10.845 131.835 1.00 13.09 582 ASP B O 1
ATOM 11869 N N . GLN B 1 605 ? 39.067 12.940 131.228 1.00 12.49 583 GLN B N 1
ATOM 11870 C CA A GLN B 1 605 ? 37.765 13.497 131.577 0.50 12.44 583 GLN B CA 1
ATOM 11871 C CA B GLN B 1 605 ? 37.790 13.556 131.610 0.50 12.20 583 GLN B CA 1
ATOM 11872 C C . GLN B 1 605 ? 37.191 14.225 130.373 1.00 12.22 583 GLN B C 1
ATOM 11873 O O . GLN B 1 605 ? 37.836 15.095 129.796 1.00 11.85 583 GLN B O 1
ATOM 11884 N N . PRO B 1 606 ? 35.956 13.847 129.972 1.00 12.54 584 PRO B N 1
ATOM 11885 C CA . PRO B 1 606 ? 35.388 14.462 128.769 1.00 12.57 584 PRO B CA 1
ATOM 11886 C C . PRO B 1 606 ? 35.183 15.975 128.883 1.00 12.88 584 PRO B C 1
ATOM 11887 O O . PRO B 1 606 ? 35.077 16.525 129.993 1.00 12.77 584 PRO B O 1
ATOM 11891 N N . PHE B 1 607 ? 35.176 16.634 127.730 1.00 12.82 585 PHE B N 1
ATOM 11892 C CA . PHE B 1 607 ? 34.775 18.030 127.620 1.00 12.95 585 PHE B CA 1
ATOM 11893 C C . PHE B 1 607 ? 33.377 18.030 127.039 1.00 13.37 585 PHE B C 1
ATOM 11894 O O . PHE B 1 607 ? 33.114 17.329 126.054 1.00 13.35 585 PHE B O 1
ATOM 11902 N N . TYR B 1 608 ? 32.472 18.781 127.661 1.00 13.33 586 TYR B N 1
ATOM 11903 C CA . TYR B 1 608 ? 31.100 18.834 127.180 1.00 14.03 586 TYR B CA 1
ATOM 11904 C C . TYR B 1 608 ? 30.773 20.180 126.541 1.00 13.90 586 TYR B C 1
ATOM 11905 O O . TYR B 1 608 ? 31.049 21.243 127.113 1.00 13.58 586 TYR B O 1
ATOM 11914 N N . ALA B 1 609 ? 30.180 20.119 125.353 1.00 14.07 587 ALA B N 1
ATOM 11915 C CA . ALA B 1 609 ? 29.845 21.316 124.578 1.00 14.11 587 ALA B CA 1
ATOM 11916 C C . ALA B 1 609 ? 28.847 22.220 125.302 1.00 14.33 587 ALA B C 1
ATOM 11917 O O . ALA B 1 609 ? 28.902 23.444 125.172 1.00 13.54 587 ALA B O 1
ATOM 11919 N N . ASP B 1 610 ? 27.956 21.606 126.076 1.00 14.74 588 ASP B N 1
ATOM 11920 C CA . ASP B 1 610 ? 26.920 22.320 126.808 1.00 15.72 588 ASP B CA 1
ATOM 11921 C C . ASP B 1 610 ? 27.475 23.149 127.965 1.00 16.51 588 ASP B C 1
ATOM 11922 O O . ASP B 1 610 ? 26.746 23.941 128.564 1.00 16.11 588 ASP B O 1
ATOM 11927 N N . GLN B 1 611 ? 28.756 22.958 128.284 1.00 17.18 589 GLN B N 1
ATOM 11928 C CA . GLN B 1 611 ? 29.403 23.757 129.331 1.00 17.80 589 GLN B CA 1
ATOM 11929 C C . GLN B 1 611 ? 30.186 24.928 128.726 1.00 17.93 589 GLN B C 1
ATOM 11930 O O . GLN B 1 611 ? 30.879 25.659 129.433 1.00 17.92 589 GLN B O 1
ATOM 11936 N N . GLY B 1 612 ? 30.039 25.109 127.415 1.00 17.95 590 GLY B N 1
ATOM 11937 C CA . GLY B 1 612 ? 30.641 26.232 126.702 1.00 18.40 590 GLY B CA 1
ATOM 11938 C C . GLY B 1 612 ? 29.645 27.344 126.440 1.00 18.49 590 GLY B C 1
ATOM 11939 O O . GLY B 1 612 ? 28.696 27.524 127.201 1.00 18.40 590 GLY B O 1
ATOM 11940 N N . THR B 1 613 ? 29.857 28.083 125.352 1.00 18.60 591 THR B N 1
ATOM 11941 C CA . THR B 1 613 ? 28.997 29.211 124.987 1.00 18.82 591 THR B CA 1
ATOM 11942 C C . THR B 1 613 ? 27.952 28.760 123.968 1.00 18.62 591 THR B C 1
ATOM 11943 O O . THR B 1 613 ? 28.294 28.206 122.931 1.00 18.27 591 THR B O 1
ATOM 11947 N N . ILE B 1 614 ? 26.683 29.014 124.274 1.00 18.51 592 ILE B N 1
ATOM 11948 C CA . ILE B 1 614 ? 25.560 28.476 123.491 1.00 18.47 592 ILE B CA 1
ATOM 11949 C C . ILE B 1 614 ? 24.856 29.595 122.732 1.00 18.47 592 ILE B C 1
ATOM 11950 O O . ILE B 1 614 ? 24.611 30.663 123.300 1.00 18.12 592 ILE B O 1
ATOM 11955 N N . LYS B 1 615 ? 24.534 29.352 121.459 1.00 18.40 593 LYS B N 1
ATOM 11956 C CA . LYS B 1 615 ? 23.745 30.296 120.652 1.00 18.72 593 LYS B CA 1
ATOM 11957 C C . LYS B 1 615 ? 22.695 29.551 119.823 1.00 19.33 593 LYS B C 1
ATOM 11958 O O . LYS B 1 615 ? 22.937 28.426 119.378 1.00 18.73 593 LYS B O 1
ATOM 11960 N N . LEU B 1 616 ? 21.538 30.186 119.632 1.00 19.51 594 LEU B N 1
ATOM 11961 C CA . LEU B 1 616 ? 20.414 29.608 118.887 1.00 20.42 594 LEU B CA 1
ATOM 11962 C C . LEU B 1 616 ? 20.075 30.459 117.680 1.00 20.65 594 LEU B C 1
ATOM 11963 O O . LEU B 1 616 ? 20.017 31.682 117.782 1.00 20.93 594 LEU B O 1
ATOM 11968 N N . ASN B 1 617 ? 19.817 29.807 116.552 1.00 20.70 595 ASN B N 1
ATOM 11969 C CA . ASN B 1 617 ? 19.493 30.503 115.313 1.00 21.16 595 ASN B CA 1
ATOM 11970 C C . ASN B 1 617 ? 18.327 29.798 114.616 1.00 20.92 595 ASN B C 1
ATOM 11971 O O . ASN B 1 617 ? 18.383 28.590 114.373 1.00 20.80 595 ASN B O 1
ATOM 11976 N N . ILE B 1 618 ? 17.263 30.545 114.323 1.00 20.40 596 ILE B N 1
ATOM 11977 C CA . ILE B 1 618 ? 16.148 29.998 113.552 1.00 20.15 596 ILE B CA 1
ATOM 11978 C C . ILE B 1 618 ? 16.491 30.067 112.068 1.00 20.12 596 ILE B C 1
ATOM 11979 O O . ILE B 1 618 ? 16.701 31.152 111.527 1.00 20.31 596 ILE B O 1
ATOM 11984 N N . ILE B 1 619 ? 16.558 28.903 111.423 1.00 19.97 597 ILE B N 1
ATOM 11985 C CA . ILE B 1 619 ? 16.793 28.807 109.980 1.00 19.71 597 ILE B CA 1
ATOM 11986 C C . ILE B 1 619 ? 15.473 28.896 109.216 1.00 19.71 597 ILE B C 1
ATOM 11987 O O . ILE B 1 619 ? 15.364 29.619 108.225 1.00 19.40 597 ILE B O 1
ATOM 11992 N N . SER B 1 620 ? 14.471 28.157 109.680 1.00 19.01 598 SER B N 1
ATOM 11993 C CA . SER B 1 620 ? 13.136 28.265 109.108 1.00 19.05 598 SER B CA 1
ATOM 11994 C C . SER B 1 620 ? 12.077 27.857 110.118 1.00 18.58 598 SER B C 1
ATOM 11995 O O . SER B 1 620 ? 12.355 27.112 111.069 1.00 18.51 598 SER B O 1
ATOM 11998 N N . ASN B 1 621 ? 10.859 28.350 109.910 1.00 18.14 599 ASN B N 1
ATOM 11999 C CA . ASN B 1 621 ? 9.791 28.123 110.862 1.00 17.74 599 ASN B CA 1
ATOM 12000 C C . ASN B 1 621 ? 8.420 28.326 110.234 1.00 17.64 599 ASN B C 1
ATOM 12001 O O . ASN B 1 621 ? 7.949 29.454 110.102 1.00 17.27 599 ASN B O 1
ATOM 12006 N N . THR B 1 622 ? 7.794 27.230 109.822 1.00 17.08 600 THR B N 1
ATOM 12007 C CA . THR B 1 622 ? 6.444 27.271 109.269 1.00 16.82 600 THR B CA 1
ATOM 12008 C C . THR B 1 622 ? 5.610 26.208 109.980 1.00 17.40 600 THR B C 1
ATOM 12009 O O . THR B 1 622 ? 6.119 25.505 110.868 1.00 16.81 600 THR B O 1
ATOM 12013 N N . ALA B 1 623 ? 4.342 26.082 109.580 1.00 17.74 601 ALA B N 1
ATOM 12014 C CA . ALA B 1 623 ? 3.453 25.022 110.074 1.00 18.14 601 ALA B CA 1
ATOM 12015 C C . ALA B 1 623 ? 3.858 23.614 109.593 1.00 18.41 601 ALA B C 1
ATOM 12016 O O . ALA B 1 623 ? 3.417 22.610 110.161 1.00 18.40 601 ALA B O 1
ATOM 12018 N N . GLN B 1 624 ? 4.705 23.549 108.567 1.00 18.32 602 GLN B N 1
ATOM 12019 C CA . GLN B 1 624 ? 5.106 22.274 107.960 1.00 18.42 602 GLN B CA 1
ATOM 12020 C C . GLN B 1 624 ? 6.498 21.797 108.388 1.00 18.33 602 GLN B C 1
ATOM 12021 O O . GLN B 1 624 ? 6.755 20.592 108.445 1.00 17.57 602 GLN B O 1
ATOM 12027 N N . VAL B 1 625 ? 7.389 22.745 108.665 1.00 18.08 603 VAL B N 1
ATOM 12028 C CA . VAL B 1 625 ? 8.778 22.423 109.013 1.00 18.46 603 VAL B CA 1
ATOM 12029 C C . VAL B 1 625 ? 9.392 23.559 109.822 1.00 18.12 603 VAL B C 1
ATOM 12030 O O . VAL B 1 625 ? 9.125 24.736 109.560 1.00 17.89 603 VAL B O 1
ATOM 12034 N N . ALA B 1 626 ? 10.182 23.189 110.825 1.00 17.53 604 ALA B N 1
ATOM 12035 C CA . ALA B 1 626 ? 11.047 24.133 111.524 1.00 17.36 604 ALA B CA 1
ATOM 12036 C C . ALA B 1 626 ? 12.461 23.587 111.527 1.00 17.23 604 ALA B C 1
ATOM 12037 O O . ALA B 1 626 ? 12.671 22.385 111.723 1.00 16.58 604 ALA B O 1
ATOM 12039 N N . GLU B 1 627 ? 13.412 24.484 111.289 1.00 17.13 605 GLU B N 1
ATOM 12040 C CA . GLU B 1 627 ? 14.838 24.188 111.365 1.00 17.50 605 GLU B CA 1
ATOM 12041 C C . GLU B 1 627 ? 15.487 25.153 112.342 1.00 17.60 605 GLU B C 1
ATOM 12042 O O . GLU B 1 627 ? 15.442 26.374 112.146 1.00 17.65 605 GLU B O 1
ATOM 12048 N N . LEU B 1 628 ? 16.063 24.590 113.402 1.00 17.30 606 LEU B N 1
ATOM 12049 C CA . LEU B 1 628 ? 16.737 25.338 114.451 1.00 17.64 606 LEU B CA 1
ATOM 12050 C C . LEU B 1 628 ? 18.198 24.928 114.488 1.00 17.58 606 LEU B C 1
ATOM 12051 O O . LEU B 1 628 ? 18.496 23.740 114.403 1.00 17.67 606 LEU B O 1
ATOM 12056 N N . GLU B 1 629 ? 19.095 25.907 114.598 1.00 17.31 607 GLU B N 1
ATOM 12057 C CA . GLU B 1 629 ? 20.517 25.632 114.816 1.00 17.62 607 GLU B CA 1
ATOM 12058 C C . GLU B 1 629 ? 20.923 25.903 116.262 1.00 17.64 607 GLU B C 1
ATOM 12059 O O . GLU B 1 629 ? 20.708 27.001 116.780 1.00 18.00 607 GLU B O 1
ATOM 12065 N N . ILE B 1 630 ? 21.478 24.887 116.918 1.00 17.82 608 ILE B N 1
ATOM 12066 C CA . ILE B 1 630 ? 22.072 25.055 118.239 1.00 17.78 608 ILE B CA 1
ATOM 12067 C C . ILE B 1 630 ? 23.580 25.062 118.053 1.00 18.20 608 ILE B C 1
ATOM 12068 O O . ILE B 1 630 ? 24.155 24.094 117.540 1.00 18.05 608 ILE B O 1
ATOM 12073 N N . GLN B 1 631 ? 24.219 26.150 118.464 1.00 18.04 609 GLN B N 1
ATOM 12074 C CA . GLN B 1 631 ? 25.658 26.285 118.284 1.00 18.68 609 GLN B CA 1
ATOM 12075 C C . GLN B 1 631 ? 26.356 26.319 119.640 1.00 18.17 609 GLN B C 1
ATOM 12076 O O . GLN B 1 631 ? 25.938 27.059 120.532 1.00 18.02 609 GLN B O 1
ATOM 12082 N N . GLN B 1 632 ? 27.392 25.493 119.802 1.00 17.60 610 GLN B N 1
ATOM 12083 C CA . GLN B 1 632 ? 28.209 25.529 121.013 1.00 17.37 610 GLN B CA 1
ATOM 12084 C C . GLN B 1 632 ? 29.661 25.793 120.671 1.00 17.14 610 GLN B C 1
ATOM 12085 O O . GLN B 1 632 ? 30.203 25.222 119.717 1.00 17.16 610 GLN B O 1
ATOM 12091 N N . THR B 1 633 ? 30.288 26.655 121.461 1.00 16.62 611 THR B N 1
ATOM 12092 C CA . THR B 1 633 ? 31.728 26.846 121.382 1.00 16.44 611 THR B CA 1
ATOM 12093 C C . THR B 1 633 ? 32.354 26.412 122.712 1.00 15.91 611 THR B C 1
ATOM 12094 O O . THR B 1 633 ? 31.999 26.935 123.772 1.00 15.62 611 THR B O 1
ATOM 12098 N N . PHE B 1 634 ? 33.275 25.451 122.656 1.00 15.00 612 PHE B N 1
ATOM 12099 C CA . PHE B 1 634 ? 33.958 24.995 123.868 1.00 14.91 612 PHE B CA 1
ATOM 12100 C C . PHE B 1 634 ? 35.419 24.653 123.578 1.00 14.40 612 PHE B C 1
ATOM 12101 O O . PHE B 1 634 ? 35.753 24.223 122.474 1.00 14.66 612 PHE B O 1
ATOM 12109 N N . ALA B 1 635 ? 36.285 24.884 124.560 1.00 13.86 613 ALA B N 1
ATOM 12110 C CA . ALA B 1 635 ? 37.719 24.677 124.378 1.00 13.43 613 ALA B CA 1
ATOM 12111 C C . ALA B 1 635 ? 38.094 23.214 124.604 1.00 13.32 613 ALA B C 1
ATOM 12112 O O . ALA B 1 635 ? 37.711 22.615 125.615 1.00 13.55 613 ALA B O 1
ATOM 12114 N N . ILE B 1 636 ? 38.833 22.633 123.657 1.00 12.79 614 ILE B N 1
ATOM 12115 C CA . ILE B 1 636 ? 39.322 21.266 123.793 1.00 12.36 614 ILE B CA 1
ATOM 12116 C C . ILE B 1 636 ? 40.827 21.212 123.532 1.00 12.90 614 ILE B C 1
ATOM 12117 O O . ILE B 1 636 ? 41.356 22.057 122.803 1.00 13.18 614 ILE B O 1
ATOM 12122 N N . PRO B 1 637 ? 41.523 20.221 124.119 1.00 13.19 615 PRO B N 1
ATOM 12123 C CA . PRO B 1 637 ? 42.947 20.069 123.808 1.00 13.22 615 PRO B CA 1
ATOM 12124 C C . PRO B 1 637 ? 43.143 19.985 122.305 1.00 13.55 615 PRO B C 1
ATOM 12125 O O . PRO B 1 637 ? 42.370 19.301 121.621 1.00 13.10 615 PRO B O 1
ATOM 12129 N N . ILE B 1 638 ? 44.146 20.704 121.800 1.00 13.96 616 ILE B N 1
ATOM 12130 C CA . ILE B 1 638 ? 44.404 20.768 120.363 1.00 14.75 616 ILE B CA 1
ATOM 12131 C C . ILE B 1 638 ? 45.016 19.481 119.808 1.00 14.68 616 ILE B C 1
ATOM 12132 O O . ILE B 1 638 ? 44.950 19.235 118.604 1.00 14.80 616 ILE B O 1
ATOM 12137 N N . SER B 1 639 ? 45.627 18.680 120.680 1.00 14.26 617 SER B N 1
ATOM 12138 C CA . SER B 1 639 ? 46.338 17.470 120.259 1.00 14.23 617 SER B CA 1
ATOM 12139 C C . SER B 1 639 ? 46.568 16.556 121.450 1.00 13.93 617 SER B C 1
ATOM 12140 O O . SER B 1 639 ? 46.126 16.850 122.560 1.00 13.58 617 SER B O 1
ATOM 12143 N N . ALA B 1 640 ? 47.262 15.447 121.215 1.00 13.75 618 ALA B N 1
ATOM 12144 C CA . ALA B 1 640 ? 47.833 14.667 122.309 1.00 13.99 618 ALA B CA 1
ATOM 12145 C C . ALA B 1 640 ? 49.160 15.304 122.712 1.00 14.01 618 ALA B C 1
ATOM 12146 O O . ALA B 1 640 ? 49.681 16.167 122.008 1.00 13.60 618 ALA B O 1
ATOM 12148 N N . ASP B 1 641 ? 49.705 14.895 123.852 1.00 14.79 619 ASP B N 1
ATOM 12149 C CA . ASP B 1 641 ? 50.993 15.412 124.293 1.00 15.35 619 ASP B CA 1
ATOM 12150 C C . ASP B 1 641 ? 52.132 14.806 123.472 1.00 15.87 619 ASP B C 1
ATOM 12151 O O . ASP B 1 641 ? 51.897 13.944 122.607 1.00 15.69 619 ASP B O 1
ATOM 12156 N N . LYS B 1 642 ? 53.362 15.245 123.742 1.00 16.01 620 LYS B N 1
ATOM 12157 C CA . LYS B 1 642 ? 54.510 14.800 122.942 1.00 16.33 620 LYS B CA 1
ATOM 12158 C C . LYS B 1 642 ? 54.880 13.340 123.185 1.00 15.83 620 LYS B C 1
ATOM 12159 O O . LYS B 1 642 ? 55.478 12.698 122.315 1.00 15.79 620 LYS B O 1
ATOM 12165 N N . LEU B 1 643 ? 54.504 12.807 124.348 1.00 14.86 621 LEU B N 1
ATOM 12166 C CA . LEU B 1 643 ? 54.749 11.385 124.646 1.00 14.65 621 LEU B CA 1
ATOM 12167 C C . LEU B 1 643 ? 54.102 10.440 123.628 1.00 14.29 621 LEU B C 1
ATOM 12168 O O . LEU B 1 643 ? 54.673 9.392 123.315 1.00 14.00 621 LEU B O 1
ATOM 12173 N N . LEU B 1 644 ? 52.929 10.807 123.109 1.00 14.01 622 LEU B N 1
ATOM 12174 C CA . LEU B 1 644 ? 52.257 9.950 122.127 1.00 13.87 622 LEU B CA 1
ATOM 12175 C C . LEU B 1 644 ? 53.176 9.615 120.954 1.00 13.84 622 LEU B C 1
ATOM 12176 O O . LEU B 1 644 ? 53.280 8.455 120.552 1.00 13.76 622 LEU B O 1
ATOM 12181 N N . GLN B 1 645 ? 53.860 10.624 120.421 1.00 13.83 623 GLN B N 1
ATOM 12182 C CA . GLN B 1 645 ? 54.726 10.393 119.274 1.00 14.35 623 GLN B CA 1
ATOM 12183 C C . GLN B 1 645 ? 55.786 9.318 119.568 1.00 14.12 623 GLN B C 1
ATOM 12184 O O . GLN B 1 645 ? 56.013 8.436 118.738 1.00 13.10 623 GLN B O 1
ATOM 12190 N N . ALA B 1 646 ? 56.403 9.386 120.752 1.00 13.82 624 ALA B N 1
ATOM 12191 C CA . ALA B 1 646 ? 57.418 8.410 121.160 1.00 13.56 624 ALA B CA 1
ATOM 12192 C C . ALA B 1 646 ? 56.838 6.999 121.315 1.00 13.77 624 ALA B C 1
ATOM 12193 O O . ALA B 1 646 ? 57.476 6.000 120.942 1.00 13.73 624 ALA B O 1
ATOM 12195 N N . GLU B 1 647 ? 55.631 6.920 121.867 1.00 13.09 625 GLU B N 1
ATOM 12196 C CA . GLU B 1 647 ? 54.972 5.641 122.089 1.00 13.11 625 GLU B CA 1
ATOM 12197 C C . GLU B 1 647 ? 54.550 4.965 120.782 1.00 13.43 625 GLU B C 1
ATOM 12198 O O . GLU B 1 647 ? 54.625 3.736 120.654 1.00 13.17 625 GLU B O 1
ATOM 12204 N N . MET B 1 648 ? 54.129 5.762 119.804 1.00 13.03 626 MET B N 1
ATOM 12205 C CA . MET B 1 648 ? 53.820 5.199 118.502 1.00 12.76 626 MET B CA 1
ATOM 12206 C C . MET B 1 648 ? 55.097 4.731 117.807 1.00 13.25 626 MET B C 1
ATOM 12207 O O . MET B 1 648 ? 55.121 3.655 117.204 1.00 13.22 626 MET B O 1
ATOM 12212 N N . GLU B 1 649 ? 56.155 5.536 117.886 1.00 13.57 627 GLU B N 1
ATOM 12213 C CA . GLU B 1 649 ? 57.416 5.188 117.215 1.00 13.89 627 GLU B CA 1
ATOM 12214 C C . GLU B 1 649 ? 58.038 3.917 117.760 1.00 14.14 627 GLU B C 1
ATOM 12215 O O . GLU B 1 649 ? 58.710 3.185 117.015 1.00 15.01 627 GLU B O 1
ATOM 12221 N N . ALA B 1 650 ? 57.828 3.671 119.056 1.00 14.12 628 ALA B N 1
ATOM 12222 C CA . ALA B 1 650 ? 58.361 2.491 119.736 1.00 14.06 628 ALA B CA 1
ATOM 12223 C C . ALA B 1 650 ? 57.407 1.293 119.665 1.00 13.96 628 ALA B C 1
ATOM 12224 O O . ALA B 1 650 ? 57.696 0.234 120.241 1.00 13.55 628 ALA B O 1
ATOM 12226 N N . VAL B 1 651 ? 56.279 1.468 118.966 1.00 13.55 629 VAL B N 1
ATOM 12227 C CA . VAL B 1 651 ? 55.247 0.425 118.827 1.00 13.83 629 VAL B CA 1
ATOM 12228 C C . VAL B 1 651 ? 54.833 -0.090 120.216 1.00 13.92 629 VAL B C 1
ATOM 12229 O O . VAL B 1 651 ? 54.833 -1.293 120.493 1.00 14.11 629 VAL B O 1
ATOM 12233 N N . ILE B 1 652 ? 54.486 0.851 121.087 1.00 14.13 630 ILE B N 1
ATOM 12234 C CA . ILE B 1 652 ? 53.964 0.536 122.421 1.00 14.42 630 ILE B CA 1
ATOM 12235 C C . ILE B 1 652 ? 52.494 0.142 122.290 1.00 14.37 630 ILE B C 1
ATOM 12236 O O . ILE B 1 652 ? 51.714 0.885 121.699 1.00 13.98 630 ILE B O 1
ATOM 12241 N N . ASP B 1 653 ? 52.121 -1.017 122.838 1.00 14.52 631 ASP B N 1
ATOM 12242 C CA . ASP B 1 653 ? 50.731 -1.465 122.816 1.00 15.18 631 ASP B CA 1
ATOM 12243 C C . ASP B 1 653 ? 49.802 -0.399 123.389 1.00 15.15 631 ASP B C 1
ATOM 12244 O O . ASP B 1 653 ? 50.123 0.226 124.398 1.00 15.06 631 ASP B O 1
ATOM 12249 N N . ILE B 1 654 ? 48.649 -0.205 122.750 1.00 15.49 632 ILE B N 1
ATOM 12250 C CA . ILE B 1 654 ? 47.724 0.860 123.141 1.00 15.61 632 ILE B CA 1
ATOM 12251 C C . ILE B 1 654 ? 47.322 0.815 124.615 1.00 15.49 632 ILE B C 1
ATOM 12252 O O . ILE B 1 654 ? 47.134 1.867 125.235 1.00 15.06 632 ILE B O 1
ATOM 12257 N N . THR B 1 655 ? 47.217 -0.393 125.174 1.00 15.44 633 THR B N 1
ATOM 12258 C CA . THR B 1 655 ? 46.784 -0.560 126.559 1.00 15.96 633 THR B CA 1
ATOM 12259 C C . THR B 1 655 ? 47.830 -0.095 127.577 1.00 16.09 633 THR B C 1
ATOM 12260 O O . THR B 1 655 ? 47.494 0.119 128.737 1.00 16.07 633 THR B O 1
ATOM 12264 N N . GLU B 1 656 ? 49.081 0.047 127.142 1.00 16.04 634 GLU B N 1
ATOM 12265 C CA . GLU B 1 656 ? 50.192 0.440 128.017 1.00 16.28 634 GLU B CA 1
ATOM 12266 C C . GLU B 1 656 ? 50.546 1.923 127.914 1.00 15.66 634 GLU B C 1
ATOM 12267 O O . GLU B 1 656 ? 51.362 2.424 128.687 1.00 15.12 634 GLU B O 1
ATOM 12273 N N . ARG B 1 657 ? 49.938 2.618 126.957 1.00 14.91 635 ARG B N 1
ATOM 12274 C CA . ARG B 1 657 ? 50.288 4.006 126.661 1.00 14.72 635 ARG B CA 1
ATOM 12275 C C . ARG B 1 657 ? 49.949 4.982 127.779 1.00 14.84 635 ARG B C 1
ATOM 12276 O O . ARG B 1 657 ? 48.844 4.965 128.332 1.00 14.66 635 ARG B O 1
ATOM 12284 N N . GLN B 1 658 ? 50.917 5.849 128.057 1.00 14.95 636 GLN B N 1
ATOM 12285 C CA . GLN B 1 658 ? 50.858 6.826 129.137 1.00 15.56 636 GLN B CA 1
ATOM 12286 C C . GLN B 1 658 ? 50.567 8.235 128.636 1.00 15.04 636 GLN B C 1
ATOM 12287 O O . GLN B 1 658 ? 50.337 9.146 129.441 1.00 14.86 636 GLN B O 1
ATOM 12293 N N . ALA B 1 659 ? 50.577 8.420 127.318 1.00 14.87 637 ALA B N 1
ATOM 12294 C CA . ALA B 1 659 ? 50.256 9.719 126.727 1.00 14.63 637 ALA B CA 1
ATOM 12295 C C . ALA B 1 659 ? 48.915 10.256 127.224 1.00 14.75 637 ALA B C 1
ATOM 12296 O O . ALA B 1 659 ? 47.964 9.504 127.448 1.00 13.84 637 ALA B O 1
ATOM 12298 N N . ARG B 1 660 ? 48.875 11.575 127.375 1.00 15.39 638 ARG B N 1
ATOM 12299 C CA . ARG B 1 660 ? 47.678 12.314 127.745 1.00 16.37 638 ARG B CA 1
ATOM 12300 C C . ARG B 1 660 ? 47.370 13.332 126.658 1.00 15.94 638 ARG B C 1
ATOM 12301 O O . ARG B 1 660 ? 48.116 13.454 125.684 1.00 16.11 638 ARG B O 1
ATOM 12309 N N . ARG B 1 661 ? 46.269 14.059 126.834 1.00 15.26 639 ARG B N 1
ATOM 12310 C CA . ARG B 1 661 ? 45.906 15.150 125.948 1.00 14.87 639 ARG B CA 1
ATOM 12311 C C . ARG B 1 661 ? 46.819 16.338 126.223 1.00 15.18 639 ARG B C 1
ATOM 12312 O O . ARG B 1 661 ? 47.366 16.467 127.337 1.00 14.81 639 ARG B O 1
ATOM 12320 N N . SER B 1 662 ? 46.990 17.198 125.218 1.00 15.17 640 SER B N 1
ATOM 12321 C CA . SER B 1 662 ? 47.838 18.383 125.374 1.00 15.87 640 SER B CA 1
ATOM 12322 C C . SER B 1 662 ? 47.244 19.354 126.396 1.00 16.03 640 SER B C 1
ATOM 12323 O O . SER B 1 662 ? 46.040 19.323 126.661 1.00 15.37 640 SER B O 1
ATOM 12326 N N . GLN B 1 663 ? 48.105 20.198 126.965 1.00 16.50 641 GLN B N 1
ATOM 12327 C CA . GLN B 1 663 ? 47.679 21.315 127.811 1.00 17.61 641 GLN B CA 1
ATOM 12328 C C . GLN B 1 663 ? 47.019 22.414 127.010 1.00 17.55 641 GLN B C 1
ATOM 12329 O O . GLN B 1 663 ? 46.022 22.995 127.441 1.00 17.42 641 GLN B O 1
ATOM 12335 N N . GLU B 1 664 ? 47.601 22.716 125.856 1.00 17.74 642 GLU B N 1
ATOM 12336 C CA . GLU B 1 664 ? 47.097 23.776 125.006 1.00 18.38 642 GLU B CA 1
ATOM 12337 C C . GLU B 1 664 ? 45.718 23.400 124.468 1.00 18.03 642 GLU B C 1
ATOM 12338 O O . GLU B 1 664 ? 45.507 22.275 123.994 1.00 17.01 642 GLU B O 1
ATOM 12344 N N . LYS B 1 665 ? 44.788 24.348 124.559 1.00 17.83 643 LYS B N 1
ATOM 12345 C CA . LYS B 1 665 ? 43.436 24.140 124.063 1.00 18.18 643 LYS B CA 1
ATOM 12346 C C . LYS B 1 665 ? 43.111 25.121 122.941 1.00 18.13 643 LYS B C 1
ATOM 12347 O O . LYS B 1 665 ? 43.783 26.139 122.784 1.00 18.11 643 LYS B O 1
ATOM 12353 N N . ALA B 1 666 ? 42.105 24.783 122.140 1.00 17.83 644 ALA B N 1
ATOM 12354 C CA . ALA B 1 666 ? 41.566 25.703 121.146 1.00 17.81 644 ALA B CA 1
ATOM 12355 C C . ALA B 1 666 ? 40.058 25.555 121.108 1.00 17.85 644 ALA B C 1
ATOM 12356 O O . ALA B 1 666 ? 39.519 24.507 121.493 1.00 17.12 644 ALA B O 1
ATOM 12358 N N . GLU B 1 667 ? 39.374 26.612 120.670 1.00 17.86 645 GLU B N 1
ATOM 12359 C CA . GLU B 1 667 ? 37.921 26.585 120.593 1.00 18.14 645 GLU B CA 1
ATOM 12360 C C . GLU B 1 667 ? 37.398 25.757 119.419 1.00 17.42 645 GLU B C 1
ATOM 12361 O O . GLU B 1 667 ? 37.819 25.931 118.273 1.00 17.70 645 GLU B O 1
ATOM 12367 N N . LEU B 1 668 ? 36.482 24.848 119.729 1.00 16.58 646 LEU B N 1
ATOM 12368 C CA . LEU B 1 668 ? 35.776 24.074 118.721 1.00 15.66 646 LEU B CA 1
ATOM 12369 C C . LEU B 1 668 ? 34.322 24.545 118.710 1.00 15.59 646 LEU B C 1
ATOM 12370 O O . LEU B 1 668 ? 33.679 24.602 119.759 1.00 15.07 646 LEU B O 1
ATOM 12375 N N . THR B 1 669 ? 33.823 24.904 117.531 1.00 15.38 647 THR B N 1
ATOM 12376 C CA . THR B 1 669 ? 32.427 25.298 117.385 1.00 15.61 647 THR B CA 1
ATOM 12377 C C . THR B 1 669 ? 31.620 24.220 116.664 1.00 15.46 647 THR B C 1
ATOM 12378 O O . THR B 1 669 ? 31.899 23.892 115.509 1.00 15.86 647 THR B O 1
ATOM 12382 N N . LEU B 1 670 ? 30.625 23.679 117.361 1.00 15.09 648 LEU B N 1
ATOM 12383 C CA . LEU B 1 670 ? 29.666 22.754 116.775 1.00 14.72 648 LEU B CA 1
ATOM 12384 C C . LEU B 1 670 ? 28.365 23.477 116.450 1.00 14.86 648 LEU B C 1
ATOM 12385 O O . LEU B 1 670 ? 27.924 24.339 117.207 1.00 14.30 648 LEU B O 1
ATOM 12390 N N . THR B 1 671 ? 27.759 23.112 115.324 1.00 14.35 649 THR B N 1
ATOM 12391 C CA . THR B 1 671 ? 26.461 23.646 114.933 1.00 14.28 649 THR B CA 1
ATOM 12392 C C . THR B 1 671 ? 25.598 22.469 114.531 1.00 14.21 649 THR B C 1
ATOM 12393 O O . THR B 1 671 ? 25.950 21.724 113.614 1.00 14.32 649 THR B O 1
ATOM 12397 N N . THR B 1 672 ? 24.479 22.306 115.233 1.00 13.94 650 THR B N 1
ATOM 12398 C CA . THR B 1 672 ? 23.549 21.215 114.971 1.00 13.86 650 THR B CA 1
ATOM 12399 C C . THR B 1 672 ? 22.227 21.772 114.478 1.00 13.91 650 THR B C 1
ATOM 12400 O O . THR B 1 672 ? 21.562 22.542 115.177 1.00 13.62 650 THR B O 1
ATOM 12404 N N . LEU B 1 673 ? 21.868 21.394 113.260 1.00 13.92 651 LEU B N 1
ATOM 12405 C CA . LEU B 1 673 ? 20.586 21.751 112.714 1.00 14.57 651 LEU B CA 1
ATOM 12406 C C . LEU B 1 673 ? 19.563 20.671 113.074 1.00 14.63 651 LEU B C 1
ATOM 12407 O O . LEU B 1 673 ? 19.742 19.494 112.747 1.00 14.38 651 LEU B O 1
ATOM 12412 N N . ILE B 1 674 ? 18.512 21.091 113.772 1.00 14.54 652 ILE B N 1
ATOM 12413 C CA . ILE B 1 674 ? 17.398 20.228 114.145 1.00 14.72 652 ILE B CA 1
ATOM 12414 C C . ILE B 1 674 ? 16.251 20.513 113.194 1.00 14.82 652 ILE B C 1
ATOM 12415 O O . ILE B 1 674 ? 15.776 21.650 113.121 1.00 15.16 652 ILE B O 1
ATOM 12420 N N . ARG B 1 675 ? 15.825 19.491 112.453 1.00 14.66 653 ARG B N 1
ATOM 12421 C CA . ARG B 1 675 ? 14.692 19.609 111.546 1.00 14.97 653 ARG B CA 1
ATOM 12422 C C . ARG B 1 675 ? 13.502 18.806 112.059 1.00 15.02 653 ARG B C 1
ATOM 12423 O O . ARG B 1 675 ? 13.573 17.581 112.157 1.00 14.90 653 ARG B O 1
ATOM 12431 N N . MET B 1 676 ? 12.416 19.503 112.379 1.00 15.33 654 MET B N 1
ATOM 12432 C CA . MET B 1 676 ? 11.142 18.871 112.697 1.00 15.41 654 MET B CA 1
ATOM 12433 C C . MET B 1 676 ? 10.192 19.056 111.520 1.00 16.09 654 MET B C 1
ATOM 12434 O O . MET B 1 676 ? 10.104 20.154 110.960 1.00 15.64 654 MET B O 1
ATOM 12439 N N . GLU B 1 677 ? 9.475 17.996 111.152 1.00 16.04 655 GLU B N 1
ATOM 12440 C CA . GLU B 1 677 ? 8.435 18.108 110.132 1.00 16.79 655 GLU B CA 1
ATOM 12441 C C . GLU B 1 677 ? 7.068 17.784 110.719 1.00 17.11 655 GLU B C 1
ATOM 12442 O O . GLU B 1 677 ? 6.937 16.888 111.565 1.00 16.82 655 GLU B O 1
ATOM 12448 N N . LYS B 1 678 ? 6.056 18.518 110.266 1.00 17.63 656 LYS B N 1
ATOM 12449 C CA . LYS B 1 678 ? 4.708 18.397 110.817 1.00 18.64 656 LYS B CA 1
ATOM 12450 C C . LYS B 1 678 ? 4.253 16.958 111.092 1.00 18.94 656 LYS B C 1
ATOM 12451 O O . LYS B 1 678 ? 3.922 16.621 112.226 1.00 19.93 656 LYS B O 1
ATOM 12457 N N . ASN B 1 679 ? 4.259 16.109 110.072 1.00 19.25 657 ASN B N 1
ATOM 12458 C CA . ASN B 1 679 ? 3.686 14.764 110.211 1.00 19.34 657 ASN B CA 1
ATOM 12459 C C . ASN B 1 679 ? 4.713 13.650 110.342 1.00 18.91 657 ASN B C 1
ATOM 12460 O O . ASN B 1 679 ? 4.487 12.519 109.906 1.00 18.99 657 ASN B O 1
ATOM 12465 N N . ASN B 1 680 ? 5.831 13.989 110.977 1.00 18.31 658 ASN B N 1
ATOM 12466 C CA . ASN B 1 680 ? 6.978 13.110 111.079 1.00 17.45 658 ASN B CA 1
ATOM 12467 C C . ASN B 1 680 ? 7.375 12.939 112.543 1.00 16.85 658 ASN B C 1
ATOM 12468 O O . ASN B 1 680 ? 7.710 13.922 113.206 1.00 16.59 658 ASN B O 1
ATOM 12473 N N . PRO B 1 681 ? 7.326 11.693 113.055 1.00 16.51 659 PRO B N 1
ATOM 12474 C CA . PRO B 1 681 ? 7.685 11.428 114.451 1.00 16.38 659 PRO B CA 1
ATOM 12475 C C . PRO B 1 681 ? 9.199 11.470 114.683 1.00 16.52 659 PRO B C 1
ATOM 12476 O O . PRO B 1 681 ? 9.649 11.577 115.830 1.00 16.19 659 PRO B O 1
ATOM 12480 N N . ARG B 1 682 ? 9.958 11.397 113.592 1.00 16.24 660 ARG B N 1
ATOM 12481 C CA . ARG B 1 682 ? 11.413 11.358 113.632 1.00 16.42 660 ARG B CA 1
ATOM 12482 C C . ARG B 1 682 ? 11.977 12.775 113.572 1.00 16.26 660 ARG B C 1
ATOM 12483 O O . ARG B 1 682 ? 11.669 13.547 112.659 1.00 15.77 660 ARG B O 1
ATOM 12491 N N . LEU B 1 683 ? 12.792 13.111 114.568 1.00 15.87 661 LEU B N 1
ATOM 12492 C CA . LEU B 1 683 ? 13.502 14.372 114.609 1.00 16.06 661 LEU B CA 1
ATOM 12493 C C . LEU B 1 683 ? 14.863 14.185 113.937 1.00 16.02 661 LEU B C 1
ATOM 12494 O O . LEU B 1 683 ? 15.602 13.265 114.277 1.00 15.92 661 LEU B O 1
ATOM 12499 N N . GLN B 1 684 ? 15.186 15.055 112.986 1.00 15.75 662 GLN B N 1
ATOM 12500 C CA . GLN B 1 684 ? 16.423 14.927 112.219 1.00 15.74 662 GLN B CA 1
ATOM 12501 C C . GLN B 1 684 ? 17.488 15.909 112.676 1.00 15.63 662 GLN B C 1
ATOM 12502 O O . GLN B 1 684 ? 17.210 17.103 112.875 1.00 16.11 662 GLN B O 1
ATOM 12508 N N . PHE B 1 685 ? 18.700 15.393 112.868 1.00 14.99 663 PHE B N 1
ATOM 12509 C CA . PHE B 1 685 ? 19.852 16.216 113.245 1.00 14.59 663 PHE B CA 1
ATOM 12510 C C . PHE B 1 685 ? 20.951 16.189 112.189 1.00 14.53 663 PHE B C 1
ATOM 12511 O O . PHE B 1 685 ? 21.212 15.148 111.565 1.00 13.98 663 PHE B O 1
ATOM 12519 N N . THR B 1 686 ? 21.607 17.330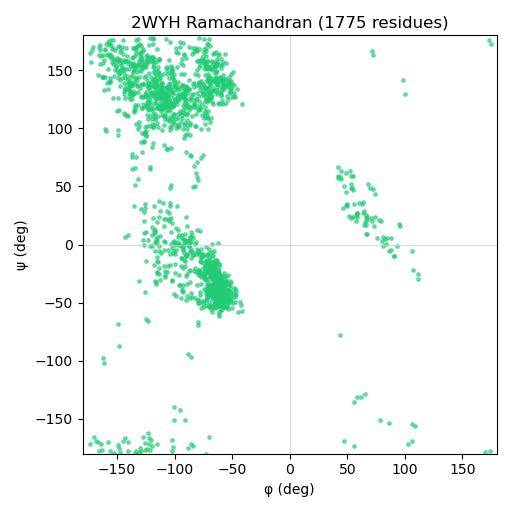 112.008 1.00 14.29 664 THR B N 1
ATOM 12520 C CA . THR B 1 686 ? 22.855 17.387 111.248 1.00 14.16 664 THR B CA 1
ATOM 12521 C C . THR B 1 686 ? 23.855 18.242 112.026 1.00 13.97 664 THR B C 1
ATOM 12522 O O . THR B 1 686 ? 23.617 19.431 112.235 1.00 14.10 664 THR B O 1
ATOM 12526 N N . THR B 1 687 ? 24.948 17.621 112.473 1.00 13.83 665 THR B N 1
ATOM 12527 C CA . THR B 1 687 ? 25.968 18.310 113.256 1.00 13.74 665 THR B CA 1
ATOM 12528 C C . THR B 1 687 ? 27.178 18.576 112.378 1.00 13.94 665 THR B C 1
ATOM 12529 O O . THR B 1 687 ? 27.752 17.643 111.799 1.00 13.63 665 THR B O 1
ATOM 12533 N N . ARG B 1 688 ? 27.561 19.848 112.287 1.00 13.98 666 ARG B N 1
ATOM 12534 C CA . ARG B 1 688 ? 28.683 20.252 111.459 1.00 14.24 666 ARG B CA 1
ATOM 12535 C C . ARG B 1 688 ? 29.751 21.029 112.226 1.00 14.22 666 ARG B C 1
ATOM 12536 O O . ARG B 1 688 ? 29.459 21.698 113.217 1.00 13.65 666 ARG B O 1
ATOM 12544 N N . PHE B 1 689 ? 30.989 20.935 111.747 1.00 14.07 667 PHE B N 1
ATOM 12545 C CA . PHE B 1 689 ? 32.125 21.594 112.377 1.00 14.10 667 PHE B CA 1
ATOM 12546 C C . PHE B 1 689 ? 33.368 21.425 111.516 1.00 14.28 667 PHE B C 1
ATOM 12547 O O . PHE B 1 689 ? 33.409 20.585 110.611 1.00 13.58 667 PHE B O 1
ATOM 12555 N N . ASP B 1 690 ? 34.383 22.230 111.811 1.00 14.03 668 ASP B N 1
ATOM 12556 C CA . ASP B 1 690 ? 35.668 22.083 111.178 1.00 14.37 668 ASP B CA 1
ATOM 12557 C C . ASP B 1 690 ? 36.622 21.530 112.222 1.00 14.03 668 ASP B C 1
ATOM 12558 O O . ASP B 1 690 ? 36.966 22.224 113.191 1.00 13.96 668 ASP B O 1
ATOM 12563 N N . ASN B 1 691 ? 37.028 20.275 112.043 1.00 13.14 669 ASN B N 1
ATOM 12564 C CA . ASN B 1 691 ? 37.949 19.648 112.989 1.00 12.90 669 ASN B CA 1
ATOM 12565 C C . ASN B 1 691 ? 39.381 20.114 112.756 1.00 12.90 669 ASN B C 1
ATOM 12566 O O . ASN B 1 691 ? 39.958 19.862 111.694 1.00 12.88 669 ASN B O 1
ATOM 12571 N N . GLN B 1 692 ? 39.951 20.787 113.749 1.00 13.20 670 GLN B N 1
ATOM 12572 C CA . GLN B 1 692 ? 41.341 21.211 113.674 1.00 13.61 670 GLN B CA 1
ATOM 12573 C C . GLN B 1 692 ? 42.132 20.734 114.905 1.00 13.53 670 GLN B C 1
ATOM 12574 O O . GLN B 1 692 ? 43.106 21.368 115.321 1.00 13.67 670 GLN B O 1
ATOM 12580 N N . MET B 1 693 ? 41.689 19.616 115.485 1.00 12.83 671 MET B N 1
ATOM 12581 C CA . MET B 1 693 ? 42.338 19.024 116.660 1.00 12.56 671 MET B CA 1
ATOM 12582 C C . MET B 1 693 ? 42.605 17.528 116.401 1.00 12.02 671 MET B C 1
ATOM 12583 O O . MET B 1 693 ? 41.863 16.870 115.659 1.00 12.03 671 MET B O 1
ATOM 12588 N N . THR B 1 694 ? 43.674 17.006 116.994 1.00 11.67 672 THR B N 1
ATOM 12589 C CA . THR B 1 694 ? 44.135 15.654 116.695 1.00 11.28 672 THR B CA 1
ATOM 12590 C C . THR B 1 694 ? 44.027 14.765 117.924 1.00 11.44 672 THR B C 1
ATOM 12591 O O . THR B 1 694 ? 44.020 15.261 119.051 1.00 11.71 672 THR B O 1
ATOM 12595 N N . ASN B 1 695 ? 43.952 13.454 117.698 1.00 11.15 673 ASN B N 1
ATOM 12596 C CA . ASN B 1 695 ? 43.864 12.470 118.784 1.00 11.24 673 ASN B CA 1
ATOM 12597 C C . ASN B 1 695 ? 42.720 12.699 119.777 1.00 11.00 673 ASN B C 1
ATOM 12598 O O . ASN B 1 695 ? 42.921 12.866 120.979 1.00 11.21 673 ASN B O 1
ATOM 12603 N N . HIS B 1 696 ? 41.507 12.703 119.235 1.00 11.16 674 HIS B N 1
ATOM 12604 C CA . HIS B 1 696 ? 40.302 12.873 120.034 1.00 11.14 674 HIS B CA 1
ATOM 12605 C C . HIS B 1 696 ? 39.091 12.223 119.374 1.00 11.19 674 HIS B C 1
ATOM 12606 O O . HIS B 1 696 ? 39.141 11.800 118.213 1.00 11.75 674 HIS B O 1
ATOM 12613 N N . ARG B 1 697 ? 38.010 12.146 120.137 1.00 11.64 675 ARG B N 1
ATOM 12614 C CA . ARG B 1 697 ? 36.780 11.492 119.721 1.00 11.20 675 ARG B CA 1
ATOM 12615 C C . ARG B 1 697 ? 35.622 12.385 120.135 1.00 11.78 675 ARG B C 1
ATOM 12616 O O . ARG B 1 697 ? 35.579 12.867 121.274 1.00 11.56 675 ARG B O 1
ATOM 12624 N N . LEU B 1 698 ? 34.702 12.619 119.203 1.00 11.63 676 LEU B N 1
ATOM 12625 C CA . LEU B 1 698 ? 33.488 13.371 119.504 1.00 11.42 676 LEU B CA 1
ATOM 12626 C C . LEU B 1 698 ? 32.302 12.436 119.387 1.00 11.53 676 LEU B C 1
ATOM 12627 O O . LEU B 1 698 ? 32.142 11.750 118.368 1.00 11.32 676 LEU B O 1
ATOM 12632 N N . ARG B 1 699 ? 31.478 12.409 120.432 1.00 11.12 677 ARG B N 1
ATOM 12633 C CA . ARG B 1 699 ? 30.240 11.628 120.414 1.00 11.40 677 ARG B CA 1
ATOM 12634 C C . ARG B 1 699 ? 29.044 12.502 120.785 1.00 11.82 677 ARG B C 1
ATOM 12635 O O . ARG B 1 699 ? 29.205 13.548 121.418 1.00 11.69 677 ARG B O 1
ATOM 12643 N N . VAL B 1 700 ? 27.853 12.071 120.370 1.00 11.93 678 VAL B N 1
ATOM 12644 C CA . VAL B 1 700 ? 26.605 12.695 120.792 1.00 11.96 678 VAL B CA 1
ATOM 12645 C C . VAL B 1 700 ? 25.840 11.676 121.641 1.00 11.90 678 VAL B C 1
ATOM 12646 O O . VAL B 1 700 ? 25.735 10.514 121.266 1.00 12.47 678 VAL B O 1
ATOM 12650 N N . LEU B 1 701 ? 25.333 12.106 122.791 1.00 11.96 679 LEU B N 1
ATOM 12651 C CA . LEU B 1 701 ? 24.758 11.174 123.773 1.00 12.37 679 LEU B CA 1
ATOM 12652 C C . LEU B 1 701 ? 23.256 11.373 123.938 1.00 12.31 679 LEU B C 1
ATOM 12653 O O . LEU B 1 701 ? 22.772 12.506 123.924 1.00 12.65 679 LEU B O 1
ATOM 12658 N N . PHE B 1 702 ? 22.534 10.267 124.106 1.00 12.54 680 PHE B N 1
ATOM 12659 C CA . PHE B 1 702 ? 21.087 10.292 124.346 1.00 12.72 680 PHE B CA 1
ATOM 12660 C C . PHE B 1 702 ? 20.783 9.433 125.570 1.00 13.22 680 PHE B C 1
ATOM 12661 O O . PHE B 1 702 ? 20.539 8.234 125.428 1.00 13.18 680 PHE B O 1
ATOM 12669 N N . PRO B 1 703 ? 20.835 10.032 126.783 1.00 13.74 681 PRO B N 1
ATOM 12670 C CA . PRO B 1 703 ? 20.485 9.301 128.013 1.00 14.39 681 PRO B CA 1
ATOM 12671 C C . PRO B 1 703 ? 18.981 8.973 128.070 1.00 15.31 681 PRO B C 1
ATOM 12672 O O . PRO B 1 703 ? 18.154 9.875 127.922 1.00 15.86 681 PRO B O 1
ATOM 12676 N N . THR B 1 704 ? 18.629 7.702 128.260 1.00 15.27 682 THR B N 1
ATOM 12677 C CA . THR B 1 704 ? 17.215 7.297 128.222 1.00 16.00 682 THR B CA 1
ATOM 12678 C C . THR B 1 704 ? 16.633 6.932 129.587 1.00 16.44 682 THR B C 1
ATOM 12679 O O . THR B 1 704 ? 15.424 7.066 129.805 1.00 16.84 682 THR B O 1
ATOM 12683 N N . HIS B 1 705 ? 17.498 6.471 130.491 1.00 16.83 683 HIS B N 1
ATOM 12684 C CA . HIS B 1 705 ? 17.102 5.912 131.792 1.00 17.32 683 HIS B CA 1
ATOM 12685 C C . HIS B 1 705 ? 16.035 4.823 131.690 1.00 17.39 683 HIS B C 1
ATOM 12686 O O . HIS B 1 705 ? 15.313 4.565 132.653 1.00 17.70 683 HIS B O 1
ATOM 12693 N N . LEU B 1 706 ? 15.966 4.165 130.534 1.00 17.50 684 LEU B N 1
ATOM 12694 C CA . LEU B 1 706 ? 15.002 3.091 130.297 1.00 17.32 684 LEU B CA 1
ATOM 12695 C C . LEU B 1 706 ? 15.355 1.841 131.090 1.00 17.83 684 LEU B C 1
ATOM 12696 O O . LEU B 1 706 ? 16.534 1.516 131.263 1.00 18.46 684 LEU B O 1
ATOM 12701 N N . LYS B 1 707 ? 14.329 1.144 131.575 1.00 17.88 685 LYS B N 1
ATOM 12702 C CA . LYS B 1 707 ? 14.539 -0.077 132.341 1.00 18.28 685 LYS B CA 1
ATOM 12703 C C . LYS B 1 707 ? 14.647 -1.306 131.428 1.00 17.77 685 LYS B C 1
ATOM 12704 O O . LYS B 1 707 ? 13.641 -1.900 131.040 1.00 17.37 685 LYS B O 1
ATOM 12710 N N . THR B 1 708 ? 15.882 -1.664 131.080 1.00 17.68 686 THR B N 1
ATOM 12711 C CA . THR B 1 708 ? 16.171 -2.834 130.246 1.00 17.12 686 THR B CA 1
ATOM 12712 C C . THR B 1 708 ? 17.663 -3.179 130.301 1.00 17.09 686 THR B C 1
ATOM 12713 O O . THR B 1 708 ? 18.498 -2.289 130.419 1.00 16.95 686 THR B O 1
ATOM 12717 N N . ASP B 1 709 ? 17.981 -4.470 130.228 1.00 16.84 687 ASP B N 1
ATOM 12718 C CA . ASP B 1 709 ? 19.371 -4.926 130.261 1.00 16.92 687 ASP B CA 1
ATOM 12719 C C . ASP B 1 709 ? 19.913 -5.238 128.878 1.00 16.19 687 ASP B C 1
ATOM 12720 O O . ASP B 1 709 ? 21.058 -5.661 128.751 1.00 15.68 687 ASP B O 1
ATOM 12725 N N . HIS B 1 710 ? 19.090 -5.033 127.851 1.00 15.63 688 HIS B N 1
ATOM 12726 C CA . HIS B 1 710 ? 19.489 -5.324 126.470 1.00 15.67 688 HIS B CA 1
ATOM 12727 C C . HIS B 1 710 ? 19.165 -4.150 125.546 1.00 14.94 688 HIS B C 1
ATOM 12728 O O . HIS B 1 710 ? 18.531 -3.174 125.957 1.00 14.66 688 HIS B O 1
ATOM 12735 N N . HIS B 1 711 ? 19.635 -4.239 124.308 1.00 14.25 689 HIS B N 1
ATOM 12736 C CA . HIS B 1 711 ? 19.333 -3.246 123.288 1.00 13.82 689 HIS B CA 1
ATOM 12737 C C . HIS B 1 711 ? 19.287 -3.935 121.940 1.00 14.01 689 HIS B C 1
ATOM 12738 O O . HIS B 1 711 ? 19.637 -5.111 121.829 1.00 13.64 689 HIS B O 1
ATOM 12745 N N . LEU B 1 712 ? 18.834 -3.202 120.926 1.00 13.87 690 LEU B N 1
ATOM 12746 C CA . LEU B 1 712 ? 18.648 -3.757 119.595 1.00 13.66 690 LEU B CA 1
ATOM 12747 C C . LEU B 1 712 ? 19.415 -2.931 118.576 1.00 13.69 690 LEU B C 1
ATOM 12748 O O . LEU B 1 712 ? 19.252 -1.713 118.521 1.00 13.98 690 LEU B O 1
ATOM 12753 N N . ALA B 1 713 ? 20.252 -3.597 117.783 1.00 13.02 691 ALA B N 1
ATOM 12754 C CA . ALA B 1 713 ? 21.069 -2.928 116.777 1.00 12.76 691 ALA B CA 1
ATOM 12755 C C . ALA B 1 713 ? 20.748 -3.426 115.374 1.00 12.46 691 ALA B C 1
ATOM 12756 O O . ALA B 1 713 ? 20.494 -4.611 115.175 1.00 13.06 691 ALA B O 1
ATOM 12758 N N . ASP B 1 714 ? 20.754 -2.508 114.412 1.00 11.97 692 ASP B N 1
ATOM 12759 C CA . ASP B 1 714 ? 20.565 -2.845 113.017 1.00 11.84 692 ASP B CA 1
ATOM 12760 C C . ASP B 1 714 ? 21.827 -3.555 112.553 1.00 12.13 692 ASP B C 1
ATOM 12761 O O . ASP B 1 714 ? 22.903 -2.954 112.483 1.00 12.45 692 ASP B O 1
ATOM 12766 N N . SER B 1 715 ? 21.710 -4.842 112.271 1.00 11.61 693 SER B N 1
ATOM 12767 C CA . SER B 1 715 ? 22.855 -5.599 111.777 1.00 11.80 693 SER B CA 1
ATOM 12768 C C . SER B 1 715 ? 22.529 -6.193 110.397 1.00 11.58 693 SER B C 1
ATOM 12769 O O . SER B 1 715 ? 21.544 -5.808 109.765 1.00 11.96 693 SER B O 1
ATOM 12772 N N . ILE B 1 716 ? 23.370 -7.097 109.923 1.00 11.84 694 ILE B N 1
ATOM 12773 C CA . ILE B 1 716 ? 23.249 -7.609 108.552 1.00 11.41 694 ILE B CA 1
ATOM 12774 C C . ILE B 1 716 ? 22.022 -8.515 108.474 1.00 11.26 694 ILE B C 1
ATOM 12775 O O . ILE B 1 716 ? 22.009 -9.607 109.043 1.00 11.22 694 ILE B O 1
ATOM 12780 N N . PHE B 1 717 ? 20.981 -8.028 107.798 1.00 11.59 695 PHE B N 1
ATOM 12781 C CA . PHE B 1 717 ? 19.691 -8.723 107.712 1.00 11.57 695 PHE B CA 1
ATOM 12782 C C . PHE B 1 717 ? 19.143 -9.192 109.076 1.00 12.03 695 PHE B C 1
ATOM 12783 O O . PHE B 1 717 ? 18.500 -10.230 109.152 1.00 11.66 695 PHE B O 1
ATOM 12791 N N . GLU B 1 718 ? 19.385 -8.432 110.147 1.00 12.08 696 GLU B N 1
ATOM 12792 C CA . GLU B 1 718 ? 18.795 -8.777 111.453 1.00 12.02 696 GLU B CA 1
ATOM 12793 C C . GLU B 1 718 ? 18.839 -7.606 112.423 1.00 11.98 696 GLU B C 1
ATOM 12794 O O . GLU B 1 718 ? 19.801 -6.824 112.426 1.00 11.86 696 GLU B O 1
ATOM 12800 N N . THR B 1 719 ? 17.798 -7.495 113.241 1.00 11.83 697 THR B N 1
ATOM 12801 C CA . THR B 1 719 ? 17.814 -6.608 114.398 1.00 11.67 697 THR B CA 1
ATOM 12802 C C . THR B 1 719 ? 18.332 -7.446 115.566 1.00 11.64 697 THR B C 1
ATOM 12803 O O . THR B 1 719 ? 17.582 -8.172 116.225 1.00 11.62 697 THR B O 1
ATOM 12807 N N . VAL B 1 720 ? 19.637 -7.362 115.789 1.00 11.45 698 VAL B N 1
ATOM 12808 C CA . VAL B 1 720 ? 20.300 -8.241 116.734 1.00 11.62 698 VAL B CA 1
ATOM 12809 C C . VAL B 1 720 ? 20.165 -7.714 118.161 1.00 11.90 698 VAL B C 1
ATOM 12810 O O . VAL B 1 720 ? 20.318 -6.518 118.410 1.00 11.62 698 VAL B O 1
ATOM 12814 N N . LYS B 1 721 ? 19.854 -8.614 119.087 1.00 12.49 699 LYS B N 1
ATOM 12815 C CA . LYS B 1 721 ? 19.757 -8.267 120.498 1.00 13.22 699 LYS B CA 1
ATOM 12816 C C . LYS B 1 721 ? 21.116 -8.442 121.164 1.00 13.02 699 LYS B C 1
ATOM 12817 O O . LYS B 1 721 ? 21.781 -9.464 120.986 1.00 13.22 699 LYS B O 1
ATOM 12823 N N . ARG B 1 722 ? 21.522 -7.442 121.935 1.00 12.97 700 ARG B N 1
ATOM 12824 C CA . ARG B 1 722 ? 22.825 -7.454 122.595 1.00 13.19 700 ARG B CA 1
ATOM 12825 C C . ARG B 1 722 ? 22.673 -6.996 124.046 1.00 13.38 700 ARG B C 1
ATOM 12826 O O . ARG B 1 722 ? 21.781 -6.205 124.346 1.00 13.44 700 ARG B O 1
ATOM 12834 N N . PRO B 1 723 ? 23.540 -7.486 124.947 1.00 13.64 701 PRO B N 1
ATOM 12835 C CA . PRO B 1 723 ? 23.478 -7.011 126.335 1.00 14.01 701 PRO B CA 1
ATOM 12836 C C . PRO B 1 723 ? 24.006 -5.573 126.470 1.00 14.12 701 PRO B C 1
ATOM 12837 O O . PRO B 1 723 ? 24.856 -5.157 125.690 1.00 13.68 701 PRO B O 1
ATOM 12841 N N . ASN B 1 724 ? 23.494 -4.830 127.448 1.00 14.73 702 ASN B N 1
ATOM 12842 C CA . ASN B 1 724 ? 23.957 -3.468 127.702 1.00 15.33 702 ASN B CA 1
ATOM 12843 C C . ASN B 1 724 ? 25.281 -3.432 128.469 1.00 16.38 702 ASN B C 1
ATOM 12844 O O . ASN B 1 724 ? 25.980 -2.422 128.444 1.00 16.68 702 ASN B O 1
ATOM 12849 N N . HIS B 1 725 ? 25.594 -4.526 129.172 1.00 17.26 703 HIS B N 1
ATOM 12850 C CA . HIS B 1 725 ? 26.872 -4.701 129.877 1.00 18.27 703 HIS B CA 1
ATOM 12851 C C . HIS B 1 725 ? 27.666 -5.758 129.125 1.00 18.64 703 HIS B C 1
ATOM 12852 O O . HIS B 1 725 ? 27.112 -6.797 128.772 1.00 18.06 703 HIS B O 1
ATOM 12859 N N . PRO B 1 726 ? 28.968 -5.520 128.884 1.00 19.15 704 PRO B N 1
ATOM 12860 C CA . PRO B 1 726 ? 29.751 -6.632 128.340 1.00 19.76 704 PRO B CA 1
ATOM 12861 C C . PRO B 1 726 ? 29.921 -7.730 129.393 1.00 20.26 704 PRO B C 1
ATOM 12862 O O . PRO B 1 726 ? 29.551 -7.528 130.559 1.00 19.93 704 PRO B O 1
ATOM 12866 N N . ASP B 1 727 ? 30.448 -8.884 128.999 1.00 20.83 705 ASP B N 1
ATOM 12867 C CA . ASP B 1 727 ? 30.562 -9.992 129.939 1.00 21.73 705 ASP B CA 1
ATOM 12868 C C . ASP B 1 727 ? 31.639 -9.733 130.995 1.00 22.20 705 ASP B C 1
ATOM 12869 O O . ASP B 1 727 ? 32.832 -9.779 130.694 1.00 22.20 705 ASP B O 1
ATOM 12874 N N . ALA B 1 728 ? 31.211 -9.490 132.235 1.00 22.62 706 ALA B N 1
ATOM 12875 C CA . ALA B 1 728 ? 32.134 -9.141 133.323 1.00 23.15 706 ALA B CA 1
ATOM 12876 C C . ALA B 1 728 ? 33.125 -10.243 133.738 1.00 23.27 706 ALA B C 1
ATOM 12877 O O . ALA B 1 728 ? 34.106 -9.960 134.436 1.00 23.97 706 ALA B O 1
ATOM 12879 N N . THR B 1 729 ? 32.877 -11.484 133.315 1.00 22.79 707 THR B N 1
ATOM 12880 C CA . THR B 1 729 ? 33.810 -12.588 133.554 1.00 22.31 707 THR B CA 1
ATOM 12881 C C . THR B 1 729 ? 35.105 -12.396 132.766 1.00 21.81 707 THR B C 1
ATOM 12882 O O . THR B 1 729 ? 36.192 -12.661 133.275 1.00 21.49 707 THR B O 1
ATOM 12886 N N . PHE B 1 730 ? 34.984 -11.909 131.533 1.00 21.11 708 PHE B N 1
ATOM 12887 C CA . PHE B 1 730 ? 36.125 -11.830 130.624 1.00 20.61 708 PHE B CA 1
ATOM 12888 C C . PHE B 1 730 ? 36.581 -10.411 130.282 1.00 19.64 708 PHE B C 1
ATOM 12889 O O . PHE B 1 730 ? 37.761 -10.190 130.031 1.00 19.16 708 PHE B O 1
ATOM 12897 N N . TRP B 1 731 ? 35.645 -9.464 130.273 1.00 18.92 709 TRP B N 1
ATOM 12898 C CA . TRP B 1 731 ? 35.848 -8.152 129.637 1.00 18.09 709 TRP B CA 1
ATOM 12899 C C . TRP B 1 731 ? 36.640 -7.183 130.522 1.00 18.19 709 TRP B C 1
ATOM 12900 O O . TRP B 1 731 ? 36.315 -7.000 131.699 1.00 18.22 709 TRP B O 1
ATOM 12911 N N . LYS B 1 732 ? 37.677 -6.570 129.951 1.00 17.76 710 LYS B N 1
ATOM 12912 C CA . LYS B 1 732 ? 38.567 -5.665 130.690 1.00 17.35 710 LYS B CA 1
ATOM 12913 C C . LYS B 1 732 ? 38.531 -4.239 130.146 1.00 16.60 710 LYS B C 1
ATOM 12914 O O . LYS B 1 732 ? 38.738 -3.282 130.885 1.00 16.04 710 LYS B O 1
ATOM 12920 N N . ASN B 1 733 ? 38.295 -4.109 128.845 1.00 15.70 711 ASN B N 1
ATOM 12921 C CA . ASN B 1 733 ? 38.202 -2.811 128.178 1.00 15.67 711 ASN B CA 1
ATOM 12922 C C . ASN B 1 733 ? 37.077 -2.004 128.837 1.00 15.46 711 ASN B C 1
ATOM 12923 O O . ASN B 1 733 ? 35.945 -2.473 128.922 1.00 15.34 711 ASN B O 1
ATOM 12928 N N . PRO B 1 734 ? 37.384 -0.794 129.328 1.00 15.46 712 PRO B N 1
ATOM 12929 C CA . PRO B 1 734 ? 36.346 0.029 129.971 1.00 15.35 712 PRO B CA 1
ATOM 12930 C C . PRO B 1 734 ? 35.187 0.393 129.024 1.00 14.89 712 PRO B C 1
ATOM 12931 O O . PRO B 1 734 ? 34.121 0.792 129.482 1.00 14.64 712 PRO B O 1
ATOM 12935 N N . SER B 1 735 ? 35.408 0.234 127.722 1.00 14.38 713 SER B N 1
ATOM 12936 C CA . SER B 1 735 ? 34.413 0.550 126.712 1.00 14.25 713 SER B CA 1
ATOM 12937 C C . SER B 1 735 ? 33.939 -0.716 125.997 1.00 13.60 713 SER B C 1
ATOM 12938 O O . SER B 1 735 ? 34.626 -1.733 125.990 1.00 13.17 713 SER B O 1
ATOM 12941 N N . ASN B 1 736 ? 32.764 -0.623 125.385 1.00 13.12 714 ASN B N 1
ATOM 12942 C CA . ASN B 1 736 ? 32.188 -1.714 124.608 1.00 12.65 714 ASN B CA 1
ATOM 12943 C C . ASN B 1 736 ? 31.595 -1.166 123.300 1.00 12.15 714 ASN B C 1
ATOM 12944 O O . ASN B 1 736 ? 30.377 -1.208 123.102 1.00 12.47 714 ASN B O 1
ATOM 12949 N N . PRO B 1 737 ? 32.453 -0.631 122.408 1.00 12.13 715 PRO B N 1
ATOM 12950 C CA . PRO B 1 737 ? 31.931 -0.122 121.138 1.00 11.86 715 PRO B CA 1
ATOM 12951 C C . PRO B 1 737 ? 31.313 -1.246 120.311 1.00 11.91 715 PRO B C 1
ATOM 12952 O O . PRO B 1 737 ? 31.850 -2.353 120.284 1.00 11.24 715 PRO B O 1
ATOM 12956 N N . GLN B 1 738 ? 30.182 -0.961 119.664 1.00 11.38 716 GLN B N 1
ATOM 12957 C CA . GLN B 1 738 ? 29.495 -1.949 118.841 1.00 11.58 716 GLN B CA 1
ATOM 12958 C C . GLN B 1 738 ? 29.186 -1.391 117.441 1.00 11.37 716 GLN B C 1
ATOM 12959 O O . GLN B 1 738 ? 29.196 -0.163 117.227 1.00 11.57 716 GLN B O 1
ATOM 12965 N N . HIS B 1 739 ? 28.944 -2.293 116.492 1.00 10.71 717 HIS B N 1
ATOM 12966 C CA . HIS B 1 739 ? 28.622 -1.904 115.115 1.00 10.88 717 HIS B CA 1
ATOM 12967 C C . HIS B 1 739 ? 27.119 -1.770 114.895 1.00 10.93 717 HIS B C 1
ATOM 12968 O O . HIS B 1 739 ? 26.318 -2.534 115.454 1.00 10.77 717 HIS B O 1
ATOM 12975 N N . GLN B 1 740 ? 26.751 -0.833 114.027 1.00 10.71 718 GLN B N 1
ATOM 12976 C CA . GLN B 1 740 ? 25.365 -0.679 113.596 1.00 11.04 718 GLN B CA 1
ATOM 12977 C C . GLN B 1 740 ? 25.286 -0.281 112.125 1.00 11.01 718 GLN B C 1
ATOM 12978 O O . GLN B 1 740 ? 26.176 0.379 111.589 1.00 10.39 718 GLN B O 1
ATOM 12984 N N . GLU B 1 741 ? 24.195 -0.681 111.485 1.00 10.87 719 GLU B N 1
ATOM 12985 C CA . GLU B 1 741 ? 23.933 -0.249 110.146 1.00 11.30 719 GLU B CA 1
ATOM 12986 C C . GLU B 1 741 ? 23.155 1.077 110.215 1.00 11.42 719 GLU B C 1
ATOM 12987 O O . GLU B 1 741 ? 23.773 2.137 110.370 1.00 11.83 719 GLU B O 1
ATOM 12993 N N . CYS B 1 742 ? 21.825 1.026 110.164 1.00 11.20 720 CYS B N 1
ATOM 12994 C CA . CYS B 1 742 ? 21.023 2.248 110.125 1.00 11.53 720 CYS B CA 1
ATOM 12995 C C . CYS B 1 742 ? 20.508 2.766 111.466 1.00 11.29 720 CYS B C 1
ATOM 12996 O O . CYS B 1 742 ? 20.109 3.919 111.551 1.00 11.21 720 CYS B O 1
ATOM 12999 N N . PHE B 1 743 ? 20.480 1.935 112.507 1.00 11.45 721 PHE B N 1
ATOM 13000 C CA . PHE B 1 743 ? 19.934 2.396 113.785 1.00 11.94 721 PHE B CA 1
ATOM 13001 C C . PHE B 1 743 ? 20.375 1.551 114.968 1.00 11.90 721 PHE B C 1
ATOM 13002 O O . PHE B 1 743 ? 20.926 0.469 114.795 1.00 11.76 721 PHE B O 1
ATOM 13010 N N . VAL B 1 744 ? 20.120 2.079 116.161 1.00 11.52 722 VAL B N 1
ATOM 13011 C CA . VAL B 1 744 ? 20.208 1.317 117.406 1.00 11.61 722 VAL B CA 1
ATOM 13012 C C . VAL B 1 744 ? 19.022 1.758 118.254 1.00 12.21 722 VAL B C 1
ATOM 13013 O O . VAL B 1 744 ? 18.546 2.896 118.123 1.00 12.07 722 VAL B O 1
ATOM 13017 N N . SER B 1 745 ? 18.534 0.860 119.108 1.00 12.43 723 SER B N 1
ATOM 13018 C CA . SER B 1 745 ? 17.283 1.085 119.810 1.00 13.12 723 SER B CA 1
ATOM 13019 C C . SER B 1 745 ? 17.318 0.493 121.210 1.00 13.75 723 SER B C 1
ATOM 13020 O O . SER B 1 745 ? 17.933 -0.547 121.436 1.00 13.91 723 SER B O 1
ATOM 13023 N N . LEU B 1 746 ? 16.679 1.195 122.146 1.00 13.91 724 LEU B N 1
ATOM 13024 C CA . LEU B 1 746 ? 16.419 0.680 123.479 1.00 14.60 724 LEU B CA 1
ATOM 13025 C C . LEU B 1 746 ? 14.907 0.605 123.652 1.00 14.81 724 LEU B C 1
ATOM 13026 O O . LEU B 1 746 ? 14.199 1.498 123.208 1.00 14.52 724 LEU B O 1
ATOM 13031 N N . PHE B 1 747 ? 14.422 -0.459 124.290 1.00 15.69 725 PHE B N 1
ATOM 13032 C CA . PHE B 1 747 ? 12.983 -0.705 124.422 1.00 16.48 725 PHE B CA 1
ATOM 13033 C C . PHE B 1 747 ? 12.697 -1.535 125.674 1.00 17.29 725 PHE B C 1
ATOM 13034 O O . PHE B 1 747 ? 13.278 -2.608 125.850 1.00 17.49 725 PHE B O 1
ATOM 13042 N N . ASP B 1 748 ? 11.811 -1.033 126.535 1.00 17.20 726 ASP B N 1
ATOM 13043 C CA . ASP B 1 748 ? 11.548 -1.671 127.835 1.00 18.08 726 ASP B CA 1
ATOM 13044 C C . ASP B 1 748 ? 10.337 -2.613 127.879 1.00 18.08 726 ASP B C 1
ATOM 13045 O O . ASP B 1 748 ? 9.971 -3.081 128.948 1.00 18.14 726 ASP B O 1
ATOM 13050 N N . GLY B 1 749 ? 9.737 -2.895 126.724 1.00 18.53 727 GLY B N 1
ATOM 13051 C CA . GLY B 1 749 ? 8.524 -3.711 126.659 1.00 18.64 727 GLY B CA 1
ATOM 13052 C C . GLY B 1 749 ? 7.288 -2.922 126.246 1.00 18.79 727 GLY B C 1
ATOM 13053 O O . GLY B 1 749 ? 6.370 -3.476 125.635 1.00 19.28 727 GLY B O 1
ATOM 13054 N N . GLU B 1 750 ? 7.259 -1.634 126.579 1.00 18.57 728 GLU B N 1
ATOM 13055 C CA . GLU B 1 750 ? 6.161 -0.755 126.149 1.00 18.68 728 GLU B CA 1
ATOM 13056 C C . GLU B 1 750 ? 6.632 0.556 125.515 1.00 17.47 728 GLU B C 1
ATOM 13057 O O . GLU B 1 750 ? 5.961 1.098 124.645 1.00 17.20 728 GLU B O 1
ATOM 13063 N N . ASN B 1 751 ? 7.779 1.063 125.969 1.00 16.54 729 ASN B N 1
ATOM 13064 C CA . ASN B 1 751 ? 8.319 2.340 125.490 1.00 15.63 729 ASN B CA 1
ATOM 13065 C C . ASN B 1 751 ? 9.810 2.274 125.208 1.00 14.89 729 ASN B C 1
ATOM 13066 O O . ASN B 1 751 ? 10.521 1.484 125.807 1.00 14.31 729 ASN B O 1
ATOM 13071 N N . GLY B 1 752 ? 10.278 3.124 124.303 1.00 14.28 730 GLY B N 1
ATOM 13072 C CA . GLY B 1 752 ? 11.688 3.153 123.999 1.00 13.65 730 GLY B CA 1
ATOM 13073 C C . GLY B 1 752 ? 12.123 4.312 123.132 1.00 12.96 730 GLY B C 1
ATOM 13074 O O . GLY B 1 752 ? 11.385 5.281 122.939 1.00 12.64 730 GLY B O 1
ATOM 13075 N N . VAL B 1 753 ? 13.338 4.187 122.613 1.00 12.31 731 VAL B N 1
ATOM 13076 C CA . VAL B 1 753 ? 13.959 5.226 121.802 1.00 12.24 731 VAL B CA 1
ATOM 13077 C C . VAL B 1 753 ? 14.676 4.528 120.650 1.00 11.96 731 VAL B C 1
ATOM 13078 O O . VAL B 1 753 ? 15.278 3.478 120.848 1.00 12.45 731 VAL B O 1
ATOM 13082 N N . THR B 1 754 ? 14.584 5.107 119.454 1.00 11.99 732 THR B N 1
ATOM 13083 C CA . THR B 1 754 ? 15.323 4.644 118.299 1.00 11.48 732 THR B CA 1
ATOM 13084 C C . THR B 1 754 ? 16.170 5.792 117.771 1.00 11.45 732 THR B C 1
ATOM 13085 O O . THR B 1 754 ? 15.644 6.871 117.437 1.00 10.80 732 THR B O 1
ATOM 13089 N N . ILE B 1 755 ? 17.480 5.557 117.722 1.00 11.27 733 ILE B N 1
ATOM 13090 C CA . ILE B 1 755 ? 18.412 6.525 117.157 1.00 11.13 733 ILE B CA 1
ATOM 13091 C C . ILE B 1 755 ? 18.843 6.053 115.787 1.00 11.53 733 ILE B C 1
ATOM 13092 O O . ILE B 1 755 ? 19.451 5.014 115.667 1.00 12.12 733 ILE B O 1
ATOM 13097 N N . GLY B 1 756 ? 18.539 6.837 114.762 1.00 11.66 734 GLY B N 1
ATOM 13098 C CA . GLY B 1 756 ? 18.977 6.536 113.414 1.00 11.73 734 GLY B CA 1
ATOM 13099 C C . GLY B 1 756 ? 20.279 7.245 113.091 1.00 11.81 734 GLY B C 1
ATOM 13100 O O . GLY B 1 756 ? 20.634 8.221 113.744 1.00 11.93 734 GLY B O 1
ATOM 13101 N N . ASN B 1 757 ? 20.992 6.746 112.086 1.00 11.34 735 ASN B N 1
ATOM 13102 C CA . ASN B 1 757 ? 22.255 7.357 111.670 1.00 11.50 735 ASN B CA 1
ATOM 13103 C C . ASN B 1 757 ? 22.439 7.248 110.159 1.00 11.50 735 ASN B C 1
ATOM 13104 O O . ASN B 1 757 ? 21.767 6.455 109.515 1.00 11.76 735 ASN B O 1
ATOM 13109 N N . TYR B 1 758 ? 23.360 8.037 109.613 1.00 11.19 736 TYR B N 1
ATOM 13110 C CA . TYR B 1 758 ? 23.736 7.936 108.212 1.00 11.24 736 TYR B CA 1
ATOM 13111 C C . TYR B 1 758 ? 25.239 7.770 108.165 1.00 11.74 736 TYR B C 1
ATOM 13112 O O . TYR B 1 758 ? 25.978 8.749 108.235 1.00 11.91 736 TYR B O 1
ATOM 13121 N N . GLY B 1 759 ? 25.697 6.528 108.079 1.00 11.41 737 GLY B N 1
ATOM 13122 C CA . GLY B 1 759 ? 27.131 6.260 108.021 1.00 11.57 737 GLY B CA 1
ATOM 13123 C C . GLY B 1 759 ? 27.871 6.466 109.331 1.00 11.32 737 GLY B C 1
ATOM 13124 O O . GLY B 1 759 ? 29.095 6.558 109.330 1.00 11.53 737 GLY B O 1
ATOM 13125 N N . LEU B 1 760 ? 27.138 6.547 110.442 1.00 11.49 738 LEU B N 1
ATOM 13126 C CA . LEU B 1 760 ? 27.760 6.617 111.770 1.00 11.62 738 LEU B CA 1
ATOM 13127 C C . LEU B 1 760 ? 27.632 5.238 112.412 1.00 11.73 738 LEU B C 1
ATOM 13128 O O . LEU B 1 760 ? 26.708 4.981 113.176 1.00 12.26 738 LEU B O 1
ATOM 13133 N N . ASN B 1 761 ? 28.562 4.352 112.071 1.00 11.94 739 ASN B N 1
ATOM 13134 C CA . ASN B 1 761 ? 28.391 2.928 112.331 1.00 11.88 739 ASN B CA 1
ATOM 13135 C C . ASN B 1 761 ? 28.866 2.448 113.699 1.00 12.07 739 ASN B C 1
ATOM 13136 O O . ASN B 1 761 ? 28.712 1.273 114.016 1.00 12.49 739 ASN B O 1
ATOM 13141 N N . GLU B 1 762 ? 29.415 3.345 114.510 1.00 11.65 740 GLU B N 1
ATOM 13142 C CA . GLU B 1 762 ? 29.814 2.972 115.879 1.00 11.51 740 GLU B CA 1
ATOM 13143 C C . GLU B 1 762 ? 28.911 3.598 116.936 1.00 11.55 740 GLU B C 1
ATOM 13144 O O . GLU B 1 762 ? 28.732 4.809 116.969 1.00 11.73 740 GLU B O 1
ATOM 13150 N N . TYR B 1 763 ? 28.358 2.761 117.813 1.00 11.44 741 TYR B N 1
ATOM 13151 C CA . TYR B 1 763 ? 27.609 3.236 118.967 1.00 11.00 741 TYR B CA 1
ATOM 13152 C C . TYR B 1 763 ? 28.148 2.535 120.207 1.00 11.36 741 TYR B C 1
ATOM 13153 O O . TYR B 1 763 ? 28.893 1.545 120.103 1.00 10.36 741 TYR B O 1
ATOM 13162 N N . GLU B 1 764 ? 27.782 3.075 121.367 1.00 11.63 742 GLU B N 1
ATOM 13163 C CA . GLU B 1 764 ? 27.998 2.410 122.646 1.00 12.51 742 GLU B CA 1
ATOM 13164 C C . GLU B 1 764 ? 26.792 2.639 123.555 1.00 12.21 742 GLU B C 1
ATOM 13165 O O . GLU B 1 764 ? 26.208 3.731 123.563 1.00 11.77 742 GLU B O 1
ATOM 13171 N N . ILE B 1 765 ? 26.415 1.605 124.307 1.00 12.18 743 ILE B N 1
ATOM 13172 C CA . ILE B 1 765 ? 25.442 1.778 125.377 1.00 12.62 743 ILE B CA 1
ATOM 13173 C C . ILE B 1 765 ? 26.186 2.008 126.690 1.00 13.15 743 ILE B C 1
ATOM 13174 O O . ILE B 1 765 ? 27.085 1.243 127.049 1.00 13.22 743 ILE B O 1
ATOM 13179 N N . LEU B 1 766 ? 25.824 3.080 127.385 1.00 13.39 744 LEU B N 1
ATOM 13180 C CA . LEU B 1 766 ? 26.383 3.337 128.699 1.00 14.50 744 LEU B CA 1
ATOM 13181 C C . LEU B 1 766 ? 25.355 2.816 129.692 1.00 14.85 744 LEU B C 1
ATOM 13182 O O . LEU B 1 766 ? 24.327 3.458 129.912 1.00 14.93 744 LEU B O 1
ATOM 13187 N N . PRO B 1 767 ? 25.622 1.629 130.273 1.00 15.59 745 PRO B N 1
ATOM 13188 C CA . PRO B 1 767 ? 24.579 0.877 130.982 1.00 16.29 745 PRO B CA 1
ATOM 13189 C C . PRO B 1 767 ? 24.036 1.508 132.272 1.00 16.93 745 PRO B C 1
ATOM 13190 O O . PRO B 1 767 ? 22.885 1.247 132.625 1.00 17.20 745 PRO B O 1
ATOM 13194 N N . ASP B 1 768 ? 24.833 2.331 132.955 1.00 17.28 746 ASP B N 1
ATOM 13195 C CA . ASP B 1 768 ? 24.402 2.933 134.228 1.00 18.06 746 ASP B CA 1
ATOM 13196 C C . ASP B 1 768 ? 23.167 3.833 134.069 1.00 17.64 746 ASP B C 1
ATOM 13197 O O . ASP B 1 768 ? 22.366 3.969 135.002 1.00 17.58 746 ASP B O 1
ATOM 13202 N N . THR B 1 769 ? 23.028 4.435 132.888 1.00 16.77 747 THR B N 1
ATOM 13203 C CA . THR B 1 769 ? 21.954 5.392 132.571 1.00 16.26 747 THR B CA 1
ATOM 13204 C C . THR B 1 769 ? 21.206 4.990 131.295 1.00 15.88 747 THR B C 1
ATOM 13205 O O . THR B 1 769 ? 20.320 5.718 130.818 1.00 16.23 747 THR B O 1
ATOM 13209 N N . ASN B 1 770 ? 21.573 3.839 130.737 1.00 15.08 748 ASN B N 1
ATOM 13210 C CA . ASN B 1 770 ? 21.129 3.447 129.395 1.00 14.75 748 ASN B CA 1
ATOM 13211 C C . ASN B 1 770 ? 21.173 4.610 128.400 1.00 14.12 748 ASN B C 1
ATOM 13212 O O . ASN B 1 770 ? 20.169 4.993 127.802 1.00 14.24 748 ASN B O 1
ATOM 13217 N N . THR B 1 771 ? 22.367 5.178 128.264 1.00 13.78 749 THR B N 1
ATOM 13218 C CA . THR B 1 771 ? 22.633 6.240 127.303 1.00 13.33 749 THR B CA 1
ATOM 13219 C C . THR B 1 771 ? 23.070 5.623 125.978 1.00 12.89 749 THR B C 1
ATOM 13220 O O . THR B 1 771 ? 23.934 4.738 125.951 1.00 13.09 749 THR B O 1
ATOM 13224 N N . ILE B 1 772 ? 22.480 6.097 124.884 1.00 12.48 750 ILE B N 1
ATOM 13225 C CA . ILE B 1 772 ? 22.966 5.760 123.551 1.00 11.60 750 ILE B CA 1
ATOM 13226 C C . ILE B 1 772 ? 23.999 6.808 123.121 1.00 11.51 750 ILE B C 1
ATOM 13227 O O . ILE B 1 772 ? 23.683 7.996 123.017 1.00 11.47 750 ILE B O 1
ATOM 13232 N N . ALA B 1 773 ? 25.225 6.348 122.877 1.00 11.69 751 ALA B N 1
ATOM 13233 C CA . ALA B 1 773 ? 26.335 7.195 122.449 1.00 11.97 751 ALA B CA 1
ATOM 13234 C C . ALA B 1 773 ? 26.667 6.914 120.993 1.00 11.75 751 ALA B C 1
ATOM 13235 O O . ALA B 1 773 ? 27.030 5.795 120.651 1.00 12.63 751 ALA B O 1
ATOM 13237 N N . ILE B 1 774 ? 26.536 7.924 120.135 1.00 11.99 752 ILE B N 1
ATOM 13238 C CA . ILE B 1 774 ? 26.854 7.781 118.707 1.00 11.34 752 ILE B CA 1
ATOM 13239 C C . ILE B 1 774 ? 28.174 8.507 118.424 1.00 11.61 752 ILE B C 1
ATOM 13240 O O . ILE B 1 774 ? 28.328 9.683 118.769 1.00 11.52 752 ILE B O 1
ATOM 13245 N N . THR B 1 775 ? 29.119 7.809 117.792 1.00 11.67 753 THR B N 1
ATOM 13246 C CA . THR B 1 775 ? 30.411 8.403 117.476 1.00 11.79 753 THR B CA 1
ATOM 13247 C C . THR B 1 775 ? 30.332 9.231 116.189 1.00 11.31 753 THR B C 1
ATOM 13248 O O . THR B 1 775 ? 29.979 8.716 115.125 1.00 11.75 753 THR B O 1
ATOM 13252 N N . LEU B 1 776 ? 30.652 10.514 116.308 1.00 11.03 754 LEU B N 1
ATOM 13253 C CA . LEU B 1 776 ? 30.591 11.453 115.181 1.00 10.76 754 LEU B CA 1
ATOM 13254 C C . LEU B 1 776 ? 31.960 11.707 114.548 1.00 10.94 754 LEU B C 1
ATOM 13255 O O . LEU B 1 776 ? 32.059 12.071 113.371 1.00 10.82 754 LEU B O 1
ATOM 13260 N N . LEU B 1 777 ? 33.009 11.511 115.330 1.00 10.29 755 LEU B N 1
ATOM 13261 C CA . LEU B 1 777 ? 34.364 11.770 114.856 1.00 10.60 755 LEU B CA 1
ATOM 13262 C C . LEU B 1 777 ? 35.320 10.978 115.704 1.00 10.81 755 LEU B C 1
ATOM 13263 O O . LEU B 1 777 ? 35.193 10.971 116.931 1.00 10.55 755 LEU B O 1
ATOM 13268 N N . ARG B 1 778 ? 36.263 10.295 115.058 1.00 10.47 756 ARG B N 1
ATOM 13269 C CA A ARG B 1 778 ? 37.392 9.729 115.777 0.50 11.29 756 ARG B CA 1
ATOM 13270 C CA B ARG B 1 778 ? 37.398 9.734 115.780 0.50 10.30 756 ARG B CA 1
ATOM 13271 C C . ARG B 1 778 ? 38.677 10.037 115.015 1.00 10.96 756 ARG B C 1
ATOM 13272 O O . ARG B 1 778 ? 38.841 9.629 113.859 1.00 11.48 756 ARG B O 1
ATOM 13287 N N . SER B 1 779 ? 39.568 10.774 115.668 1.00 10.99 757 SER B N 1
ATOM 13288 C CA . SER B 1 779 ? 40.814 11.224 115.056 1.00 10.97 757 SER B CA 1
ATOM 13289 C C . SER B 1 779 ? 42.038 10.567 115.695 1.00 10.94 757 SER B C 1
ATOM 13290 O O . SER B 1 779 ? 42.276 10.720 116.899 1.00 10.70 757 SER B O 1
ATOM 13293 N N . VAL B 1 780 ? 42.799 9.822 114.890 1.00 11.30 758 VAL B N 1
ATOM 13294 C CA . VAL B 1 780 ? 44.057 9.204 115.350 1.00 11.47 758 VAL B CA 1
ATOM 13295 C C . VAL B 1 780 ? 45.175 9.460 114.331 1.00 11.66 758 VAL B C 1
ATOM 13296 O O . VAL B 1 780 ? 44.907 9.926 113.227 1.00 11.25 758 VAL B O 1
ATOM 13300 N N . GLY B 1 781 ? 46.421 9.152 114.694 1.00 11.71 759 GLY B N 1
ATOM 13301 C CA . GLY B 1 781 ? 47.555 9.474 113.827 1.00 12.08 759 GLY B CA 1
ATOM 13302 C C . GLY B 1 781 ? 48.383 8.335 113.260 1.00 12.28 759 GLY B C 1
ATOM 13303 O O . GLY B 1 781 ? 49.397 8.582 112.604 1.00 12.06 759 GLY B O 1
ATOM 13304 N N . GLU B 1 782 ? 47.966 7.094 113.506 1.00 12.43 760 GLU B N 1
ATOM 13305 C CA . GLU B 1 782 ? 48.687 5.917 112.987 1.00 12.33 760 GLU B CA 1
ATOM 13306 C C . GLU B 1 782 ? 47.730 4.785 112.620 1.00 12.37 760 GLU B C 1
ATOM 13307 O O . GLU B 1 782 ? 46.612 4.721 113.130 1.00 12.61 760 GLU B O 1
ATOM 13313 N N . MET B 1 783 ? 48.184 3.893 111.741 1.00 12.39 761 MET B N 1
ATOM 13314 C CA . MET B 1 783 ? 47.398 2.712 111.342 1.00 12.39 761 MET B CA 1
ATOM 13315 C C . MET B 1 783 ? 47.189 1.753 112.520 1.00 12.28 761 MET B C 1
ATOM 13316 O O . MET B 1 783 ? 46.065 1.372 112.828 1.00 11.92 761 MET B O 1
ATOM 13321 N N . GLY B 1 784 ? 48.294 1.364 113.154 1.00 13.13 762 GLY B N 1
ATOM 13322 C CA . GLY B 1 784 ? 48.292 0.397 114.257 1.00 13.23 762 GLY B CA 1
ATOM 13323 C C . GLY B 1 784 ? 48.831 -0.960 113.811 1.00 13.70 762 GLY B C 1
ATOM 13324 O O . GLY B 1 784 ? 49.628 -1.047 112.876 1.00 13.26 762 GLY B O 1
ATOM 13325 N N . ASP B 1 785 ? 48.402 -2.012 114.500 1.00 13.53 763 ASP B N 1
ATOM 13326 C CA . ASP B 1 785 ? 48.787 -3.392 114.195 1.00 14.27 763 ASP B CA 1
ATOM 13327 C C . ASP B 1 785 ? 50.306 -3.650 114.335 1.00 13.94 763 ASP B C 1
ATOM 13328 O O . ASP B 1 785 ? 50.896 -3.259 115.319 1.00 13.88 763 ASP B O 1
ATOM 13333 N N . TRP B 1 786 ? 50.930 -4.274 113.346 1.00 13.62 764 TRP B N 1
ATOM 13334 C CA . TRP B 1 786 ? 52.264 -4.875 113.515 1.00 13.52 764 TRP B CA 1
ATOM 13335 C C . TRP B 1 786 ? 53.472 -3.922 113.527 1.00 13.46 764 TRP B C 1
ATOM 13336 O O . TRP B 1 786 ? 54.608 -4.357 113.726 1.00 13.83 764 TRP B O 1
ATOM 13347 N N . GLY B 1 787 ? 53.244 -2.640 113.300 1.00 12.80 765 GLY B N 1
ATOM 13348 C CA . GLY B 1 787 ? 54.351 -1.698 113.204 1.00 13.03 765 GLY B CA 1
ATOM 13349 C C . GLY B 1 787 ? 53.920 -0.256 113.328 1.00 12.68 765 GLY B C 1
ATOM 13350 O O . GLY B 1 787 ? 52.770 0.018 113.654 1.00 12.61 765 GLY B O 1
ATOM 13351 N N . TYR B 1 788 ? 54.857 0.662 113.085 1.00 12.67 766 TYR B N 1
ATOM 13352 C CA . TYR B 1 788 ? 54.553 2.078 113.112 1.00 12.25 766 TYR B CA 1
ATOM 13353 C C . TYR B 1 788 ? 54.324 2.626 111.704 1.00 12.73 766 TYR B C 1
ATOM 13354 O O . TYR B 1 788 ? 55.261 2.769 110.916 1.00 11.54 766 TYR B O 1
ATOM 13363 N N . PHE B 1 789 ? 53.064 2.935 111.409 1.00 12.26 767 PHE B N 1
ATOM 13364 C CA . PHE B 1 789 ? 52.674 3.472 110.110 1.00 12.48 767 PHE B CA 1
ATOM 13365 C C . PHE B 1 789 ? 51.922 4.785 110.315 1.00 12.14 767 PHE B C 1
ATOM 13366 O O . PHE B 1 789 ? 50.711 4.764 110.540 1.00 12.63 767 PHE B O 1
ATOM 13374 N N . PRO B 1 790 ? 52.639 5.927 110.250 1.00 12.46 768 PRO B N 1
ATOM 13375 C CA . PRO B 1 790 ? 51.976 7.208 110.427 1.00 12.68 768 PRO B CA 1
ATOM 13376 C C . PRO B 1 790 ? 50.888 7.418 109.378 1.00 12.69 768 PRO B C 1
ATOM 13377 O O . PRO B 1 790 ? 51.080 7.113 108.188 1.00 13.31 768 PRO B O 1
ATOM 133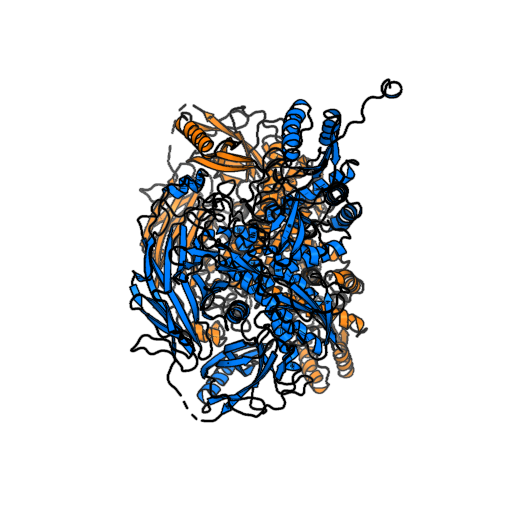81 N N . THR B 1 791 ? 49.744 7.901 109.841 1.00 13.16 769 THR B N 1
ATOM 13382 C CA . THR B 1 791 ? 48.585 8.175 108.989 1.00 13.27 769 THR B CA 1
ATOM 13383 C C . THR B 1 791 ? 47.975 9.518 109.411 1.00 13.32 769 THR B C 1
ATOM 13384 O O . THR B 1 791 ? 46.925 9.540 110.077 1.00 13.28 769 THR B O 1
ATOM 13388 N N . PRO B 1 792 ? 48.628 10.643 109.050 1.00 13.54 770 PRO B N 1
ATOM 13389 C CA . PRO B 1 792 ? 48.112 11.941 109.501 1.00 13.57 770 PRO B CA 1
ATOM 13390 C C . PRO B 1 792 ? 46.694 12.257 109.018 1.00 13.58 770 PRO B C 1
ATOM 13391 O O . PRO B 1 792 ? 45.958 12.946 109.724 1.00 13.55 770 PRO B O 1
ATOM 13395 N N . GLU B 1 793 ? 46.291 11.738 107.857 1.00 13.45 771 GLU B N 1
ATOM 13396 C CA . GLU B 1 793 ? 44.927 12.000 107.351 1.00 13.46 771 GLU B CA 1
ATOM 13397 C C . GLU B 1 793 ? 43.841 11.205 108.105 1.00 13.04 771 GLU B C 1
ATOM 13398 O O . GLU B 1 793 ? 42.639 11.460 107.956 1.00 13.03 771 GLU B O 1
ATOM 13404 N N . ALA B 1 794 ? 44.268 10.269 108.946 1.00 12.89 772 ALA B N 1
ATOM 13405 C CA . ALA B 1 794 ? 43.330 9.580 109.835 1.00 12.95 772 ALA B CA 1
ATOM 13406 C C . ALA B 1 794 ? 42.859 10.506 110.952 1.00 12.71 772 ALA B C 1
ATOM 13407 O O . ALA B 1 794 ? 41.942 10.153 111.688 1.00 12.50 772 ALA B O 1
ATOM 13409 N N . GLN B 1 795 ? 43.488 11.681 111.070 1.00 12.10 773 GLN B N 1
ATOM 13410 C CA . GLN B 1 795 ? 43.060 12.707 112.036 1.00 12.28 773 GLN B CA 1
ATOM 13411 C C . GLN B 1 795 ? 41.754 13.389 111.627 1.00 12.16 773 GLN B C 1
ATOM 13412 O O . GLN B 1 795 ? 41.128 14.077 112.440 1.00 12.25 773 GLN B O 1
ATOM 13418 N N . CYS B 1 796 ? 41.352 13.195 110.369 1.00 12.40 774 CYS B N 1
ATOM 13419 C CA . CYS B 1 796 ? 40.085 13.731 109.839 1.00 13.23 774 CYS B CA 1
ATOM 13420 C C . CYS B 1 796 ? 39.942 15.244 110.061 1.00 13.24 774 CYS B C 1
ATOM 13421 O O . CYS B 1 796 ? 38.930 15.726 110.563 1.00 13.47 774 CYS B O 1
ATOM 13424 N N . LEU B 1 797 ? 40.983 15.983 109.703 1.00 13.64 775 LEU B N 1
ATOM 13425 C CA . LEU B 1 797 ? 40.951 17.440 109.805 1.00 14.17 775 LEU B CA 1
ATOM 13426 C C . LEU B 1 797 ? 40.051 18.004 108.715 1.00 14.13 775 LEU B C 1
ATOM 13427 O O . LEU B 1 797 ? 39.894 17.386 107.661 1.00 14.13 775 LEU B O 1
ATOM 13432 N N . GLY B 1 798 ? 39.462 19.168 108.977 1.00 14.34 776 GLY B N 1
ATOM 13433 C CA . GLY B 1 798 ? 38.599 19.831 108.005 1.00 14.35 776 GLY B CA 1
ATOM 13434 C C . GLY B 1 798 ? 37.128 19.661 108.346 1.00 15.29 776 GLY B C 1
ATOM 13435 O O . GLY B 1 798 ? 36.785 19.123 109.400 1.00 14.31 776 GLY B O 1
ATOM 13436 N N . LYS B 1 799 ? 36.263 20.079 107.424 1.00 15.53 777 LYS B N 1
ATOM 13437 C CA . LYS B 1 799 ? 34.819 20.133 107.666 1.00 16.86 777 LYS B CA 1
ATOM 13438 C C . LYS B 1 799 ? 34.138 18.765 107.715 1.00 16.27 777 LYS B C 1
ATOM 13439 O O . LYS B 1 799 ? 34.452 17.873 106.937 1.00 16.55 777 LYS B O 1
ATOM 13445 N N . HIS B 1 800 ? 33.184 18.622 108.629 1.00 15.75 778 HIS B N 1
ATOM 13446 C CA . HIS B 1 800 ? 32.398 17.406 108.741 1.00 15.36 778 HIS B CA 1
ATOM 13447 C C . HIS B 1 800 ? 30.946 17.774 108.897 1.00 14.82 778 HIS B C 1
ATOM 13448 O O . HIS B 1 800 ? 30.622 18.835 109.434 1.00 14.21 778 HIS B O 1
ATOM 13455 N N . SER B 1 801 ? 30.083 16.878 108.440 1.00 14.20 779 SER B N 1
ATOM 13456 C CA . SER B 1 801 ? 28.651 17.020 108.614 1.00 14.29 779 SER B CA 1
ATOM 13457 C C . SER B 1 801 ? 28.072 15.629 108.868 1.00 14.02 779 SER B C 1
ATOM 13458 O O . SER B 1 801 ? 28.106 14.767 107.980 1.00 13.42 779 SER B O 1
ATOM 13461 N N . LEU B 1 802 ? 27.591 15.403 110.094 1.00 13.10 780 LEU B N 1
ATOM 13462 C CA . LEU B 1 802 ? 27.055 14.097 110.504 1.00 12.93 780 LEU B CA 1
ATOM 13463 C C . LEU B 1 802 ? 25.548 14.160 110.712 1.00 12.74 780 LEU B C 1
ATOM 13464 O O . LEU B 1 802 ? 25.066 15.020 111.436 1.00 13.18 780 LEU B O 1
ATOM 13469 N N . SER B 1 803 ? 24.817 13.237 110.096 1.00 12.63 781 SER B N 1
ATOM 13470 C CA . SER B 1 803 ? 23.353 13.190 110.234 1.00 12.50 781 SER B CA 1
ATOM 13471 C C . SER B 1 803 ? 22.846 11.975 111.008 1.00 12.05 781 SER B C 1
ATOM 13472 O O . SER B 1 803 ? 23.304 10.852 110.797 1.00 11.36 781 SER B O 1
ATOM 13475 N N . TYR B 1 804 ? 21.885 12.218 111.896 1.00 11.69 782 TYR B N 1
ATOM 13476 C CA . TYR B 1 804 ? 21.334 11.182 112.762 1.00 11.58 782 TYR B CA 1
ATOM 13477 C C . TYR B 1 804 ? 19.946 11.632 113.223 1.00 11.80 782 TYR B C 1
ATOM 13478 O O . TYR B 1 804 ? 19.527 12.762 112.937 1.00 11.66 782 TYR B O 1
ATOM 13487 N N . SER B 1 805 ? 19.228 10.760 113.926 1.00 11.94 783 SER B N 1
ATOM 13488 C CA . SER B 1 805 ? 17.831 11.057 114.248 1.00 11.89 783 SER B CA 1
ATOM 13489 C C . SER B 1 805 ? 17.383 10.455 115.561 1.00 12.27 783 SER B C 1
ATOM 13490 O O . SER B 1 805 ? 17.966 9.483 116.041 1.00 12.83 783 SER B O 1
ATOM 13493 N N . PHE B 1 806 ? 16.325 11.041 116.118 1.00 12.19 784 PHE B N 1
ATOM 13494 C CA . PHE B 1 806 ? 15.689 10.558 117.321 1.00 12.30 784 PHE B CA 1
ATOM 13495 C C . PHE B 1 806 ? 14.214 10.260 117.047 1.00 12.26 784 PHE B C 1
ATOM 13496 O O . PHE B 1 806 ? 13.513 11.046 116.396 1.00 12.35 784 PHE B O 1
ATOM 13504 N N . GLU B 1 807 ? 13.745 9.128 117.554 1.00 12.09 785 GLU B N 1
ATOM 13505 C CA . GLU B 1 807 ? 12.315 8.839 117.567 1.00 12.36 785 GLU B CA 1
ATOM 13506 C C . GLU B 1 807 ? 11.992 8.173 118.892 1.00 12.73 785 GLU B C 1
ATOM 13507 O O . GLU B 1 807 ? 12.730 7.290 119.349 1.00 12.85 785 GLU B O 1
ATOM 13513 N N . SER B 1 808 ? 10.911 8.634 119.519 1.00 13.08 786 SER B N 1
ATOM 13514 C CA . SER B 1 808 ? 10.398 8.009 120.725 1.00 14.03 786 SER B CA 1
ATOM 13515 C C . SER B 1 808 ? 9.317 7.005 120.323 1.00 13.97 786 SER B C 1
ATOM 13516 O O . SER B 1 808 ? 8.393 7.346 119.574 1.00 14.40 786 SER B O 1
ATOM 13519 N N . ILE B 1 809 ? 9.428 5.779 120.826 1.00 13.96 787 ILE B N 1
ATOM 13520 C CA . ILE B 1 809 ? 8.589 4.676 120.344 1.00 13.99 787 ILE B CA 1
ATOM 13521 C C . ILE B 1 809 ? 7.760 3.996 121.432 1.00 14.59 787 ILE B C 1
ATOM 13522 O O . ILE B 1 809 ? 8.086 4.070 122.611 1.00 14.83 787 ILE B O 1
ATOM 13527 N N . THR B 1 810 ? 6.676 3.354 121.001 1.00 14.81 788 THR B N 1
ATOM 13528 C CA . THR B 1 810 ? 5.847 2.492 121.832 1.00 15.49 788 THR B CA 1
ATOM 13529 C C . THR B 1 810 ? 5.828 1.118 121.173 1.00 15.81 788 THR B C 1
ATOM 13530 O O . THR B 1 810 ? 6.286 0.976 120.033 1.00 15.35 788 THR B O 1
ATOM 13534 N N . LYS B 1 811 ? 5.269 0.114 121.857 1.00 16.03 789 LYS B N 1
ATOM 13535 C CA . LYS B 1 811 ? 5.136 -1.218 121.250 1.00 16.55 789 LYS B CA 1
ATOM 13536 C C . LYS B 1 811 ? 4.556 -1.129 119.830 1.00 16.12 789 LYS B C 1
ATOM 13537 O O . LYS B 1 811 ? 4.994 -1.839 118.928 1.00 15.97 789 LYS B O 1
ATOM 13543 N N . GLN B 1 812 ? 3.601 -0.221 119.642 1.00 16.05 790 GLN B N 1
ATOM 13544 C CA . GLN B 1 812 ? 2.858 -0.089 118.393 1.00 16.11 790 GLN B CA 1
ATOM 13545 C C . GLN B 1 812 ? 3.648 0.576 117.255 1.00 15.48 790 GLN B C 1
ATOM 13546 O O . GLN B 1 812 ? 3.295 0.425 116.092 1.00 14.93 790 GLN B O 1
ATOM 13552 N N . THR B 1 813 ? 4.703 1.321 117.585 1.00 14.80 791 THR B N 1
ATOM 13553 C CA . THR B 1 813 ? 5.469 2.047 116.551 1.00 14.29 791 THR B CA 1
ATOM 13554 C C . THR B 1 813 ? 6.928 1.573 116.416 1.00 13.82 791 THR B C 1
ATOM 13555 O O . THR B 1 813 ? 7.690 2.106 115.600 1.00 13.95 791 THR B O 1
ATOM 13559 N N . GLN B 1 814 ? 7.302 0.569 117.206 1.00 13.41 792 GLN B N 1
ATOM 13560 C CA . GLN B 1 814 ? 8.679 0.093 117.281 1.00 13.17 792 GLN B CA 1
ATOM 13561 C C . GLN B 1 814 ? 9.250 -0.283 115.909 1.00 12.98 792 GLN B C 1
ATOM 13562 O O . GLN B 1 814 ? 10.302 0.200 115.514 1.00 12.58 792 GLN B O 1
ATOM 13568 N N . PHE B 1 815 ? 8.547 -1.140 115.182 1.00 13.10 793 PHE B N 1
ATOM 13569 C CA . PHE B 1 815 ? 9.079 -1.612 113.908 1.00 13.16 793 PHE B CA 1
ATOM 13570 C C . PHE B 1 815 ? 9.055 -0.536 112.821 1.00 13.30 793 PHE B C 1
ATOM 13571 O O . PHE B 1 815 ? 9.975 -0.470 112.011 1.00 12.69 793 PHE B O 1
ATOM 13579 N N . ALA B 1 816 ? 8.034 0.325 112.834 1.00 12.67 794 ALA B N 1
ATOM 13580 C CA . ALA B 1 816 ? 8.001 1.465 111.920 1.00 12.59 794 ALA B CA 1
ATOM 13581 C C . ALA B 1 816 ? 9.184 2.415 112.162 1.00 12.57 794 ALA B C 1
ATOM 13582 O O . ALA B 1 816 ? 9.729 2.985 111.213 1.00 12.10 794 ALA B O 1
ATOM 13584 N N . SER B 1 817 ? 9.612 2.554 113.419 1.00 12.40 795 SER B N 1
ATOM 13585 C CA . SER B 1 817 ? 10.799 3.375 113.735 1.00 12.33 795 SER B CA 1
ATOM 13586 C C . SER B 1 817 ? 12.067 2.795 113.106 1.00 12.09 795 SER B C 1
ATOM 13587 O O . SER B 1 817 ? 13.002 3.530 112.769 1.00 11.40 795 SER B O 1
ATOM 13590 N N . TYR B 1 818 ? 12.080 1.477 112.929 1.00 11.98 796 TYR B N 1
ATOM 13591 C CA . TYR B 1 818 ? 13.224 0.800 112.336 1.00 12.47 796 TYR B CA 1
ATOM 13592 C C . TYR B 1 818 ? 13.269 0.993 110.819 1.00 12.53 796 TYR B C 1
ATOM 13593 O O . TYR B 1 818 ? 14.312 1.367 110.275 1.00 12.46 796 TYR B O 1
ATOM 13602 N N . TRP B 1 819 ? 12.149 0.767 110.128 1.00 11.86 797 TRP B N 1
ATOM 13603 C CA . TRP B 1 819 ? 12.182 1.046 108.688 1.00 12.05 797 TRP B CA 1
ATOM 13604 C C . TRP B 1 819 ? 12.276 2.537 108.347 1.00 11.55 797 TRP B C 1
ATOM 13605 O O . TRP B 1 819 ? 12.805 2.875 107.303 1.00 11.82 797 TRP B O 1
ATOM 13616 N N . ARG B 1 820 ? 11.790 3.423 109.221 1.00 12.11 798 ARG B N 1
ATOM 13617 C CA . ARG B 1 820 ? 11.998 4.869 109.028 1.00 12.07 798 ARG B CA 1
ATOM 13618 C C . ARG B 1 820 ? 13.483 5.221 109.080 1.00 12.26 798 ARG B C 1
ATOM 13619 O O . ARG B 1 820 ? 13.964 6.019 108.283 1.00 11.74 798 ARG B O 1
ATOM 13627 N N . ALA B 1 821 ? 14.206 4.628 110.022 1.00 12.07 799 ALA B N 1
ATOM 13628 C CA . ALA B 1 821 ? 15.639 4.865 110.122 1.00 12.51 799 ALA B CA 1
ATOM 13629 C C . ALA B 1 821 ? 16.369 4.350 108.872 1.00 12.72 799 ALA B C 1
ATOM 13630 O O . ALA B 1 821 ? 17.293 5.003 108.381 1.00 12.90 799 ALA B O 1
ATOM 13632 N N . GLN B 1 822 ? 15.953 3.192 108.359 1.00 12.89 800 GLN B N 1
ATOM 13633 C CA . GLN B 1 822 ? 16.553 2.640 107.127 1.00 13.34 800 GLN B CA 1
ATOM 13634 C C . GLN B 1 822 ? 16.164 3.466 105.903 1.00 12.91 800 GLN B C 1
ATOM 13635 O O . GLN B 1 822 ? 17.023 3.930 105.157 1.00 12.78 800 GLN B O 1
ATOM 13641 N N . GLU B 1 823 ? 14.859 3.666 105.716 1.00 12.55 801 GLU B N 1
ATOM 13642 C CA . GLU B 1 823 ? 14.341 4.299 104.504 1.00 12.22 801 GLU B CA 1
ATOM 13643 C C . GLU B 1 823 ? 14.490 5.827 104.519 1.00 11.85 801 GLU B C 1
ATOM 13644 O O . GLU B 1 823 ? 14.511 6.457 103.462 1.00 12.91 801 GLU B O 1
ATOM 13650 N N . GLY B 1 824 ? 14.603 6.411 105.712 1.00 11.66 802 GLY B N 1
ATOM 13651 C CA . GLY B 1 824 ? 14.881 7.840 105.879 1.00 11.37 802 GLY B CA 1
ATOM 13652 C C . GLY B 1 824 ? 16.235 8.268 105.323 1.00 11.13 802 GLY B C 1
ATOM 13653 O O . GLY B 1 824 ? 16.489 9.456 105.153 1.00 10.92 802 GLY B O 1
ATOM 13654 N N . GLN B 1 825 ? 17.105 7.307 105.014 1.00 11.29 803 GLN B N 1
ATOM 13655 C CA . GLN B 1 825 ? 18.353 7.616 104.313 1.00 11.65 803 GLN B CA 1
ATOM 13656 C C . GLN B 1 825 ? 18.140 7.910 102.828 1.00 12.16 803 GLN B C 1
ATOM 13657 O O . GLN B 1 825 ? 19.073 8.311 102.144 1.00 12.67 803 GLN B O 1
ATOM 13663 N N . VAL B 1 826 ? 16.926 7.700 102.330 1.00 12.50 804 VAL B N 1
ATOM 13664 C CA . VAL B 1 826 ? 16.667 7.754 100.885 1.00 12.59 804 VAL B CA 1
ATOM 13665 C C . VAL B 1 826 ? 15.588 8.805 100.629 1.00 12.97 804 VAL B C 1
ATOM 13666 O O . VAL B 1 826 ? 14.455 8.654 101.093 1.00 13.02 804 VAL B O 1
ATOM 13670 N N . PRO B 1 827 ? 15.942 9.891 99.914 1.00 13.46 805 PRO B N 1
ATOM 13671 C CA . PRO B 1 827 ? 14.965 10.932 99.651 1.00 13.68 805 PRO B CA 1
ATOM 13672 C C . PRO B 1 827 ? 13.950 10.548 98.588 1.00 13.87 805 PRO B C 1
ATOM 13673 O O . PRO B 1 827 ? 14.162 9.603 97.814 1.00 12.89 805 PRO B O 1
ATOM 13677 N N . VAL B 1 828 ? 12.845 11.284 98.583 1.00 13.92 806 VAL B N 1
ATOM 13678 C CA . VAL B 1 828 ? 11.915 11.276 97.465 1.00 14.24 806 VAL B CA 1
ATOM 13679 C C . VAL B 1 828 ? 12.712 11.690 96.227 1.00 13.85 806 VAL B C 1
ATOM 13680 O O . VAL B 1 828 ? 13.528 12.625 96.280 1.00 13.61 806 VAL B O 1
ATOM 13684 N N . ILE B 1 829 ? 12.513 10.960 95.133 1.00 13.23 807 ILE B N 1
ATOM 13685 C CA . ILE B 1 829 ? 13.194 11.246 93.874 1.00 13.28 807 ILE B CA 1
ATOM 13686 C C . ILE B 1 829 ? 12.254 12.010 92.966 1.00 13.56 807 ILE B C 1
ATOM 13687 O O . ILE B 1 829 ? 11.062 11.700 92.894 1.00 13.13 807 ILE B O 1
ATOM 13692 N N . THR B 1 830 ? 12.771 13.018 92.273 1.00 13.53 808 THR B N 1
ATOM 13693 C CA . THR B 1 830 ? 11.917 13.742 91.331 1.00 14.40 808 THR B CA 1
ATOM 13694 C C . THR B 1 830 ? 12.519 13.848 89.944 1.00 13.77 808 THR B C 1
ATOM 13695 O O . THR B 1 830 ? 13.740 13.835 89.775 1.00 13.39 808 THR B O 1
ATOM 13699 N N . THR B 1 831 ? 11.648 13.957 88.950 1.00 13.69 809 THR B N 1
ATOM 13700 C CA . THR B 1 831 ? 12.092 14.272 87.603 1.00 14.30 809 THR B CA 1
ATOM 13701 C C . THR B 1 831 ? 10.999 15.022 86.866 1.00 14.10 809 THR B C 1
ATOM 13702 O O . THR B 1 831 ? 9.809 14.853 87.162 1.00 14.22 809 THR B O 1
ATOM 13706 N N . GLN B 1 832 ? 11.405 15.826 85.892 1.00 13.86 810 GLN B N 1
ATOM 13707 C CA . GLN B 1 832 ? 10.460 16.610 85.106 1.00 14.24 810 GLN B CA 1
ATOM 13708 C C . GLN B 1 832 ? 10.211 15.994 83.732 1.00 14.45 810 GLN B C 1
ATOM 13709 O O . GLN B 1 832 ? 11.083 15.324 83.165 1.00 14.34 810 GLN B O 1
ATOM 13715 N N . THR B 1 833 ? 9.013 16.225 83.215 1.00 14.48 811 THR B N 1
ATOM 13716 C CA . THR B 1 833 ? 8.640 15.791 81.879 1.00 14.93 811 THR B CA 1
ATOM 13717 C C . THR B 1 833 ? 7.588 16.757 81.345 1.00 15.63 811 THR B C 1
ATOM 13718 O O . THR B 1 833 ? 7.042 17.562 82.103 1.00 15.28 811 THR B O 1
ATOM 13722 N N . ASN B 1 834 ? 7.302 16.703 80.048 1.00 16.09 812 ASN B N 1
ATOM 13723 C CA A ASN B 1 834 ? 6.281 17.584 79.490 0.50 16.75 812 ASN B CA 1
ATOM 13724 C CA B ASN B 1 834 ? 6.276 17.572 79.490 0.50 16.51 812 ASN B CA 1
ATOM 13725 C C . ASN B 1 834 ? 4.892 16.910 79.400 1.00 16.86 812 ASN B C 1
ATOM 13726 O O . ASN B 1 834 ? 4.662 15.825 79.964 1.00 16.18 812 ASN B O 1
ATOM 13735 N N . GLN B 1 835 ? 3.971 17.595 78.720 1.00 17.16 813 GLN B N 1
ATOM 13736 C CA . GLN B 1 835 ? 2.635 17.084 78.460 1.00 18.14 813 GLN B CA 1
ATOM 13737 C C . GLN B 1 835 ? 2.689 16.145 77.265 1.00 18.21 813 GLN B C 1
ATOM 13738 O O . GLN B 1 835 ? 3.159 16.521 76.185 1.00 18.15 813 GLN B O 1
ATOM 13744 N N . HIS B 1 836 ? 2.202 14.926 77.461 1.00 17.82 814 HIS B N 1
ATOM 13745 C CA . HIS B 1 836 ? 2.217 13.914 76.410 1.00 17.53 814 HIS B CA 1
ATOM 13746 C C . HIS B 1 836 ? 1.295 12.762 76.746 1.00 18.07 814 HIS B C 1
ATOM 13747 O O . HIS B 1 836 ? 1.009 12.503 77.916 1.00 17.98 814 HIS B O 1
ATOM 13754 N N . GLU B 1 837 ? 0.845 12.069 75.703 1.00 18.33 815 GLU B N 1
ATOM 13755 C CA . GLU B 1 837 ? 0.260 10.739 75.839 1.00 19.14 815 GLU B CA 1
ATOM 13756 C C . GLU B 1 837 ? 1.262 9.831 76.536 1.00 18.75 815 GLU B C 1
ATOM 13757 O O . GLU B 1 837 ? 2.442 10.163 76.628 1.00 18.22 815 GLU B O 1
ATOM 13763 N N . GLY B 1 838 ? 0.784 8.691 77.029 1.00 18.44 816 GLY B N 1
ATOM 13764 C CA . GLY B 1 838 ? 1.639 7.735 77.702 1.00 18.50 816 GLY B CA 1
ATOM 13765 C C . GLY B 1 838 ? 0.932 6.433 78.015 1.00 18.54 816 GLY B C 1
ATOM 13766 O O . GLY B 1 838 ? -0.297 6.380 78.114 1.00 18.53 816 GLY B O 1
ATOM 13767 N N . THR B 1 839 ? 1.715 5.377 78.178 1.00 18.54 817 THR B N 1
ATOM 13768 C CA . THR B 1 839 ? 1.164 4.071 78.510 1.00 18.82 817 THR B CA 1
ATOM 13769 C C . THR B 1 839 ? 1.068 3.848 80.014 1.00 18.39 817 THR B C 1
ATOM 13770 O O . THR B 1 839 ? 0.459 2.878 80.452 1.00 18.88 817 THR B O 1
ATOM 13774 N N . LEU B 1 840 ? 1.663 4.748 80.797 1.00 17.56 818 LEU B N 1
ATOM 13775 C CA . LEU B 1 840 ? 1.685 4.622 82.254 1.00 16.62 818 LEU B CA 1
ATOM 13776 C C . LEU B 1 840 ? 0.742 5.623 82.905 1.00 16.44 818 LEU B C 1
ATOM 13777 O O . LEU B 1 840 ? 0.569 6.731 82.402 1.00 16.18 818 LEU B O 1
ATOM 13782 N N . ALA B 1 841 ? 0.145 5.235 84.027 1.00 16.39 819 ALA B N 1
ATOM 13783 C CA . ALA B 1 841 ? -0.717 6.135 84.795 1.00 16.46 819 ALA B CA 1
ATOM 13784 C C . ALA B 1 841 ? 0.081 7.212 85.531 1.00 16.25 819 ALA B C 1
ATOM 13785 O O . ALA B 1 841 ? 1.261 7.022 85.847 1.00 16.28 819 ALA B O 1
ATOM 13787 N N . ALA B 1 842 ? -0.568 8.340 85.808 1.00 15.93 820 ALA B N 1
ATOM 13788 C CA . ALA B 1 842 ? 0.090 9.479 86.458 1.00 16.35 820 ALA B CA 1
ATOM 13789 C C . ALA B 1 842 ? 0.438 9.196 87.924 1.00 16.51 820 ALA B C 1
ATOM 13790 O O . ALA B 1 842 ? 1.317 9.843 88.510 1.00 15.77 820 ALA B O 1
ATOM 13792 N N . GLU B 1 843 ? -0.271 8.241 88.519 1.00 16.56 821 GLU B N 1
ATOM 13793 C CA . GLU B 1 843 ? 0.105 7.739 89.835 1.00 17.08 821 GLU B CA 1
ATOM 13794 C C . GLU B 1 843 ? -0.068 6.243 89.867 1.00 16.99 821 GLU B C 1
ATOM 13795 O O . GLU B 1 843 ? -1.024 5.706 89.294 1.00 16.40 821 GLU B O 1
ATOM 13801 N N . TYR B 1 844 ? 0.874 5.568 90.516 1.00 16.32 822 TYR B N 1
ATOM 13802 C CA . TYR B 1 844 ? 0.917 4.115 90.479 1.00 16.21 822 TYR B CA 1
ATOM 13803 C C . TYR B 1 844 ? 1.732 3.565 91.634 1.00 15.97 822 TYR B C 1
ATOM 13804 O O . TYR B 1 844 ? 2.729 4.167 92.038 1.00 15.28 822 TYR B O 1
ATOM 13813 N N . SER B 1 845 ? 1.289 2.427 92.164 1.00 15.79 823 SER B N 1
ATOM 13814 C CA . SER B 1 845 ? 2.026 1.711 93.202 1.00 15.90 823 SER B CA 1
ATOM 13815 C C . SER B 1 845 ? 2.472 0.391 92.627 1.00 16.10 823 SER B C 1
ATOM 13816 O O . SER B 1 845 ? 1.641 -0.438 92.221 1.00 15.68 823 SER B O 1
ATOM 13819 N N . TYR B 1 846 ? 3.783 0.193 92.585 1.00 16.36 824 TYR B N 1
ATOM 13820 C CA . TYR B 1 846 ? 4.334 -1.005 91.976 1.00 17.30 824 TYR B CA 1
ATOM 13821 C C . TYR B 1 846 ? 4.147 -2.248 92.825 1.00 17.60 824 TYR B C 1
ATOM 13822 O O . TYR B 1 846 ? 4.145 -3.354 92.301 1.00 18.15 824 TYR B O 1
ATOM 13831 N N . LEU B 1 847 ? 4.018 -2.062 94.133 1.00 17.63 825 LEU B N 1
ATOM 13832 C CA . LEU B 1 847 ? 3.780 -3.167 95.052 1.00 18.13 825 LEU B CA 1
ATOM 13833 C C . LEU B 1 847 ? 2.804 -2.728 96.139 1.00 18.04 825 LEU B C 1
ATOM 13834 O O . LEU B 1 847 ? 2.589 -1.530 96.331 1.00 18.52 825 LEU B O 1
ATOM 13839 N N . THR B 1 848 ? 2.207 -3.708 96.821 1.00 17.84 826 THR B N 1
ATOM 13840 C CA . THR B 1 848 ? 1.337 -3.488 97.978 1.00 17.80 826 THR B CA 1
ATOM 13841 C C . THR B 1 848 ? 1.631 -4.570 99.022 1.00 17.18 826 THR B C 1
ATOM 13842 O O . THR B 1 848 ? 2.520 -5.400 98.822 1.00 17.55 826 THR B O 1
ATOM 13846 N N . GLY B 1 849 ? 0.890 -4.554 100.129 1.00 16.85 827 GLY B N 1
ATOM 13847 C CA . GLY B 1 849 ? 1.054 -5.543 101.201 1.00 15.97 827 GLY B CA 1
ATOM 13848 C C . GLY B 1 849 ? 2.334 -5.328 101.999 1.00 15.42 827 GLY B C 1
ATOM 13849 O O . GLY B 1 849 ? 3.089 -6.267 102.248 1.00 15.79 827 GLY B O 1
ATOM 13850 N N . THR B 1 850 ? 2.582 -4.087 102.397 1.00 14.84 828 THR B N 1
ATOM 13851 C CA . THR B 1 850 ? 3.715 -3.785 103.272 1.00 14.76 828 THR B CA 1
ATOM 13852 C C . THR B 1 850 ? 3.364 -4.261 104.685 1.00 14.57 828 THR B C 1
ATOM 13853 O O . THR B 1 850 ? 2.186 -4.395 105.018 1.00 14.16 828 THR B O 1
ATOM 13857 N N . ASN B 1 851 ? 4.385 -4.527 105.496 1.00 14.36 829 ASN B N 1
ATOM 13858 C CA . ASN B 1 851 ? 4.212 -4.897 106.908 1.00 14.63 829 ASN B CA 1
ATOM 13859 C C . ASN B 1 851 ? 5.284 -4.120 107.684 1.00 14.15 829 ASN B C 1
ATOM 13860 O O . ASN B 1 851 ? 6.432 -4.057 107.242 1.00 14.09 829 ASN B O 1
ATOM 13865 N N . ASP B 1 852 ? 4.939 -3.543 108.834 1.00 13.54 830 ASP B N 1
ATOM 13866 C CA . ASP B 1 852 ? 5.938 -2.790 109.611 1.00 13.15 830 ASP B CA 1
ATOM 13867 C C . ASP B 1 852 ? 7.140 -3.664 109.988 1.00 12.69 830 ASP B C 1
ATOM 13868 O O . ASP B 1 852 ? 8.280 -3.189 110.009 1.00 12.02 830 ASP B O 1
ATOM 13873 N N . GLN B 1 853 ? 6.871 -4.940 110.275 1.00 12.04 831 GLN B N 1
ATOM 13874 C CA . GLN B 1 853 ? 7.898 -5.880 110.732 1.00 11.95 831 GLN B CA 1
ATOM 13875 C C . GLN B 1 853 ? 8.747 -6.455 109.588 1.00 11.76 831 GLN B C 1
ATOM 13876 O O . GLN B 1 853 ? 9.703 -7.205 109.826 1.00 11.91 831 GLN B O 1
ATOM 13882 N N . VAL B 1 854 ? 8.402 -6.104 108.349 1.00 11.50 832 VAL B N 1
ATOM 13883 C CA . VAL B 1 854 ? 9.098 -6.659 107.180 1.00 11.17 832 VAL B CA 1
ATOM 13884 C C . VAL B 1 854 ? 9.869 -5.597 106.404 1.00 10.99 832 VAL B C 1
ATOM 13885 O O . VAL B 1 854 ? 9.274 -4.732 105.767 1.00 11.13 832 VAL B O 1
ATOM 13889 N N . ALA B 1 855 ? 11.194 -5.666 106.456 1.00 11.25 833 ALA B N 1
ATOM 13890 C CA . ALA B 1 855 ? 12.011 -4.728 105.696 1.00 11.52 833 ALA B CA 1
ATOM 13891 C C . ALA B 1 855 ? 12.156 -5.186 104.248 1.00 11.91 833 ALA B C 1
ATOM 13892 O O . ALA B 1 855 ? 12.181 -6.388 103.972 1.00 12.79 833 ALA B O 1
ATOM 13894 N N . LEU B 1 856 ? 12.243 -4.225 103.334 1.00 11.41 834 LEU B N 1
ATOM 13895 C CA . LEU B 1 856 ? 12.551 -4.495 101.934 1.00 11.32 834 LEU B CA 1
ATOM 13896 C C . LEU B 1 856 ? 13.968 -3.971 101.687 1.00 11.15 834 LEU B C 1
ATOM 13897 O O . LEU B 1 856 ? 14.254 -2.816 101.985 1.00 11.86 834 LEU B O 1
ATOM 13902 N N . THR B 1 857 ? 14.846 -4.822 101.166 1.00 10.97 835 THR B N 1
ATOM 13903 C CA . THR B 1 857 ? 16.239 -4.421 100.910 1.00 11.41 835 THR B CA 1
ATOM 13904 C C . THR B 1 857 ? 16.642 -4.420 99.439 1.00 11.32 835 THR B C 1
ATOM 13905 O O . THR B 1 857 ? 17.587 -3.734 99.063 1.00 11.72 835 THR B O 1
ATOM 13909 N N . ALA B 1 858 ? 15.934 -5.192 98.620 1.00 11.46 836 ALA B N 1
ATOM 13910 C CA . ALA B 1 858 ? 16.225 -5.247 97.197 1.00 11.17 836 ALA B CA 1
ATOM 13911 C C . ALA B 1 858 ? 14.946 -5.198 96.375 1.00 11.38 836 ALA B C 1
ATOM 13912 O O . ALA B 1 858 ? 13.920 -5.790 96.750 1.00 11.29 836 ALA B O 1
ATOM 13914 N N . PHE B 1 859 ? 15.029 -4.453 95.271 1.00 11.07 837 PHE B N 1
ATOM 13915 C CA . PHE B 1 859 ? 13.999 -4.367 94.239 1.00 11.08 837 PHE B CA 1
ATOM 13916 C C . PHE B 1 859 ? 14.760 -4.106 92.937 1.00 11.09 837 PHE B C 1
ATOM 13917 O O . PHE B 1 859 ? 15.184 -2.988 92.655 1.00 10.77 837 PHE B O 1
ATOM 13925 N N . LYS B 1 860 ? 14.977 -5.177 92.181 1.00 10.71 838 LYS B N 1
ATOM 13926 C CA . LYS B 1 860 ? 15.949 -5.193 91.105 1.00 10.66 838 LYS B CA 1
ATOM 13927 C C . LYS B 1 860 ? 15.448 -6.153 90.028 1.00 11.38 838 LYS B C 1
ATOM 13928 O O . LYS B 1 860 ? 14.312 -6.622 90.096 1.00 11.05 838 LYS B O 1
ATOM 13934 N N . ARG B 1 861 ? 16.276 -6.424 89.023 1.00 11.87 839 ARG B N 1
ATOM 13935 C CA . ARG B 1 861 ? 15.969 -7.501 88.082 1.00 12.26 839 ARG B CA 1
ATOM 13936 C C . ARG B 1 861 ? 17.095 -8.519 88.013 1.00 12.92 839 ARG B C 1
ATOM 13937 O O . ARG B 1 861 ? 18.235 -8.223 88.389 1.00 12.88 839 ARG B O 1
ATOM 13945 N N . ARG B 1 862 ? 16.747 -9.711 87.527 1.00 13.92 840 ARG B N 1
ATOM 13946 C CA . ARG B 1 862 ? 17.634 -10.870 87.465 1.00 14.47 840 ARG B CA 1
ATOM 13947 C C . ARG B 1 862 ? 18.435 -10.866 86.177 1.00 14.99 840 ARG B C 1
ATOM 13948 O O . ARG B 1 862 ? 17.887 -10.643 85.104 1.00 14.23 840 ARG B O 1
ATOM 13956 N N . LEU B 1 863 ? 19.739 -11.119 86.289 1.00 15.82 841 LEU B N 1
ATOM 13957 C CA . LEU B 1 863 ? 20.628 -11.123 85.125 1.00 16.94 841 LEU B CA 1
ATOM 13958 C C . LEU B 1 863 ? 20.175 -12.087 84.017 1.00 17.11 841 LEU B C 1
ATOM 13959 O O . LEU B 1 863 ? 20.105 -11.703 82.848 1.00 17.10 841 LEU B O 1
ATOM 13964 N N . ALA B 1 864 ? 19.846 -13.320 84.393 1.00 17.31 842 ALA B N 1
ATOM 13965 C CA . ALA B 1 864 ? 19.508 -14.393 83.438 1.00 17.70 842 ALA B CA 1
ATOM 13966 C C . ALA B 1 864 ? 18.319 -14.104 82.516 1.00 17.48 842 ALA B C 1
ATOM 13967 O O . ALA B 1 864 ? 18.370 -14.399 81.323 1.00 17.45 842 ALA B O 1
ATOM 13969 N N . ASP B 1 865 ? 17.247 -13.541 83.074 1.00 16.33 843 ASP B N 1
ATOM 13970 C CA . ASP B 1 865 ? 15.971 -13.485 82.362 1.00 15.41 843 ASP B CA 1
ATOM 13971 C C . ASP B 1 865 ? 15.187 -12.199 82.613 1.00 14.86 843 ASP B C 1
ATOM 13972 O O . ASP B 1 865 ? 14.038 -12.092 82.205 1.00 14.92 843 ASP B O 1
ATOM 13977 N N . ASN B 1 866 ? 15.792 -11.249 83.326 1.00 14.65 844 ASN B N 1
ATOM 13978 C CA . ASN B 1 866 ? 15.149 -9.965 83.642 1.00 14.49 844 ASN B CA 1
ATOM 13979 C C . ASN B 1 866 ? 13.898 -10.031 84.542 1.00 13.96 844 ASN B C 1
ATOM 13980 O O . ASN B 1 866 ? 13.130 -9.074 84.603 1.00 14.14 844 ASN B O 1
ATOM 13985 N N . ALA B 1 867 ? 13.693 -11.151 85.234 1.00 13.37 845 ALA B N 1
ATOM 13986 C CA . ALA B 1 867 ? 12.570 -11.253 86.172 1.00 12.99 845 ALA B CA 1
ATOM 13987 C C . ALA B 1 867 ? 12.805 -10.237 87.288 1.00 12.63 845 ALA B C 1
ATOM 13988 O O . ALA B 1 867 ? 13.954 -10.011 87.686 1.00 11.88 845 ALA B O 1
ATOM 13990 N N . LEU B 1 868 ? 11.722 -9.624 87.764 1.00 12.29 846 LEU B N 1
ATOM 13991 C CA . LEU B 1 868 ? 11.774 -8.778 88.957 1.00 12.95 846 LEU B CA 1
ATOM 13992 C C . LEU B 1 868 ? 12.162 -9.614 90.158 1.00 12.76 846 LEU B C 1
ATOM 13993 O O . LEU B 1 868 ? 11.617 -10.707 90.362 1.00 13.24 846 LEU B O 1
ATOM 13998 N N . ILE B 1 869 ? 13.114 -9.102 90.936 1.00 12.30 847 ILE B N 1
ATOM 13999 C CA . ILE B 1 869 ? 13.587 -9.752 92.156 1.00 10.91 847 ILE B CA 1
ATOM 14000 C C . ILE B 1 869 ? 13.316 -8.814 93.335 1.00 10.90 847 ILE B C 1
ATOM 14001 O O . ILE B 1 869 ? 13.665 -7.633 93.293 1.00 10.27 847 ILE B O 1
ATOM 14006 N N . THR B 1 870 ? 12.696 -9.343 94.381 1.00 10.15 848 THR B N 1
ATOM 14007 C CA . THR B 1 870 ? 12.607 -8.606 95.637 1.00 10.51 848 THR B CA 1
ATOM 14008 C C . THR B 1 870 ? 13.326 -9.356 96.736 1.00 10.19 848 THR B C 1
ATOM 14009 O O . THR B 1 870 ? 13.389 -10.587 96.709 1.00 10.40 848 THR B O 1
ATOM 14013 N N . ARG B 1 871 ? 13.883 -8.625 97.699 1.00 10.30 849 ARG B N 1
ATOM 14014 C CA . ARG B 1 871 ? 14.376 -9.263 98.914 1.00 10.01 849 ARG B CA 1
ATOM 14015 C C . ARG B 1 871 ? 13.871 -8.531 100.143 1.00 10.52 849 ARG B C 1
ATOM 14016 O O . ARG B 1 871 ? 13.956 -7.304 100.226 1.00 10.45 849 ARG B O 1
ATOM 14024 N N . SER B 1 872 ? 13.329 -9.314 101.077 1.00 10.80 850 SER B N 1
ATOM 14025 C CA . SER B 1 872 ? 12.699 -8.817 102.295 1.00 11.13 850 SER B CA 1
ATOM 14026 C C . SER B 1 872 ? 13.288 -9.592 103.470 1.00 11.08 850 SER B C 1
ATOM 14027 O O . SER B 1 872 ? 13.787 -10.707 103.293 1.00 11.27 850 SER B O 1
ATOM 14030 N N . TYR B 1 873 ? 13.234 -9.022 104.669 1.00 10.99 851 TYR B N 1
ATOM 14031 C CA . TYR B 1 873 ? 13.626 -9.799 105.850 1.00 11.54 851 TYR B CA 1
ATOM 14032 C C . TYR B 1 873 ? 12.839 -9.413 107.087 1.00 11.88 851 TYR B C 1
ATOM 14033 O O . TYR B 1 873 ? 12.299 -8.298 107.179 1.00 12.09 851 TYR B O 1
ATOM 14042 N N . ASN B 1 874 ? 12.762 -10.348 108.027 1.00 11.62 852 ASN B N 1
ATOM 14043 C CA . ASN B 1 874 ? 12.049 -10.124 109.270 1.00 11.48 852 ASN B CA 1
ATOM 14044 C C . ASN B 1 874 ? 12.881 -9.237 110.204 1.00 11.40 852 ASN B C 1
ATOM 14045 O O . ASN B 1 874 ? 13.996 -9.600 110.588 1.00 10.87 852 ASN B O 1
ATOM 14050 N N . LEU B 1 875 ? 12.315 -8.093 110.585 1.00 11.02 853 LEU B N 1
ATOM 14051 C CA . LEU B 1 875 ? 12.989 -7.160 111.503 1.00 11.05 853 LEU B CA 1
ATOM 14052 C C . LEU B 1 875 ? 13.048 -7.651 112.959 1.00 11.55 853 LEU B C 1
ATOM 14053 O O . LEU B 1 875 ? 13.613 -6.978 113.833 1.00 11.20 853 LEU B O 1
ATOM 14058 N N . SER B 1 876 ? 12.454 -8.814 113.222 1.00 11.48 854 SER B N 1
ATOM 14059 C CA . SER B 1 876 ? 12.548 -9.421 114.544 1.00 12.27 854 SER B CA 1
ATOM 14060 C C . SER B 1 876 ? 13.255 -10.769 114.485 1.00 12.89 854 SER B C 1
ATOM 14061 O O . SER B 1 876 ? 13.066 -11.553 113.533 1.00 13.28 854 SER B O 1
ATOM 14064 N N . ASN B 1 877 ? 14.095 -11.011 115.490 1.00 13.19 855 ASN B N 1
ATOM 14065 C CA . ASN B 1 877 ? 14.703 -12.309 115.714 1.00 14.47 855 ASN B CA 1
ATOM 14066 C C . ASN B 1 877 ? 13.864 -13.174 116.660 1.00 15.39 855 ASN B C 1
ATOM 14067 O O . ASN B 1 877 ? 14.164 -14.345 116.839 1.00 15.96 855 ASN B O 1
ATOM 14072 N N . ASP B 1 878 ? 12.812 -12.603 117.250 1.00 16.36 856 ASP B N 1
ATOM 14073 C CA . ASP B 1 878 ? 12.047 -13.298 118.296 1.00 17.98 856 ASP B CA 1
ATOM 14074 C C . ASP B 1 878 ? 10.657 -13.761 117.882 1.00 18.08 856 ASP B C 1
ATOM 14075 O O . ASP B 1 878 ? 10.100 -14.669 118.504 1.00 18.17 856 ASP B O 1
ATOM 14080 N N . LYS B 1 879 ? 10.098 -13.120 116.858 1.00 18.40 857 LYS B N 1
ATOM 14081 C CA . LYS B 1 879 ? 8.711 -13.348 116.452 1.00 18.70 857 LYS B CA 1
ATOM 14082 C C . LYS B 1 879 ? 8.593 -13.506 114.941 1.00 18.17 857 LYS B C 1
ATOM 14083 O O . LYS B 1 879 ? 9.240 -12.788 114.172 1.00 17.13 857 LYS B O 1
ATOM 14089 N N . THR B 1 880 ? 7.755 -14.453 114.530 1.00 17.47 858 THR B N 1
ATOM 14090 C CA . THR B 1 880 ? 7.334 -14.556 113.139 1.00 17.07 858 THR B CA 1
ATOM 14091 C C . THR B 1 880 ? 6.364 -13.410 112.833 1.00 17.03 858 THR B C 1
ATOM 14092 O O . THR B 1 880 ? 5.913 -12.698 113.744 1.00 16.63 858 THR B O 1
ATOM 14096 N N . CYS B 1 881 ? 6.057 -13.209 111.556 1.00 16.81 859 CYS B N 1
ATOM 14097 C CA . CYS B 1 881 ? 5.048 -12.230 111.174 1.00 16.87 859 CYS B CA 1
ATOM 14098 C C . CYS B 1 881 ? 4.429 -12.586 109.837 1.00 16.97 859 CYS B C 1
ATOM 14099 O O . CYS B 1 881 ? 5.004 -13.360 109.065 1.00 17.18 859 CYS B O 1
ATOM 14102 N N . ASP B 1 882 ? 3.252 -12.022 109.586 1.00 16.66 860 ASP B N 1
ATOM 14103 C CA . ASP B 1 882 ? 2.594 -12.085 108.292 1.00 17.05 860 ASP B CA 1
ATOM 14104 C C . ASP B 1 882 ? 3.494 -11.501 107.216 1.00 16.56 860 ASP B C 1
ATOM 14105 O O . ASP B 1 882 ? 4.204 -10.518 107.451 1.00 16.04 860 ASP B O 1
ATOM 14110 N N . PHE B 1 883 ? 3.469 -12.134 106.045 1.00 16.37 861 PHE B N 1
ATOM 14111 C CA . PHE B 1 883 ? 4.195 -11.645 104.878 1.00 16.07 861 PHE B CA 1
ATOM 14112 C C . PHE B 1 883 ? 3.197 -11.402 103.749 1.00 16.35 861 PHE B C 1
ATOM 14113 O O . PHE B 1 883 ? 2.742 -12.347 103.097 1.00 16.04 861 PHE B O 1
ATOM 14121 N N . SER B 1 884 ? 2.849 -10.130 103.544 1.00 16.58 862 SER B N 1
ATOM 14122 C CA . SER B 1 884 ? 1.764 -9.760 102.635 1.00 16.96 862 SER B CA 1
ATOM 14123 C C . SER B 1 884 ? 2.217 -9.211 101.268 1.00 16.53 862 SER B C 1
ATOM 14124 O O . SER B 1 884 ? 1.372 -8.856 100.443 1.00 15.82 862 SER B O 1
ATOM 14127 N N . LEU B 1 885 ? 3.530 -9.131 101.030 1.00 16.30 863 LEU B N 1
ATOM 14128 C CA . LEU B 1 885 ? 4.059 -8.450 99.834 1.00 16.31 863 LEU B CA 1
ATOM 14129 C C . LEU B 1 885 ? 3.411 -8.961 98.557 1.00 16.33 863 LEU B C 1
ATOM 14130 O O . LEU B 1 885 ? 3.339 -10.165 98.333 1.00 15.65 863 LEU B O 1
ATOM 14135 N N . SER B 1 886 ? 2.944 -8.034 97.731 1.00 16.80 864 SER B N 1
ATOM 14136 C CA . SER B 1 886 ? 2.307 -8.379 96.473 1.00 17.44 864 SER B CA 1
ATOM 14137 C C . SER B 1 886 ? 2.662 -7.369 95.387 1.00 17.79 864 SER B C 1
ATOM 14138 O O . SER B 1 886 ? 2.635 -6.156 95.614 1.00 17.26 864 SER B O 1
ATOM 14141 N N . LEU B 1 887 ? 3.013 -7.883 94.212 1.00 18.50 865 LEU B N 1
ATOM 14142 C CA . LEU B 1 887 ? 3.169 -7.049 93.023 1.00 19.26 865 LEU B CA 1
ATOM 14143 C C . LEU B 1 887 ? 1.984 -7.351 92.092 1.00 20.20 865 LEU B C 1
ATOM 14144 O O . LEU B 1 887 ? 1.811 -8.498 91.672 1.00 20.48 865 LEU B O 1
ATOM 14149 N N . PRO B 1 888 ? 1.157 -6.331 91.784 1.00 21.17 866 PRO B N 1
ATOM 14150 C CA . PRO B 1 888 ? -0.097 -6.567 91.049 1.00 21.79 866 PRO B CA 1
ATOM 14151 C C . PRO B 1 888 ? 0.108 -7.210 89.667 1.00 22.43 866 PRO B C 1
ATOM 14152 O O . PRO B 1 888 ? 0.917 -6.729 88.865 1.00 22.86 866 PRO B O 1
ATOM 14156 N N . ASN B 1 889 ? -0.623 -8.298 89.433 1.00 23.03 867 ASN B N 1
ATOM 14157 C CA . ASN B 1 889 ? -0.542 -9.122 88.214 1.00 23.98 867 ASN B CA 1
ATOM 14158 C C . ASN B 1 889 ? 0.817 -9.805 88.013 1.00 23.45 867 ASN B C 1
ATOM 14159 O O . ASN B 1 889 ? 1.224 -10.078 86.879 1.00 23.61 867 ASN B O 1
ATOM 14164 N N . TYR B 1 890 ? 1.506 -10.063 89.124 1.00 22.42 868 TYR B N 1
ATOM 14165 C CA . TYR B 1 890 ? 2.682 -10.921 89.140 1.00 21.32 868 TYR B CA 1
ATOM 14166 C C . TYR B 1 890 ? 2.472 -12.080 90.109 1.00 20.81 868 TYR B C 1
ATOM 14167 O O . TYR B 1 890 ? 1.801 -11.926 91.134 1.00 20.37 868 TYR B O 1
ATOM 14176 N N . ASN B 1 891 ? 3.065 -13.228 89.781 1.00 20.06 869 ASN B N 1
ATOM 14177 C CA . ASN B 1 891 ? 3.199 -14.352 90.703 1.00 19.73 869 ASN B CA 1
ATOM 14178 C C . ASN B 1 891 ? 4.639 -14.433 91.214 1.00 18.77 869 ASN B C 1
ATOM 14179 O O . ASN B 1 891 ? 5.573 -14.164 90.461 1.00 18.17 869 ASN B O 1
ATOM 14184 N N . ALA B 1 892 ? 4.815 -14.807 92.480 1.00 18.13 870 ALA B N 1
ATOM 14185 C CA . ALA B 1 892 ? 6.149 -14.941 93.074 1.00 17.55 870 ALA B CA 1
ATOM 14186 C C . ALA B 1 892 ? 6.606 -16.394 93.168 1.00 17.26 870 ALA B C 1
ATOM 14187 O O . ALA B 1 892 ? 5.806 -17.297 93.428 1.00 17.37 870 ALA B O 1
ATOM 14189 N N . LYS B 1 893 ? 7.901 -16.603 92.947 1.00 16.67 871 LYS B N 1
ATOM 14190 C CA . LYS B 1 893 ? 8.558 -17.890 93.158 1.00 16.59 871 LYS B CA 1
ATOM 14191 C C . LYS B 1 893 ? 9.791 -17.655 94.041 1.00 15.63 871 LYS B C 1
ATOM 14192 O O . LYS B 1 893 ? 10.520 -16.670 93.868 1.00 14.99 871 LYS B O 1
ATOM 14198 N N . VAL B 1 894 ? 10.012 -18.544 95.004 1.00 14.54 872 VAL B N 1
ATOM 14199 C CA . VAL B 1 894 ? 11.136 -18.383 95.931 1.00 14.06 872 VAL B CA 1
ATOM 14200 C C . VAL B 1 894 ? 12.460 -18.707 95.231 1.00 13.86 872 VAL B C 1
ATOM 14201 O O . VAL B 1 894 ? 12.574 -19.724 94.528 1.00 13.71 872 VAL B O 1
ATOM 14205 N N . THR B 1 895 ? 13.444 -17.831 95.407 1.00 12.81 873 THR B N 1
ATOM 14206 C CA . THR B 1 895 ? 14.804 -18.118 94.956 1.00 12.37 873 THR B CA 1
ATOM 14207 C C . THR B 1 895 ? 15.753 -18.126 96.152 1.00 12.08 873 THR B C 1
ATOM 14208 O O . THR B 1 895 ? 15.350 -17.774 97.269 1.00 11.41 873 THR B O 1
ATOM 14212 N N . ASN B 1 896 ? 17.006 -18.525 95.931 1.00 11.64 874 ASN B N 1
ATOM 14213 C CA . ASN B 1 896 ? 18.030 -18.260 96.946 1.00 12.02 874 ASN B CA 1
ATOM 14214 C C . ASN B 1 896 ? 18.608 -16.853 96.741 1.00 12.29 874 ASN B C 1
ATOM 14215 O O . ASN B 1 896 ? 18.085 -16.088 95.920 1.00 11.86 874 ASN B O 1
ATOM 14220 N N . LEU B 1 897 ? 19.670 -16.512 97.473 1.00 12.03 875 LEU B N 1
ATOM 14221 C CA . LEU B 1 897 ? 20.259 -15.168 97.408 1.00 12.49 875 LEU B CA 1
ATOM 14222 C C . LEU B 1 897 ? 20.973 -14.902 96.085 1.00 13.02 875 LEU B C 1
ATOM 14223 O O . LEU B 1 897 ? 21.172 -13.740 95.696 1.00 13.61 875 LEU B O 1
ATOM 14228 N N . LEU B 1 898 ? 21.372 -15.984 95.418 1.00 12.87 876 LEU B N 1
ATOM 14229 C CA . LEU B 1 898 ? 21.980 -15.929 94.097 1.00 13.53 876 LEU B CA 1
ATOM 14230 C C . LEU B 1 898 ? 20.934 -15.872 92.993 1.00 13.91 876 LEU B C 1
ATOM 14231 O O . LEU B 1 898 ? 21.275 -15.937 91.803 1.00 13.66 876 LEU B O 1
ATOM 14236 N N . GLU B 1 899 ? 19.667 -15.762 93.398 1.00 13.47 877 GLU B N 1
ATOM 14237 C CA . GLU B 1 899 ? 18.526 -15.625 92.490 1.00 14.10 877 GLU B CA 1
ATOM 14238 C C . GLU B 1 899 ? 18.265 -16.876 91.614 1.00 14.64 877 GLU B C 1
ATOM 14239 O O . GLU B 1 899 ? 17.681 -16.771 90.542 1.00 14.36 877 GLU B O 1
ATOM 14245 N N . LYS B 1 900 ? 18.700 -18.043 92.093 1.00 14.47 878 LYS B N 1
ATOM 14246 C CA . LYS B 1 900 ? 18.374 -19.320 91.472 1.00 15.69 878 LYS B CA 1
ATOM 14247 C C . LYS B 1 900 ? 17.094 -19.828 92.108 1.00 15.43 878 LYS B C 1
ATOM 14248 O O . LYS B 1 900 ? 16.948 -19.749 93.332 1.00 15.12 878 LYS B O 1
ATOM 14254 N N . ASP B 1 901 ? 16.179 -20.348 91.287 1.00 15.54 879 ASP B N 1
ATOM 14255 C CA . ASP B 1 901 ? 14.864 -20.810 91.752 1.00 16.21 879 ASP B CA 1
ATOM 14256 C C . ASP B 1 901 ? 14.975 -21.972 92.731 1.00 16.77 879 ASP B C 1
ATOM 14257 O O . ASP B 1 901 ? 15.736 -22.920 92.503 1.00 16.59 879 ASP B O 1
ATOM 14262 N N . SER B 1 902 ? 14.207 -21.913 93.813 1.00 17.35 880 SER B N 1
ATOM 14263 C CA . SER B 1 902 ? 14.155 -23.039 94.730 1.00 18.72 880 SER B CA 1
ATOM 14264 C C . SER B 1 902 ? 12.847 -23.810 94.528 1.00 19.47 880 SER B C 1
ATOM 14265 O O . SER B 1 902 ? 11.976 -23.384 93.753 1.00 19.24 880 SER B O 1
ATOM 14268 N N . LYS B 1 903 ? 12.714 -24.934 95.228 1.00 20.24 881 LYS B N 1
ATOM 14269 C CA . LYS B 1 903 ? 11.499 -25.739 95.167 1.00 21.64 881 LYS B CA 1
ATOM 14270 C C . LYS B 1 903 ? 10.477 -25.327 96.222 1.00 22.24 881 LYS B C 1
ATOM 14271 O O . LYS B 1 903 ? 9.341 -25.796 96.203 1.00 22.71 881 LYS B O 1
ATOM 14277 N N . GLN B 1 904 ? 10.885 -24.459 97.142 1.00 22.64 882 GLN B N 1
ATOM 14278 C CA . GLN B 1 904 ? 10.026 -24.020 98.239 1.00 23.44 882 GLN B CA 1
ATOM 14279 C C . GLN B 1 904 ? 8.832 -23.215 97.722 1.00 23.23 882 GLN B C 1
ATOM 14280 O O . GLN B 1 904 ? 8.972 -22.429 96.791 1.00 23.06 882 GLN B O 1
ATOM 14286 N N . SER B 1 905 ? 7.660 -23.420 98.318 1.00 23.04 883 SER B N 1
ATOM 14287 C CA . SER B 1 905 ? 6.493 -22.605 97.984 1.00 22.53 883 SER B CA 1
ATOM 14288 C C . SER B 1 905 ? 6.594 -21.244 98.672 1.00 22.12 883 SER B C 1
ATOM 14289 O O . SER B 1 905 ? 7.267 -21.105 99.699 1.00 21.40 883 SER B O 1
ATOM 14292 N N . THR B 1 906 ? 5.945 -20.241 98.086 1.00 21.39 884 THR B N 1
ATOM 14293 C CA . THR B 1 906 ? 5.952 -18.884 98.615 1.00 21.39 884 THR B CA 1
ATOM 14294 C C . THR B 1 906 ? 5.220 -18.839 99.952 1.00 21.07 884 THR B C 1
ATOM 14295 O O . THR B 1 906 ? 4.043 -19.197 100.022 1.00 20.76 884 THR B O 1
ATOM 14299 N N . PRO B 1 907 ? 5.914 -18.410 101.023 1.00 20.73 885 PRO B N 1
ATOM 14300 C CA . PRO B 1 907 ? 5.240 -18.387 102.325 1.00 20.61 885 PRO B CA 1
ATOM 14301 C C . PRO B 1 907 ? 4.254 -17.230 102.468 1.00 20.32 885 PRO B C 1
ATOM 14302 O O . PRO B 1 907 ? 4.341 -16.245 101.731 1.00 20.21 885 PRO B O 1
ATOM 14306 N N . SER B 1 908 ? 3.316 -17.374 103.400 1.00 20.14 886 SER B N 1
ATOM 14307 C CA . SER B 1 908 ? 2.386 -16.301 103.768 1.00 20.25 886 SER B CA 1
ATOM 14308 C C . SER B 1 908 ? 2.842 -15.656 105.078 1.00 19.87 886 SER B C 1
ATOM 14309 O O . SER B 1 908 ? 2.281 -14.650 105.513 1.00 19.37 886 SER B O 1
ATOM 14312 N N . GLN B 1 909 ? 3.864 -16.254 105.694 1.00 19.66 887 GLN B N 1
ATOM 14313 C CA . GLN B 1 909 ? 4.500 -15.710 106.895 1.00 19.95 887 GLN B CA 1
ATOM 14314 C C . GLN B 1 909 ? 6.021 -15.773 106.783 1.00 19.03 887 GLN B C 1
ATOM 14315 O O . GLN B 1 909 ? 6.552 -16.603 106.048 1.00 18.93 887 GLN B O 1
ATOM 14321 N N . LEU B 1 910 ? 6.715 -14.901 107.511 1.00 17.99 888 LEU B N 1
ATOM 14322 C CA . LEU B 1 910 ? 8.168 -15.013 107.654 1.00 16.83 888 LEU B CA 1
ATOM 14323 C C . LEU B 1 910 ? 8.528 -15.649 108.984 1.00 16.28 888 LEU B C 1
ATOM 14324 O O . LEU B 1 910 ? 7.982 -15.267 110.025 1.00 16.09 888 LEU B O 1
ATOM 14329 N N . GLY B 1 911 ? 9.452 -16.608 108.954 1.00 15.25 889 GLY B N 1
ATOM 14330 C CA . GLY B 1 911 ? 10.050 -17.122 110.182 1.00 14.30 889 GLY B CA 1
ATOM 14331 C C . GLY B 1 911 ? 10.880 -16.047 110.881 1.00 13.91 889 GLY B C 1
ATOM 14332 O O . GLY B 1 911 ? 11.220 -15.018 110.285 1.00 12.39 889 GLY B O 1
ATOM 14333 N N . LYS B 1 912 ? 11.204 -16.286 112.148 1.00 13.45 890 LYS B N 1
ATOM 14334 C CA . LYS B 1 912 ? 12.124 -15.420 112.884 1.00 13.56 890 LYS B CA 1
ATOM 14335 C C . LYS B 1 912 ? 13.378 -15.182 112.037 1.00 12.91 890 LYS B C 1
ATOM 14336 O O . LYS B 1 912 ? 13.973 -16.137 111.530 1.00 12.69 890 LYS B O 1
ATOM 14342 N N . ALA B 1 913 ? 13.751 -13.916 111.846 1.00 12.47 891 ALA B N 1
ATOM 14343 C CA . ALA B 1 913 ? 14.985 -13.564 111.134 1.00 11.89 891 ALA B CA 1
ATOM 14344 C C . ALA B 1 913 ? 15.093 -14.117 109.695 1.00 12.04 891 ALA B C 1
ATOM 14345 O O . ALA B 1 913 ? 16.198 -14.220 109.146 1.00 11.67 891 ALA B O 1
ATOM 14347 N N . GLU B 1 914 ? 13.961 -14.473 109.083 1.00 11.86 892 GLU B N 1
ATOM 14348 C CA . GLU B 1 914 ? 13.999 -15.015 107.719 1.00 11.89 892 GLU B CA 1
ATOM 14349 C C . GLU B 1 914 ? 14.310 -13.940 106.684 1.00 11.79 892 GLU B C 1
ATOM 14350 O O . GLU B 1 914 ? 13.754 -12.834 106.727 1.00 11.84 892 GLU B O 1
ATOM 14356 N N . ILE B 1 915 ? 15.216 -14.273 105.768 1.00 11.69 893 ILE B N 1
ATOM 14357 C CA . ILE B 1 915 ? 15.500 -13.444 104.598 1.00 11.78 893 ILE B CA 1
ATOM 14358 C C . ILE B 1 915 ? 14.855 -14.148 103.406 1.00 11.50 893 ILE B C 1
ATOM 14359 O O . ILE B 1 915 ? 15.201 -15.291 103.096 1.00 11.72 893 ILE B O 1
ATOM 14364 N N . LEU B 1 916 ? 13.935 -13.466 102.736 1.00 10.93 894 LEU B N 1
ATOM 14365 C CA . LEU B 1 916 ? 13.170 -14.090 101.658 1.00 11.03 894 LEU B CA 1
ATOM 14366 C C . LEU B 1 916 ? 13.401 -13.368 100.342 1.00 10.89 894 LEU B C 1
ATOM 14367 O O . LEU B 1 916 ? 13.063 -12.188 100.212 1.00 10.81 894 LEU B O 1
ATOM 14372 N N . THR B 1 917 ? 13.963 -14.088 99.368 1.00 10.53 895 THR B N 1
ATOM 14373 C CA . THR B 1 917 ? 14.173 -13.545 98.026 1.00 10.32 895 THR B CA 1
ATOM 14374 C C . THR B 1 917 ? 13.162 -14.179 97.058 1.00 10.73 895 THR B C 1
ATOM 14375 O O . THR B 1 917 ? 12.937 -15.395 97.072 1.00 10.51 895 THR B O 1
ATOM 14379 N N . LEU B 1 918 ? 12.559 -13.342 96.220 1.00 11.25 896 LEU B N 1
ATOM 14380 C CA . LEU B 1 918 ? 11.452 -13.761 95.374 1.00 11.41 896 LEU B CA 1
ATOM 14381 C C . LEU B 1 918 ? 11.672 -13.285 93.952 1.00 11.55 896 LEU B C 1
ATOM 14382 O O . LEU B 1 918 ? 12.116 -12.154 93.736 1.00 11.27 896 LEU B O 1
ATOM 14387 N N . ALA B 1 919 ? 11.386 -14.154 92.988 1.00 11.49 897 ALA B N 1
ATOM 14388 C CA . ALA B 1 919 ? 11.342 -13.741 91.590 1.00 11.88 897 ALA B CA 1
ATOM 14389 C C . ALA B 1 919 ? 9.888 -13.610 91.170 1.00 12.56 897 ALA B C 1
ATOM 14390 O O . ALA B 1 919 ? 9.061 -14.486 91.472 1.00 12.70 897 ALA B O 1
ATOM 14392 N N . TRP B 1 920 ? 9.576 -12.528 90.468 1.00 13.00 898 TRP B N 1
ATOM 14393 C CA . TRP B 1 920 ? 8.191 -12.221 90.135 1.00 14.31 898 TRP B CA 1
ATOM 14394 C C . TRP B 1 920 ? 7.995 -12.252 88.629 1.00 15.22 898 TRP B C 1
ATOM 14395 O O . TRP B 1 920 ? 8.738 -11.596 87.897 1.00 15.12 898 TRP B O 1
ATOM 14406 N N . LYS B 1 921 ? 6.997 -13.011 88.180 1.00 16.78 899 LYS B N 1
ATOM 14407 C CA . LYS B 1 921 ? 6.655 -13.087 86.754 1.00 18.48 899 LYS B CA 1
ATOM 14408 C C . LYS B 1 921 ? 5.181 -12.742 86.502 1.00 19.74 899 LYS B C 1
ATOM 14409 O O . LYS B 1 921 ? 4.315 -13.070 87.315 1.00 19.70 899 LYS B O 1
ATOM 14415 N N . LYS B 1 922 ? 4.909 -12.091 85.370 1.00 21.26 900 LYS B N 1
ATOM 14416 C CA . LYS B 1 922 ? 3.542 -11.710 84.984 1.00 23.10 900 LYS B CA 1
ATOM 14417 C C . LYS B 1 922 ? 2.596 -12.901 85.008 1.00 23.95 900 LYS B C 1
ATOM 14418 O O . LYS B 1 922 ? 2.978 -14.012 84.628 1.00 24.22 900 LYS B O 1
ATOM 14424 N N . GLN B 1 923 ? 1.369 -12.662 85.462 1.00 25.04 901 GLN B N 1
ATOM 14425 C CA . GLN B 1 923 ? 0.375 -13.722 85.614 1.00 26.17 901 GLN B CA 1
ATOM 14426 C C . GLN B 1 923 ? -0.118 -14.240 84.273 1.00 26.35 901 GLN B C 1
ATOM 14427 O O . GLN B 1 923 ? -0.149 -13.522 83.272 1.00 26.45 901 GLN B O 1
#

CATH classification: 3.40.50.11160 (+5 more: 1.10.1240.90, 1.20.1270.50, 2.60.40.2210)

B-factor: mean 16.06, std 5.36, range [2.0, 55.97]

Radius of gyration: 36.06 Å; Cα contacts (8 Å, |Δi|>4): 4499; chains: 2; bounding box: 98×92×114 Å

Solvent-accessible surface area: 63725 Å² total; per-residue (Å²): 89,135,69,120,116,155,91,56,117,110,152,94,59,73,43,0,0,0,2,2,2,2,1,11,8,13,1,13,10,9,1,8,0,52,1,1,1,58,3,0,41,4,1,32,37,0,20,110,7,12,155,90,22,120,94,1,66,2,1,2,3,1,0,8,1,2,4,1,29,2,0,23,114,2,34,79,94,70,74,93,80,0,95,114,8,2,73,66,12,53,1,44,1,0,12,1,3,0,8,7,0,0,6,6,3,7,7,1,2,3,0,7,1,7,36,14,0,76,49,3,3,83,114,6,62,35,41,2,55,0,0,2,4,2,15,5,6,8,0,2,0,0,0,0,0,0,1,61,59,7,45,16,111,5,0,0,0,12,64,18,14,120,21,28,12,117,124,103,105,67,76,144,93,30,54,37,20,3,56,39,15,5,0,19,0,34,5,31,33,103,15,108,6,30,0,4,9,9,30,44,80,3,30,11,0,24,74,4,28,30,76,84,63,92,0,120,141,27,0,89,125,38,9,60,26,11,42,143,16,16,23,14,79,7,1,28,0,1,5,1,12,19,26,7,20,2,27,73,68,0,33,127,1,15,55,27,0,59,146,39,29,118,87,44,82,5,39,21,4,2,2,80,60,4,24,58,27,0,83,120,66,43,55,108,136,34,38,61,0,62,17,13,1,19,17,37,25,53,51,3,33,105,18,17,9,8,0,0,0,2,2,8,52,0,1,34,19,6,13,130,4,1,21,7,0,6,25,16,0,2,2,0,3,0,3,2,49,67,53,47,85,91,16,26,34,11,14,9,52,32,0,9,36,11,0,0,29,0,2,9,7,6,0,0,0,0,0,0,22,18,22,0,0,98,12,0,62,13,16,5,48,39,0,44,18,0,0,76,18,9,4,114,31,3,2,80,64,0,0,83,14,0,37,0,140,92,3,60,154,101,3,35,0,0,0,0,0,0,2,5,6,6,50,18,58,27,13,9,68,12,61,5,14,8,80,88,36,91,15,72,113,114,136,28,74,75,0,37,97,69,0,85,118,67,38,90,85,50,113,77,64,14,32,0,3,29,51,95,40,122,56,49,116,63,21,51,60,71,30,60,57,24,40,24,49,51,45,46,43,113,101,34,58,36,66,29,7,0,0,0,35,0,87,0,14,0,13,8,82,2,70,5,1,2,5,30,1,0,0,0,49,33,6,162,167,128,43,15,8,68,88,115,71,65,4,0,68,11,60,89,5,83,0,77,7,25,137,31,0,41,0,16,0,34,8,92,152,40,47,53,112,9,120,53,1,1,45,1,11,0,8,0,0,1,0,8,0,5,13,9,24,42,6,49,152,32,130,46,56,48,0,13,133,29,98,50,120,51,65,71,80,22,48,35,28,25,0,0,22,0,17,0,54,3,25,9,42,0,4,55,31,13,46,96,80,5,79,56,14,11,56,9,25,30,62,6,34,111,6,103,0,120,25,18,172,111,104,39,117,3,57,0,14,0,34,0,28,3,7,94,83,13,20,30,3,52,2,44,0,103,12,65,0,104,5,32,9,0,14,0,13,0,15,0,21,7,121,14,185,34,97,85,4,28,0,1,4,1,0,2,5,12,105,9,70,3,98,44,50,92,106,47,29,136,10,120,24,15,12,25,9,1,25,7,0,0,0,0,28,62,47,57,26,0,0,3,0,1,7,52,1,0,13,6,1,17,7,47,42,138,54,9,6,0,0,0,2,1,3,2,0,2,9,4,0,3,75,30,2,37,12,72,0,88,78,1,16,7,96,22,183,20,64,0,41,8,3,0,3,15,0,20,121,148,51,11,47,10,0,0,26,49,4,27,16,39,16,4,85,20,28,48,14,39,11,101,34,47,127,32,130,21,58,14,106,62,35,2,6,67,27,67,32,71,29,13,0,27,18,1,2,17,9,16,97,96,62,38,3,0,0,1,0,2,2,0,0,10,31,74,144,74,19,79,13,43,23,49,1,46,91,20,96,30,106,6,7,37,2,18,10,124,77,43,218,102,93,62,30,80,110,0,29,104,0,29,2,4,4,1,2,13,98,120,104,134,70,50,0,0,0,2,1,3,2,2,10,6,13,1,12,9,11,1,7,0,53,2,1,1,54,3,0,42,5,1,38,36,0,23,104,6,12,145,93,23,108,99,1,65,2,2,3,2,1,0,8,1,2,4,1,26,2,1,23,113,3,34,80,87,79,75,93,81,0,95,60,8,2,86,74,12,50,1,47,2,0,11,1,2,1,8,4,1,0,7,7,4,7,6,2,2,3,0,8,1,8,40,14,0,83,49,2,2,94,110,6,62,37,35,3,57,0,0,2,1,2,12,6,7,8,0,2,0,0,0,0,0,0,1,65,58,9,46,16,116,6,0,0,0,10,62,6,15,55,30,37,25,24,101,69,99,94,107,79,98,33,153,40,36,1,57,22,14,2,0,25,0,28,0,20,33,109,16,111,7,27,0,2,4,8,26,43,77,3,30,12,0,26,73,4,28,31,78,89,66,94,0,102,141,28,0,86,122,37,8,58,35,10,60,148,6,21,22,15,96,7,2,23,0,1,5,1,13,16,23,6,20,2,26,72,68,0,35,127,0,16,55,36,0,51,147,23,27,122,100,44,94,5,38,23,5,2,2,79,60,2,22,59,29,0,78,122,60,51,42,178,91,31,31,63,0,90,10,13,0,17,17,36,20,43,55,2,35,105,23,18,8,9,0,0,0,2,2,8,56,0,2,33,17,7,14,131,4,0,20,8,0,6,24,17,0,3,2,0,3,0,1,2,56,96,56,47,83,87,15,29,34,12,15,9,49,34,0,9,36,11,0,0,26,0,2,10,6,5,0,0,0,0,0,0,22,16,23,0,1,97,10,0,62,14,16,5,47,38,0,48,20,0,0,71,19,10,5,120,33,3,2,85,61,0,0,81,16,0,40,0,154,99,4,61,158,111,3,49,0,0,0,0,0,0,2,3,6,5,50,18,56,28,12,10,68,12,62,5,14,19,77,90,22,89,16,71,115,104,155,30,112,84,0,33,76,68,0,86,100,36,39,89,170,50,112,101,70,14,52,0,2,19,38,96,37,115,58,52,111,75,21,56,59,68,29,62,57,25,40,26,48,51,44,45,42,110,102,35,58,36,67,28,6,0,0,0,39,0,91,0,19,0,19,9,82,3,70,4,0,2,5,43,2,0,0,0,51,38,41,180,50,16,9,65,97,114,71,67,3,0,64,10,51,70,5,82,0,77,4,25,135,32,0,40,0,20,0,35,8,94,121,40,47,56,112,10,121,52,0,1,45,2,10,0,7,0,0,1,0,9,0,7,12,10,21,38,7,54,165,36,139,40,56,49,0,14,135,29,98,43,48,60,78,77,84,16,49,35,45,28,0,0,21,0,17,0,68,3,27,12,46,0,2,52,31,14,42,191,78,5,80,54,14,10,57,9,25,25,56,6,48,93,8,99,0,122,22,17,162,113,101,40,132,4,57,0,16,0,33,0,30,2,6,91,93,13,21,32,1,50,1,44,0,104,12,66,0,104,6,33,10,0,14,0,13,0,13,0,22,8,133,16,182,30,96,82,5,32,0,1,4,1,0,2,3,11,112,10,69,2,97,40,50,97,105,74,31,140,11,117,25,18,14,26,10,2,23,7,0,0,0,0,31,60,37,108,28,0,0,3,0,2,6,57,1,0,12,5,1,18,8,46,45,142,53,9,6,0,0,0,2,1,4,2,0,2,9,3,0,4,73,32,2,37,11,73,0,89,80,1,15,7,96,21,184,23,62,0,42,7,2,0,2,14,1,27,88,141,52,9,40,10,1,1,24,48,3,27,15,37,17,4,84,20,30,46,15,37,10,94,32,48,133,33,130,12,57,15,92,86,35,7,5,73,28,63,32,72,27,12,1,25,20,1,2,16,13,17,92,96,72,39,10,1,0,0,0,2,3,0,1,10,30,86,113,74,19,89,15,52,25,48,1,46,90,36,86,26,101,7,5,34,1,22,7,141,80,40,213,93,92,62,30,88,98,1,29,103,0,28,1,3,3,0,2,14,117,128,155